Protein 2KIC (pdb70)

Radius of gyration: 14.39 Å; Cα contacts (8 Å, |Δi|>4): 89; chains: 1; bounding box: 48×38×23 Å

Structure (mmCIF, N/CA/C/O backbone):
data_2KIC
#
_entry.id   2KIC
#
loop_
_atom_site.group_PDB
_atom_site.id
_atom_site.type_symbol
_atom_site.label_atom_id
_atom_site.label_alt_id
_atom_site.label_comp_id
_atom_site.label_asym_id
_atom_site.label_entity_id
_atom_site.label_seq_id
_atom_site.pdbx_PDB_ins_code
_atom_site.Cartn_x
_atom_site.Cartn_y
_atom_site.Cartn_z
_atom_site.occupancy
_atom_site.B_iso_or_equiv
_atom_site.auth_seq_id
_atom_site.auth_comp_id
_atom_site.auth_asym_id
_atom_site.auth_atom_id
_atom_site.pdbx_PDB_model_num
ATOM 1 N N . MET A 1 3 ? -24.886 -5.836 -5.334 1.00 0.00 1 MET A N 1
ATOM 2 C CA . MET A 1 3 ? -23.619 -5.168 -5.744 1.00 0.00 1 MET A CA 1
ATOM 3 C C . MET A 1 3 ? -22.615 -5.244 -4.600 1.00 0.00 1 MET A C 1
ATOM 4 O O . MET A 1 3 ? -22.924 -5.748 -3.520 1.00 0.00 1 MET A O 1
ATOM 18 N N . VAL A 1 4 ? -21.411 -4.739 -4.845 1.00 0.00 2 VAL A N 1
ATOM 19 C CA . VAL A 1 4 ? -20.365 -4.753 -3.828 1.00 0.00 2 VAL A CA 1
ATOM 20 C C . VAL A 1 4 ? -19.213 -3.839 -4.238 1.00 0.00 2 VAL A C 1
ATOM 21 O O . VAL A 1 4 ? -18.305 -3.577 -3.448 1.00 0.00 2 VAL A O 1
ATOM 34 N N . THR A 1 5 ? -19.257 -3.358 -5.476 1.00 0.00 3 THR A N 1
ATOM 35 C CA . THR A 1 5 ? -18.211 -2.474 -5.979 1.00 0.00 3 THR A CA 1
ATOM 36 C C . THR A 1 5 ? -16.853 -3.170 -5.920 1.00 0.00 3 THR A C 1
ATOM 37 O O . THR A 1 5 ? -16.032 -2.869 -5.055 1.00 0.00 3 THR A O 1
ATOM 48 N N . PRO A 1 6 ? -16.606 -4.096 -6.812 1.00 0.00 4 PRO A N 1
ATOM 49 C CA . PRO A 1 6 ? -15.322 -4.849 -6.846 1.00 0.00 4 PRO A CA 1
ATOM 50 C C . PRO A 1 6 ? -14.203 -4.042 -7.505 1.00 0.00 4 PRO A C 1
ATOM 51 O O . PRO A 1 6 ? -14.319 -3.628 -8.659 1.00 0.00 4 PRO A O 1
ATOM 62 N N . VAL A 1 7 ? -13.124 -3.825 -6.760 1.00 0.00 5 VAL A N 1
ATOM 63 C CA . VAL A 1 7 ? -11.987 -3.066 -7.272 1.00 0.00 5 VAL A CA 1
ATOM 64 C C . VAL A 1 7 ? -11.083 -3.959 -8.117 1.00 0.00 5 VAL A C 1
ATOM 65 O O . VAL A 1 7 ? -10.500 -3.510 -9.103 1.00 0.00 5 VAL A O 1
ATOM 78 N N . ASN A 1 8 ? -10.971 -5.226 -7.722 1.00 0.00 6 ASN A N 1
ATOM 79 C CA . ASN A 1 8 ? -10.134 -6.182 -8.448 1.00 0.00 6 ASN A CA 1
ATOM 80 C C . ASN A 1 8 ? -10.741 -7.579 -8.375 1.00 0.00 6 ASN A C 1
ATOM 81 O O . ASN A 1 8 ? -11.625 -7.839 -7.560 1.00 0.00 6 ASN A O 1
ATOM 92 N N . MET A 1 9 ? -10.265 -8.473 -9.237 1.00 0.00 7 MET A N 1
ATOM 93 C CA . MET A 1 9 ? -10.776 -9.838 -9.262 1.00 0.00 7 MET A CA 1
ATOM 94 C C . MET A 1 9 ? -10.229 -10.643 -8.085 1.00 0.00 7 MET A C 1
ATOM 95 O O . MET A 1 9 ? -10.934 -11.472 -7.509 1.00 0.00 7 MET A O 1
ATOM 109 N N . SER A 1 10 ? -8.968 -10.394 -7.732 1.00 0.00 8 SER A N 1
ATOM 110 C CA . SER A 1 10 ? -8.323 -11.096 -6.617 1.00 0.00 8 SER A CA 1
ATOM 111 C C . SER A 1 10 ? -7.887 -10.102 -5.546 1.00 0.00 8 SER A C 1
ATOM 112 O O . SER A 1 10 ? -7.384 -9.023 -5.859 1.00 0.00 8 SER A O 1
ATOM 120 N N . ARG A 1 11 ? -8.076 -10.470 -4.283 1.00 0.00 9 ARG A N 1
ATOM 121 C CA . ARG A 1 11 ? -7.692 -9.602 -3.188 1.00 0.00 9 ARG A CA 1
ATOM 122 C C . ARG A 1 11 ? -6.173 -9.534 -3.089 1.00 0.00 9 ARG A C 1
ATOM 123 O O . ARG A 1 11 ? -5.611 -8.503 -2.749 1.00 0.00 9 ARG A O 1
ATOM 144 N N . GLU A 1 12 ? -5.512 -10.639 -3.401 1.00 0.00 10 GLU A N 1
ATOM 145 C CA . GLU A 1 12 ? -4.056 -10.678 -3.348 1.00 0.00 10 GLU A CA 1
ATOM 146 C C . GLU A 1 12 ? -3.462 -9.465 -4.070 1.00 0.00 10 GLU A C 1
ATOM 147 O O . GLU A 1 12 ? -2.408 -8.963 -3.685 1.00 0.00 10 GLU A O 1
ATOM 159 N N . THR A 1 13 ? -4.157 -8.986 -5.101 1.00 0.00 11 THR A N 1
ATOM 160 C CA . THR A 1 13 ? -3.691 -7.814 -5.843 1.00 0.00 11 THR A CA 1
ATOM 161 C C . THR A 1 13 ? -3.863 -6.589 -4.961 1.00 0.00 11 THR A C 1
ATOM 162 O O . THR A 1 13 ? -3.172 -5.583 -5.100 1.00 0.00 11 THR A O 1
ATOM 173 N N . ALA A 1 14 ? -4.797 -6.728 -4.040 1.00 0.00 12 ALA A N 1
ATOM 174 C CA . ALA A 1 14 ? -5.113 -5.689 -3.075 1.00 0.00 12 ALA A CA 1
ATOM 175 C C . ALA A 1 14 ? -4.133 -5.752 -1.903 1.00 0.00 12 ALA A C 1
ATOM 176 O O . ALA A 1 14 ? -3.282 -4.878 -1.734 1.00 0.00 12 ALA A O 1
ATOM 183 N N . LEU A 1 15 ? -4.272 -6.800 -1.106 1.00 0.00 13 LEU A N 1
ATOM 184 C CA . LEU A 1 15 ? -3.421 -7.020 0.062 1.00 0.00 13 LEU A CA 1
ATOM 185 C C . LEU A 1 15 ? -1.973 -6.589 -0.199 1.00 0.00 13 LEU A C 1
ATOM 186 O O . LEU A 1 15 ? -1.266 -6.191 0.724 1.00 0.00 13 LEU A O 1
ATOM 202 N N . ARG A 1 16 ? -1.523 -6.715 -1.444 1.00 0.00 14 ARG A N 1
ATOM 203 C CA . ARG A 1 16 ? -0.139 -6.381 -1.787 1.00 0.00 14 ARG A CA 1
ATOM 204 C C . ARG A 1 16 ? 0.084 -4.879 -1.980 1.00 0.00 14 ARG A C 1
ATOM 205 O O . ARG A 1 16 ? 1.123 -4.353 -1.581 1.00 0.00 14 ARG A O 1
ATOM 226 N N . ILE A 1 17 ? -0.866 -4.191 -2.602 1.00 0.00 15 ILE A N 1
ATOM 227 C CA . ILE A 1 17 ? -0.707 -2.763 -2.841 1.00 0.00 15 ILE A CA 1
ATOM 228 C C . ILE A 1 17 ? -0.614 -1.986 -1.533 1.00 0.00 15 ILE A C 1
ATOM 229 O O . ILE A 1 17 ? -0.223 -0.819 -1.528 1.00 0.00 15 ILE A O 1
ATOM 245 N N . ALA A 1 18 ? -0.984 -2.627 -0.425 1.00 0.00 16 ALA A N 1
ATOM 246 C CA . ALA A 1 18 ? -0.945 -1.969 0.878 1.00 0.00 16 ALA A CA 1
ATOM 247 C C . ALA A 1 18 ? 0.291 -2.367 1.672 1.00 0.00 16 ALA A C 1
ATOM 248 O O . ALA A 1 18 ? 0.657 -1.695 2.634 1.00 0.00 16 ALA A O 1
ATOM 255 N N . LEU A 1 19 ? 0.950 -3.436 1.258 1.00 0.00 17 LEU A N 1
ATOM 256 C CA . LEU A 1 19 ? 2.164 -3.859 1.944 1.00 0.00 17 LEU A CA 1
ATOM 257 C C . LEU A 1 19 ? 3.273 -2.871 1.592 1.00 0.00 17 LEU A C 1
ATOM 258 O O . LEU A 1 19 ? 4.161 -2.596 2.399 1.00 0.00 17 LEU A O 1
ATOM 274 N N . ALA A 1 20 ? 3.193 -2.334 0.380 1.00 0.00 18 ALA A N 1
ATOM 275 C CA . ALA A 1 20 ? 4.171 -1.365 -0.090 1.00 0.00 18 ALA A CA 1
ATOM 276 C C . ALA A 1 20 ? 4.255 -0.190 0.877 1.00 0.00 18 ALA A C 1
ATOM 277 O O . ALA A 1 20 ? 5.342 0.282 1.195 1.00 0.00 18 ALA A O 1
ATOM 284 N N . ALA A 1 21 ? 3.098 0.279 1.342 1.00 0.00 19 ALA A N 1
ATOM 285 C CA . ALA A 1 21 ? 3.067 1.404 2.283 1.00 0.00 19 ALA A CA 1
ATOM 286 C C . ALA A 1 21 ? 4.205 1.265 3.300 1.00 0.00 19 ALA A C 1
ATOM 287 O O . ALA A 1 21 ? 4.791 2.256 3.733 1.00 0.00 19 ALA A O 1
ATOM 294 N N . ARG A 1 22 ? 4.517 0.019 3.657 1.00 0.00 20 ARG A N 1
ATOM 295 C CA . ARG A 1 22 ? 5.593 -0.250 4.605 1.00 0.00 20 ARG A CA 1
ATOM 296 C C . ARG A 1 22 ? 6.942 0.127 3.994 1.00 0.00 20 ARG A C 1
ATOM 297 O O . ARG A 1 22 ? 7.795 0.709 4.663 1.00 0.00 20 ARG A O 1
ATOM 318 N N . ALA A 1 23 ? 7.127 -0.205 2.717 1.00 0.00 21 ALA A N 1
ATOM 319 C CA . ALA A 1 23 ? 8.374 0.108 2.022 1.00 0.00 21 ALA A CA 1
ATOM 320 C C . ALA A 1 23 ? 8.672 1.589 2.111 1.00 0.00 21 ALA A C 1
ATOM 321 O O . ALA A 1 23 ? 9.730 2.047 1.676 1.00 0.00 21 ALA A O 1
ATOM 328 N N . LEU A 1 24 ? 7.725 2.338 2.653 1.00 0.00 22 LEU A N 1
ATOM 329 C CA . LEU A 1 24 ? 7.861 3.779 2.779 1.00 0.00 22 LEU A CA 1
ATOM 330 C C . LEU A 1 24 ? 7.878 4.158 4.266 1.00 0.00 22 LEU A C 1
ATOM 331 O O . LEU A 1 24 ? 7.254 3.479 5.081 1.00 0.00 22 LEU A O 1
ATOM 347 N N . PRO A 1 25 ? 8.562 5.211 4.644 1.00 0.00 23 PRO A N 1
ATOM 348 C CA . PRO A 1 25 ? 8.623 5.641 6.074 1.00 0.00 23 PRO A CA 1
ATOM 349 C C . PRO A 1 25 ? 7.234 5.907 6.668 1.00 0.00 23 PRO A C 1
ATOM 350 O O . PRO A 1 25 ? 6.690 5.068 7.386 1.00 0.00 23 PRO A O 1
ATOM 361 N N . GLY A 1 26 ? 6.676 7.089 6.384 1.00 0.00 24 GLY A N 1
ATOM 362 C CA . GLY A 1 26 ? 5.360 7.464 6.920 1.00 0.00 24 GLY A CA 1
ATOM 363 C C . GLY A 1 26 ? 4.315 7.654 5.822 1.00 0.00 24 GLY A C 1
ATOM 364 O O . GLY A 1 26 ? 3.202 8.103 6.096 1.00 0.00 24 GLY A O 1
ATOM 368 N N . THR A 1 27 ? 4.658 7.311 4.584 1.00 0.00 25 THR A N 1
ATOM 369 C CA . THR A 1 27 ? 3.705 7.461 3.488 1.00 0.00 25 THR A CA 1
ATOM 370 C C . THR A 1 27 ? 2.634 6.381 3.573 1.00 0.00 25 THR A C 1
ATOM 371 O O . THR A 1 27 ? 2.940 5.192 3.659 1.00 0.00 25 THR A O 1
ATOM 382 N N . THR A 1 28 ? 1.374 6.806 3.563 1.00 0.00 26 THR A N 1
ATOM 383 C CA . THR A 1 28 ? 0.259 5.884 3.657 1.00 0.00 26 THR A CA 1
ATOM 384 C C . THR A 1 28 ? 0.000 5.198 2.313 1.00 0.00 26 THR A C 1
ATOM 385 O O . THR A 1 28 ? 0.548 5.590 1.284 1.00 0.00 26 THR A O 1
ATOM 396 N N . VAL A 1 29 ? -0.830 4.165 2.351 1.00 0.00 27 VAL A N 1
ATOM 397 C CA . VAL A 1 29 ? -1.160 3.404 1.152 1.00 0.00 27 VAL A CA 1
ATOM 398 C C . VAL A 1 29 ? -1.847 4.281 0.114 1.00 0.00 27 VAL A C 1
ATOM 399 O O . VAL A 1 29 ? -1.355 4.445 -1.004 1.00 0.00 27 VAL A O 1
ATOM 412 N N . GLY A 1 30 ? -2.999 4.822 0.486 1.00 0.00 28 GLY A N 1
ATOM 413 C CA . GLY A 1 30 ? -3.769 5.659 -0.422 1.00 0.00 28 GLY A CA 1
ATOM 414 C C . GLY A 1 30 ? -3.114 7.017 -0.644 1.00 0.00 28 GLY A C 1
ATOM 415 O O . GLY A 1 30 ? -3.728 7.912 -1.225 1.00 0.00 28 GLY A O 1
ATOM 419 N N . GLN A 1 31 ? -1.870 7.182 -0.188 1.00 0.00 29 GLN A N 1
ATOM 420 C CA . GLN A 1 31 ? -1.174 8.458 -0.364 1.00 0.00 29 GLN A CA 1
ATOM 421 C C . GLN A 1 31 ? -0.237 8.391 -1.566 1.00 0.00 29 GLN A C 1
ATOM 422 O O . GLN A 1 31 ? 0.086 9.416 -2.165 1.00 0.00 29 GLN A O 1
ATOM 436 N N . LEU A 1 32 ? 0.204 7.182 -1.911 1.00 0.00 30 LEU A N 1
ATOM 437 C CA . LEU A 1 32 ? 1.119 7.001 -3.039 1.00 0.00 30 LEU A CA 1
ATOM 438 C C . LEU A 1 32 ? 0.368 6.643 -4.320 1.00 0.00 30 LEU A C 1
ATOM 439 O O . LEU A 1 32 ? 0.918 6.760 -5.415 1.00 0.00 30 LEU A O 1
ATOM 455 N N . LEU A 1 33 ? -0.879 6.194 -4.190 1.00 0.00 31 LEU A N 1
ATOM 456 C CA . LEU A 1 33 ? -1.676 5.811 -5.359 1.00 0.00 31 LEU A CA 1
ATOM 457 C C . LEU A 1 33 ? -2.456 7.013 -5.903 1.00 0.00 31 LEU A C 1
ATOM 458 O O . LEU A 1 33 ? -2.462 7.272 -7.106 1.00 0.00 31 LEU A O 1
ATOM 474 N N . GLU A 1 34 ? -3.112 7.740 -5.005 1.00 0.00 32 GLU A N 1
ATOM 475 C CA . GLU A 1 34 ? -3.899 8.909 -5.396 1.00 0.00 32 GLU A CA 1
ATOM 476 C C . GLU A 1 34 ? -3.148 9.773 -6.411 1.00 0.00 32 GLU A C 1
ATOM 477 O O . GLU A 1 34 ? -3.763 10.514 -7.176 1.00 0.00 32 GLU A O 1
ATOM 489 N N . ILE A 1 35 ? -1.823 9.683 -6.405 1.00 0.00 33 ILE A N 1
ATOM 490 C CA . ILE A 1 35 ? -1.008 10.476 -7.322 1.00 0.00 33 ILE A CA 1
ATOM 491 C C . ILE A 1 35 ? -1.514 10.363 -8.760 1.00 0.00 33 ILE A C 1
ATOM 492 O O . ILE A 1 35 ? -1.423 11.317 -9.532 1.00 0.00 33 ILE A O 1
ATOM 508 N N . LEU A 1 36 ? -2.048 9.200 -9.119 1.00 0.00 34 LEU A N 1
ATOM 509 C CA . LEU A 1 36 ? -2.559 9.001 -10.471 1.00 0.00 34 LEU A CA 1
ATOM 510 C C . LEU A 1 36 ? -3.607 10.064 -10.796 1.00 0.00 34 LEU A C 1
ATOM 511 O O . LEU A 1 36 ? -3.968 10.264 -11.955 1.00 0.00 34 LEU A O 1
ATOM 527 N N . HIS A 1 37 ? -4.089 10.743 -9.760 1.00 0.00 35 HIS A N 1
ATOM 528 C CA . HIS A 1 37 ? -5.095 11.783 -9.940 1.00 0.00 35 HIS A CA 1
ATOM 529 C C . HIS A 1 37 ? -6.381 11.188 -10.509 1.00 0.00 35 HIS A C 1
ATOM 530 O O . HIS A 1 37 ? -6.917 10.221 -9.968 1.00 0.00 35 HIS A O 1
ATOM 545 N N . GLN A 1 38 ? -6.873 11.770 -11.600 1.00 0.00 36 GLN A N 1
ATOM 546 C CA . GLN A 1 38 ? -8.099 11.286 -12.224 1.00 0.00 36 GLN A CA 1
ATOM 547 C C . GLN A 1 38 ? -9.224 11.207 -11.197 1.00 0.00 36 GLN A C 1
ATOM 548 O O . GLN A 1 38 ? -9.248 10.311 -10.354 1.00 0.00 36 GLN A O 1
ATOM 562 N N . ARG A 1 39 ? -10.151 12.153 -11.273 1.00 0.00 37 ARG A N 1
ATOM 563 C CA . ARG A 1 39 ? -11.275 12.187 -10.345 1.00 0.00 37 ARG A CA 1
ATOM 564 C C . ARG A 1 39 ? -11.944 10.819 -10.250 1.00 0.00 37 ARG A C 1
ATOM 565 O O . ARG A 1 39 ? -11.952 10.195 -9.189 1.00 0.00 37 ARG A O 1
ATOM 586 N N . ILE A 1 40 ? -12.509 10.361 -11.364 1.00 0.00 38 ILE A N 1
ATOM 587 C CA . ILE A 1 40 ? -13.185 9.065 -11.391 1.00 0.00 38 ILE A CA 1
ATOM 588 C C . ILE A 1 40 ? -12.334 7.996 -10.715 1.00 0.00 38 ILE A C 1
ATOM 589 O O . ILE A 1 40 ? -11.107 8.014 -10.807 1.00 0.00 38 ILE A O 1
ATOM 605 N N . GLU A 1 41 ? -12.997 7.073 -10.026 1.00 0.00 39 GLU A N 1
ATOM 606 C CA . GLU A 1 41 ? -12.297 6.002 -9.325 1.00 0.00 39 GLU A CA 1
ATOM 607 C C . GLU A 1 41 ? -11.889 4.891 -10.290 1.00 0.00 39 GLU A C 1
ATOM 608 O O . GLU A 1 41 ? -10.721 4.773 -10.658 1.00 0.00 39 GLU A O 1
ATOM 620 N N . GLY A 1 42 ? -12.858 4.071 -10.688 1.00 0.00 40 GLY A N 1
ATOM 621 C CA . GLY A 1 42 ? -12.584 2.967 -11.600 1.00 0.00 40 GLY A CA 1
ATOM 622 C C . GLY A 1 42 ? -11.749 1.892 -10.906 1.00 0.00 40 GLY A C 1
ATOM 623 O O . GLY A 1 42 ? -11.117 2.154 -9.884 1.00 0.00 40 GLY A O 1
ATOM 627 N N . PRO A 1 43 ? -11.731 0.696 -11.438 1.00 0.00 41 PRO A N 1
ATOM 628 C CA . PRO A 1 43 ? -10.951 -0.436 -10.851 1.00 0.00 41 PRO A CA 1
ATOM 629 C C . PRO A 1 43 ? -9.452 -0.301 -11.124 1.00 0.00 41 PRO A C 1
ATOM 630 O O . PRO A 1 43 ? -9.037 -0.119 -12.268 1.00 0.00 41 PRO A O 1
ATOM 641 N N . LEU A 1 44 ? -8.647 -0.401 -10.067 1.00 0.00 42 LEU A N 1
ATOM 642 C CA . LEU A 1 44 ? -7.195 -0.297 -10.208 1.00 0.00 42 LEU A CA 1
ATOM 643 C C . LEU A 1 44 ? -6.603 -1.666 -10.533 1.00 0.00 42 LEU A C 1
ATOM 644 O O . LEU A 1 44 ? -6.325 -2.462 -9.637 1.00 0.00 42 LEU A O 1
ATOM 660 N N . THR A 1 45 ? -6.419 -1.934 -11.823 1.00 0.00 43 THR A N 1
ATOM 661 C CA . THR A 1 45 ? -5.867 -3.215 -12.260 1.00 0.00 43 THR A CA 1
ATOM 662 C C . THR A 1 45 ? -4.346 -3.219 -12.156 1.00 0.00 43 THR A C 1
ATOM 663 O O . THR A 1 45 ? -3.739 -2.259 -11.682 1.00 0.00 43 THR A O 1
ATOM 674 N N . GLU A 1 46 ? -3.742 -4.313 -12.608 1.00 0.00 44 GLU A N 1
ATOM 675 C CA . GLU A 1 46 ? -2.290 -4.451 -12.573 1.00 0.00 44 GLU A CA 1
ATOM 676 C C . GLU A 1 46 ? -1.649 -3.610 -13.672 1.00 0.00 44 GLU A C 1
ATOM 677 O O . GLU A 1 46 ? -0.496 -3.195 -13.556 1.00 0.00 44 GLU A O 1
ATOM 689 N N . GLU A 1 47 ? -2.405 -3.365 -14.739 1.00 0.00 45 GLU A N 1
ATOM 690 C CA . GLU A 1 47 ? -1.903 -2.575 -15.858 1.00 0.00 45 GLU A CA 1
ATOM 691 C C . GLU A 1 47 ? -2.035 -1.085 -15.561 1.00 0.00 45 GLU A C 1
ATOM 692 O O . GLU A 1 47 ? -1.202 -0.281 -15.979 1.00 0.00 45 GLU A O 1
ATOM 704 N N . SER A 1 48 ? -3.089 -0.726 -14.837 1.00 0.00 46 SER A N 1
ATOM 705 C CA . SER A 1 48 ? -3.327 0.669 -14.486 1.00 0.00 46 SER A CA 1
ATOM 706 C C . SER A 1 48 ? -2.116 1.254 -13.765 1.00 0.00 46 SER A C 1
ATOM 707 O O . SER A 1 48 ? -1.665 2.354 -14.082 1.00 0.00 46 SER A O 1
ATOM 715 N N . LEU A 1 49 ? -1.600 0.513 -12.793 1.00 0.00 47 LEU A N 1
ATOM 716 C CA . LEU A 1 49 ? -0.444 0.967 -12.028 1.00 0.00 47 LEU A CA 1
ATOM 717 C C . LEU A 1 49 ? 0.764 1.166 -12.942 1.00 0.00 47 LEU A C 1
ATOM 718 O O . LEU A 1 49 ? 1.559 2.083 -12.742 1.00 0.00 47 LEU A O 1
ATOM 734 N N . GLN A 1 50 ? 0.895 0.302 -13.945 1.00 0.00 48 GLN A N 1
ATOM 735 C CA . GLN A 1 50 ? 2.012 0.399 -14.881 1.00 0.00 48 GLN A CA 1
ATOM 736 C C . GLN A 1 50 ? 1.736 1.468 -15.930 1.00 0.00 48 GLN A C 1
ATOM 737 O O . GLN A 1 50 ? 1.487 1.159 -17.094 1.00 0.00 48 GLN A O 1
ATOM 751 N N . GLY A 1 51 ? 1.786 2.727 -15.509 1.00 0.00 49 GLY A N 1
ATOM 752 C CA . GLY A 1 51 ? 1.541 3.842 -16.420 1.00 0.00 49 GLY A CA 1
ATOM 753 C C . GLY A 1 51 ? 2.257 5.096 -15.941 1.00 0.00 49 GLY A C 1
ATOM 754 O O . GLY A 1 51 ? 2.184 6.147 -16.577 1.00 0.00 49 GLY A O 1
ATOM 758 N N . VAL A 1 52 ? 2.957 4.977 -14.811 1.00 0.00 50 VAL A N 1
ATOM 759 C CA . VAL A 1 52 ? 3.699 6.105 -14.236 1.00 0.00 50 VAL A CA 1
ATOM 760 C C . VAL A 1 52 ? 5.173 5.721 -14.073 1.00 0.00 50 VAL A C 1
ATOM 761 O O . VAL A 1 52 ? 5.553 4.581 -14.335 1.00 0.00 50 VAL A O 1
ATOM 774 N N . SER A 1 53 ? 6.000 6.672 -13.637 1.00 0.00 51 SER A N 1
ATOM 775 C CA . SER A 1 53 ? 7.429 6.417 -13.433 1.00 0.00 51 SER A CA 1
ATOM 776 C C . SER A 1 53 ? 7.750 6.601 -11.959 1.00 0.00 51 SER A C 1
ATOM 777 O O . SER A 1 53 ? 6.965 7.208 -11.243 1.00 0.00 51 SER A O 1
ATOM 785 N N . VAL A 1 54 ? 8.894 6.087 -11.510 1.00 0.00 52 VAL A N 1
ATOM 786 C CA . VAL A 1 54 ? 9.274 6.217 -10.103 1.00 0.00 52 VAL A CA 1
ATOM 787 C C . VAL A 1 54 ? 9.294 7.691 -9.675 1.00 0.00 52 VAL A C 1
ATOM 788 O O . VAL A 1 54 ? 8.832 8.036 -8.587 1.00 0.00 52 VAL A O 1
ATOM 801 N N . THR A 1 55 ? 9.856 8.545 -10.519 1.00 0.00 53 THR A N 1
ATOM 802 C CA . THR A 1 55 ? 9.959 9.967 -10.203 1.00 0.00 53 THR A CA 1
ATOM 803 C C . THR A 1 55 ? 8.590 10.585 -9.902 1.00 0.00 53 THR A C 1
ATOM 804 O O . THR A 1 55 ? 8.507 11.590 -9.213 1.00 0.00 53 THR A O 1
ATOM 815 N N . ASP A 1 56 ? 7.531 10.004 -10.426 1.00 0.00 54 ASP A N 1
ATOM 816 C CA . ASP A 1 56 ? 6.197 10.548 -10.199 1.00 0.00 54 ASP A CA 1
ATOM 817 C C . ASP A 1 56 ? 5.720 10.258 -8.777 1.00 0.00 54 ASP A C 1
ATOM 818 O O . ASP A 1 56 ? 4.942 11.019 -8.203 1.00 0.00 54 ASP A O 1
ATOM 827 N N . LEU A 1 57 ? 6.157 9.129 -8.238 1.00 0.00 55 LEU A N 1
ATOM 828 C CA . LEU A 1 57 ? 5.740 8.705 -6.900 1.00 0.00 55 LEU A CA 1
ATOM 829 C C . LEU A 1 57 ? 6.231 9.657 -5.808 1.00 0.00 55 LEU A C 1
ATOM 830 O O . LEU A 1 57 ? 5.426 10.286 -5.128 1.00 0.00 55 LEU A O 1
ATOM 846 N N . LYS A 1 58 ? 7.550 9.735 -5.622 1.00 0.00 56 LYS A N 1
ATOM 847 C CA . LYS A 1 58 ? 8.119 10.588 -4.571 1.00 0.00 56 LYS A CA 1
ATOM 848 C C . LYS A 1 58 ? 7.628 12.034 -4.655 1.00 0.00 56 LYS A C 1
ATOM 849 O O . LYS A 1 58 ? 7.413 12.681 -3.630 1.00 0.00 56 LYS A O 1
ATOM 868 N N . ILE A 1 59 ? 7.463 12.541 -5.865 1.00 0.00 57 ILE A N 1
ATOM 869 C CA . ILE A 1 59 ? 7.011 13.918 -6.044 1.00 0.00 57 ILE A CA 1
ATOM 870 C C . ILE A 1 59 ? 5.508 14.007 -5.813 1.00 0.00 57 ILE A C 1
ATOM 871 O O . ILE A 1 59 ? 4.962 15.086 -5.591 1.00 0.00 57 ILE A O 1
ATOM 887 N N . GLY A 1 60 ? 4.845 12.857 -5.878 1.00 0.00 58 GLY A N 1
ATOM 888 C CA . GLY A 1 60 ? 3.403 12.801 -5.683 1.00 0.00 58 GLY A CA 1
ATOM 889 C C . GLY A 1 60 ? 3.021 13.160 -4.248 1.00 0.00 58 GLY A C 1
ATOM 890 O O . GLY A 1 60 ? 2.015 13.831 -4.017 1.00 0.00 58 GLY A O 1
ATOM 894 N N . LEU A 1 61 ? 3.824 12.708 -3.288 1.00 0.00 59 LEU A N 1
ATOM 895 C CA . LEU A 1 61 ? 3.545 12.992 -1.884 1.00 0.00 59 LEU A CA 1
ATOM 896 C C . LEU A 1 61 ? 3.862 14.446 -1.568 1.00 0.00 59 LEU A C 1
ATOM 897 O O . LEU A 1 61 ? 2.993 15.189 -1.112 1.00 0.00 59 LEU A O 1
ATOM 913 N N . ALA A 1 62 ? 5.100 14.858 -1.821 1.00 0.00 60 ALA A N 1
ATOM 914 C CA . ALA A 1 62 ? 5.489 16.237 -1.563 1.00 0.00 60 ALA A CA 1
ATOM 915 C C . ALA A 1 62 ? 4.810 17.154 -2.573 1.00 0.00 60 ALA A C 1
ATOM 916 O O . ALA A 1 62 ? 4.413 18.272 -2.244 1.00 0.00 60 ALA A O 1
ATOM 923 N N . GLY A 1 63 ? 4.665 16.661 -3.805 1.00 0.00 61 GLY A N 1
ATOM 924 C CA . GLY A 1 63 ? 4.012 17.432 -4.866 1.00 0.00 61 GLY A CA 1
ATOM 925 C C . GLY A 1 63 ? 5.024 18.008 -5.853 1.00 0.00 61 GLY A C 1
ATOM 926 O O . GLY A 1 63 ? 4.734 18.128 -7.044 1.00 0.00 61 GLY A O 1
ATOM 930 N N . SER A 1 64 ? 6.209 18.374 -5.360 1.00 0.00 62 SER A N 1
ATOM 931 C CA . SER A 1 64 ? 7.245 18.946 -6.227 1.00 0.00 62 SER A CA 1
ATOM 932 C C . SER A 1 64 ? 8.609 18.350 -5.920 1.00 0.00 62 SER A C 1
ATOM 933 O O . SER A 1 64 ? 9.058 18.351 -4.776 1.00 0.00 62 SER A O 1
ATOM 941 N N . GLU A 1 65 ? 9.268 17.858 -6.964 1.00 0.00 63 GLU A N 1
ATOM 942 C CA . GLU A 1 65 ? 10.589 17.267 -6.815 1.00 0.00 63 GLU A CA 1
ATOM 943 C C . GLU A 1 65 ? 11.562 18.280 -6.224 1.00 0.00 63 GLU A C 1
ATOM 944 O O . GLU A 1 65 ? 12.732 17.975 -5.997 1.00 0.00 63 GLU A O 1
ATOM 956 N N . GLU A 1 66 ? 11.072 19.485 -5.971 1.00 0.00 64 GLU A N 1
ATOM 957 C CA . GLU A 1 66 ? 11.910 20.527 -5.403 1.00 0.00 64 GLU A CA 1
ATOM 958 C C . GLU A 1 66 ? 12.069 20.336 -3.898 1.00 0.00 64 GLU A C 1
ATOM 959 O O . GLU A 1 66 ? 13.171 20.471 -3.365 1.00 0.00 64 GLU A O 1
ATOM 971 N N . ASP A 1 67 ? 10.963 20.054 -3.202 1.00 0.00 65 ASP A N 1
ATOM 972 C CA . ASP A 1 67 ? 10.999 19.888 -1.745 1.00 0.00 65 ASP A CA 1
ATOM 973 C C . ASP A 1 67 ? 11.041 18.422 -1.308 1.00 0.00 65 ASP A C 1
ATOM 974 O O . ASP A 1 67 ? 11.208 18.143 -0.124 1.00 0.00 65 ASP A O 1
ATOM 983 N N . VAL A 1 68 ? 10.881 17.483 -2.237 1.00 0.00 66 VAL A N 1
ATOM 984 C CA . VAL A 1 68 ? 10.902 16.073 -1.848 1.00 0.00 66 VAL A CA 1
ATOM 985 C C . VAL A 1 68 ? 12.116 15.775 -0.973 1.00 0.00 66 VAL A C 1
ATOM 986 O O . VAL A 1 68 ? 12.094 14.852 -0.158 1.00 0.00 66 VAL A O 1
ATOM 999 N N . ASP A 1 69 ? 13.176 16.553 -1.152 1.00 0.00 67 ASP A N 1
ATOM 1000 C CA . ASP A 1 69 ? 14.398 16.356 -0.380 1.00 0.00 67 ASP A CA 1
ATOM 1001 C C . ASP A 1 69 ? 14.098 16.304 1.116 1.00 0.00 67 ASP A C 1
ATOM 1002 O O . ASP A 1 69 ? 14.743 15.566 1.860 1.00 0.00 67 ASP A O 1
ATOM 1011 N N . MET A 1 70 ? 13.121 17.094 1.554 1.00 0.00 68 MET A N 1
ATOM 1012 C CA . MET A 1 70 ? 12.756 17.124 2.969 1.00 0.00 68 MET A CA 1
ATOM 1013 C C . MET A 1 70 ? 11.840 15.951 3.313 1.00 0.00 68 MET A C 1
ATOM 1014 O O . MET A 1 70 ? 11.696 15.583 4.479 1.00 0.00 68 MET A O 1
ATOM 1028 N N . LEU A 1 71 ? 11.223 15.373 2.288 1.00 0.00 69 LEU A N 1
ATOM 1029 C CA . LEU A 1 71 ? 10.320 14.248 2.486 1.00 0.00 69 LEU A CA 1
ATOM 1030 C C . LEU A 1 71 ? 11.082 13.039 3.023 1.00 0.00 69 LEU A C 1
ATOM 1031 O O . LEU A 1 71 ? 12.075 12.609 2.438 1.00 0.00 69 LEU A O 1
ATOM 1047 N N . ASP A 1 72 ? 10.611 12.500 4.144 1.00 0.00 70 ASP A N 1
ATOM 1048 C CA . ASP A 1 72 ? 11.256 11.345 4.760 1.00 0.00 70 ASP A CA 1
ATOM 1049 C C . ASP A 1 72 ? 11.453 10.223 3.747 1.00 0.00 70 ASP A C 1
ATOM 1050 O O . ASP A 1 72 ? 12.314 9.361 3.922 1.00 0.00 70 ASP A O 1
ATOM 1059 N N . THR A 1 73 ? 10.650 10.237 2.689 1.00 0.00 71 THR A N 1
ATOM 1060 C CA . THR A 1 73 ? 10.748 9.211 1.658 1.00 0.00 71 THR A CA 1
ATOM 1061 C C . THR A 1 73 ? 12.108 9.297 0.951 1.00 0.00 71 THR A C 1
ATOM 1062 O O . THR A 1 73 ? 12.392 10.302 0.298 1.00 0.00 71 THR A O 1
ATOM 1073 N N . PRO A 1 74 ? 12.959 8.293 1.046 1.00 0.00 72 PRO A N 1
ATOM 1074 C CA . PRO A 1 74 ? 14.288 8.336 0.373 1.00 0.00 72 PRO A CA 1
ATOM 1075 C C . PRO A 1 74 ? 14.147 8.146 -1.139 1.00 0.00 72 PRO A C 1
ATOM 1076 O O . PRO A 1 74 ? 13.101 8.450 -1.709 1.00 0.00 72 PRO A O 1
ATOM 1087 N N . MET A 1 75 ? 15.200 7.648 -1.782 1.00 0.00 73 MET A N 1
ATOM 1088 C CA . MET A 1 75 ? 15.189 7.423 -3.229 1.00 0.00 73 MET A CA 1
ATOM 1089 C C . MET A 1 75 ? 15.242 5.930 -3.523 1.00 0.00 73 MET A C 1
ATOM 1090 O O . MET A 1 75 ? 15.282 5.518 -4.680 1.00 0.00 73 MET A O 1
ATOM 1104 N N . SER A 1 76 ? 15.249 5.125 -2.460 1.00 0.00 74 SER A N 1
ATOM 1105 C CA . SER A 1 76 ? 15.303 3.668 -2.594 1.00 0.00 74 SER A CA 1
ATOM 1106 C C . SER A 1 76 ? 13.969 3.044 -2.193 1.00 0.00 74 SER A C 1
ATOM 1107 O O . SER A 1 76 ? 13.679 1.901 -2.547 1.00 0.00 74 SER A O 1
ATOM 1115 N N . ALA A 1 77 ? 13.157 3.800 -1.458 1.00 0.00 75 ALA A N 1
ATOM 1116 C CA . ALA A 1 77 ? 11.859 3.306 -1.024 1.00 0.00 75 ALA A CA 1
ATOM 1117 C C . ALA A 1 77 ? 10.910 3.200 -2.209 1.00 0.00 75 ALA A C 1
ATOM 1118 O O . ALA A 1 77 ? 10.064 2.309 -2.261 1.00 0.00 75 ALA A O 1
ATOM 1125 N N . LEU A 1 78 ? 11.056 4.108 -3.167 1.00 0.00 76 LEU A N 1
ATOM 1126 C CA . LEU A 1 78 ? 10.200 4.075 -4.339 1.00 0.00 76 LEU A CA 1
ATOM 1127 C C . LEU A 1 78 ? 10.490 2.810 -5.133 1.00 0.00 76 LEU A C 1
ATOM 1128 O O . LEU A 1 78 ? 9.575 2.088 -5.529 1.00 0.00 76 LEU A O 1
ATOM 1144 N N . LYS A 1 79 ? 11.776 2.539 -5.348 1.00 0.00 77 LYS A N 1
ATOM 1145 C CA . LYS A 1 79 ? 12.171 1.345 -6.080 1.00 0.00 77 LYS A CA 1
ATOM 1146 C C . LYS A 1 79 ? 11.574 0.122 -5.399 1.00 0.00 77 LYS A C 1
ATOM 1147 O O . LYS A 1 79 ? 11.178 -0.842 -6.056 1.00 0.00 77 LYS A O 1
ATOM 1166 N N . ASP A 1 80 ? 11.509 0.179 -4.071 1.00 0.00 78 ASP A N 1
ATOM 1167 C CA . ASP A 1 80 ? 10.957 -0.913 -3.292 1.00 0.00 78 ASP A CA 1
ATOM 1168 C C . ASP A 1 80 ? 9.450 -1.005 -3.523 1.00 0.00 78 ASP A C 1
ATOM 1169 O O . ASP A 1 80 ? 8.944 -2.037 -3.962 1.00 0.00 78 ASP A O 1
ATOM 1178 N N . ALA A 1 81 ? 8.741 0.077 -3.217 1.00 0.00 79 ALA A N 1
ATOM 1179 C CA . ALA A 1 81 ? 7.292 0.107 -3.386 1.00 0.00 79 ALA A CA 1
ATOM 1180 C C . ALA A 1 81 ? 6.891 -0.052 -4.853 1.00 0.00 79 ALA A C 1
ATOM 1181 O O . ALA A 1 81 ? 6.203 -1.010 -5.207 1.00 0.00 79 ALA A O 1
ATOM 1188 N N . VAL A 1 82 ? 7.298 0.905 -5.697 1.00 0.00 80 VAL A N 1
ATOM 1189 C CA . VAL A 1 82 ? 6.954 0.876 -7.126 1.00 0.00 80 VAL A CA 1
ATOM 1190 C C . VAL A 1 82 ? 6.922 -0.555 -7.664 1.00 0.00 80 VAL A C 1
ATOM 1191 O O . VAL A 1 82 ? 6.219 -0.852 -8.628 1.00 0.00 80 VAL A O 1
ATOM 1204 N N . ARG A 1 83 ? 7.696 -1.429 -7.027 1.00 0.00 81 ARG A N 1
ATOM 1205 C CA . ARG A 1 83 ? 7.762 -2.825 -7.441 1.00 0.00 81 ARG A CA 1
ATOM 1206 C C . ARG A 1 83 ? 6.515 -3.577 -6.992 1.00 0.00 81 ARG A C 1
ATOM 1207 O O . ARG A 1 83 ? 5.805 -4.175 -7.799 1.00 0.00 81 ARG A O 1
ATOM 1228 N N . ILE A 1 84 ? 6.284 -3.565 -5.687 1.00 0.00 82 ILE A N 1
ATOM 1229 C CA . ILE A 1 84 ? 5.153 -4.270 -5.101 1.00 0.00 82 ILE A CA 1
ATOM 1230 C C . ILE A 1 84 ? 3.835 -3.999 -5.848 1.00 0.00 82 ILE A C 1
ATOM 1231 O O . ILE A 1 84 ? 3.055 -4.928 -6.055 1.00 0.00 82 ILE A O 1
ATOM 1247 N N . LEU A 1 85 ? 3.570 -2.753 -6.264 1.00 0.00 83 LEU A N 1
ATOM 1248 C CA . LEU A 1 85 ? 2.314 -2.487 -6.988 1.00 0.00 83 LEU A CA 1
ATOM 1249 C C . LEU A 1 85 ? 2.466 -2.907 -8.448 1.00 0.00 83 LEU A C 1
ATOM 1250 O O . LEU A 1 85 ? 1.501 -3.337 -9.080 1.00 0.00 83 LEU A O 1
ATOM 1266 N N . TRP A 1 86 ? 3.678 -2.783 -8.978 1.00 0.00 84 TRP A N 1
ATOM 1267 C CA . TRP A 1 86 ? 3.920 -3.164 -10.371 1.00 0.00 84 TRP A CA 1
ATOM 1268 C C . TRP A 1 86 ? 3.345 -4.556 -10.639 1.00 0.00 84 TRP A C 1
ATOM 1269 O O . TRP A 1 86 ? 2.982 -4.882 -11.769 1.00 0.00 84 TRP A O 1
ATOM 1290 N N . GLY A 1 87 ? 3.284 -5.374 -9.592 1.00 0.00 85 GLY A N 1
ATOM 1291 C CA . GLY A 1 87 ? 2.774 -6.737 -9.715 1.00 0.00 85 GLY A CA 1
ATOM 1292 C C . GLY A 1 87 ? 3.929 -7.715 -9.895 1.00 0.00 85 GLY A C 1
ATOM 1293 O O . GLY A 1 87 ? 3.728 -8.876 -10.250 1.00 0.00 85 GLY A O 1
ATOM 1297 N N . GLU A 1 88 ? 5.145 -7.228 -9.640 1.00 0.00 86 GLU A N 1
ATOM 1298 C CA . GLU A 1 88 ? 6.353 -8.046 -9.763 1.00 0.00 86 GLU A CA 1
ATOM 1299 C C . GLU A 1 88 ? 6.987 -8.245 -8.392 1.00 0.00 86 GLU A C 1
ATOM 1300 O O . GLU A 1 88 ? 8.100 -8.758 -8.282 1.00 0.00 86 GLU A O 1
ATOM 1312 N N . ALA A 1 89 ? 6.261 -7.819 -7.355 1.00 0.00 87 ALA A N 1
ATOM 1313 C CA . ALA A 1 89 ? 6.723 -7.927 -5.970 1.00 0.00 87 ALA A CA 1
ATOM 1314 C C . ALA A 1 89 ? 7.682 -9.105 -5.770 1.00 0.00 87 ALA A C 1
ATOM 1315 O O . ALA A 1 89 ? 8.645 -9.006 -5.011 1.00 0.00 87 ALA A O 1
ATOM 1322 N N . GLU A 1 90 ? 7.412 -10.214 -6.453 1.00 0.00 88 GLU A N 1
ATOM 1323 C CA . GLU A 1 90 ? 8.265 -11.393 -6.334 1.00 0.00 88 GLU A CA 1
ATOM 1324 C C . GLU A 1 90 ? 9.648 -11.111 -6.912 1.00 0.00 88 GLU A C 1
ATOM 1325 O O . GLU A 1 90 ? 9.781 -10.418 -7.921 1.00 0.00 88 GLU A O 1
ATOM 1337 N N . VAL A 1 91 ? 10.674 -11.651 -6.263 1.00 0.00 89 VAL A N 1
ATOM 1338 C CA . VAL A 1 91 ? 12.047 -11.449 -6.717 1.00 0.00 89 VAL A CA 1
ATOM 1339 C C . VAL A 1 91 ? 12.292 -12.165 -8.042 1.00 0.00 89 VAL A C 1
ATOM 1340 O O . VAL A 1 91 ? 11.637 -13.160 -8.353 1.00 0.00 89 VAL A O 1
ATOM 1353 N N . ASP A 1 92 ? 13.240 -11.648 -8.821 1.00 0.00 90 ASP A N 1
ATOM 1354 C CA . ASP A 1 92 ? 13.569 -12.240 -10.115 1.00 0.00 90 ASP A CA 1
ATOM 1355 C C . ASP A 1 92 ? 14.565 -13.385 -9.946 1.00 0.00 90 ASP A C 1
ATOM 1356 O O . ASP A 1 92 ? 14.493 -14.144 -8.980 1.00 0.00 90 ASP A O 1
ATOM 1365 N N . SER A 1 93 ? 15.492 -13.505 -10.893 1.00 0.00 91 SER A N 1
ATOM 1366 C CA . SER A 1 93 ? 16.494 -14.564 -10.841 1.00 0.00 91 SER A CA 1
ATOM 1367 C C . SER A 1 93 ? 17.413 -14.381 -9.637 1.00 0.00 91 SER A C 1
ATOM 1368 O O . SER A 1 93 ? 17.177 -13.522 -8.787 1.00 0.00 91 SER A O 1
ATOM 1376 N N . LEU A 1 94 ? 18.461 -15.199 -9.569 1.00 0.00 92 LEU A N 1
ATOM 1377 C CA . LEU A 1 94 ? 19.410 -15.129 -8.463 1.00 0.00 92 LEU A CA 1
ATOM 1378 C C . LEU A 1 94 ? 20.423 -14.001 -8.705 1.00 0.00 92 LEU A C 1
ATOM 1379 O O . LEU A 1 94 ? 20.733 -13.686 -9.854 1.00 0.00 92 LEU A O 1
ATOM 1395 N N . PRO A 1 95 ? 20.950 -13.393 -7.662 1.00 0.00 93 PRO A N 1
ATOM 1396 C CA . PRO A 1 95 ? 21.945 -12.293 -7.801 1.00 0.00 93 PRO A CA 1
ATOM 1397 C C . PRO A 1 95 ? 22.919 -12.526 -8.957 1.00 0.00 93 PRO A C 1
ATOM 1398 O O . PRO A 1 95 ? 22.888 -11.812 -9.960 1.00 0.00 93 PRO A O 1
ATOM 1409 N N . GLN A 1 96 ? 23.787 -13.521 -8.806 1.00 0.00 94 GLN A N 1
ATOM 1410 C CA . GLN A 1 96 ? 24.770 -13.831 -9.839 1.00 0.00 94 GLN A CA 1
ATOM 1411 C C . GLN A 1 96 ? 24.073 -14.202 -11.153 1.00 0.00 94 GLN A C 1
ATOM 1412 O O . GLN A 1 96 ? 22.961 -14.729 -11.136 1.00 0.00 94 GLN A O 1
ATOM 1426 N N . PRO A 1 97 ? 24.695 -13.949 -12.285 1.00 0.00 95 PRO A N 1
ATOM 1427 C CA . PRO A 1 97 ? 24.099 -14.281 -13.616 1.00 0.00 95 PRO A CA 1
ATOM 1428 C C . PRO A 1 97 ? 24.139 -15.783 -13.898 1.00 0.00 95 PRO A C 1
ATOM 1429 O O . PRO A 1 97 ? 25.211 -16.367 -14.053 1.00 0.00 95 PRO A O 1
ATOM 1440 N N . VAL A 1 98 ? 22.965 -16.400 -13.963 1.00 0.00 96 VAL A N 1
ATOM 1441 C CA . VAL A 1 98 ? 22.880 -17.832 -14.228 1.00 0.00 96 VAL A CA 1
ATOM 1442 C C . VAL A 1 98 ? 23.073 -18.113 -15.715 1.00 0.00 96 VAL A C 1
ATOM 1443 O O . VAL A 1 98 ? 23.456 -19.224 -16.042 1.00 0.00 96 VAL A O 1
ATOM 1457 N N . MET A 1 3 ? -21.487 -14.640 -18.931 1.00 0.00 1 MET A N 2
ATOM 1458 C CA . MET A 1 3 ? -20.441 -15.698 -19.005 1.00 0.00 1 MET A CA 2
ATOM 1459 C C . MET A 1 3 ? -19.690 -15.576 -20.328 1.00 0.00 1 MET A C 2
ATOM 1460 O O . MET A 1 3 ? -19.869 -16.391 -21.233 1.00 0.00 1 MET A O 2
ATOM 1474 N N . VAL A 1 4 ? -18.851 -14.551 -20.432 1.00 0.00 2 VAL A N 2
ATOM 1475 C CA . VAL A 1 4 ? -18.074 -14.326 -21.646 1.00 0.00 2 VAL A CA 2
ATOM 1476 C C . VAL A 1 4 ? -16.922 -13.367 -21.364 1.00 0.00 2 VAL A C 2
ATOM 1477 O O . VAL A 1 4 ? -15.994 -13.240 -22.162 1.00 0.00 2 VAL A O 2
ATOM 1490 N N . THR A 1 5 ? -16.995 -12.695 -20.219 1.00 0.00 3 THR A N 2
ATOM 1491 C CA . THR A 1 5 ? -15.960 -11.743 -19.826 1.00 0.00 3 THR A CA 2
ATOM 1492 C C . THR A 1 5 ? -15.943 -11.575 -18.308 1.00 0.00 3 THR A C 2
ATOM 1493 O O . THR A 1 5 ? -16.141 -10.474 -17.795 1.00 0.00 3 THR A O 2
ATOM 1504 N N . PRO A 1 6 ? -15.717 -12.641 -17.589 1.00 0.00 4 PRO A N 2
ATOM 1505 C CA . PRO A 1 6 ? -15.682 -12.614 -16.096 1.00 0.00 4 PRO A CA 2
ATOM 1506 C C . PRO A 1 6 ? -14.414 -11.939 -15.568 1.00 0.00 4 PRO A C 2
ATOM 1507 O O . PRO A 1 6 ? -13.354 -12.558 -15.486 1.00 0.00 4 PRO A O 2
ATOM 1518 N N . VAL A 1 7 ? -14.537 -10.660 -15.215 1.00 0.00 5 VAL A N 2
ATOM 1519 C CA . VAL A 1 7 ? -13.402 -9.897 -14.700 1.00 0.00 5 VAL A CA 2
ATOM 1520 C C . VAL A 1 7 ? -13.199 -10.165 -13.211 1.00 0.00 5 VAL A C 2
ATOM 1521 O O . VAL A 1 7 ? -12.768 -9.286 -12.463 1.00 0.00 5 VAL A O 2
ATOM 1534 N N . ASN A 1 8 ? -13.508 -11.386 -12.788 1.00 0.00 6 ASN A N 2
ATOM 1535 C CA . ASN A 1 8 ? -13.357 -11.768 -11.385 1.00 0.00 6 ASN A CA 2
ATOM 1536 C C . ASN A 1 8 ? -12.055 -11.216 -10.805 1.00 0.00 6 ASN A C 2
ATOM 1537 O O . ASN A 1 8 ? -10.987 -11.804 -10.978 1.00 0.00 6 ASN A O 2
ATOM 1548 N N . MET A 1 9 ? -12.154 -10.085 -10.112 1.00 0.00 7 MET A N 2
ATOM 1549 C CA . MET A 1 9 ? -10.981 -9.465 -9.504 1.00 0.00 7 MET A CA 2
ATOM 1550 C C . MET A 1 9 ? -10.400 -10.370 -8.423 1.00 0.00 7 MET A C 2
ATOM 1551 O O . MET A 1 9 ? -11.140 -11.039 -7.700 1.00 0.00 7 MET A O 2
ATOM 1565 N N . SER A 1 10 ? -9.073 -10.383 -8.312 1.00 0.00 8 SER A N 2
ATOM 1566 C CA . SER A 1 10 ? -8.406 -11.208 -7.306 1.00 0.00 8 SER A CA 2
ATOM 1567 C C . SER A 1 10 ? -8.288 -10.438 -5.997 1.00 0.00 8 SER A C 2
ATOM 1568 O O . SER A 1 10 ? -9.119 -9.582 -5.692 1.00 0.00 8 SER A O 2
ATOM 1576 N N . ARG A 1 11 ? -7.240 -10.733 -5.233 1.00 0.00 9 ARG A N 2
ATOM 1577 C CA . ARG A 1 11 ? -7.002 -10.052 -3.966 1.00 0.00 9 ARG A CA 2
ATOM 1578 C C . ARG A 1 11 ? -5.506 -9.852 -3.772 1.00 0.00 9 ARG A C 2
ATOM 1579 O O . ARG A 1 11 ? -5.041 -8.729 -3.586 1.00 0.00 9 ARG A O 2
ATOM 1600 N N . GLU A 1 12 ? -4.742 -10.938 -3.850 1.00 0.00 10 GLU A N 2
ATOM 1601 C CA . GLU A 1 12 ? -3.294 -10.850 -3.705 1.00 0.00 10 GLU A CA 2
ATOM 1602 C C . GLU A 1 12 ? -2.767 -9.651 -4.488 1.00 0.00 10 GLU A C 2
ATOM 1603 O O . GLU A 1 12 ? -1.716 -9.098 -4.169 1.00 0.00 10 GLU A O 2
ATOM 1615 N N . THR A 1 13 ? -3.530 -9.235 -5.496 1.00 0.00 11 THR A N 2
ATOM 1616 C CA . THR A 1 13 ? -3.154 -8.080 -6.292 1.00 0.00 11 THR A CA 2
ATOM 1617 C C . THR A 1 13 ? -3.417 -6.840 -5.458 1.00 0.00 11 THR A C 2
ATOM 1618 O O . THR A 1 13 ? -2.547 -5.991 -5.277 1.00 0.00 11 THR A O 2
ATOM 1629 N N . ALA A 1 14 ? -4.629 -6.784 -4.932 1.00 0.00 12 ALA A N 2
ATOM 1630 C CA . ALA A 1 14 ? -5.050 -5.687 -4.077 1.00 0.00 12 ALA A CA 2
ATOM 1631 C C . ALA A 1 14 ? -4.146 -5.606 -2.854 1.00 0.00 12 ALA A C 2
ATOM 1632 O O . ALA A 1 14 ? -3.330 -4.697 -2.727 1.00 0.00 12 ALA A O 2
ATOM 1639 N N . LEU A 1 15 ? -4.316 -6.571 -1.960 1.00 0.00 13 LEU A N 2
ATOM 1640 C CA . LEU A 1 15 ? -3.538 -6.657 -0.724 1.00 0.00 13 LEU A CA 2
ATOM 1641 C C . LEU A 1 15 ? -2.128 -6.071 -0.888 1.00 0.00 13 LEU A C 2
ATOM 1642 O O . LEU A 1 15 ? -1.686 -5.251 -0.083 1.00 0.00 13 LEU A O 2
ATOM 1658 N N . ARG A 1 16 ? -1.423 -6.531 -1.917 1.00 0.00 14 ARG A N 2
ATOM 1659 C CA . ARG A 1 16 ? -0.050 -6.093 -2.172 1.00 0.00 14 ARG A CA 2
ATOM 1660 C C . ARG A 1 16 ? 0.076 -4.572 -2.309 1.00 0.00 14 ARG A C 2
ATOM 1661 O O . ARG A 1 16 ? 1.121 -4.007 -1.985 1.00 0.00 14 ARG A O 2
ATOM 1682 N N . ILE A 1 17 ? -0.966 -3.909 -2.796 1.00 0.00 15 ILE A N 2
ATOM 1683 C CA . ILE A 1 17 ? -0.910 -2.456 -2.970 1.00 0.00 15 ILE A CA 2
ATOM 1684 C C . ILE A 1 17 ? -0.786 -1.739 -1.627 1.00 0.00 15 ILE A C 2
ATOM 1685 O O . ILE A 1 17 ? -0.410 -0.568 -1.581 1.00 0.00 15 ILE A O 2
ATOM 1701 N N . ALA A 1 18 ? -1.117 -2.431 -0.536 1.00 0.00 16 ALA A N 2
ATOM 1702 C CA . ALA A 1 18 ? -1.053 -1.826 0.797 1.00 0.00 16 ALA A CA 2
ATOM 1703 C C . ALA A 1 18 ? 0.201 -2.239 1.548 1.00 0.00 16 ALA A C 2
ATOM 1704 O O . ALA A 1 18 ? 0.603 -1.576 2.504 1.00 0.00 16 ALA A O 2
ATOM 1711 N N . LEU A 1 19 ? 0.834 -3.312 1.109 1.00 0.00 17 LEU A N 2
ATOM 1712 C CA . LEU A 1 19 ? 2.061 -3.754 1.757 1.00 0.00 17 LEU A CA 2
ATOM 1713 C C . LEU A 1 19 ? 3.165 -2.754 1.438 1.00 0.00 17 LEU A C 2
ATOM 1714 O O . LEU A 1 19 ? 4.095 -2.561 2.220 1.00 0.00 17 LEU A O 2
ATOM 1730 N N . ALA A 1 20 ? 3.037 -2.113 0.284 1.00 0.00 18 ALA A N 2
ATOM 1731 C CA . ALA A 1 20 ? 4.009 -1.121 -0.146 1.00 0.00 18 ALA A CA 2
ATOM 1732 C C . ALA A 1 20 ? 4.124 -0.009 0.885 1.00 0.00 18 ALA A C 2
ATOM 1733 O O . ALA A 1 20 ? 5.223 0.434 1.207 1.00 0.00 18 ALA A O 2
ATOM 1740 N N . ALA A 1 21 ? 2.986 0.438 1.408 1.00 0.00 19 ALA A N 2
ATOM 1741 C CA . ALA A 1 21 ? 2.992 1.500 2.414 1.00 0.00 19 ALA A CA 2
ATOM 1742 C C . ALA A 1 21 ? 4.147 1.281 3.397 1.00 0.00 19 ALA A C 2
ATOM 1743 O O . ALA A 1 21 ? 4.747 2.236 3.888 1.00 0.00 19 ALA A O 2
ATOM 1750 N N . ARG A 1 22 ? 4.463 0.010 3.659 1.00 0.00 20 ARG A N 2
ATOM 1751 C CA . ARG A 1 22 ? 5.562 -0.320 4.561 1.00 0.00 20 ARG A CA 2
ATOM 1752 C C . ARG A 1 22 ? 6.899 0.055 3.924 1.00 0.00 20 ARG A C 2
ATOM 1753 O O . ARG A 1 22 ? 7.776 0.610 4.586 1.00 0.00 20 ARG A O 2
ATOM 1774 N N . ALA A 1 23 ? 7.046 -0.244 2.633 1.00 0.00 21 ALA A N 2
ATOM 1775 C CA . ALA A 1 23 ? 8.279 0.077 1.914 1.00 0.00 21 ALA A CA 2
ATOM 1776 C C . ALA A 1 23 ? 8.575 1.557 2.025 1.00 0.00 21 ALA A C 2
ATOM 1777 O O . ALA A 1 23 ? 9.617 2.036 1.574 1.00 0.00 21 ALA A O 2
ATOM 1784 N N . LEU A 1 24 ? 7.639 2.283 2.614 1.00 0.00 22 LEU A N 2
ATOM 1785 C CA . LEU A 1 24 ? 7.763 3.718 2.780 1.00 0.00 22 LEU A CA 2
ATOM 1786 C C . LEU A 1 24 ? 7.797 4.051 4.277 1.00 0.00 22 LEU A C 2
ATOM 1787 O O . LEU A 1 24 ? 7.196 3.335 5.078 1.00 0.00 22 LEU A O 2
ATOM 1803 N N . PRO A 1 25 ? 8.472 5.099 4.678 1.00 0.00 23 PRO A N 2
ATOM 1804 C CA . PRO A 1 25 ? 8.555 5.485 6.121 1.00 0.00 23 PRO A CA 2
ATOM 1805 C C . PRO A 1 25 ? 7.180 5.787 6.727 1.00 0.00 23 PRO A C 2
ATOM 1806 O O . PRO A 1 25 ? 6.536 4.904 7.293 1.00 0.00 23 PRO A O 2
ATOM 1817 N N . GLY A 1 26 ? 6.745 7.044 6.624 1.00 0.00 24 GLY A N 2
ATOM 1818 C CA . GLY A 1 26 ? 5.457 7.457 7.189 1.00 0.00 24 GLY A CA 2
ATOM 1819 C C . GLY A 1 26 ? 4.358 7.536 6.130 1.00 0.00 24 GLY A C 2
ATOM 1820 O O . GLY A 1 26 ? 3.186 7.710 6.463 1.00 0.00 24 GLY A O 2
ATOM 1824 N N . THR A 1 27 ? 4.730 7.412 4.860 1.00 0.00 25 THR A N 2
ATOM 1825 C CA . THR A 1 27 ? 3.739 7.480 3.788 1.00 0.00 25 THR A CA 2
ATOM 1826 C C . THR A 1 27 ? 2.692 6.384 3.959 1.00 0.00 25 THR A C 2
ATOM 1827 O O . THR A 1 27 ? 3.024 5.221 4.186 1.00 0.00 25 THR A O 2
ATOM 1838 N N . THR A 1 28 ? 1.424 6.769 3.851 1.00 0.00 26 THR A N 2
ATOM 1839 C CA . THR A 1 28 ? 0.320 5.826 3.996 1.00 0.00 26 THR A CA 2
ATOM 1840 C C . THR A 1 28 ? -0.052 5.234 2.634 1.00 0.00 26 THR A C 2
ATOM 1841 O O . THR A 1 28 ? 0.361 5.735 1.589 1.00 0.00 26 THR A O 2
ATOM 1852 N N . VAL A 1 29 ? -0.825 4.159 2.667 1.00 0.00 27 VAL A N 2
ATOM 1853 C CA . VAL A 1 29 ? -1.245 3.487 1.443 1.00 0.00 27 VAL A CA 2
ATOM 1854 C C . VAL A 1 29 ? -1.986 4.442 0.519 1.00 0.00 27 VAL A C 2
ATOM 1855 O O . VAL A 1 29 ? -1.631 4.598 -0.649 1.00 0.00 27 VAL A O 2
ATOM 1868 N N . GLY A 1 30 ? -3.041 5.049 1.045 1.00 0.00 28 GLY A N 2
ATOM 1869 C CA . GLY A 1 30 ? -3.860 5.957 0.258 1.00 0.00 28 GLY A CA 2
ATOM 1870 C C . GLY A 1 30 ? -3.174 7.291 -0.008 1.00 0.00 28 GLY A C 2
ATOM 1871 O O . GLY A 1 30 ? -3.806 8.212 -0.525 1.00 0.00 28 GLY A O 2
ATOM 1875 N N . GLN A 1 31 ? -1.889 7.416 0.338 1.00 0.00 29 GLN A N 2
ATOM 1876 C CA . GLN A 1 31 ? -1.185 8.682 0.105 1.00 0.00 29 GLN A CA 2
ATOM 1877 C C . GLN A 1 31 ? -0.395 8.629 -1.198 1.00 0.00 29 GLN A C 2
ATOM 1878 O O . GLN A 1 31 ? -0.020 9.667 -1.741 1.00 0.00 29 GLN A O 2
ATOM 1892 N N . LEU A 1 32 ? -0.134 7.423 -1.695 1.00 0.00 30 LEU A N 2
ATOM 1893 C CA . LEU A 1 32 ? 0.632 7.273 -2.933 1.00 0.00 30 LEU A CA 2
ATOM 1894 C C . LEU A 1 32 ? -0.268 7.376 -4.166 1.00 0.00 30 LEU A C 2
ATOM 1895 O O . LEU A 1 32 ? 0.134 7.943 -5.182 1.00 0.00 30 LEU A O 2
ATOM 1911 N N . LEU A 1 33 ? -1.479 6.826 -4.088 1.00 0.00 31 LEU A N 2
ATOM 1912 C CA . LEU A 1 33 ? -2.394 6.877 -5.229 1.00 0.00 31 LEU A CA 2
ATOM 1913 C C . LEU A 1 33 ? -3.054 8.247 -5.339 1.00 0.00 31 LEU A C 2
ATOM 1914 O O . LEU A 1 33 ? -3.360 8.709 -6.437 1.00 0.00 31 LEU A O 2
ATOM 1930 N N . GLU A 1 34 ? -3.286 8.884 -4.192 1.00 0.00 32 GLU A N 2
ATOM 1931 C CA . GLU A 1 34 ? -3.925 10.200 -4.154 1.00 0.00 32 GLU A CA 2
ATOM 1932 C C . GLU A 1 34 ? -3.513 11.066 -5.348 1.00 0.00 32 GLU A C 2
ATOM 1933 O O . GLU A 1 34 ? -4.266 11.940 -5.778 1.00 0.00 32 GLU A O 2
ATOM 1945 N N . ILE A 1 35 ? -2.319 10.819 -5.877 1.00 0.00 33 ILE A N 2
ATOM 1946 C CA . ILE A 1 35 ? -1.828 11.589 -7.017 1.00 0.00 33 ILE A CA 2
ATOM 1947 C C . ILE A 1 35 ? -2.810 11.517 -8.185 1.00 0.00 33 ILE A C 2
ATOM 1948 O O . ILE A 1 35 ? -3.056 12.514 -8.863 1.00 0.00 33 ILE A O 2
ATOM 1964 N N . LEU A 1 36 ? -3.362 10.330 -8.419 1.00 0.00 34 LEU A N 2
ATOM 1965 C CA . LEU A 1 36 ? -4.310 10.138 -9.514 1.00 0.00 34 LEU A CA 2
ATOM 1966 C C . LEU A 1 36 ? -5.700 10.629 -9.111 1.00 0.00 34 LEU A C 2
ATOM 1967 O O . LEU A 1 36 ? -6.118 11.719 -9.502 1.00 0.00 34 LEU A O 2
ATOM 1983 N N . HIS A 1 37 ? -6.408 9.820 -8.326 1.00 0.00 35 HIS A N 2
ATOM 1984 C CA . HIS A 1 37 ? -7.748 10.187 -7.876 1.00 0.00 35 HIS A CA 2
ATOM 1985 C C . HIS A 1 37 ? -8.678 10.392 -9.071 1.00 0.00 35 HIS A C 2
ATOM 1986 O O . HIS A 1 37 ? -8.713 9.574 -9.990 1.00 0.00 35 HIS A O 2
ATOM 2001 N N . GLN A 1 38 ? -9.426 11.491 -9.053 1.00 0.00 36 GLN A N 2
ATOM 2002 C CA . GLN A 1 38 ? -10.347 11.799 -10.139 1.00 0.00 36 GLN A CA 2
ATOM 2003 C C . GLN A 1 38 ? -11.271 10.619 -10.422 1.00 0.00 36 GLN A C 2
ATOM 2004 O O . GLN A 1 38 ? -11.179 9.574 -9.778 1.00 0.00 36 GLN A O 2
ATOM 2018 N N . ARG A 1 39 ? -12.167 10.798 -11.389 1.00 0.00 37 ARG A N 2
ATOM 2019 C CA . ARG A 1 39 ? -13.109 9.747 -11.751 1.00 0.00 37 ARG A CA 2
ATOM 2020 C C . ARG A 1 39 ? -12.391 8.619 -12.487 1.00 0.00 37 ARG A C 2
ATOM 2021 O O . ARG A 1 39 ? -11.541 8.866 -13.343 1.00 0.00 37 ARG A O 2
ATOM 2042 N N . ILE A 1 40 ? -12.740 7.383 -12.150 1.00 0.00 38 ILE A N 2
ATOM 2043 C CA . ILE A 1 40 ? -12.124 6.223 -12.787 1.00 0.00 38 ILE A CA 2
ATOM 2044 C C . ILE A 1 40 ? -12.315 6.280 -14.302 1.00 0.00 38 ILE A C 2
ATOM 2045 O O . ILE A 1 40 ? -13.432 6.432 -14.792 1.00 0.00 38 ILE A O 2
ATOM 2061 N N . GLU A 1 41 ? -11.212 6.155 -15.037 1.00 0.00 39 GLU A N 2
ATOM 2062 C CA . GLU A 1 41 ? -11.265 6.192 -16.495 1.00 0.00 39 GLU A CA 2
ATOM 2063 C C . GLU A 1 41 ? -11.891 4.909 -17.035 1.00 0.00 39 GLU A C 2
ATOM 2064 O O . GLU A 1 41 ? -12.706 4.945 -17.957 1.00 0.00 39 GLU A O 2
ATOM 2076 N N . GLY A 1 42 ? -11.510 3.779 -16.452 1.00 0.00 40 GLY A N 2
ATOM 2077 C CA . GLY A 1 42 ? -12.046 2.491 -16.879 1.00 0.00 40 GLY A CA 2
ATOM 2078 C C . GLY A 1 42 ? -11.346 1.342 -16.154 1.00 0.00 40 GLY A C 2
ATOM 2079 O O . GLY A 1 42 ? -11.839 0.854 -15.136 1.00 0.00 40 GLY A O 2
ATOM 2083 N N . PRO A 1 43 ? -10.215 0.905 -16.646 1.00 0.00 41 PRO A N 2
ATOM 2084 C CA . PRO A 1 43 ? -9.443 -0.207 -16.015 1.00 0.00 41 PRO A CA 2
ATOM 2085 C C . PRO A 1 43 ? -8.867 0.205 -14.659 1.00 0.00 41 PRO A C 2
ATOM 2086 O O . PRO A 1 43 ? -8.421 1.340 -14.483 1.00 0.00 41 PRO A O 2
ATOM 2097 N N . LEU A 1 44 ? -8.885 -0.723 -13.701 1.00 0.00 42 LEU A N 2
ATOM 2098 C CA . LEU A 1 44 ? -8.368 -0.446 -12.358 1.00 0.00 42 LEU A CA 2
ATOM 2099 C C . LEU A 1 44 ? -7.587 -1.647 -11.826 1.00 0.00 42 LEU A C 2
ATOM 2100 O O . LEU A 1 44 ? -7.586 -1.922 -10.626 1.00 0.00 42 LEU A O 2
ATOM 2116 N N . THR A 1 45 ? -6.910 -2.353 -12.732 1.00 0.00 43 THR A N 2
ATOM 2117 C CA . THR A 1 45 ? -6.109 -3.523 -12.354 1.00 0.00 43 THR A CA 2
ATOM 2118 C C . THR A 1 45 ? -4.641 -3.128 -12.223 1.00 0.00 43 THR A C 2
ATOM 2119 O O . THR A 1 45 ? -4.272 -1.982 -12.483 1.00 0.00 43 THR A O 2
ATOM 2130 N N . GLU A 1 46 ? -3.805 -4.083 -11.826 1.00 0.00 44 GLU A N 2
ATOM 2131 C CA . GLU A 1 46 ? -2.380 -3.815 -11.672 1.00 0.00 44 GLU A CA 2
ATOM 2132 C C . GLU A 1 46 ? -1.802 -3.254 -12.966 1.00 0.00 44 GLU A C 2
ATOM 2133 O O . GLU A 1 46 ? -0.893 -2.425 -12.942 1.00 0.00 44 GLU A O 2
ATOM 2145 N N . GLU A 1 47 ? -2.337 -3.711 -14.094 1.00 0.00 45 GLU A N 2
ATOM 2146 C CA . GLU A 1 47 ? -1.867 -3.249 -15.395 1.00 0.00 45 GLU A CA 2
ATOM 2147 C C . GLU A 1 47 ? -2.041 -1.741 -15.524 1.00 0.00 45 GLU A C 2
ATOM 2148 O O . GLU A 1 47 ? -1.205 -1.056 -16.113 1.00 0.00 45 GLU A O 2
ATOM 2160 N N . SER A 1 48 ? -3.138 -1.231 -14.976 1.00 0.00 46 SER A N 2
ATOM 2161 C CA . SER A 1 48 ? -3.419 0.199 -15.042 1.00 0.00 46 SER A CA 2
ATOM 2162 C C . SER A 1 48 ? -2.369 0.999 -14.276 1.00 0.00 46 SER A C 2
ATOM 2163 O O . SER A 1 48 ? -2.032 2.120 -14.658 1.00 0.00 46 SER A O 2
ATOM 2171 N N . LEU A 1 49 ? -1.856 0.423 -13.193 1.00 0.00 47 LEU A N 2
ATOM 2172 C CA . LEU A 1 49 ? -0.849 1.105 -12.386 1.00 0.00 47 LEU A CA 2
ATOM 2173 C C . LEU A 1 49 ? 0.480 1.172 -13.134 1.00 0.00 47 LEU A C 2
ATOM 2174 O O . LEU A 1 49 ? 1.235 2.134 -12.992 1.00 0.00 47 LEU A O 2
ATOM 2190 N N . GLN A 1 50 ? 0.761 0.147 -13.931 1.00 0.00 48 GLN A N 2
ATOM 2191 C CA . GLN A 1 50 ? 2.003 0.106 -14.694 1.00 0.00 48 GLN A CA 2
ATOM 2192 C C . GLN A 1 50 ? 1.951 1.099 -15.851 1.00 0.00 48 GLN A C 2
ATOM 2193 O O . GLN A 1 50 ? 1.930 0.708 -17.017 1.00 0.00 48 GLN A O 2
ATOM 2207 N N . GLY A 1 51 ? 1.929 2.387 -15.516 1.00 0.00 49 GLY A N 2
ATOM 2208 C CA . GLY A 1 51 ? 1.879 3.436 -16.531 1.00 0.00 49 GLY A CA 2
ATOM 2209 C C . GLY A 1 51 ? 2.539 4.713 -16.020 1.00 0.00 49 GLY A C 2
ATOM 2210 O O . GLY A 1 51 ? 2.369 5.786 -16.600 1.00 0.00 49 GLY A O 2
ATOM 2214 N N . VAL A 1 52 ? 3.297 4.586 -14.931 1.00 0.00 50 VAL A N 2
ATOM 2215 C CA . VAL A 1 52 ? 3.993 5.730 -14.333 1.00 0.00 50 VAL A CA 2
ATOM 2216 C C . VAL A 1 52 ? 5.478 5.391 -14.159 1.00 0.00 50 VAL A C 2
ATOM 2217 O O . VAL A 1 52 ? 5.900 4.274 -14.455 1.00 0.00 50 VAL A O 2
ATOM 2230 N N . SER A 1 53 ? 6.263 6.351 -13.675 1.00 0.00 51 SER A N 2
ATOM 2231 C CA . SER A 1 53 ? 7.697 6.141 -13.451 1.00 0.00 51 SER A CA 2
ATOM 2232 C C . SER A 1 53 ? 7.989 6.339 -11.974 1.00 0.00 51 SER A C 2
ATOM 2233 O O . SER A 1 53 ? 7.166 6.906 -11.268 1.00 0.00 51 SER A O 2
ATOM 2241 N N . VAL A 1 54 ? 9.151 5.882 -11.508 1.00 0.00 52 VAL A N 2
ATOM 2242 C CA . VAL A 1 54 ? 9.503 6.030 -10.094 1.00 0.00 52 VAL A CA 2
ATOM 2243 C C . VAL A 1 54 ? 9.471 7.508 -9.677 1.00 0.00 52 VAL A C 2
ATOM 2244 O O . VAL A 1 54 ? 8.944 7.851 -8.618 1.00 0.00 52 VAL A O 2
ATOM 2257 N N . THR A 1 55 ? 10.055 8.370 -10.502 1.00 0.00 53 THR A N 2
ATOM 2258 C CA . THR A 1 55 ? 10.107 9.801 -10.196 1.00 0.00 53 THR A CA 2
ATOM 2259 C C . THR A 1 55 ? 8.715 10.370 -9.919 1.00 0.00 53 THR A C 2
ATOM 2260 O O . THR A 1 55 ? 8.584 11.379 -9.244 1.00 0.00 53 THR A O 2
ATOM 2271 N N . ASP A 1 56 ? 7.690 9.743 -10.456 1.00 0.00 54 ASP A N 2
ATOM 2272 C CA . ASP A 1 56 ? 6.331 10.231 -10.263 1.00 0.00 54 ASP A CA 2
ATOM 2273 C C . ASP A 1 56 ? 5.827 9.926 -8.854 1.00 0.00 54 ASP A C 2
ATOM 2274 O O . ASP A 1 56 ? 4.999 10.653 -8.308 1.00 0.00 54 ASP A O 2
ATOM 2283 N N . LEU A 1 57 ? 6.302 8.826 -8.291 1.00 0.00 55 LEU A N 2
ATOM 2284 C CA . LEU A 1 57 ? 5.868 8.399 -6.958 1.00 0.00 55 LEU A CA 2
ATOM 2285 C C . LEU A 1 57 ? 6.306 9.375 -5.862 1.00 0.00 55 LEU A C 2
ATOM 2286 O O . LEU A 1 57 ? 5.467 9.956 -5.181 1.00 0.00 55 LEU A O 2
ATOM 2302 N N . LYS A 1 58 ? 7.618 9.529 -5.671 1.00 0.00 56 LYS A N 2
ATOM 2303 C CA . LYS A 1 58 ? 8.133 10.411 -4.616 1.00 0.00 56 LYS A CA 2
ATOM 2304 C C . LYS A 1 58 ? 7.582 11.831 -4.707 1.00 0.00 56 LYS A C 2
ATOM 2305 O O . LYS A 1 58 ? 7.339 12.472 -3.685 1.00 0.00 56 LYS A O 2
ATOM 2324 N N . ILE A 1 59 ? 7.393 12.322 -5.919 1.00 0.00 57 ILE A N 2
ATOM 2325 C CA . ILE A 1 59 ? 6.876 13.674 -6.104 1.00 0.00 57 ILE A CA 2
ATOM 2326 C C . ILE A 1 59 ? 5.376 13.696 -5.859 1.00 0.00 57 ILE A C 2
ATOM 2327 O O . ILE A 1 59 ? 4.795 14.746 -5.608 1.00 0.00 57 ILE A O 2
ATOM 2343 N N . GLY A 1 60 ? 4.756 12.522 -5.927 1.00 0.00 58 GLY A N 2
ATOM 2344 C CA . GLY A 1 60 ? 3.319 12.413 -5.705 1.00 0.00 58 GLY A CA 2
ATOM 2345 C C . GLY A 1 60 ? 2.953 12.743 -4.260 1.00 0.00 58 GLY A C 2
ATOM 2346 O O . GLY A 1 60 ? 1.894 13.314 -3.997 1.00 0.00 58 GLY A O 2
ATOM 2350 N N . LEU A 1 61 ? 3.828 12.379 -3.323 1.00 0.00 59 LEU A N 2
ATOM 2351 C CA . LEU A 1 61 ? 3.563 12.646 -1.911 1.00 0.00 59 LEU A CA 2
ATOM 2352 C C . LEU A 1 61 ? 3.808 14.111 -1.587 1.00 0.00 59 LEU A C 2
ATOM 2353 O O . LEU A 1 61 ? 2.909 14.800 -1.102 1.00 0.00 59 LEU A O 2
ATOM 2369 N N . ALA A 1 62 ? 5.016 14.595 -1.854 1.00 0.00 60 ALA A N 2
ATOM 2370 C CA . ALA A 1 62 ? 5.330 15.989 -1.579 1.00 0.00 60 ALA A CA 2
ATOM 2371 C C . ALA A 1 62 ? 4.616 16.888 -2.576 1.00 0.00 60 ALA A C 2
ATOM 2372 O O . ALA A 1 62 ? 4.217 18.004 -2.242 1.00 0.00 60 ALA A O 2
ATOM 2379 N N . GLY A 1 63 ? 4.449 16.395 -3.803 1.00 0.00 61 GLY A N 2
ATOM 2380 C CA . GLY A 1 63 ? 3.768 17.175 -4.834 1.00 0.00 61 GLY A CA 2
ATOM 2381 C C . GLY A 1 63 ? 4.737 18.114 -5.545 1.00 0.00 61 GLY A C 2
ATOM 2382 O O . GLY A 1 63 ? 4.380 18.735 -6.546 1.00 0.00 61 GLY A O 2
ATOM 2386 N N . SER A 1 64 ? 5.961 18.229 -5.023 1.00 0.00 62 SER A N 2
ATOM 2387 C CA . SER A 1 64 ? 6.959 19.119 -5.628 1.00 0.00 62 SER A CA 2
ATOM 2388 C C . SER A 1 64 ? 8.342 18.484 -5.679 1.00 0.00 62 SER A C 2
ATOM 2389 O O . SER A 1 64 ? 9.022 18.359 -4.661 1.00 0.00 62 SER A O 2
ATOM 2397 N N . GLU A 1 65 ? 8.756 18.109 -6.885 1.00 0.00 63 GLU A N 2
ATOM 2398 C CA . GLU A 1 65 ? 10.066 17.514 -7.089 1.00 0.00 63 GLU A CA 2
ATOM 2399 C C . GLU A 1 65 ? 11.150 18.447 -6.564 1.00 0.00 63 GLU A C 2
ATOM 2400 O O . GLU A 1 65 ? 12.330 18.100 -6.541 1.00 0.00 63 GLU A O 2
ATOM 2412 N N . GLU A 1 66 ? 10.735 19.628 -6.123 1.00 0.00 64 GLU A N 2
ATOM 2413 C CA . GLU A 1 66 ? 11.669 20.604 -5.582 1.00 0.00 64 GLU A CA 2
ATOM 2414 C C . GLU A 1 66 ? 11.905 20.360 -4.094 1.00 0.00 64 GLU A C 2
ATOM 2415 O O . GLU A 1 66 ? 13.037 20.450 -3.619 1.00 0.00 64 GLU A O 2
ATOM 2427 N N . ASP A 1 67 ? 10.829 20.089 -3.348 1.00 0.00 65 ASP A N 2
ATOM 2428 C CA . ASP A 1 67 ? 10.937 19.879 -1.902 1.00 0.00 65 ASP A CA 2
ATOM 2429 C C . ASP A 1 67 ? 11.119 18.409 -1.520 1.00 0.00 65 ASP A C 2
ATOM 2430 O O . ASP A 1 67 ? 11.436 18.111 -0.370 1.00 0.00 65 ASP A O 2
ATOM 2439 N N . VAL A 1 68 ? 10.920 17.489 -2.457 1.00 0.00 66 VAL A N 2
ATOM 2440 C CA . VAL A 1 68 ? 11.077 16.074 -2.127 1.00 0.00 66 VAL A CA 2
ATOM 2441 C C . VAL A 1 68 ? 12.418 15.837 -1.439 1.00 0.00 66 VAL A C 2
ATOM 2442 O O . VAL A 1 68 ? 12.569 14.898 -0.658 1.00 0.00 66 VAL A O 2
ATOM 2455 N N . ASP A 1 69 ? 13.384 16.699 -1.730 1.00 0.00 67 ASP A N 2
ATOM 2456 C CA . ASP A 1 69 ? 14.706 16.578 -1.128 1.00 0.00 67 ASP A CA 2
ATOM 2457 C C . ASP A 1 69 ? 14.600 16.585 0.393 1.00 0.00 67 ASP A C 2
ATOM 2458 O O . ASP A 1 69 ? 15.533 16.192 1.093 1.00 0.00 67 ASP A O 2
ATOM 2467 N N . MET A 1 70 ? 13.454 17.041 0.900 1.00 0.00 68 MET A N 2
ATOM 2468 C CA . MET A 1 70 ? 13.222 17.106 2.344 1.00 0.00 68 MET A CA 2
ATOM 2469 C C . MET A 1 70 ? 12.341 15.946 2.797 1.00 0.00 68 MET A C 2
ATOM 2470 O O . MET A 1 70 ? 12.481 15.448 3.914 1.00 0.00 68 MET A O 2
ATOM 2484 N N . LEU A 1 71 ? 11.432 15.521 1.925 1.00 0.00 69 LEU A N 2
ATOM 2485 C CA . LEU A 1 71 ? 10.536 14.419 2.252 1.00 0.00 69 LEU A CA 2
ATOM 2486 C C . LEU A 1 71 ? 11.332 13.236 2.799 1.00 0.00 69 LEU A C 2
ATOM 2487 O O . LEU A 1 71 ? 12.347 12.842 2.228 1.00 0.00 69 LEU A O 2
ATOM 2503 N N . ASP A 1 72 ? 10.869 12.687 3.917 1.00 0.00 70 ASP A N 2
ATOM 2504 C CA . ASP A 1 72 ? 11.548 11.558 4.549 1.00 0.00 70 ASP A CA 2
ATOM 2505 C C . ASP A 1 72 ? 11.683 10.381 3.588 1.00 0.00 70 ASP A C 2
ATOM 2506 O O . ASP A 1 72 ? 12.660 9.639 3.646 1.00 0.00 70 ASP A O 2
ATOM 2515 N N . THR A 1 73 ? 10.705 10.226 2.699 1.00 0.00 71 THR A N 2
ATOM 2516 C CA . THR A 1 73 ? 10.728 9.137 1.722 1.00 0.00 71 THR A CA 2
ATOM 2517 C C . THR A 1 73 ? 12.108 9.034 1.066 1.00 0.00 71 THR A C 2
ATOM 2518 O O . THR A 1 73 ? 12.443 9.864 0.221 1.00 0.00 71 THR A O 2
ATOM 2529 N N . PRO A 1 74 ? 12.923 8.053 1.407 1.00 0.00 72 PRO A N 2
ATOM 2530 C CA . PRO A 1 74 ? 14.273 7.918 0.784 1.00 0.00 72 PRO A CA 2
ATOM 2531 C C . PRO A 1 74 ? 14.176 7.865 -0.740 1.00 0.00 72 PRO A C 2
ATOM 2532 O O . PRO A 1 74 ? 13.142 8.201 -1.317 1.00 0.00 72 PRO A O 2
ATOM 2543 N N . MET A 1 75 ? 15.251 7.416 -1.380 1.00 0.00 73 MET A N 2
ATOM 2544 C CA . MET A 1 75 ? 15.283 7.286 -2.837 1.00 0.00 73 MET A CA 2
ATOM 2545 C C . MET A 1 75 ? 15.234 5.812 -3.199 1.00 0.00 73 MET A C 2
ATOM 2546 O O . MET A 1 75 ? 15.162 5.448 -4.369 1.00 0.00 73 MET A O 2
ATOM 2560 N N . SER A 1 76 ? 15.279 4.967 -2.168 1.00 0.00 74 SER A N 2
ATOM 2561 C CA . SER A 1 76 ? 15.244 3.518 -2.350 1.00 0.00 74 SER A CA 2
ATOM 2562 C C . SER A 1 76 ? 13.854 2.974 -2.029 1.00 0.00 74 SER A C 2
ATOM 2563 O O . SER A 1 76 ? 13.453 1.935 -2.554 1.00 0.00 74 SER A O 2
ATOM 2571 N N . ALA A 1 77 ? 13.123 3.679 -1.167 1.00 0.00 75 ALA A N 2
ATOM 2572 C CA . ALA A 1 77 ? 11.784 3.249 -0.793 1.00 0.00 75 ALA A CA 2
ATOM 2573 C C . ALA A 1 77 ? 10.898 3.155 -2.029 1.00 0.00 75 ALA A C 2
ATOM 2574 O O . ALA A 1 77 ? 10.016 2.302 -2.110 1.00 0.00 75 ALA A O 2
ATOM 2581 N N . LEU A 1 78 ? 11.139 4.033 -2.994 1.00 0.00 76 LEU A N 2
ATOM 2582 C CA . LEU A 1 78 ? 10.353 4.013 -4.216 1.00 0.00 76 LEU A CA 2
ATOM 2583 C C . LEU A 1 78 ? 10.637 2.728 -4.980 1.00 0.00 76 LEU A C 2
ATOM 2584 O O . LEU A 1 78 ? 9.722 1.982 -5.327 1.00 0.00 76 LEU A O 2
ATOM 2600 N N . LYS A 1 79 ? 11.918 2.472 -5.229 1.00 0.00 77 LYS A N 2
ATOM 2601 C CA . LYS A 1 79 ? 12.314 1.266 -5.943 1.00 0.00 77 LYS A CA 2
ATOM 2602 C C . LYS A 1 79 ? 11.682 0.058 -5.266 1.00 0.00 77 LYS A C 2
ATOM 2603 O O . LYS A 1 79 ? 11.297 -0.911 -5.921 1.00 0.00 77 LYS A O 2
ATOM 2622 N N . ASP A 1 80 ? 11.581 0.133 -3.943 1.00 0.00 78 ASP A N 2
ATOM 2623 C CA . ASP A 1 80 ? 10.999 -0.944 -3.164 1.00 0.00 78 ASP A CA 2
ATOM 2624 C C . ASP A 1 80 ? 9.501 -1.046 -3.452 1.00 0.00 78 ASP A C 2
ATOM 2625 O O . ASP A 1 80 ? 9.014 -2.093 -3.879 1.00 0.00 78 ASP A O 2
ATOM 2634 N N . ALA A 1 81 ? 8.777 0.041 -3.204 1.00 0.00 79 ALA A N 2
ATOM 2635 C CA . ALA A 1 81 ? 7.335 0.057 -3.429 1.00 0.00 79 ALA A CA 2
ATOM 2636 C C . ALA A 1 81 ? 6.987 -0.130 -4.910 1.00 0.00 79 ALA A C 2
ATOM 2637 O O . ALA A 1 81 ? 6.284 -1.075 -5.262 1.00 0.00 79 ALA A O 2
ATOM 2644 N N . VAL A 1 82 ? 7.456 0.791 -5.764 1.00 0.00 80 VAL A N 2
ATOM 2645 C CA . VAL A 1 82 ? 7.168 0.735 -7.205 1.00 0.00 80 VAL A CA 2
ATOM 2646 C C . VAL A 1 82 ? 7.111 -0.705 -7.714 1.00 0.00 80 VAL A C 2
ATOM 2647 O O . VAL A 1 82 ? 6.462 -0.999 -8.715 1.00 0.00 80 VAL A O 2
ATOM 2660 N N . ARG A 1 83 ? 7.796 -1.591 -7.012 1.00 0.00 81 ARG A N 2
ATOM 2661 C CA . ARG A 1 83 ? 7.821 -2.997 -7.391 1.00 0.00 81 ARG A CA 2
ATOM 2662 C C . ARG A 1 83 ? 6.539 -3.673 -6.937 1.00 0.00 81 ARG A C 2
ATOM 2663 O O . ARG A 1 83 ? 5.818 -4.284 -7.727 1.00 0.00 81 ARG A O 2
ATOM 2684 N N . ILE A 1 84 ? 6.285 -3.572 -5.645 1.00 0.00 82 ILE A N 2
ATOM 2685 C CA . ILE A 1 84 ? 5.114 -4.184 -5.049 1.00 0.00 82 ILE A CA 2
ATOM 2686 C C . ILE A 1 84 ? 3.837 -3.877 -5.848 1.00 0.00 82 ILE A C 2
ATOM 2687 O O . ILE A 1 84 ? 3.026 -4.777 -6.067 1.00 0.00 82 ILE A O 2
ATOM 2703 N N . LEU A 1 85 ? 3.641 -2.628 -6.284 1.00 0.00 83 LEU A N 2
ATOM 2704 C CA . LEU A 1 85 ? 2.426 -2.318 -7.045 1.00 0.00 83 LEU A CA 2
ATOM 2705 C C . LEU A 1 85 ? 2.544 -2.887 -8.451 1.00 0.00 83 LEU A C 2
ATOM 2706 O O . LEU A 1 85 ? 1.565 -3.379 -9.013 1.00 0.00 83 LEU A O 2
ATOM 2722 N N . TRP A 1 86 ? 3.744 -2.824 -9.021 1.00 0.00 84 TRP A N 2
ATOM 2723 C CA . TRP A 1 86 ? 3.949 -3.350 -10.372 1.00 0.00 84 TRP A CA 2
ATOM 2724 C C . TRP A 1 86 ? 3.299 -4.732 -10.499 1.00 0.00 84 TRP A C 2
ATOM 2725 O O . TRP A 1 86 ? 3.047 -5.211 -11.604 1.00 0.00 84 TRP A O 2
ATOM 2746 N N . GLY A 1 87 ? 3.042 -5.364 -9.358 1.00 0.00 85 GLY A N 2
ATOM 2747 C CA . GLY A 1 87 ? 2.437 -6.690 -9.350 1.00 0.00 85 GLY A CA 2
ATOM 2748 C C . GLY A 1 87 ? 3.504 -7.762 -9.538 1.00 0.00 85 GLY A C 2
ATOM 2749 O O . GLY A 1 87 ? 3.196 -8.924 -9.801 1.00 0.00 85 GLY A O 2
ATOM 2753 N N . GLU A 1 88 ? 4.767 -7.355 -9.397 1.00 0.00 86 GLU A N 2
ATOM 2754 C CA . GLU A 1 88 ? 5.896 -8.276 -9.546 1.00 0.00 86 GLU A CA 2
ATOM 2755 C C . GLU A 1 88 ? 6.451 -8.647 -8.176 1.00 0.00 86 GLU A C 2
ATOM 2756 O O . GLU A 1 88 ? 7.371 -9.457 -8.070 1.00 0.00 86 GLU A O 2
ATOM 2768 N N . ALA A 1 89 ? 5.878 -8.039 -7.135 1.00 0.00 87 ALA A N 2
ATOM 2769 C CA . ALA A 1 89 ? 6.297 -8.290 -5.754 1.00 0.00 87 ALA A CA 2
ATOM 2770 C C . ALA A 1 89 ? 6.788 -9.731 -5.568 1.00 0.00 87 ALA A C 2
ATOM 2771 O O . ALA A 1 89 ? 7.674 -9.998 -4.755 1.00 0.00 87 ALA A O 2
ATOM 2778 N N . GLU A 1 90 ? 6.193 -10.649 -6.321 1.00 0.00 88 GLU A N 2
ATOM 2779 C CA . GLU A 1 90 ? 6.556 -12.061 -6.236 1.00 0.00 88 GLU A CA 2
ATOM 2780 C C . GLU A 1 90 ? 8.070 -12.241 -6.143 1.00 0.00 88 GLU A C 2
ATOM 2781 O O . GLU A 1 90 ? 8.564 -12.935 -5.255 1.00 0.00 88 GLU A O 2
ATOM 2793 N N . VAL A 1 91 ? 8.801 -11.623 -7.064 1.00 0.00 89 VAL A N 2
ATOM 2794 C CA . VAL A 1 91 ? 10.255 -11.739 -7.067 1.00 0.00 89 VAL A CA 2
ATOM 2795 C C . VAL A 1 91 ? 10.829 -11.339 -5.711 1.00 0.00 89 VAL A C 2
ATOM 2796 O O . VAL A 1 91 ? 10.490 -10.287 -5.168 1.00 0.00 89 VAL A O 2
ATOM 2809 N N . ASP A 1 92 ? 11.698 -12.186 -5.169 1.00 0.00 90 ASP A N 2
ATOM 2810 C CA . ASP A 1 92 ? 12.312 -11.915 -3.874 1.00 0.00 90 ASP A CA 2
ATOM 2811 C C . ASP A 1 92 ? 13.498 -10.966 -4.032 1.00 0.00 90 ASP A C 2
ATOM 2812 O O . ASP A 1 92 ? 13.322 -9.779 -4.306 1.00 0.00 90 ASP A O 2
ATOM 2821 N N . SER A 1 93 ? 14.706 -11.497 -3.859 1.00 0.00 91 SER A N 2
ATOM 2822 C CA . SER A 1 93 ? 15.912 -10.686 -3.985 1.00 0.00 91 SER A CA 2
ATOM 2823 C C . SER A 1 93 ? 16.226 -10.423 -5.453 1.00 0.00 91 SER A C 2
ATOM 2824 O O . SER A 1 93 ? 15.590 -10.982 -6.346 1.00 0.00 91 SER A O 2
ATOM 2832 N N . LEU A 1 94 ? 17.213 -9.566 -5.695 1.00 0.00 92 LEU A N 2
ATOM 2833 C CA . LEU A 1 94 ? 17.604 -9.233 -7.060 1.00 0.00 92 LEU A CA 2
ATOM 2834 C C . LEU A 1 94 ? 18.448 -10.368 -7.653 1.00 0.00 92 LEU A C 2
ATOM 2835 O O . LEU A 1 94 ? 19.146 -11.067 -6.919 1.00 0.00 92 LEU A O 2
ATOM 2851 N N . PRO A 1 95 ? 18.407 -10.569 -8.954 1.00 0.00 93 PRO A N 2
ATOM 2852 C CA . PRO A 1 95 ? 19.197 -11.645 -9.617 1.00 0.00 93 PRO A CA 2
ATOM 2853 C C . PRO A 1 95 ? 20.571 -11.831 -8.975 1.00 0.00 93 PRO A C 2
ATOM 2854 O O . PRO A 1 95 ? 20.849 -12.864 -8.367 1.00 0.00 93 PRO A O 2
ATOM 2865 N N . GLN A 1 96 ? 21.424 -10.821 -9.113 1.00 0.00 94 GLN A N 2
ATOM 2866 C CA . GLN A 1 96 ? 22.764 -10.882 -8.542 1.00 0.00 94 GLN A CA 2
ATOM 2867 C C . GLN A 1 96 ? 22.680 -11.030 -7.018 1.00 0.00 94 GLN A C 2
ATOM 2868 O O . GLN A 1 96 ? 21.709 -10.587 -6.407 1.00 0.00 94 GLN A O 2
ATOM 2882 N N . PRO A 1 97 ? 23.666 -11.636 -6.391 1.00 0.00 95 PRO A N 2
ATOM 2883 C CA . PRO A 1 97 ? 23.674 -11.824 -4.913 1.00 0.00 95 PRO A CA 2
ATOM 2884 C C . PRO A 1 97 ? 23.083 -10.624 -4.170 1.00 0.00 95 PRO A C 2
ATOM 2885 O O . PRO A 1 97 ? 22.986 -9.527 -4.720 1.00 0.00 95 PRO A O 2
ATOM 2896 N N . VAL A 1 98 ? 22.689 -10.845 -2.920 1.00 0.00 96 VAL A N 2
ATOM 2897 C CA . VAL A 1 98 ? 22.109 -9.777 -2.113 1.00 0.00 96 VAL A CA 2
ATOM 2898 C C . VAL A 1 98 ? 23.168 -8.738 -1.755 1.00 0.00 96 VAL A C 2
ATOM 2899 O O . VAL A 1 98 ? 24.017 -9.045 -0.934 1.00 0.00 96 VAL A O 2
ATOM 2913 N N . MET A 1 3 ? -9.563 -11.702 -24.400 1.00 0.00 1 MET A N 3
ATOM 2914 C CA . MET A 1 3 ? -9.604 -12.821 -23.416 1.00 0.00 1 MET A CA 3
ATOM 2915 C C . MET A 1 3 ? -10.583 -12.477 -22.301 1.00 0.00 1 MET A C 3
ATOM 2916 O O . MET A 1 3 ? -11.334 -11.506 -22.398 1.00 0.00 1 MET A O 3
ATOM 2930 N N . VAL A 1 4 ? -10.572 -13.278 -21.241 1.00 0.00 2 VAL A N 3
ATOM 2931 C CA . VAL A 1 4 ? -11.464 -13.049 -20.111 1.00 0.00 2 VAL A CA 3
ATOM 2932 C C . VAL A 1 4 ? -10.994 -13.835 -18.892 1.00 0.00 2 VAL A C 3
ATOM 2933 O O . VAL A 1 4 ? -11.193 -13.412 -17.753 1.00 0.00 2 VAL A O 3
ATOM 2946 N N . THR A 1 5 ? -10.369 -14.983 -19.141 1.00 0.00 3 THR A N 3
ATOM 2947 C CA . THR A 1 5 ? -9.870 -15.828 -18.061 1.00 0.00 3 THR A CA 3
ATOM 2948 C C . THR A 1 5 ? -11.019 -16.246 -17.136 1.00 0.00 3 THR A C 3
ATOM 2949 O O . THR A 1 5 ? -11.974 -15.490 -16.954 1.00 0.00 3 THR A O 3
ATOM 2960 N N . PRO A 1 6 ? -10.957 -17.421 -16.544 1.00 0.00 4 PRO A N 3
ATOM 2961 C CA . PRO A 1 6 ? -12.032 -17.902 -15.624 1.00 0.00 4 PRO A CA 3
ATOM 2962 C C . PRO A 1 6 ? -12.001 -17.172 -14.281 1.00 0.00 4 PRO A C 3
ATOM 2963 O O . PRO A 1 6 ? -12.938 -17.271 -13.489 1.00 0.00 4 PRO A O 3
ATOM 2974 N N . VAL A 1 7 ? -10.918 -16.444 -14.034 1.00 0.00 5 VAL A N 3
ATOM 2975 C CA . VAL A 1 7 ? -10.773 -15.703 -12.786 1.00 0.00 5 VAL A CA 3
ATOM 2976 C C . VAL A 1 7 ? -9.659 -14.668 -12.903 1.00 0.00 5 VAL A C 3
ATOM 2977 O O . VAL A 1 7 ? -8.603 -14.941 -13.474 1.00 0.00 5 VAL A O 3
ATOM 2990 N N . ASN A 1 8 ? -9.902 -13.479 -12.362 1.00 0.00 6 ASN A N 3
ATOM 2991 C CA . ASN A 1 8 ? -8.911 -12.410 -12.415 1.00 0.00 6 ASN A CA 3
ATOM 2992 C C . ASN A 1 8 ? -9.262 -11.302 -11.424 1.00 0.00 6 ASN A C 3
ATOM 2993 O O . ASN A 1 8 ? -10.371 -11.263 -10.891 1.00 0.00 6 ASN A O 3
ATOM 3004 N N . MET A 1 9 ? -8.309 -10.408 -11.181 1.00 0.00 7 MET A N 3
ATOM 3005 C CA . MET A 1 9 ? -8.528 -9.304 -10.251 1.00 0.00 7 MET A CA 3
ATOM 3006 C C . MET A 1 9 ? -8.857 -9.833 -8.857 1.00 0.00 7 MET A C 3
ATOM 3007 O O . MET A 1 9 ? -9.909 -9.524 -8.298 1.00 0.00 7 MET A O 3
ATOM 3021 N N . SER A 1 10 ? -7.947 -10.629 -8.301 1.00 0.00 8 SER A N 3
ATOM 302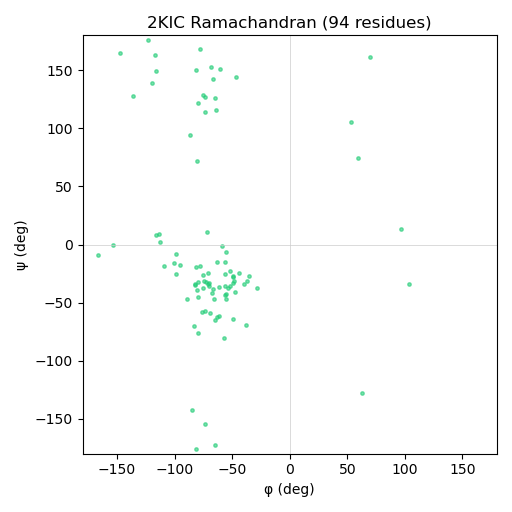2 C CA . SER A 1 10 ? -8.146 -11.194 -6.968 1.00 0.00 8 SER A CA 3
ATOM 3023 C C . SER A 1 10 ? -7.737 -10.185 -5.899 1.00 0.00 8 SER A C 3
ATOM 3024 O O . SER A 1 10 ? -7.285 -9.085 -6.214 1.00 0.00 8 SER A O 3
ATOM 3032 N N . ARG A 1 11 ? -7.900 -10.563 -4.634 1.00 0.00 9 ARG A N 3
ATOM 3033 C CA . ARG A 1 11 ? -7.549 -9.686 -3.533 1.00 0.00 9 ARG A CA 3
ATOM 3034 C C . ARG A 1 11 ? -6.046 -9.716 -3.287 1.00 0.00 9 ARG A C 3
ATOM 3035 O O . ARG A 1 11 ? -5.428 -8.682 -3.041 1.00 0.00 9 ARG A O 3
ATOM 3056 N N . GLU A 1 12 ? -5.449 -10.902 -3.386 1.00 0.00 10 GLU A N 3
ATOM 3057 C CA . GLU A 1 12 ? -4.011 -11.036 -3.183 1.00 0.00 10 GLU A CA 3
ATOM 3058 C C . GLU A 1 12 ? -3.265 -9.909 -3.880 1.00 0.00 10 GLU A C 3
ATOM 3059 O O . GLU A 1 12 ? -2.195 -9.492 -3.439 1.00 0.00 10 GLU A O 3
ATOM 3071 N N . THR A 1 13 ? -3.859 -9.397 -4.948 1.00 0.00 11 THR A N 3
ATOM 3072 C CA . THR A 1 13 ? -3.262 -8.290 -5.678 1.00 0.00 11 THR A CA 3
ATOM 3073 C C . THR A 1 13 ? -3.506 -7.022 -4.884 1.00 0.00 11 THR A C 3
ATOM 3074 O O . THR A 1 13 ? -2.585 -6.260 -4.599 1.00 0.00 11 THR A O 3
ATOM 3085 N N . ALA A 1 14 ? -4.760 -6.835 -4.505 1.00 0.00 12 ALA A N 3
ATOM 3086 C CA . ALA A 1 14 ? -5.152 -5.687 -3.709 1.00 0.00 12 ALA A CA 3
ATOM 3087 C C . ALA A 1 14 ? -4.247 -5.586 -2.489 1.00 0.00 12 ALA A C 3
ATOM 3088 O O . ALA A 1 14 ? -3.416 -4.684 -2.383 1.00 0.00 12 ALA A O 3
ATOM 3095 N N . LEU A 1 15 ? -4.423 -6.533 -1.578 1.00 0.00 13 LEU A N 3
ATOM 3096 C CA . LEU A 1 15 ? -3.639 -6.599 -0.349 1.00 0.00 13 LEU A CA 3
ATOM 3097 C C . LEU A 1 15 ? -2.199 -6.113 -0.571 1.00 0.00 13 LEU A C 3
ATOM 3098 O O . LEU A 1 15 ? -1.693 -5.285 0.187 1.00 0.00 13 LEU A O 3
ATOM 3114 N N . ARG A 1 16 ? -1.542 -6.644 -1.600 1.00 0.00 14 ARG A N 3
ATOM 3115 C CA . ARG A 1 16 ? -0.156 -6.273 -1.896 1.00 0.00 14 ARG A CA 3
ATOM 3116 C C . ARG A 1 16 ? 0.009 -4.759 -2.069 1.00 0.00 14 ARG A C 3
ATOM 3117 O O . ARG A 1 16 ? 1.059 -4.208 -1.740 1.00 0.00 14 ARG A O 3
ATOM 3138 N N . ILE A 1 17 ? -1.012 -4.093 -2.595 1.00 0.00 15 ILE A N 3
ATOM 3139 C CA . ILE A 1 17 ? -0.930 -2.648 -2.813 1.00 0.00 15 ILE A CA 3
ATOM 3140 C C . ILE A 1 17 ? -0.772 -1.895 -1.496 1.00 0.00 15 ILE A C 3
ATOM 3141 O O . ILE A 1 17 ? -0.402 -0.721 -1.491 1.00 0.00 15 ILE A O 3
ATOM 3157 N N . ALA A 1 18 ? -1.067 -2.557 -0.378 1.00 0.00 16 ALA A N 3
ATOM 3158 C CA . ALA A 1 18 ? -0.965 -1.916 0.930 1.00 0.00 16 ALA A CA 3
ATOM 3159 C C . ALA A 1 18 ? 0.321 -2.304 1.644 1.00 0.00 16 ALA A C 3
ATOM 3160 O O . ALA A 1 18 ? 0.737 -1.636 2.587 1.00 0.00 16 ALA A O 3
ATOM 3167 N N . LEU A 1 19 ? 0.966 -3.362 1.181 1.00 0.00 17 LEU A N 3
ATOM 3168 C CA . LEU A 1 19 ? 2.224 -3.771 1.790 1.00 0.00 17 LEU A CA 3
ATOM 3169 C C . LEU A 1 19 ? 3.280 -2.731 1.437 1.00 0.00 17 LEU A C 3
ATOM 3170 O O . LEU A 1 19 ? 4.209 -2.477 2.204 1.00 0.00 17 LEU A O 3
ATOM 3186 N N . ALA A 1 20 ? 3.110 -2.126 0.269 1.00 0.00 18 ALA A N 3
ATOM 3187 C CA . ALA A 1 20 ? 4.026 -1.101 -0.198 1.00 0.00 18 ALA A CA 3
ATOM 3188 C C . ALA A 1 20 ? 4.115 0.030 0.820 1.00 0.00 18 ALA A C 3
ATOM 3189 O O . ALA A 1 20 ? 5.204 0.501 1.136 1.00 0.00 18 ALA A O 3
ATOM 3196 N N . ALA A 1 21 ? 2.964 0.459 1.335 1.00 0.00 19 ALA A N 3
ATOM 3197 C CA . ALA A 1 21 ? 2.945 1.535 2.328 1.00 0.00 19 ALA A CA 3
ATOM 3198 C C . ALA A 1 21 ? 4.076 1.330 3.333 1.00 0.00 19 ALA A C 3
ATOM 3199 O O . ALA A 1 21 ? 4.705 2.288 3.785 1.00 0.00 19 ALA A O 3
ATOM 3206 N N . ARG A 1 22 ? 4.336 0.067 3.663 1.00 0.00 20 ARG A N 3
ATOM 3207 C CA . ARG A 1 22 ? 5.403 -0.263 4.596 1.00 0.00 20 ARG A CA 3
ATOM 3208 C C . ARG A 1 22 ? 6.755 0.118 3.997 1.00 0.00 20 ARG A C 3
ATOM 3209 O O . ARG A 1 22 ? 7.625 0.647 4.690 1.00 0.00 20 ARG A O 3
ATOM 3230 N N . ALA A 1 23 ? 6.918 -0.147 2.702 1.00 0.00 21 ALA A N 3
ATOM 3231 C CA . ALA A 1 23 ? 8.163 0.177 2.008 1.00 0.00 21 ALA A CA 3
ATOM 3232 C C . ALA A 1 23 ? 8.462 1.659 2.112 1.00 0.00 21 ALA A C 3
ATOM 3233 O O . ALA A 1 23 ? 9.500 2.124 1.642 1.00 0.00 21 ALA A O 3
ATOM 3240 N N . LEU A 1 24 ? 7.534 2.402 2.700 1.00 0.00 22 LEU A N 3
ATOM 3241 C CA . LEU A 1 24 ? 7.680 3.848 2.836 1.00 0.00 22 LEU A CA 3
ATOM 3242 C C . LEU A 1 24 ? 7.711 4.240 4.324 1.00 0.00 22 LEU A C 3
ATOM 3243 O O . LEU A 1 24 ? 6.959 3.681 5.120 1.00 0.00 22 LEU A O 3
ATOM 3259 N N . PRO A 1 25 ? 8.553 5.175 4.722 1.00 0.00 23 PRO A N 3
ATOM 3260 C CA . PRO A 1 25 ? 8.642 5.601 6.149 1.00 0.00 23 PRO A CA 3
ATOM 3261 C C . PRO A 1 25 ? 7.275 5.686 6.830 1.00 0.00 23 PRO A C 3
ATOM 3262 O O . PRO A 1 25 ? 6.954 4.874 7.698 1.00 0.00 23 PRO A O 3
ATOM 3273 N N . GLY A 1 26 ? 6.484 6.687 6.445 1.00 0.00 24 GLY A N 3
ATOM 3274 C CA . GLY A 1 26 ? 5.163 6.890 7.038 1.00 0.00 24 GLY A CA 3
ATOM 3275 C C . GLY A 1 26 ? 4.108 7.161 5.973 1.00 0.00 24 GLY A C 3
ATOM 3276 O O . GLY A 1 26 ? 2.935 7.348 6.290 1.00 0.00 24 GLY A O 3
ATOM 3280 N N . THR A 1 27 ? 4.520 7.174 4.709 1.00 0.00 25 THR A N 3
ATOM 3281 C CA . THR A 1 27 ? 3.569 7.420 3.629 1.00 0.00 25 THR A CA 3
ATOM 3282 C C . THR A 1 27 ? 2.451 6.385 3.686 1.00 0.00 25 THR A C 3
ATOM 3283 O O . THR A 1 27 ? 2.702 5.187 3.813 1.00 0.00 25 THR A O 3
ATOM 3294 N N . THR A 1 28 ? 1.217 6.862 3.619 1.00 0.00 26 THR A N 3
ATOM 3295 C CA . THR A 1 28 ? 0.057 5.998 3.693 1.00 0.00 26 THR A CA 3
ATOM 3296 C C . THR A 1 28 ? -0.212 5.293 2.363 1.00 0.00 26 THR A C 3
ATOM 3297 O O . THR A 1 28 ? 0.260 5.715 1.308 1.00 0.00 26 THR A O 3
ATOM 3308 N N . VAL A 1 29 ? -0.981 4.214 2.438 1.00 0.00 27 VAL A N 3
ATOM 3309 C CA . VAL A 1 29 ? -1.329 3.441 1.252 1.00 0.00 27 VAL A CA 3
ATOM 3310 C C . VAL A 1 29 ? -2.037 4.328 0.239 1.00 0.00 27 VAL A C 3
ATOM 3311 O O . VAL A 1 29 ? -1.624 4.426 -0.915 1.00 0.00 27 VAL A O 3
ATOM 3324 N N . GLY A 1 30 ? -3.120 4.956 0.678 1.00 0.00 28 GLY A N 3
ATOM 3325 C CA . GLY A 1 30 ? -3.901 5.817 -0.197 1.00 0.00 28 GLY A CA 3
ATOM 3326 C C . GLY A 1 30 ? -3.195 7.136 -0.494 1.00 0.00 28 GLY A C 3
ATOM 3327 O O . GLY A 1 30 ? -3.789 8.028 -1.092 1.00 0.00 28 GLY A O 3
ATOM 3331 N N . GLN A 1 31 ? -1.929 7.273 -0.086 1.00 0.00 29 GLN A N 3
ATOM 3332 C CA . GLN A 1 31 ? -1.193 8.514 -0.347 1.00 0.00 29 GLN A CA 3
ATOM 3333 C C . GLN A 1 31 ? -0.274 8.330 -1.548 1.00 0.00 29 GLN A C 3
ATOM 3334 O O . GLN A 1 31 ? 0.151 9.303 -2.168 1.00 0.00 29 GLN A O 3
ATOM 3348 N N . LEU A 1 32 ? 0.032 7.075 -1.870 1.00 0.00 30 LEU A N 3
ATOM 3349 C CA . LEU A 1 32 ? 0.912 6.769 -2.999 1.00 0.00 30 LEU A CA 3
ATOM 3350 C C . LEU A 1 32 ? 0.100 6.391 -4.240 1.00 0.00 30 LEU A C 3
ATOM 3351 O O . LEU A 1 32 ? 0.587 6.519 -5.363 1.00 0.00 30 LEU A O 3
ATOM 3367 N N . LEU A 1 33 ? -1.135 5.920 -4.047 1.00 0.00 31 LEU A N 3
ATOM 3368 C CA . LEU A 1 33 ? -1.983 5.527 -5.178 1.00 0.00 31 LEU A CA 3
ATOM 3369 C C . LEU A 1 33 ? -2.859 6.697 -5.634 1.00 0.00 31 LEU A C 3
ATOM 3370 O O . LEU A 1 33 ? -2.968 6.973 -6.829 1.00 0.00 31 LEU A O 3
ATOM 3386 N N . GLU A 1 34 ? -3.491 7.370 -4.676 1.00 0.00 32 GLU A N 3
ATOM 3387 C CA . GLU A 1 34 ? -4.369 8.500 -4.985 1.00 0.00 32 GLU A CA 3
ATOM 3388 C C . GLU A 1 34 ? -3.796 9.360 -6.112 1.00 0.00 32 GLU A C 3
ATOM 3389 O O . GLU A 1 34 ? -4.537 10.048 -6.813 1.00 0.00 32 GLU A O 3
ATOM 3401 N N . ILE A 1 35 ? -2.478 9.326 -6.278 1.00 0.00 33 ILE A N 3
ATOM 3402 C CA . ILE A 1 35 ? -1.836 10.121 -7.321 1.00 0.00 33 ILE A CA 3
ATOM 3403 C C . ILE A 1 35 ? -2.560 9.957 -8.655 1.00 0.00 33 ILE A C 3
ATOM 3404 O O . ILE A 1 35 ? -2.331 10.724 -9.591 1.00 0.00 33 ILE A O 3
ATOM 3420 N N . LEU A 1 36 ? -3.434 8.957 -8.741 1.00 0.00 34 LEU A N 3
ATOM 3421 C CA . LEU A 1 36 ? -4.178 8.720 -9.973 1.00 0.00 34 LEU A CA 3
ATOM 3422 C C . LEU A 1 36 ? -5.232 9.805 -10.167 1.00 0.00 34 LEU A C 3
ATOM 3423 O O . LEU A 1 36 ? -5.318 10.412 -11.233 1.00 0.00 34 LEU A O 3
ATOM 3439 N N . HIS A 1 37 ? -6.026 10.045 -9.128 1.00 0.00 35 HIS A N 3
ATOM 3440 C CA . HIS A 1 37 ? -7.070 11.063 -9.191 1.00 0.00 35 HIS A CA 3
ATOM 3441 C C . HIS A 1 37 ? -8.113 10.711 -10.250 1.00 0.00 35 HIS A C 3
ATOM 3442 O O . HIS A 1 37 ? -7.877 10.876 -11.447 1.00 0.00 35 HIS A O 3
ATOM 3457 N N . GLN A 1 38 ? -9.272 10.228 -9.799 1.00 0.00 36 GLN A N 3
ATOM 3458 C CA . GLN A 1 38 ? -10.354 9.859 -10.715 1.00 0.00 36 GLN A CA 3
ATOM 3459 C C . GLN A 1 38 ? -11.707 10.004 -10.024 1.00 0.00 36 GLN A C 3
ATOM 3460 O O . GLN A 1 38 ? -11.776 10.235 -8.818 1.00 0.00 36 GLN A O 3
ATOM 3474 N N . ARG A 1 39 ? -12.784 9.870 -10.797 1.00 0.00 37 ARG A N 3
ATOM 3475 C CA . ARG A 1 39 ? -14.130 9.995 -10.243 1.00 0.00 37 ARG A CA 3
ATOM 3476 C C . ARG A 1 39 ? -15.155 9.298 -11.136 1.00 0.00 37 ARG A C 3
ATOM 3477 O O . ARG A 1 39 ? -15.894 8.426 -10.681 1.00 0.00 37 ARG A O 3
ATOM 3498 N N . ILE A 1 40 ? -15.201 9.692 -12.405 1.00 0.00 38 ILE A N 3
ATOM 3499 C CA . ILE A 1 40 ? -16.147 9.093 -13.343 1.00 0.00 38 ILE A CA 3
ATOM 3500 C C . ILE A 1 40 ? -16.119 7.572 -13.232 1.00 0.00 38 ILE A C 3
ATOM 3501 O O . ILE A 1 40 ? -17.100 6.953 -12.817 1.00 0.00 38 ILE A O 3
ATOM 3517 N N . GLU A 1 41 ? -14.989 6.976 -13.605 1.00 0.00 39 GLU A N 3
ATOM 3518 C CA . GLU A 1 41 ? -14.835 5.522 -13.543 1.00 0.00 39 GLU A CA 3
ATOM 3519 C C . GLU A 1 41 ? -14.332 5.102 -12.165 1.00 0.00 39 GLU A C 3
ATOM 3520 O O . GLU A 1 41 ? -14.498 5.831 -11.186 1.00 0.00 39 GLU A O 3
ATOM 3532 N N . GLY A 1 42 ? -13.715 3.926 -12.090 1.00 0.00 40 GLY A N 3
ATOM 3533 C CA . GLY A 1 42 ? -13.194 3.432 -10.820 1.00 0.00 40 GLY A CA 3
ATOM 3534 C C . GLY A 1 42 ? -12.460 2.107 -10.999 1.00 0.00 40 GLY A C 3
ATOM 3535 O O . GLY A 1 42 ? -12.894 1.071 -10.491 1.00 0.00 40 GLY A O 3
ATOM 3539 N N . PRO A 1 43 ? -11.360 2.121 -11.705 1.00 0.00 41 PRO A N 3
ATOM 3540 C CA . PRO A 1 43 ? -10.543 0.900 -11.956 1.00 0.00 41 PRO A CA 3
ATOM 3541 C C . PRO A 1 43 ? -9.578 0.616 -10.803 1.00 0.00 41 PRO A C 3
ATOM 3542 O O . PRO A 1 43 ? -9.380 1.456 -9.928 1.00 0.00 41 PRO A O 3
ATOM 3553 N N . LEU A 1 44 ? -8.979 -0.572 -10.815 1.00 0.00 42 LEU A N 3
ATOM 3554 C CA . LEU A 1 44 ? -8.036 -0.949 -9.768 1.00 0.00 42 LEU A CA 3
ATOM 3555 C C . LEU A 1 44 ? -7.308 -2.240 -10.149 1.00 0.00 42 LEU A C 3
ATOM 3556 O O . LEU A 1 44 ? -7.625 -3.319 -9.648 1.00 0.00 42 LEU A O 3
ATOM 3572 N N . THR A 1 45 ? -6.329 -2.118 -11.046 1.00 0.00 43 THR A N 3
ATOM 3573 C CA . THR A 1 45 ? -5.549 -3.273 -11.503 1.00 0.00 43 THR A CA 3
ATOM 3574 C C . THR A 1 45 ? -4.057 -3.006 -11.344 1.00 0.00 43 THR A C 3
ATOM 3575 O O . THR A 1 45 ? -3.629 -1.857 -11.244 1.00 0.00 43 THR A O 3
ATOM 3586 N N . GLU A 1 46 ? -3.270 -4.075 -11.331 1.00 0.00 44 GLU A N 3
ATOM 3587 C CA . GLU A 1 46 ? -1.825 -3.944 -11.194 1.00 0.00 44 GLU A CA 3
ATOM 3588 C C . GLU A 1 46 ? -1.205 -3.532 -12.525 1.00 0.00 44 GLU A C 3
ATOM 3589 O O . GLU A 1 46 ? -0.096 -2.999 -12.567 1.00 0.00 44 GLU A O 3
ATOM 3601 N N . GLU A 1 47 ? -1.926 -3.792 -13.613 1.00 0.00 45 GLU A N 3
ATOM 3602 C CA . GLU A 1 47 ? -1.437 -3.453 -14.947 1.00 0.00 45 GLU A CA 3
ATOM 3603 C C . GLU A 1 47 ? -1.666 -1.974 -15.257 1.00 0.00 45 GLU A C 3
ATOM 3604 O O . GLU A 1 47 ? -0.787 -1.303 -15.800 1.00 0.00 45 GLU A O 3
ATOM 3616 N N . SER A 1 48 ? -2.852 -1.474 -14.922 1.00 0.00 46 SER A N 3
ATOM 3617 C CA . SER A 1 48 ? -3.181 -0.075 -15.184 1.00 0.00 46 SER A CA 3
ATOM 3618 C C . SER A 1 48 ? -2.171 0.864 -14.529 1.00 0.00 46 SER A C 3
ATOM 3619 O O . SER A 1 48 ? -1.854 1.922 -15.073 1.00 0.00 46 SER A O 3
ATOM 3627 N N . LEU A 1 49 ? -1.668 0.477 -13.362 1.00 0.00 47 LEU A N 3
ATOM 3628 C CA . LEU A 1 49 ? -0.696 1.304 -12.653 1.00 0.00 47 LEU A CA 3
ATOM 3629 C C . LEU A 1 49 ? 0.555 1.498 -13.510 1.00 0.00 47 LEU A C 3
ATOM 3630 O O . LEU A 1 49 ? 1.145 2.576 -13.532 1.00 0.00 47 LEU A O 3
ATOM 3646 N N . GLN A 1 50 ? 0.948 0.442 -14.211 1.00 0.00 48 GLN A N 3
ATOM 3647 C CA . GLN A 1 50 ? 2.127 0.494 -15.069 1.00 0.00 48 GLN A CA 3
ATOM 3648 C C . GLN A 1 50 ? 1.948 1.541 -16.164 1.00 0.00 48 GLN A C 3
ATOM 3649 O O . GLN A 1 50 ? 1.778 1.208 -17.337 1.00 0.00 48 GLN A O 3
ATOM 3663 N N . GLY A 1 51 ? 1.989 2.810 -15.768 1.00 0.00 49 GLY A N 3
ATOM 3664 C CA . GLY A 1 51 ? 1.832 3.913 -16.713 1.00 0.00 49 GLY A CA 3
ATOM 3665 C C . GLY A 1 51 ? 2.501 5.176 -16.182 1.00 0.00 49 GLY A C 3
ATOM 3666 O O . GLY A 1 51 ? 2.413 6.242 -16.793 1.00 0.00 49 GLY A O 3
ATOM 3670 N N . VAL A 1 52 ? 3.181 5.043 -15.043 1.00 0.00 50 VAL A N 3
ATOM 3671 C CA . VAL A 1 52 ? 3.886 6.169 -14.422 1.00 0.00 50 VAL A CA 3
ATOM 3672 C C . VAL A 1 52 ? 5.360 5.801 -14.237 1.00 0.00 50 VAL A C 3
ATOM 3673 O O . VAL A 1 52 ? 5.764 4.679 -14.542 1.00 0.00 50 VAL A O 3
ATOM 3686 N N . SER A 1 53 ? 6.161 6.740 -13.740 1.00 0.00 51 SER A N 3
ATOM 3687 C CA . SER A 1 53 ? 7.589 6.497 -13.513 1.00 0.00 51 SER A CA 3
ATOM 3688 C C . SER A 1 53 ? 7.880 6.668 -12.032 1.00 0.00 51 SER A C 3
ATOM 3689 O O . SER A 1 53 ? 7.090 7.285 -11.329 1.00 0.00 51 SER A O 3
ATOM 3697 N N . VAL A 1 54 ? 9.009 6.139 -11.563 1.00 0.00 52 VAL A N 3
ATOM 3698 C CA . VAL A 1 54 ? 9.366 6.260 -10.149 1.00 0.00 52 VAL A CA 3
ATOM 3699 C C . VAL A 1 54 ? 9.379 7.735 -9.717 1.00 0.00 52 VAL A C 3
ATOM 3700 O O . VAL A 1 54 ? 8.907 8.077 -8.632 1.00 0.00 52 VAL A O 3
ATOM 3713 N N . THR A 1 55 ? 9.944 8.591 -10.559 1.00 0.00 53 THR A N 3
ATOM 3714 C CA . THR A 1 55 ? 10.046 10.018 -10.249 1.00 0.00 53 THR A CA 3
ATOM 3715 C C . THR A 1 55 ? 8.677 10.637 -9.955 1.00 0.00 53 THR A C 3
ATOM 3716 O O . THR A 1 55 ? 8.588 11.636 -9.259 1.00 0.00 53 THR A O 3
ATOM 3727 N N . ASP A 1 56 ? 7.624 10.061 -10.494 1.00 0.00 54 ASP A N 3
ATOM 3728 C CA . ASP A 1 56 ? 6.287 10.599 -10.278 1.00 0.00 54 ASP A CA 3
ATOM 3729 C C . ASP A 1 56 ? 5.803 10.300 -8.861 1.00 0.00 54 ASP A C 3
ATOM 3730 O O . ASP A 1 56 ? 5.017 11.054 -8.286 1.00 0.00 54 ASP A O 3
ATOM 3739 N N . LEU A 1 57 ? 6.246 9.177 -8.323 1.00 0.00 55 LEU A N 3
ATOM 3740 C CA . LEU A 1 57 ? 5.828 8.751 -6.988 1.00 0.00 55 LEU A CA 3
ATOM 3741 C C . LEU A 1 57 ? 6.312 9.699 -5.890 1.00 0.00 55 LEU A C 3
ATOM 3742 O O . LEU A 1 57 ? 5.501 10.319 -5.207 1.00 0.00 55 LEU A O 3
ATOM 3758 N N . LYS A 1 58 ? 7.629 9.787 -5.701 1.00 0.00 56 LYS A N 3
ATOM 3759 C CA . LYS A 1 58 ? 8.188 10.640 -4.644 1.00 0.00 56 LYS A CA 3
ATOM 3760 C C . LYS A 1 58 ? 7.685 12.079 -4.711 1.00 0.00 56 LYS A C 3
ATOM 3761 O O . LYS A 1 58 ? 7.469 12.714 -3.678 1.00 0.00 56 LYS A O 3
ATOM 3780 N N . ILE A 1 59 ? 7.502 12.592 -5.917 1.00 0.00 57 ILE A N 3
ATOM 3781 C CA . ILE A 1 59 ? 7.028 13.960 -6.082 1.00 0.00 57 ILE A CA 3
ATOM 3782 C C . ILE A 1 59 ? 5.527 14.015 -5.840 1.00 0.00 57 ILE A C 3
ATOM 3783 O O . ILE A 1 59 ? 4.968 15.078 -5.577 1.00 0.00 57 ILE A O 3
ATOM 3799 N N . GLY A 1 60 ? 4.883 12.853 -5.925 1.00 0.00 58 GLY A N 3
ATOM 3800 C CA . GLY A 1 60 ? 3.446 12.769 -5.709 1.00 0.00 58 GLY A CA 3
ATOM 3801 C C . GLY A 1 60 ? 3.087 13.064 -4.253 1.00 0.00 58 GLY A C 3
ATOM 3802 O O . GLY A 1 60 ? 2.076 13.710 -3.975 1.00 0.00 58 GLY A O 3
ATOM 3806 N N . LEU A 1 61 ? 3.918 12.594 -3.322 1.00 0.00 59 LEU A N 3
ATOM 3807 C CA . LEU A 1 61 ? 3.656 12.829 -1.904 1.00 0.00 59 LEU A CA 3
ATOM 3808 C C . LEU A 1 61 ? 3.986 14.270 -1.545 1.00 0.00 59 LEU A C 3
ATOM 3809 O O . LEU A 1 61 ? 3.126 15.003 -1.055 1.00 0.00 59 LEU A O 3
ATOM 3825 N N . ALA A 1 62 ? 5.220 14.689 -1.801 1.00 0.00 60 ALA A N 3
ATOM 3826 C CA . ALA A 1 62 ? 5.607 16.058 -1.503 1.00 0.00 60 ALA A CA 3
ATOM 3827 C C . ALA A 1 62 ? 4.868 17.007 -2.432 1.00 0.00 60 ALA A C 3
ATOM 3828 O O . ALA A 1 62 ? 4.487 18.110 -2.036 1.00 0.00 60 ALA A O 3
ATOM 3835 N N . GLY A 1 63 ? 4.655 16.567 -3.673 1.00 0.00 61 GLY A N 3
ATOM 3836 C CA . GLY A 1 63 ? 3.942 17.388 -4.652 1.00 0.00 61 GLY A CA 3
ATOM 3837 C C . GLY A 1 63 ? 4.905 18.215 -5.495 1.00 0.00 61 GLY A C 3
ATOM 3838 O O . GLY A 1 63 ? 4.549 18.674 -6.580 1.00 0.00 61 GLY A O 3
ATOM 3842 N N . SER A 1 64 ? 6.125 18.418 -4.994 1.00 0.00 62 SER A N 3
ATOM 3843 C CA . SER A 1 64 ? 7.119 19.210 -5.725 1.00 0.00 62 SER A CA 3
ATOM 3844 C C . SER A 1 64 ? 8.501 18.583 -5.660 1.00 0.00 62 SER A C 3
ATOM 3845 O O . SER A 1 64 ? 9.093 18.463 -4.589 1.00 0.00 62 SER A O 3
ATOM 3853 N N . GLU A 1 65 ? 9.012 18.203 -6.826 1.00 0.00 63 GLU A N 3
ATOM 3854 C CA . GLU A 1 65 ? 10.331 17.603 -6.918 1.00 0.00 63 GLU A CA 3
ATOM 3855 C C . GLU A 1 65 ? 11.395 18.554 -6.376 1.00 0.00 63 GLU A C 3
ATOM 3856 O O . GLU A 1 65 ? 12.587 18.252 -6.415 1.00 0.00 63 GLU A O 3
ATOM 3868 N N . GLU A 1 66 ? 10.959 19.694 -5.849 1.00 0.00 64 GLU A N 3
ATOM 3869 C CA . GLU A 1 66 ? 11.882 20.667 -5.280 1.00 0.00 64 GLU A CA 3
ATOM 3870 C C . GLU A 1 66 ? 12.084 20.394 -3.791 1.00 0.00 64 GLU A C 3
ATOM 3871 O O . GLU A 1 66 ? 13.211 20.423 -3.295 1.00 0.00 64 GLU A O 3
ATOM 3883 N N . ASP A 1 67 ? 10.983 20.154 -3.071 1.00 0.00 65 ASP A N 3
ATOM 3884 C CA . ASP A 1 67 ? 11.048 19.908 -1.628 1.00 0.00 65 ASP A CA 3
ATOM 3885 C C . ASP A 1 67 ? 11.226 18.425 -1.292 1.00 0.00 65 ASP A C 3
ATOM 3886 O O . ASP A 1 67 ? 11.503 18.087 -0.141 1.00 0.00 65 ASP A O 3
ATOM 3895 N N . VAL A 1 68 ? 11.068 17.539 -2.271 1.00 0.00 66 VAL A N 3
ATOM 3896 C CA . VAL A 1 68 ? 11.226 16.114 -1.990 1.00 0.00 66 VAL A CA 3
ATOM 3897 C C . VAL A 1 68 ? 12.568 15.861 -1.311 1.00 0.00 66 VAL A C 3
ATOM 3898 O O . VAL A 1 68 ? 12.721 14.907 -0.550 1.00 0.00 66 VAL A O 3
ATOM 3911 N N . ASP A 1 69 ? 13.535 16.729 -1.588 1.00 0.00 67 ASP A N 3
ATOM 3912 C CA . ASP A 1 69 ? 14.860 16.595 -0.994 1.00 0.00 67 ASP A CA 3
ATOM 3913 C C . ASP A 1 69 ? 14.757 16.569 0.528 1.00 0.00 67 ASP A C 3
ATOM 3914 O O . ASP A 1 69 ? 15.718 16.237 1.220 1.00 0.00 67 ASP A O 3
ATOM 3923 N N . MET A 1 70 ? 13.578 16.927 1.043 1.00 0.00 68 MET A N 3
ATOM 3924 C CA . MET A 1 70 ? 13.341 16.949 2.490 1.00 0.00 68 MET A CA 3
ATOM 3925 C C . MET A 1 70 ? 12.465 15.774 2.915 1.00 0.00 68 MET A C 3
ATOM 3926 O O . MET A 1 70 ? 12.604 15.254 4.024 1.00 0.00 68 MET A O 3
ATOM 3940 N N . LEU A 1 71 ? 11.557 15.365 2.034 1.00 0.00 69 LEU A N 3
ATOM 3941 C CA . LEU A 1 71 ? 10.657 14.255 2.338 1.00 0.00 69 LEU A CA 3
ATOM 3942 C C . LEU A 1 71 ? 11.442 13.069 2.890 1.00 0.00 69 LEU A C 3
ATOM 3943 O O . LEU A 1 71 ? 12.376 12.579 2.256 1.00 0.00 69 LEU A O 3
ATOM 3959 N N . ASP A 1 72 ? 11.061 12.621 4.083 1.00 0.00 70 ASP A N 3
ATOM 3960 C CA . ASP A 1 72 ? 11.742 11.501 4.719 1.00 0.00 70 ASP A CA 3
ATOM 3961 C C . ASP A 1 72 ? 11.903 10.336 3.747 1.00 0.00 70 ASP A C 3
ATOM 3962 O O . ASP A 1 72 ? 12.809 9.519 3.894 1.00 0.00 70 ASP A O 3
ATOM 3971 N N . THR A 1 73 ? 11.020 10.272 2.753 1.00 0.00 71 THR A N 3
ATOM 3972 C CA . THR A 1 73 ? 11.069 9.207 1.754 1.00 0.00 71 THR A CA 3
ATOM 3973 C C . THR A 1 73 ? 12.448 9.157 1.089 1.00 0.00 71 THR A C 3
ATOM 3974 O O . THR A 1 73 ? 12.783 10.063 0.327 1.00 0.00 71 THR A O 3
ATOM 3985 N N . PRO A 1 74 ? 13.258 8.141 1.331 1.00 0.00 72 PRO A N 3
ATOM 3986 C CA . PRO A 1 74 ? 14.599 8.052 0.681 1.00 0.00 72 PRO A CA 3
ATOM 3987 C C . PRO A 1 74 ? 14.471 8.083 -0.845 1.00 0.00 72 PRO A C 3
ATOM 3988 O O . PRO A 1 74 ? 13.563 8.706 -1.393 1.00 0.00 72 PRO A O 3
ATOM 3999 N N . MET A 1 75 ? 15.369 7.373 -1.517 1.00 0.00 73 MET A N 3
ATOM 4000 C CA . MET A 1 75 ? 15.348 7.281 -2.976 1.00 0.00 73 MET A CA 3
ATOM 4001 C C . MET A 1 75 ? 15.283 5.815 -3.370 1.00 0.00 73 MET A C 3
ATOM 4002 O O . MET A 1 75 ? 15.255 5.474 -4.550 1.00 0.00 73 MET A O 3
ATOM 4016 N N . SER A 1 76 ? 15.267 4.955 -2.350 1.00 0.00 74 SER A N 3
ATOM 4017 C CA . SER A 1 76 ? 15.208 3.508 -2.548 1.00 0.00 74 SER A CA 3
ATOM 4018 C C . SER A 1 76 ? 13.818 2.983 -2.202 1.00 0.00 74 SER A C 3
ATOM 4019 O O . SER A 1 76 ? 13.380 1.967 -2.744 1.00 0.00 74 SER A O 3
ATOM 4027 N N . ALA A 1 77 ? 13.121 3.680 -1.305 1.00 0.00 75 ALA A N 3
ATOM 4028 C CA . ALA A 1 77 ? 11.785 3.267 -0.913 1.00 0.00 75 ALA A CA 3
ATOM 4029 C C . ALA A 1 77 ? 10.871 3.264 -2.130 1.00 0.00 75 ALA A C 3
ATOM 4030 O O . ALA A 1 77 ? 9.963 2.441 -2.237 1.00 0.00 75 ALA A O 3
ATOM 4037 N N . LEU A 1 78 ? 11.124 4.183 -3.056 1.00 0.00 76 LEU A N 3
ATOM 4038 C CA . LEU A 1 78 ? 10.320 4.250 -4.265 1.00 0.00 76 LEU A CA 3
ATOM 4039 C C . LEU A 1 78 ? 10.532 2.979 -5.071 1.00 0.00 76 LEU A C 3
ATOM 4040 O O . LEU A 1 78 ? 9.579 2.321 -5.488 1.00 0.00 76 LEU A O 3
ATOM 4056 N N . LYS A 1 79 ? 11.801 2.640 -5.279 1.00 0.00 77 LYS A N 3
ATOM 4057 C CA . LYS A 1 79 ? 12.146 1.442 -6.028 1.00 0.00 77 LYS A CA 3
ATOM 4058 C C . LYS A 1 79 ? 11.496 0.230 -5.373 1.00 0.00 77 LYS A C 3
ATOM 4059 O O . LYS A 1 79 ? 11.106 -0.724 -6.047 1.00 0.00 77 LYS A O 3
ATOM 4078 N N . ASP A 1 80 ? 11.389 0.278 -4.047 1.00 0.00 78 ASP A N 3
ATOM 4079 C CA . ASP A 1 80 ? 10.793 -0.811 -3.294 1.00 0.00 78 ASP A CA 3
ATOM 4080 C C . ASP A 1 80 ? 9.292 -0.875 -3.550 1.00 0.00 78 ASP A C 3
ATOM 4081 O O . ASP A 1 80 ? 8.772 -1.895 -4.006 1.00 0.00 78 ASP A O 3
ATOM 4090 N N . ALA A 1 81 ? 8.597 0.217 -3.249 1.00 0.00 79 ALA A N 3
ATOM 4091 C CA . ALA A 1 81 ? 7.153 0.272 -3.441 1.00 0.00 79 ALA A CA 3
ATOM 4092 C C . ALA A 1 81 ? 6.777 0.082 -4.913 1.00 0.00 79 ALA A C 3
ATOM 4093 O O . ALA A 1 81 ? 6.095 -0.883 -5.256 1.00 0.00 79 ALA A O 3
ATOM 4100 N N . VAL A 1 82 ? 7.204 1.017 -5.769 1.00 0.00 80 VAL A N 3
ATOM 4101 C CA . VAL A 1 82 ? 6.895 0.968 -7.205 1.00 0.00 80 VAL A CA 3
ATOM 4102 C C . VAL A 1 82 ? 6.852 -0.468 -7.731 1.00 0.00 80 VAL A C 3
ATOM 4103 O O . VAL A 1 82 ? 6.192 -0.756 -8.728 1.00 0.00 80 VAL A O 3
ATOM 4116 N N . ARG A 1 83 ? 7.557 -1.360 -7.052 1.00 0.00 81 ARG A N 3
ATOM 4117 C CA . ARG A 1 83 ? 7.593 -2.760 -7.456 1.00 0.00 81 ARG A CA 3
ATOM 4118 C C . ARG A 1 83 ? 6.308 -3.455 -7.035 1.00 0.00 81 ARG A C 3
ATOM 4119 O O . ARG A 1 83 ? 5.566 -3.991 -7.858 1.00 0.00 81 ARG A O 3
ATOM 4140 N N . ILE A 1 84 ? 6.075 -3.459 -5.734 1.00 0.00 82 ILE A N 3
ATOM 4141 C CA . ILE A 1 84 ? 4.906 -4.104 -5.168 1.00 0.00 82 ILE A CA 3
ATOM 4142 C C . ILE A 1 84 ? 3.624 -3.769 -5.946 1.00 0.00 82 ILE A C 3
ATOM 4143 O O . ILE A 1 84 ? 2.801 -4.656 -6.173 1.00 0.00 82 ILE A O 3
ATOM 4159 N N . LEU A 1 85 ? 3.438 -2.511 -6.365 1.00 0.00 83 LEU A N 3
ATOM 4160 C CA . LEU A 1 85 ? 2.220 -2.176 -7.112 1.00 0.00 83 LEU A CA 3
ATOM 4161 C C . LEU A 1 85 ? 2.349 -2.669 -8.545 1.00 0.00 83 LEU A C 3
ATOM 4162 O O . LEU A 1 85 ? 1.371 -3.107 -9.151 1.00 0.00 83 LEU A O 3
ATOM 4178 N N . TRP A 1 86 ? 3.560 -2.599 -9.085 1.00 0.00 84 TRP A N 3
ATOM 4179 C CA . TRP A 1 86 ? 3.788 -3.052 -10.456 1.00 0.00 84 TRP A CA 3
ATOM 4180 C C . TRP A 1 86 ? 3.174 -4.442 -10.652 1.00 0.00 84 TRP A C 3
ATOM 4181 O O . TRP A 1 86 ? 2.924 -4.869 -11.780 1.00 0.00 84 TRP A O 3
ATOM 4202 N N . GLY A 1 87 ? 2.945 -5.142 -9.543 1.00 0.00 85 GLY A N 3
ATOM 4203 C CA . GLY A 1 87 ? 2.375 -6.486 -9.597 1.00 0.00 85 GLY A CA 3
ATOM 4204 C C . GLY A 1 87 ? 3.476 -7.525 -9.778 1.00 0.00 85 GLY A C 3
ATOM 4205 O O . GLY A 1 87 ? 3.216 -8.658 -10.182 1.00 0.00 85 GLY A O 3
ATOM 4209 N N . GLU A 1 88 ? 4.713 -7.123 -9.475 1.00 0.00 86 GLU A N 3
ATOM 4210 C CA . GLU A 1 88 ? 5.870 -8.013 -9.606 1.00 0.00 86 GLU A CA 3
ATOM 4211 C C . GLU A 1 88 ? 6.439 -8.351 -8.228 1.00 0.00 86 GLU A C 3
ATOM 4212 O O . GLU A 1 88 ? 7.440 -9.059 -8.118 1.00 0.00 86 GLU A O 3
ATOM 4224 N N . ALA A 1 89 ? 5.792 -7.827 -7.185 1.00 0.00 87 ALA A N 3
ATOM 4225 C CA . ALA A 1 89 ? 6.220 -8.056 -5.800 1.00 0.00 87 ALA A CA 3
ATOM 4226 C C . ALA A 1 89 ? 6.909 -9.417 -5.629 1.00 0.00 87 ALA A C 3
ATOM 4227 O O . ALA A 1 89 ? 7.890 -9.537 -4.896 1.00 0.00 87 ALA A O 3
ATOM 4234 N N . GLU A 1 90 ? 6.385 -10.434 -6.306 1.00 0.00 88 GLU A N 3
ATOM 4235 C CA . GLU A 1 90 ? 6.957 -11.774 -6.214 1.00 0.00 88 GLU A CA 3
ATOM 4236 C C . GLU A 1 90 ? 8.244 -11.875 -7.028 1.00 0.00 88 GLU A C 3
ATOM 4237 O O . GLU A 1 90 ? 8.345 -12.687 -7.947 1.00 0.00 88 GLU A O 3
ATOM 4249 N N . VAL A 1 91 ? 9.229 -11.051 -6.679 1.00 0.00 89 VAL A N 3
ATOM 4250 C CA . VAL A 1 91 ? 10.511 -11.063 -7.382 1.00 0.00 89 VAL A CA 3
ATOM 4251 C C . VAL A 1 91 ? 11.431 -12.124 -6.788 1.00 0.00 89 VAL A C 3
ATOM 4252 O O . VAL A 1 91 ? 11.430 -12.353 -5.579 1.00 0.00 89 VAL A O 3
ATOM 4265 N N . ASP A 1 92 ? 12.214 -12.772 -7.645 1.00 0.00 90 ASP A N 3
ATOM 4266 C CA . ASP A 1 92 ? 13.134 -13.808 -7.188 1.00 0.00 90 ASP A CA 3
ATOM 4267 C C . ASP A 1 92 ? 14.090 -13.251 -6.137 1.00 0.00 90 ASP A C 3
ATOM 4268 O O . ASP A 1 92 ? 14.791 -12.269 -6.381 1.00 0.00 90 ASP A O 3
ATOM 4277 N N . SER A 1 93 ? 14.113 -13.883 -4.966 1.00 0.00 91 SER A N 3
ATOM 4278 C CA . SER A 1 93 ? 14.989 -13.439 -3.887 1.00 0.00 91 SER A CA 3
ATOM 4279 C C . SER A 1 93 ? 16.452 -13.548 -4.304 1.00 0.00 91 SER A C 3
ATOM 4280 O O . SER A 1 93 ? 16.777 -14.195 -5.300 1.00 0.00 91 SER A O 3
ATOM 4288 N N . LEU A 1 94 ? 17.333 -12.907 -3.538 1.00 0.00 92 LEU A N 3
ATOM 4289 C CA . LEU A 1 94 ? 18.762 -12.936 -3.838 1.00 0.00 92 LEU A CA 3
ATOM 4290 C C . LEU A 1 94 ? 19.393 -14.210 -3.266 1.00 0.00 92 LEU A C 3
ATOM 4291 O O . LEU A 1 94 ? 18.929 -14.727 -2.250 1.00 0.00 92 LEU A O 3
ATOM 4307 N N . PRO A 1 95 ? 20.436 -14.726 -3.880 1.00 0.00 93 PRO A N 3
ATOM 4308 C CA . PRO A 1 95 ? 21.118 -15.962 -3.388 1.00 0.00 93 PRO A CA 3
ATOM 4309 C C . PRO A 1 95 ? 21.936 -15.697 -2.124 1.00 0.00 93 PRO A C 3
ATOM 4310 O O . PRO A 1 95 ? 22.923 -16.380 -1.857 1.00 0.00 93 PRO A O 3
ATOM 4321 N N . GLN A 1 96 ? 21.517 -14.698 -1.353 1.00 0.00 94 GLN A N 3
ATOM 4322 C CA . GLN A 1 96 ? 22.216 -14.350 -0.121 1.00 0.00 94 GLN A CA 3
ATOM 4323 C C . GLN A 1 96 ? 22.327 -15.576 0.791 1.00 0.00 94 GLN A C 3
ATOM 4324 O O . GLN A 1 96 ? 21.476 -16.465 0.737 1.00 0.00 94 GLN A O 3
ATOM 4338 N N . PRO A 1 97 ? 23.341 -15.646 1.626 1.00 0.00 95 PRO A N 3
ATOM 4339 C CA . PRO A 1 97 ? 23.532 -16.793 2.557 1.00 0.00 95 PRO A CA 3
ATOM 4340 C C . PRO A 1 97 ? 22.207 -17.334 3.095 1.00 0.00 95 PRO A C 3
ATOM 4341 O O . PRO A 1 97 ? 21.221 -16.602 3.194 1.00 0.00 95 PRO A O 3
ATOM 4352 N N . VAL A 1 98 ? 22.193 -18.617 3.440 1.00 0.00 96 VAL A N 3
ATOM 4353 C CA . VAL A 1 98 ? 20.986 -19.244 3.966 1.00 0.00 96 VAL A CA 3
ATOM 4354 C C . VAL A 1 98 ? 20.713 -18.769 5.390 1.00 0.00 96 VAL A C 3
ATOM 4355 O O . VAL A 1 98 ? 19.671 -19.118 5.920 1.00 0.00 96 VAL A O 3
ATOM 4369 N N . MET A 1 3 ? -21.326 -11.618 -4.397 1.00 0.00 1 MET A N 4
ATOM 4370 C CA . MET A 1 3 ? -20.522 -11.810 -5.637 1.00 0.00 1 MET A CA 4
ATOM 4371 C C . MET A 1 3 ? -20.999 -10.828 -6.701 1.00 0.00 1 MET A C 4
ATOM 4372 O O . MET A 1 3 ? -20.230 -9.994 -7.179 1.00 0.00 1 MET A O 4
ATOM 4386 N N . VAL A 1 4 ? -22.273 -10.933 -7.068 1.00 0.00 2 VAL A N 4
ATOM 4387 C CA . VAL A 1 4 ? -22.847 -10.050 -8.080 1.00 0.00 2 VAL A CA 4
ATOM 4388 C C . VAL A 1 4 ? -21.871 -9.845 -9.236 1.00 0.00 2 VAL A C 4
ATOM 4389 O O . VAL A 1 4 ? -21.056 -8.924 -9.213 1.00 0.00 2 VAL A O 4
ATOM 4402 N N . THR A 1 5 ? -21.962 -10.711 -10.242 1.00 0.00 3 THR A N 4
ATOM 4403 C CA . THR A 1 5 ? -21.086 -10.622 -11.406 1.00 0.00 3 THR A CA 4
ATOM 4404 C C . THR A 1 5 ? -19.623 -10.846 -10.989 1.00 0.00 3 THR A C 4
ATOM 4405 O O . THR A 1 5 ? -19.260 -10.617 -9.836 1.00 0.00 3 THR A O 4
ATOM 4416 N N . PRO A 1 6 ? -18.786 -11.280 -11.901 1.00 0.00 4 PRO A N 4
ATOM 4417 C CA . PRO A 1 6 ? -17.340 -11.526 -11.610 1.00 0.00 4 PRO A CA 4
ATOM 4418 C C . PRO A 1 6 ? -16.602 -10.226 -11.286 1.00 0.00 4 PRO A C 4
ATOM 4419 O O . PRO A 1 6 ? -17.212 -9.160 -11.209 1.00 0.00 4 PRO A O 4
ATOM 4430 N N . VAL A 1 7 ? -15.287 -10.322 -11.100 1.00 0.00 5 VAL A N 4
ATOM 4431 C CA . VAL A 1 7 ? -14.474 -9.146 -10.785 1.00 0.00 5 VAL A CA 4
ATOM 4432 C C . VAL A 1 7 ? -13.094 -9.265 -11.425 1.00 0.00 5 VAL A C 4
ATOM 4433 O O . VAL A 1 7 ? -12.563 -10.365 -11.579 1.00 0.00 5 VAL A O 4
ATOM 4446 N N . ASN A 1 8 ? -12.521 -8.126 -11.798 1.00 0.00 6 ASN A N 4
ATOM 4447 C CA . ASN A 1 8 ? -11.203 -8.111 -12.424 1.00 0.00 6 ASN A CA 4
ATOM 4448 C C . ASN A 1 8 ? -10.105 -8.290 -11.380 1.00 0.00 6 ASN A C 4
ATOM 4449 O O . ASN A 1 8 ? -10.035 -7.544 -10.404 1.00 0.00 6 ASN A O 4
ATOM 4460 N N . MET A 1 9 ? -9.247 -9.283 -11.597 1.00 0.00 7 MET A N 4
ATOM 4461 C CA . MET A 1 9 ? -8.155 -9.547 -10.669 1.00 0.00 7 MET A CA 4
ATOM 4462 C C . MET A 1 9 ? -8.709 -9.944 -9.302 1.00 0.00 7 MET A C 4
ATOM 4463 O O . MET A 1 9 ? -9.862 -9.654 -8.983 1.00 0.00 7 MET A O 4
ATOM 4477 N N . SER A 1 10 ? -7.882 -10.607 -8.500 1.00 0.00 8 SER A N 4
ATOM 4478 C CA . SER A 1 10 ? -8.299 -11.038 -7.168 1.00 0.00 8 SER A CA 4
ATOM 4479 C C . SER A 1 10 ? -8.008 -9.947 -6.146 1.00 0.00 8 SER A C 4
ATOM 4480 O O . SER A 1 10 ? -7.574 -8.851 -6.502 1.00 0.00 8 SER A O 4
ATOM 4488 N N . ARG A 1 11 ? -8.228 -10.257 -4.873 1.00 0.00 9 ARG A N 4
ATOM 4489 C CA . ARG A 1 11 ? -7.968 -9.312 -3.810 1.00 0.00 9 ARG A CA 4
ATOM 4490 C C . ARG A 1 11 ? -6.493 -9.392 -3.453 1.00 0.00 9 ARG A C 4
ATOM 4491 O O . ARG A 1 11 ? -5.888 -8.412 -3.023 1.00 0.00 9 ARG A O 4
ATOM 4512 N N . GLU A 1 12 ? -5.924 -10.578 -3.670 1.00 0.00 10 GLU A N 4
ATOM 4513 C CA . GLU A 1 12 ? -4.512 -10.817 -3.403 1.00 0.00 10 GLU A CA 4
ATOM 4514 C C . GLU A 1 12 ? -3.673 -9.676 -3.957 1.00 0.00 10 GLU A C 4
ATOM 4515 O O . GLU A 1 12 ? -2.584 -9.392 -3.464 1.00 0.00 10 GLU A O 4
ATOM 4527 N N . THR A 1 13 ? -4.203 -9.011 -4.974 1.00 0.00 11 THR A N 4
ATOM 4528 C CA . THR A 1 13 ? -3.515 -7.880 -5.576 1.00 0.00 11 THR A CA 4
ATOM 4529 C C . THR A 1 13 ? -3.717 -6.670 -4.680 1.00 0.00 11 THR A C 4
ATOM 4530 O O . THR A 1 13 ? -2.794 -5.899 -4.414 1.00 0.00 11 THR A O 4
ATOM 4541 N N . ALA A 1 14 ? -4.947 -6.542 -4.207 1.00 0.00 12 ALA A N 4
ATOM 4542 C CA . ALA A 1 14 ? -5.322 -5.459 -3.316 1.00 0.00 12 ALA A CA 4
ATOM 4543 C C . ALA A 1 14 ? -4.377 -5.409 -2.116 1.00 0.00 12 ALA A C 4
ATOM 4544 O O . ALA A 1 14 ? -3.557 -4.498 -1.992 1.00 0.00 12 ALA A O 4
ATOM 4551 N N . LEU A 1 15 ? -4.509 -6.393 -1.235 1.00 0.00 13 LEU A N 4
ATOM 4552 C CA . LEU A 1 15 ? -3.681 -6.474 -0.031 1.00 0.00 13 LEU A CA 4
ATOM 4553 C C . LEU A 1 15 ? -2.213 -6.162 -0.347 1.00 0.00 13 LEU A C 4
ATOM 4554 O O . LEU A 1 15 ? -1.539 -5.474 0.417 1.00 0.00 13 LEU A O 4
ATOM 4570 N N . ARG A 1 16 ? -1.721 -6.694 -1.462 1.00 0.00 14 ARG A N 4
ATOM 4571 C CA . ARG A 1 16 ? -0.328 -6.485 -1.844 1.00 0.00 14 ARG A CA 4
ATOM 4572 C C . ARG A 1 16 ? -0.047 -5.013 -2.119 1.00 0.00 14 ARG A C 4
ATOM 4573 O O . ARG A 1 16 ? 1.002 -4.494 -1.739 1.00 0.00 14 ARG A O 4
ATOM 4594 N N . ILE A 1 17 ? -0.979 -4.344 -2.780 1.00 0.00 15 ILE A N 4
ATOM 4595 C CA . ILE A 1 17 ? -0.800 -2.936 -3.091 1.00 0.00 15 ILE A CA 4
ATOM 4596 C C . ILE A 1 17 ? -0.718 -2.113 -1.809 1.00 0.00 15 ILE A C 4
ATOM 4597 O O . ILE A 1 17 ? -0.368 -0.933 -1.839 1.00 0.00 15 ILE A O 4
ATOM 4613 N N . ALA A 1 18 ? -1.050 -2.743 -0.678 1.00 0.00 16 ALA A N 4
ATOM 4614 C CA . ALA A 1 18 ? -1.018 -2.068 0.618 1.00 0.00 16 ALA A CA 4
ATOM 4615 C C . ALA A 1 18 ? 0.201 -2.475 1.430 1.00 0.00 16 ALA A C 4
ATOM 4616 O O . ALA A 1 18 ? 0.564 -1.800 2.390 1.00 0.00 16 ALA A O 4
ATOM 4623 N N . LEU A 1 19 ? 0.846 -3.561 1.039 1.00 0.00 17 LEU A N 4
ATOM 4624 C CA . LEU A 1 19 ? 2.041 -4.000 1.749 1.00 0.00 17 LEU A CA 4
ATOM 4625 C C . LEU A 1 19 ? 3.179 -3.049 1.407 1.00 0.00 17 LEU A C 4
ATOM 4626 O O . LEU A 1 19 ? 4.092 -2.834 2.205 1.00 0.00 17 LEU A O 4
ATOM 4642 N N . ALA A 1 20 ? 3.105 -2.478 0.213 1.00 0.00 18 ALA A N 4
ATOM 4643 C CA . ALA A 1 20 ? 4.117 -1.540 -0.242 1.00 0.00 18 ALA A CA 4
ATOM 4644 C C . ALA A 1 20 ? 4.219 -0.364 0.722 1.00 0.00 18 ALA A C 4
ATOM 4645 O O . ALA A 1 20 ? 5.310 0.107 1.017 1.00 0.00 18 ALA A O 4
ATOM 4652 N N . ALA A 1 21 ? 3.072 0.109 1.202 1.00 0.00 19 ALA A N 4
ATOM 4653 C CA . ALA A 1 21 ? 3.055 1.240 2.136 1.00 0.00 19 ALA A CA 4
ATOM 4654 C C . ALA A 1 21 ? 4.222 1.136 3.127 1.00 0.00 19 ALA A C 4
ATOM 4655 O O . ALA A 1 21 ? 4.806 2.148 3.518 1.00 0.00 19 ALA A O 4
ATOM 4662 N N . ARG A 1 22 ? 4.563 -0.092 3.520 1.00 0.00 20 ARG A N 4
ATOM 4663 C CA . ARG A 1 22 ? 5.667 -0.301 4.453 1.00 0.00 20 ARG A CA 4
ATOM 4664 C C . ARG A 1 22 ? 6.990 0.128 3.818 1.00 0.00 20 ARG A C 4
ATOM 4665 O O . ARG A 1 22 ? 7.851 0.703 4.483 1.00 0.00 20 ARG A O 4
ATOM 4686 N N . ALA A 1 23 ? 7.138 -0.153 2.526 1.00 0.00 21 ALA A N 4
ATOM 4687 C CA . ALA A 1 23 ? 8.352 0.208 1.797 1.00 0.00 21 ALA A CA 4
ATOM 4688 C C . ALA A 1 23 ? 8.616 1.696 1.899 1.00 0.00 21 ALA A C 4
ATOM 4689 O O . ALA A 1 23 ? 9.636 2.189 1.420 1.00 0.00 21 ALA A O 4
ATOM 4696 N N . LEU A 1 24 ? 7.678 2.412 2.503 1.00 0.00 22 LEU A N 4
ATOM 4697 C CA . LEU A 1 24 ? 7.786 3.856 2.645 1.00 0.00 22 LEU A CA 4
ATOM 4698 C C . LEU A 1 24 ? 7.842 4.232 4.130 1.00 0.00 22 LEU A C 4
ATOM 4699 O O . LEU A 1 24 ? 7.266 3.534 4.964 1.00 0.00 22 LEU A O 4
ATOM 4715 N N . PRO A 1 25 ? 8.507 5.307 4.485 1.00 0.00 23 PRO A N 4
ATOM 4716 C CA . PRO A 1 25 ? 8.607 5.742 5.912 1.00 0.00 23 PRO A CA 4
ATOM 4717 C C . PRO A 1 25 ? 7.232 5.985 6.549 1.00 0.00 23 PRO A C 4
ATOM 4718 O O . PRO A 1 25 ? 6.659 5.083 7.161 1.00 0.00 23 PRO A O 4
ATOM 4729 N N . GLY A 1 26 ? 6.717 7.211 6.424 1.00 0.00 24 GLY A N 4
ATOM 4730 C CA . GLY A 1 26 ? 5.420 7.563 7.015 1.00 0.00 24 GLY A CA 4
ATOM 4731 C C . GLY A 1 26 ? 4.312 7.654 5.966 1.00 0.00 24 GLY A C 4
ATOM 4732 O O . GLY A 1 26 ? 3.175 7.997 6.291 1.00 0.00 24 GLY A O 4
ATOM 4736 N N . THR A 1 27 ? 4.636 7.348 4.715 1.00 0.00 25 THR A N 4
ATOM 4737 C CA . THR A 1 27 ? 3.635 7.409 3.651 1.00 0.00 25 THR A CA 4
ATOM 4738 C C . THR A 1 27 ? 2.642 6.256 3.779 1.00 0.00 25 THR A C 4
ATOM 4739 O O . THR A 1 27 ? 3.034 5.095 3.899 1.00 0.00 25 THR A O 4
ATOM 4750 N N . THR A 1 28 ? 1.354 6.586 3.752 1.00 0.00 26 THR A N 4
ATOM 4751 C CA . THR A 1 28 ? 0.305 5.580 3.865 1.00 0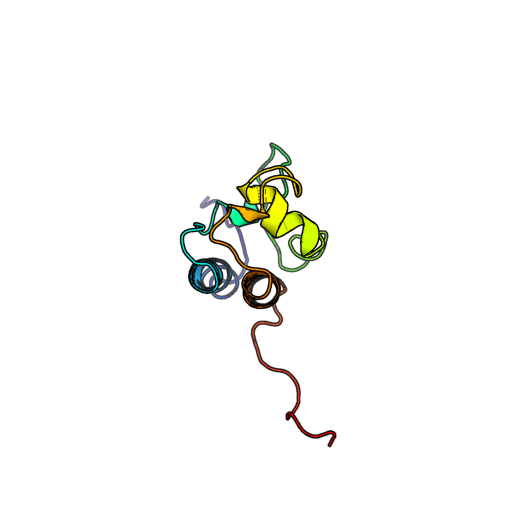.00 26 THR A CA 4
ATOM 4752 C C . THR A 1 28 ? -0.020 4.995 2.487 1.00 0.00 26 THR A C 4
ATOM 4753 O O . THR A 1 28 ? 0.452 5.488 1.463 1.00 0.00 26 THR A O 4
ATOM 4764 N N . VAL A 1 29 ? -0.818 3.937 2.482 1.00 0.00 27 VAL A N 4
ATOM 4765 C CA . VAL A 1 29 ? -1.196 3.277 1.236 1.00 0.00 27 VAL A CA 4
ATOM 4766 C C . VAL A 1 29 ? -1.932 4.240 0.314 1.00 0.00 27 VAL A C 4
ATOM 4767 O O . VAL A 1 29 ? -1.534 4.449 -0.833 1.00 0.00 27 VAL A O 4
ATOM 4780 N N . GLY A 1 30 ? -3.027 4.797 0.815 1.00 0.00 28 GLY A N 4
ATOM 4781 C CA . GLY A 1 30 ? -3.842 5.711 0.026 1.00 0.00 28 GLY A CA 4
ATOM 4782 C C . GLY A 1 30 ? -3.159 7.057 -0.191 1.00 0.00 28 GLY A C 4
ATOM 4783 O O . GLY A 1 30 ? -3.764 7.970 -0.755 1.00 0.00 28 GLY A O 4
ATOM 4787 N N . GLN A 1 31 ? -1.906 7.196 0.248 1.00 0.00 29 GLN A N 4
ATOM 4788 C CA . GLN A 1 31 ? -1.194 8.464 0.070 1.00 0.00 29 GLN A CA 4
ATOM 4789 C C . GLN A 1 31 ? -0.362 8.428 -1.207 1.00 0.00 29 GLN A C 4
ATOM 4790 O O . GLN A 1 31 ? -0.112 9.465 -1.820 1.00 0.00 29 GLN A O 4
ATOM 4804 N N . LEU A 1 32 ? 0.065 7.234 -1.606 1.00 0.00 30 LEU A N 4
ATOM 4805 C CA . LEU A 1 32 ? 0.871 7.093 -2.814 1.00 0.00 30 LEU A CA 4
ATOM 4806 C C . LEU A 1 32 ? -0.011 7.110 -4.059 1.00 0.00 30 LEU A C 4
ATOM 4807 O O . LEU A 1 32 ? 0.475 7.332 -5.168 1.00 0.00 30 LEU A O 4
ATOM 4823 N N . LEU A 1 33 ? -1.308 6.875 -3.873 1.00 0.00 31 LEU A N 4
ATOM 4824 C CA . LEU A 1 33 ? -2.251 6.865 -4.993 1.00 0.00 31 LEU A CA 4
ATOM 4825 C C . LEU A 1 33 ? -2.821 8.265 -5.226 1.00 0.00 31 LEU A C 4
ATOM 4826 O O . LEU A 1 33 ? -3.065 8.662 -6.364 1.00 0.00 31 LEU A O 4
ATOM 4842 N N . GLU A 1 34 ? -3.060 8.993 -4.140 1.00 0.00 32 GLU A N 4
ATOM 4843 C CA . GLU A 1 34 ? -3.625 10.338 -4.229 1.00 0.00 32 GLU A CA 4
ATOM 4844 C C . GLU A 1 34 ? -3.050 11.116 -5.417 1.00 0.00 32 GLU A C 4
ATOM 4845 O O . GLU A 1 34 ? -3.657 12.079 -5.885 1.00 0.00 32 GLU A O 4
ATOM 4857 N N . ILE A 1 35 ? -1.881 10.699 -5.896 1.00 0.00 33 ILE A N 4
ATOM 4858 C CA . ILE A 1 35 ? -1.250 11.380 -7.024 1.00 0.00 33 ILE A CA 4
ATOM 4859 C C . ILE A 1 35 ? -2.234 11.529 -8.184 1.00 0.00 33 ILE A C 4
ATOM 4860 O O . ILE A 1 35 ? -2.100 12.432 -9.010 1.00 0.00 33 ILE A O 4
ATOM 4876 N N . LEU A 1 36 ? -3.223 10.641 -8.239 1.00 0.00 34 LEU A N 4
ATOM 4877 C CA . LEU A 1 36 ? -4.223 10.690 -9.304 1.00 0.00 34 LEU A CA 4
ATOM 4878 C C . LEU A 1 36 ? -5.309 11.712 -8.977 1.00 0.00 34 LEU A C 4
ATOM 4879 O O . LEU A 1 36 ? -5.284 12.839 -9.472 1.00 0.00 34 LEU A O 4
ATOM 4895 N N . HIS A 1 37 ? -6.263 11.307 -8.144 1.00 0.00 35 HIS A N 4
ATOM 4896 C CA . HIS A 1 37 ? -7.357 12.192 -7.762 1.00 0.00 35 HIS A CA 4
ATOM 4897 C C . HIS A 1 37 ? -8.095 12.690 -9.000 1.00 0.00 35 HIS A C 4
ATOM 4898 O O . HIS A 1 37 ? -7.887 13.818 -9.446 1.00 0.00 35 HIS A O 4
ATOM 4913 N N . GLN A 1 38 ? -8.958 11.841 -9.552 1.00 0.00 36 GLN A N 4
ATOM 4914 C CA . GLN A 1 38 ? -9.719 12.207 -10.741 1.00 0.00 36 GLN A CA 4
ATOM 4915 C C . GLN A 1 38 ? -10.954 11.325 -10.890 1.00 0.00 36 GLN A C 4
ATOM 4916 O O . GLN A 1 38 ? -11.363 10.642 -9.951 1.00 0.00 36 GLN A O 4
ATOM 4930 N N . ARG A 1 39 ? -11.548 11.353 -12.080 1.00 0.00 37 ARG A N 4
ATOM 4931 C CA . ARG A 1 39 ? -12.744 10.562 -12.353 1.00 0.00 37 ARG A CA 4
ATOM 4932 C C . ARG A 1 39 ? -12.419 9.074 -12.410 1.00 0.00 37 ARG A C 4
ATOM 4933 O O . ARG A 1 39 ? -12.305 8.496 -13.490 1.00 0.00 37 ARG A O 4
ATOM 4954 N N . ILE A 1 40 ? -12.278 8.454 -11.243 1.00 0.00 38 ILE A N 4
ATOM 4955 C CA . ILE A 1 40 ? -11.975 7.028 -11.184 1.00 0.00 38 ILE A CA 4
ATOM 4956 C C . ILE A 1 40 ? -13.040 6.226 -11.931 1.00 0.00 38 ILE A C 4
ATOM 4957 O O . ILE A 1 40 ? -13.965 6.797 -12.510 1.00 0.00 38 ILE A O 4
ATOM 4973 N N . GLU A 1 41 ? -12.905 4.905 -11.915 1.00 0.00 39 GLU A N 4
ATOM 4974 C CA . GLU A 1 41 ? -13.867 4.046 -12.596 1.00 0.00 39 GLU A CA 4
ATOM 4975 C C . GLU A 1 41 ? -13.698 2.595 -12.160 1.00 0.00 39 GLU A C 4
ATOM 4976 O O . GLU A 1 41 ? -14.595 1.773 -12.346 1.00 0.00 39 GLU A O 4
ATOM 4988 N N . GLY A 1 42 ? -12.542 2.283 -11.579 1.00 0.00 40 GLY A N 4
ATOM 4989 C CA . GLY A 1 42 ? -12.273 0.923 -11.123 1.00 0.00 40 GLY A CA 4
ATOM 4990 C C . GLY A 1 42 ? -11.191 0.909 -10.046 1.00 0.00 40 GLY A C 4
ATOM 4991 O O . GLY A 1 42 ? -10.596 1.940 -9.734 1.00 0.00 40 GLY A O 4
ATOM 4995 N N . PRO A 1 43 ? -10.933 -0.238 -9.477 1.00 0.00 41 PRO A N 4
ATOM 4996 C CA . PRO A 1 43 ? -9.903 -0.398 -8.408 1.00 0.00 41 PRO A CA 4
ATOM 4997 C C . PRO A 1 43 ? -8.483 -0.319 -8.968 1.00 0.00 41 PRO A C 4
ATOM 4998 O O . PRO A 1 43 ? -7.511 -0.316 -8.214 1.00 0.00 41 PRO A O 4
ATOM 5009 N N . LEU A 1 44 ? -8.374 -0.257 -10.293 1.00 0.00 42 LEU A N 4
ATOM 5010 C CA . LEU A 1 44 ? -7.071 -0.178 -10.942 1.00 0.00 42 LEU A CA 4
ATOM 5011 C C . LEU A 1 44 ? -6.232 -1.412 -10.616 1.00 0.00 42 LEU A C 4
ATOM 5012 O O . LEU A 1 44 ? -5.875 -1.644 -9.461 1.00 0.00 42 LEU A O 4
ATOM 5028 N N . THR A 1 45 ? -5.927 -2.203 -11.643 1.00 0.00 43 THR A N 4
ATOM 5029 C CA . THR A 1 45 ? -5.135 -3.418 -11.460 1.00 0.00 43 THR A CA 4
ATOM 5030 C C . THR A 1 45 ? -3.644 -3.102 -11.454 1.00 0.00 43 THR A C 4
ATOM 5031 O O . THR A 1 45 ? -3.216 -2.057 -11.942 1.00 0.00 43 THR A O 4
ATOM 5042 N N . GLU A 1 46 ? -2.861 -4.022 -10.904 1.00 0.00 44 GLU A N 4
ATOM 5043 C CA . GLU A 1 46 ? -1.415 -3.847 -10.842 1.00 0.00 44 GLU A CA 4
ATOM 5044 C C . GLU A 1 46 ? -0.859 -3.476 -12.211 1.00 0.00 44 GLU A C 4
ATOM 5045 O O . GLU A 1 46 ? 0.203 -2.863 -12.316 1.00 0.00 44 GLU A O 4
ATOM 5057 N N . GLU A 1 47 ? -1.583 -3.855 -13.262 1.00 0.00 45 GLU A N 4
ATOM 5058 C CA . GLU A 1 47 ? -1.148 -3.559 -14.624 1.00 0.00 45 GLU A CA 4
ATOM 5059 C C . GLU A 1 47 ? -1.533 -2.135 -15.010 1.00 0.00 45 GLU A C 4
ATOM 5060 O O . GLU A 1 47 ? -0.769 -1.432 -15.666 1.00 0.00 45 GLU A O 4
ATOM 5072 N N . SER A 1 48 ? -2.724 -1.717 -14.600 1.00 0.00 46 SER A N 4
ATOM 5073 C CA . SER A 1 48 ? -3.196 -0.372 -14.913 1.00 0.00 46 SER A CA 4
ATOM 5074 C C . SER A 1 48 ? -2.227 0.681 -14.377 1.00 0.00 46 SER A C 4
ATOM 5075 O O . SER A 1 48 ? -2.040 1.731 -14.989 1.00 0.00 46 SER A O 4
ATOM 5083 N N . LEU A 1 49 ? -1.617 0.396 -13.229 1.00 0.00 47 LEU A N 4
ATOM 5084 C CA . LEU A 1 49 ? -0.673 1.332 -12.624 1.00 0.00 47 LEU A CA 4
ATOM 5085 C C . LEU A 1 49 ? 0.578 1.472 -13.497 1.00 0.00 47 LEU A C 4
ATOM 5086 O O . LEU A 1 49 ? 1.225 2.518 -13.499 1.00 0.00 47 LEU A O 4
ATOM 5102 N N . GLN A 1 50 ? 0.916 0.414 -14.228 1.00 0.00 48 GLN A N 4
ATOM 5103 C CA . GLN A 1 50 ? 2.095 0.446 -15.088 1.00 0.00 48 GLN A CA 4
ATOM 5104 C C . GLN A 1 50 ? 1.921 1.482 -16.191 1.00 0.00 48 GLN A C 4
ATOM 5105 O O . GLN A 1 50 ? 1.752 1.140 -17.362 1.00 0.00 48 GLN A O 4
ATOM 5119 N N . GLY A 1 51 ? 1.968 2.752 -15.806 1.00 0.00 49 GLY A N 4
ATOM 5120 C CA . GLY A 1 51 ? 1.819 3.847 -16.760 1.00 0.00 49 GLY A CA 4
ATOM 5121 C C . GLY A 1 51 ? 2.538 5.095 -16.263 1.00 0.00 49 GLY A C 4
ATOM 5122 O O . GLY A 1 51 ? 2.412 6.172 -16.847 1.00 0.00 49 GLY A O 4
ATOM 5126 N N . VAL A 1 52 ? 3.292 4.941 -15.174 1.00 0.00 50 VAL A N 4
ATOM 5127 C CA . VAL A 1 52 ? 4.038 6.057 -14.582 1.00 0.00 50 VAL A CA 4
ATOM 5128 C C . VAL A 1 52 ? 5.491 5.634 -14.334 1.00 0.00 50 VAL A C 4
ATOM 5129 O O . VAL A 1 52 ? 5.856 4.484 -14.573 1.00 0.00 50 VAL A O 4
ATOM 5142 N N . SER A 1 53 ? 6.311 6.564 -13.845 1.00 0.00 51 SER A N 4
ATOM 5143 C CA . SER A 1 53 ? 7.718 6.276 -13.551 1.00 0.00 51 SER A CA 4
ATOM 5144 C C . SER A 1 53 ? 7.960 6.499 -12.068 1.00 0.00 51 SER A C 4
ATOM 5145 O O . SER A 1 53 ? 7.134 7.113 -11.406 1.00 0.00 51 SER A O 4
ATOM 5153 N N . VAL A 1 54 ? 9.088 6.013 -11.554 1.00 0.00 52 VAL A N 4
ATOM 5154 C CA . VAL A 1 54 ? 9.407 6.176 -10.135 1.00 0.00 52 VAL A CA 4
ATOM 5155 C C . VAL A 1 54 ? 9.391 7.659 -9.727 1.00 0.00 52 VAL A C 4
ATOM 5156 O O . VAL A 1 54 ? 8.846 8.019 -8.683 1.00 0.00 52 VAL A O 4
ATOM 5169 N N . THR A 1 55 ? 10.015 8.505 -10.537 1.00 0.00 53 THR A N 4
ATOM 5170 C CA . THR A 1 55 ? 10.092 9.936 -10.235 1.00 0.00 53 THR A CA 4
ATOM 5171 C C . THR A 1 55 ? 8.710 10.543 -9.972 1.00 0.00 53 THR A C 4
ATOM 5172 O O . THR A 1 55 ? 8.601 11.552 -9.293 1.00 0.00 53 THR A O 4
ATOM 5183 N N . ASP A 1 56 ? 7.669 9.955 -10.524 1.00 0.00 54 ASP A N 4
ATOM 5184 C CA . ASP A 1 56 ? 6.326 10.496 -10.341 1.00 0.00 54 ASP A CA 4
ATOM 5185 C C . ASP A 1 56 ? 5.784 10.183 -8.947 1.00 0.00 54 ASP A C 4
ATOM 5186 O O . ASP A 1 56 ? 4.974 10.932 -8.400 1.00 0.00 54 ASP A O 4
ATOM 5195 N N . LEU A 1 57 ? 6.198 9.051 -8.400 1.00 0.00 55 LEU A N 4
ATOM 5196 C CA . LEU A 1 57 ? 5.718 8.615 -7.087 1.00 0.00 55 LEU A CA 4
ATOM 5197 C C . LEU A 1 57 ? 6.173 9.549 -5.960 1.00 0.00 55 LEU A C 4
ATOM 5198 O O . LEU A 1 57 ? 5.344 10.152 -5.283 1.00 0.00 55 LEU A O 4
ATOM 5214 N N . LYS A 1 58 ? 7.486 9.639 -5.745 1.00 0.00 56 LYS A N 4
ATOM 5215 C CA . LYS A 1 58 ? 8.032 10.475 -4.666 1.00 0.00 56 LYS A CA 4
ATOM 5216 C C . LYS A 1 58 ? 7.552 11.923 -4.731 1.00 0.00 56 LYS A C 4
ATOM 5217 O O . LYS A 1 58 ? 7.327 12.554 -3.697 1.00 0.00 56 LYS A O 4
ATOM 5236 N N . ILE A 1 59 ? 7.403 12.450 -5.934 1.00 0.00 57 ILE A N 4
ATOM 5237 C CA . ILE A 1 59 ? 6.955 13.829 -6.097 1.00 0.00 57 ILE A CA 4
ATOM 5238 C C . ILE A 1 59 ? 5.449 13.909 -5.874 1.00 0.00 57 ILE A C 4
ATOM 5239 O O . ILE A 1 59 ? 4.902 14.981 -5.627 1.00 0.00 57 ILE A O 4
ATOM 5255 N N . GLY A 1 60 ? 4.788 12.758 -5.963 1.00 0.00 58 GLY A N 4
ATOM 5256 C CA . GLY A 1 60 ? 3.345 12.696 -5.767 1.00 0.00 58 GLY A CA 4
ATOM 5257 C C . GLY A 1 60 ? 2.973 12.980 -4.312 1.00 0.00 58 GLY A C 4
ATOM 5258 O O . GLY A 1 60 ? 1.953 13.613 -4.040 1.00 0.00 58 GLY A O 4
ATOM 5262 N N . LEU A 1 61 ? 3.799 12.510 -3.379 1.00 0.00 59 LEU A N 4
ATOM 5263 C CA . LEU A 1 61 ? 3.527 12.732 -1.961 1.00 0.00 59 LEU A CA 4
ATOM 5264 C C . LEU A 1 61 ? 3.819 14.178 -1.594 1.00 0.00 59 LEU A C 4
ATOM 5265 O O . LEU A 1 61 ? 2.938 14.889 -1.109 1.00 0.00 59 LEU A O 4
ATOM 5281 N N . ALA A 1 62 ? 5.046 14.623 -1.838 1.00 0.00 60 ALA A N 4
ATOM 5282 C CA . ALA A 1 62 ? 5.406 15.998 -1.535 1.00 0.00 60 ALA A CA 4
ATOM 5283 C C . ALA A 1 62 ? 4.706 16.925 -2.516 1.00 0.00 60 ALA A C 4
ATOM 5284 O O . ALA A 1 62 ? 4.303 18.034 -2.163 1.00 0.00 60 ALA A O 4
ATOM 5291 N N . GLY A 1 63 ? 4.550 16.452 -3.755 1.00 0.00 61 GLY A N 4
ATOM 5292 C CA . GLY A 1 63 ? 3.877 17.236 -4.794 1.00 0.00 61 GLY A CA 4
ATOM 5293 C C . GLY A 1 63 ? 4.837 17.621 -5.915 1.00 0.00 61 GLY A C 4
ATOM 5294 O O . GLY A 1 63 ? 4.519 17.457 -7.093 1.00 0.00 61 GLY A O 4
ATOM 5298 N N . SER A 1 64 ? 6.008 18.145 -5.549 1.00 0.00 62 SER A N 4
ATOM 5299 C CA . SER A 1 64 ? 6.996 18.561 -6.548 1.00 0.00 62 SER A CA 4
ATOM 5300 C C . SER A 1 64 ? 8.399 18.108 -6.163 1.00 0.00 62 SER A C 4
ATOM 5301 O O . SER A 1 64 ? 8.761 18.087 -4.986 1.00 0.00 62 SER A O 4
ATOM 5309 N N . GLU A 1 65 ? 9.178 17.743 -7.175 1.00 0.00 63 GLU A N 4
ATOM 5310 C CA . GLU A 1 65 ? 10.543 17.281 -6.969 1.00 0.00 63 GLU A CA 4
ATOM 5311 C C . GLU A 1 65 ? 11.405 18.342 -6.294 1.00 0.00 63 GLU A C 4
ATOM 5312 O O . GLU A 1 65 ? 12.622 18.185 -6.194 1.00 0.00 63 GLU A O 4
ATOM 5324 N N . GLU A 1 66 ? 10.781 19.417 -5.827 1.00 0.00 64 GLU A N 4
ATOM 5325 C CA . GLU A 1 66 ? 11.518 20.483 -5.162 1.00 0.00 64 GLU A CA 4
ATOM 5326 C C . GLU A 1 66 ? 11.676 20.181 -3.673 1.00 0.00 64 GLU A C 4
ATOM 5327 O O . GLU A 1 66 ? 12.790 20.188 -3.149 1.00 0.00 64 GLU A O 4
ATOM 5339 N N . ASP A 1 67 ? 10.556 19.952 -2.983 1.00 0.00 65 ASP A N 4
ATOM 5340 C CA . ASP A 1 67 ? 10.589 19.695 -1.543 1.00 0.00 65 ASP A CA 4
ATOM 5341 C C . ASP A 1 67 ? 10.814 18.223 -1.198 1.00 0.00 65 ASP A C 4
ATOM 5342 O O . ASP A 1 67 ? 11.099 17.903 -0.046 1.00 0.00 65 ASP A O 4
ATOM 5351 N N . VAL A 1 68 ? 10.689 17.323 -2.167 1.00 0.00 66 VAL A N 4
ATOM 5352 C CA . VAL A 1 68 ? 10.891 15.906 -1.867 1.00 0.00 66 VAL A CA 4
ATOM 5353 C C . VAL A 1 68 ? 12.189 15.710 -1.092 1.00 0.00 66 VAL A C 4
ATOM 5354 O O . VAL A 1 68 ? 12.384 14.695 -0.425 1.00 0.00 66 VAL A O 4
ATOM 5367 N N . ASP A 1 69 ? 13.073 16.695 -1.192 1.00 0.00 67 ASP A N 4
ATOM 5368 C CA . ASP A 1 69 ? 14.359 16.637 -0.504 1.00 0.00 67 ASP A CA 4
ATOM 5369 C C . ASP A 1 69 ? 14.171 16.448 0.999 1.00 0.00 67 ASP A C 4
ATOM 5370 O O . ASP A 1 69 ? 14.986 15.802 1.657 1.00 0.00 67 ASP A O 4
ATOM 5379 N N . MET A 1 70 ? 13.095 17.020 1.540 1.00 0.00 68 MET A N 4
ATOM 5380 C CA . MET A 1 70 ? 12.817 16.911 2.976 1.00 0.00 68 MET A CA 4
ATOM 5381 C C . MET A 1 70 ? 11.917 15.708 3.265 1.00 0.00 68 MET A C 4
ATOM 5382 O O . MET A 1 70 ? 11.964 15.134 4.352 1.00 0.00 68 MET A O 4
ATOM 5396 N N . LEU A 1 71 ? 11.100 15.339 2.283 1.00 0.00 69 LEU A N 4
ATOM 5397 C CA . LEU A 1 71 ? 10.193 14.207 2.442 1.00 0.00 69 LEU A CA 4
ATOM 5398 C C . LEU A 1 71 ? 10.954 12.982 2.941 1.00 0.00 69 LEU A C 4
ATOM 5399 O O . LEU A 1 71 ? 11.859 12.484 2.271 1.00 0.00 69 LEU A O 4
ATOM 5415 N N . ASP A 1 72 ? 10.586 12.507 4.129 1.00 0.00 70 ASP A N 4
ATOM 5416 C CA . ASP A 1 72 ? 11.241 11.344 4.727 1.00 0.00 70 ASP A CA 4
ATOM 5417 C C . ASP A 1 72 ? 11.556 10.282 3.676 1.00 0.00 70 ASP A C 4
ATOM 5418 O O . ASP A 1 72 ? 12.466 9.472 3.854 1.00 0.00 70 ASP A O 4
ATOM 5427 N N . THR A 1 73 ? 10.804 10.293 2.583 1.00 0.00 71 THR A N 4
ATOM 5428 C CA . THR A 1 73 ? 11.024 9.326 1.515 1.00 0.00 71 THR A CA 4
ATOM 5429 C C . THR A 1 73 ? 12.370 9.610 0.828 1.00 0.00 71 THR A C 4
ATOM 5430 O O . THR A 1 73 ? 12.537 10.675 0.235 1.00 0.00 71 THR A O 4
ATOM 5441 N N . PRO A 1 74 ? 13.333 8.713 0.890 1.00 0.00 72 PRO A N 4
ATOM 5442 C CA . PRO A 1 74 ? 14.661 8.946 0.249 1.00 0.00 72 PRO A CA 4
ATOM 5443 C C . PRO A 1 74 ? 14.603 8.728 -1.267 1.00 0.00 72 PRO A C 4
ATOM 5444 O O . PRO A 1 74 ? 14.023 9.538 -1.989 1.00 0.00 72 PRO A O 4
ATOM 5455 N N . MET A 1 75 ? 15.197 7.638 -1.749 1.00 0.00 73 MET A N 4
ATOM 5456 C CA . MET A 1 75 ? 15.189 7.344 -3.184 1.00 0.00 73 MET A CA 4
ATOM 5457 C C . MET A 1 75 ? 15.249 5.838 -3.430 1.00 0.00 73 MET A C 4
ATOM 5458 O O . MET A 1 75 ? 15.314 5.396 -4.574 1.00 0.00 73 MET A O 4
ATOM 5472 N N . SER A 1 76 ? 15.235 5.057 -2.350 1.00 0.00 74 SER A N 4
ATOM 5473 C CA . SER A 1 76 ? 15.288 3.599 -2.449 1.00 0.00 74 SER A CA 4
ATOM 5474 C C . SER A 1 76 ? 13.929 3.002 -2.108 1.00 0.00 74 SER A C 4
ATOM 5475 O O . SER A 1 76 ? 13.607 1.887 -2.518 1.00 0.00 74 SER A O 4
ATOM 5483 N N . ALA A 1 77 ? 13.133 3.755 -1.355 1.00 0.00 75 ALA A N 4
ATOM 5484 C CA . ALA A 1 77 ? 11.810 3.295 -0.962 1.00 0.00 75 ALA A CA 4
ATOM 5485 C C . ALA A 1 77 ? 10.900 3.185 -2.180 1.00 0.00 75 ALA A C 4
ATOM 5486 O O . ALA A 1 77 ? 10.030 2.318 -2.239 1.00 0.00 75 ALA A O 4
ATOM 5493 N N . LEU A 1 78 ? 11.101 4.066 -3.154 1.00 0.00 76 LEU A N 4
ATOM 5494 C CA . LEU A 1 78 ? 10.283 4.029 -4.358 1.00 0.00 76 LEU A CA 4
ATOM 5495 C C . LEU A 1 78 ? 10.571 2.749 -5.128 1.00 0.00 76 LEU A C 4
ATOM 5496 O O . LEU A 1 78 ? 9.661 1.993 -5.465 1.00 0.00 76 LEU A O 4
ATOM 5512 N N . LYS A 1 79 ? 11.853 2.510 -5.396 1.00 0.00 77 LYS A N 4
ATOM 5513 C CA . LYS A 1 79 ? 12.251 1.312 -6.120 1.00 0.00 77 LYS A CA 4
ATOM 5514 C C . LYS A 1 79 ? 11.636 0.099 -5.441 1.00 0.00 77 LYS A C 4
ATOM 5515 O O . LYS A 1 79 ? 11.224 -0.860 -6.094 1.00 0.00 77 LYS A O 4
ATOM 5534 N N . ASP A 1 80 ? 11.577 0.162 -4.114 1.00 0.00 78 ASP A N 4
ATOM 5535 C CA . ASP A 1 80 ? 11.012 -0.918 -3.323 1.00 0.00 78 ASP A CA 4
ATOM 5536 C C . ASP A 1 80 ? 9.509 -1.027 -3.577 1.00 0.00 78 ASP A C 4
ATOM 5537 O O . ASP A 1 80 ? 9.016 -2.072 -4.000 1.00 0.00 78 ASP A O 4
ATOM 5546 N N . ALA A 1 81 ? 8.785 0.055 -3.308 1.00 0.00 79 ALA A N 4
ATOM 5547 C CA . ALA A 1 81 ? 7.337 0.067 -3.501 1.00 0.00 79 ALA A CA 4
ATOM 5548 C C . ALA A 1 81 ? 6.962 -0.136 -4.971 1.00 0.00 79 ALA A C 4
ATOM 5549 O O . ALA A 1 81 ? 6.316 -1.124 -5.316 1.00 0.00 79 ALA A O 4
ATOM 5556 N N . VAL A 1 82 ? 7.345 0.824 -5.821 1.00 0.00 80 VAL A N 4
ATOM 5557 C CA . VAL A 1 82 ? 7.029 0.773 -7.256 1.00 0.00 80 VAL A CA 4
ATOM 5558 C C . VAL A 1 82 ? 7.027 -0.658 -7.794 1.00 0.00 80 VAL A C 4
ATOM 5559 O O . VAL A 1 82 ? 6.372 -0.954 -8.792 1.00 0.00 80 VAL A O 4
ATOM 5572 N N . ARG A 1 83 ? 7.762 -1.536 -7.129 1.00 0.00 81 ARG A N 4
ATOM 5573 C CA . ARG A 1 83 ? 7.835 -2.929 -7.552 1.00 0.00 81 ARG A CA 4
ATOM 5574 C C . ARG A 1 83 ? 6.567 -3.668 -7.149 1.00 0.00 81 ARG A C 4
ATOM 5575 O O . ARG A 1 83 ? 5.842 -4.201 -7.988 1.00 0.00 81 ARG A O 4
ATOM 5596 N N . ILE A 1 84 ? 6.334 -3.712 -5.847 1.00 0.00 82 ILE A N 4
ATOM 5597 C CA . ILE A 1 84 ? 5.182 -4.407 -5.299 1.00 0.00 82 ILE A CA 4
ATOM 5598 C C . ILE A 1 84 ? 3.893 -4.093 -6.074 1.00 0.00 82 ILE A C 4
ATOM 5599 O O . ILE A 1 84 ? 3.085 -4.993 -6.299 1.00 0.00 82 ILE A O 4
ATOM 5615 N N . LEU A 1 85 ? 3.685 -2.839 -6.484 1.00 0.00 83 LEU A N 4
ATOM 5616 C CA . LEU A 1 85 ? 2.461 -2.518 -7.226 1.00 0.00 83 LEU A CA 4
ATOM 5617 C C . LEU A 1 85 ? 2.605 -2.978 -8.667 1.00 0.00 83 LEU A C 4
ATOM 5618 O O . LEU A 1 85 ? 1.638 -3.426 -9.285 1.00 0.00 83 LEU A O 4
ATOM 5634 N N . TRP A 1 86 ? 3.815 -2.871 -9.199 1.00 0.00 84 TRP A N 4
ATOM 5635 C CA . TRP A 1 86 ? 4.057 -3.291 -10.579 1.00 0.00 84 TRP A CA 4
ATOM 5636 C C . TRP A 1 86 ? 3.507 -4.702 -10.802 1.00 0.00 84 TRP A C 4
ATOM 5637 O O . TRP A 1 86 ? 3.281 -5.119 -11.938 1.00 0.00 84 TRP A O 4
ATOM 5658 N N . GLY A 1 87 ? 3.313 -5.435 -9.709 1.00 0.00 85 GLY A N 4
ATOM 5659 C CA . GLY A 1 87 ? 2.812 -6.803 -9.793 1.00 0.00 85 GLY A CA 4
ATOM 5660 C C . GLY A 1 87 ? 3.974 -7.772 -9.976 1.00 0.00 85 GLY A C 4
ATOM 5661 O O . GLY A 1 87 ? 3.779 -8.952 -10.269 1.00 0.00 85 GLY A O 4
ATOM 5665 N N . GLU A 1 88 ? 5.190 -7.256 -9.794 1.00 0.00 86 GLU A N 4
ATOM 5666 C CA . GLU A 1 88 ? 6.405 -8.059 -9.930 1.00 0.00 86 GLU A CA 4
ATOM 5667 C C . GLU A 1 88 ? 6.934 -8.419 -8.546 1.00 0.00 86 GLU A C 4
ATOM 5668 O O . GLU A 1 88 ? 7.968 -9.074 -8.411 1.00 0.00 86 GLU A O 4
ATOM 5680 N N . ALA A 1 89 ? 6.204 -7.973 -7.524 1.00 0.00 87 ALA A N 4
ATOM 5681 C CA . ALA A 1 89 ? 6.567 -8.226 -6.129 1.00 0.00 87 ALA A CA 4
ATOM 5682 C C . ALA A 1 89 ? 7.296 -9.565 -5.968 1.00 0.00 87 ALA A C 4
ATOM 5683 O O . ALA A 1 89 ? 8.246 -9.675 -5.193 1.00 0.00 87 ALA A O 4
ATOM 5690 N N . GLU A 1 90 ? 6.842 -10.573 -6.704 1.00 0.00 88 GLU A N 4
ATOM 5691 C CA . GLU A 1 90 ? 7.455 -11.894 -6.636 1.00 0.00 88 GLU A CA 4
ATOM 5692 C C . GLU A 1 90 ? 8.969 -11.794 -6.792 1.00 0.00 88 GLU A C 4
ATOM 5693 O O . GLU A 1 90 ? 9.487 -10.793 -7.285 1.00 0.00 88 GLU A O 4
ATOM 5705 N N . VAL A 1 91 ? 9.671 -12.842 -6.373 1.00 0.00 89 VAL A N 4
ATOM 5706 C CA . VAL A 1 91 ? 11.127 -12.864 -6.476 1.00 0.00 89 VAL A CA 4
ATOM 5707 C C . VAL A 1 91 ? 11.556 -13.032 -7.931 1.00 0.00 89 VAL A C 4
ATOM 5708 O O . VAL A 1 91 ? 10.917 -13.755 -8.695 1.00 0.00 89 VAL A O 4
ATOM 5721 N N . ASP A 1 92 ? 12.637 -12.355 -8.308 1.00 0.00 90 ASP A N 4
ATOM 5722 C CA . ASP A 1 92 ? 13.137 -12.431 -9.678 1.00 0.00 90 ASP A CA 4
ATOM 5723 C C . ASP A 1 92 ? 13.932 -13.715 -9.901 1.00 0.00 90 ASP A C 4
ATOM 5724 O O . ASP A 1 92 ? 13.956 -14.600 -9.047 1.00 0.00 90 ASP A O 4
ATOM 5733 N N . SER A 1 93 ? 14.581 -13.806 -11.060 1.00 0.00 91 SER A N 4
ATOM 5734 C CA . SER A 1 93 ? 15.373 -14.985 -11.398 1.00 0.00 91 SER A CA 4
ATOM 5735 C C . SER A 1 93 ? 16.526 -15.162 -10.413 1.00 0.00 91 SER A C 4
ATOM 5736 O O . SER A 1 93 ? 16.651 -14.411 -9.447 1.00 0.00 91 SER A O 4
ATOM 5744 N N . LEU A 1 94 ? 17.365 -16.165 -10.667 1.00 0.00 92 LEU A N 4
ATOM 5745 C CA . LEU A 1 94 ? 18.505 -16.439 -9.796 1.00 0.00 92 LEU A CA 4
ATOM 5746 C C . LEU A 1 94 ? 19.681 -15.526 -10.167 1.00 0.00 92 LEU A C 4
ATOM 5747 O O . LEU A 1 94 ? 19.838 -15.165 -11.333 1.00 0.00 92 LEU A O 4
ATOM 5763 N N . PRO A 1 95 ? 20.513 -15.150 -9.218 1.00 0.00 93 PRO A N 4
ATOM 5764 C CA . PRO A 1 95 ? 21.687 -14.273 -9.494 1.00 0.00 93 PRO A CA 4
ATOM 5765 C C . PRO A 1 95 ? 22.366 -14.614 -10.819 1.00 0.00 93 PRO A C 4
ATOM 5766 O O . PRO A 1 95 ? 22.857 -15.727 -11.007 1.00 0.00 93 PRO A O 4
ATOM 5777 N N . GLN A 1 96 ? 22.398 -13.648 -11.731 1.00 0.00 94 GLN A N 4
ATOM 5778 C CA . GLN A 1 96 ? 23.025 -13.860 -13.030 1.00 0.00 94 GLN A CA 4
ATOM 5779 C C . GLN A 1 96 ? 24.547 -13.944 -12.868 1.00 0.00 94 GLN A C 4
ATOM 5780 O O . GLN A 1 96 ? 25.103 -13.342 -11.949 1.00 0.00 94 GLN A O 4
ATOM 5794 N N . PRO A 1 97 ? 25.232 -14.666 -13.728 1.00 0.00 95 PRO A N 4
ATOM 5795 C CA . PRO A 1 97 ? 26.713 -14.802 -13.651 1.00 0.00 95 PRO A CA 4
ATOM 5796 C C . PRO A 1 97 ? 27.393 -13.507 -13.208 1.00 0.00 95 PRO A C 4
ATOM 5797 O O . PRO A 1 97 ? 26.976 -12.415 -13.592 1.00 0.00 95 PRO A O 4
ATOM 5808 N N . VAL A 1 98 ? 28.438 -13.640 -12.399 1.00 0.00 96 VAL A N 4
ATOM 5809 C CA . VAL A 1 98 ? 29.166 -12.476 -11.910 1.00 0.00 96 VAL A CA 4
ATOM 5810 C C . VAL A 1 98 ? 29.972 -11.836 -13.036 1.00 0.00 96 VAL A C 4
ATOM 5811 O O . VAL A 1 98 ? 29.716 -12.166 -14.182 1.00 0.00 96 VAL A O 4
ATOM 5825 N N . MET A 1 3 ? -25.093 2.453 -10.834 1.00 0.00 1 MET A N 5
ATOM 5826 C CA . MET A 1 3 ? -24.580 2.390 -9.437 1.00 0.00 1 MET A CA 5
ATOM 5827 C C . MET A 1 3 ? -23.441 1.377 -9.360 1.00 0.00 1 MET A C 5
ATOM 5828 O O . MET A 1 3 ? -23.076 0.920 -8.277 1.00 0.00 1 MET A O 5
ATOM 5842 N N . VAL A 1 4 ? -22.884 1.028 -10.521 1.00 0.00 2 VAL A N 5
ATOM 5843 C CA . VAL A 1 4 ? -21.785 0.064 -10.583 1.00 0.00 2 VAL A CA 5
ATOM 5844 C C . VAL A 1 4 ? -20.436 0.772 -10.494 1.00 0.00 2 VAL A C 5
ATOM 5845 O O . VAL A 1 4 ? -19.421 0.249 -10.955 1.00 0.00 2 VAL A O 5
ATOM 5858 N N . THR A 1 5 ? -20.429 1.957 -9.895 1.00 0.00 3 THR A N 5
ATOM 5859 C CA . THR A 1 5 ? -19.191 2.717 -9.750 1.00 0.00 3 THR A CA 5
ATOM 5860 C C . THR A 1 5 ? -18.127 1.868 -9.037 1.00 0.00 3 THR A C 5
ATOM 5861 O O . THR A 1 5 ? -17.081 1.575 -9.617 1.00 0.00 3 THR A O 5
ATOM 5872 N N . PRO A 1 6 ? -18.365 1.461 -7.809 1.00 0.00 4 PRO A N 5
ATOM 5873 C CA . PRO A 1 6 ? -17.389 0.625 -7.045 1.00 0.00 4 PRO A CA 5
ATOM 5874 C C . PRO A 1 6 ? -17.236 -0.767 -7.660 1.00 0.00 4 PRO A C 5
ATOM 5875 O O . PRO A 1 6 ? -18.220 -1.473 -7.877 1.00 0.00 4 PRO A O 5
ATOM 5886 N N . VAL A 1 7 ? -15.996 -1.151 -7.941 1.00 0.00 5 VAL A N 5
ATOM 5887 C CA . VAL A 1 7 ? -15.729 -2.454 -8.534 1.00 0.00 5 VAL A CA 5
ATOM 5888 C C . VAL A 1 7 ? -14.255 -2.823 -8.377 1.00 0.00 5 VAL A C 5
ATOM 5889 O O . VAL A 1 7 ? -13.398 -1.950 -8.229 1.00 0.00 5 VAL A O 5
ATOM 5902 N N . ASN A 1 8 ? -13.969 -4.122 -8.413 1.00 0.00 6 ASN A N 5
ATOM 5903 C CA . ASN A 1 8 ? -12.596 -4.605 -8.278 1.00 0.00 6 ASN A CA 5
ATOM 5904 C C . ASN A 1 8 ? -12.412 -5.899 -9.065 1.00 0.00 6 ASN A C 5
ATOM 5905 O O . ASN A 1 8 ? -13.298 -6.754 -9.090 1.00 0.00 6 ASN A O 5
ATOM 5916 N N . MET A 1 9 ? -11.259 -6.034 -9.710 1.00 0.00 7 MET A N 5
ATOM 5917 C CA . MET A 1 9 ? -10.970 -7.225 -10.501 1.00 0.00 7 MET A CA 5
ATOM 5918 C C . MET A 1 9 ? -10.758 -8.433 -9.590 1.00 0.00 7 MET A C 5
ATOM 5919 O O . MET A 1 9 ? -11.605 -9.325 -9.523 1.00 0.00 7 MET A O 5
ATOM 5933 N N . SER A 1 10 ? -9.621 -8.457 -8.893 1.00 0.00 8 SER A N 5
ATOM 5934 C CA . SER A 1 10 ? -9.293 -9.560 -7.983 1.00 0.00 8 SER A CA 5
ATOM 5935 C C . SER A 1 10 ? -9.157 -9.045 -6.552 1.00 0.00 8 SER A C 5
ATOM 5936 O O . SER A 1 10 ? -9.864 -8.123 -6.146 1.00 0.00 8 SER A O 5
ATOM 5944 N N . ARG A 1 11 ? -8.229 -9.635 -5.798 1.00 0.00 9 ARG A N 5
ATOM 5945 C CA . ARG A 1 11 ? -7.980 -9.225 -4.421 1.00 0.00 9 ARG A CA 5
ATOM 5946 C C . ARG A 1 11 ? -6.485 -9.299 -4.137 1.00 0.00 9 ARG A C 5
ATOM 5947 O O . ARG A 1 11 ? -5.883 -8.333 -3.693 1.00 0.00 9 ARG A O 5
ATOM 5968 N N . GLU A 1 12 ? -5.886 -10.451 -4.418 1.00 0.00 10 GLU A N 5
ATOM 5969 C CA . GLU A 1 12 ? -4.451 -10.634 -4.201 1.00 0.00 10 GLU A CA 5
ATOM 5970 C C . GLU A 1 12 ? -3.679 -9.379 -4.605 1.00 0.00 10 GLU A C 5
ATOM 5971 O O . GLU A 1 12 ? -2.580 -9.120 -4.112 1.00 0.00 10 GLU A O 5
ATOM 5983 N N . THR A 1 13 ? -4.272 -8.609 -5.509 1.00 0.00 11 THR A N 5
ATOM 5984 C CA . THR A 1 13 ? -3.658 -7.378 -5.993 1.00 0.00 11 THR A CA 5
ATOM 5985 C C . THR A 1 13 ? -3.942 -6.237 -5.019 1.00 0.00 11 THR A C 5
ATOM 5986 O O . THR A 1 13 ? -3.083 -5.400 -4.751 1.00 0.00 11 THR A O 5
ATOM 5997 N N . ALA A 1 14 ? -5.160 -6.226 -4.498 1.00 0.00 12 ALA A N 5
ATOM 5998 C CA . ALA A 1 14 ? -5.593 -5.206 -3.552 1.00 0.00 12 ALA A CA 5
ATOM 5999 C C . ALA A 1 14 ? -5.135 -5.542 -2.138 1.00 0.00 12 ALA A C 5
ATOM 6000 O O . ALA A 1 14 ? -5.529 -4.892 -1.169 1.00 0.00 12 ALA A O 5
ATOM 6007 N N . LEU A 1 15 ? -4.309 -6.570 -2.036 1.00 0.00 13 LEU A N 5
ATOM 6008 C CA . LEU A 1 15 ? -3.785 -7.027 -0.747 1.00 0.00 13 LEU A CA 5
ATOM 6009 C C . LEU A 1 15 ? -2.293 -6.691 -0.632 1.00 0.00 13 LEU A C 5
ATOM 6010 O O . LEU A 1 15 ? -1.801 -6.387 0.456 1.00 0.00 13 LEU A O 5
ATOM 6026 N N . ARG A 1 16 ? -1.576 -6.775 -1.752 1.00 0.00 14 ARG A N 5
ATOM 6027 C CA . ARG A 1 16 ? -0.133 -6.507 -1.754 1.00 0.00 14 ARG A CA 5
ATOM 6028 C C . ARG A 1 16 ? 0.192 -5.020 -1.900 1.00 0.00 14 ARG A C 5
ATOM 6029 O O . ARG A 1 16 ? 1.246 -4.571 -1.450 1.00 0.00 14 ARG A O 5
ATOM 6050 N N . ILE A 1 17 ? -0.693 -4.260 -2.536 1.00 0.00 15 ILE A N 5
ATOM 6051 C CA . ILE A 1 17 ? -0.443 -2.838 -2.727 1.00 0.00 15 ILE A CA 5
ATOM 6052 C C . ILE A 1 17 ? -0.367 -2.102 -1.393 1.00 0.00 15 ILE A C 5
ATOM 6053 O O . ILE A 1 17 ? 0.093 -0.960 -1.335 1.00 0.00 15 ILE A O 5
ATOM 6069 N N . ALA A 1 18 ? -0.828 -2.746 -0.322 1.00 0.00 16 ALA A N 5
ATOM 6070 C CA . ALA A 1 18 ? -0.815 -2.126 1.001 1.00 0.00 16 ALA A CA 5
ATOM 6071 C C . ALA A 1 18 ? 0.463 -2.446 1.758 1.00 0.00 16 ALA A C 5
ATOM 6072 O O . ALA A 1 18 ? 0.802 -1.766 2.723 1.00 0.00 16 ALA A O 5
ATOM 6079 N N . LEU A 1 19 ? 1.190 -3.454 1.309 1.00 0.00 17 LEU A N 5
ATOM 6080 C CA . LEU A 1 19 ? 2.448 -3.791 1.960 1.00 0.00 17 LEU A CA 5
ATOM 6081 C C . LEU A 1 19 ? 3.466 -2.721 1.605 1.00 0.00 17 LEU A C 5
ATOM 6082 O O . LEU A 1 19 ? 4.361 -2.403 2.388 1.00 0.00 17 LEU A O 5
ATOM 6098 N N . ALA A 1 20 ? 3.300 -2.157 0.414 1.00 0.00 18 ALA A N 5
ATOM 6099 C CA . ALA A 1 20 ? 4.181 -1.105 -0.058 1.00 0.00 18 ALA A CA 5
ATOM 6100 C C . ALA A 1 20 ? 4.220 0.032 0.954 1.00 0.00 18 ALA A C 5
ATOM 6101 O O . ALA A 1 20 ? 5.280 0.584 1.242 1.00 0.00 18 ALA A O 5
ATOM 6108 N N . ALA A 1 21 ? 3.061 0.371 1.508 1.00 0.00 19 ALA A N 5
ATOM 6109 C CA . ALA A 1 21 ? 3.003 1.439 2.503 1.00 0.00 19 ALA A CA 5
ATOM 6110 C C . ALA A 1 21 ? 4.159 1.271 3.494 1.00 0.00 19 ALA A C 5
ATOM 6111 O O . ALA A 1 21 ? 4.746 2.252 3.950 1.00 0.00 19 ALA A O 5
ATOM 6118 N N . ARG A 1 22 ? 4.485 0.016 3.808 1.00 0.00 20 ARG A N 5
ATOM 6119 C CA . ARG A 1 22 ? 5.582 -0.268 4.727 1.00 0.00 20 ARG A CA 5
ATOM 6120 C C . ARG A 1 22 ? 6.919 0.142 4.107 1.00 0.00 20 ARG A C 5
ATOM 6121 O O . ARG A 1 22 ? 7.773 0.717 4.782 1.00 0.00 20 ARG A O 5
ATOM 6142 N N . ALA A 1 23 ? 7.097 -0.161 2.821 1.00 0.00 21 ALA A N 5
ATOM 6143 C CA . ALA A 1 23 ? 8.338 0.175 2.121 1.00 0.00 21 ALA A CA 5
ATOM 6144 C C . ALA A 1 23 ? 8.617 1.663 2.181 1.00 0.00 21 ALA A C 5
ATOM 6145 O O . ALA A 1 23 ? 9.677 2.115 1.753 1.00 0.00 21 ALA A O 5
ATOM 6152 N N . LEU A 1 24 ? 7.657 2.428 2.684 1.00 0.00 22 LEU A N 5
ATOM 6153 C CA . LEU A 1 24 ? 7.795 3.876 2.760 1.00 0.00 22 LEU A CA 5
ATOM 6154 C C . LEU A 1 24 ? 7.873 4.327 4.224 1.00 0.00 22 LEU A C 5
ATOM 6155 O O . LEU A 1 24 ? 7.261 3.708 5.094 1.00 0.00 22 LEU A O 5
ATOM 6171 N N . PRO A 1 25 ? 8.607 5.376 4.517 1.00 0.00 23 PRO A N 5
ATOM 6172 C CA . PRO A 1 25 ? 8.746 5.885 5.917 1.00 0.00 23 PRO A CA 5
ATOM 6173 C C . PRO A 1 25 ? 7.425 6.407 6.494 1.00 0.00 23 PRO A C 5
ATOM 6174 O O . PRO A 1 25 ? 6.825 5.767 7.358 1.00 0.00 23 PRO A O 5
ATOM 6185 N N . GLY A 1 26 ? 6.989 7.584 6.032 1.00 0.00 24 GLY A N 5
ATOM 6186 C CA . GLY A 1 26 ? 5.749 8.195 6.534 1.00 0.00 24 GLY A CA 5
ATOM 6187 C C . GLY A 1 26 ? 4.713 8.389 5.430 1.00 0.00 24 GLY A C 5
ATOM 6188 O O . GLY A 1 26 ? 4.061 9.432 5.363 1.00 0.00 24 GLY A O 5
ATOM 6192 N N . THR A 1 27 ? 4.547 7.380 4.576 1.00 0.00 25 THR A N 5
ATOM 6193 C CA . THR A 1 27 ? 3.565 7.447 3.486 1.00 0.00 25 THR A CA 5
ATOM 6194 C C . THR A 1 27 ? 2.512 6.358 3.657 1.00 0.00 25 THR A C 5
ATOM 6195 O O . THR A 1 27 ? 2.840 5.199 3.913 1.00 0.00 25 THR A O 5
ATOM 6206 N N . THR A 1 28 ? 1.245 6.737 3.522 1.00 0.00 26 THR A N 5
ATOM 6207 C CA . THR A 1 28 ? 0.146 5.791 3.669 1.00 0.00 26 THR A CA 5
ATOM 6208 C C . THR A 1 28 ? -0.090 5.034 2.361 1.00 0.00 26 THR A C 5
ATOM 6209 O O . THR A 1 28 ? 0.461 5.380 1.316 1.00 0.00 26 THR A O 5
ATOM 6220 N N . VAL A 1 29 ? -0.912 3.995 2.444 1.00 0.00 27 VAL A N 5
ATOM 6221 C CA . VAL A 1 29 ? -1.227 3.174 1.283 1.00 0.00 27 VAL A CA 5
ATOM 6222 C C . VAL A 1 29 ? -1.896 3.999 0.191 1.00 0.00 27 VAL A C 5
ATOM 6223 O O . VAL A 1 29 ? -1.406 4.072 -0.936 1.00 0.00 27 VAL A O 5
ATOM 6236 N N . GLY A 1 30 ? -3.034 4.590 0.524 1.00 0.00 28 GLY A N 5
ATOM 6237 C CA . GLY A 1 30 ? -3.786 5.378 -0.443 1.00 0.00 28 GLY A CA 5
ATOM 6238 C C . GLY A 1 30 ? -3.117 6.713 -0.756 1.00 0.00 28 GLY A C 5
ATOM 6239 O O . GLY A 1 30 ? -3.716 7.560 -1.419 1.00 0.00 28 GLY A O 5
ATOM 6243 N N . GLN A 1 31 ? -1.880 6.913 -0.292 1.00 0.00 29 GLN A N 5
ATOM 6244 C CA . GLN A 1 31 ? -1.177 8.172 -0.559 1.00 0.00 29 GLN A CA 5
ATOM 6245 C C . GLN A 1 31 ? -0.199 8.010 -1.719 1.00 0.00 29 GLN A C 5
ATOM 6246 O O . GLN A 1 31 ? 0.319 8.998 -2.235 1.00 0.00 29 GLN A O 5
ATOM 6260 N N . LEU A 1 32 ? 0.057 6.767 -2.127 1.00 0.00 30 LEU A N 5
ATOM 6261 C CA . LEU A 1 32 ? 0.989 6.511 -3.230 1.00 0.00 30 LEU A CA 5
ATOM 6262 C C . LEU A 1 32 ? 0.246 6.298 -4.548 1.00 0.00 30 LEU A C 5
ATOM 6263 O O . LEU A 1 32 ? 0.851 6.357 -5.620 1.00 0.00 30 LEU A O 5
ATOM 6279 N N . LEU A 1 33 ? -1.062 6.041 -4.474 1.00 0.00 31 LEU A N 5
ATOM 6280 C CA . LEU A 1 33 ? -1.871 5.810 -5.678 1.00 0.00 31 LEU A CA 5
ATOM 6281 C C . LEU A 1 33 ? -2.837 6.975 -5.915 1.00 0.00 31 LEU A C 5
ATOM 6282 O O . LEU A 1 33 ? -2.813 7.610 -6.969 1.00 0.00 31 LEU A O 5
ATOM 6298 N N . GLU A 1 34 ? -3.692 7.238 -4.928 1.00 0.00 32 GLU A N 5
ATOM 6299 C CA . GLU A 1 34 ? -4.681 8.315 -5.031 1.00 0.00 32 GLU A CA 5
ATOM 6300 C C . GLU A 1 34 ? -4.121 9.530 -5.770 1.00 0.00 32 GLU A C 5
ATOM 6301 O O . GLU A 1 34 ? -4.872 10.300 -6.366 1.00 0.00 32 GLU A O 5
ATOM 6313 N N . ILE A 1 35 ? -2.805 9.696 -5.728 1.00 0.00 33 ILE A N 5
ATOM 6314 C CA . ILE A 1 35 ? -2.169 10.824 -6.400 1.00 0.00 33 ILE A CA 5
ATOM 6315 C C . ILE A 1 35 ? -2.319 10.684 -7.917 1.00 0.00 33 ILE A C 5
ATOM 6316 O O . ILE A 1 35 ? -2.701 11.632 -8.603 1.00 0.00 33 ILE A O 5
ATOM 6332 N N . LEU A 1 36 ? -2.016 9.497 -8.431 1.00 0.00 34 LEU A N 5
ATOM 6333 C CA . LEU A 1 36 ? -2.122 9.244 -9.864 1.00 0.00 34 LEU A CA 5
ATOM 6334 C C . LEU A 1 36 ? -3.582 9.276 -10.311 1.00 0.00 34 LEU A C 5
ATOM 6335 O O . LEU A 1 36 ? -3.956 10.048 -11.194 1.00 0.00 34 LEU A O 5
ATOM 6351 N N . HIS A 1 37 ? -4.399 8.425 -9.698 1.00 0.00 35 HIS A N 5
ATOM 6352 C CA . HIS A 1 37 ? -5.816 8.353 -10.037 1.00 0.00 35 HIS A CA 5
ATOM 6353 C C . HIS A 1 37 ? -6.012 8.320 -11.553 1.00 0.00 35 HIS A C 5
ATOM 6354 O O . HIS A 1 37 ? -5.519 7.416 -12.227 1.00 0.00 35 HIS A O 5
ATOM 6369 N N . GLN A 1 38 ? -6.739 9.302 -12.084 1.00 0.00 36 GLN A N 5
ATOM 6370 C CA . GLN A 1 38 ? -6.997 9.359 -13.519 1.00 0.00 36 GLN A CA 5
ATOM 6371 C C . GLN A 1 38 ? -7.699 8.086 -13.978 1.00 0.00 36 GLN A C 5
ATOM 6372 O O . GLN A 1 38 ? -8.917 8.068 -14.152 1.00 0.00 36 GLN A O 5
ATOM 6386 N N . ARG A 1 39 ? -6.929 7.017 -14.160 1.00 0.00 37 ARG A N 5
ATOM 6387 C CA . ARG A 1 39 ? -7.503 5.747 -14.586 1.00 0.00 37 ARG A CA 5
ATOM 6388 C C . ARG A 1 39 ? -8.572 5.307 -13.592 1.00 0.00 37 ARG A C 5
ATOM 6389 O O . ARG A 1 39 ? -8.397 5.448 -12.381 1.00 0.00 37 ARG A O 5
ATOM 6410 N N . ILE A 1 40 ? -9.681 4.784 -14.102 1.00 0.00 38 ILE A N 5
ATOM 6411 C CA . ILE A 1 40 ? -10.768 4.343 -13.234 1.00 0.00 38 ILE A CA 5
ATOM 6412 C C . ILE A 1 40 ? -11.681 3.358 -13.964 1.00 0.00 38 ILE A C 5
ATOM 6413 O O . ILE A 1 40 ? -12.486 2.665 -13.341 1.00 0.00 38 ILE A O 5
ATOM 6429 N N . GLU A 1 41 ? -11.550 3.302 -15.285 1.00 0.00 39 GLU A N 5
ATOM 6430 C CA . GLU A 1 41 ? -12.370 2.401 -16.088 1.00 0.00 39 GLU A CA 5
ATOM 6431 C C . GLU A 1 41 ? -12.428 1.013 -15.454 1.00 0.00 39 GLU A C 5
ATOM 6432 O O . GLU A 1 41 ? -11.587 0.157 -15.732 1.00 0.00 39 GLU A O 5
ATOM 6444 N N . GLY A 1 42 ? -13.426 0.800 -14.602 1.00 0.00 40 GLY A N 5
ATOM 6445 C CA . GLY A 1 42 ? -13.590 -0.486 -13.934 1.00 0.00 40 GLY A CA 5
ATOM 6446 C C . GLY A 1 42 ? -12.583 -0.646 -12.798 1.00 0.00 40 GLY A C 5
ATOM 6447 O O . GLY A 1 42 ? -11.803 0.264 -12.517 1.00 0.00 40 GLY A O 5
ATOM 6451 N N . PRO A 1 43 ? -12.589 -1.780 -12.146 1.00 0.00 41 PRO A N 5
ATOM 6452 C CA . PRO A 1 43 ? -11.657 -2.062 -11.013 1.00 0.00 41 PRO A CA 5
ATOM 6453 C C . PRO A 1 43 ? -10.205 -1.748 -11.373 1.00 0.00 41 PRO A C 5
ATOM 6454 O O . PRO A 1 43 ? -9.673 -2.274 -12.350 1.00 0.00 41 PRO A O 5
ATOM 6465 N N . LEU A 1 44 ? -9.567 -0.895 -10.576 1.00 0.00 42 LEU A N 5
ATOM 6466 C CA . LEU A 1 44 ? -8.176 -0.535 -10.826 1.00 0.00 42 LEU A CA 5
ATOM 6467 C C . LEU A 1 44 ? -7.311 -1.792 -10.823 1.00 0.00 42 LEU A C 5
ATOM 6468 O O . LEU A 1 44 ? -6.946 -2.304 -9.764 1.00 0.00 42 LEU A O 5
ATOM 6484 N N . THR A 1 45 ? -6.998 -2.294 -12.014 1.00 0.00 43 THR A N 5
ATOM 6485 C CA . THR A 1 45 ? -6.189 -3.503 -12.138 1.00 0.00 43 THR A CA 5
ATOM 6486 C C . THR A 1 45 ? -4.707 -3.195 -11.959 1.00 0.00 43 THR A C 5
ATOM 6487 O O . THR A 1 45 ? -4.316 -2.044 -11.777 1.00 0.00 43 THR A O 5
ATOM 6498 N N . GLU A 1 46 ? -3.893 -4.243 -12.014 1.00 0.00 44 GLU A N 5
ATOM 6499 C CA . GLU A 1 46 ? -2.452 -4.094 -11.860 1.00 0.00 44 GLU A CA 5
ATOM 6500 C C . GLU A 1 46 ? -1.861 -3.367 -13.063 1.00 0.00 44 GLU A C 5
ATOM 6501 O O . GLU A 1 46 ? -0.792 -2.765 -12.972 1.00 0.00 44 GLU A O 5
ATOM 6513 N N . GLU A 1 47 ? -2.567 -3.425 -14.188 1.00 0.00 45 GLU A N 5
ATOM 6514 C CA . GLU A 1 47 ? -2.103 -2.763 -15.401 1.00 0.00 45 GLU A CA 5
ATOM 6515 C C . GLU A 1 47 ? -2.243 -1.251 -15.266 1.00 0.00 45 GLU A C 5
ATOM 6516 O O . GLU A 1 47 ? -1.368 -0.497 -15.688 1.00 0.00 45 GLU A O 5
ATOM 6528 N N . SER A 1 48 ? -3.347 -0.819 -14.669 1.00 0.00 46 SER A N 5
ATOM 6529 C CA . SER A 1 48 ? -3.589 0.606 -14.477 1.00 0.00 46 SER A CA 5
ATOM 6530 C C . SER A 1 48 ? -2.413 1.251 -13.749 1.00 0.00 46 SER A C 5
ATOM 6531 O O . SER A 1 48 ? -2.018 2.374 -14.061 1.00 0.00 46 SER A O 5
ATOM 6539 N N . LEU A 1 49 ? -1.858 0.532 -12.777 1.00 0.00 47 LEU A N 5
ATOM 6540 C CA . LEU A 1 49 ? -0.726 1.047 -12.011 1.00 0.00 47 LEU A CA 5
ATOM 6541 C C . LEU A 1 49 ? 0.509 1.192 -12.901 1.00 0.00 47 LEU A C 5
ATOM 6542 O O . LEU A 1 49 ? 1.181 2.223 -12.882 1.00 0.00 47 LEU A O 5
ATOM 6558 N N . GLN A 1 50 ? 0.799 0.152 -13.677 1.00 0.00 48 GLN A N 5
ATOM 6559 C CA . GLN A 1 50 ? 1.955 0.174 -14.569 1.00 0.00 48 GLN A CA 5
ATOM 6560 C C . GLN A 1 50 ? 1.755 1.206 -15.675 1.00 0.00 48 GLN A C 5
ATOM 6561 O O . GLN A 1 50 ? 1.568 0.853 -16.839 1.00 0.00 48 GLN A O 5
ATOM 6575 N N . GLY A 1 51 ? 1.794 2.483 -15.301 1.00 0.00 49 GLY A N 5
ATOM 6576 C CA . GLY A 1 51 ? 1.615 3.563 -16.267 1.00 0.00 49 GLY A CA 5
ATOM 6577 C C . GLY A 1 51 ? 2.346 4.824 -15.817 1.00 0.00 49 GLY A C 5
ATOM 6578 O O . GLY A 1 51 ? 2.266 5.863 -16.474 1.00 0.00 49 GLY A O 5
ATOM 6582 N N . VAL A 1 52 ? 3.060 4.727 -14.693 1.00 0.00 50 VAL A N 5
ATOM 6583 C CA . VAL A 1 52 ? 3.809 5.870 -14.153 1.00 0.00 50 VAL A CA 5
ATOM 6584 C C . VAL A 1 52 ? 5.284 5.492 -13.979 1.00 0.00 50 VAL A C 5
ATOM 6585 O O . VAL A 1 52 ? 5.661 4.337 -14.171 1.00 0.00 50 VAL A O 5
ATOM 6598 N N . SER A 1 53 ? 6.116 6.467 -13.607 1.00 0.00 51 SER A N 5
ATOM 6599 C CA . SER A 1 53 ? 7.545 6.226 -13.397 1.00 0.00 51 SER A CA 5
ATOM 6600 C C . SER A 1 53 ? 7.867 6.453 -11.929 1.00 0.00 51 SER A C 5
ATOM 6601 O O . SER A 1 53 ? 7.075 7.061 -11.223 1.00 0.00 51 SER A O 5
ATOM 6609 N N . VAL A 1 54 ? 9.021 5.965 -11.479 1.00 0.00 52 VAL A N 5
ATOM 6610 C CA . VAL A 1 54 ? 9.416 6.123 -10.077 1.00 0.00 52 VAL A CA 5
ATOM 6611 C C . VAL A 1 54 ? 9.435 7.603 -9.663 1.00 0.00 52 VAL A C 5
ATOM 6612 O O . VAL A 1 54 ? 9.015 7.953 -8.560 1.00 0.00 52 VAL A O 5
ATOM 6625 N N . THR A 1 55 ? 9.955 8.455 -10.536 1.00 0.00 53 THR A N 5
ATOM 6626 C CA . THR A 1 55 ? 10.058 9.884 -10.239 1.00 0.00 53 THR A CA 5
ATOM 6627 C C . THR A 1 55 ? 8.698 10.506 -9.910 1.00 0.00 53 THR A C 5
ATOM 6628 O O . THR A 1 55 ? 8.632 11.518 -9.230 1.00 0.00 53 THR A O 5
ATOM 6639 N N . ASP A 1 56 ? 7.626 9.921 -10.403 1.00 0.00 54 ASP A N 5
ATOM 6640 C CA . ASP A 1 56 ? 6.298 10.466 -10.150 1.00 0.00 54 ASP A CA 5
ATOM 6641 C C . ASP A 1 56 ? 5.855 10.182 -8.716 1.00 0.00 54 ASP A C 5
ATOM 6642 O O . ASP A 1 56 ? 5.094 10.946 -8.123 1.00 0.00 54 ASP A O 5
ATOM 6651 N N . LEU A 1 57 ? 6.300 9.052 -8.188 1.00 0.00 55 LEU A N 5
ATOM 6652 C CA . LEU A 1 57 ? 5.918 8.632 -6.840 1.00 0.00 55 LEU A CA 5
ATOM 6653 C C . LEU A 1 57 ? 6.429 9.590 -5.761 1.00 0.00 55 LEU A C 5
ATOM 6654 O O . LEU A 1 57 ? 5.634 10.219 -5.065 1.00 0.00 55 LEU A O 5
ATOM 6670 N N . LYS A 1 58 ? 7.752 9.676 -5.598 1.00 0.00 56 LYS A N 5
ATOM 6671 C CA . LYS A 1 58 ? 8.330 10.539 -4.559 1.00 0.00 56 LYS A CA 5
ATOM 6672 C C . LYS A 1 58 ? 7.810 11.973 -4.630 1.00 0.00 56 LYS A C 5
ATOM 6673 O O . LYS A 1 58 ? 7.600 12.613 -3.600 1.00 0.00 56 LYS A O 5
ATOM 6692 N N . ILE A 1 59 ? 7.611 12.478 -5.836 1.00 0.00 57 ILE A N 5
ATOM 6693 C CA . ILE A 1 59 ? 7.123 13.842 -6.005 1.00 0.00 57 ILE A CA 5
ATOM 6694 C C . ILE A 1 59 ? 5.615 13.877 -5.779 1.00 0.00 57 ILE A C 5
ATOM 6695 O O . ILE A 1 59 ? 5.031 14.935 -5.552 1.00 0.00 57 ILE A O 5
ATOM 6711 N N . GLY A 1 60 ? 4.993 12.704 -5.856 1.00 0.00 58 GLY A N 5
ATOM 6712 C CA . GLY A 1 60 ? 3.553 12.590 -5.669 1.00 0.00 58 GLY A CA 5
ATOM 6713 C C . GLY A 1 60 ? 3.146 12.950 -4.242 1.00 0.00 58 GLY A C 5
ATOM 6714 O O . GLY A 1 60 ? 2.143 13.633 -4.032 1.00 0.00 58 GLY A O 5
ATOM 6718 N N . LEU A 1 61 ? 3.923 12.491 -3.263 1.00 0.00 59 LEU A N 5
ATOM 6719 C CA . LEU A 1 61 ? 3.613 12.782 -1.867 1.00 0.00 59 LEU A CA 5
ATOM 6720 C C . LEU A 1 61 ? 3.938 14.234 -1.553 1.00 0.00 59 LEU A C 5
ATOM 6721 O O . LEU A 1 61 ? 3.063 14.991 -1.131 1.00 0.00 59 LEU A O 5
ATOM 6737 N N . ALA A 1 62 ? 5.185 14.637 -1.774 1.00 0.00 60 ALA A N 5
ATOM 6738 C CA . ALA A 1 62 ? 5.566 16.017 -1.519 1.00 0.00 60 ALA A CA 5
ATOM 6739 C C . ALA A 1 62 ? 4.824 16.925 -2.485 1.00 0.00 60 ALA A C 5
ATOM 6740 O O . ALA A 1 62 ? 4.387 18.017 -2.123 1.00 0.00 60 ALA A O 5
ATOM 6747 N N . GLY A 1 63 ? 4.673 16.452 -3.723 1.00 0.00 61 GLY A N 5
ATOM 6748 C CA . GLY A 1 63 ? 3.967 17.214 -4.754 1.00 0.00 61 GLY A CA 5
ATOM 6749 C C . GLY A 1 63 ? 4.935 17.827 -5.757 1.00 0.00 61 GLY A C 5
ATOM 6750 O O . GLY A 1 63 ? 4.617 17.944 -6.941 1.00 0.00 61 GLY A O 5
ATOM 6754 N N . SER A 1 64 ? 6.117 18.230 -5.286 1.00 0.00 62 SER A N 5
ATOM 6755 C CA . SER A 1 64 ? 7.116 18.841 -6.168 1.00 0.00 62 SER A CA 5
ATOM 6756 C C . SER A 1 64 ? 8.511 18.309 -5.879 1.00 0.00 62 SER A C 5
ATOM 6757 O O . SER A 1 64 ? 8.962 18.297 -4.735 1.00 0.00 62 SER A O 5
ATOM 6765 N N . GLU A 1 65 ? 9.186 17.881 -6.939 1.00 0.00 63 GLU A N 5
ATOM 6766 C CA . GLU A 1 65 ? 10.533 17.352 -6.826 1.00 0.00 63 GLU A CA 5
ATOM 6767 C C . GLU A 1 65 ? 11.477 18.390 -6.226 1.00 0.00 63 GLU A C 5
ATOM 6768 O O . GLU A 1 65 ? 12.672 18.139 -6.070 1.00 0.00 63 GLU A O 5
ATOM 6780 N N . GLU A 1 66 ? 10.938 19.552 -5.879 1.00 0.00 64 GLU A N 5
ATOM 6781 C CA . GLU A 1 66 ? 11.747 20.608 -5.289 1.00 0.00 64 GLU A CA 5
ATOM 6782 C C . GLU A 1 66 ? 11.915 20.387 -3.788 1.00 0.00 64 GLU A C 5
ATOM 6783 O O . GLU A 1 66 ? 13.021 20.496 -3.259 1.00 0.00 64 GLU A O 5
ATOM 6795 N N . ASP A 1 67 ? 10.807 20.108 -3.098 1.00 0.00 65 ASP A N 5
ATOM 6796 C CA . ASP A 1 67 ? 10.840 19.911 -1.648 1.00 0.00 65 ASP A CA 5
ATOM 6797 C C . ASP A 1 67 ? 11.013 18.442 -1.249 1.00 0.00 65 ASP A C 5
ATOM 6798 O O . ASP A 1 67 ? 11.196 18.148 -0.069 1.00 0.00 65 ASP A O 5
ATOM 6807 N N . VAL A 1 68 ? 10.961 17.516 -2.204 1.00 0.00 66 VAL A N 5
ATOM 6808 C CA . VAL A 1 68 ? 11.125 16.107 -1.846 1.00 0.00 66 VAL A CA 5
ATOM 6809 C C . VAL A 1 68 ? 12.438 15.912 -1.102 1.00 0.00 66 VAL A C 5
ATOM 6810 O O . VAL A 1 68 ? 12.647 14.899 -0.434 1.00 0.00 66 VAL A O 5
ATOM 6823 N N . ASP A 1 69 ? 13.322 16.892 -1.233 1.00 0.00 67 ASP A N 5
ATOM 6824 C CA . ASP A 1 69 ? 14.626 16.837 -0.582 1.00 0.00 67 ASP A CA 5
ATOM 6825 C C . ASP A 1 69 ? 14.487 16.573 0.918 1.00 0.00 67 ASP A C 5
ATOM 6826 O O . ASP A 1 69 ? 15.359 15.951 1.526 1.00 0.00 67 ASP A O 5
ATOM 6835 N N . MET A 1 70 ? 13.399 17.061 1.519 1.00 0.00 68 MET A N 5
ATOM 6836 C CA . MET A 1 70 ? 13.176 16.879 2.960 1.00 0.00 68 MET A CA 5
ATOM 6837 C C . MET A 1 70 ? 12.193 15.739 3.239 1.00 0.00 68 MET A C 5
ATOM 6838 O O . MET A 1 70 ? 12.174 15.192 4.342 1.00 0.00 68 MET A O 5
ATOM 6852 N N . LEU A 1 71 ? 11.379 15.382 2.249 1.00 0.00 69 LEU A N 5
ATOM 6853 C CA . LEU A 1 71 ? 10.410 14.302 2.437 1.00 0.00 69 LEU A CA 5
ATOM 6854 C C . LEU A 1 71 ? 11.108 13.052 2.971 1.00 0.00 69 LEU A C 5
ATOM 6855 O O . LEU A 1 71 ? 12.058 12.554 2.368 1.00 0.00 69 LEU A O 5
ATOM 6871 N N . ASP A 1 72 ? 10.629 12.554 4.108 1.00 0.00 70 ASP A N 5
ATOM 6872 C CA . ASP A 1 72 ? 11.211 11.363 4.727 1.00 0.00 70 ASP A CA 5
ATOM 6873 C C . ASP A 1 72 ? 11.554 10.309 3.675 1.00 0.00 70 ASP A C 5
ATOM 6874 O O . ASP A 1 72 ? 12.406 9.449 3.898 1.00 0.00 70 ASP A O 5
ATOM 6883 N N . THR A 1 73 ? 10.885 10.385 2.531 1.00 0.00 71 THR A N 5
ATOM 6884 C CA . THR A 1 73 ? 11.121 9.439 1.449 1.00 0.00 71 THR A CA 5
ATOM 6885 C C . THR A 1 73 ? 12.455 9.762 0.750 1.00 0.00 71 THR A C 5
ATOM 6886 O O . THR A 1 73 ? 12.603 10.849 0.192 1.00 0.00 71 THR A O 5
ATOM 6897 N N . PRO A 1 74 ? 13.425 8.869 0.764 1.00 0.00 72 PRO A N 5
ATOM 6898 C CA . PRO A 1 74 ? 14.742 9.125 0.110 1.00 0.00 72 PRO A CA 5
ATOM 6899 C C . PRO A 1 74 ? 14.675 8.913 -1.404 1.00 0.00 72 PRO A C 5
ATOM 6900 O O . PRO A 1 74 ? 14.133 9.747 -2.128 1.00 0.00 72 PRO A O 5
ATOM 6911 N N . MET A 1 75 ? 15.222 7.795 -1.877 1.00 0.00 73 MET A N 5
ATOM 6912 C CA . MET A 1 75 ? 15.212 7.490 -3.307 1.00 0.00 73 MET A CA 5
ATOM 6913 C C . MET A 1 75 ? 15.282 5.981 -3.546 1.00 0.00 73 MET A C 5
ATOM 6914 O O . MET A 1 75 ? 15.320 5.532 -4.689 1.00 0.00 73 MET A O 5
ATOM 6928 N N . SER A 1 76 ? 15.302 5.203 -2.463 1.00 0.00 74 SER A N 5
ATOM 6929 C CA . SER A 1 76 ? 15.368 3.744 -2.561 1.00 0.00 74 SER A CA 5
ATOM 6930 C C . SER A 1 76 ? 14.030 3.129 -2.167 1.00 0.00 74 SER A C 5
ATOM 6931 O O . SER A 1 76 ? 13.745 1.977 -2.495 1.00 0.00 74 SER A O 5
ATOM 6939 N N . ALA A 1 77 ? 13.211 3.906 -1.461 1.00 0.00 75 ALA A N 5
ATOM 6940 C CA . ALA A 1 77 ? 11.905 3.430 -1.026 1.00 0.00 75 ALA A CA 5
ATOM 6941 C C . ALA A 1 77 ? 10.955 3.314 -2.210 1.00 0.00 75 ALA A C 5
ATOM 6942 O O . ALA A 1 77 ? 10.115 2.417 -2.252 1.00 0.00 75 ALA A O 5
ATOM 6949 N N . LEU A 1 78 ? 11.093 4.209 -3.183 1.00 0.00 76 LEU A N 5
ATOM 6950 C CA . LEU A 1 78 ? 10.231 4.141 -4.352 1.00 0.00 76 LEU A CA 5
ATOM 6951 C C . LEU A 1 78 ? 10.512 2.840 -5.088 1.00 0.00 76 LEU A C 5
ATOM 6952 O O . LEU A 1 78 ? 9.593 2.118 -5.474 1.00 0.00 76 LEU A O 5
ATOM 6968 N N . LYS A 1 79 ? 11.797 2.542 -5.265 1.00 0.00 77 LYS A N 5
ATOM 6969 C CA . LYS A 1 79 ? 12.195 1.319 -5.943 1.00 0.00 77 LYS A CA 5
ATOM 6970 C C . LYS A 1 79 ? 11.576 0.124 -5.233 1.00 0.00 77 LYS A C 5
ATOM 6971 O O . LYS A 1 79 ? 11.149 -0.841 -5.866 1.00 0.00 77 LYS A O 5
ATOM 6990 N N . ASP A 1 80 ? 11.523 0.207 -3.904 1.00 0.00 78 ASP A N 5
ATOM 6991 C CA . ASP A 1 80 ? 10.947 -0.859 -3.106 1.00 0.00 78 ASP A CA 5
ATOM 6992 C C . ASP A 1 80 ? 9.450 -0.948 -3.383 1.00 0.00 78 ASP A C 5
ATOM 6993 O O . ASP A 1 80 ? 8.942 -1.998 -3.773 1.00 0.00 78 ASP A O 5
ATOM 7002 N N . ALA A 1 81 ? 8.748 0.160 -3.171 1.00 0.00 79 ALA A N 5
ATOM 7003 C CA . ALA A 1 81 ? 7.309 0.204 -3.391 1.00 0.00 79 ALA A CA 5
ATOM 7004 C C . ALA A 1 81 ? 6.955 -0.023 -4.862 1.00 0.00 79 ALA A C 5
ATOM 7005 O O . ALA A 1 81 ? 6.288 -1.003 -5.196 1.00 0.00 79 ALA A O 5
ATOM 7012 N N . VAL A 1 82 ? 7.380 0.901 -5.731 1.00 0.00 80 VAL A N 5
ATOM 7013 C CA . VAL A 1 82 ? 7.082 0.810 -7.167 1.00 0.00 80 VAL A CA 5
ATOM 7014 C C . VAL A 1 82 ? 7.076 -0.642 -7.645 1.00 0.00 80 VAL A C 5
ATOM 7015 O O . VAL A 1 82 ? 6.389 -0.993 -8.604 1.00 0.00 80 VAL A O 5
ATOM 7028 N N . ARG A 1 83 ? 7.848 -1.475 -6.962 1.00 0.00 81 ARG A N 5
ATOM 7029 C CA . ARG A 1 83 ? 7.932 -2.888 -7.308 1.00 0.00 81 ARG A CA 5
ATOM 7030 C C . ARG A 1 83 ? 6.680 -3.616 -6.842 1.00 0.00 81 ARG A C 5
ATOM 7031 O O . ARG A 1 83 ? 5.972 -4.244 -7.628 1.00 0.00 81 ARG A O 5
ATOM 7052 N N . ILE A 1 84 ? 6.448 -3.545 -5.542 1.00 0.00 82 ILE A N 5
ATOM 7053 C CA . ILE A 1 84 ? 5.317 -4.215 -4.923 1.00 0.00 82 ILE A CA 5
ATOM 7054 C C . ILE A 1 84 ? 4.007 -4.007 -5.701 1.00 0.00 82 ILE A C 5
ATOM 7055 O O . ILE A 1 84 ? 3.240 -4.956 -5.859 1.00 0.00 82 ILE A O 5
ATOM 7071 N N . LEU A 1 85 ? 3.736 -2.794 -6.195 1.00 0.00 83 LEU A N 5
ATOM 7072 C CA . LEU A 1 85 ? 2.488 -2.589 -6.949 1.00 0.00 83 LEU A CA 5
ATOM 7073 C C . LEU A 1 85 ? 2.661 -3.102 -8.376 1.00 0.00 83 LEU A C 5
ATOM 7074 O O . LEU A 1 85 ? 1.711 -3.595 -8.983 1.00 0.00 83 LEU A O 5
ATOM 7090 N N . TRP A 1 86 ? 3.874 -2.985 -8.910 1.00 0.00 84 TRP A N 5
ATOM 7091 C CA . TRP A 1 86 ? 4.129 -3.449 -10.273 1.00 0.00 84 TRP A CA 5
ATOM 7092 C C . TRP A 1 86 ? 3.608 -4.880 -10.442 1.00 0.00 84 TRP A C 5
ATOM 7093 O O . TRP A 1 86 ? 3.353 -5.329 -11.560 1.00 0.00 84 TRP A O 5
ATOM 7114 N N . GLY A 1 87 ? 3.455 -5.587 -9.324 1.00 0.00 85 GLY A N 5
ATOM 7115 C CA . GLY A 1 87 ? 2.970 -6.965 -9.355 1.00 0.00 85 GLY A CA 5
ATOM 7116 C C . GLY A 1 87 ? 4.128 -7.947 -9.492 1.00 0.00 85 GLY A C 5
ATOM 7117 O O . GLY A 1 87 ? 3.930 -9.109 -9.849 1.00 0.00 85 GLY A O 5
ATOM 7121 N N . GLU A 1 88 ? 5.341 -7.473 -9.202 1.00 0.00 86 GLU A N 5
ATOM 7122 C CA . GLU A 1 88 ? 6.540 -8.313 -9.290 1.00 0.00 86 GLU A CA 5
ATOM 7123 C C . GLU A 1 88 ? 7.127 -8.549 -7.901 1.00 0.00 86 GLU A C 5
ATOM 7124 O O . GLU A 1 88 ? 8.170 -9.189 -7.764 1.00 0.00 86 GLU A O 5
ATOM 7136 N N . ALA A 1 89 ? 6.448 -8.020 -6.880 1.00 0.00 87 ALA A N 5
ATOM 7137 C CA . ALA A 1 89 ? 6.892 -8.161 -5.489 1.00 0.00 87 ALA A CA 5
ATOM 7138 C C . ALA A 1 89 ? 7.627 -9.487 -5.256 1.00 0.00 87 ALA A C 5
ATOM 7139 O O . ALA A 1 89 ? 8.568 -9.553 -4.464 1.00 0.00 87 ALA A O 5
ATOM 7146 N N . GLU A 1 90 ? 7.189 -10.537 -5.944 1.00 0.00 88 GLU A N 5
ATOM 7147 C CA . GLU A 1 90 ? 7.812 -11.848 -5.794 1.00 0.00 88 GLU A CA 5
ATOM 7148 C C . GLU A 1 90 ? 9.299 -11.783 -6.146 1.00 0.00 88 GLU A C 5
ATOM 7149 O O . GLU A 1 90 ? 10.104 -11.262 -5.376 1.00 0.00 88 GLU A O 5
ATOM 7161 N N . VAL A 1 91 ? 9.655 -12.320 -7.310 1.00 0.00 89 VAL A N 5
ATOM 7162 C CA . VAL A 1 91 ? 11.049 -12.319 -7.745 1.00 0.00 89 VAL A CA 5
ATOM 7163 C C . VAL A 1 91 ? 11.602 -10.899 -7.770 1.00 0.00 89 VAL A C 5
ATOM 7164 O O . VAL A 1 91 ? 10.908 -9.958 -8.155 1.00 0.00 89 VAL A O 5
ATOM 7177 N N . ASP A 1 92 ? 12.857 -10.752 -7.355 1.00 0.00 90 ASP A N 5
ATOM 7178 C CA . ASP A 1 92 ? 13.500 -9.442 -7.331 1.00 0.00 90 ASP A CA 5
ATOM 7179 C C . ASP A 1 92 ? 14.107 -9.114 -8.692 1.00 0.00 90 ASP A C 5
ATOM 7180 O O . ASP A 1 92 ? 13.541 -9.451 -9.732 1.00 0.00 90 ASP A O 5
ATOM 7189 N N . SER A 1 93 ? 15.259 -8.452 -8.677 1.00 0.00 91 SER A N 5
ATOM 7190 C CA . SER A 1 93 ? 15.935 -8.080 -9.916 1.00 0.00 91 SER A CA 5
ATOM 7191 C C . SER A 1 93 ? 16.352 -9.322 -10.700 1.00 0.00 91 SER A C 5
ATOM 7192 O O . SER A 1 93 ? 15.608 -10.299 -10.777 1.00 0.00 91 SER A O 5
ATOM 7200 N N . LEU A 1 94 ? 17.545 -9.270 -11.285 1.00 0.00 92 LEU A N 5
ATOM 7201 C CA . LEU A 1 94 ? 18.056 -10.389 -12.070 1.00 0.00 92 LEU A CA 5
ATOM 7202 C C . LEU A 1 94 ? 18.682 -11.441 -11.146 1.00 0.00 92 LEU A C 5
ATOM 7203 O O . LEU A 1 94 ? 19.193 -11.102 -10.079 1.00 0.00 92 LEU A O 5
ATOM 7219 N N . PRO A 1 95 ? 18.657 -12.702 -11.522 1.00 0.00 93 PRO A N 5
ATOM 7220 C CA . PRO A 1 95 ? 19.241 -13.796 -10.686 1.00 0.00 93 PRO A CA 5
ATOM 7221 C C . PRO A 1 95 ? 20.770 -13.766 -10.688 1.00 0.00 93 PRO A C 5
ATOM 7222 O O . PRO A 1 95 ? 21.382 -12.779 -11.095 1.00 0.00 93 PRO A O 5
ATOM 7233 N N . GLN A 1 96 ? 21.377 -14.857 -10.229 1.00 0.00 94 GLN A N 5
ATOM 7234 C CA . GLN A 1 96 ? 22.831 -14.947 -10.180 1.00 0.00 94 GLN A CA 5
ATOM 7235 C C . GLN A 1 96 ? 23.419 -14.810 -11.593 1.00 0.00 94 GLN A C 5
ATOM 7236 O O . GLN A 1 96 ? 22.939 -15.459 -12.522 1.00 0.00 94 GLN A O 5
ATOM 7250 N N . PRO A 1 97 ? 24.436 -13.994 -11.791 1.00 0.00 95 PRO A N 5
ATOM 7251 C CA . PRO A 1 97 ? 25.055 -13.816 -13.139 1.00 0.00 95 PRO A CA 5
ATOM 7252 C C . PRO A 1 97 ? 25.923 -15.012 -13.529 1.00 0.00 95 PRO A C 5
ATOM 7253 O O . PRO A 1 97 ? 27.090 -15.094 -13.145 1.00 0.00 95 PRO A O 5
ATOM 7264 N N . VAL A 1 98 ? 25.347 -15.934 -14.293 1.00 0.00 96 VAL A N 5
ATOM 7265 C CA . VAL A 1 98 ? 26.080 -17.118 -14.725 1.00 0.00 96 VAL A CA 5
ATOM 7266 C C . VAL A 1 98 ? 27.051 -16.766 -15.848 1.00 0.00 96 VAL A C 5
ATOM 7267 O O . VAL A 1 98 ? 27.870 -17.605 -16.182 1.00 0.00 96 VAL A O 5
ATOM 7281 N N . MET A 1 3 ? -27.544 -4.648 -4.198 1.00 0.00 1 MET A N 6
ATOM 7282 C CA . MET A 1 3 ? -26.360 -5.109 -4.976 1.00 0.00 1 MET A CA 6
ATOM 7283 C C . MET A 1 3 ? -25.774 -3.934 -5.755 1.00 0.00 1 MET A C 6
ATOM 7284 O O . MET A 1 3 ? -25.705 -3.965 -6.984 1.00 0.00 1 MET A O 6
ATOM 7298 N N . VAL A 1 4 ? -25.351 -2.899 -5.033 1.00 0.00 2 VAL A N 6
ATOM 7299 C CA . VAL A 1 4 ? -24.773 -1.722 -5.673 1.00 0.00 2 VAL A CA 6
ATOM 7300 C C . VAL A 1 4 ? -23.345 -2.005 -6.130 1.00 0.00 2 VAL A C 6
ATOM 7301 O O . VAL A 1 4 ? -22.915 -1.531 -7.180 1.00 0.00 2 VAL A O 6
ATOM 7314 N N . THR A 1 5 ? -22.617 -2.778 -5.331 1.00 0.00 3 THR A N 6
ATOM 7315 C CA . THR A 1 5 ? -21.236 -3.119 -5.660 1.00 0.00 3 THR A CA 6
ATOM 7316 C C . THR A 1 5 ? -20.829 -4.419 -4.977 1.00 0.00 3 THR A C 6
ATOM 7317 O O . THR A 1 5 ? -20.072 -4.412 -4.006 1.00 0.00 3 THR A O 6
ATOM 7328 N N . PRO A 1 6 ? -21.313 -5.528 -5.469 1.00 0.00 4 PRO A N 6
ATOM 7329 C CA . PRO A 1 6 ? -20.988 -6.867 -4.898 1.00 0.00 4 PRO A CA 6
ATOM 7330 C C . PRO A 1 6 ? -19.482 -7.059 -4.739 1.00 0.00 4 PRO A C 6
ATOM 7331 O O . PRO A 1 6 ? -18.972 -7.191 -3.625 1.00 0.00 4 PRO A O 6
ATOM 7342 N N . VAL A 1 7 ? -18.778 -7.066 -5.866 1.00 0.00 5 VAL A N 6
ATOM 7343 C CA . VAL A 1 7 ? -17.331 -7.236 -5.859 1.00 0.00 5 VAL A CA 6
ATOM 7344 C C . VAL A 1 7 ? -16.777 -7.048 -7.267 1.00 0.00 5 VAL A C 6
ATOM 7345 O O . VAL A 1 7 ? -17.431 -7.396 -8.250 1.00 0.00 5 VAL A O 6
ATOM 7358 N N . ASN A 1 8 ? -15.570 -6.490 -7.365 1.00 0.00 6 ASN A N 6
ATOM 7359 C CA . ASN A 1 8 ? -14.941 -6.256 -8.666 1.00 0.00 6 ASN A CA 6
ATOM 7360 C C . ASN A 1 8 ? -13.448 -6.566 -8.605 1.00 0.00 6 ASN A C 6
ATOM 7361 O O . ASN A 1 8 ? -13.024 -7.676 -8.925 1.00 0.00 6 ASN A O 6
ATOM 7372 N N . MET A 1 9 ? -12.654 -5.582 -8.191 1.00 0.00 7 MET A N 6
ATOM 7373 C CA . MET A 1 9 ? -11.212 -5.773 -8.094 1.00 0.00 7 MET A CA 6
ATOM 7374 C C . MET A 1 9 ? -10.894 -7.083 -7.387 1.00 0.00 7 MET A C 6
ATOM 7375 O O . MET A 1 9 ? -11.660 -7.547 -6.542 1.00 0.00 7 MET A O 6
ATOM 7389 N N . SER A 1 10 ? -9.752 -7.665 -7.727 1.00 0.00 8 SER A N 6
ATOM 7390 C CA . SER A 1 10 ? -9.333 -8.911 -7.104 1.00 0.00 8 SER A CA 6
ATOM 7391 C C . SER A 1 10 ? -9.115 -8.690 -5.614 1.00 0.00 8 SER A C 6
ATOM 7392 O O . SER A 1 10 ? -9.760 -7.836 -5.006 1.00 0.00 8 SER A O 6
ATOM 7400 N N . ARG A 1 11 ? -8.190 -9.445 -5.031 1.00 0.00 9 ARG A N 6
ATOM 7401 C CA . ARG A 1 11 ? -7.875 -9.309 -3.614 1.00 0.00 9 ARG A CA 6
ATOM 7402 C C . ARG A 1 11 ? -6.363 -9.349 -3.430 1.00 0.00 9 ARG A C 6
ATOM 7403 O O . ARG A 1 11 ? -5.769 -8.391 -2.944 1.00 0.00 9 ARG A O 6
ATOM 7424 N N . GLU A 1 12 ? -5.740 -10.446 -3.847 1.00 0.00 10 GLU A N 6
ATOM 7425 C CA . GLU A 1 12 ? -4.288 -10.578 -3.736 1.00 0.00 10 GLU A CA 6
ATOM 7426 C C . GLU A 1 12 ? -3.603 -9.254 -4.074 1.00 0.00 10 GLU A C 6
ATOM 7427 O O . GLU A 1 12 ? -2.488 -8.982 -3.629 1.00 0.00 10 GLU A O 6
ATOM 7439 N N . THR A 1 13 ? -4.294 -8.438 -4.864 1.00 0.00 11 THR A N 6
ATOM 7440 C CA . THR A 1 13 ? -3.776 -7.137 -5.272 1.00 0.00 11 THR A CA 6
ATOM 7441 C C . THR A 1 13 ? -4.019 -6.124 -4.162 1.00 0.00 11 THR A C 6
ATOM 7442 O O . THR A 1 13 ? -3.104 -5.446 -3.703 1.00 0.00 11 THR A O 6
ATOM 7453 N N . ALA A 1 14 ? -5.265 -6.049 -3.728 1.00 0.00 12 ALA A N 6
ATOM 7454 C CA . ALA A 1 14 ? -5.654 -5.142 -2.663 1.00 0.00 12 ALA A CA 6
ATOM 7455 C C . ALA A 1 14 ? -5.048 -5.584 -1.338 1.00 0.00 12 ALA A C 6
ATOM 7456 O O . ALA A 1 14 ? -5.327 -5.015 -0.284 1.00 0.00 12 ALA A O 6
ATOM 7463 N N . LEU A 1 15 ? -4.225 -6.618 -1.416 1.00 0.00 13 LEU A N 6
ATOM 7464 C CA . LEU A 1 15 ? -3.563 -7.186 -0.243 1.00 0.00 13 LEU A CA 6
ATOM 7465 C C . LEU A 1 15 ? -2.066 -6.865 -0.272 1.00 0.00 13 LEU A C 6
ATOM 7466 O O . LEU A 1 15 ? -1.471 -6.555 0.758 1.00 0.00 13 LEU A O 6
ATOM 7482 N N . ARG A 1 16 ? -1.466 -6.976 -1.456 1.00 0.00 14 ARG A N 6
ATOM 7483 C CA . ARG A 1 16 ? -0.026 -6.732 -1.618 1.00 0.00 14 ARG A CA 6
ATOM 7484 C C . ARG A 1 16 ? 0.296 -5.261 -1.901 1.00 0.00 14 ARG A C 6
ATOM 7485 O O . ARG A 1 16 ? 1.341 -4.761 -1.481 1.00 0.00 14 ARG A O 6
ATOM 7506 N N . ILE A 1 17 ? -0.584 -4.576 -2.621 1.00 0.00 15 ILE A N 6
ATOM 7507 C CA . ILE A 1 17 ? -0.357 -3.174 -2.958 1.00 0.00 15 ILE A CA 6
ATOM 7508 C C . ILE A 1 17 ? -0.297 -2.322 -1.685 1.00 0.00 15 ILE A C 6
ATOM 7509 O O . ILE A 1 17 ? 0.088 -1.153 -1.732 1.00 0.00 15 ILE A O 6
ATOM 7525 N N . ALA A 1 18 ? -0.681 -2.905 -0.549 1.00 0.00 16 ALA A N 6
ATOM 7526 C CA . ALA A 1 18 ? -0.667 -2.176 0.720 1.00 0.00 16 ALA A CA 6
ATOM 7527 C C . ALA A 1 18 ? 0.616 -2.429 1.498 1.00 0.00 16 ALA A C 6
ATOM 7528 O O . ALA A 1 18 ? 0.957 -1.671 2.403 1.00 0.00 16 ALA A O 6
ATOM 7535 N N . LEU A 1 19 ? 1.342 -3.470 1.127 1.00 0.00 17 LEU A N 6
ATOM 7536 C CA . LEU A 1 19 ? 2.605 -3.760 1.795 1.00 0.00 17 LEU A CA 6
ATOM 7537 C C . LEU A 1 19 ? 3.603 -2.678 1.409 1.00 0.00 17 LEU A C 6
ATOM 7538 O O . LEU A 1 19 ? 4.507 -2.340 2.173 1.00 0.00 17 LEU A O 6
ATOM 7554 N N . ALA A 1 20 ? 3.410 -2.132 0.216 1.00 0.00 18 ALA A N 6
ATOM 7555 C CA . ALA A 1 20 ? 4.271 -1.077 -0.284 1.00 0.00 18 ALA A CA 6
ATOM 7556 C C . ALA A 1 20 ? 4.320 0.069 0.717 1.00 0.00 18 ALA A C 6
ATOM 7557 O O . ALA A 1 20 ? 5.392 0.571 1.042 1.00 0.00 18 ALA A O 6
ATOM 7564 N N . ALA A 1 21 ? 3.151 0.468 1.216 1.00 0.00 19 ALA A N 6
ATOM 7565 C CA . ALA A 1 21 ? 3.084 1.549 2.200 1.00 0.00 19 ALA A CA 6
ATOM 7566 C C . ALA A 1 21 ? 4.211 1.385 3.217 1.00 0.00 19 ALA A C 6
ATOM 7567 O O . ALA A 1 21 ? 4.800 2.363 3.678 1.00 0.00 19 ALA A O 6
ATOM 7574 N N . ARG A 1 22 ? 4.512 0.130 3.541 1.00 0.00 20 ARG A N 6
ATOM 7575 C CA . ARG A 1 22 ? 5.579 -0.175 4.482 1.00 0.00 20 ARG A CA 6
ATOM 7576 C C . ARG A 1 22 ? 6.922 0.247 3.893 1.00 0.00 20 ARG A C 6
ATOM 7577 O O . ARG A 1 22 ? 7.761 0.831 4.578 1.00 0.00 20 ARG A O 6
ATOM 7598 N N . ALA A 1 23 ? 7.110 -0.054 2.611 1.00 0.00 21 ALA A N 6
ATOM 7599 C CA . ALA A 1 23 ? 8.344 0.293 1.915 1.00 0.00 21 ALA A CA 6
ATOM 7600 C C . ALA A 1 23 ? 8.585 1.788 1.963 1.00 0.00 21 ALA A C 6
ATOM 7601 O O . ALA A 1 23 ? 9.630 2.268 1.529 1.00 0.00 21 ALA A O 6
ATOM 7608 N N . LEU A 1 24 ? 7.607 2.523 2.477 1.00 0.00 22 LEU A N 6
ATOM 7609 C CA . LEU A 1 24 ? 7.700 3.976 2.562 1.00 0.00 22 LEU A CA 6
ATOM 7610 C C . LEU A 1 24 ? 7.650 4.413 4.036 1.00 0.00 22 LEU A C 6
ATOM 7611 O O . LEU A 1 24 ? 6.680 4.103 4.728 1.00 0.00 22 LEU A O 6
ATOM 7627 N N . PRO A 1 25 ? 8.649 5.107 4.543 1.00 0.00 23 PRO A N 6
ATOM 7628 C CA . PRO A 1 25 ? 8.655 5.550 5.969 1.00 0.00 23 PRO A CA 6
ATOM 7629 C C . PRO A 1 25 ? 7.795 6.793 6.202 1.00 0.00 23 PRO A C 6
ATOM 7630 O O . PRO A 1 25 ? 8.319 7.884 6.428 1.00 0.00 23 PRO A O 6
ATOM 7641 N N . GLY A 1 26 ? 6.472 6.622 6.160 1.00 0.00 24 GLY A N 6
ATOM 7642 C CA . GLY A 1 26 ? 5.552 7.740 6.383 1.00 0.00 24 GLY A CA 6
ATOM 7643 C C . GLY A 1 26 ? 4.360 7.684 5.430 1.00 0.00 24 GLY A C 6
ATOM 7644 O O . GLY A 1 26 ? 3.208 7.736 5.861 1.00 0.00 24 GLY A O 6
ATOM 7648 N N . THR A 1 27 ? 4.644 7.593 4.136 1.00 0.00 25 THR A N 6
ATOM 7649 C CA . THR A 1 27 ? 3.587 7.550 3.129 1.00 0.00 25 THR A CA 6
ATOM 7650 C C . THR A 1 27 ? 2.656 6.363 3.347 1.00 0.00 25 THR A C 6
ATOM 7651 O O . THR A 1 27 ? 3.104 5.233 3.541 1.00 0.00 25 THR A O 6
ATOM 7662 N N . THR A 1 28 ? 1.353 6.633 3.304 1.00 0.00 26 THR A N 6
ATOM 7663 C CA . THR A 1 28 ? 0.345 5.598 3.487 1.00 0.00 26 THR A CA 6
ATOM 7664 C C . THR A 1 28 ? 0.029 4.920 2.151 1.00 0.00 26 THR A C 6
ATOM 7665 O O . THR A 1 28 ? 0.512 5.336 1.098 1.00 0.00 26 THR A O 6
ATOM 7676 N N . VAL A 1 29 ? -0.784 3.872 2.213 1.00 0.00 27 VAL A N 6
ATOM 7677 C CA . VAL A 1 29 ? -1.165 3.131 1.015 1.00 0.00 27 VAL A CA 6
ATOM 7678 C C . VAL A 1 29 ? -1.914 4.030 0.042 1.00 0.00 27 VAL A C 6
ATOM 7679 O O . VAL A 1 29 ? -1.500 4.204 -1.106 1.00 0.00 27 VAL A O 6
ATOM 7692 N N . GLY A 1 30 ? -3.032 4.572 0.500 1.00 0.00 28 GLY A N 6
ATOM 7693 C CA . GLY A 1 30 ? -3.858 5.426 -0.341 1.00 0.00 28 GLY A CA 6
ATOM 7694 C C . GLY A 1 30 ? -3.217 6.785 -0.602 1.00 0.00 28 GLY A C 6
ATOM 7695 O O . GLY A 1 30 ? -3.849 7.658 -1.193 1.00 0.00 28 GLY A O 6
ATOM 7699 N N . GLN A 1 31 ? -1.968 6.979 -0.171 1.00 0.00 29 GLN A N 6
ATOM 7700 C CA . GLN A 1 31 ? -1.298 8.263 -0.393 1.00 0.00 29 GLN A CA 6
ATOM 7701 C C . GLN A 1 31 ? -0.412 8.184 -1.631 1.00 0.00 29 GLN A C 6
ATOM 7702 O O . GLN A 1 31 ? -0.094 9.204 -2.243 1.00 0.00 29 GLN A O 6
ATOM 7716 N N . LEU A 1 32 ? -0.017 6.967 -1.996 1.00 0.00 30 LEU A N 6
ATOM 7717 C CA . LEU A 1 32 ? 0.838 6.764 -3.164 1.00 0.00 30 LEU A CA 6
ATOM 7718 C C . LEU A 1 32 ? -0.003 6.555 -4.424 1.00 0.00 30 LEU A C 6
ATOM 7719 O O . LEU A 1 32 ? 0.488 6.726 -5.539 1.00 0.00 30 LEU A O 6
ATOM 7735 N N . LEU A 1 33 ? -1.274 6.184 -4.252 1.00 0.00 31 LEU A N 6
ATOM 7736 C CA . LEU A 1 33 ? -2.165 5.957 -5.394 1.00 0.00 31 LEU A CA 6
ATOM 7737 C C . LEU A 1 33 ? -3.070 7.174 -5.616 1.00 0.00 31 LEU A C 6
ATOM 7738 O O . LEU A 1 33 ? -3.189 7.678 -6.733 1.00 0.00 31 LEU A O 6
ATOM 7754 N N . GLU A 1 34 ? -3.717 7.625 -4.546 1.00 0.00 32 GLU A N 6
ATOM 7755 C CA . GLU A 1 34 ? -4.629 8.765 -4.624 1.00 0.00 32 GLU A CA 6
ATOM 7756 C C . GLU A 1 34 ? -4.042 9.915 -5.444 1.00 0.00 32 GLU A C 6
ATOM 7757 O O . GLU A 1 34 ? -4.769 10.823 -5.848 1.00 0.00 32 GLU A O 6
ATOM 7769 N N . ILE A 1 35 ? -2.737 9.887 -5.684 1.00 0.00 33 ILE A N 6
ATOM 7770 C CA . ILE A 1 35 ? -2.103 10.955 -6.453 1.00 0.00 33 ILE A CA 6
ATOM 7771 C C . ILE A 1 35 ? -2.490 10.862 -7.931 1.00 0.00 33 ILE A C 6
ATOM 7772 O O . ILE A 1 35 ? -2.730 11.879 -8.580 1.00 0.00 33 ILE A O 6
ATOM 7788 N N . LEU A 1 36 ? -2.550 9.640 -8.455 1.00 0.00 34 LEU A N 6
ATOM 7789 C CA . LEU A 1 36 ? -2.909 9.426 -9.859 1.00 0.00 34 LEU A CA 6
ATOM 7790 C C . LEU A 1 36 ? -4.413 9.210 -9.998 1.00 0.00 34 LEU A C 6
ATOM 7791 O O . LEU A 1 36 ? -4.901 8.843 -11.068 1.00 0.00 34 LEU A O 6
ATOM 7807 N N . HIS A 1 37 ? -5.139 9.437 -8.911 1.00 0.00 35 HIS A N 6
ATOM 7808 C CA . HIS A 1 37 ? -6.587 9.262 -8.916 1.00 0.00 35 HIS A CA 6
ATOM 7809 C C . HIS A 1 37 ? -7.205 9.873 -10.172 1.00 0.00 35 HIS A C 6
ATOM 7810 O O . HIS A 1 37 ? -7.578 11.046 -10.184 1.00 0.00 35 HIS A O 6
ATOM 7825 N N . GLN A 1 38 ? -7.312 9.068 -11.227 1.00 0.00 36 GLN A N 6
ATOM 7826 C CA . GLN A 1 38 ? -7.890 9.539 -12.482 1.00 0.00 36 GLN A CA 6
ATOM 7827 C C . GLN A 1 38 ? -8.098 8.375 -13.447 1.00 0.00 36 GLN A C 6
ATOM 7828 O O . GLN A 1 38 ? -7.240 7.501 -13.578 1.00 0.00 36 GLN A O 6
ATOM 7842 N N . ARG A 1 39 ? -9.244 8.372 -14.120 1.00 0.00 37 ARG A N 6
ATOM 7843 C CA . ARG A 1 39 ? -9.563 7.314 -15.075 1.00 0.00 37 ARG A CA 6
ATOM 7844 C C . ARG A 1 39 ? -9.507 5.943 -14.403 1.00 0.00 37 ARG A C 6
ATOM 7845 O O . ARG A 1 39 ? -9.075 4.965 -15.012 1.00 0.00 37 ARG A O 6
ATOM 7866 N N . ILE A 1 40 ? -9.937 5.878 -13.147 1.00 0.00 38 ILE A N 6
ATOM 7867 C CA . ILE A 1 40 ? -9.922 4.618 -12.406 1.00 0.00 38 ILE A CA 6
ATOM 7868 C C . ILE A 1 40 ? -11.216 3.840 -12.637 1.00 0.00 38 ILE A C 6
ATOM 7869 O O . ILE A 1 40 ? -11.200 2.614 -12.750 1.00 0.00 38 ILE A O 6
ATOM 7885 N N . GLU A 1 41 ? -12.334 4.556 -12.712 1.00 0.00 39 GLU A N 6
ATOM 7886 C CA . GLU A 1 41 ? -13.625 3.914 -12.937 1.00 0.00 39 GLU A CA 6
ATOM 7887 C C . GLU A 1 41 ? -13.529 2.903 -14.077 1.00 0.00 39 GLU A C 6
ATOM 7888 O O . GLU A 1 41 ? -13.568 3.270 -15.251 1.00 0.00 39 GLU A O 6
ATOM 7900 N N . GLY A 1 42 ? -13.400 1.627 -13.721 1.00 0.00 40 GLY A N 6
ATOM 7901 C CA . GLY A 1 42 ? -13.295 0.565 -14.722 1.00 0.00 40 GLY A CA 6
ATOM 7902 C C . GLY A 1 42 ? -12.520 -0.632 -14.171 1.00 0.00 40 GLY A C 6
ATOM 7903 O O . GLY A 1 42 ? -12.072 -0.617 -13.023 1.00 0.00 40 GLY A O 6
ATOM 7907 N N . PRO A 1 43 ? -12.354 -1.657 -14.966 1.00 0.00 41 PRO A N 6
ATOM 7908 C CA . PRO A 1 43 ? -11.614 -2.887 -14.553 1.00 0.00 41 PRO A CA 6
ATOM 7909 C C . PRO A 1 43 ? -10.104 -2.645 -14.495 1.00 0.00 41 PRO A C 6
ATOM 7910 O O . PRO A 1 43 ? -9.314 -3.442 -15.001 1.00 0.00 41 PRO A O 6
ATOM 7921 N N . LEU A 1 44 ? -9.715 -1.532 -13.874 1.00 0.00 42 LEU A N 6
ATOM 7922 C CA . LEU A 1 44 ? -8.300 -1.183 -13.753 1.00 0.00 42 LEU A CA 6
ATOM 7923 C C . LEU A 1 44 ? -7.653 -1.953 -12.603 1.00 0.00 42 LEU A C 6
ATOM 7924 O O . LEU A 1 44 ? -8.078 -1.848 -11.452 1.00 0.00 42 LEU A O 6
ATOM 7940 N N . THR A 1 45 ? -6.616 -2.722 -12.927 1.00 0.00 43 THR A N 6
ATOM 7941 C CA . THR A 1 45 ? -5.889 -3.516 -11.931 1.00 0.00 43 THR A CA 6
ATOM 7942 C C . THR A 1 45 ? -4.484 -2.958 -11.765 1.00 0.00 43 THR A C 6
ATOM 7943 O O . THR A 1 45 ? -4.136 -1.946 -12.371 1.00 0.00 43 THR A O 6
ATOM 7954 N N . GLU A 1 46 ? -3.672 -3.626 -10.955 1.00 0.00 44 GLU A N 6
ATOM 7955 C CA . GLU A 1 46 ? -2.303 -3.176 -10.748 1.00 0.00 44 GLU A CA 6
ATOM 7956 C C . GLU A 1 46 ? -1.641 -2.920 -12.098 1.00 0.00 44 GLU A C 6
ATOM 7957 O O . GLU A 1 46 ? -0.863 -1.980 -12.254 1.00 0.00 44 GLU A O 6
ATOM 7969 N N . GLU A 1 47 ? -1.976 -3.760 -13.072 1.00 0.00 45 GLU A N 6
ATOM 7970 C CA . GLU A 1 47 ? -1.429 -3.623 -14.416 1.00 0.00 45 GLU A CA 6
ATOM 7971 C C . GLU A 1 47 ? -1.736 -2.238 -14.975 1.00 0.00 45 GLU A C 6
ATOM 7972 O O . GLU A 1 47 ? -0.926 -1.652 -15.692 1.00 0.00 45 GLU A O 6
ATOM 7984 N N . SER A 1 48 ? -2.918 -1.729 -14.646 1.00 0.00 46 SER A N 6
ATOM 7985 C CA . SER A 1 48 ? -3.341 -0.415 -15.124 1.00 0.00 46 SER A CA 6
ATOM 7986 C C . SER A 1 48 ? -2.462 0.704 -14.561 1.00 0.00 46 SER A C 6
ATOM 7987 O O . SER A 1 48 ? -2.294 1.745 -15.197 1.00 0.00 46 SER A O 6
ATOM 7995 N N . LEU A 1 49 ? -1.916 0.493 -13.367 1.00 0.00 47 LEU A N 6
ATOM 7996 C CA . LEU A 1 49 ? -1.072 1.509 -12.734 1.00 0.00 47 LEU A CA 6
ATOM 7997 C C . LEU A 1 49 ? 0.271 1.615 -13.453 1.00 0.00 47 LEU A C 6
ATOM 7998 O O . LEU A 1 49 ? 0.876 2.686 -13.504 1.00 0.00 47 LEU A O 6
ATOM 8014 N N . GLN A 1 50 ? 0.731 0.496 -13.995 1.00 0.00 48 GLN A N 6
ATOM 8015 C CA . GLN A 1 50 ? 2.003 0.462 -14.699 1.00 0.00 48 GLN A CA 6
ATOM 8016 C C . GLN A 1 50 ? 1.962 1.382 -15.912 1.00 0.00 48 GLN A C 6
ATOM 8017 O O . GLN A 1 50 ? 1.904 0.926 -17.055 1.00 0.00 48 GLN A O 6
ATOM 8031 N N . GLY A 1 51 ? 1.991 2.681 -15.644 1.00 0.00 49 GLY A N 6
ATOM 8032 C CA . GLY A 1 51 ? 1.958 3.685 -16.703 1.00 0.00 49 GLY A CA 6
ATOM 8033 C C . GLY A 1 51 ? 2.648 4.966 -16.251 1.00 0.00 49 GLY A C 6
ATOM 8034 O O . GLY A 1 51 ? 2.546 6.003 -16.906 1.00 0.00 49 GLY A O 6
ATOM 8038 N N . VAL A 1 52 ? 3.352 4.885 -15.121 1.00 0.00 50 VAL A N 6
ATOM 8039 C CA . VAL A 1 52 ? 4.069 6.043 -14.571 1.00 0.00 50 VAL A CA 6
ATOM 8040 C C . VAL A 1 52 ? 5.537 5.673 -14.319 1.00 0.00 50 VAL A C 6
ATOM 8041 O O . VAL A 1 52 ? 5.927 4.518 -14.490 1.00 0.00 50 VAL A O 6
ATOM 8054 N N . SER A 1 53 ? 6.346 6.653 -13.913 1.00 0.00 51 SER A N 6
ATOM 8055 C CA . SER A 1 53 ? 7.767 6.419 -13.637 1.00 0.00 51 SER A CA 6
ATOM 8056 C C . SER A 1 53 ? 8.026 6.618 -12.153 1.00 0.00 51 SER A C 6
ATOM 8057 O O . SER A 1 53 ? 7.220 7.241 -11.475 1.00 0.00 51 SER A O 6
ATOM 8065 N N . VAL A 1 54 ? 9.150 6.100 -11.658 1.00 0.00 52 VAL A N 6
ATOM 8066 C CA . VAL A 1 54 ? 9.485 6.239 -10.240 1.00 0.00 52 VAL A CA 6
ATOM 8067 C C . VAL A 1 54 ? 9.492 7.717 -9.818 1.00 0.00 52 VAL A C 6
ATOM 8068 O O . VAL A 1 54 ? 9.002 8.064 -8.744 1.00 0.00 52 VAL A O 6
ATOM 8081 N N . THR A 1 55 ? 10.076 8.572 -10.648 1.00 0.00 53 THR A N 6
ATOM 8082 C CA . THR A 1 55 ? 10.168 9.996 -10.328 1.00 0.00 53 THR A CA 6
ATOM 8083 C C . THR A 1 55 ? 8.792 10.618 -10.084 1.00 0.00 53 THR A C 6
ATOM 8084 O O . THR A 1 55 ? 8.688 11.637 -9.417 1.00 0.00 53 THR A O 6
ATOM 8095 N N . ASP A 1 56 ? 7.750 10.027 -10.630 1.00 0.00 54 ASP A N 6
ATOM 8096 C CA . ASP A 1 56 ? 6.410 10.577 -10.456 1.00 0.00 54 ASP A CA 6
ATOM 8097 C C . ASP A 1 56 ? 5.875 10.283 -9.057 1.00 0.00 54 ASP A C 6
ATOM 8098 O O . ASP A 1 56 ? 5.072 11.041 -8.513 1.00 0.00 54 ASP A O 6
ATOM 8107 N N . LEU A 1 57 ? 6.291 9.156 -8.503 1.00 0.00 55 LEU A N 6
ATOM 8108 C CA . LEU A 1 57 ? 5.822 8.731 -7.183 1.00 0.00 55 LEU A CA 6
ATOM 8109 C C . LEU A 1 57 ? 6.275 9.676 -6.069 1.00 0.00 55 LEU A C 6
ATOM 8110 O O . LEU A 1 57 ? 5.449 10.314 -5.421 1.00 0.00 55 LEU A O 6
ATOM 8126 N N . LYS A 1 58 ? 7.586 9.736 -5.827 1.00 0.00 56 LYS A N 6
ATOM 8127 C CA . LYS A 1 58 ? 8.125 10.576 -4.752 1.00 0.00 56 LYS A CA 6
ATOM 8128 C C . LYS A 1 58 ? 7.649 12.024 -4.833 1.00 0.00 56 LYS A C 6
ATOM 8129 O O . LYS A 1 58 ? 7.439 12.670 -3.806 1.00 0.00 56 LYS A O 6
ATOM 8148 N N . ILE A 1 59 ? 7.482 12.532 -6.042 1.00 0.00 57 ILE A N 6
ATOM 8149 C CA . ILE A 1 59 ? 7.032 13.908 -6.217 1.00 0.00 57 ILE A CA 6
ATOM 8150 C C . ILE A 1 59 ? 5.524 13.979 -6.035 1.00 0.00 57 ILE A C 6
ATOM 8151 O O . ILE A 1 59 ? 4.972 15.043 -5.782 1.00 0.00 57 ILE A O 6
ATOM 8167 N N . GLY A 1 60 ? 4.869 12.831 -6.170 1.00 0.00 58 GLY A N 6
ATOM 8168 C CA . GLY A 1 60 ? 3.420 12.760 -6.024 1.00 0.00 58 GLY A CA 6
ATOM 8169 C C . GLY A 1 60 ? 2.982 13.042 -4.587 1.00 0.00 58 GLY A C 6
ATOM 8170 O O . GLY A 1 60 ? 1.955 13.684 -4.365 1.00 0.00 58 GLY A O 6
ATOM 8174 N N . LEU A 1 61 ? 3.755 12.563 -3.614 1.00 0.00 59 LEU A N 6
ATOM 8175 C CA . LEU A 1 61 ? 3.408 12.784 -2.212 1.00 0.00 59 LEU A CA 6
ATOM 8176 C C . LEU A 1 61 ? 3.734 14.214 -1.807 1.00 0.00 59 LEU A C 6
ATOM 8177 O O . LEU A 1 61 ? 2.878 14.924 -1.281 1.00 0.00 59 LEU A O 6
ATOM 8193 N N . ALA A 1 62 ? 4.967 14.640 -2.057 1.00 0.00 60 ALA A N 6
ATOM 8194 C CA . ALA A 1 62 ? 5.363 15.996 -1.711 1.00 0.00 60 ALA A CA 6
ATOM 8195 C C . ALA A 1 62 ? 4.733 16.981 -2.684 1.00 0.00 60 ALA A C 6
ATOM 8196 O O . ALA A 1 62 ? 4.389 18.101 -2.309 1.00 0.00 60 ALA A O 6
ATOM 8203 N N . GLY A 1 63 ? 4.574 16.556 -3.939 1.00 0.00 61 GLY A N 6
ATOM 8204 C CA . GLY A 1 63 ? 3.969 17.428 -4.947 1.00 0.00 61 GLY A CA 6
ATOM 8205 C C . GLY A 1 63 ? 5.004 18.376 -5.546 1.00 0.00 61 GLY A C 6
ATOM 8206 O O . GLY A 1 63 ? 4.722 19.075 -6.520 1.00 0.00 61 GLY A O 6
ATOM 8210 N N . SER A 1 64 ? 6.200 18.407 -4.954 1.00 0.00 62 SER A N 6
ATOM 8211 C CA . SER A 1 64 ? 7.266 19.291 -5.438 1.00 0.00 62 SER A CA 6
ATOM 8212 C C . SER A 1 64 ? 8.618 18.591 -5.454 1.00 0.00 62 SER A C 6
ATOM 8213 O O . SER A 1 64 ? 9.250 18.412 -4.413 1.00 0.00 62 SER A O 6
ATOM 8221 N N . GLU A 1 65 ? 9.061 18.213 -6.651 1.00 0.00 63 GLU A N 6
ATOM 8222 C CA . GLU A 1 65 ? 10.346 17.548 -6.812 1.00 0.00 63 GLU A CA 6
ATOM 8223 C C . GLU A 1 65 ? 11.469 18.399 -6.233 1.00 0.00 63 GLU A C 6
ATOM 8224 O O . GLU A 1 65 ? 12.631 17.992 -6.234 1.00 0.00 63 GLU A O 6
ATOM 8236 N N . GLU A 1 66 ? 11.117 19.574 -5.719 1.00 0.00 64 GLU A N 6
ATOM 8237 C CA . GLU A 1 66 ? 12.102 20.462 -5.117 1.00 0.00 64 GLU A CA 6
ATOM 8238 C C . GLU A 1 66 ? 12.216 20.189 -3.620 1.00 0.00 64 GLU A C 6
ATOM 8239 O O . GLU A 1 66 ? 13.314 20.197 -3.064 1.00 0.00 64 GLU A O 6
ATOM 8251 N N . ASP A 1 67 ? 11.073 19.972 -2.961 1.00 0.00 65 ASP A N 6
ATOM 8252 C CA . ASP A 1 67 ? 11.057 19.729 -1.517 1.00 0.00 65 ASP A CA 6
ATOM 8253 C C . ASP A 1 67 ? 11.120 18.242 -1.173 1.00 0.00 65 ASP A C 6
ATOM 8254 O O . ASP A 1 67 ? 11.340 17.887 -0.016 1.00 0.00 65 ASP A O 6
ATOM 8263 N N . VAL A 1 68 ? 10.915 17.371 -2.152 1.00 0.00 66 VAL A N 6
ATOM 8264 C CA . VAL A 1 68 ? 10.950 15.937 -1.878 1.00 0.00 66 VAL A CA 6
ATOM 8265 C C . VAL A 1 68 ? 12.173 15.580 -1.037 1.00 0.00 66 VAL A C 6
ATOM 8266 O O . VAL A 1 68 ? 12.143 14.629 -0.257 1.00 0.00 66 VAL A O 6
ATOM 8279 N N . ASP A 1 69 ? 13.244 16.347 -1.198 1.00 0.00 67 ASP A N 6
ATOM 8280 C CA . ASP A 1 69 ? 14.462 16.094 -0.441 1.00 0.00 67 ASP A CA 6
ATOM 8281 C C . ASP A 1 69 ? 14.151 16.025 1.052 1.00 0.00 67 ASP A C 6
ATOM 8282 O O . ASP A 1 69 ? 14.815 15.312 1.804 1.00 0.00 67 ASP A O 6
ATOM 8291 N N . MET A 1 70 ? 13.132 16.774 1.472 1.00 0.00 68 MET A N 6
ATOM 8292 C CA . MET A 1 70 ? 12.730 16.796 2.876 1.00 0.00 68 MET A CA 6
ATOM 8293 C C . MET A 1 70 ? 11.798 15.628 3.195 1.00 0.00 68 MET A C 6
ATOM 8294 O O . MET A 1 70 ? 11.790 15.120 4.316 1.00 0.00 68 MET A O 6
ATOM 8308 N N . LEU A 1 71 ? 11.014 15.209 2.206 1.00 0.00 69 LEU A N 6
ATOM 8309 C CA . LEU A 1 71 ? 10.082 14.101 2.402 1.00 0.00 69 LEU A CA 6
ATOM 8310 C C . LEU A 1 71 ? 10.798 12.914 3.041 1.00 0.00 69 LEU A C 6
ATOM 8311 O O . LEU A 1 71 ? 11.785 12.410 2.505 1.00 0.00 69 LEU A O 6
ATOM 8327 N N . ASP A 1 72 ? 10.299 12.477 4.196 1.00 0.00 70 ASP A N 6
ATOM 8328 C CA . ASP A 1 72 ? 10.899 11.351 4.912 1.00 0.00 70 ASP A CA 6
ATOM 8329 C C . ASP A 1 72 ? 11.340 10.259 3.943 1.00 0.00 70 ASP A C 6
ATOM 8330 O O . ASP A 1 72 ? 12.237 9.471 4.244 1.00 0.00 70 ASP A O 6
ATOM 8339 N N . THR A 1 73 ? 10.702 10.219 2.779 1.00 0.00 71 THR A N 6
ATOM 8340 C CA . THR A 1 73 ? 11.033 9.221 1.770 1.00 0.00 71 THR A CA 6
ATOM 8341 C C . THR A 1 73 ? 12.469 9.444 1.259 1.00 0.00 71 THR A C 6
ATOM 8342 O O . THR A 1 73 ? 12.776 10.528 0.763 1.00 0.00 71 THR A O 6
ATOM 8353 N N . PRO A 1 74 ? 13.356 8.472 1.362 1.00 0.00 72 PRO A N 6
ATOM 8354 C CA . PRO A 1 74 ? 14.761 8.641 0.889 1.00 0.00 72 PRO A CA 6
ATOM 8355 C C . PRO A 1 74 ? 14.869 8.596 -0.638 1.00 0.00 72 PRO A C 6
ATOM 8356 O O . PRO A 1 74 ? 14.839 9.633 -1.300 1.00 0.00 72 PRO A O 6
ATOM 8367 N N . MET A 1 75 ? 15.001 7.392 -1.188 1.00 0.00 73 MET A N 6
ATOM 8368 C CA . MET A 1 75 ? 15.119 7.239 -2.638 1.00 0.00 73 MET A CA 6
ATOM 8369 C C . MET A 1 75 ? 15.066 5.773 -3.056 1.00 0.00 73 MET A C 6
ATOM 8370 O O . MET A 1 75 ? 14.731 5.461 -4.195 1.00 0.00 73 MET A O 6
ATOM 8384 N N . SER A 1 76 ? 15.406 4.881 -2.137 1.00 0.00 74 SER A N 6
ATOM 8385 C CA . SER A 1 76 ? 15.393 3.451 -2.424 1.00 0.00 74 SER A CA 6
ATOM 8386 C C . SER A 1 76 ? 14.020 2.873 -2.109 1.00 0.00 74 SER A C 6
ATOM 8387 O O . SER A 1 76 ? 13.693 1.758 -2.516 1.00 0.00 74 SER A O 6
ATOM 8395 N N . ALA A 1 77 ? 13.220 3.644 -1.378 1.00 0.00 75 ALA A N 6
ATOM 8396 C CA . ALA A 1 77 ? 11.885 3.211 -1.008 1.00 0.00 75 ALA A CA 6
ATOM 8397 C C . ALA A 1 77 ? 10.978 3.183 -2.231 1.00 0.00 75 ALA A C 6
ATOM 8398 O O . ALA A 1 77 ? 10.089 2.339 -2.338 1.00 0.00 75 ALA A O 6
ATOM 8405 N N . LEU A 1 78 ? 11.204 4.106 -3.158 1.00 0.00 76 LEU A N 6
ATOM 8406 C CA . LEU A 1 78 ? 10.388 4.140 -4.361 1.00 0.00 76 LEU A CA 6
ATOM 8407 C C . LEU A 1 78 ? 10.636 2.876 -5.170 1.00 0.00 76 LEU A C 6
ATOM 8408 O O . LEU A 1 78 ? 9.698 2.209 -5.606 1.00 0.00 76 LEU A O 6
ATOM 8424 N N . LYS A 1 79 ? 11.911 2.546 -5.356 1.00 0.00 77 LYS A N 6
ATOM 8425 C CA . LYS A 1 79 ? 12.271 1.350 -6.103 1.00 0.00 77 LYS A CA 6
ATOM 8426 C C . LYS A 1 79 ? 11.639 0.135 -5.440 1.00 0.00 77 LYS A C 6
ATOM 8427 O O . LYS A 1 79 ? 11.240 -0.819 -6.108 1.00 0.00 77 LYS A O 6
ATOM 8446 N N . ASP A 1 80 ? 11.548 0.185 -4.113 1.00 0.00 78 ASP A N 6
ATOM 8447 C CA . ASP A 1 80 ? 10.959 -0.905 -3.354 1.00 0.00 78 ASP A CA 6
ATOM 8448 C C . ASP A 1 80 ? 9.460 -0.977 -3.627 1.00 0.00 78 ASP A C 6
ATOM 8449 O O . ASP A 1 80 ? 8.953 -2.001 -4.084 1.00 0.00 78 ASP A O 6
ATOM 8458 N N . ALA A 1 81 ? 8.755 0.112 -3.340 1.00 0.00 79 ALA A N 6
ATOM 8459 C CA . ALA A 1 81 ? 7.315 0.159 -3.553 1.00 0.00 79 ALA A CA 6
ATOM 8460 C C . ALA A 1 81 ? 6.965 -0.040 -5.029 1.00 0.00 79 ALA A C 6
ATOM 8461 O O . ALA A 1 81 ? 6.309 -1.019 -5.379 1.00 0.00 79 ALA A O 6
ATOM 8468 N N . VAL A 1 82 ? 7.385 0.908 -5.879 1.00 0.00 80 VAL A N 6
ATOM 8469 C CA . VAL A 1 82 ? 7.099 0.852 -7.322 1.00 0.00 80 VAL A CA 6
ATOM 8470 C C . VAL A 1 82 ? 7.100 -0.586 -7.842 1.00 0.00 80 VAL A C 6
ATOM 8471 O O . VAL A 1 82 ? 6.476 -0.892 -8.853 1.00 0.00 80 VAL A O 6
ATOM 8484 N N . ARG A 1 83 ? 7.801 -1.455 -7.133 1.00 0.00 81 ARG A N 6
ATOM 8485 C CA . ARG A 1 83 ? 7.876 -2.859 -7.513 1.00 0.00 81 ARG A CA 6
ATOM 8486 C C . ARG A 1 83 ? 6.605 -3.573 -7.082 1.00 0.00 81 ARG A C 6
ATOM 8487 O O . ARG A 1 83 ? 5.899 -4.172 -7.892 1.00 0.00 81 ARG A O 6
ATOM 8508 N N . ILE A 1 84 ? 6.345 -3.514 -5.785 1.00 0.00 82 ILE A N 6
ATOM 8509 C CA . ILE A 1 84 ? 5.182 -4.162 -5.206 1.00 0.00 82 ILE A CA 6
ATOM 8510 C C . ILE A 1 84 ? 3.902 -3.859 -5.997 1.00 0.00 82 ILE A C 6
ATOM 8511 O O . ILE A 1 84 ? 3.094 -4.762 -6.215 1.00 0.00 82 ILE A O 6
ATOM 8527 N N . LEU A 1 85 ? 3.700 -2.611 -6.433 1.00 0.00 83 LEU A N 6
ATOM 8528 C CA . LEU A 1 85 ? 2.484 -2.305 -7.192 1.00 0.00 83 LEU A CA 6
ATOM 8529 C C . LEU A 1 85 ? 2.629 -2.820 -8.615 1.00 0.00 83 LEU A C 6
ATOM 8530 O O . LEU A 1 85 ? 1.666 -3.298 -9.211 1.00 0.00 83 LEU A O 6
ATOM 8546 N N . TRP A 1 86 ? 3.837 -2.724 -9.157 1.00 0.00 84 TRP A N 6
ATOM 8547 C CA . TRP A 1 86 ? 4.071 -3.198 -10.520 1.00 0.00 84 TRP A CA 6
ATOM 8548 C C . TRP A 1 86 ? 3.495 -4.609 -10.685 1.00 0.00 84 TRP A C 6
ATOM 8549 O O . TRP A 1 86 ? 3.281 -5.076 -11.804 1.00 0.00 84 TRP A O 6
ATOM 8570 N N . GLY A 1 87 ? 3.253 -5.276 -9.560 1.00 0.00 85 GLY A N 6
ATOM 8571 C CA . GLY A 1 87 ? 2.707 -6.630 -9.581 1.00 0.00 85 GLY A CA 6
ATOM 8572 C C . GLY A 1 87 ? 3.820 -7.659 -9.744 1.00 0.00 85 GLY A C 6
ATOM 8573 O O . GLY A 1 87 ? 3.570 -8.804 -10.122 1.00 0.00 85 GLY A O 6
ATOM 8577 N N . GLU A 1 88 ? 5.055 -7.243 -9.454 1.00 0.00 86 GLU A N 6
ATOM 8578 C CA . GLU A 1 88 ? 6.217 -8.131 -9.569 1.00 0.00 86 GLU A CA 6
ATOM 8579 C C . GLU A 1 88 ? 6.794 -8.425 -8.186 1.00 0.00 86 GLU A C 6
ATOM 8580 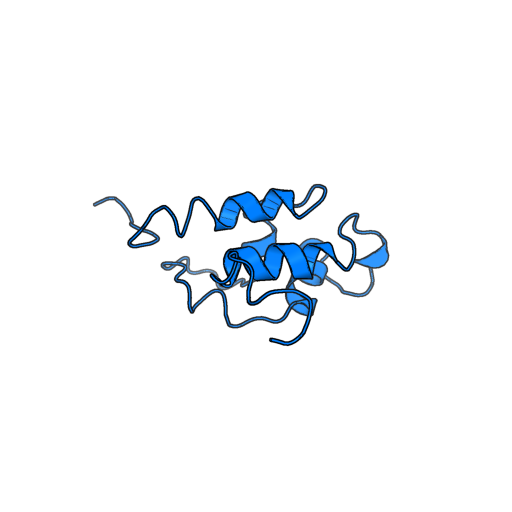O O . GLU A 1 88 ? 7.811 -9.107 -8.062 1.00 0.00 86 GLU A O 6
ATOM 8592 N N . ALA A 1 89 ? 6.131 -7.897 -7.154 1.00 0.00 87 ALA A N 6
ATOM 8593 C CA . ALA A 1 89 ? 6.561 -8.089 -5.765 1.00 0.00 87 ALA A CA 6
ATOM 8594 C C . ALA A 1 89 ? 7.274 -9.433 -5.568 1.00 0.00 87 ALA A C 6
ATOM 8595 O O . ALA A 1 89 ? 8.208 -9.541 -4.774 1.00 0.00 87 ALA A O 6
ATOM 8602 N N . GLU A 1 90 ? 6.821 -10.449 -6.296 1.00 0.00 88 GLU A N 6
ATOM 8603 C CA . GLU A 1 90 ? 7.420 -11.777 -6.192 1.00 0.00 88 GLU A CA 6
ATOM 8604 C C . GLU A 1 90 ? 8.942 -11.688 -6.255 1.00 0.00 88 GLU A C 6
ATOM 8605 O O . GLU A 1 90 ? 9.509 -11.310 -7.280 1.00 0.00 88 GLU A O 6
ATOM 8617 N N . VAL A 1 91 ? 9.598 -12.039 -5.153 1.00 0.00 89 VAL A N 6
ATOM 8618 C CA . VAL A 1 91 ? 11.055 -11.994 -5.094 1.00 0.00 89 VAL A CA 6
ATOM 8619 C C . VAL A 1 91 ? 11.665 -12.924 -6.140 1.00 0.00 89 VAL A C 6
ATOM 8620 O O . VAL A 1 91 ? 12.867 -12.881 -6.396 1.00 0.00 89 VAL A O 6
ATOM 8633 N N . ASP A 1 92 ? 10.826 -13.762 -6.743 1.00 0.00 90 ASP A N 6
ATOM 8634 C CA . ASP A 1 92 ? 11.297 -14.695 -7.761 1.00 0.00 90 ASP A CA 6
ATOM 8635 C C . ASP A 1 92 ? 11.884 -13.938 -8.947 1.00 0.00 90 ASP A C 6
ATOM 8636 O O . ASP A 1 92 ? 11.275 -13.866 -10.014 1.00 0.00 90 ASP A O 6
ATOM 8645 N N . SER A 1 93 ? 13.072 -13.373 -8.754 1.00 0.00 91 SER A N 6
ATOM 8646 C CA . SER A 1 93 ? 13.733 -12.621 -9.814 1.00 0.00 91 SER A CA 6
ATOM 8647 C C . SER A 1 93 ? 14.311 -13.566 -10.862 1.00 0.00 91 SER A C 6
ATOM 8648 O O . SER A 1 93 ? 14.041 -14.767 -10.846 1.00 0.00 91 SER A O 6
ATOM 8656 N N . LEU A 1 94 ? 15.110 -13.016 -11.771 1.00 0.00 92 LEU A N 6
ATOM 8657 C CA . LEU A 1 94 ? 15.724 -13.818 -12.824 1.00 0.00 92 LEU A CA 6
ATOM 8658 C C . LEU A 1 94 ? 16.947 -14.556 -12.268 1.00 0.00 92 LEU A C 6
ATOM 8659 O O . LEU A 1 94 ? 17.602 -14.063 -11.349 1.00 0.00 92 LEU A O 6
ATOM 8675 N N . PRO A 1 95 ? 17.276 -15.715 -12.794 1.00 0.00 93 PRO A N 6
ATOM 8676 C CA . PRO A 1 95 ? 18.452 -16.501 -12.315 1.00 0.00 93 PRO A CA 6
ATOM 8677 C C . PRO A 1 95 ? 19.776 -15.851 -12.721 1.00 0.00 93 PRO A C 6
ATOM 8678 O O . PRO A 1 95 ? 19.790 -14.810 -13.379 1.00 0.00 93 PRO A O 6
ATOM 8689 N N . GLN A 1 96 ? 20.881 -16.473 -12.324 1.00 0.00 94 GLN A N 6
ATOM 8690 C CA . GLN A 1 96 ? 22.201 -15.947 -12.651 1.00 0.00 94 GLN A CA 6
ATOM 8691 C C . GLN A 1 96 ? 22.519 -16.190 -14.130 1.00 0.00 94 GLN A C 6
ATOM 8692 O O . GLN A 1 96 ? 22.043 -17.164 -14.711 1.00 0.00 94 GLN A O 6
ATOM 8706 N N . PRO A 1 97 ? 23.312 -15.343 -14.753 1.00 0.00 95 PRO A N 6
ATOM 8707 C CA . PRO A 1 97 ? 23.679 -15.509 -16.187 1.00 0.00 95 PRO A CA 6
ATOM 8708 C C . PRO A 1 97 ? 23.889 -16.975 -16.562 1.00 0.00 95 PRO A C 6
ATOM 8709 O O . PRO A 1 97 ? 24.298 -17.786 -15.732 1.00 0.00 95 PRO A O 6
ATOM 8720 N N . VAL A 1 98 ? 23.609 -17.307 -17.819 1.00 0.00 96 VAL A N 6
ATOM 8721 C CA . VAL A 1 98 ? 23.775 -18.676 -18.289 1.00 0.00 96 VAL A CA 6
ATOM 8722 C C . VAL A 1 98 ? 25.250 -18.982 -18.536 1.00 0.00 96 VAL A C 6
ATOM 8723 O O . VAL A 1 98 ? 25.747 -19.924 -17.941 1.00 0.00 96 VAL A O 6
ATOM 8737 N N . MET A 1 3 ? -9.762 -17.574 -13.455 1.00 0.00 1 MET A N 7
ATOM 8738 C CA . MET A 1 3 ? -9.092 -16.746 -14.496 1.00 0.00 1 MET A CA 7
ATOM 8739 C C . MET A 1 3 ? -10.106 -16.371 -15.569 1.00 0.00 1 MET A C 7
ATOM 8740 O O . MET A 1 3 ? -10.153 -15.226 -16.018 1.00 0.00 1 MET A O 7
ATOM 8754 N N . VAL A 1 4 ? -10.922 -17.341 -15.969 1.00 0.00 2 VAL A N 7
ATOM 8755 C CA . VAL A 1 4 ? -11.939 -17.098 -16.985 1.00 0.00 2 VAL A CA 7
ATOM 8756 C C . VAL A 1 4 ? -13.161 -16.444 -16.351 1.00 0.00 2 VAL A C 7
ATOM 8757 O O . VAL A 1 4 ? -14.106 -17.128 -15.956 1.00 0.00 2 VAL A O 7
ATOM 8770 N N . THR A 1 5 ? -13.134 -15.118 -16.246 1.00 0.00 3 THR A N 7
ATOM 8771 C CA . THR A 1 5 ? -14.248 -14.389 -15.645 1.00 0.00 3 THR A CA 7
ATOM 8772 C C . THR A 1 5 ? -14.227 -12.915 -16.073 1.00 0.00 3 THR A C 7
ATOM 8773 O O . THR A 1 5 ? -13.160 -12.362 -16.338 1.00 0.00 3 THR A O 7
ATOM 8784 N N . PRO A 1 6 ? -15.371 -12.268 -16.134 1.00 0.00 4 PRO A N 7
ATOM 8785 C CA . PRO A 1 6 ? -15.456 -10.833 -16.524 1.00 0.00 4 PRO A CA 7
ATOM 8786 C C . PRO A 1 6 ? -14.298 -10.008 -15.964 1.00 0.00 4 PRO A C 7
ATOM 8787 O O . PRO A 1 6 ? -13.606 -10.436 -15.040 1.00 0.00 4 PRO A O 7
ATOM 8798 N N . VAL A 1 7 ? -14.100 -8.819 -16.527 1.00 0.00 5 VAL A N 7
ATOM 8799 C CA . VAL A 1 7 ? -13.029 -7.936 -16.073 1.00 0.00 5 VAL A CA 7
ATOM 8800 C C . VAL A 1 7 ? -13.471 -7.158 -14.837 1.00 0.00 5 VAL A C 7
ATOM 8801 O O . VAL A 1 7 ? -14.263 -6.221 -14.934 1.00 0.00 5 VAL A O 7
ATOM 8814 N N . ASN A 1 8 ? -12.954 -7.553 -13.674 1.00 0.00 6 ASN A N 7
ATOM 8815 C CA . ASN A 1 8 ? -13.301 -6.887 -12.413 1.00 0.00 6 ASN A CA 7
ATOM 8816 C C . ASN A 1 8 ? -12.050 -6.681 -11.558 1.00 0.00 6 ASN A C 7
ATOM 8817 O O . ASN A 1 8 ? -11.010 -7.291 -11.801 1.00 0.00 6 ASN A O 7
ATOM 8828 N N . MET A 1 9 ? -12.163 -5.815 -10.554 1.00 0.00 7 MET A N 7
ATOM 8829 C CA . MET A 1 9 ? -11.038 -5.534 -9.668 1.00 0.00 7 MET A CA 7
ATOM 8830 C C . MET A 1 9 ? -10.731 -6.742 -8.788 1.00 0.00 7 MET A C 7
ATOM 8831 O O . MET A 1 9 ? -11.635 -7.471 -8.376 1.00 0.00 7 MET A O 7
ATOM 8845 N N . SER A 1 10 ? -9.442 -6.943 -8.499 1.00 0.00 8 SER A N 7
ATOM 8846 C CA . SER A 1 10 ? -9.003 -8.060 -7.660 1.00 0.00 8 SER A CA 7
ATOM 8847 C C . SER A 1 10 ? -8.502 -7.527 -6.318 1.00 0.00 8 SER A C 7
ATOM 8848 O O . SER A 1 10 ? -7.738 -6.563 -6.270 1.00 0.00 8 SER A O 7
ATOM 8856 N N . ARG A 1 11 ? -8.935 -8.156 -5.232 1.00 0.00 9 ARG A N 7
ATOM 8857 C CA . ARG A 1 11 ? -8.521 -7.731 -3.909 1.00 0.00 9 ARG A CA 7
ATOM 8858 C C . ARG A 1 11 ? -7.048 -8.046 -3.698 1.00 0.00 9 ARG A C 7
ATOM 8859 O O . ARG A 1 11 ? -6.322 -7.253 -3.110 1.00 0.00 9 ARG A O 7
ATOM 8880 N N . GLU A 1 12 ? -6.591 -9.191 -4.206 1.00 0.00 10 GLU A N 7
ATOM 8881 C CA . GLU A 1 12 ? -5.183 -9.562 -4.070 1.00 0.00 10 GLU A CA 7
ATOM 8882 C C . GLU A 1 12 ? -4.292 -8.346 -4.310 1.00 0.00 10 GLU A C 7
ATOM 8883 O O . GLU A 1 12 ? -3.154 -8.285 -3.842 1.00 0.00 10 GLU A O 7
ATOM 8895 N N . THR A 1 13 ? -4.845 -7.369 -5.021 1.00 0.00 11 THR A N 7
ATOM 8896 C CA . THR A 1 13 ? -4.137 -6.132 -5.308 1.00 0.00 11 THR A CA 7
ATOM 8897 C C . THR A 1 13 ? -4.302 -5.192 -4.123 1.00 0.00 11 THR A C 7
ATOM 8898 O O . THR A 1 13 ? -3.337 -4.646 -3.594 1.00 0.00 11 THR A O 7
ATOM 8909 N N . ALA A 1 14 ? -5.546 -5.042 -3.697 1.00 0.00 12 ALA A N 7
ATOM 8910 C CA . ALA A 1 14 ? -5.877 -4.200 -2.558 1.00 0.00 12 ALA A CA 7
ATOM 8911 C C . ALA A 1 14 ? -5.290 -4.791 -1.280 1.00 0.00 12 ALA A C 7
ATOM 8912 O O . ALA A 1 14 ? -5.491 -4.274 -0.181 1.00 0.00 12 ALA A O 7
ATOM 8919 N N . LEU A 1 15 ? -4.573 -5.893 -1.451 1.00 0.00 13 LEU A N 7
ATOM 8920 C CA . LEU A 1 15 ? -3.945 -6.608 -0.342 1.00 0.00 13 LEU A CA 7
ATOM 8921 C C . LEU A 1 15 ? -2.420 -6.469 -0.424 1.00 0.00 13 LEU A C 7
ATOM 8922 O O . LEU A 1 15 ? -1.744 -6.301 0.590 1.00 0.00 13 LEU A O 7
ATOM 8938 N N . ARG A 1 16 ? -1.892 -6.574 -1.642 1.00 0.00 14 ARG A N 7
ATOM 8939 C CA . ARG A 1 16 ? -0.444 -6.496 -1.866 1.00 0.00 14 ARG A CA 7
ATOM 8940 C C . ARG A 1 16 ? 0.043 -5.056 -2.023 1.00 0.00 14 ARG A C 7
ATOM 8941 O O . ARG A 1 16 ? 1.122 -4.706 -1.545 1.00 0.00 14 ARG A O 7
ATOM 8962 N N . ILE A 1 17 ? -0.744 -4.227 -2.695 1.00 0.00 15 ILE A N 7
ATOM 8963 C CA . ILE A 1 17 ? -0.362 -2.835 -2.902 1.00 0.00 15 ILE A CA 7
ATOM 8964 C C . ILE A 1 17 ? -0.315 -2.096 -1.563 1.00 0.00 15 ILE A C 7
ATOM 8965 O O . ILE A 1 17 ? 0.124 -0.949 -1.493 1.00 0.00 15 ILE A O 7
ATOM 8981 N N . ALA A 1 18 ? -0.756 -2.763 -0.498 1.00 0.00 16 ALA A N 7
ATOM 8982 C CA . ALA A 1 18 ? -0.743 -2.156 0.829 1.00 0.00 16 ALA A CA 7
ATOM 8983 C C . ALA A 1 18 ? 0.533 -2.519 1.567 1.00 0.00 16 ALA A C 7
ATOM 8984 O O . ALA A 1 18 ? 0.923 -1.844 2.516 1.00 0.00 16 ALA A O 7
ATOM 8991 N N . LEU A 1 19 ? 1.196 -3.568 1.113 1.00 0.00 17 LEU A N 7
ATOM 8992 C CA . LEU A 1 19 ? 2.447 -3.978 1.731 1.00 0.00 17 LEU A CA 7
ATOM 8993 C C . LEU A 1 19 ? 3.512 -2.939 1.400 1.00 0.00 17 LEU A C 7
ATOM 8994 O O . LEU A 1 19 ? 4.439 -2.707 2.176 1.00 0.00 17 LEU A O 7
ATOM 9010 N N . ALA A 1 20 ? 3.359 -2.317 0.238 1.00 0.00 18 ALA A N 7
ATOM 9011 C CA . ALA A 1 20 ? 4.294 -1.296 -0.204 1.00 0.00 18 ALA A CA 7
ATOM 9012 C C . ALA A 1 20 ? 4.367 -0.169 0.812 1.00 0.00 18 ALA A C 7
ATOM 9013 O O . ALA A 1 20 ? 5.448 0.335 1.109 1.00 0.00 18 ALA A O 7
ATOM 9020 N N . ALA A 1 21 ? 3.214 0.224 1.349 1.00 0.00 19 ALA A N 7
ATOM 9021 C CA . ALA A 1 21 ? 3.184 1.298 2.343 1.00 0.00 19 ALA A CA 7
ATOM 9022 C C . ALA A 1 21 ? 4.355 1.135 3.316 1.00 0.00 19 ALA A C 7
ATOM 9023 O O . ALA A 1 21 ? 4.929 2.120 3.781 1.00 0.00 19 ALA A O 7
ATOM 9030 N N . ARG A 1 22 ? 4.716 -0.118 3.597 1.00 0.00 20 ARG A N 7
ATOM 9031 C CA . ARG A 1 22 ? 5.833 -0.392 4.493 1.00 0.00 20 ARG A CA 7
ATOM 9032 C C . ARG A 1 22 ? 7.149 0.046 3.847 1.00 0.00 20 ARG A C 7
ATOM 9033 O O . ARG A 1 22 ? 8.007 0.635 4.504 1.00 0.00 20 ARG A O 7
ATOM 9054 N N . ALA A 1 23 ? 7.297 -0.244 2.555 1.00 0.00 21 ALA A N 7
ATOM 9055 C CA . ALA A 1 23 ? 8.507 0.128 1.824 1.00 0.00 21 ALA A CA 7
ATOM 9056 C C . ALA A 1 23 ? 8.727 1.625 1.893 1.00 0.00 21 ALA A C 7
ATOM 9057 O O . ALA A 1 23 ? 9.730 2.137 1.398 1.00 0.00 21 ALA A O 7
ATOM 9064 N N . LEU A 1 24 ? 7.770 2.322 2.482 1.00 0.00 22 LEU A N 7
ATOM 9065 C CA . LEU A 1 24 ? 7.827 3.772 2.589 1.00 0.00 22 LEU A CA 7
ATOM 9066 C C . LEU A 1 24 ? 7.935 4.187 4.062 1.00 0.00 22 LEU A C 7
ATOM 9067 O O . LEU A 1 24 ? 7.409 3.500 4.938 1.00 0.00 22 LEU A O 7
ATOM 9083 N N . PRO A 1 25 ? 8.594 5.283 4.358 1.00 0.00 23 PRO A N 7
ATOM 9084 C CA . PRO A 1 25 ? 8.749 5.765 5.766 1.00 0.00 23 PRO A CA 7
ATOM 9085 C C . PRO A 1 25 ? 7.420 6.231 6.374 1.00 0.00 23 PRO A C 7
ATOM 9086 O O . PRO A 1 25 ? 6.687 5.435 6.961 1.00 0.00 23 PRO A O 7
ATOM 9097 N N . GLY A 1 26 ? 7.127 7.526 6.247 1.00 0.00 24 GLY A N 7
ATOM 9098 C CA . GLY A 1 26 ? 5.895 8.095 6.805 1.00 0.00 24 GLY A CA 7
ATOM 9099 C C . GLY A 1 26 ? 4.826 8.299 5.735 1.00 0.00 24 GLY A C 7
ATOM 9100 O O . GLY A 1 26 ? 4.195 9.354 5.673 1.00 0.00 24 GLY A O 7
ATOM 9104 N N . THR A 1 27 ? 4.618 7.283 4.897 1.00 0.00 25 THR A N 7
ATOM 9105 C CA . THR A 1 27 ? 3.610 7.355 3.830 1.00 0.00 25 THR A CA 7
ATOM 9106 C C . THR A 1 27 ? 2.542 6.283 4.034 1.00 0.00 25 THR A C 7
ATOM 9107 O O . THR A 1 27 ? 2.844 5.161 4.440 1.00 0.00 25 THR A O 7
ATOM 9118 N N . THR A 1 28 ? 1.290 6.636 3.747 1.00 0.00 26 THR A N 7
ATOM 9119 C CA . THR A 1 28 ? 0.173 5.701 3.897 1.00 0.00 26 THR A CA 7
ATOM 9120 C C . THR A 1 28 ? -0.138 5.024 2.562 1.00 0.00 26 THR A C 7
ATOM 9121 O O . THR A 1 28 ? 0.225 5.519 1.496 1.00 0.00 26 THR A O 7
ATOM 9132 N N . VAL A 1 29 ? -0.809 3.885 2.635 1.00 0.00 27 VAL A N 7
ATOM 9133 C CA . VAL A 1 29 ? -1.166 3.152 1.433 1.00 0.00 27 VAL A CA 7
ATOM 9134 C C . VAL A 1 29 ? -1.936 4.053 0.480 1.00 0.00 27 VAL A C 7
ATOM 9135 O O . VAL A 1 29 ? -1.608 4.158 -0.701 1.00 0.00 27 VAL A O 7
ATOM 9148 N N . GLY A 1 30 ? -2.979 4.684 1.005 1.00 0.00 28 GLY A N 7
ATOM 9149 C CA . GLY A 1 30 ? -3.816 5.557 0.198 1.00 0.00 28 GLY A CA 7
ATOM 9150 C C . GLY A 1 30 ? -3.159 6.908 -0.055 1.00 0.00 28 GLY A C 7
ATOM 9151 O O . GLY A 1 30 ? -3.767 7.785 -0.668 1.00 0.00 28 GLY A O 7
ATOM 9155 N N . GLN A 1 31 ? -1.920 7.090 0.409 1.00 0.00 29 GLN A N 7
ATOM 9156 C CA . GLN A 1 31 ? -1.233 8.366 0.199 1.00 0.00 29 GLN A CA 7
ATOM 9157 C C . GLN A 1 31 ? -0.469 8.332 -1.124 1.00 0.00 29 GLN A C 7
ATOM 9158 O O . GLN A 1 31 ? -0.141 9.379 -1.681 1.00 0.00 29 GLN A O 7
ATOM 9172 N N . LEU A 1 32 ? -0.192 7.128 -1.627 1.00 0.00 30 LEU A N 7
ATOM 9173 C CA . LEU A 1 32 ? 0.534 6.983 -2.890 1.00 0.00 30 LEU A CA 7
ATOM 9174 C C . LEU A 1 32 ? -0.445 6.806 -4.055 1.00 0.00 30 LEU A C 7
ATOM 9175 O O . LEU A 1 32 ? -0.135 7.157 -5.193 1.00 0.00 30 LEU A O 7
ATOM 9191 N N . LEU A 1 33 ? -1.630 6.263 -3.775 1.00 0.00 31 LEU A N 7
ATOM 9192 C CA . LEU A 1 33 ? -2.627 6.054 -4.822 1.00 0.00 31 LEU A CA 7
ATOM 9193 C C . LEU A 1 33 ? -3.421 7.332 -5.080 1.00 0.00 31 LEU A C 7
ATOM 9194 O O . LEU A 1 33 ? -3.717 7.666 -6.226 1.00 0.00 31 LEU A O 7
ATOM 9210 N N . GLU A 1 34 ? -3.777 8.036 -4.012 1.00 0.00 32 GLU A N 7
ATOM 9211 C CA . GLU A 1 34 ? -4.545 9.269 -4.152 1.00 0.00 32 GLU A CA 7
ATOM 9212 C C . GLU A 1 34 ? -3.924 10.178 -5.209 1.00 0.00 32 GLU A C 7
ATOM 9213 O O . GLU A 1 34 ? -4.545 11.144 -5.651 1.00 0.00 32 GLU A O 7
ATOM 9225 N N . ILE A 1 35 ? -2.695 9.863 -5.611 1.00 0.00 33 ILE A N 7
ATOM 9226 C CA . ILE A 1 35 ? -2.003 10.664 -6.616 1.00 0.00 33 ILE A CA 7
ATOM 9227 C C . ILE A 1 35 ? -2.903 10.901 -7.828 1.00 0.00 33 ILE A C 7
ATOM 9228 O O . ILE A 1 35 ? -2.648 11.792 -8.638 1.00 0.00 33 ILE A O 7
ATOM 9244 N N . LEU A 1 36 ? -3.959 10.101 -7.944 1.00 0.00 34 LEU A N 7
ATOM 9245 C CA . LEU A 1 36 ? -4.889 10.239 -9.061 1.00 0.00 34 LEU A CA 7
ATOM 9246 C C . LEU A 1 36 ? -5.552 11.612 -9.038 1.00 0.00 34 LEU A C 7
ATOM 9247 O O . LEU A 1 36 ? -5.010 12.583 -9.565 1.00 0.00 34 LEU A O 7
ATOM 9263 N N . HIS A 1 37 ? -6.728 11.684 -8.422 1.00 0.00 35 HIS A N 7
ATOM 9264 C CA . HIS A 1 37 ? -7.457 12.945 -8.337 1.00 0.00 35 HIS A CA 7
ATOM 9265 C C . HIS A 1 37 ? -7.511 13.624 -9.703 1.00 0.00 35 HIS A C 7
ATOM 9266 O O . HIS A 1 37 ? -6.562 14.295 -10.109 1.00 0.00 35 HIS A O 7
ATOM 9281 N N . GLN A 1 38 ? -8.627 13.445 -10.405 1.00 0.00 36 GLN A N 7
ATOM 9282 C CA . GLN A 1 38 ? -8.791 14.045 -11.725 1.00 0.00 36 GLN A CA 7
ATOM 9283 C C . GLN A 1 38 ? -10.180 13.751 -12.290 1.00 0.00 36 GLN A C 7
ATOM 9284 O O . GLN A 1 38 ? -10.346 13.598 -13.500 1.00 0.00 36 GLN A O 7
ATOM 9298 N N . ARG A 1 39 ? -11.175 13.675 -11.412 1.00 0.00 37 ARG A N 7
ATOM 9299 C CA . ARG A 1 39 ? -12.544 13.401 -11.842 1.00 0.00 37 ARG A CA 7
ATOM 9300 C C . ARG A 1 39 ? -12.600 12.116 -12.666 1.00 0.00 37 ARG A C 7
ATOM 9301 O O . ARG A 1 39 ? -11.571 11.606 -13.108 1.00 0.00 37 ARG A O 7
ATOM 9322 N N . ILE A 1 40 ? -13.810 11.597 -12.866 1.00 0.00 38 ILE A N 7
ATOM 9323 C CA . ILE A 1 40 ? -13.994 10.366 -13.638 1.00 0.00 38 ILE A CA 7
ATOM 9324 C C . ILE A 1 40 ? -12.898 9.351 -13.316 1.00 0.00 38 ILE A C 7
ATOM 9325 O O . ILE A 1 40 ? -12.017 9.098 -14.138 1.00 0.00 38 ILE A O 7
ATOM 9341 N N . GLU A 1 41 ? -12.958 8.766 -12.121 1.00 0.00 39 GLU A N 7
ATOM 9342 C CA . GLU A 1 41 ? -11.962 7.777 -11.720 1.00 0.00 39 GLU A CA 7
ATOM 9343 C C . GLU A 1 41 ? -12.299 6.416 -12.328 1.00 0.00 39 GLU A C 7
ATOM 9344 O O . GLU A 1 41 ? -13.304 5.798 -11.975 1.00 0.00 39 GLU A O 7
ATOM 9356 N N . GLY A 1 42 ? -11.455 5.961 -13.249 1.00 0.00 40 GLY A N 7
ATOM 9357 C CA . GLY A 1 42 ? -11.667 4.676 -13.911 1.00 0.00 40 GLY A CA 7
ATOM 9358 C C . GLY A 1 42 ? -11.005 3.541 -13.133 1.00 0.00 40 GLY A C 7
ATOM 9359 O O . GLY A 1 42 ? -10.420 3.762 -12.072 1.00 0.00 40 GLY A O 7
ATOM 9363 N N . PRO A 1 43 ? -11.088 2.337 -13.640 1.00 0.00 41 PRO A N 7
ATOM 9364 C CA . PRO A 1 43 ? -10.484 1.143 -12.980 1.00 0.00 41 PRO A CA 7
ATOM 9365 C C . PRO A 1 43 ? -8.962 1.116 -13.128 1.00 0.00 41 PRO A C 7
ATOM 9366 O O . PRO A 1 43 ? -8.380 1.953 -13.817 1.00 0.00 41 PRO A O 7
ATOM 9377 N N . LEU A 1 44 ? -8.328 0.148 -12.475 1.00 0.00 42 LEU A N 7
ATOM 9378 C CA . LEU A 1 44 ? -6.879 0.019 -12.538 1.00 0.00 42 LEU A CA 7
ATOM 9379 C C . LEU A 1 44 ? -6.436 -1.336 -11.991 1.00 0.00 42 LEU A C 7
ATOM 9380 O O . LEU A 1 44 ? -6.892 -1.769 -10.933 1.00 0.00 42 LEU A O 7
ATOM 9396 N N . THR A 1 45 ? -5.548 -2.009 -12.726 1.00 0.00 43 THR A N 7
ATOM 9397 C CA . THR A 1 45 ? -5.045 -3.324 -12.314 1.00 0.00 43 THR A CA 7
ATOM 9398 C C . THR A 1 45 ? -3.518 -3.349 -12.348 1.00 0.00 43 THR A C 7
ATOM 9399 O O . THR A 1 45 ? -2.877 -2.334 -12.618 1.00 0.00 43 THR A O 7
ATOM 9410 N N . GLU A 1 46 ? -2.946 -4.513 -12.063 1.00 0.00 44 GLU A N 7
ATOM 9411 C CA . GLU A 1 46 ? -1.494 -4.667 -12.051 1.00 0.00 44 GLU A CA 7
ATOM 9412 C C . GLU A 1 46 ? -0.859 -4.128 -13.333 1.00 0.00 44 GLU A C 7
ATOM 9413 O O . GLU A 1 46 ? 0.308 -3.735 -13.333 1.00 0.00 44 GLU A O 7
ATOM 9425 N N . GLU A 1 47 ? -1.620 -4.123 -14.428 1.00 0.00 45 GLU A N 7
ATOM 9426 C CA . GLU A 1 47 ? -1.096 -3.640 -15.706 1.00 0.00 45 GLU A CA 7
ATOM 9427 C C . GLU A 1 47 ? -1.261 -2.125 -15.835 1.00 0.00 45 GLU A C 7
ATOM 9428 O O . GLU A 1 47 ? -0.357 -1.427 -16.293 1.00 0.00 45 GLU A O 7
ATOM 9440 N N . SER A 1 48 ? -2.428 -1.628 -15.444 1.00 0.00 46 SER A N 7
ATOM 9441 C CA . SER A 1 48 ? -2.708 -0.199 -15.536 1.00 0.00 46 SER A CA 7
ATOM 9442 C C . SER A 1 48 ? -1.632 0.623 -14.829 1.00 0.00 46 SER A C 7
ATOM 9443 O O . SER A 1 48 ? -1.154 1.621 -15.366 1.00 0.00 46 SER A O 7
ATOM 9451 N N . LEU A 1 49 ? -1.258 0.205 -13.623 1.00 0.00 47 LEU A N 7
ATOM 9452 C CA . LEU A 1 49 ? -0.241 0.926 -12.864 1.00 0.00 47 LEU A CA 7
ATOM 9453 C C . LEU A 1 49 ? 1.055 1.026 -13.671 1.00 0.00 47 LEU A C 7
ATOM 9454 O O . LEU A 1 49 ? 1.784 2.012 -13.564 1.00 0.00 47 LEU A O 7
ATOM 9470 N N . GLN A 1 50 ? 1.338 0.004 -14.473 1.00 0.00 48 GLN A N 7
ATOM 9471 C CA . GLN A 1 50 ? 2.552 0.003 -15.282 1.00 0.00 48 GLN A CA 7
ATOM 9472 C C . GLN A 1 50 ? 2.455 1.046 -16.387 1.00 0.00 48 GLN A C 7
ATOM 9473 O O . GLN A 1 50 ? 2.388 0.709 -17.569 1.00 0.00 48 GLN A O 7
ATOM 9487 N N . GLY A 1 51 ? 2.444 2.315 -15.995 1.00 0.00 49 GLY A N 7
ATOM 9488 C CA . GLY A 1 51 ? 2.351 3.406 -16.960 1.00 0.00 49 GLY A CA 7
ATOM 9489 C C . GLY A 1 51 ? 2.939 4.686 -16.382 1.00 0.00 49 GLY A C 7
ATOM 9490 O O . GLY A 1 51 ? 2.778 5.766 -16.951 1.00 0.00 49 GLY A O 7
ATOM 9494 N N . VAL A 1 52 ? 3.624 4.555 -15.246 1.00 0.00 50 VAL A N 7
ATOM 9495 C CA . VAL A 1 52 ? 4.244 5.706 -14.583 1.00 0.00 50 VAL A CA 7
ATOM 9496 C C . VAL A 1 52 ? 5.721 5.409 -14.308 1.00 0.00 50 VAL A C 7
ATOM 9497 O O . VAL A 1 52 ? 6.179 4.282 -14.493 1.00 0.00 50 VAL A O 7
ATOM 9510 N N . SER A 1 53 ? 6.459 6.425 -13.862 1.00 0.00 51 SER A N 7
ATOM 9511 C CA . SER A 1 53 ? 7.884 6.266 -13.557 1.00 0.00 51 SER A CA 7
ATOM 9512 C C . SER A 1 53 ? 8.097 6.442 -12.063 1.00 0.00 51 SER A C 7
ATOM 9513 O O . SER A 1 53 ? 7.245 7.007 -11.387 1.00 0.00 51 SER A O 7
ATOM 9521 N N . VAL A 1 54 ? 9.235 5.972 -11.556 1.00 0.00 52 VAL A N 7
ATOM 9522 C CA . VAL A 1 54 ? 9.534 6.097 -10.131 1.00 0.00 52 VAL A CA 7
ATOM 9523 C C . VAL A 1 54 ? 9.442 7.566 -9.691 1.00 0.00 52 VAL A C 7
ATOM 9524 O O . VAL A 1 54 ? 8.993 7.867 -8.586 1.00 0.00 52 VAL A O 7
ATOM 9537 N N . THR A 1 55 ? 9.894 8.465 -10.557 1.00 0.00 53 THR A N 7
ATOM 9538 C CA . THR A 1 55 ? 9.890 9.895 -10.251 1.00 0.00 53 THR A CA 7
ATOM 9539 C C . THR A 1 55 ? 8.483 10.423 -9.958 1.00 0.00 53 THR A C 7
ATOM 9540 O O . THR A 1 55 ? 8.332 11.411 -9.255 1.00 0.00 53 THR A O 7
ATOM 9551 N N . ASP A 1 56 ? 7.468 9.790 -10.507 1.00 0.00 54 ASP A N 7
ATOM 9552 C CA . ASP A 1 56 ? 6.101 10.249 -10.295 1.00 0.00 54 ASP A CA 7
ATOM 9553 C C . ASP A 1 56 ? 5.613 9.889 -8.894 1.00 0.00 54 ASP A C 7
ATOM 9554 O O . ASP A 1 56 ? 4.771 10.580 -8.319 1.00 0.00 54 ASP A O 7
ATOM 9563 N N . LEU A 1 57 ? 6.120 8.786 -8.364 1.00 0.00 55 LEU A N 7
ATOM 9564 C CA . LEU A 1 57 ? 5.708 8.315 -7.040 1.00 0.00 55 LEU A CA 7
ATOM 9565 C C . LEU A 1 57 ? 6.158 9.263 -5.922 1.00 0.00 55 LEU A C 7
ATOM 9566 O O . LEU A 1 57 ? 5.324 9.812 -5.208 1.00 0.00 55 LEU A O 7
ATOM 9582 N N . LYS A 1 58 ? 7.474 9.431 -5.753 1.00 0.00 56 LYS A N 7
ATOM 9583 C CA . LYS A 1 58 ? 8.001 10.289 -4.681 1.00 0.00 56 LYS A CA 7
ATOM 9584 C C . LYS A 1 58 ? 7.418 11.702 -4.709 1.00 0.00 56 LYS A C 7
ATOM 9585 O O . LYS A 1 58 ? 7.211 12.312 -3.659 1.00 0.00 56 LYS A O 7
ATOM 9604 N N . ILE A 1 59 ? 7.160 12.222 -5.899 1.00 0.00 57 ILE A N 7
ATOM 9605 C CA . ILE A 1 59 ? 6.610 13.568 -6.026 1.00 0.00 57 ILE A CA 7
ATOM 9606 C C . ILE A 1 59 ? 5.114 13.555 -5.748 1.00 0.00 57 ILE A C 7
ATOM 9607 O O . ILE A 1 59 ? 4.526 14.586 -5.444 1.00 0.00 57 ILE A O 7
ATOM 9623 N N . GLY A 1 60 ? 4.507 12.378 -5.845 1.00 0.00 58 GLY A N 7
ATOM 9624 C CA . GLY A 1 60 ? 3.078 12.247 -5.592 1.00 0.00 58 GLY A CA 7
ATOM 9625 C C . GLY A 1 60 ? 2.745 12.517 -4.125 1.00 0.00 58 GLY A C 7
ATOM 9626 O O . GLY A 1 60 ? 1.675 13.042 -3.814 1.00 0.00 58 GLY A O 7
ATOM 9630 N N . LEU A 1 61 ? 3.656 12.151 -3.223 1.00 0.00 59 LEU A N 7
ATOM 9631 C CA . LEU A 1 61 ? 3.424 12.359 -1.795 1.00 0.00 59 LEU A CA 7
ATOM 9632 C C . LEU A 1 61 ? 3.654 13.813 -1.413 1.00 0.00 59 LEU A C 7
ATOM 9633 O O . LEU A 1 61 ? 2.772 14.454 -0.841 1.00 0.00 59 LEU A O 7
ATOM 9649 N N . ALA A 1 62 ? 4.830 14.344 -1.729 1.00 0.00 60 ALA A N 7
ATOM 9650 C CA . ALA A 1 62 ? 5.121 15.731 -1.403 1.00 0.00 60 ALA A CA 7
ATOM 9651 C C . ALA A 1 62 ? 4.371 16.655 -2.349 1.00 0.00 60 ALA A C 7
ATOM 9652 O O . ALA A 1 62 ? 3.973 17.757 -1.970 1.00 0.00 60 ALA A O 7
ATOM 9659 N N . GLY A 1 63 ? 4.181 16.204 -3.588 1.00 0.00 61 GLY A N 7
ATOM 9660 C CA . GLY A 1 63 ? 3.474 17.017 -4.571 1.00 0.00 61 GLY A CA 7
ATOM 9661 C C . GLY A 1 63 ? 4.398 18.073 -5.162 1.00 0.00 61 GLY A C 7
ATOM 9662 O O . GLY A 1 63 ? 4.010 18.813 -6.067 1.00 0.00 61 GLY A O 7
ATOM 9666 N N . SER A 1 64 ? 5.627 18.147 -4.644 1.00 0.00 62 SER A N 7
ATOM 9667 C CA . SER A 1 64 ? 6.598 19.129 -5.130 1.00 0.00 62 SER A CA 7
ATOM 9668 C C . SER A 1 64 ? 7.978 18.514 -5.289 1.00 0.00 62 SER A C 7
ATOM 9669 O O . SER A 1 64 ? 8.741 18.412 -4.329 1.00 0.00 62 SER A O 7
ATOM 9677 N N . GLU A 1 65 ? 8.300 18.121 -6.519 1.00 0.00 63 GLU A N 7
ATOM 9678 C CA . GLU A 1 65 ? 9.598 17.533 -6.810 1.00 0.00 63 GLU A CA 7
ATOM 9679 C C . GLU A 1 65 ? 10.713 18.448 -6.321 1.00 0.00 63 GLU A C 7
ATOM 9680 O O . GLU A 1 65 ? 11.888 18.085 -6.351 1.00 0.00 63 GLU A O 7
ATOM 9692 N N . GLU A 1 66 ? 10.334 19.631 -5.854 1.00 0.00 64 GLU A N 7
ATOM 9693 C CA . GLU A 1 66 ? 11.303 20.588 -5.341 1.00 0.00 64 GLU A CA 7
ATOM 9694 C C . GLU A 1 66 ? 11.587 20.319 -3.866 1.00 0.00 64 GLU A C 7
ATOM 9695 O O . GLU A 1 66 ? 12.732 20.415 -3.420 1.00 0.00 64 GLU A O 7
ATOM 9707 N N . ASP A 1 67 ? 10.538 20.007 -3.099 1.00 0.00 65 ASP A N 7
ATOM 9708 C CA . ASP A 1 67 ? 10.686 19.760 -1.662 1.00 0.00 65 ASP A CA 7
ATOM 9709 C C . ASP A 1 67 ? 10.898 18.280 -1.336 1.00 0.00 65 ASP A C 7
ATOM 9710 O O . ASP A 1 67 ? 11.297 17.948 -0.221 1.00 0.00 65 ASP A O 7
ATOM 9719 N N . VAL A 1 68 ? 10.632 17.386 -2.279 1.00 0.00 66 VAL A N 7
ATOM 9720 C CA . VAL A 1 68 ? 10.811 15.963 -2.002 1.00 0.00 66 VAL A CA 7
ATOM 9721 C C . VAL A 1 68 ? 12.178 15.708 -1.379 1.00 0.00 66 VAL A C 7
ATOM 9722 O O . VAL A 1 68 ? 12.396 14.686 -0.726 1.00 0.00 66 VAL A O 7
ATOM 9735 N N . ASP A 1 69 ? 13.094 16.640 -1.594 1.00 0.00 67 ASP A N 7
ATOM 9736 C CA . ASP A 1 69 ? 14.444 16.514 -1.059 1.00 0.00 67 ASP A CA 7
ATOM 9737 C C . ASP A 1 69 ? 14.421 16.276 0.450 1.00 0.00 67 ASP A C 7
ATOM 9738 O O . ASP A 1 69 ? 15.272 15.564 0.983 1.00 0.00 67 ASP A O 7
ATOM 9747 N N . MET A 1 70 ? 13.451 16.879 1.140 1.00 0.00 68 MET A N 7
ATOM 9748 C CA . MET A 1 70 ? 13.346 16.719 2.594 1.00 0.00 68 MET A CA 7
ATOM 9749 C C . MET A 1 70 ? 12.418 15.563 2.957 1.00 0.00 68 MET A C 7
ATOM 9750 O O . MET A 1 70 ? 12.533 14.984 4.036 1.00 0.00 68 MET A O 7
ATOM 9764 N N . LEU A 1 71 ? 11.501 15.224 2.055 1.00 0.00 69 LEU A N 7
ATOM 9765 C CA . LEU A 1 71 ? 10.573 14.127 2.312 1.00 0.00 69 LEU A CA 7
ATOM 9766 C C . LEU A 1 71 ? 11.345 12.897 2.785 1.00 0.00 69 LEU A C 7
ATOM 9767 O O . LEU A 1 71 ? 12.237 12.407 2.091 1.00 0.00 69 LEU A O 7
ATOM 9783 N N . ASP A 1 72 ? 11.003 12.418 3.979 1.00 0.00 70 ASP A N 7
ATOM 9784 C CA . ASP A 1 72 ? 11.668 11.253 4.566 1.00 0.00 70 ASP A CA 7
ATOM 9785 C C . ASP A 1 72 ? 12.038 10.219 3.500 1.00 0.00 70 ASP A C 7
ATOM 9786 O O . ASP A 1 72 ? 13.021 9.493 3.646 1.00 0.00 70 ASP A O 7
ATOM 9795 N N . THR A 1 73 ? 11.248 10.155 2.435 1.00 0.00 71 THR A N 7
ATOM 9796 C CA . THR A 1 73 ? 11.509 9.203 1.363 1.00 0.00 71 THR A CA 7
ATOM 9797 C C . THR A 1 73 ? 12.989 9.277 0.937 1.00 0.00 71 THR A C 7
ATOM 9798 O O . THR A 1 73 ? 13.426 10.307 0.424 1.00 0.00 71 THR A O 7
ATOM 9809 N N . PRO A 1 74 ? 13.774 8.234 1.143 1.00 0.00 72 PRO A N 7
ATOM 9810 C CA . PRO A 1 74 ? 15.223 8.243 0.774 1.00 0.00 72 PRO A CA 7
ATOM 9811 C C . PRO A 1 74 ? 15.467 7.977 -0.715 1.00 0.00 72 PRO A C 7
ATOM 9812 O O . PRO A 1 74 ? 16.568 7.593 -1.106 1.00 0.00 72 PRO A O 7
ATOM 9823 N N . MET A 1 75 ? 14.441 8.178 -1.537 1.00 0.00 73 MET A N 7
ATOM 9824 C CA . MET A 1 75 ? 14.571 7.949 -2.977 1.00 0.00 73 MET A CA 7
ATOM 9825 C C . MET A 1 75 ? 14.802 6.467 -3.273 1.00 0.00 73 MET A C 7
ATOM 9826 O O . MET A 1 75 ? 14.699 6.034 -4.419 1.00 0.00 73 MET A O 7
ATOM 9840 N N . SER A 1 76 ? 15.111 5.693 -2.233 1.00 0.00 74 SER A N 7
ATOM 9841 C CA . SER A 1 76 ? 15.352 4.259 -2.391 1.00 0.00 74 SER A CA 7
ATOM 9842 C C . SER A 1 76 ? 14.085 3.478 -2.069 1.00 0.00 74 SER A C 7
ATOM 9843 O O . SER A 1 76 ? 13.978 2.289 -2.371 1.00 0.00 74 SER A O 7
ATOM 9851 N N . ALA A 1 77 ? 13.131 4.158 -1.443 1.00 0.00 75 ALA A N 7
ATOM 9852 C CA . ALA A 1 77 ? 11.873 3.531 -1.068 1.00 0.00 75 ALA A CA 7
ATOM 9853 C C . ALA A 1 77 ? 10.966 3.334 -2.279 1.00 0.00 75 ALA A C 7
ATOM 9854 O O . ALA A 1 77 ? 10.186 2.385 -2.323 1.00 0.00 75 ALA A O 7
ATOM 9861 N N . LEU A 1 78 ? 11.075 4.211 -3.272 1.00 0.00 76 LEU A N 7
ATOM 9862 C CA . LEU A 1 78 ? 10.251 4.056 -4.463 1.00 0.00 76 LEU A CA 7
ATOM 9863 C C . LEU A 1 78 ? 10.665 2.777 -5.171 1.00 0.00 76 LEU A C 7
ATOM 9864 O O . LEU A 1 78 ? 9.837 1.911 -5.449 1.00 0.00 76 LEU A O 7
ATOM 9880 N N . LYS A 1 79 ? 11.963 2.658 -5.445 1.00 0.00 77 LYS A N 7
ATOM 9881 C CA . LYS A 1 79 ? 12.487 1.471 -6.105 1.00 0.00 77 LYS A CA 7
ATOM 9882 C C . LYS A 1 79 ? 11.914 0.226 -5.434 1.00 0.00 77 LYS A C 7
ATOM 9883 O O . LYS A 1 79 ? 11.597 -0.765 -6.093 1.00 0.00 77 LYS A O 7
ATOM 9902 N N . ASP A 1 80 ? 11.785 0.298 -4.112 1.00 0.00 78 ASP A N 7
ATOM 9903 C CA . ASP A 1 80 ? 11.251 -0.809 -3.338 1.00 0.00 78 ASP A CA 7
ATOM 9904 C C . ASP A 1 80 ? 9.757 -0.965 -3.609 1.00 0.00 78 ASP A C 7
ATOM 9905 O O . ASP A 1 80 ? 9.302 -2.025 -4.037 1.00 0.00 78 ASP A O 7
ATOM 9914 N N . ALA A 1 81 ? 8.997 0.093 -3.346 1.00 0.00 79 ALA A N 7
ATOM 9915 C CA . ALA A 1 81 ? 7.554 0.060 -3.554 1.00 0.00 79 ALA A CA 7
ATOM 9916 C C . ALA A 1 81 ? 7.202 -0.159 -5.028 1.00 0.00 79 ALA A C 7
ATOM 9917 O O . ALA A 1 81 ? 6.543 -1.143 -5.363 1.00 0.00 79 ALA A O 7
ATOM 9924 N N . VAL A 1 82 ? 7.620 0.774 -5.896 1.00 0.00 80 VAL A N 7
ATOM 9925 C CA . VAL A 1 82 ? 7.326 0.689 -7.336 1.00 0.00 80 VAL A CA 7
ATOM 9926 C C . VAL A 1 82 ? 7.326 -0.759 -7.830 1.00 0.00 80 VAL A C 7
ATOM 9927 O O . VAL A 1 82 ? 6.685 -1.088 -8.826 1.00 0.00 80 VAL A O 7
ATOM 9940 N N . ARG A 1 83 ? 8.046 -1.614 -7.119 1.00 0.00 81 ARG A N 7
ATOM 9941 C CA . ARG A 1 83 ? 8.120 -3.024 -7.486 1.00 0.00 81 ARG A CA 7
ATOM 9942 C C . ARG A 1 83 ? 6.865 -3.742 -7.014 1.00 0.00 81 ARG A C 7
ATOM 9943 O O . ARG A 1 83 ? 6.169 -4.398 -7.788 1.00 0.00 81 ARG A O 7
ATOM 9964 N N . ILE A 1 84 ? 6.609 -3.628 -5.722 1.00 0.00 82 ILE A N 7
ATOM 9965 C CA . ILE A 1 84 ? 5.463 -4.281 -5.117 1.00 0.00 82 ILE A CA 7
ATOM 9966 C C . ILE A 1 84 ? 4.169 -4.008 -5.896 1.00 0.00 82 ILE A C 7
ATOM 9967 O O . ILE A 1 84 ? 3.382 -4.930 -6.110 1.00 0.00 82 ILE A O 7
ATOM 9983 N N . LEU A 1 85 ? 3.931 -2.764 -6.325 1.00 0.00 83 LEU A N 7
ATOM 9984 C CA . LEU A 1 85 ? 2.698 -2.489 -7.070 1.00 0.00 83 LEU A CA 7
ATOM 9985 C C . LEU A 1 85 ? 2.820 -3.051 -8.478 1.00 0.00 83 LEU A C 7
ATOM 9986 O O . LEU A 1 85 ? 1.854 -3.577 -9.029 1.00 0.00 83 LEU A O 7
ATOM 10002 N N . TRP A 1 86 ? 4.012 -2.941 -9.059 1.00 0.00 84 TRP A N 7
ATOM 10003 C CA . TRP A 1 86 ? 4.230 -3.456 -10.412 1.00 0.00 84 TRP A CA 7
ATOM 10004 C C . TRP A 1 86 ? 3.619 -4.857 -10.541 1.00 0.00 84 TRP A C 7
ATOM 10005 O O . TRP A 1 86 ? 3.378 -5.343 -11.646 1.00 0.00 84 TRP A O 7
ATOM 10026 N N . GLY A 1 87 ? 3.391 -5.502 -9.400 1.00 0.00 85 GLY A N 7
ATOM 10027 C CA . GLY A 1 87 ? 2.831 -6.849 -9.391 1.00 0.00 85 GLY A CA 7
ATOM 10028 C C . GLY A 1 87 ? 3.938 -7.875 -9.597 1.00 0.00 85 GLY A C 7
ATOM 10029 O O . GLY A 1 87 ? 3.677 -9.042 -9.889 1.00 0.00 85 GLY A O 7
ATOM 10033 N N . GLU A 1 88 ? 5.182 -7.422 -9.435 1.00 0.00 86 GLU A N 7
ATOM 10034 C CA . GLU A 1 88 ? 6.351 -8.287 -9.597 1.00 0.00 86 GLU A CA 7
ATOM 10035 C C . GLU A 1 88 ? 7.014 -8.519 -8.245 1.00 0.00 86 GLU A C 7
ATOM 10036 O O . GLU A 1 88 ? 8.062 -9.159 -8.163 1.00 0.00 86 GLU A O 7
ATOM 10048 N N . ALA A 1 89 ? 6.387 -7.982 -7.194 1.00 0.00 87 ALA A N 7
ATOM 10049 C CA . ALA A 1 89 ? 6.893 -8.107 -5.824 1.00 0.00 87 ALA A CA 7
ATOM 10050 C C . ALA A 1 89 ? 7.709 -9.388 -5.633 1.00 0.00 87 ALA A C 7
ATOM 10051 O O . ALA A 1 89 ? 8.797 -9.363 -5.057 1.00 0.00 87 ALA A O 7
ATOM 10058 N N . GLU A 1 90 ? 7.176 -10.502 -6.124 1.00 0.00 88 GLU A N 7
ATOM 10059 C CA . GLU A 1 90 ? 7.865 -11.780 -6.005 1.00 0.00 88 GLU A CA 7
ATOM 10060 C C . GLU A 1 90 ? 9.314 -11.639 -6.458 1.00 0.00 88 GLU A C 7
ATOM 10061 O O . GLU A 1 90 ? 9.689 -10.632 -7.058 1.00 0.00 88 GLU A O 7
ATOM 10073 N N . VAL A 1 91 ? 10.125 -12.650 -6.168 1.00 0.00 89 VAL A N 7
ATOM 10074 C CA . VAL A 1 91 ? 11.531 -12.618 -6.553 1.00 0.00 89 VAL A CA 7
ATOM 10075 C C . VAL A 1 91 ? 11.689 -12.943 -8.035 1.00 0.00 89 VAL A C 7
ATOM 10076 O O . VAL A 1 91 ? 12.650 -13.599 -8.437 1.00 0.00 89 VAL A O 7
ATOM 10089 N N . ASP A 1 92 ? 10.742 -12.476 -8.842 1.00 0.00 90 ASP A N 7
ATOM 10090 C CA . ASP A 1 92 ? 10.788 -12.721 -10.279 1.00 0.00 90 ASP A CA 7
ATOM 10091 C C . ASP A 1 92 ? 11.856 -11.852 -10.934 1.00 0.00 90 ASP A C 7
ATOM 10092 O O . ASP A 1 92 ? 11.655 -11.324 -12.028 1.00 0.00 90 ASP A O 7
ATOM 10101 N N . SER A 1 93 ? 12.989 -11.706 -10.256 1.00 0.00 91 SER A N 7
ATOM 10102 C CA . SER A 1 93 ? 14.082 -10.896 -10.782 1.00 0.00 91 SER A CA 7
ATOM 10103 C C . SER A 1 93 ? 14.774 -11.614 -11.934 1.00 0.00 91 SER A C 7
ATOM 10104 O O . SER A 1 93 ? 14.150 -12.386 -12.663 1.00 0.00 91 SER A O 7
ATOM 10112 N N . LEU A 1 94 ? 16.066 -11.353 -12.093 1.00 0.00 92 LEU A N 7
ATOM 10113 C CA . LEU A 1 94 ? 16.834 -11.979 -13.161 1.00 0.00 92 LEU A CA 7
ATOM 10114 C C . LEU A 1 94 ? 17.168 -13.426 -12.784 1.00 0.00 92 LEU A C 7
ATOM 10115 O O . LEU A 1 94 ? 17.308 -13.738 -11.601 1.00 0.00 92 LEU A O 7
ATOM 10131 N N . PRO A 1 95 ? 17.303 -14.312 -13.746 1.00 0.00 93 PRO A N 7
ATOM 10132 C CA . PRO A 1 95 ? 17.631 -15.739 -13.473 1.00 0.00 93 PRO A CA 7
ATOM 10133 C C . PRO A 1 95 ? 18.608 -15.897 -12.308 1.00 0.00 93 PRO A C 7
ATOM 10134 O O . PRO A 1 95 ? 18.512 -16.844 -11.527 1.00 0.00 93 PRO A O 7
ATOM 10145 N N . GLN A 1 96 ? 19.545 -14.962 -12.200 1.00 0.00 94 GLN A N 7
ATOM 10146 C CA . GLN A 1 96 ? 20.534 -15.005 -11.129 1.00 0.00 94 GLN A CA 7
ATOM 10147 C C . GLN A 1 96 ? 19.869 -14.688 -9.786 1.00 0.00 94 GLN A C 7
ATOM 10148 O O . GLN A 1 96 ? 18.878 -13.957 -9.742 1.00 0.00 94 GLN A O 7
ATOM 10162 N N . PRO A 1 97 ? 20.381 -15.210 -8.695 1.00 0.00 95 PRO A N 7
ATOM 10163 C CA . PRO A 1 97 ? 19.801 -14.955 -7.341 1.00 0.00 95 PRO A CA 7
ATOM 10164 C C . PRO A 1 97 ? 20.078 -13.528 -6.864 1.00 0.00 95 PRO A C 7
ATOM 10165 O O . PRO A 1 97 ? 20.758 -12.757 -7.541 1.00 0.00 95 PRO A O 7
ATOM 10176 N N . VAL A 1 98 ? 19.545 -13.187 -5.694 1.00 0.00 96 VAL A N 7
ATOM 10177 C CA . VAL A 1 98 ? 19.741 -11.854 -5.136 1.00 0.00 96 VAL A CA 7
ATOM 10178 C C . VAL A 1 98 ? 21.186 -11.667 -4.685 1.00 0.00 96 VAL A C 7
ATOM 10179 O O . VAL A 1 98 ? 21.826 -10.753 -5.177 1.00 0.00 96 VAL A O 7
ATOM 10193 N N . MET A 1 3 ? -18.466 -0.966 5.160 1.00 0.00 1 MET A N 8
ATOM 10194 C CA . MET A 1 3 ? -18.122 -0.375 3.836 1.00 0.00 1 MET A CA 8
ATOM 10195 C C . MET A 1 3 ? -19.017 -0.983 2.760 1.00 0.00 1 MET A C 8
ATOM 10196 O O . MET A 1 3 ? -18.557 -1.758 1.923 1.00 0.00 1 MET A O 8
ATOM 10210 N N . VAL A 1 4 ? -20.297 -0.622 2.787 1.00 0.00 2 VAL A N 8
ATOM 10211 C CA . VAL A 1 4 ? -21.246 -1.138 1.806 1.00 0.00 2 VAL A CA 8
ATOM 10212 C C . VAL A 1 4 ? -20.774 -0.819 0.391 1.00 0.00 2 VAL A C 8
ATOM 10213 O O . VAL A 1 4 ? -21.256 -1.398 -0.582 1.00 0.00 2 VAL A O 8
ATOM 10226 N N . THR A 1 5 ? -19.825 0.108 0.287 1.00 0.00 3 THR A N 8
ATOM 10227 C CA . THR A 1 5 ? -19.283 0.507 -1.009 1.00 0.00 3 THR A CA 8
ATOM 10228 C C . THR A 1 5 ? -19.089 -0.714 -1.920 1.00 0.00 3 THR A C 8
ATOM 10229 O O . THR A 1 5 ? -18.144 -1.479 -1.727 1.00 0.00 3 THR A O 8
ATOM 10240 N N . PRO A 1 6 ? -19.942 -0.925 -2.902 1.00 0.00 4 PRO A N 8
ATOM 10241 C CA . PRO A 1 6 ? -19.810 -2.092 -3.825 1.00 0.00 4 PRO A CA 8
ATOM 10242 C C . PRO A 1 6 ? -18.369 -2.289 -4.295 1.00 0.00 4 PRO A C 8
ATOM 10243 O O . PRO A 1 6 ? -17.865 -1.528 -5.122 1.00 0.00 4 PRO A O 8
ATOM 10254 N N . VAL A 1 7 ? -17.714 -3.311 -3.758 1.00 0.00 5 VAL A N 8
ATOM 10255 C CA . VAL A 1 7 ? -16.332 -3.598 -4.124 1.00 0.00 5 VAL A CA 8
ATOM 10256 C C . VAL A 1 7 ? -16.175 -3.664 -5.639 1.00 0.00 5 VAL A C 8
ATOM 10257 O O . VAL A 1 7 ? -17.157 -3.615 -6.379 1.00 0.00 5 VAL A O 8
ATOM 10270 N N . ASN A 1 8 ? -14.930 -3.775 -6.090 1.00 0.00 6 ASN A N 8
ATOM 10271 C CA . ASN A 1 8 ? -14.641 -3.849 -7.519 1.00 0.00 6 ASN A CA 8
ATOM 10272 C C . ASN A 1 8 ? -13.305 -4.543 -7.749 1.00 0.00 6 ASN A C 8
ATOM 10273 O O . ASN A 1 8 ? -13.184 -5.413 -8.611 1.00 0.00 6 ASN A O 8
ATOM 10284 N N . MET A 1 9 ? -12.305 -4.154 -6.965 1.00 0.00 7 MET A N 8
ATOM 10285 C CA . MET A 1 9 ? -10.980 -4.748 -7.085 1.00 0.00 7 MET A CA 8
ATOM 10286 C C . MET A 1 9 ? -10.970 -6.148 -6.476 1.00 0.00 7 MET A C 8
ATOM 10287 O O . MET A 1 9 ? -11.996 -6.637 -6.003 1.00 0.00 7 MET A O 8
ATOM 10301 N N . SER A 1 10 ? -9.805 -6.783 -6.493 1.00 0.00 8 SER A N 8
ATOM 10302 C CA . SER A 1 10 ? -9.669 -8.127 -5.944 1.00 0.00 8 SER A CA 8
ATOM 10303 C C . SER A 1 10 ? -9.809 -8.105 -4.425 1.00 0.00 8 SER A C 8
ATOM 10304 O O . SER A 1 10 ? -10.525 -7.275 -3.867 1.00 0.00 8 SER A O 8
ATOM 10312 N N . ARG A 1 11 ? -9.114 -9.029 -3.767 1.00 0.00 9 ARG A N 8
ATOM 10313 C CA . ARG A 1 11 ? -9.150 -9.124 -2.310 1.00 0.00 9 ARG A CA 8
ATOM 10314 C C . ARG A 1 11 ? -7.813 -9.632 -1.779 1.00 0.00 9 ARG A C 8
ATOM 10315 O O . ARG A 1 11 ? -7.418 -9.297 -0.666 1.00 0.00 9 ARG A O 8
ATOM 10336 N N . GLU A 1 12 ? -7.122 -10.454 -2.571 1.00 0.00 10 GLU A N 8
ATOM 10337 C CA . GLU A 1 12 ? -5.823 -10.996 -2.165 1.00 0.00 10 GLU A CA 8
ATOM 10338 C C . GLU A 1 12 ? -4.694 -10.222 -2.850 1.00 0.00 10 GLU A C 8
ATOM 10339 O O . GLU A 1 12 ? -3.613 -10.053 -2.285 1.00 0.00 10 GLU A O 8
ATOM 10351 N N . THR A 1 13 ? -4.965 -9.733 -4.059 1.00 0.00 11 THR A N 8
ATOM 10352 C CA . THR A 1 13 ? -3.976 -8.951 -4.802 1.00 0.00 11 THR A CA 8
ATOM 10353 C C . THR A 1 13 ? -3.958 -7.541 -4.239 1.00 0.00 11 THR A C 8
ATOM 10354 O O . THR A 1 13 ? -2.951 -7.079 -3.712 1.00 0.00 11 THR A O 8
ATOM 10365 N N . ALA A 1 14 ? -5.103 -6.878 -4.370 1.00 0.00 12 ALA A N 8
ATOM 10366 C CA . ALA A 1 14 ? -5.289 -5.510 -3.883 1.00 0.00 12 ALA A CA 8
ATOM 10367 C C . ALA A 1 14 ? -4.392 -5.221 -2.674 1.00 0.00 12 ALA A C 8
ATOM 10368 O O . ALA A 1 14 ? -3.676 -4.220 -2.636 1.00 0.00 12 ALA A O 8
ATOM 10375 N N . LEU A 1 15 ? -4.455 -6.112 -1.695 1.00 0.00 13 LEU A N 8
ATOM 10376 C CA . LEU A 1 15 ? -3.672 -5.988 -0.468 1.00 0.00 13 LEU A CA 8
ATOM 10377 C C . LEU A 1 15 ? -2.187 -5.807 -0.781 1.00 0.00 13 LEU A C 8
ATOM 10378 O O . LEU A 1 15 ? -1.507 -4.991 -0.163 1.00 0.00 13 LEU A O 8
ATOM 10394 N N . ARG A 1 16 ? -1.696 -6.582 -1.738 1.00 0.00 14 ARG A N 8
ATOM 10395 C CA . ARG A 1 16 ? -0.293 -6.516 -2.135 1.00 0.00 14 ARG A CA 8
ATOM 10396 C C . ARG A 1 16 ? 0.153 -5.068 -2.332 1.00 0.00 14 ARG A C 8
ATOM 10397 O O . ARG A 1 16 ? 1.212 -4.663 -1.854 1.00 0.00 14 ARG A O 8
ATOM 10418 N N . ILE A 1 17 ? -0.664 -4.297 -3.042 1.00 0.00 15 ILE A N 8
ATOM 10419 C CA . ILE A 1 17 ? -0.350 -2.898 -3.304 1.00 0.00 15 ILE A CA 8
ATOM 10420 C C . ILE A 1 17 ? -0.314 -2.112 -1.996 1.00 0.00 15 ILE A C 8
ATOM 10421 O O . ILE A 1 17 ? 0.065 -0.941 -1.974 1.00 0.00 15 ILE A O 8
ATOM 10437 N N . ALA A 1 18 ? -0.716 -2.762 -0.907 1.00 0.00 16 ALA A N 8
ATOM 10438 C CA . ALA A 1 18 ? -0.736 -2.118 0.403 1.00 0.00 16 ALA A CA 8
ATOM 10439 C C . ALA A 1 18 ? 0.507 -2.463 1.206 1.00 0.00 16 ALA A C 8
ATOM 10440 O O . ALA A 1 18 ? 0.828 -1.788 2.183 1.00 0.00 16 ALA A O 8
ATOM 10447 N N . LEU A 1 19 ? 1.223 -3.490 0.782 1.00 0.00 17 LEU A N 8
ATOM 10448 C CA . LEU A 1 19 ? 2.449 -3.863 1.471 1.00 0.00 17 LEU A CA 8
ATOM 10449 C C . LEU A 1 19 ? 3.522 -2.839 1.125 1.00 0.00 17 LEU A C 8
ATOM 10450 O O . LEU A 1 19 ? 4.427 -2.573 1.916 1.00 0.00 17 LEU A O 8
ATOM 10466 N N . ALA A 1 20 ? 3.392 -2.258 -0.062 1.00 0.00 18 ALA A N 8
ATOM 10467 C CA . ALA A 1 20 ? 4.333 -1.247 -0.516 1.00 0.00 18 ALA A CA 8
ATOM 10468 C C . ALA A 1 20 ? 4.377 -0.094 0.478 1.00 0.00 18 ALA A C 8
ATOM 10469 O O . ALA A 1 20 ? 5.445 0.420 0.799 1.00 0.00 18 ALA A O 8
ATOM 10476 N N . ALA A 1 21 ? 3.205 0.303 0.966 1.00 0.00 19 ALA A N 8
ATOM 10477 C CA . ALA A 1 21 ? 3.130 1.394 1.937 1.00 0.00 19 ALA A CA 8
ATOM 10478 C C . ALA A 1 21 ? 4.240 1.243 2.977 1.00 0.00 19 ALA A C 8
ATOM 10479 O O . ALA A 1 21 ? 4.825 2.231 3.423 1.00 0.00 19 ALA A O 8
ATOM 10486 N N . ARG A 1 22 ? 4.534 -0.003 3.345 1.00 0.00 20 ARG A N 8
ATOM 10487 C CA . ARG A 1 22 ? 5.590 -0.267 4.315 1.00 0.00 20 ARG A CA 8
ATOM 10488 C C . ARG A 1 22 ? 6.934 0.169 3.742 1.00 0.00 20 ARG A C 8
ATOM 10489 O O . ARG A 1 22 ? 7.775 0.723 4.450 1.00 0.00 20 ARG A O 8
ATOM 10510 N N . ALA A 1 23 ? 7.121 -0.082 2.448 1.00 0.00 21 ALA A N 8
ATOM 10511 C CA . ALA A 1 23 ? 8.358 0.290 1.771 1.00 0.00 21 ALA A CA 8
ATOM 10512 C C . ALA A 1 23 ? 8.575 1.787 1.849 1.00 0.00 21 ALA A C 8
ATOM 10513 O O . ALA A 1 23 ? 9.608 2.298 1.422 1.00 0.00 21 ALA A O 8
ATOM 10520 N N . LEU A 1 24 ? 7.582 2.492 2.380 1.00 0.00 22 LEU A N 8
ATOM 10521 C CA . LEU A 1 24 ? 7.645 3.945 2.496 1.00 0.00 22 LEU A CA 8
ATOM 10522 C C . LEU A 1 24 ? 7.500 4.366 3.970 1.00 0.00 22 LEU A C 8
ATOM 10523 O O . LEU A 1 24 ? 6.411 4.248 4.532 1.00 0.00 22 LEU A O 8
ATOM 10539 N N . PRO A 1 25 ? 8.541 4.849 4.611 1.00 0.00 23 PRO A N 8
ATOM 10540 C CA . PRO A 1 25 ? 8.460 5.276 6.036 1.00 0.00 23 PRO A CA 8
ATOM 10541 C C . PRO A 1 25 ? 7.915 6.698 6.189 1.00 0.00 23 PRO A C 8
ATOM 10542 O O . PRO A 1 25 ? 8.633 7.601 6.616 1.00 0.00 23 PRO A O 8
ATOM 10553 N N . GLY A 1 26 ? 6.641 6.890 5.845 1.00 0.00 24 GLY A N 8
ATOM 10554 C CA . GLY A 1 26 ? 6.020 8.210 5.960 1.00 0.00 24 GLY A CA 8
ATOM 10555 C C . GLY A 1 26 ? 4.849 8.374 4.991 1.00 0.00 24 GLY A C 8
ATOM 10556 O O . GLY A 1 26 ? 4.084 9.334 5.096 1.00 0.00 24 GLY A O 8
ATOM 10560 N N . THR A 1 27 ? 4.711 7.442 4.045 1.00 0.00 25 THR A N 8
ATOM 10561 C CA . THR A 1 27 ? 3.625 7.504 3.055 1.00 0.00 25 THR A CA 8
ATOM 10562 C C . THR A 1 27 ? 2.648 6.349 3.240 1.00 0.00 25 THR A C 8
ATOM 10563 O O . THR A 1 27 ? 3.052 5.207 3.463 1.00 0.00 25 THR A O 8
ATOM 10574 N N . THR A 1 28 ? 1.356 6.658 3.145 1.00 0.00 26 THR A N 8
ATOM 10575 C CA . THR A 1 28 ? 0.313 5.655 3.299 1.00 0.00 26 THR A CA 8
ATOM 10576 C C . THR A 1 28 ? 0.009 4.993 1.952 1.00 0.00 26 THR A C 8
ATOM 10577 O O . THR A 1 28 ? 0.493 5.427 0.907 1.00 0.00 26 THR A O 8
ATOM 10588 N N . VAL A 1 29 ? -0.784 3.935 1.999 1.00 0.00 27 VAL A N 8
ATOM 10589 C CA . VAL A 1 29 ? -1.147 3.199 0.795 1.00 0.00 27 VAL A CA 8
ATOM 10590 C C . VAL A 1 29 ? -1.883 4.092 -0.195 1.00 0.00 27 VAL A C 8
ATOM 10591 O O . VAL A 1 29 ? -1.451 4.266 -1.335 1.00 0.00 27 VAL A O 8
ATOM 10604 N N . GLY A 1 30 ? -3.012 4.632 0.241 1.00 0.00 28 GLY A N 8
ATOM 10605 C CA . GLY A 1 30 ? -3.826 5.480 -0.618 1.00 0.00 28 GLY A CA 8
ATOM 10606 C C . GLY A 1 30 ? -3.188 6.843 -0.860 1.00 0.00 28 GLY A C 8
ATOM 10607 O O . GLY A 1 30 ? -3.840 7.743 -1.391 1.00 0.00 28 GLY A O 8
ATOM 10611 N N . GLN A 1 31 ? -1.918 7.012 -0.477 1.00 0.00 29 GLN A N 8
ATOM 10612 C CA . GLN A 1 31 ? -1.241 8.294 -0.681 1.00 0.00 29 GLN A CA 8
ATOM 10613 C C . GLN A 1 31 ? -0.372 8.245 -1.931 1.00 0.00 29 GLN A C 8
ATOM 10614 O O . GLN A 1 31 ? 0.138 9.273 -2.376 1.00 0.00 29 GLN A O 8
ATOM 10628 N N . LEU A 1 32 ? -0.197 7.048 -2.498 1.00 0.00 30 LEU A N 8
ATOM 10629 C CA . LEU A 1 32 ? 0.626 6.890 -3.700 1.00 0.00 30 LEU A CA 8
ATOM 10630 C C . LEU A 1 32 ? -0.231 6.615 -4.937 1.00 0.00 30 LEU A C 8
ATOM 10631 O O . LEU A 1 32 ? 0.236 6.786 -6.063 1.00 0.00 30 LEU A O 8
ATOM 10647 N N . LEU A 1 33 ? -1.475 6.172 -4.739 1.00 0.00 31 LEU A N 8
ATOM 10648 C CA . LEU A 1 33 ? -2.361 5.860 -5.864 1.00 0.00 31 LEU A CA 8
ATOM 10649 C C . LEU A 1 33 ? -3.209 7.071 -6.268 1.00 0.00 31 LEU A C 8
ATOM 10650 O O . LEU A 1 33 ? -3.316 7.399 -7.451 1.00 0.00 31 LEU A O 8
ATOM 10666 N N . GLU A 1 34 ? -3.819 7.723 -5.284 1.00 0.00 32 GLU A N 8
ATOM 10667 C CA . GLU A 1 34 ? -4.667 8.882 -5.557 1.00 0.00 32 GLU A CA 8
ATOM 10668 C C . GLU A 1 34 ? -3.985 9.862 -6.513 1.00 0.00 32 GLU A C 8
ATOM 10669 O O . GLU A 1 34 ? -4.619 10.792 -7.013 1.00 0.00 32 GLU A O 8
ATOM 10681 N N . ILE A 1 35 ? -2.700 9.644 -6.778 1.00 0.00 33 ILE A N 8
ATOM 10682 C CA . ILE A 1 35 ? -1.961 10.512 -7.690 1.00 0.00 33 ILE A CA 8
ATOM 10683 C C . ILE A 1 35 ? -2.302 10.173 -9.140 1.00 0.00 33 ILE A C 8
ATOM 10684 O O . ILE A 1 35 ? -2.800 11.017 -9.885 1.00 0.00 33 ILE A O 8
ATOM 10700 N N . LEU A 1 36 ? -2.024 8.935 -9.529 1.00 0.00 34 LEU A N 8
ATOM 10701 C CA . LEU A 1 36 ? -2.294 8.487 -10.892 1.00 0.00 34 LEU A CA 8
ATOM 10702 C C . LEU A 1 36 ? -3.714 8.857 -11.315 1.00 0.00 34 LEU A C 8
ATOM 10703 O O . LEU A 1 36 ? -3.913 9.494 -12.347 1.00 0.00 34 LEU A O 8
ATOM 10719 N N . HIS A 1 37 ? -4.693 8.444 -10.515 1.00 0.00 35 HIS A N 8
ATOM 10720 C CA . HIS A 1 37 ? -6.098 8.721 -10.810 1.00 0.00 35 HIS A CA 8
ATOM 10721 C C . HIS A 1 37 ? -6.479 8.150 -12.182 1.00 0.00 35 HIS A C 8
ATOM 10722 O O . HIS A 1 37 ? -5.686 8.181 -13.122 1.00 0.00 35 HIS A O 8
ATOM 10737 N N . GLN A 1 38 ? -7.693 7.617 -12.282 1.00 0.00 36 GLN A N 8
ATOM 10738 C CA . GLN A 1 38 ? -8.157 7.032 -13.538 1.00 0.00 36 GLN A CA 8
ATOM 10739 C C . GLN A 1 38 ? -9.658 6.767 -1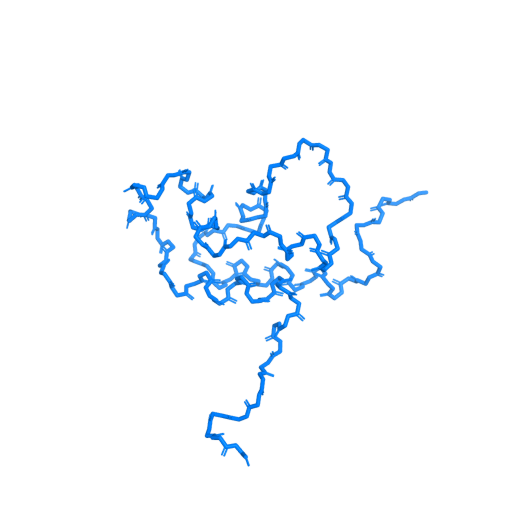3.485 1.00 0.00 36 GLN A C 8
ATOM 10740 O O . GLN A 1 38 ? -10.193 6.394 -12.442 1.00 0.00 36 GLN A O 8
ATOM 10754 N N . ARG A 1 39 ? -10.333 6.962 -14.616 1.00 0.00 37 ARG A N 8
ATOM 10755 C CA . ARG A 1 39 ? -11.776 6.741 -14.682 1.00 0.00 37 ARG A CA 8
ATOM 10756 C C . ARG A 1 39 ? -12.228 6.533 -16.127 1.00 0.00 37 ARG A C 8
ATOM 10757 O O . ARG A 1 39 ? -12.603 7.484 -16.813 1.00 0.00 37 ARG A O 8
ATOM 10778 N N . ILE A 1 40 ? -12.195 5.281 -16.577 1.00 0.00 38 ILE A N 8
ATOM 10779 C CA . ILE A 1 40 ? -12.608 4.955 -17.941 1.00 0.00 38 ILE A CA 8
ATOM 10780 C C . ILE A 1 40 ? -12.567 3.444 -18.163 1.00 0.00 38 ILE A C 8
ATOM 10781 O O . ILE A 1 40 ? -13.376 2.898 -18.910 1.00 0.00 38 ILE A O 8
ATOM 10797 N N . GLU A 1 41 ? -11.624 2.775 -17.508 1.00 0.00 39 GLU A N 8
ATOM 10798 C CA . GLU A 1 41 ? -11.494 1.327 -17.643 1.00 0.00 39 GLU A CA 8
ATOM 10799 C C . GLU A 1 41 ? -12.481 0.618 -16.717 1.00 0.00 39 GLU A C 8
ATOM 10800 O O . GLU A 1 41 ? -13.684 0.594 -16.979 1.00 0.00 39 GLU A O 8
ATOM 10812 N N . GLY A 1 42 ? -11.964 0.040 -15.638 1.00 0.00 40 GLY A N 8
ATOM 10813 C CA . GLY A 1 42 ? -12.801 -0.670 -14.680 1.00 0.00 40 GLY A CA 8
ATOM 10814 C C . GLY A 1 42 ? -11.939 -1.415 -13.667 1.00 0.00 40 GLY A C 8
ATOM 10815 O O . GLY A 1 42 ? -11.781 -0.970 -12.529 1.00 0.00 40 GLY A O 8
ATOM 10819 N N . PRO A 1 43 ? -11.375 -2.531 -14.055 1.00 0.00 41 PRO A N 8
ATOM 10820 C CA . PRO A 1 43 ? -10.500 -3.345 -13.160 1.00 0.00 41 PRO A CA 8
ATOM 10821 C C . PRO A 1 43 ? -9.106 -2.732 -13.008 1.00 0.00 41 PRO A C 8
ATOM 10822 O O . PRO A 1 43 ? -8.270 -2.841 -13.905 1.00 0.00 41 PRO A O 8
ATOM 10833 N N . LEU A 1 44 ? -8.863 -2.094 -11.866 1.00 0.00 42 LEU A N 8
ATOM 10834 C CA . LEU A 1 44 ? -7.564 -1.475 -11.606 1.00 0.00 42 LEU A CA 8
ATOM 10835 C C . LEU A 1 44 ? -6.596 -2.506 -11.034 1.00 0.00 42 LEU A C 8
ATOM 10836 O O . LEU A 1 44 ? -6.227 -2.448 -9.861 1.00 0.00 42 LEU A O 8
ATOM 10852 N N . THR A 1 45 ? -6.201 -3.457 -11.875 1.00 0.00 43 THR A N 8
ATOM 10853 C CA . THR A 1 45 ? -5.285 -4.513 -11.458 1.00 0.00 43 THR A CA 8
ATOM 10854 C C . THR A 1 45 ? -3.895 -3.966 -11.180 1.00 0.00 43 THR A C 8
ATOM 10855 O O . THR A 1 45 ? -3.605 -2.799 -11.449 1.00 0.00 43 THR A O 8
ATOM 10866 N N . GLU A 1 46 ? -3.035 -4.828 -10.650 1.00 0.00 44 GLU A N 8
ATOM 10867 C CA . GLU A 1 46 ? -1.668 -4.438 -10.347 1.00 0.00 44 GLU A CA 8
ATOM 10868 C C . GLU A 1 46 ? -1.007 -3.874 -11.597 1.00 0.00 44 GLU A C 8
ATOM 10869 O O . GLU A 1 46 ? -0.050 -3.103 -11.518 1.00 0.00 44 GLU A O 8
ATOM 10881 N N . GLU A 1 47 ? -1.530 -4.269 -12.755 1.00 0.00 45 GLU A N 8
ATOM 10882 C CA . GLU A 1 47 ? -0.994 -3.806 -14.028 1.00 0.00 45 GLU A CA 8
ATOM 10883 C C . GLU A 1 47 ? -1.424 -2.366 -14.297 1.00 0.00 45 GLU A C 8
ATOM 10884 O O . GLU A 1 47 ? -0.668 -1.580 -14.866 1.00 0.00 45 GLU A O 8
ATOM 10896 N N . SER A 1 48 ? -2.640 -2.026 -13.881 1.00 0.00 46 SER A N 8
ATOM 10897 C CA . SER A 1 48 ? -3.148 -0.675 -14.085 1.00 0.00 46 SER A CA 8
ATOM 10898 C C . SER A 1 48 ? -2.179 0.346 -13.494 1.00 0.00 46 SER A C 8
ATOM 10899 O O . SER A 1 48 ? -2.045 1.459 -14.004 1.00 0.00 46 SER A O 8
ATOM 10907 N N . LEU A 1 49 ? -1.505 -0.047 -12.418 1.00 0.00 47 LEU A N 8
ATOM 10908 C CA . LEU A 1 49 ? -0.543 0.836 -11.760 1.00 0.00 47 LEU A CA 8
ATOM 10909 C C . LEU A 1 49 ? 0.636 1.140 -12.686 1.00 0.00 47 LEU A C 8
ATOM 10910 O O . LEU A 1 49 ? 1.322 2.148 -12.520 1.00 0.00 47 LEU A O 8
ATOM 10926 N N . GLN A 1 50 ? 0.862 0.262 -13.655 1.00 0.00 48 GLN A N 8
ATOM 10927 C CA . GLN A 1 50 ? 1.960 0.444 -14.597 1.00 0.00 48 GLN A CA 8
ATOM 10928 C C . GLN A 1 50 ? 1.614 1.511 -15.627 1.00 0.00 48 GLN A C 8
ATOM 10929 O O . GLN A 1 50 ? 1.301 1.201 -16.777 1.00 0.00 48 GLN A O 8
ATOM 10943 N N . GLY A 1 51 ? 1.672 2.771 -15.208 1.00 0.00 49 GLY A N 8
ATOM 10944 C CA . GLY A 1 51 ? 1.359 3.883 -16.105 1.00 0.00 49 GLY A CA 8
ATOM 10945 C C . GLY A 1 51 ? 2.098 5.159 -15.702 1.00 0.00 49 GLY A C 8
ATOM 10946 O O . GLY A 1 51 ? 1.857 6.224 -16.270 1.00 0.00 49 GLY A O 8
ATOM 10950 N N . VAL A 1 52 ? 2.994 5.057 -14.717 1.00 0.00 50 VAL A N 8
ATOM 10951 C CA . VAL A 1 52 ? 3.753 6.226 -14.249 1.00 0.00 50 VAL A CA 8
ATOM 10952 C C . VAL A 1 52 ? 5.238 5.871 -14.087 1.00 0.00 50 VAL A C 8
ATOM 10953 O O . VAL A 1 52 ? 5.628 4.715 -14.255 1.00 0.00 50 VAL A O 8
ATOM 10966 N N . SER A 1 53 ? 6.057 6.870 -13.748 1.00 0.00 51 SER A N 8
ATOM 10967 C CA . SER A 1 53 ? 7.496 6.663 -13.549 1.00 0.00 51 SER A CA 8
ATOM 10968 C C . SER A 1 53 ? 7.817 6.847 -12.075 1.00 0.00 51 SER A C 8
ATOM 10969 O O . SER A 1 53 ? 7.003 7.392 -11.344 1.00 0.00 51 SER A O 8
ATOM 10977 N N . VAL A 1 54 ? 8.994 6.398 -11.642 1.00 0.00 52 VAL A N 8
ATOM 10978 C CA . VAL A 1 54 ? 9.378 6.524 -10.234 1.00 0.00 52 VAL A CA 8
ATOM 10979 C C . VAL A 1 54 ? 9.369 7.990 -9.773 1.00 0.00 52 VAL A C 8
ATOM 10980 O O . VAL A 1 54 ? 8.907 8.298 -8.674 1.00 0.00 52 VAL A O 8
ATOM 10993 N N . THR A 1 55 ? 9.910 8.878 -10.592 1.00 0.00 53 THR A N 8
ATOM 10994 C CA . THR A 1 55 ? 9.983 10.293 -10.229 1.00 0.00 53 THR A CA 8
ATOM 10995 C C . THR A 1 55 ? 8.606 10.872 -9.891 1.00 0.00 53 THR A C 8
ATOM 10996 O O . THR A 1 55 ? 8.512 11.852 -9.172 1.00 0.00 53 THR A O 8
ATOM 11007 N N . ASP A 1 56 ? 7.553 10.289 -10.424 1.00 0.00 54 ASP A N 8
ATOM 11008 C CA . ASP A 1 56 ? 6.209 10.800 -10.171 1.00 0.00 54 ASP A CA 8
ATOM 11009 C C . ASP A 1 56 ? 5.733 10.448 -8.763 1.00 0.00 54 ASP A C 8
ATOM 11010 O O . ASP A 1 56 ? 4.920 11.161 -8.172 1.00 0.00 54 ASP A O 8
ATOM 11019 N N . LEU A 1 57 ? 6.204 9.320 -8.256 1.00 0.00 55 LEU A N 8
ATOM 11020 C CA . LEU A 1 57 ? 5.788 8.844 -6.935 1.00 0.00 55 LEU A CA 8
ATOM 11021 C C . LEU A 1 57 ? 6.243 9.774 -5.809 1.00 0.00 55 LEU A C 8
ATOM 11022 O O . LEU A 1 57 ? 5.415 10.341 -5.102 1.00 0.00 55 LEU A O 8
ATOM 11038 N N . LYS A 1 58 ? 7.554 9.904 -5.626 1.00 0.00 56 LYS A N 8
ATOM 11039 C CA . LYS A 1 58 ? 8.094 10.740 -4.548 1.00 0.00 56 LYS A CA 8
ATOM 11040 C C . LYS A 1 58 ? 7.545 12.168 -4.571 1.00 0.00 56 LYS A C 8
ATOM 11041 O O . LYS A 1 58 ? 7.342 12.774 -3.520 1.00 0.00 56 LYS A O 8
ATOM 11060 N N . ILE A 1 59 ? 7.336 12.709 -5.758 1.00 0.00 57 ILE A N 8
ATOM 11061 C CA . ILE A 1 59 ? 6.844 14.077 -5.882 1.00 0.00 57 ILE A CA 8
ATOM 11062 C C . ILE A 1 59 ? 5.335 14.135 -5.674 1.00 0.00 57 ILE A C 8
ATOM 11063 O O . ILE A 1 59 ? 4.788 15.183 -5.353 1.00 0.00 57 ILE A O 8
ATOM 11079 N N . GLY A 1 60 ? 4.670 13.002 -5.852 1.00 0.00 58 GLY A N 8
ATOM 11080 C CA . GLY A 1 60 ? 3.224 12.943 -5.680 1.00 0.00 58 GLY A CA 8
ATOM 11081 C C . GLY A 1 60 ? 2.815 13.294 -4.250 1.00 0.00 58 GLY A C 8
ATOM 11082 O O . GLY A 1 60 ? 1.744 13.857 -4.026 1.00 0.00 58 GLY A O 8
ATOM 11086 N N . LEU A 1 61 ? 3.660 12.940 -3.281 1.00 0.00 59 LEU A N 8
ATOM 11087 C CA . LEU A 1 61 ? 3.351 13.209 -1.878 1.00 0.00 59 LEU A CA 8
ATOM 11088 C C . LEU A 1 61 ? 3.656 14.653 -1.498 1.00 0.00 59 LEU A C 8
ATOM 11089 O O . LEU A 1 61 ? 2.782 15.353 -0.986 1.00 0.00 59 LEU A O 8
ATOM 11105 N N . ALA A 1 62 ? 4.883 15.109 -1.733 1.00 0.00 60 ALA A N 8
ATOM 11106 C CA . ALA A 1 62 ? 5.242 16.481 -1.384 1.00 0.00 60 ALA A CA 8
ATOM 11107 C C . ALA A 1 62 ? 4.731 17.460 -2.434 1.00 0.00 60 ALA A C 8
ATOM 11108 O O . ALA A 1 62 ? 4.441 18.616 -2.124 1.00 0.00 60 ALA A O 8
ATOM 11115 N N . GLY A 1 63 ? 4.629 17.001 -3.678 1.00 0.00 61 GLY A N 8
ATOM 11116 C CA . GLY A 1 63 ? 4.156 17.871 -4.751 1.00 0.00 61 GLY A CA 8
ATOM 11117 C C . GLY A 1 63 ? 5.236 18.867 -5.163 1.00 0.00 61 GLY A C 8
ATOM 11118 O O . GLY A 1 63 ? 5.006 19.723 -6.018 1.00 0.00 61 GLY A O 8
ATOM 11122 N N . SER A 1 64 ? 6.418 18.757 -4.550 1.00 0.00 62 SER A N 8
ATOM 11123 C CA . SER A 1 64 ? 7.528 19.662 -4.862 1.00 0.00 62 SER A CA 8
ATOM 11124 C C . SER A 1 64 ? 8.841 18.901 -4.992 1.00 0.00 62 SER A C 8
ATOM 11125 O O . SER A 1 64 ? 9.599 18.780 -4.030 1.00 0.00 62 SER A O 8
ATOM 11133 N N . GLU A 1 65 ? 9.106 18.401 -6.195 1.00 0.00 63 GLU A N 8
ATOM 11134 C CA . GLU A 1 65 ? 10.334 17.660 -6.456 1.00 0.00 63 GLU A CA 8
ATOM 11135 C C . GLU A 1 65 ? 11.545 18.424 -5.937 1.00 0.00 63 GLU A C 8
ATOM 11136 O O . GLU A 1 65 ? 12.651 17.887 -5.874 1.00 0.00 63 GLU A O 8
ATOM 11148 N N . GLU A 1 66 ? 11.331 19.681 -5.568 1.00 0.00 64 GLU A N 8
ATOM 11149 C CA . GLU A 1 66 ? 12.411 20.512 -5.054 1.00 0.00 64 GLU A CA 8
ATOM 11150 C C . GLU A 1 66 ? 12.577 20.304 -3.553 1.00 0.00 64 GLU A C 8
ATOM 11151 O O . GLU A 1 66 ? 13.693 20.352 -3.034 1.00 0.00 64 GLU A O 8
ATOM 11163 N N . ASP A 1 67 ? 11.461 20.097 -2.850 1.00 0.00 65 ASP A N 8
ATOM 11164 C CA . ASP A 1 67 ? 11.492 19.910 -1.397 1.00 0.00 65 ASP A CA 8
ATOM 11165 C C . ASP A 1 67 ? 11.444 18.431 -1.003 1.00 0.00 65 ASP A C 8
ATOM 11166 O O . ASP A 1 67 ? 11.716 18.093 0.148 1.00 0.00 65 ASP A O 8
ATOM 11175 N N . VAL A 1 68 ? 11.091 17.551 -1.934 1.00 0.00 66 VAL A N 8
ATOM 11176 C CA . VAL A 1 68 ? 11.017 16.133 -1.594 1.00 0.00 66 VAL A CA 8
ATOM 11177 C C . VAL A 1 68 ? 12.295 15.685 -0.895 1.00 0.00 66 VAL A C 8
ATOM 11178 O O . VAL A 1 68 ? 12.289 14.721 -0.129 1.00 0.00 66 VAL A O 8
ATOM 11191 N N . ASP A 1 69 ? 13.390 16.384 -1.167 1.00 0.00 67 ASP A N 8
ATOM 11192 C CA . ASP A 1 69 ? 14.670 16.041 -0.560 1.00 0.00 67 ASP A CA 8
ATOM 11193 C C . ASP A 1 69 ? 14.536 15.945 0.956 1.00 0.00 67 ASP A C 8
ATOM 11194 O O . ASP A 1 69 ? 15.418 15.418 1.633 1.00 0.00 67 ASP A O 8
ATOM 11203 N N . MET A 1 70 ? 13.426 16.461 1.485 1.00 0.00 68 MET A N 8
ATOM 11204 C CA . MET A 1 70 ? 13.179 16.433 2.928 1.00 0.00 68 MET A CA 8
ATOM 11205 C C . MET A 1 70 ? 12.148 15.361 3.278 1.00 0.00 68 MET A C 8
ATOM 11206 O O . MET A 1 70 ? 12.092 14.890 4.414 1.00 0.00 68 MET A O 8
ATOM 11220 N N . LEU A 1 71 ? 11.336 14.978 2.296 1.00 0.00 69 LEU A N 8
ATOM 11221 C CA . LEU A 1 71 ? 10.313 13.959 2.513 1.00 0.00 69 LEU A CA 8
ATOM 11222 C C . LEU A 1 71 ? 10.936 12.710 3.138 1.00 0.00 69 LEU A C 8
ATOM 11223 O O . LEU A 1 71 ? 11.832 12.097 2.558 1.00 0.00 69 LEU A O 8
ATOM 11239 N N . ASP A 1 72 ? 10.457 12.342 4.326 1.00 0.00 70 ASP A N 8
ATOM 11240 C CA . ASP A 1 72 ? 10.978 11.168 5.029 1.00 0.00 70 ASP A CA 8
ATOM 11241 C C . ASP A 1 72 ? 11.248 10.019 4.060 1.00 0.00 70 ASP A C 8
ATOM 11242 O O . ASP A 1 72 ? 12.178 9.236 4.256 1.00 0.00 70 ASP A O 8
ATOM 11251 N N . THR A 1 73 ? 10.433 9.926 3.016 1.00 0.00 71 THR A N 8
ATOM 11252 C CA . THR A 1 73 ? 10.598 8.868 2.029 1.00 0.00 71 THR A CA 8
ATOM 11253 C C . THR A 1 73 ? 11.978 8.976 1.367 1.00 0.00 71 THR A C 8
ATOM 11254 O O . THR A 1 73 ? 12.274 9.998 0.746 1.00 0.00 71 THR A O 8
ATOM 11265 N N . PRO A 1 74 ? 12.836 7.977 1.463 1.00 0.00 72 PRO A N 8
ATOM 11266 C CA . PRO A 1 74 ? 14.182 8.053 0.827 1.00 0.00 72 PRO A CA 8
ATOM 11267 C C . PRO A 1 74 ? 14.081 7.998 -0.699 1.00 0.00 72 PRO A C 8
ATOM 11268 O O . PRO A 1 74 ? 13.047 8.343 -1.270 1.00 0.00 72 PRO A O 8
ATOM 11279 N N . MET A 1 75 ? 15.161 7.580 -1.353 1.00 0.00 73 MET A N 8
ATOM 11280 C CA . MET A 1 75 ? 15.196 7.499 -2.814 1.00 0.00 73 MET A CA 8
ATOM 11281 C C . MET A 1 75 ? 15.137 6.054 -3.285 1.00 0.00 73 MET A C 8
ATOM 11282 O O . MET A 1 75 ? 14.874 5.784 -4.454 1.00 0.00 73 MET A O 8
ATOM 11296 N N . SER A 1 76 ? 15.399 5.137 -2.369 1.00 0.00 74 SER A N 8
ATOM 11297 C CA . SER A 1 76 ? 15.387 3.710 -2.688 1.00 0.00 74 SER A CA 8
ATOM 11298 C C . SER A 1 76 ? 14.014 3.112 -2.406 1.00 0.00 74 SER A C 8
ATOM 11299 O O . SER A 1 76 ? 13.634 2.103 -2.999 1.00 0.00 74 SER A O 8
ATOM 11307 N N . ALA A 1 77 ? 13.276 3.740 -1.498 1.00 0.00 75 ALA A N 8
ATOM 11308 C CA . ALA A 1 77 ? 11.950 3.259 -1.147 1.00 0.00 75 ALA A CA 8
ATOM 11309 C C . ALA A 1 77 ? 11.039 3.283 -2.364 1.00 0.00 75 ALA A C 8
ATOM 11310 O O . ALA A 1 77 ? 10.157 2.437 -2.503 1.00 0.00 75 ALA A O 8
ATOM 11317 N N . LEU A 1 78 ? 11.244 4.251 -3.246 1.00 0.00 76 LEU A N 8
ATOM 11318 C CA . LEU A 1 78 ? 10.406 4.323 -4.430 1.00 0.00 76 LEU A CA 8
ATOM 11319 C C . LEU A 1 78 ? 10.656 3.092 -5.288 1.00 0.00 76 LEU A C 8
ATOM 11320 O O . LEU A 1 78 ? 9.719 2.447 -5.757 1.00 0.00 76 LEU A O 8
ATOM 11336 N N . LYS A 1 79 ? 11.930 2.760 -5.472 1.00 0.00 77 LYS A N 8
ATOM 11337 C CA . LYS A 1 79 ? 12.291 1.590 -6.260 1.00 0.00 77 LYS A CA 8
ATOM 11338 C C . LYS A 1 79 ? 11.686 0.341 -5.626 1.00 0.00 77 LYS A C 8
ATOM 11339 O O . LYS A 1 79 ? 11.281 -0.590 -6.324 1.00 0.00 77 LYS A O 8
ATOM 11358 N N . ASP A 1 80 ? 11.620 0.336 -4.296 1.00 0.00 78 ASP A N 8
ATOM 11359 C CA . ASP A 1 80 ? 11.058 -0.792 -3.572 1.00 0.00 78 ASP A CA 8
ATOM 11360 C C . ASP A 1 80 ? 9.569 -0.903 -3.870 1.00 0.00 78 ASP A C 8
ATOM 11361 O O . ASP A 1 80 ? 9.095 -1.927 -4.363 1.00 0.00 78 ASP A O 8
ATOM 11370 N N . ALA A 1 81 ? 8.835 0.160 -3.561 1.00 0.00 79 ALA A N 8
ATOM 11371 C CA . ALA A 1 81 ? 7.397 0.186 -3.788 1.00 0.00 79 ALA A CA 8
ATOM 11372 C C . ALA A 1 81 ? 7.062 0.029 -5.272 1.00 0.00 79 ALA A C 8
ATOM 11373 O O . ALA A 1 81 ? 6.433 -0.953 -5.664 1.00 0.00 79 ALA A O 8
ATOM 11380 N N . VAL A 1 82 ? 7.460 1.015 -6.085 1.00 0.00 80 VAL A N 8
ATOM 11381 C CA . VAL A 1 82 ? 7.176 0.994 -7.527 1.00 0.00 80 VAL A CA 8
ATOM 11382 C C . VAL A 1 82 ? 7.220 -0.429 -8.084 1.00 0.00 80 VAL A C 8
ATOM 11383 O O . VAL A 1 82 ? 6.551 -0.747 -9.068 1.00 0.00 80 VAL A O 8
ATOM 11396 N N . ARG A 1 83 ? 8.010 -1.272 -7.436 1.00 0.00 81 ARG A N 8
ATOM 11397 C CA . ARG A 1 83 ? 8.142 -2.662 -7.854 1.00 0.00 81 ARG A CA 8
ATOM 11398 C C . ARG A 1 83 ? 6.924 -3.455 -7.401 1.00 0.00 81 ARG A C 8
ATOM 11399 O O . ARG A 1 83 ? 6.222 -4.068 -8.203 1.00 0.00 81 ARG A O 8
ATOM 11420 N N . ILE A 1 84 ? 6.708 -3.453 -6.094 1.00 0.00 82 ILE A N 8
ATOM 11421 C CA . ILE A 1 84 ? 5.604 -4.185 -5.497 1.00 0.00 82 ILE A CA 8
ATOM 11422 C C . ILE A 1 84 ? 4.288 -3.987 -6.268 1.00 0.00 82 ILE A C 8
ATOM 11423 O O . ILE A 1 84 ? 3.545 -4.949 -6.456 1.00 0.00 82 ILE A O 8
ATOM 11439 N N . LEU A 1 85 ? 3.983 -2.762 -6.714 1.00 0.00 83 LEU A N 8
ATOM 11440 C CA . LEU A 1 85 ? 2.730 -2.559 -7.454 1.00 0.00 83 LEU A CA 8
ATOM 11441 C C . LEU A 1 85 ? 2.896 -3.049 -8.885 1.00 0.00 83 LEU A C 8
ATOM 11442 O O . LEU A 1 85 ? 1.959 -3.588 -9.475 1.00 0.00 83 LEU A O 8
ATOM 11458 N N . TRP A 1 86 ? 4.087 -2.865 -9.446 1.00 0.00 84 TRP A N 8
ATOM 11459 C CA . TRP A 1 86 ? 4.332 -3.308 -10.818 1.00 0.00 84 TRP A CA 8
ATOM 11460 C C . TRP A 1 86 ? 3.911 -4.769 -10.969 1.00 0.00 84 TRP A C 8
ATOM 11461 O O . TRP A 1 86 ? 3.778 -5.278 -12.083 1.00 0.00 84 TRP A O 8
ATOM 11482 N N . GLY A 1 87 ? 3.714 -5.440 -9.839 1.00 0.00 85 GLY A N 8
ATOM 11483 C CA . GLY A 1 87 ? 3.325 -6.844 -9.855 1.00 0.00 85 GLY A CA 8
ATOM 11484 C C . GLY A 1 87 ? 4.548 -7.725 -10.069 1.00 0.00 85 GLY A C 8
ATOM 11485 O O . GLY A 1 87 ? 4.432 -8.885 -10.463 1.00 0.00 85 GLY A O 8
ATOM 11489 N N . GLU A 1 88 ? 5.726 -7.159 -9.802 1.00 0.00 86 GLU A N 8
ATOM 11490 C CA . GLU A 1 88 ? 6.990 -7.883 -9.960 1.00 0.00 86 GLU A CA 8
ATOM 11491 C C . GLU A 1 88 ? 7.635 -8.102 -8.594 1.00 0.00 86 GLU A C 8
ATOM 11492 O O . GLU A 1 88 ? 8.773 -8.561 -8.500 1.00 0.00 86 GLU A O 8
ATOM 11504 N N . ALA A 1 89 ? 6.892 -7.760 -7.540 1.00 0.00 87 ALA A N 8
ATOM 11505 C CA . ALA A 1 89 ? 7.379 -7.909 -6.167 1.00 0.00 87 ALA A CA 8
ATOM 11506 C C . ALA A 1 89 ? 8.294 -9.131 -6.025 1.00 0.00 87 ALA A C 8
ATOM 11507 O O . ALA A 1 89 ? 9.445 -9.010 -5.607 1.00 0.00 87 ALA A O 8
ATOM 11514 N N . GLU A 1 90 ? 7.774 -10.303 -6.379 1.00 0.00 88 GLU A N 8
ATOM 11515 C CA . GLU A 1 90 ? 8.556 -11.532 -6.288 1.00 0.00 88 GLU A CA 8
ATOM 11516 C C . GLU A 1 90 ? 9.881 -11.379 -7.029 1.00 0.00 88 GLU A C 8
ATOM 11517 O O . GLU A 1 90 ? 9.937 -10.780 -8.103 1.00 0.00 88 GLU A O 8
ATOM 11529 N N . VAL A 1 91 ? 10.946 -11.924 -6.448 1.00 0.00 89 VAL A N 8
ATOM 11530 C CA . VAL A 1 91 ? 12.270 -11.843 -7.061 1.00 0.00 89 VAL A CA 8
ATOM 11531 C C . VAL A 1 91 ? 12.446 -12.940 -8.105 1.00 0.00 89 VAL A C 8
ATOM 11532 O O . VAL A 1 91 ? 11.982 -14.066 -7.922 1.00 0.00 89 VAL A O 8
ATOM 11545 N N . ASP A 1 92 ? 13.123 -12.604 -9.199 1.00 0.00 90 ASP A N 8
ATOM 11546 C CA . ASP A 1 92 ? 13.358 -13.569 -10.267 1.00 0.00 90 ASP A CA 8
ATOM 11547 C C . ASP A 1 92 ? 14.166 -14.755 -9.751 1.00 0.00 90 ASP A C 8
ATOM 11548 O O . ASP A 1 92 ? 13.618 -15.675 -9.145 1.00 0.00 90 ASP A O 8
ATOM 11557 N N . SER A 1 93 ? 15.472 -14.726 -9.996 1.00 0.00 91 SER A N 8
ATOM 11558 C CA . SER A 1 93 ? 16.347 -15.804 -9.551 1.00 0.00 91 SER A CA 8
ATOM 11559 C C . SER A 1 93 ? 16.355 -15.895 -8.028 1.00 0.00 91 SER A C 8
ATOM 11560 O O . SER A 1 93 ? 15.692 -15.113 -7.347 1.00 0.00 91 SER A O 8
ATOM 11568 N N . LEU A 1 94 ? 17.110 -16.854 -7.503 1.00 0.00 92 LEU A N 8
ATOM 11569 C CA . LEU A 1 94 ? 17.199 -17.040 -6.059 1.00 0.00 92 LEU A CA 8
ATOM 11570 C C . LEU A 1 94 ? 18.138 -15.988 -5.459 1.00 0.00 92 LEU A C 8
ATOM 11571 O O . LEU A 1 94 ? 19.070 -15.539 -6.126 1.00 0.00 92 LEU A O 8
ATOM 11587 N N . PRO A 1 95 ? 17.922 -15.583 -4.227 1.00 0.00 93 PRO A N 8
ATOM 11588 C CA . PRO A 1 95 ? 18.787 -14.559 -3.565 1.00 0.00 93 PRO A CA 8
ATOM 11589 C C . PRO A 1 95 ? 20.177 -15.110 -3.247 1.00 0.00 93 PRO A C 8
ATOM 11590 O O . PRO A 1 95 ? 20.314 -16.117 -2.553 1.00 0.00 93 PRO A O 8
ATOM 11601 N N . GLN A 1 96 ? 21.202 -14.439 -3.763 1.00 0.00 94 GLN A N 8
ATOM 11602 C CA . GLN A 1 96 ? 22.578 -14.867 -3.532 1.00 0.00 94 GLN A CA 8
ATOM 11603 C C . GLN A 1 96 ? 23.005 -14.530 -2.099 1.00 0.00 94 GLN A C 8
ATOM 11604 O O . GLN A 1 96 ? 22.501 -13.573 -1.510 1.00 0.00 94 GLN A O 8
ATOM 11618 N N . PRO A 1 97 ? 23.917 -15.283 -1.528 1.00 0.00 95 PRO A N 8
ATOM 11619 C CA . PRO A 1 97 ? 24.400 -15.032 -0.136 1.00 0.00 95 PRO A CA 8
ATOM 11620 C C . PRO A 1 97 ? 25.277 -13.782 -0.054 1.00 0.00 95 PRO A C 8
ATOM 11621 O O . PRO A 1 97 ? 25.742 -13.271 -1.074 1.00 0.00 95 PRO A O 8
ATOM 11632 N N . VAL A 1 98 ? 25.496 -13.297 1.163 1.00 0.00 96 VAL A N 8
ATOM 11633 C CA . VAL A 1 98 ? 26.317 -12.109 1.364 1.00 0.00 96 VAL A CA 8
ATOM 11634 C C . VAL A 1 98 ? 27.797 -12.450 1.223 1.00 0.00 96 VAL A C 8
ATOM 11635 O O . VAL A 1 98 ? 28.098 -13.427 0.559 1.00 0.00 96 VAL A O 8
ATOM 11649 N N . MET A 1 3 ? -20.327 -18.265 -10.692 1.00 0.00 1 MET A N 9
ATOM 11650 C CA . MET A 1 3 ? -19.656 -19.541 -10.312 1.00 0.00 1 MET A CA 9
ATOM 11651 C C . MET A 1 3 ? -18.144 -19.338 -10.308 1.00 0.00 1 MET A C 9
ATOM 11652 O O . MET A 1 3 ? -17.457 -19.747 -9.374 1.00 0.00 1 MET A O 9
ATOM 11666 N N . VAL A 1 4 ? -17.634 -18.703 -11.359 1.00 0.00 2 VAL A N 9
ATOM 11667 C CA . VAL A 1 4 ? -16.201 -18.451 -11.465 1.00 0.00 2 VAL A CA 9
ATOM 11668 C C . VAL A 1 4 ? -15.788 -17.307 -10.544 1.00 0.00 2 VAL A C 9
ATOM 11669 O O . VAL A 1 4 ? -16.585 -16.418 -10.246 1.00 0.00 2 VAL A O 9
ATOM 11682 N N . THR A 1 5 ? -14.536 -17.338 -10.095 1.00 0.00 3 THR A N 9
ATOM 11683 C CA . THR A 1 5 ? -14.026 -16.299 -9.205 1.00 0.00 3 THR A CA 9
ATOM 11684 C C . THR A 1 5 ? -14.038 -14.938 -9.909 1.00 0.00 3 THR A C 9
ATOM 11685 O O . THR A 1 5 ? -13.895 -14.873 -11.130 1.00 0.00 3 THR A O 9
ATOM 11696 N N . PRO A 1 6 ? -14.196 -13.855 -9.179 1.00 0.00 4 PRO A N 9
ATOM 11697 C CA . PRO A 1 6 ? -14.213 -12.486 -9.780 1.00 0.00 4 PRO A CA 9
ATOM 11698 C C . PRO A 1 6 ? -12.818 -12.042 -10.219 1.00 0.00 4 PRO A C 9
ATOM 11699 O O . PRO A 1 6 ? -12.197 -11.192 -9.582 1.00 0.00 4 PRO A O 9
ATOM 11710 N N . VAL A 1 7 ? -12.333 -12.625 -11.311 1.00 0.00 5 VAL A N 9
ATOM 11711 C CA . VAL A 1 7 ? -11.012 -12.283 -11.825 1.00 0.00 5 VAL A CA 9
ATOM 11712 C C . VAL A 1 7 ? -10.951 -10.808 -12.209 1.00 0.00 5 VAL A C 9
ATOM 11713 O O . VAL A 1 7 ? -11.856 -10.036 -11.893 1.00 0.00 5 VAL A O 9
ATOM 11726 N N . ASN A 1 8 ? -9.877 -10.423 -12.890 1.00 0.00 6 ASN A N 9
ATOM 11727 C CA . ASN A 1 8 ? -9.706 -9.036 -13.311 1.00 0.00 6 ASN A CA 9
ATOM 11728 C C . ASN A 1 8 ? -9.804 -8.098 -12.112 1.00 0.00 6 ASN A C 9
ATOM 11729 O O . ASN A 1 8 ? -9.817 -6.877 -12.266 1.00 0.00 6 ASN A O 9
ATOM 11740 N N . MET A 1 9 ? -9.870 -8.678 -10.919 1.00 0.00 7 MET A N 9
ATOM 11741 C CA . MET A 1 9 ? -9.965 -7.888 -9.697 1.00 0.00 7 MET A CA 9
ATOM 11742 C C . MET A 1 9 ? -9.842 -8.787 -8.472 1.00 0.00 7 MET A C 9
ATOM 11743 O O . MET A 1 9 ? -10.754 -8.860 -7.648 1.00 0.00 7 MET A O 9
ATOM 11757 N N . SER A 1 10 ? -8.707 -9.471 -8.359 1.00 0.00 8 SER A N 9
ATOM 11758 C CA . SER A 1 10 ? -8.470 -10.367 -7.232 1.00 0.00 8 SER A CA 9
ATOM 11759 C C . SER A 1 10 ? -7.980 -9.583 -6.019 1.00 0.00 8 SER A C 9
ATOM 11760 O O . SER A 1 10 ? -7.306 -8.562 -6.161 1.00 0.00 8 SER A O 9
ATOM 11768 N N . ARG A 1 11 ? -8.324 -10.062 -4.827 1.00 0.00 9 ARG A N 9
ATOM 11769 C CA . ARG A 1 11 ? -7.913 -9.393 -3.604 1.00 0.00 9 ARG A CA 9
ATOM 11770 C C . ARG A 1 11 ? -6.397 -9.452 -3.452 1.00 0.00 9 ARG A C 9
ATOM 11771 O O . ARG A 1 11 ? -5.768 -8.470 -3.076 1.00 0.00 9 ARG A O 9
ATOM 11792 N N . GLU A 1 12 ? -5.807 -10.602 -3.758 1.00 0.00 10 GLU A N 9
ATOM 11793 C CA . GLU A 1 12 ? -4.359 -10.758 -3.652 1.00 0.00 10 GLU A CA 9
ATOM 11794 C C . GLU A 1 12 ? -3.640 -9.517 -4.180 1.00 0.00 10 GLU A C 9
ATOM 11795 O O . GLU A 1 12 ? -2.532 -9.197 -3.750 1.00 0.00 10 GLU A O 9
ATOM 11807 N N . THR A 1 13 ? -4.288 -8.816 -5.107 1.00 0.00 11 THR A N 9
ATOM 11808 C CA . THR A 1 13 ? -3.717 -7.605 -5.684 1.00 0.00 11 THR A CA 9
ATOM 11809 C C . THR A 1 13 ? -4.007 -6.420 -4.771 1.00 0.00 11 THR A C 9
ATOM 11810 O O . THR A 1 13 ? -3.181 -5.523 -4.605 1.00 0.00 11 THR A O 9
ATOM 11821 N N . ALA A 1 14 ? -5.195 -6.439 -4.183 1.00 0.00 12 ALA A N 9
ATOM 11822 C CA . ALA A 1 14 ? -5.632 -5.389 -3.275 1.00 0.00 12 ALA A CA 9
ATOM 11823 C C . ALA A 1 14 ? -5.082 -5.638 -1.877 1.00 0.00 12 ALA A C 9
ATOM 11824 O O . ALA A 1 14 ? -5.447 -4.964 -0.915 1.00 0.00 12 ALA A O 9
ATOM 11831 N N . LEU A 1 15 ? -4.198 -6.621 -1.793 1.00 0.00 13 LEU A N 9
ATOM 11832 C CA . LEU A 1 15 ? -3.563 -7.008 -0.532 1.00 0.00 13 LEU A CA 9
ATOM 11833 C C . LEU A 1 15 ? -2.082 -6.611 -0.542 1.00 0.00 13 LEU A C 9
ATOM 11834 O O . LEU A 1 15 ? -1.523 -6.257 0.492 1.00 0.00 13 LEU A O 9
ATOM 11850 N N . ARG A 1 16 ? -1.450 -6.707 -1.711 1.00 0.00 14 ARG A N 9
ATOM 11851 C CA . ARG A 1 16 ? -0.025 -6.392 -1.833 1.00 0.00 14 ARG A CA 9
ATOM 11852 C C . ARG A 1 16 ? 0.231 -4.893 -1.973 1.00 0.00 14 ARG A C 9
ATOM 11853 O O . ARG A 1 16 ? 1.293 -4.407 -1.582 1.00 0.00 14 ARG A O 9
ATOM 11874 N N . ILE A 1 17 ? -0.721 -4.161 -2.540 1.00 0.00 15 ILE A N 9
ATOM 11875 C CA . ILE A 1 17 ? -0.544 -2.728 -2.722 1.00 0.00 15 ILE A CA 9
ATOM 11876 C C . ILE A 1 17 ? -0.442 -2.009 -1.381 1.00 0.00 15 ILE A C 9
ATOM 11877 O O . ILE A 1 17 ? 0.043 -0.878 -1.313 1.00 0.00 15 ILE A O 9
ATOM 11893 N N . ALA A 1 18 ? -0.908 -2.659 -0.313 1.00 0.00 16 ALA A N 9
ATOM 11894 C CA . ALA A 1 18 ? -0.865 -2.058 1.016 1.00 0.00 16 ALA A CA 9
ATOM 11895 C C . ALA A 1 18 ? 0.437 -2.385 1.729 1.00 0.00 16 ALA A C 9
ATOM 11896 O O . ALA A 1 18 ? 0.816 -1.701 2.676 1.00 0.00 16 ALA A O 9
ATOM 11903 N N . LEU A 1 19 ? 1.141 -3.403 1.261 1.00 0.00 17 LEU A N 9
ATOM 11904 C CA . LEU A 1 19 ? 2.419 -3.744 1.870 1.00 0.00 17 LEU A CA 9
ATOM 11905 C C . LEU A 1 19 ? 3.419 -2.660 1.495 1.00 0.00 17 LEU A C 9
ATOM 11906 O O . LEU A 1 19 ? 4.338 -2.348 2.252 1.00 0.00 17 LEU A O 9
ATOM 11922 N N . ALA A 1 20 ? 3.211 -2.086 0.317 1.00 0.00 18 ALA A N 9
ATOM 11923 C CA . ALA A 1 20 ? 4.072 -1.024 -0.174 1.00 0.00 18 ALA A CA 9
ATOM 11924 C C . ALA A 1 20 ? 4.131 0.112 0.837 1.00 0.00 18 ALA A C 9
ATOM 11925 O O . ALA A 1 20 ? 5.202 0.640 1.121 1.00 0.00 18 ALA A O 9
ATOM 11932 N N . ALA A 1 21 ? 2.974 0.478 1.388 1.00 0.00 19 ALA A N 9
ATOM 11933 C CA . ALA A 1 21 ? 2.929 1.551 2.382 1.00 0.00 19 ALA A CA 9
ATOM 11934 C C . ALA A 1 21 ? 4.117 1.420 3.337 1.00 0.00 19 ALA A C 9
ATOM 11935 O O . ALA A 1 21 ? 4.709 2.415 3.751 1.00 0.00 19 ALA A O 9
ATOM 11942 N N . ARG A 1 22 ? 4.463 0.176 3.661 1.00 0.00 20 ARG A N 9
ATOM 11943 C CA . ARG A 1 22 ? 5.589 -0.080 4.548 1.00 0.00 20 ARG A CA 9
ATOM 11944 C C . ARG A 1 22 ? 6.901 0.300 3.862 1.00 0.00 20 ARG A C 9
ATOM 11945 O O . ARG A 1 22 ? 7.777 0.906 4.477 1.00 0.00 20 ARG A O 9
ATOM 11966 N N . ALA A 1 23 ? 7.030 -0.053 2.581 1.00 0.00 21 ALA A N 9
ATOM 11967 C CA . ALA A 1 23 ? 8.239 0.267 1.827 1.00 0.00 21 ALA A CA 9
ATOM 11968 C C . ALA A 1 23 ? 8.496 1.759 1.856 1.00 0.00 21 ALA A C 9
ATOM 11969 O O . ALA A 1 23 ? 9.517 2.236 1.359 1.00 0.00 21 ALA A O 9
ATOM 11976 N N . LEU A 1 24 ? 7.554 2.494 2.430 1.00 0.00 22 LEU A N 9
ATOM 11977 C CA . LEU A 1 24 ? 7.652 3.943 2.520 1.00 0.00 22 LEU A CA 9
ATOM 11978 C C . LEU A 1 24 ? 7.656 4.364 4.000 1.00 0.00 22 LEU A C 9
ATOM 11979 O O . LEU A 1 24 ? 6.720 4.033 4.727 1.00 0.00 22 LEU A O 9
ATOM 11995 N N . PRO A 1 25 ? 8.665 5.065 4.475 1.00 0.00 23 PRO A N 9
ATOM 11996 C CA . PRO A 1 25 ? 8.721 5.490 5.905 1.00 0.00 23 PRO A CA 9
ATOM 11997 C C . PRO A 1 25 ? 7.846 6.713 6.194 1.00 0.00 23 PRO A C 9
ATOM 11998 O O . PRO A 1 25 ? 8.349 7.832 6.296 1.00 0.00 23 PRO A O 9
ATOM 12009 N N . GLY A 1 26 ? 6.536 6.492 6.342 1.00 0.00 24 GLY A N 9
ATOM 12010 C CA . GLY A 1 26 ? 5.603 7.586 6.642 1.00 0.00 24 GLY A CA 9
ATOM 12011 C C . GLY A 1 26 ? 4.397 7.583 5.703 1.00 0.00 24 GLY A C 9
ATOM 12012 O O . GLY A 1 26 ? 3.252 7.620 6.154 1.00 0.00 24 GLY A O 9
ATOM 12016 N N . THR A 1 27 ? 4.657 7.556 4.401 1.00 0.00 25 THR A N 9
ATOM 12017 C CA . THR A 1 27 ? 3.581 7.571 3.412 1.00 0.00 25 THR A CA 9
ATOM 12018 C C . THR A 1 27 ? 2.591 6.432 3.647 1.00 0.00 25 THR A C 9
ATOM 12019 O O . THR A 1 27 ? 2.982 5.304 3.941 1.00 0.00 25 THR A O 9
ATOM 12030 N N . THR A 1 28 ? 1.302 6.747 3.514 1.00 0.00 26 THR A N 9
ATOM 12031 C CA . THR A 1 28 ? 0.244 5.766 3.711 1.00 0.00 26 THR A CA 9
ATOM 12032 C C . THR A 1 28 ? -0.084 5.050 2.395 1.00 0.00 26 THR A C 9
ATOM 12033 O O . THR A 1 28 ? 0.409 5.419 1.329 1.00 0.00 26 THR A O 9
ATOM 12044 N N . VAL A 1 29 ? -0.913 4.017 2.498 1.00 0.00 27 VAL A N 9
ATOM 12045 C CA . VAL A 1 29 ? -1.309 3.227 1.334 1.00 0.00 27 VAL A CA 9
ATOM 12046 C C . VAL A 1 29 ? -2.021 4.086 0.293 1.00 0.00 27 VAL A C 9
ATOM 12047 O O . VAL A 1 29 ? -1.589 4.167 -0.855 1.00 0.00 27 VAL A O 9
ATOM 12060 N N . GLY A 1 30 ? -3.125 4.700 0.696 1.00 0.00 28 GLY A N 9
ATOM 12061 C CA . GLY A 1 30 ? -3.907 5.524 -0.218 1.00 0.00 28 GLY A CA 9
ATOM 12062 C C . GLY A 1 30 ? -3.212 6.841 -0.546 1.00 0.00 28 GLY A C 9
ATOM 12063 O O . GLY A 1 30 ? -3.797 7.703 -1.201 1.00 0.00 28 GLY A O 9
ATOM 12067 N N . GLN A 1 31 ? -1.968 7.004 -0.096 1.00 0.00 29 GLN A N 9
ATOM 12068 C CA . GLN A 1 31 ? -1.231 8.238 -0.368 1.00 0.00 29 GLN A CA 9
ATOM 12069 C C . GLN A 1 31 ? -0.322 8.052 -1.578 1.00 0.00 29 GLN A C 9
ATOM 12070 O O . GLN A 1 31 ? 0.090 9.025 -2.208 1.00 0.00 29 GLN A O 9
ATOM 12084 N N . LEU A 1 32 ? -0.009 6.799 -1.899 1.00 0.00 30 LEU A N 9
ATOM 12085 C CA . LEU A 1 32 ? 0.857 6.503 -3.038 1.00 0.00 30 LEU A CA 9
ATOM 12086 C C . LEU A 1 32 ? 0.028 6.308 -4.305 1.00 0.00 30 LEU A C 9
ATOM 12087 O O . LEU A 1 32 ? 0.545 6.424 -5.417 1.00 0.00 30 LEU A O 9
ATOM 12103 N N . LEU A 1 33 ? -1.259 6.004 -4.135 1.00 0.00 31 LEU A N 9
ATOM 12104 C CA . LEU A 1 33 ? -2.152 5.786 -5.274 1.00 0.00 31 LEU A CA 9
ATOM 12105 C C . LEU A 1 33 ? -2.845 7.094 -5.675 1.00 0.00 31 LEU A C 9
ATOM 12106 O O . LEU A 1 33 ? -3.040 7.362 -6.859 1.00 0.00 31 LEU A O 9
ATOM 12122 N N . GLU A 1 34 ? -3.232 7.889 -4.674 1.00 0.00 32 GLU A N 9
ATOM 12123 C CA . GLU A 1 34 ? -3.924 9.160 -4.916 1.00 0.00 32 GLU A CA 9
ATOM 12124 C C . GLU A 1 34 ? -3.419 9.855 -6.179 1.00 0.00 32 GLU A C 9
ATOM 12125 O O . GLU A 1 34 ? -4.139 10.644 -6.791 1.00 0.00 32 GLU A O 9
ATOM 12137 N N . ILE A 1 35 ? -2.181 9.569 -6.559 1.00 0.00 33 ILE A N 9
ATOM 12138 C CA . ILE A 1 35 ? -1.601 10.181 -7.748 1.00 0.00 33 ILE A CA 9
ATOM 12139 C C . ILE A 1 35 ? -2.549 10.052 -8.938 1.00 0.00 33 ILE A C 9
ATOM 12140 O O . ILE A 1 35 ? -2.642 10.956 -9.767 1.00 0.00 33 ILE A O 9
ATOM 12156 N N . LEU A 1 36 ? -3.253 8.925 -9.015 1.00 0.00 34 LEU A N 9
ATOM 12157 C CA . LEU A 1 36 ? -4.194 8.691 -10.111 1.00 0.00 34 LEU A CA 9
ATOM 12158 C C . LEU A 1 36 ? -5.537 9.351 -9.806 1.00 0.00 34 LEU A C 9
ATOM 12159 O O . LEU A 1 36 ? -6.430 9.389 -10.652 1.00 0.00 34 LEU A O 9
ATOM 12175 N N . HIS A 1 37 ? -5.666 9.866 -8.588 1.00 0.00 35 HIS A N 9
ATOM 12176 C CA . HIS A 1 37 ? -6.898 10.523 -8.164 1.00 0.00 35 HIS A CA 9
ATOM 12177 C C . HIS A 1 37 ? -8.088 9.576 -8.266 1.00 0.00 35 HIS A C 9
ATOM 12178 O O . HIS A 1 37 ? -8.619 9.345 -9.352 1.00 0.00 35 HIS A O 9
ATOM 12193 N N . GLN A 1 38 ? -8.507 9.039 -7.124 1.00 0.00 36 GLN A N 9
ATOM 12194 C CA . GLN A 1 38 ? -9.645 8.129 -7.086 1.00 0.00 36 GLN A CA 9
ATOM 12195 C C . GLN A 1 38 ? -10.945 8.927 -7.071 1.00 0.00 36 GLN A C 9
ATOM 12196 O O . GLN A 1 38 ? -12.000 8.416 -6.694 1.00 0.00 36 GLN A O 9
ATOM 12210 N N . ARG A 1 39 ? -10.852 10.187 -7.485 1.00 0.00 37 ARG A N 9
ATOM 12211 C CA . ARG A 1 39 ? -12.013 11.069 -7.522 1.00 0.00 37 ARG A CA 9
ATOM 12212 C C . ARG A 1 39 ? -13.185 10.392 -8.228 1.00 0.00 37 ARG A C 9
ATOM 12213 O O . ARG A 1 39 ? -14.136 9.947 -7.585 1.00 0.00 37 ARG A O 9
ATOM 12234 N N . ILE A 1 40 ? -13.109 10.321 -9.554 1.00 0.00 38 ILE A N 9
ATOM 12235 C CA . ILE A 1 40 ? -14.166 9.698 -10.350 1.00 0.00 38 ILE A CA 9
ATOM 12236 C C . ILE A 1 40 ? -13.884 8.210 -10.537 1.00 0.00 38 ILE A C 9
ATOM 12237 O O . ILE A 1 40 ? -12.752 7.815 -10.816 1.00 0.00 38 ILE A O 9
ATOM 12253 N N . GLU A 1 41 ? -14.920 7.388 -10.391 1.00 0.00 39 GLU A N 9
ATOM 12254 C CA . GLU A 1 41 ? -14.762 5.947 -10.558 1.00 0.00 39 GLU A CA 9
ATOM 12255 C C . GLU A 1 41 ? -14.001 5.651 -11.846 1.00 0.00 39 GLU A C 9
ATOM 12256 O O . GLU A 1 41 ? -14.337 6.174 -12.907 1.00 0.00 39 GLU A O 9
ATOM 12268 N N . GLY A 1 42 ? -12.972 4.815 -11.745 1.00 0.00 40 GLY A N 9
ATOM 12269 C CA . GLY A 1 42 ? -12.168 4.462 -12.912 1.00 0.00 40 GLY A CA 9
ATOM 12270 C C . GLY A 1 42 ? -11.524 3.091 -12.734 1.00 0.00 40 GLY A C 9
ATOM 12271 O O . GLY A 1 42 ? -11.890 2.335 -11.834 1.00 0.00 40 GLY A O 9
ATOM 12275 N N . PRO A 1 43 ? -10.579 2.760 -13.574 1.00 0.00 41 PRO A N 9
ATOM 12276 C CA . PRO A 1 43 ? -9.872 1.449 -13.514 1.00 0.00 41 PRO A CA 9
ATOM 12277 C C . PRO A 1 43 ? -9.445 1.089 -12.092 1.00 0.00 41 PRO A C 9
ATOM 12278 O O . PRO A 1 43 ? -9.599 1.885 -11.165 1.00 0.00 41 PRO A O 9
ATOM 12289 N N . LEU A 1 44 ? -8.916 -0.117 -11.932 1.00 0.00 42 LEU A N 9
ATOM 12290 C CA . LEU A 1 44 ? -8.474 -0.584 -10.624 1.00 0.00 42 LEU A CA 9
ATOM 12291 C C . LEU A 1 44 ? -7.738 -1.912 -10.771 1.00 0.00 42 LEU A C 9
ATOM 12292 O O . LEU A 1 44 ? -8.077 -2.898 -10.118 1.00 0.00 42 LEU A O 9
ATOM 12308 N N . THR A 1 45 ? -6.732 -1.928 -11.648 1.00 0.00 43 THR A N 9
ATOM 12309 C CA . THR A 1 45 ? -5.946 -3.140 -11.902 1.00 0.00 43 THR A CA 9
ATOM 12310 C C . THR A 1 45 ? -4.474 -2.916 -11.584 1.00 0.00 43 THR A C 9
ATOM 12311 O O . THR A 1 45 ? -4.047 -1.794 -11.308 1.00 0.00 43 THR A O 9
ATOM 12322 N N . GLU A 1 46 ? -3.701 -3.996 -11.641 1.00 0.00 44 GLU A N 9
ATOM 12323 C CA . GLU A 1 46 ? -2.271 -3.922 -11.376 1.00 0.00 44 GLU A CA 9
ATOM 12324 C C . GLU A 1 46 ? -1.538 -3.404 -12.607 1.00 0.00 44 GLU A C 9
ATOM 12325 O O . GLU A 1 46 ? -0.462 -2.818 -12.503 1.00 0.00 44 GLU A O 9
ATOM 12337 N N . GLU A 1 47 ? -2.136 -3.622 -13.776 1.00 0.00 45 GLU A N 9
ATOM 12338 C CA . GLU A 1 47 ? -1.535 -3.170 -15.025 1.00 0.00 45 GLU A CA 9
ATOM 12339 C C . GLU A 1 47 ? -1.771 -1.678 -15.206 1.00 0.00 45 GLU A C 9
ATOM 12340 O O . GLU A 1 47 ? -0.902 -0.953 -15.695 1.00 0.00 45 GLU A O 9
ATOM 12352 N N . SER A 1 48 ? -2.953 -1.226 -14.807 1.00 0.00 46 SER A N 9
ATOM 12353 C CA . SER A 1 48 ? -3.301 0.185 -14.926 1.00 0.00 46 SER A CA 9
ATOM 12354 C C . SER A 1 48 ? -2.245 1.058 -14.254 1.00 0.00 46 SER A C 9
ATOM 12355 O O . SER A 1 48 ? -1.890 2.121 -14.764 1.00 0.00 46 SER A O 9
ATOM 12363 N N . LEU A 1 49 ? -1.747 0.606 -13.107 1.00 0.00 47 LEU A N 9
ATOM 12364 C CA . LEU A 1 49 ? -0.732 1.362 -12.374 1.00 0.00 47 LEU A CA 9
ATOM 12365 C C . LEU A 1 49 ? 0.563 1.448 -13.190 1.00 0.00 47 LEU A C 9
ATOM 12366 O O . LEU A 1 49 ? 1.215 2.491 -13.227 1.00 0.00 47 LEU A O 9
ATOM 12382 N N . GLN A 1 50 ? 0.927 0.346 -13.840 1.00 0.00 48 GLN A N 9
ATOM 12383 C CA . GLN A 1 50 ? 2.143 0.311 -14.649 1.00 0.00 48 GLN A CA 9
ATOM 12384 C C . GLN A 1 50 ? 2.056 1.313 -15.795 1.00 0.00 48 GLN A C 9
ATOM 12385 O O . GLN A 1 50 ? 1.927 0.929 -16.958 1.00 0.00 48 GLN A O 9
ATOM 12399 N N . GLY A 1 51 ? 2.127 2.596 -15.459 1.00 0.00 49 GLY A N 9
ATOM 12400 C CA . GLY A 1 51 ? 2.055 3.649 -16.469 1.00 0.00 49 GLY A CA 9
ATOM 12401 C C . GLY A 1 51 ? 2.752 4.917 -15.990 1.00 0.00 49 GLY A C 9
ATOM 12402 O O . GLY A 1 51 ? 2.650 5.967 -16.624 1.00 0.00 49 GLY A O 9
ATOM 12406 N N . VAL A 1 52 ? 3.463 4.814 -14.865 1.00 0.00 50 VAL A N 9
ATOM 12407 C CA . VAL A 1 52 ? 4.183 5.962 -14.298 1.00 0.00 50 VAL A CA 9
ATOM 12408 C C . VAL A 1 52 ? 5.647 5.584 -14.041 1.00 0.00 50 VAL A C 9
ATOM 12409 O O . VAL A 1 52 ? 6.037 4.433 -14.229 1.00 0.00 50 VAL A O 9
ATOM 12422 N N . SER A 1 53 ? 6.450 6.556 -13.606 1.00 0.00 51 SER A N 9
ATOM 12423 C CA . SER A 1 53 ? 7.867 6.318 -13.317 1.00 0.00 51 SER A CA 9
ATOM 12424 C C . SER A 1 53 ? 8.118 6.556 -11.839 1.00 0.00 51 SER A C 9
ATOM 12425 O O . SER A 1 53 ? 7.306 7.192 -11.180 1.00 0.00 51 SER A O 9
ATOM 12433 N N . VAL A 1 54 ? 9.241 6.055 -11.328 1.00 0.00 52 VAL A N 9
ATOM 12434 C CA . VAL A 1 54 ? 9.575 6.229 -9.913 1.00 0.00 52 VAL A CA 9
ATOM 12435 C C . VAL A 1 54 ? 9.547 7.715 -9.523 1.00 0.00 52 VAL A C 9
ATOM 12436 O O . VAL A 1 54 ? 8.978 8.085 -8.497 1.00 0.00 52 VAL A O 9
ATOM 12449 N N . THR A 1 55 ? 10.189 8.549 -10.332 1.00 0.00 53 THR A N 9
ATOM 12450 C CA . THR A 1 55 ? 10.258 9.981 -10.048 1.00 0.00 53 THR A CA 9
ATOM 12451 C C . THR A 1 55 ? 8.873 10.586 -9.813 1.00 0.00 53 THR A C 9
ATOM 12452 O O . THR A 1 55 ? 8.753 11.608 -9.155 1.00 0.00 53 THR A O 9
ATOM 12463 N N . ASP A 1 56 ? 7.842 9.977 -10.363 1.00 0.00 54 ASP A N 9
ATOM 12464 C CA . ASP A 1 56 ? 6.494 10.508 -10.203 1.00 0.00 54 ASP A CA 9
ATOM 12465 C C . ASP A 1 56 ? 5.955 10.221 -8.804 1.00 0.00 54 ASP A C 9
ATOM 12466 O O . ASP A 1 56 ? 5.151 10.982 -8.268 1.00 0.00 54 ASP A O 9
ATOM 12475 N N . LEU A 1 57 ? 6.372 9.100 -8.236 1.00 0.00 55 LEU A N 9
ATOM 12476 C CA . LEU A 1 57 ? 5.898 8.698 -6.912 1.00 0.00 55 LEU A CA 9
ATOM 12477 C C . LEU A 1 57 ? 6.375 9.652 -5.811 1.00 0.00 55 LEU A C 9
ATOM 12478 O O . LEU A 1 57 ? 5.559 10.285 -5.145 1.00 0.00 55 LEU A O 9
ATOM 12494 N N . LYS A 1 58 ? 7.692 9.728 -5.600 1.00 0.00 56 LYS A N 9
ATOM 12495 C CA . LYS A 1 58 ? 8.248 10.583 -4.539 1.00 0.00 56 LYS A CA 9
ATOM 12496 C C . LYS A 1 58 ? 7.756 12.028 -4.616 1.00 0.00 56 LYS A C 9
ATOM 12497 O O . LYS A 1 58 ? 7.567 12.678 -3.588 1.00 0.00 56 LYS A O 9
ATOM 12516 N N . ILE A 1 59 ? 7.552 12.529 -5.825 1.00 0.00 57 ILE A N 9
ATOM 12517 C CA . ILE A 1 59 ? 7.086 13.904 -6.001 1.00 0.00 57 ILE A CA 9
ATOM 12518 C C . ILE A 1 59 ? 5.580 13.971 -5.784 1.00 0.00 57 ILE A C 9
ATOM 12519 O O . ILE A 1 59 ? 5.025 15.035 -5.519 1.00 0.00 57 ILE A O 9
ATOM 12535 N N . GLY A 1 60 ? 4.928 12.817 -5.897 1.00 0.00 58 GLY A N 9
ATOM 12536 C CA . GLY A 1 60 ? 3.484 12.741 -5.713 1.00 0.00 58 GLY A CA 9
ATOM 12537 C C . GLY A 1 60 ? 3.096 13.028 -4.266 1.00 0.00 58 GLY A C 9
ATOM 12538 O O . GLY A 1 60 ? 2.085 13.682 -4.007 1.00 0.00 58 GLY A O 9
ATOM 12542 N N . LEU A 1 61 ? 3.899 12.540 -3.320 1.00 0.00 59 LEU A N 9
ATOM 12543 C CA . LEU A 1 61 ? 3.608 12.766 -1.908 1.00 0.00 59 LEU A CA 9
ATOM 12544 C C . LEU A 1 61 ? 3.983 14.187 -1.521 1.00 0.00 59 LEU A C 9
ATOM 12545 O O . LEU A 1 61 ? 3.145 14.934 -1.015 1.00 0.00 59 LEU A O 9
ATOM 12561 N N . ALA A 1 62 ? 5.227 14.579 -1.778 1.00 0.00 60 ALA A N 9
ATOM 12562 C CA . ALA A 1 62 ? 5.643 15.936 -1.461 1.00 0.00 60 ALA A CA 9
ATOM 12563 C C . ALA A 1 62 ? 4.892 16.906 -2.357 1.00 0.00 60 ALA A C 9
ATOM 12564 O O . ALA A 1 62 ? 4.536 18.009 -1.940 1.00 0.00 60 ALA A O 9
ATOM 12571 N N . GLY A 1 63 ? 4.643 16.477 -3.598 1.00 0.00 61 GLY A N 9
ATOM 12572 C CA . GLY A 1 63 ? 3.915 17.305 -4.562 1.00 0.00 61 GLY A CA 9
ATOM 12573 C C . GLY A 1 63 ? 4.779 17.619 -5.773 1.00 0.00 61 GLY A C 9
ATOM 12574 O O . GLY A 1 63 ? 4.378 17.376 -6.912 1.00 0.00 61 GLY A O 9
ATOM 12578 N N . SER A 1 64 ? 5.968 18.164 -5.527 1.00 0.00 62 SER A N 9
ATOM 12579 C CA . SER A 1 64 ? 6.884 18.509 -6.613 1.00 0.00 62 SER A CA 9
ATOM 12580 C C . SER A 1 64 ? 8.321 18.170 -6.239 1.00 0.00 62 SER A C 9
ATOM 12581 O O . SER A 1 64 ? 8.682 18.150 -5.062 1.00 0.00 62 SER A O 9
ATOM 12589 N N . GLU A 1 65 ? 9.134 17.898 -7.252 1.00 0.00 63 GLU A N 9
ATOM 12590 C CA . GLU A 1 65 ? 10.533 17.553 -7.048 1.00 0.00 63 GLU A CA 9
ATOM 12591 C C . GLU A 1 65 ? 11.297 18.668 -6.326 1.00 0.00 63 GLU A C 9
ATOM 12592 O O . GLU A 1 65 ? 12.524 18.732 -6.403 1.00 0.00 63 GLU A O 9
ATOM 12604 N N . GLU A 1 66 ? 10.574 19.543 -5.624 1.00 0.00 64 GLU A N 9
ATOM 12605 C CA . GLU A 1 66 ? 11.201 20.643 -4.895 1.00 0.00 64 GLU A CA 9
ATOM 12606 C C . GLU A 1 66 ? 11.385 20.285 -3.422 1.00 0.00 64 GLU A C 9
ATOM 12607 O O . GLU A 1 66 ? 12.502 20.306 -2.905 1.00 0.00 64 GLU A O 9
ATOM 12619 N N . ASP A 1 67 ? 10.277 19.999 -2.738 1.00 0.00 65 ASP A N 9
ATOM 12620 C CA . ASP A 1 67 ? 10.319 19.683 -1.310 1.00 0.00 65 ASP A CA 9
ATOM 12621 C C . ASP A 1 67 ? 10.682 18.221 -1.038 1.00 0.00 65 ASP A C 9
ATOM 12622 O O . ASP A 1 67 ? 10.966 17.857 0.102 1.00 0.00 65 ASP A O 9
ATOM 12631 N N . VAL A 1 68 ? 10.671 17.383 -2.068 1.00 0.00 66 VAL A N 9
ATOM 12632 C CA . VAL A 1 68 ? 11.004 15.975 -1.867 1.00 0.00 66 VAL A CA 9
ATOM 12633 C C . VAL A 1 68 ? 12.335 15.850 -1.131 1.00 0.00 66 VAL A C 9
ATOM 12634 O O . VAL A 1 68 ? 12.573 14.877 -0.415 1.00 0.00 66 VAL A O 9
ATOM 12647 N N . ASP A 1 69 ? 13.198 16.844 -1.315 1.00 0.00 67 ASP A N 9
ATOM 12648 C CA . ASP A 1 69 ? 14.504 16.842 -0.668 1.00 0.00 67 ASP A CA 9
ATOM 12649 C C . ASP A 1 69 ? 14.352 16.711 0.844 1.00 0.00 67 ASP A C 9
ATOM 12650 O O . ASP A 1 69 ? 15.265 16.256 1.533 1.00 0.00 67 ASP A O 9
ATOM 12659 N N . MET A 1 70 ? 13.190 17.114 1.355 1.00 0.00 68 MET A N 9
ATOM 12660 C CA . MET A 1 70 ? 12.918 17.039 2.790 1.00 0.00 68 MET A CA 9
ATOM 12661 C C . MET A 1 70 ? 12.203 15.733 3.132 1.00 0.00 68 MET A C 9
ATOM 12662 O O . MET A 1 70 ? 12.442 15.138 4.183 1.00 0.00 68 MET A O 9
ATOM 12676 N N . LEU A 1 71 ? 11.323 15.297 2.237 1.00 0.00 69 LEU A N 9
ATOM 12677 C CA . LEU A 1 71 ? 10.571 14.065 2.450 1.00 0.00 69 LEU A CA 9
ATOM 12678 C C . LEU A 1 71 ? 11.512 12.930 2.863 1.00 0.00 69 LEU A C 9
ATOM 12679 O O . LEU A 1 71 ? 12.389 12.524 2.101 1.00 0.00 69 LEU A O 9
ATOM 12695 N N . ASP A 1 72 ? 11.320 12.437 4.084 1.00 0.00 70 ASP A N 9
ATOM 12696 C CA . ASP A 1 72 ? 12.152 11.361 4.624 1.00 0.00 70 ASP A CA 9
ATOM 12697 C C . ASP A 1 72 ? 12.390 10.257 3.594 1.00 0.00 70 ASP A C 9
ATOM 12698 O O . ASP A 1 72 ? 13.293 9.436 3.758 1.00 0.00 70 ASP A O 9
ATOM 12707 N N . THR A 1 73 ? 11.583 10.235 2.542 1.00 0.00 71 THR A N 9
ATOM 12708 C CA . THR A 1 73 ? 11.729 9.216 1.506 1.00 0.00 71 THR A CA 9
ATOM 12709 C C . THR A 1 73 ? 13.193 9.164 1.016 1.00 0.00 71 THR A C 9
ATOM 12710 O O . THR A 1 73 ? 13.688 10.152 0.472 1.00 0.00 71 THR A O 9
ATOM 12721 N N . PRO A 1 74 ? 13.906 8.065 1.209 1.00 0.00 72 PRO A N 9
ATOM 12722 C CA . PRO A 1 74 ? 15.340 7.955 0.785 1.00 0.00 72 PRO A CA 9
ATOM 12723 C C . PRO A 1 74 ? 15.519 7.671 -0.710 1.00 0.00 72 PRO A C 9
ATOM 12724 O O . PRO A 1 74 ? 16.575 7.198 -1.128 1.00 0.00 72 PRO A O 9
ATOM 12735 N N . MET A 1 75 ? 14.496 7.961 -1.508 1.00 0.00 73 MET A N 9
ATOM 12736 C CA . MET A 1 75 ? 14.575 7.731 -2.953 1.00 0.00 73 MET A CA 9
ATOM 12737 C C . MET A 1 75 ? 14.671 6.238 -3.271 1.00 0.00 73 MET A C 9
ATOM 12738 O O . MET A 1 75 ? 14.491 5.828 -4.418 1.00 0.00 73 MET A O 9
ATOM 12752 N N . SER A 1 76 ? 14.945 5.423 -2.255 1.00 0.00 74 SER A N 9
ATOM 12753 C CA . SER A 1 76 ? 15.051 3.976 -2.447 1.00 0.00 74 SER A CA 9
ATOM 12754 C C . SER A 1 76 ? 13.735 3.307 -2.083 1.00 0.00 74 SER A C 9
ATOM 12755 O O . SER A 1 76 ? 13.511 2.136 -2.391 1.00 0.00 74 SER A O 9
ATOM 12763 N N . ALA A 1 77 ? 12.873 4.064 -1.417 1.00 0.00 75 ALA A N 9
ATOM 12764 C CA . ALA A 1 77 ? 11.577 3.554 -0.999 1.00 0.00 75 ALA A CA 9
ATOM 12765 C C . ALA A 1 77 ? 10.633 3.418 -2.194 1.00 0.00 75 ALA A C 9
ATOM 12766 O O . ALA A 1 77 ? 9.783 2.529 -2.223 1.00 0.00 75 ALA A O 9
ATOM 12773 N N . LEU A 1 78 ? 10.789 4.289 -3.184 1.00 0.00 76 LEU A N 9
ATOM 12774 C CA . LEU A 1 78 ? 9.943 4.209 -4.369 1.00 0.00 76 LEU A CA 9
ATOM 12775 C C . LEU A 1 78 ? 10.286 2.940 -5.125 1.00 0.00 76 LEU A C 9
ATOM 12776 O O . LEU A 1 78 ? 9.438 2.075 -5.347 1.00 0.00 76 LEU A O 9
ATOM 12792 N N . LYS A 1 79 ? 11.549 2.848 -5.522 1.00 0.00 77 LYS A N 9
ATOM 12793 C CA . LYS A 1 79 ? 12.038 1.698 -6.263 1.00 0.00 77 LYS A CA 9
ATOM 12794 C C . LYS A 1 79 ? 11.698 0.409 -5.522 1.00 0.00 77 LYS A C 9
ATOM 12795 O O . LYS A 1 79 ? 11.720 -0.677 -6.102 1.00 0.00 77 LYS A O 9
ATOM 12814 N N . ASP A 1 80 ? 11.345 0.539 -4.245 1.00 0.00 78 ASP A N 9
ATOM 12815 C CA . ASP A 1 80 ? 10.958 -0.614 -3.444 1.00 0.00 78 ASP A CA 9
ATOM 12816 C C . ASP A 1 80 ? 9.468 -0.870 -3.648 1.00 0.00 78 ASP A C 9
ATOM 12817 O O . ASP A 1 80 ? 9.050 -1.984 -3.965 1.00 0.00 78 ASP A O 9
ATOM 12826 N N . ALA A 1 81 ? 8.677 0.182 -3.460 1.00 0.00 79 ALA A N 9
ATOM 12827 C CA . ALA A 1 81 ? 7.231 0.098 -3.617 1.00 0.00 79 ALA A CA 9
ATOM 12828 C C . ALA A 1 81 ? 6.838 -0.100 -5.083 1.00 0.00 79 ALA A C 9
ATOM 12829 O O . ALA A 1 81 ? 6.130 -1.051 -5.414 1.00 0.00 79 ALA A O 9
ATOM 12836 N N . VAL A 1 82 ? 7.281 0.819 -5.951 1.00 0.00 80 VAL A N 9
ATOM 12837 C CA . VAL A 1 82 ? 6.957 0.756 -7.383 1.00 0.00 80 VAL A CA 9
ATOM 12838 C C . VAL A 1 82 ? 6.909 -0.692 -7.872 1.00 0.00 80 VAL A C 9
ATOM 12839 O O . VAL A 1 82 ? 6.207 -1.021 -8.827 1.00 0.00 80 VAL A O 9
ATOM 12852 N N . ARG A 1 83 ? 7.660 -1.542 -7.189 1.00 0.00 81 ARG A N 9
ATOM 12853 C CA . ARG A 1 83 ? 7.711 -2.958 -7.529 1.00 0.00 81 ARG A CA 9
ATOM 12854 C C . ARG A 1 83 ? 6.450 -3.656 -7.036 1.00 0.00 81 ARG A C 9
ATOM 12855 O O . ARG A 1 83 ? 5.751 -4.330 -7.792 1.00 0.00 81 ARG A O 9
ATOM 12876 N N . ILE A 1 84 ? 6.202 -3.510 -5.746 1.00 0.00 82 ILE A N 9
ATOM 12877 C CA . ILE A 1 84 ? 5.058 -4.141 -5.111 1.00 0.00 82 ILE A CA 9
ATOM 12878 C C . ILE A 1 84 ? 3.745 -3.882 -5.873 1.00 0.00 82 ILE A C 9
ATOM 12879 O O . ILE A 1 84 ? 2.950 -4.807 -6.039 1.00 0.00 82 ILE A O 9
ATOM 12895 N N . LEU A 1 85 ? 3.501 -2.649 -6.344 1.00 0.00 83 LEU A N 9
ATOM 12896 C CA . LEU A 1 85 ? 2.250 -2.393 -7.078 1.00 0.00 83 LEU A CA 9
ATOM 12897 C C . LEU A 1 85 ? 2.381 -2.898 -8.513 1.00 0.00 83 LEU A C 9
ATOM 12898 O O . LEU A 1 85 ? 1.406 -3.351 -9.109 1.00 0.00 83 LEU A O 9
ATOM 12914 N N . TRP A 1 86 ? 3.590 -2.820 -9.062 1.00 0.00 84 TRP A N 9
ATOM 12915 C CA . TRP A 1 86 ? 3.818 -3.280 -10.434 1.00 0.00 84 TRP A CA 9
ATOM 12916 C C . TRP A 1 86 ? 3.174 -4.655 -10.634 1.00 0.00 84 TRP A C 9
ATOM 12917 O O . TRP A 1 86 ? 2.763 -5.006 -11.740 1.00 0.00 84 TRP A O 9
ATOM 12938 N N . GLY A 1 87 ? 3.103 -5.427 -9.552 1.00 0.00 85 GLY A N 9
ATOM 12939 C CA . GLY A 1 87 ? 2.525 -6.769 -9.603 1.00 0.00 85 GLY A CA 9
ATOM 12940 C C . GLY A 1 87 ? 3.623 -7.816 -9.741 1.00 0.00 85 GLY A C 9
ATOM 12941 O O . GLY A 1 87 ? 3.358 -8.972 -10.071 1.00 0.00 85 GLY A O 9
ATOM 12945 N N . GLU A 1 88 ? 4.864 -7.400 -9.483 1.00 0.00 86 GLU A N 9
ATOM 12946 C CA . GLU A 1 88 ? 6.018 -8.299 -9.574 1.00 0.00 86 GLU A CA 9
ATOM 12947 C C . GLU A 1 88 ? 6.584 -8.574 -8.184 1.00 0.00 86 GLU A C 9
ATOM 12948 O O . GLU A 1 88 ? 7.571 -9.298 -8.043 1.00 0.00 86 GLU A O 9
ATOM 12960 N N . ALA A 1 89 ? 5.954 -7.988 -7.162 1.00 0.00 87 ALA A N 9
ATOM 12961 C CA . ALA A 1 89 ? 6.391 -8.164 -5.775 1.00 0.00 87 ALA A CA 9
ATOM 12962 C C . ALA A 1 89 ? 6.982 -9.562 -5.545 1.00 0.00 87 ALA A C 9
ATOM 12963 O O . ALA A 1 89 ? 7.904 -9.732 -4.747 1.00 0.00 87 ALA A O 9
ATOM 12970 N N . GLU A 1 90 ? 6.444 -10.551 -6.252 1.00 0.00 88 GLU A N 9
ATOM 12971 C CA . GLU A 1 90 ? 6.924 -11.922 -6.118 1.00 0.00 88 GLU A CA 9
ATOM 12972 C C . GLU A 1 90 ? 8.447 -11.971 -6.183 1.00 0.00 88 GLU A C 9
ATOM 12973 O O . GLU A 1 90 ? 9.090 -12.647 -5.381 1.00 0.00 88 GLU A O 9
ATOM 12985 N N . VAL A 1 91 ? 9.021 -11.253 -7.144 1.00 0.00 89 VAL A N 9
ATOM 12986 C CA . VAL A 1 91 ? 10.471 -11.229 -7.298 1.00 0.00 89 VAL A CA 9
ATOM 12987 C C . VAL A 1 91 ? 11.132 -10.699 -6.033 1.00 0.00 89 VAL A C 9
ATOM 12988 O O . VAL A 1 91 ? 11.029 -9.514 -5.716 1.00 0.00 89 VAL A O 9
ATOM 13001 N N . ASP A 1 92 ? 11.811 -11.585 -5.311 1.00 0.00 90 ASP A N 9
ATOM 13002 C CA . ASP A 1 92 ? 12.485 -11.193 -4.080 1.00 0.00 90 ASP A CA 9
ATOM 13003 C C . ASP A 1 92 ? 13.813 -10.511 -4.388 1.00 0.00 90 ASP A C 9
ATOM 13004 O O . ASP A 1 92 ? 14.468 -10.825 -5.381 1.00 0.00 90 ASP A O 9
ATOM 13013 N N . SER A 1 93 ? 14.202 -9.578 -3.527 1.00 0.00 91 SER A N 9
ATOM 13014 C CA . SER A 1 93 ? 15.454 -8.857 -3.712 1.00 0.00 91 SER A CA 9
ATOM 13015 C C . SER A 1 93 ? 16.642 -9.768 -3.420 1.00 0.00 91 SER A C 9
ATOM 13016 O O . SER A 1 93 ? 16.611 -10.960 -3.727 1.00 0.00 91 SER A O 9
ATOM 13024 N N . LEU A 1 94 ? 17.688 -9.201 -2.825 1.00 0.00 92 LEU A N 9
ATOM 13025 C CA . LEU A 1 94 ? 18.883 -9.973 -2.494 1.00 0.00 92 LEU A CA 9
ATOM 13026 C C . LEU A 1 94 ? 18.713 -10.638 -1.123 1.00 0.00 92 LEU A C 9
ATOM 13027 O O . LEU A 1 94 ? 18.019 -10.101 -0.260 1.00 0.00 92 LEU A O 9
ATOM 13043 N N . PRO A 1 95 ? 19.322 -11.781 -0.896 1.00 0.00 93 PRO A N 9
ATOM 13044 C CA . PRO A 1 95 ? 19.211 -12.495 0.411 1.00 0.00 93 PRO A CA 9
ATOM 13045 C C . PRO A 1 95 ? 20.011 -11.795 1.512 1.00 0.00 93 PRO A C 9
ATOM 13046 O O . PRO A 1 95 ? 20.590 -12.445 2.382 1.00 0.00 93 PRO A O 9
ATOM 13057 N N . GLN A 1 96 ? 20.036 -10.466 1.466 1.00 0.00 94 GLN A N 9
ATOM 13058 C CA . GLN A 1 96 ? 20.765 -9.690 2.461 1.00 0.00 94 GLN A CA 9
ATOM 13059 C C . GLN A 1 96 ? 20.113 -9.847 3.839 1.00 0.00 94 GLN A C 9
ATOM 13060 O O . GLN A 1 96 ? 18.906 -10.068 3.931 1.00 0.00 94 GLN A O 9
ATOM 13074 N N . PRO A 1 97 ? 20.873 -9.735 4.905 1.00 0.00 95 PRO A N 9
ATOM 13075 C CA . PRO A 1 97 ? 20.327 -9.869 6.290 1.00 0.00 95 PRO A CA 9
ATOM 13076 C C . PRO A 1 97 ? 19.462 -8.669 6.680 1.00 0.00 95 PRO A C 9
ATOM 13077 O O . PRO A 1 97 ? 19.883 -7.520 6.548 1.00 0.00 95 PRO A O 9
ATOM 13088 N N . VAL A 1 98 ? 18.255 -8.948 7.161 1.00 0.00 96 VAL A N 9
ATOM 13089 C CA . VAL A 1 98 ? 17.341 -7.885 7.566 1.00 0.00 96 VAL A CA 9
ATOM 13090 C C . VAL A 1 98 ? 17.755 -7.310 8.917 1.00 0.00 96 VAL A C 9
ATOM 13091 O O . VAL A 1 98 ? 18.713 -7.810 9.482 1.00 0.00 96 VAL A O 9
ATOM 13105 N N . MET A 1 3 ? -21.517 -10.892 -15.730 1.00 0.00 1 MET A N 10
ATOM 13106 C CA . MET A 1 3 ? -20.275 -10.758 -14.918 1.00 0.00 1 MET A CA 10
ATOM 13107 C C . MET A 1 3 ? -19.957 -9.280 -14.721 1.00 0.00 1 MET A C 10
ATOM 13108 O O . MET A 1 3 ? -18.804 -8.906 -14.503 1.00 0.00 1 MET A O 10
ATOM 13122 N N . VAL A 1 4 ? -20.987 -8.443 -14.799 1.00 0.00 2 VAL A N 10
ATOM 13123 C CA . VAL A 1 4 ? -20.808 -7.005 -14.626 1.00 0.00 2 VAL A CA 10
ATOM 13124 C C . VAL A 1 4 ? -20.735 -6.649 -13.147 1.00 0.00 2 VAL A C 10
ATOM 13125 O O . VAL A 1 4 ? -21.757 -6.574 -12.466 1.00 0.00 2 VAL A O 10
ATOM 13138 N N . THR A 1 5 ? -19.520 -6.428 -12.654 1.00 0.00 3 THR A N 10
ATOM 13139 C CA . THR A 1 5 ? -19.329 -6.080 -11.251 1.00 0.00 3 THR A CA 10
ATOM 13140 C C . THR A 1 5 ? -17.967 -5.425 -11.038 1.00 0.00 3 THR A C 10
ATOM 13141 O O . THR A 1 5 ? -17.135 -5.931 -10.285 1.00 0.00 3 THR A O 10
ATOM 13152 N N . PRO A 1 6 ? -17.727 -4.313 -11.685 1.00 0.00 4 PRO A N 10
ATOM 13153 C CA . PRO A 1 6 ? -16.439 -3.571 -11.565 1.00 0.00 4 PRO A CA 10
ATOM 13154 C C . PRO A 1 6 ? -16.354 -2.788 -10.255 1.00 0.00 4 PRO A C 10
ATOM 13155 O O . PRO A 1 6 ? -16.805 -1.645 -10.175 1.00 0.00 4 PRO A O 10
ATOM 13166 N N . VAL A 1 7 ? -15.778 -3.411 -9.232 1.00 0.00 5 VAL A N 10
ATOM 13167 C CA . VAL A 1 7 ? -15.646 -2.760 -7.933 1.00 0.00 5 VAL A CA 10
ATOM 13168 C C . VAL A 1 7 ? -14.578 -3.452 -7.092 1.00 0.00 5 VAL A C 10
ATOM 13169 O O . VAL A 1 7 ? -14.068 -2.880 -6.128 1.00 0.00 5 VAL A O 10
ATOM 13182 N N . ASN A 1 8 ? -14.244 -4.688 -7.458 1.00 0.00 6 ASN A N 10
ATOM 13183 C CA . ASN A 1 8 ? -13.235 -5.448 -6.723 1.00 0.00 6 ASN A CA 10
ATOM 13184 C C . ASN A 1 8 ? -12.629 -6.536 -7.606 1.00 0.00 6 ASN A C 10
ATOM 13185 O O . ASN A 1 8 ? -12.956 -6.645 -8.788 1.00 0.00 6 ASN A O 10
ATOM 13196 N N . MET A 1 9 ? -11.743 -7.337 -7.023 1.00 0.00 7 MET A N 10
ATOM 13197 C CA . MET A 1 9 ? -11.093 -8.414 -7.763 1.00 0.00 7 MET A CA 10
ATOM 13198 C C . MET A 1 9 ? -10.488 -9.436 -6.799 1.00 0.00 7 MET A C 10
ATOM 13199 O O . MET A 1 9 ? -11.124 -9.833 -5.823 1.00 0.00 7 MET A O 10
ATOM 13213 N N . SER A 1 10 ? -9.254 -9.853 -7.079 1.00 0.00 8 SER A N 10
ATOM 13214 C CA . SER A 1 10 ? -8.567 -10.824 -6.230 1.00 0.00 8 SER A CA 10
ATOM 13215 C C . SER A 1 10 ? -7.845 -10.113 -5.088 1.00 0.00 8 SER A C 10
ATOM 13216 O O . SER A 1 10 ? -7.239 -9.060 -5.284 1.00 0.00 8 SER A O 10
ATOM 13224 N N . ARG A 1 11 ? -7.927 -10.685 -3.890 1.00 0.00 9 ARG A N 10
ATOM 13225 C CA . ARG A 1 11 ? -7.294 -10.094 -2.725 1.00 0.00 9 ARG A CA 10
ATOM 13226 C C . ARG A 1 11 ? -5.820 -9.790 -2.995 1.00 0.00 9 ARG A C 10
ATOM 13227 O O . ARG A 1 11 ? -5.386 -8.656 -2.837 1.00 0.00 9 ARG A O 10
ATOM 13248 N N . GLU A 1 12 ? -5.060 -10.806 -3.392 1.00 0.00 10 GLU A N 10
ATOM 13249 C CA . GLU A 1 12 ? -3.631 -10.632 -3.659 1.00 0.00 10 GLU A CA 10
ATOM 13250 C C . GLU A 1 12 ? -3.344 -9.366 -4.467 1.00 0.00 10 GLU A C 10
ATOM 13251 O O . GLU A 1 12 ? -2.314 -8.721 -4.271 1.00 0.00 10 GLU A O 10
ATOM 13263 N N . THR A 1 13 ? -4.247 -9.015 -5.373 1.00 0.00 11 THR A N 10
ATOM 13264 C CA . THR A 1 13 ? -4.058 -7.826 -6.201 1.00 0.00 11 THR A CA 10
ATOM 13265 C C . THR A 1 13 ? -4.249 -6.578 -5.362 1.00 0.00 11 THR A C 10
ATOM 13266 O O . THR A 1 13 ? -3.827 -5.487 -5.735 1.00 0.00 11 THR A O 10
ATOM 13277 N N . ALA A 1 14 ? -4.920 -6.766 -4.240 1.00 0.00 12 ALA A N 10
ATOM 13278 C CA . ALA A 1 14 ? -5.222 -5.685 -3.314 1.00 0.00 12 ALA A CA 10
ATOM 13279 C C . ALA A 1 14 ? -4.141 -5.524 -2.237 1.00 0.00 12 ALA A C 10
ATOM 13280 O O . ALA A 1 14 ? -3.387 -4.553 -2.237 1.00 0.00 12 ALA A O 10
ATOM 13287 N N . LEU A 1 15 ? -4.100 -6.472 -1.302 1.00 0.00 13 LEU A N 10
ATOM 13288 C CA . LEU A 1 15 ? -3.139 -6.428 -0.191 1.00 0.00 13 LEU A CA 10
ATOM 13289 C C . LEU A 1 15 ? -1.763 -5.941 -0.659 1.00 0.00 13 LEU A C 10
ATOM 13290 O O . LEU A 1 15 ? -1.215 -4.989 -0.106 1.00 0.00 13 LEU A O 10
ATOM 13306 N N . ARG A 1 16 ? -1.204 -6.614 -1.656 1.00 0.00 14 ARG A N 10
ATOM 13307 C CA . ARG A 1 16 ? 0.117 -6.257 -2.169 1.00 0.00 14 ARG A CA 10
ATOM 13308 C C . ARG A 1 16 ? 0.276 -4.744 -2.301 1.00 0.00 14 ARG A C 10
ATOM 13309 O O . ARG A 1 16 ? 1.332 -4.195 -1.991 1.00 0.00 14 ARG A O 10
ATOM 13330 N N . ILE A 1 17 ? -0.768 -4.079 -2.778 1.00 0.00 15 ILE A N 10
ATOM 13331 C CA . ILE A 1 17 ? -0.721 -2.632 -2.969 1.00 0.00 15 ILE A CA 10
ATOM 13332 C C . ILE A 1 17 ? -0.563 -1.897 -1.643 1.00 0.00 15 ILE A C 10
ATOM 13333 O O . ILE A 1 17 ? -0.093 -0.761 -1.610 1.00 0.00 15 ILE A O 10
ATOM 13349 N N . ALA A 1 18 ? -0.976 -2.539 -0.552 1.00 0.00 16 ALA A N 10
ATOM 13350 C CA . ALA A 1 18 ? -0.892 -1.922 0.768 1.00 0.00 16 ALA A CA 10
ATOM 13351 C C . ALA A 1 18 ? 0.367 -2.343 1.507 1.00 0.00 16 ALA A C 10
ATOM 13352 O O . ALA A 1 18 ? 0.792 -1.672 2.444 1.00 0.00 16 ALA A O 10
ATOM 13359 N N . LEU A 1 19 ? 0.978 -3.432 1.081 1.00 0.00 17 LEU A N 10
ATOM 13360 C CA . LEU A 1 19 ? 2.205 -3.875 1.726 1.00 0.00 17 LEU A CA 10
ATOM 13361 C C . LEU A 1 19 ? 3.298 -2.859 1.418 1.00 0.00 17 LEU A C 10
ATOM 13362 O O . LEU A 1 19 ? 4.206 -2.635 2.217 1.00 0.00 17 LEU A O 10
ATOM 13378 N N . ALA A 1 20 ? 3.184 -2.246 0.248 1.00 0.00 18 ALA A N 10
ATOM 13379 C CA . ALA A 1 20 ? 4.141 -1.242 -0.185 1.00 0.00 18 ALA A CA 10
ATOM 13380 C C . ALA A 1 20 ? 4.210 -0.094 0.815 1.00 0.00 18 ALA A C 10
ATOM 13381 O O . ALA A 1 20 ? 5.291 0.402 1.123 1.00 0.00 18 ALA A O 10
ATOM 13388 N N . ALA A 1 21 ? 3.054 0.329 1.321 1.00 0.00 19 ALA A N 10
ATOM 13389 C CA . ALA A 1 21 ? 3.024 1.427 2.289 1.00 0.00 19 ALA A CA 10
ATOM 13390 C C . ALA A 1 21 ? 4.156 1.260 3.306 1.00 0.00 19 ALA A C 10
ATOM 13391 O O . ALA A 1 21 ? 4.778 2.238 3.721 1.00 0.00 19 ALA A O 10
ATOM 13398 N N . ARG A 1 22 ? 4.427 0.012 3.687 1.00 0.00 20 ARG A N 10
ATOM 13399 C CA . ARG A 1 22 ? 5.499 -0.262 4.637 1.00 0.00 20 ARG A CA 10
ATOM 13400 C C . ARG A 1 22 ? 6.845 0.137 4.036 1.00 0.00 20 ARG A C 10
ATOM 13401 O O . ARG A 1 22 ? 7.717 0.663 4.730 1.00 0.00 20 ARG A O 10
ATOM 13422 N N . ALA A 1 23 ? 7.004 -0.122 2.740 1.00 0.00 21 ALA A N 10
ATOM 13423 C CA . ALA A 1 23 ? 8.243 0.203 2.036 1.00 0.00 21 ALA A CA 10
ATOM 13424 C C . ALA A 1 23 ? 8.549 1.686 2.114 1.00 0.00 21 ALA A C 10
ATOM 13425 O O . ALA A 1 23 ? 9.606 2.126 1.668 1.00 0.00 21 ALA A O 10
ATOM 13432 N N . LEU A 1 24 ? 7.614 2.462 2.652 1.00 0.00 22 LEU A N 10
ATOM 13433 C CA . LEU A 1 24 ? 7.782 3.910 2.749 1.00 0.00 22 LEU A CA 10
ATOM 13434 C C . LEU A 1 24 ? 7.904 4.337 4.217 1.00 0.00 22 LEU A C 10
ATOM 13435 O O . LEU A 1 24 ? 7.293 3.724 5.092 1.00 0.00 22 LEU A O 10
ATOM 13451 N N . PRO A 1 25 ? 8.671 5.364 4.510 1.00 0.00 23 PRO A N 10
ATOM 13452 C CA . PRO A 1 25 ? 8.849 5.848 5.906 1.00 0.00 23 PRO A CA 10
ATOM 13453 C C . PRO A 1 25 ? 7.544 5.798 6.707 1.00 0.00 23 PRO A C 10
ATOM 13454 O O . PRO A 1 25 ? 7.383 4.967 7.600 1.00 0.00 23 PRO A O 10
ATOM 13465 N N . GLY A 1 26 ? 6.621 6.702 6.381 1.00 0.00 24 GLY A N 10
ATOM 13466 C CA . GLY A 1 26 ? 5.332 6.770 7.069 1.00 0.00 24 GLY A CA 10
ATOM 13467 C C . GLY A 1 26 ? 4.208 7.064 6.083 1.00 0.00 24 GLY A C 10
ATOM 13468 O O . GLY A 1 26 ? 3.055 7.244 6.477 1.00 0.00 24 GLY A O 10
ATOM 13472 N N . THR A 1 27 ? 4.550 7.109 4.800 1.00 0.00 25 THR A N 10
ATOM 13473 C CA . THR A 1 27 ? 3.557 7.377 3.768 1.00 0.00 25 THR A CA 10
ATOM 13474 C C . THR A 1 27 ? 2.438 6.344 3.842 1.00 0.00 25 THR A C 10
ATOM 13475 O O . THR A 1 27 ? 2.693 5.155 4.034 1.00 0.00 25 THR A O 10
ATOM 13486 N N . THR A 1 28 ? 1.198 6.804 3.708 1.00 0.00 26 THR A N 10
ATOM 13487 C CA . THR A 1 28 ? 0.045 5.917 3.781 1.00 0.00 26 THR A CA 10
ATOM 13488 C C . THR A 1 28 ? -0.213 5.247 2.427 1.00 0.00 26 THR A C 10
ATOM 13489 O O . THR A 1 28 ? 0.300 5.679 1.397 1.00 0.00 26 THR A O 10
ATOM 13500 N N . VAL A 1 29 ? -0.993 4.176 2.455 1.00 0.00 27 VAL A N 10
ATOM 13501 C CA . VAL A 1 29 ? -1.305 3.420 1.246 1.00 0.00 27 VAL A CA 10
ATOM 13502 C C . VAL A 1 29 ? -2.033 4.274 0.216 1.00 0.00 27 VAL A C 10
ATOM 13503 O O . VAL A 1 29 ? -1.611 4.371 -0.934 1.00 0.00 27 VAL A O 10
ATOM 13516 N N . GLY A 1 30 ? -3.148 4.860 0.623 1.00 0.00 28 GLY A N 10
ATOM 13517 C CA . GLY A 1 30 ? -3.947 5.669 -0.286 1.00 0.00 28 GLY A CA 10
ATOM 13518 C C . GLY A 1 30 ? -3.288 7.004 -0.618 1.00 0.00 28 GLY A C 10
ATOM 13519 O O . GLY A 1 30 ? -3.945 7.894 -1.158 1.00 0.00 28 GLY A O 10
ATOM 13523 N N . GLN A 1 31 ? -1.999 7.167 -0.294 1.00 0.00 29 GLN A N 10
ATOM 13524 C CA . GLN A 1 31 ? -1.319 8.438 -0.581 1.00 0.00 29 GLN A CA 10
ATOM 13525 C C . GLN A 1 31 ? -0.517 8.376 -1.879 1.00 0.00 29 GLN A C 10
ATOM 13526 O O . GLN A 1 31 ? -0.169 9.416 -2.439 1.00 0.00 29 GLN A O 10
ATOM 13540 N N . LEU A 1 32 ? -0.198 7.170 -2.355 1.00 0.00 30 LEU A N 10
ATOM 13541 C CA . LEU A 1 32 ? 0.596 7.038 -3.588 1.00 0.00 30 LEU A CA 10
ATOM 13542 C C . LEU A 1 32 ? -0.290 6.803 -4.820 1.00 0.00 30 LEU A C 10
ATOM 13543 O O . LEU A 1 32 ? 0.166 6.997 -5.947 1.00 0.00 30 LEU A O 10
ATOM 13559 N N . LEU A 1 33 ? -1.548 6.395 -4.624 1.00 0.00 31 LEU A N 10
ATOM 13560 C CA . LEU A 1 33 ? -2.446 6.157 -5.765 1.00 0.00 31 LEU A CA 10
ATOM 13561 C C . LEU A 1 33 ? -3.319 7.382 -6.027 1.00 0.00 31 LEU A C 10
ATOM 13562 O O . LEU A 1 33 ? -3.445 7.838 -7.164 1.00 0.00 31 LEU A O 10
ATOM 13578 N N . GLU A 1 34 ? -3.936 7.891 -4.967 1.00 0.00 32 GLU A N 10
ATOM 13579 C CA . GLU A 1 34 ? -4.823 9.049 -5.069 1.00 0.00 32 GLU A CA 10
ATOM 13580 C C . GLU A 1 34 ? -4.342 10.059 -6.114 1.00 0.00 32 GLU A C 10
ATOM 13581 O O . GLU A 1 34 ? -5.150 10.780 -6.699 1.00 0.00 32 GLU A O 10
ATOM 13593 N N . ILE A 1 35 ? -3.032 10.123 -6.337 1.00 0.00 33 ILE A N 10
ATOM 13594 C CA . ILE A 1 35 ? -2.490 11.073 -7.308 1.00 0.00 33 ILE A CA 10
ATOM 13595 C C . ILE A 1 35 ? -2.720 10.600 -8.744 1.00 0.00 33 ILE A C 10
ATOM 13596 O O . ILE A 1 35 ? -3.232 11.353 -9.573 1.00 0.00 33 ILE A O 10
ATOM 13612 N N . LEU A 1 36 ? -2.333 9.361 -9.038 1.00 0.00 34 LEU A N 10
ATOM 13613 C CA . LEU A 1 36 ? -2.499 8.818 -10.387 1.00 0.00 34 LEU A CA 10
ATOM 13614 C C . LEU A 1 36 ? -3.875 8.182 -10.547 1.00 0.00 34 LEU A C 10
ATOM 13615 O O . LEU A 1 36 ? -4.245 7.748 -11.639 1.00 0.00 34 LEU A O 10
ATOM 13631 N N . HIS A 1 37 ? -4.634 8.129 -9.453 1.00 0.00 35 HIS A N 10
ATOM 13632 C CA . HIS A 1 37 ? -5.977 7.543 -9.476 1.00 0.00 35 HIS A CA 10
ATOM 13633 C C . HIS A 1 37 ? -6.973 8.459 -8.774 1.00 0.00 35 HIS A C 10
ATOM 13634 O O . HIS A 1 37 ? -6.987 8.552 -7.547 1.00 0.00 35 HIS A O 10
ATOM 13649 N N . GLN A 1 38 ? -7.807 9.137 -9.562 1.00 0.00 36 GLN A N 10
ATOM 13650 C CA . GLN A 1 38 ? -8.811 10.051 -9.011 1.00 0.00 36 GLN A CA 10
ATOM 13651 C C . GLN A 1 38 ? -10.121 9.926 -9.783 1.00 0.00 36 GLN A C 10
ATOM 13652 O O . GLN A 1 38 ? -10.124 9.844 -11.010 1.00 0.00 36 GLN A O 10
ATOM 13666 N N . ARG A 1 39 ? -11.234 9.916 -9.055 1.00 0.00 37 ARG A N 10
ATOM 13667 C CA . ARG A 1 39 ? -12.545 9.805 -9.684 1.00 0.00 37 ARG A CA 10
ATOM 13668 C C . ARG A 1 39 ? -12.584 8.597 -10.618 1.00 0.00 37 ARG A C 10
ATOM 13669 O O . ARG A 1 39 ? -11.776 7.677 -10.495 1.00 0.00 37 ARG A O 10
ATOM 13690 N N . ILE A 1 40 ? -13.527 8.613 -11.558 1.00 0.00 38 ILE A N 10
ATOM 13691 C CA . ILE A 1 40 ? -13.663 7.523 -12.520 1.00 0.00 38 ILE A CA 10
ATOM 13692 C C . ILE A 1 40 ? -13.872 6.185 -11.812 1.00 0.00 38 ILE A C 10
ATOM 13693 O O . ILE A 1 40 ? -15.004 5.728 -11.658 1.00 0.00 38 ILE A O 10
ATOM 13709 N N . GLU A 1 41 ? -12.775 5.555 -11.395 1.00 0.00 39 GLU A N 10
ATOM 13710 C CA . GLU A 1 41 ? -12.858 4.263 -10.715 1.00 0.00 39 GLU A CA 10
ATOM 13711 C C . GLU A 1 41 ? -13.516 3.229 -11.625 1.00 0.00 39 GLU A C 10
ATOM 13712 O O . GLU A 1 41 ? -14.630 3.433 -12.106 1.00 0.00 39 GLU A O 10
ATOM 13724 N N . GLY A 1 42 ? -12.820 2.122 -11.860 1.00 0.00 40 GLY A N 10
ATOM 13725 C CA . GLY A 1 42 ? -13.350 1.070 -12.719 1.00 0.00 40 GLY A CA 10
ATOM 13726 C C . GLY A 1 42 ? -12.302 -0.006 -12.992 1.00 0.00 40 GLY A C 10
ATOM 13727 O O . GLY A 1 42 ? -12.462 -1.155 -12.582 1.00 0.00 40 GLY A O 10
ATOM 13731 N N . PRO A 1 43 ? -11.245 0.342 -13.681 1.00 0.00 41 PRO A N 10
ATOM 13732 C CA . PRO A 1 43 ? -10.156 -0.622 -14.023 1.00 0.00 41 PRO A CA 10
ATOM 13733 C C . PRO A 1 43 ? -9.376 -1.071 -12.786 1.00 0.00 41 PRO A C 10
ATOM 13734 O O . PRO A 1 43 ? -9.503 -2.213 -12.344 1.00 0.00 41 PRO A O 10
ATOM 13745 N N . LEU A 1 44 ? -8.569 -0.171 -12.236 1.00 0.00 42 LEU A N 10
ATOM 13746 C CA . LEU A 1 44 ? -7.775 -0.497 -11.055 1.00 0.00 42 LEU A CA 10
ATOM 13747 C C . LEU A 1 44 ? -7.061 -1.833 -11.247 1.00 0.00 42 LEU A C 10
ATOM 13748 O O . LEU A 1 44 ? -6.805 -2.555 -10.283 1.00 0.00 42 LEU A O 10
ATOM 13764 N N . THR A 1 45 ? -6.749 -2.162 -12.497 1.00 0.00 43 THR A N 10
ATOM 13765 C CA . THR A 1 45 ? -6.073 -3.420 -12.801 1.00 0.00 43 THR A CA 10
ATOM 13766 C C . THR A 1 45 ? -4.595 -3.347 -12.440 1.00 0.00 43 THR A C 10
ATOM 13767 O O . THR A 1 45 ? -4.068 -2.276 -12.141 1.00 0.00 43 THR A O 10
ATOM 13778 N N . GLU A 1 46 ? -3.930 -4.496 -12.482 1.00 0.00 44 GLU A N 10
ATOM 13779 C CA . GLU A 1 46 ? -2.508 -4.555 -12.171 1.00 0.00 44 GLU A CA 10
ATOM 13780 C C . GLU A 1 46 ? -1.708 -3.839 -13.254 1.00 0.00 44 GLU A C 10
ATOM 13781 O O . GLU A 1 46 ? -0.576 -3.412 -13.027 1.00 0.00 44 GLU A O 10
ATOM 13793 N N . GLU A 1 47 ? -2.310 -3.715 -14.435 1.00 0.00 45 GLU A N 10
ATOM 13794 C CA . GLU A 1 47 ? -1.655 -3.053 -15.560 1.00 0.00 45 GLU A CA 10
ATOM 13795 C C . GLU A 1 47 ? -1.885 -1.545 -15.505 1.00 0.00 45 GLU A C 10
ATOM 13796 O O . GLU A 1 47 ? -1.046 -0.762 -15.949 1.00 0.00 45 GLU A O 10
ATOM 13808 N N . SER A 1 48 ? -3.029 -1.147 -14.965 1.00 0.00 46 SER A N 10
ATOM 13809 C CA . SER A 1 48 ? -3.365 0.268 -14.864 1.00 0.00 46 SER A CA 10
ATOM 13810 C C . SER A 1 48 ? -2.283 1.037 -14.104 1.00 0.00 46 SER A C 10
ATOM 13811 O O . SER A 1 48 ? -1.859 2.109 -14.533 1.00 0.00 46 SER A O 10
ATOM 13819 N N . LEU A 1 49 ? -1.840 0.487 -12.976 1.00 0.00 47 LEU A N 10
ATOM 13820 C CA . LEU A 1 49 ? -0.808 1.145 -12.175 1.00 0.00 47 LEU A CA 10
ATOM 13821 C C . LEU A 1 49 ? 0.503 1.230 -12.957 1.00 0.00 47 LEU A C 10
ATOM 13822 O O . LEU A 1 49 ? 1.350 2.078 -12.677 1.00 0.00 47 LEU A O 10
ATOM 13838 N N . GLN A 1 50 ? 0.656 0.355 -13.948 1.00 0.00 48 GLN A N 10
ATOM 13839 C CA . GLN A 1 50 ? 1.863 0.354 -14.771 1.00 0.00 48 GLN A CA 10
ATOM 13840 C C . GLN A 1 50 ? 1.753 1.420 -15.857 1.00 0.00 48 GLN A C 10
ATOM 13841 O O . GLN A 1 50 ? 1.702 1.105 -17.046 1.00 0.00 48 GLN A O 10
ATOM 13855 N N . GLY A 1 51 ? 1.708 2.686 -15.440 1.00 0.00 49 GLY A N 10
ATOM 13856 C CA . GLY A 1 51 ? 1.593 3.795 -16.388 1.00 0.00 49 GLY A CA 10
ATOM 13857 C C . GLY A 1 51 ? 2.307 5.039 -15.873 1.00 0.00 49 GLY A C 10
ATOM 13858 O O . GLY A 1 51 ? 2.275 6.090 -16.514 1.00 0.00 49 GLY A O 10
ATOM 13862 N N . VAL A 1 52 ? 2.961 4.917 -14.714 1.00 0.00 50 VAL A N 10
ATOM 13863 C CA . VAL A 1 52 ? 3.695 6.043 -14.121 1.00 0.00 50 VAL A CA 10
ATOM 13864 C C . VAL A 1 52 ? 5.170 5.668 -13.964 1.00 0.00 50 VAL A C 10
ATOM 13865 O O . VAL A 1 52 ? 5.551 4.519 -14.185 1.00 0.00 50 VAL A O 10
ATOM 13878 N N . SER A 1 53 ? 5.999 6.639 -13.577 1.00 0.00 51 SER A N 10
ATOM 13879 C CA . SER A 1 53 ? 7.432 6.401 -13.387 1.00 0.00 51 SER A CA 10
ATOM 13880 C C . SER A 1 53 ? 7.776 6.601 -11.922 1.00 0.00 51 SER A C 10
ATOM 13881 O O . SER A 1 53 ? 7.007 7.219 -11.194 1.00 0.00 51 SER A O 10
ATOM 13889 N N . VAL A 1 54 ? 8.926 6.087 -11.495 1.00 0.00 52 VAL A N 10
ATOM 13890 C CA . VAL A 1 54 ? 9.344 6.225 -10.100 1.00 0.00 52 VAL A CA 10
ATOM 13891 C C . VAL A 1 54 ? 9.370 7.701 -9.675 1.00 0.00 52 VAL A C 10
ATOM 13892 O O . VAL A 1 54 ? 8.962 8.042 -8.565 1.00 0.00 52 VAL A O 10
ATOM 13905 N N . THR A 1 55 ? 9.876 8.560 -10.547 1.00 0.00 53 THR A N 10
ATOM 13906 C CA . THR A 1 55 ? 9.979 9.985 -10.235 1.00 0.00 53 THR A CA 10
ATOM 13907 C C . THR A 1 55 ? 8.618 10.601 -9.898 1.00 0.00 53 THR A C 10
ATOM 13908 O O . THR A 1 55 ? 8.555 11.621 -9.228 1.00 0.00 53 THR A O 10
ATOM 13919 N N . ASP A 1 56 ? 7.542 10.005 -10.370 1.00 0.00 54 ASP A N 10
ATOM 13920 C CA . ASP A 1 56 ? 6.216 10.552 -10.102 1.00 0.00 54 ASP A CA 10
ATOM 13921 C C . ASP A 1 56 ? 5.787 10.267 -8.665 1.00 0.00 54 ASP A C 10
ATOM 13922 O O . ASP A 1 56 ? 5.030 11.029 -8.064 1.00 0.00 54 ASP A O 10
ATOM 13931 N N . LEU A 1 57 ? 6.239 9.137 -8.143 1.00 0.00 55 LEU A N 10
ATOM 13932 C CA . LEU A 1 57 ? 5.871 8.713 -6.790 1.00 0.00 55 LEU A CA 10
ATOM 13933 C C . LEU A 1 57 ? 6.400 9.665 -5.712 1.00 0.00 55 LEU A C 10
ATOM 13934 O O . LEU A 1 57 ? 5.617 10.299 -5.007 1.00 0.00 55 LEU A O 10
ATOM 13950 N N . LYS A 1 58 ? 7.724 9.739 -5.562 1.00 0.00 56 LYS A N 10
ATOM 13951 C CA . LYS A 1 58 ? 8.328 10.592 -4.526 1.00 0.00 56 LYS A CA 10
ATOM 13952 C C . LYS A 1 58 ? 7.837 12.038 -4.589 1.00 0.00 56 LYS A C 10
ATOM 13953 O O . LYS A 1 58 ? 7.674 12.686 -3.556 1.00 0.00 56 LYS A O 10
ATOM 13972 N N . ILE A 1 59 ? 7.612 12.543 -5.792 1.00 0.00 57 ILE A N 10
ATOM 13973 C CA . ILE A 1 59 ? 7.151 13.919 -5.951 1.00 0.00 57 ILE A CA 10
ATOM 13974 C C . ILE A 1 59 ? 5.652 13.995 -5.674 1.00 0.00 57 ILE A C 10
ATOM 13975 O O . ILE A 1 59 ? 5.105 15.066 -5.422 1.00 0.00 57 ILE A O 10
ATOM 13991 N N . GLY A 1 60 ? 4.996 12.839 -5.743 1.00 0.00 58 GLY A N 10
ATOM 13992 C CA . GLY A 1 60 ? 3.556 12.759 -5.517 1.00 0.00 58 GLY A CA 10
ATOM 13993 C C . GLY A 1 60 ? 3.183 13.103 -4.078 1.00 0.00 58 GLY A C 10
ATOM 13994 O O . GLY A 1 60 ? 2.180 13.774 -3.836 1.00 0.00 58 GLY A O 10
ATOM 13998 N N . LEU A 1 61 ? 3.984 12.641 -3.121 1.00 0.00 59 LEU A N 10
ATOM 13999 C CA . LEU A 1 61 ? 3.701 12.919 -1.718 1.00 0.00 59 LEU A CA 10
ATOM 14000 C C . LEU A 1 61 ? 4.071 14.355 -1.380 1.00 0.00 59 LEU A C 10
ATOM 14001 O O . LEU A 1 61 ? 3.245 15.106 -0.863 1.00 0.00 59 LEU A O 10
ATOM 14017 N N . ALA A 1 62 ? 5.304 14.747 -1.686 1.00 0.00 60 ALA A N 10
ATOM 14018 C CA . ALA A 1 62 ? 5.732 16.109 -1.412 1.00 0.00 60 ALA A CA 10
ATOM 14019 C C . ALA A 1 62 ? 5.018 17.061 -2.359 1.00 0.00 60 ALA A C 10
ATOM 14020 O O . ALA A 1 62 ? 4.643 18.169 -1.975 1.00 0.00 60 ALA A O 10
ATOM 14027 N N . GLY A 1 63 ? 4.825 16.612 -3.601 1.00 0.00 61 GLY A N 10
ATOM 14028 C CA . GLY A 1 63 ? 4.140 17.424 -4.610 1.00 0.00 61 GLY A CA 10
ATOM 14029 C C . GLY A 1 63 ? 5.043 17.694 -5.807 1.00 0.00 61 GLY A C 10
ATOM 14030 O O . GLY A 1 63 ? 4.663 17.436 -6.948 1.00 0.00 61 GLY A O 10
ATOM 14034 N N . SER A 1 64 ? 6.239 18.219 -5.544 1.00 0.00 62 SER A N 10
ATOM 14035 C CA . SER A 1 64 ? 7.186 18.523 -6.621 1.00 0.00 62 SER A CA 10
ATOM 14036 C C . SER A 1 64 ? 8.600 18.104 -6.235 1.00 0.00 62 SER A C 10
ATOM 14037 O O . SER A 1 64 ? 8.978 18.153 -5.065 1.00 0.00 62 SER A O 10
ATOM 14045 N N . GLU A 1 65 ? 9.374 17.691 -7.233 1.00 0.00 63 GLU A N 10
ATOM 14046 C CA . GLU A 1 65 ? 10.744 17.260 -7.004 1.00 0.00 63 GLU A CA 10
ATOM 14047 C C . GLU A 1 65 ? 11.587 18.377 -6.395 1.00 0.00 63 GLU A C 10
ATOM 14048 O O . GLU A 1 65 ? 12.803 18.244 -6.265 1.00 0.00 63 GLU A O 10
ATOM 14060 N N . GLU A 1 66 ? 10.942 19.479 -6.027 1.00 0.00 64 GLU A N 10
ATOM 14061 C CA . GLU A 1 66 ? 11.651 20.607 -5.440 1.00 0.00 64 GLU A CA 10
ATOM 14062 C C . GLU A 1 66 ? 11.907 20.391 -3.950 1.00 0.00 64 GLU A C 10
ATOM 14063 O O . GLU A 1 66 ? 13.034 20.547 -3.481 1.00 0.00 64 GLU A O 10
ATOM 14075 N N . ASP A 1 67 ? 10.849 20.076 -3.199 1.00 0.00 65 ASP A N 10
ATOM 14076 C CA . ASP A 1 67 ? 10.966 19.892 -1.748 1.00 0.00 65 ASP A CA 10
ATOM 14077 C C . ASP A 1 67 ? 11.118 18.427 -1.336 1.00 0.00 65 ASP A C 10
ATOM 14078 O O . ASP A 1 67 ? 11.348 18.142 -0.161 1.00 0.00 65 ASP A O 10
ATOM 14087 N N . VAL A 1 68 ? 10.982 17.494 -2.272 1.00 0.00 66 VAL A N 10
ATOM 14088 C CA . VAL A 1 68 ? 11.105 16.083 -1.910 1.00 0.00 66 VAL A CA 10
ATOM 14089 C C . VAL A 1 68 ? 12.343 15.851 -1.046 1.00 0.00 66 VAL A C 10
ATOM 14090 O O . VAL A 1 68 ? 12.354 14.964 -0.192 1.00 0.00 66 VAL A O 10
ATOM 14103 N N . ASP A 1 69 ? 13.382 16.648 -1.268 1.00 0.00 67 ASP A N 10
ATOM 14104 C CA . ASP A 1 69 ? 14.610 16.509 -0.495 1.00 0.00 67 ASP A CA 10
ATOM 14105 C C . ASP A 1 69 ? 14.299 16.532 0.998 1.00 0.00 67 ASP A C 10
ATOM 14106 O O . ASP A 1 69 ? 14.965 15.868 1.793 1.00 0.00 67 ASP A O 10
ATOM 14115 N N . MET A 1 70 ? 13.280 17.299 1.370 1.00 0.00 68 MET A N 10
ATOM 14116 C CA . MET A 1 70 ? 12.880 17.403 2.770 1.00 0.00 68 MET A CA 10
ATOM 14117 C C . MET A 1 70 ? 12.023 16.204 3.169 1.00 0.00 68 MET A C 10
ATOM 14118 O O . MET A 1 70 ? 11.902 15.880 4.351 1.00 0.00 68 MET A O 10
ATOM 14132 N N . LEU A 1 71 ? 11.431 15.548 2.174 1.00 0.00 69 LEU A N 10
ATOM 14133 C CA . LEU A 1 71 ? 10.587 14.386 2.432 1.00 0.00 69 LEU A CA 10
ATOM 14134 C C . LEU A 1 71 ? 11.416 13.240 3.005 1.00 0.00 69 LEU A C 10
ATOM 14135 O O . LEU A 1 71 ? 12.388 12.795 2.391 1.00 0.00 69 LEU A O 10
ATOM 14151 N N . ASP A 1 72 ? 11.031 12.773 4.188 1.00 0.00 70 ASP A N 10
ATOM 14152 C CA . ASP A 1 72 ? 11.748 11.686 4.849 1.00 0.00 70 ASP A CA 10
ATOM 14153 C C . ASP A 1 72 ? 12.026 10.535 3.883 1.00 0.00 70 ASP A C 10
ATOM 14154 O O . ASP A 1 72 ? 12.919 9.722 4.121 1.00 0.00 70 ASP A O 10
ATOM 14163 N N . THR A 1 73 ? 11.268 10.467 2.795 1.00 0.00 71 THR A N 10
ATOM 14164 C CA . THR A 1 73 ? 11.466 9.403 1.818 1.00 0.00 71 THR A CA 10
ATOM 14165 C C . THR A 1 73 ? 12.909 9.449 1.294 1.00 0.00 71 THR A C 10
ATOM 14166 O O . THR A 1 73 ? 13.347 10.491 0.808 1.00 0.00 71 THR A O 10
ATOM 14177 N N . PRO A 1 74 ? 13.666 8.373 1.382 1.00 0.00 72 PRO A N 10
ATOM 14178 C CA . PRO A 1 74 ? 15.077 8.371 0.901 1.00 0.00 72 PRO A CA 10
ATOM 14179 C C . PRO A 1 74 ? 15.161 8.357 -0.624 1.00 0.00 72 PRO A C 10
ATOM 14180 O O . PRO A 1 74 ? 15.256 9.408 -1.257 1.00 0.00 72 PRO A O 10
ATOM 14191 N N . MET A 1 75 ? 15.128 7.162 -1.201 1.00 0.00 73 MET A N 10
ATOM 14192 C CA . MET A 1 75 ? 15.207 7.023 -2.651 1.00 0.00 73 MET A CA 10
ATOM 14193 C C . MET A 1 75 ? 14.991 5.574 -3.075 1.00 0.00 73 MET A C 10
ATOM 14194 O O . MET A 1 75 ? 14.525 5.303 -4.181 1.00 0.00 73 MET A O 10
ATOM 14208 N N . SER A 1 76 ? 15.340 4.643 -2.194 1.00 0.00 74 SER A N 10
ATOM 14209 C CA . SER A 1 76 ? 15.184 3.225 -2.489 1.00 0.00 74 SER A CA 10
ATOM 14210 C C . SER A 1 76 ? 13.779 2.772 -2.131 1.00 0.00 74 SER A C 10
ATOM 14211 O O . SER A 1 76 ? 13.317 1.728 -2.591 1.00 0.00 74 SER A O 10
ATOM 14219 N N . ALA A 1 77 ? 13.099 3.567 -1.311 1.00 0.00 75 ALA A N 10
ATOM 14220 C CA . ALA A 1 77 ? 11.747 3.240 -0.906 1.00 0.00 75 ALA A CA 10
ATOM 14221 C C . ALA A 1 77 ? 10.834 3.206 -2.123 1.00 0.00 75 ALA A C 10
ATOM 14222 O O . ALA A 1 77 ? 9.918 2.389 -2.204 1.00 0.00 75 ALA A O 10
ATOM 14229 N N . LEU A 1 78 ? 11.091 4.094 -3.077 1.00 0.00 76 LEU A N 10
ATOM 14230 C CA . LEU A 1 78 ? 10.279 4.124 -4.284 1.00 0.00 76 LEU A CA 10
ATOM 14231 C C . LEU A 1 78 ? 10.515 2.848 -5.071 1.00 0.00 76 LEU A C 10
ATOM 14232 O O . LEU A 1 78 ? 9.575 2.145 -5.442 1.00 0.00 76 LEU A O 10
ATOM 14248 N N . LYS A 1 79 ? 11.787 2.554 -5.317 1.00 0.00 77 LYS A N 10
ATOM 14249 C CA . LYS A 1 79 ? 12.149 1.358 -6.055 1.00 0.00 77 LYS A CA 10
ATOM 14250 C C . LYS A 1 79 ? 11.552 0.141 -5.348 1.00 0.00 77 LYS A C 10
ATOM 14251 O O . LYS A 1 79 ? 11.184 -0.846 -5.987 1.00 0.00 77 LYS A O 10
ATOM 14270 N N . ASP A 1 80 ? 11.456 0.226 -4.022 1.00 0.00 78 ASP A N 10
ATOM 14271 C CA . ASP A 1 80 ? 10.901 -0.859 -3.233 1.00 0.00 78 ASP A CA 10
ATOM 14272 C C . ASP A 1 80 ? 9.402 -0.977 -3.492 1.00 0.00 78 ASP A C 10
ATOM 14273 O O . ASP A 1 80 ? 8.909 -2.040 -3.867 1.00 0.00 78 ASP A O 10
ATOM 14282 N N . ALA A 1 81 ? 8.682 0.123 -3.285 1.00 0.00 79 ALA A N 10
ATOM 14283 C CA . ALA A 1 81 ? 7.239 0.133 -3.494 1.00 0.00 79 ALA A CA 10
ATOM 14284 C C . ALA A 1 81 ? 6.887 -0.042 -4.972 1.00 0.00 79 ALA A C 10
ATOM 14285 O O . ALA A 1 81 ? 6.212 -1.005 -5.338 1.00 0.00 79 ALA A O 10
ATOM 14292 N N . VAL A 1 82 ? 7.322 0.907 -5.811 1.00 0.00 80 VAL A N 10
ATOM 14293 C CA . VAL A 1 82 ? 7.023 0.863 -7.250 1.00 0.00 80 VAL A CA 10
ATOM 14294 C C . VAL A 1 82 ? 7.006 -0.573 -7.771 1.00 0.00 80 VAL A C 10
ATOM 14295 O O . VAL A 1 82 ? 6.315 -0.888 -8.739 1.00 0.00 80 VAL A O 10
ATOM 14308 N N . ARG A 1 83 ? 7.771 -1.430 -7.110 1.00 0.00 81 ARG A N 10
ATOM 14309 C CA . ARG A 1 83 ? 7.844 -2.834 -7.494 1.00 0.00 81 ARG A CA 10
ATOM 14310 C C . ARG A 1 83 ? 6.588 -3.568 -7.041 1.00 0.00 81 ARG A C 10
ATOM 14311 O O . ARG A 1 83 ? 5.865 -4.156 -7.844 1.00 0.00 81 ARG A O 10
ATOM 14332 N N . ILE A 1 84 ? 6.364 -3.545 -5.734 1.00 0.00 82 ILE A N 10
ATOM 14333 C CA . ILE A 1 84 ? 5.226 -4.224 -5.136 1.00 0.00 82 ILE A CA 10
ATOM 14334 C C . ILE A 1 84 ? 3.913 -3.963 -5.895 1.00 0.00 82 ILE A C 10
ATOM 14335 O O . ILE A 1 84 ? 3.120 -4.889 -6.069 1.00 0.00 82 ILE A O 10
ATOM 14351 N N . LEU A 1 85 ? 3.667 -2.731 -6.356 1.00 0.00 83 LEU A N 10
ATOM 14352 C CA . LEU A 1 85 ? 2.419 -2.472 -7.090 1.00 0.00 83 LEU A CA 10
ATOM 14353 C C . LEU A 1 85 ? 2.566 -2.950 -8.529 1.00 0.00 83 LEU A C 10
ATOM 14354 O O . LEU A 1 85 ? 1.599 -3.407 -9.141 1.00 0.00 83 LEU A O 10
ATOM 14370 N N . TRP A 1 86 ? 3.777 -2.848 -9.068 1.00 0.00 84 TRP A N 10
ATOM 14371 C CA . TRP A 1 86 ? 4.017 -3.284 -10.444 1.00 0.00 84 TRP A CA 10
ATOM 14372 C C . TRP A 1 86 ? 3.504 -4.715 -10.631 1.00 0.00 84 TRP A C 10
ATOM 14373 O O . TRP A 1 86 ? 3.243 -5.151 -11.753 1.00 0.00 84 TRP A O 10
ATOM 14394 N N . GLY A 1 87 ? 3.373 -5.439 -9.521 1.00 0.00 85 GLY A N 10
ATOM 14395 C CA . GLY A 1 87 ? 2.905 -6.822 -9.565 1.00 0.00 85 GLY A CA 10
ATOM 14396 C C . GLY A 1 87 ? 4.085 -7.778 -9.700 1.00 0.00 85 GLY A C 10
ATOM 14397 O O . GLY A 1 87 ? 3.915 -8.948 -10.044 1.00 0.00 85 GLY A O 10
ATOM 14401 N N . GLU A 1 88 ? 5.284 -7.267 -9.422 1.00 0.00 86 GLU A N 10
ATOM 14402 C CA . GLU A 1 88 ? 6.506 -8.070 -9.507 1.00 0.00 86 GLU A CA 10
ATOM 14403 C C . GLU A 1 88 ? 6.981 -8.444 -8.108 1.00 0.00 86 GLU A C 10
ATOM 14404 O O . GLU A 1 88 ? 7.987 -9.135 -7.948 1.00 0.00 86 GLU A O 10
ATOM 14416 N N . ALA A 1 89 ? 6.249 -7.971 -7.099 1.00 0.00 87 ALA A N 10
ATOM 14417 C CA . ALA A 1 89 ? 6.588 -8.245 -5.703 1.00 0.00 87 ALA A CA 10
ATOM 14418 C C . ALA A 1 89 ? 7.156 -9.658 -5.533 1.00 0.00 87 ALA A C 10
ATOM 14419 O O . ALA A 1 89 ? 8.041 -9.886 -4.709 1.00 0.00 87 ALA A O 10
ATOM 14426 N N . GLU A 1 90 ? 6.637 -10.598 -6.316 1.00 0.00 88 GLU A N 10
ATOM 14427 C CA . GLU A 1 90 ? 7.098 -11.979 -6.241 1.00 0.00 88 GLU A CA 10
ATOM 14428 C C . GLU A 1 90 ? 8.624 -12.039 -6.252 1.00 0.00 88 GLU A C 10
ATOM 14429 O O . GLU A 1 90 ? 9.250 -12.314 -5.228 1.00 0.00 88 GLU A O 10
ATOM 14441 N N . VAL A 1 91 ? 9.213 -11.783 -7.417 1.00 0.00 89 VAL A N 10
ATOM 14442 C CA . VAL A 1 91 ? 10.668 -11.814 -7.553 1.00 0.00 89 VAL A CA 10
ATOM 14443 C C . VAL A 1 91 ? 11.286 -10.506 -7.066 1.00 0.00 89 VAL A C 10
ATOM 14444 O O . VAL A 1 91 ? 10.885 -9.422 -7.489 1.00 0.00 89 VAL A O 10
ATOM 14457 N N . ASP A 1 92 ? 12.270 -10.619 -6.175 1.00 0.00 90 ASP A N 10
ATOM 14458 C CA . ASP A 1 92 ? 12.948 -9.443 -5.635 1.00 0.00 90 ASP A CA 10
ATOM 14459 C C . ASP A 1 92 ? 14.107 -9.032 -6.541 1.00 0.00 90 ASP A C 10
ATOM 14460 O O . ASP A 1 92 ? 14.308 -9.615 -7.606 1.00 0.00 90 ASP A O 10
ATOM 14469 N N . SER A 1 93 ? 14.864 -8.026 -6.113 1.00 0.00 91 SER A N 10
ATOM 14470 C CA . SER A 1 93 ? 15.997 -7.550 -6.898 1.00 0.00 91 SER A CA 10
ATOM 14471 C C . SER A 1 93 ? 17.034 -8.655 -7.063 1.00 0.00 91 SER A C 10
ATOM 14472 O O . SER A 1 93 ? 16.805 -9.799 -6.674 1.00 0.00 91 SER A O 10
ATOM 14480 N N . LEU A 1 94 ? 18.177 -8.304 -7.648 1.00 0.00 92 LEU A N 10
ATOM 14481 C CA . LEU A 1 94 ? 19.244 -9.275 -7.865 1.00 0.00 92 LEU A CA 10
ATOM 14482 C C . LEU A 1 94 ? 20.062 -9.455 -6.581 1.00 0.00 92 LEU A C 10
ATOM 14483 O O . LEU A 1 94 ? 20.183 -8.520 -5.790 1.00 0.00 92 LEU A O 10
ATOM 14499 N N . PRO A 1 95 ? 20.635 -10.617 -6.359 1.00 0.00 93 PRO A N 10
ATOM 14500 C CA . PRO A 1 95 ? 21.462 -10.874 -5.142 1.00 0.00 93 PRO A CA 10
ATOM 14501 C C . PRO A 1 95 ? 22.833 -10.208 -5.249 1.00 0.00 93 PRO A C 10
ATOM 14502 O O . PRO A 1 95 ? 23.692 -10.655 -6.009 1.00 0.00 93 PRO A O 10
ATOM 14513 N N . GLN A 1 96 ? 23.029 -9.136 -4.489 1.00 0.00 94 GLN A N 10
ATOM 14514 C CA . GLN A 1 96 ? 24.298 -8.417 -4.519 1.00 0.00 94 GLN A CA 10
ATOM 14515 C C . GLN A 1 96 ? 25.461 -9.374 -4.229 1.00 0.00 94 GLN A C 10
ATOM 14516 O O . GLN A 1 96 ? 25.283 -10.369 -3.525 1.00 0.00 94 GLN A O 10
ATOM 14530 N N . PRO A 1 97 ? 26.638 -9.103 -4.749 1.00 0.00 95 PRO A N 10
ATOM 14531 C CA . PRO A 1 97 ? 27.830 -9.967 -4.528 1.00 0.00 95 PRO A CA 10
ATOM 14532 C C . PRO A 1 97 ? 27.865 -10.565 -3.122 1.00 0.00 95 PRO A C 10
ATOM 14533 O O . PRO A 1 97 ? 27.924 -11.783 -2.956 1.00 0.00 95 PRO A O 10
ATOM 14544 N N . VAL A 1 98 ? 27.832 -9.698 -2.116 1.00 0.00 96 VAL A N 10
ATOM 14545 C CA . VAL A 1 98 ? 27.862 -10.150 -0.730 1.00 0.00 96 VAL A CA 10
ATOM 14546 C C . VAL A 1 98 ? 26.524 -10.766 -0.337 1.00 0.00 96 VAL A C 10
ATOM 14547 O O . VAL A 1 98 ? 25.518 -10.352 -0.889 1.00 0.00 96 VAL A O 10
ATOM 14561 N N . MET A 1 3 ? -22.826 -2.156 3.552 1.00 0.00 1 MET A N 11
ATOM 14562 C CA . MET A 1 3 ? -23.481 -3.374 2.997 1.00 0.00 1 MET A CA 11
ATOM 14563 C C . MET A 1 3 ? -22.596 -3.978 1.912 1.00 0.00 1 MET A C 11
ATOM 14564 O O . MET A 1 3 ? -22.661 -5.177 1.642 1.00 0.00 1 MET A O 11
ATOM 14578 N N . VAL A 1 4 ? -21.772 -3.140 1.295 1.00 0.00 2 VAL A N 11
ATOM 14579 C CA . VAL A 1 4 ? -20.877 -3.602 0.238 1.00 0.00 2 VAL A CA 11
ATOM 14580 C C . VAL A 1 4 ? -19.701 -4.371 0.831 1.00 0.00 2 VAL A C 11
ATOM 14581 O O . VAL A 1 4 ? -19.413 -4.261 2.022 1.00 0.00 2 VAL A O 11
ATOM 14594 N N . THR A 1 5 ? -19.020 -5.144 -0.011 1.00 0.00 3 THR A N 11
ATOM 14595 C CA . THR A 1 5 ? -17.869 -5.925 0.435 1.00 0.00 3 THR A CA 11
ATOM 14596 C C . THR A 1 5 ? -17.258 -6.695 -0.745 1.00 0.00 3 THR A C 11
ATOM 14597 O O . THR A 1 5 ? -16.050 -6.630 -0.971 1.00 0.00 3 THR A O 11
ATOM 14608 N N . PRO A 1 6 ? -18.057 -7.422 -1.492 1.00 0.00 4 PRO A N 11
ATOM 14609 C CA . PRO A 1 6 ? -17.567 -8.212 -2.655 1.00 0.00 4 PRO A CA 11
ATOM 14610 C C . PRO A 1 6 ? -17.537 -7.390 -3.947 1.00 0.00 4 PRO A C 11
ATOM 14611 O O . PRO A 1 6 ? -18.239 -7.705 -4.907 1.00 0.00 4 PRO A O 11
ATOM 14622 N N . VAL A 1 7 ? -16.723 -6.337 -3.961 1.00 0.00 5 VAL A N 11
ATOM 14623 C CA . VAL A 1 7 ? -16.615 -5.483 -5.140 1.00 0.00 5 VAL A CA 11
ATOM 14624 C C . VAL A 1 7 ? -15.445 -4.516 -5.005 1.00 0.00 5 VAL A C 11
ATOM 14625 O O . VAL A 1 7 ? -14.751 -4.223 -5.979 1.00 0.00 5 VAL A O 11
ATOM 14638 N N . ASN A 1 8 ? -15.234 -4.017 -3.791 1.00 0.00 6 ASN A N 11
ATOM 14639 C CA . ASN A 1 8 ? -14.147 -3.078 -3.542 1.00 0.00 6 ASN A CA 11
ATOM 14640 C C . ASN A 1 8 ? -12.815 -3.660 -4.004 1.00 0.00 6 ASN A C 11
ATOM 14641 O O . ASN A 1 8 ? -12.074 -4.242 -3.212 1.00 0.00 6 ASN A O 11
ATOM 14652 N N . MET A 1 9 ? -12.515 -3.497 -5.289 1.00 0.00 7 MET A N 11
ATOM 14653 C CA . MET A 1 9 ? -11.265 -4.007 -5.841 1.00 0.00 7 MET A CA 11
ATOM 14654 C C . MET A 1 9 ? -11.095 -5.482 -5.489 1.00 0.00 7 MET A C 11
ATOM 14655 O O . MET A 1 9 ? -11.978 -6.090 -4.885 1.00 0.00 7 MET A O 11
ATOM 14669 N N . SER A 1 10 ? -9.955 -6.053 -5.866 1.00 0.00 8 SER A N 11
ATOM 14670 C CA . SER A 1 10 ? -9.688 -7.457 -5.577 1.00 0.00 8 SER A CA 11
ATOM 14671 C C . SER A 1 10 ? -9.752 -7.710 -4.074 1.00 0.00 8 SER A C 11
ATOM 14672 O O . SER A 1 10 ? -10.409 -6.970 -3.339 1.00 0.00 8 SER A O 11
ATOM 14680 N N . ARG A 1 11 ? -9.065 -8.760 -3.619 1.00 0.00 9 ARG A N 11
ATOM 14681 C CA . ARG A 1 11 ? -9.045 -9.105 -2.198 1.00 0.00 9 ARG A CA 11
ATOM 14682 C C . ARG A 1 11 ? -7.661 -9.600 -1.794 1.00 0.00 9 ARG A C 11
ATOM 14683 O O . ARG A 1 11 ? -7.213 -9.358 -0.677 1.00 0.00 9 ARG A O 11
ATOM 14704 N N . GLU A 1 12 ? -6.986 -10.306 -2.703 1.00 0.00 10 GLU A N 11
ATOM 14705 C CA . GLU A 1 12 ? -5.643 -10.822 -2.424 1.00 0.00 10 GLU A CA 11
ATOM 14706 C C . GLU A 1 12 ? -4.594 -9.944 -3.100 1.00 0.00 10 GLU A C 11
ATOM 14707 O O . GLU A 1 12 ? -3.504 -9.740 -2.568 1.00 0.00 10 GLU A O 11
ATOM 14719 N N . THR A 1 13 ? -4.947 -9.404 -4.263 1.00 0.00 11 THR A N 11
ATOM 14720 C CA . THR A 1 13 ? -4.045 -8.519 -4.991 1.00 0.00 11 THR A CA 11
ATOM 14721 C C . THR A 1 13 ? -4.046 -7.170 -4.293 1.00 0.00 11 THR A C 11
ATOM 14722 O O . THR A 1 13 ? -3.023 -6.713 -3.788 1.00 0.00 11 THR A O 11
ATOM 14733 N N . ALA A 1 14 ? -5.228 -6.560 -4.279 1.00 0.00 12 ALA A N 11
ATOM 14734 C CA . ALA A 1 14 ? -5.447 -5.261 -3.643 1.00 0.00 12 ALA A CA 11
ATOM 14735 C C . ALA A 1 14 ? -4.471 -5.047 -2.479 1.00 0.00 12 ALA A C 11
ATOM 14736 O O . ALA A 1 14 ? -3.798 -4.021 -2.388 1.00 0.00 12 ALA A O 11
ATOM 14743 N N . LEU A 1 15 ? -4.427 -6.034 -1.595 1.00 0.00 13 LEU A N 11
ATOM 14744 C CA . LEU A 1 15 ? -3.566 -5.995 -0.415 1.00 0.00 13 LEU A CA 11
ATOM 14745 C C . LEU A 1 15 ? -2.097 -5.793 -0.795 1.00 0.00 13 LEU A C 11
ATOM 14746 O O . LEU A 1 15 ? -1.383 -5.032 -0.144 1.00 0.00 13 LEU A O 11
ATOM 14762 N N . ARG A 1 16 ? -1.647 -6.485 -1.837 1.00 0.00 14 ARG A N 11
ATOM 14763 C CA . ARG A 1 16 ? -0.258 -6.375 -2.271 1.00 0.00 14 ARG A CA 11
ATOM 14764 C C . ARG A 1 16 ? 0.145 -4.915 -2.415 1.00 0.00 14 ARG A C 11
ATOM 14765 O O . ARG A 1 16 ? 1.208 -4.499 -1.953 1.00 0.00 14 ARG A O 11
ATOM 14786 N N . ILE A 1 17 ? -0.716 -4.148 -3.064 1.00 0.00 15 ILE A N 11
ATOM 14787 C CA . ILE A 1 17 ? -0.466 -2.734 -3.282 1.00 0.00 15 ILE A CA 11
ATOM 14788 C C . ILE A 1 17 ? -0.446 -1.982 -1.955 1.00 0.00 15 ILE A C 11
ATOM 14789 O O . ILE A 1 17 ? -0.100 -0.802 -1.901 1.00 0.00 15 ILE A O 11
ATOM 14805 N N . ALA A 1 18 ? -0.815 -2.682 -0.881 1.00 0.00 16 ALA A N 11
ATOM 14806 C CA . ALA A 1 18 ? -0.836 -2.090 0.454 1.00 0.00 16 ALA A CA 11
ATOM 14807 C C . ALA A 1 18 ? 0.417 -2.468 1.228 1.00 0.00 16 ALA A C 11
ATOM 14808 O O . ALA A 1 18 ? 0.746 -1.842 2.235 1.00 0.00 16 ALA A O 11
ATOM 14815 N N . LEU A 1 19 ? 1.132 -3.468 0.735 1.00 0.00 17 LEU A N 11
ATOM 14816 C CA . LEU A 1 19 ? 2.371 -3.877 1.380 1.00 0.00 17 LEU A CA 11
ATOM 14817 C C . LEU A 1 19 ? 3.428 -2.819 1.085 1.00 0.00 17 LEU A C 11
ATOM 14818 O O . LEU A 1 19 ? 4.350 -2.603 1.870 1.00 0.00 17 LEU A O 11
ATOM 14834 N N . ALA A 1 20 ? 3.266 -2.156 -0.055 1.00 0.00 18 ALA A N 11
ATOM 14835 C CA . ALA A 1 20 ? 4.189 -1.108 -0.458 1.00 0.00 18 ALA A CA 11
ATOM 14836 C C . ALA A 1 20 ? 4.243 -0.022 0.604 1.00 0.00 18 ALA A C 11
ATOM 14837 O O . ALA A 1 20 ? 5.316 0.461 0.951 1.00 0.00 18 ALA A O 11
ATOM 14844 N N . ALA A 1 21 ? 3.078 0.351 1.131 1.00 0.00 19 ALA A N 11
ATOM 14845 C CA . ALA A 1 21 ? 3.028 1.375 2.174 1.00 0.00 19 ALA A CA 11
ATOM 14846 C C . ALA A 1 21 ? 4.169 1.143 3.167 1.00 0.00 19 ALA A C 11
ATOM 14847 O O . ALA A 1 21 ? 4.742 2.088 3.710 1.00 0.00 19 ALA A O 11
ATOM 14854 N N . ARG A 1 22 ? 4.499 -0.132 3.374 1.00 0.00 20 ARG A N 11
ATOM 14855 C CA . ARG A 1 22 ? 5.582 -0.501 4.274 1.00 0.00 20 ARG A CA 11
ATOM 14856 C C . ARG A 1 22 ? 6.925 -0.093 3.671 1.00 0.00 20 ARG A C 11
ATOM 14857 O O . ARG A 1 22 ? 7.791 0.439 4.365 1.00 0.00 20 ARG A O 11
ATOM 14878 N N . ALA A 1 23 ? 7.088 -0.341 2.370 1.00 0.00 21 ALA A N 11
ATOM 14879 C CA . ALA A 1 23 ? 8.326 0.013 1.683 1.00 0.00 21 ALA A CA 11
ATOM 14880 C C . ALA A 1 23 ? 8.606 1.491 1.847 1.00 0.00 21 ALA A C 11
ATOM 14881 O O . ALA A 1 23 ? 9.662 1.985 1.452 1.00 0.00 21 ALA A O 11
ATOM 14888 N N . LEU A 1 24 ? 7.641 2.197 2.420 1.00 0.00 22 LEU A N 11
ATOM 14889 C CA . LEU A 1 24 ? 7.756 3.631 2.628 1.00 0.00 22 LEU A CA 11
ATOM 14890 C C . LEU A 1 24 ? 7.746 3.931 4.132 1.00 0.00 22 LEU A C 11
ATOM 14891 O O . LEU A 1 24 ? 7.099 3.219 4.898 1.00 0.00 22 LEU A O 11
ATOM 14907 N N . PRO A 1 25 ? 8.439 4.952 4.576 1.00 0.00 23 PRO A N 11
ATOM 14908 C CA . PRO A 1 25 ? 8.484 5.307 6.028 1.00 0.00 23 PRO A CA 11
ATOM 14909 C C . PRO A 1 25 ? 7.103 5.639 6.607 1.00 0.00 23 PRO A C 11
ATOM 14910 O O . PRO A 1 25 ? 6.503 4.820 7.304 1.00 0.00 23 PRO A O 11
ATOM 14921 N N . GLY A 1 26 ? 6.614 6.854 6.342 1.00 0.00 24 GLY A N 11
ATOM 14922 C CA . GLY A 1 26 ? 5.316 7.290 6.875 1.00 0.00 24 GLY A CA 11
ATOM 14923 C C . GLY A 1 26 ? 4.233 7.363 5.800 1.00 0.00 24 GLY A C 11
ATOM 14924 O O . GLY A 1 26 ? 3.055 7.528 6.116 1.00 0.00 24 GLY A O 11
ATOM 14928 N N . THR A 1 27 ? 4.621 7.247 4.535 1.00 0.00 25 THR A N 11
ATOM 14929 C CA . THR A 1 27 ? 3.643 7.315 3.453 1.00 0.00 25 THR A CA 11
ATOM 14930 C C . THR A 1 27 ? 2.611 6.200 3.590 1.00 0.00 25 THR A C 11
ATOM 14931 O O . THR A 1 27 ? 2.960 5.035 3.774 1.00 0.00 25 THR A O 11
ATOM 14942 N N . THR A 1 28 ? 1.336 6.571 3.506 1.00 0.00 26 THR A N 11
ATOM 14943 C CA . THR A 1 28 ? 0.247 5.608 3.629 1.00 0.00 26 THR A CA 11
ATOM 14944 C C . THR A 1 28 ? -0.060 4.968 2.273 1.00 0.00 26 THR A C 11
ATOM 14945 O O . THR A 1 28 ? 0.396 5.439 1.231 1.00 0.00 26 THR A O 11
ATOM 14956 N N . VAL A 1 29 ? -0.837 3.892 2.307 1.00 0.00 27 VAL A N 11
ATOM 14957 C CA . VAL A 1 29 ? -1.205 3.184 1.086 1.00 0.00 27 VAL A CA 11
ATOM 14958 C C . VAL A 1 29 ? -1.925 4.113 0.121 1.00 0.00 27 VAL A C 11
ATOM 14959 O O . VAL A 1 29 ? -1.491 4.307 -1.015 1.00 0.00 27 VAL A O 11
ATOM 14972 N N . GLY A 1 30 ? -3.044 4.657 0.575 1.00 0.00 28 GLY A N 11
ATOM 14973 C CA . GLY A 1 30 ? -3.851 5.536 -0.256 1.00 0.00 28 GLY A CA 11
ATOM 14974 C C . GLY A 1 30 ? -3.181 6.882 -0.513 1.00 0.00 28 GLY A C 11
ATOM 14975 O O . GLY A 1 30 ? -3.821 7.792 -1.038 1.00 0.00 28 GLY A O 11
ATOM 14979 N N . GLN A 1 31 ? -1.898 7.023 -0.158 1.00 0.00 29 GLN A N 11
ATOM 14980 C CA . GLN A 1 31 ? -1.195 8.292 -0.388 1.00 0.00 29 GLN A CA 11
ATOM 14981 C C . GLN A 1 31 ? -0.302 8.194 -1.619 1.00 0.00 29 GLN A C 11
ATOM 14982 O O . GLN A 1 31 ? 0.001 9.200 -2.259 1.00 0.00 29 GLN A O 11
ATOM 14996 N N . LEU A 1 32 ? 0.122 6.978 -1.943 1.00 0.00 30 LEU A N 11
ATOM 14997 C CA . LEU A 1 32 ? 0.991 6.755 -3.096 1.00 0.00 30 LEU A CA 11
ATOM 14998 C C . LEU A 1 32 ? 0.167 6.572 -4.374 1.00 0.00 30 LEU A C 11
ATOM 14999 O O . LEU A 1 32 ? 0.644 6.863 -5.471 1.00 0.00 30 LEU A O 11
ATOM 15015 N N . LEU A 1 33 ? -1.069 6.090 -4.239 1.00 0.00 31 LEU A N 11
ATOM 15016 C CA . LEU A 1 33 ? -1.929 5.877 -5.405 1.00 0.00 31 LEU A CA 11
ATOM 15017 C C . LEU A 1 33 ? -2.696 7.154 -5.755 1.00 0.00 31 LEU A C 11
ATOM 15018 O O . LEU A 1 33 ? -2.858 7.488 -6.930 1.00 0.00 31 LEU A O 11
ATOM 15034 N N . GLU A 1 34 ? -3.183 7.843 -4.725 1.00 0.00 32 GLU A N 11
ATOM 15035 C CA . GLU A 1 34 ? -3.957 9.074 -4.905 1.00 0.00 32 GLU A CA 11
ATOM 15036 C C . GLU A 1 34 ? -3.468 9.888 -6.101 1.00 0.00 32 GLU A C 11
ATOM 15037 O O . GLU A 1 34 ? -4.237 10.637 -6.705 1.00 0.00 32 GLU A O 11
ATOM 15049 N N . ILE A 1 35 ? -2.194 9.745 -6.438 1.00 0.00 33 ILE A N 11
ATOM 15050 C CA . ILE A 1 35 ? -1.629 10.480 -7.564 1.00 0.00 33 ILE A CA 11
ATOM 15051 C C . ILE A 1 35 ? -2.548 10.388 -8.780 1.00 0.00 33 ILE A C 11
ATOM 15052 O O . ILE A 1 35 ? -2.800 11.388 -9.452 1.00 0.00 33 ILE A O 11
ATOM 15068 N N . LEU A 1 36 ? -3.049 9.187 -9.056 1.00 0.00 34 LEU A N 11
ATOM 15069 C CA . LEU A 1 36 ? -3.943 8.988 -10.193 1.00 0.00 34 LEU A CA 11
ATOM 15070 C C . LEU A 1 36 ? -5.229 9.790 -10.001 1.00 0.00 34 LEU A C 11
ATOM 15071 O O . LEU A 1 36 ? -5.412 10.843 -10.613 1.00 0.00 34 LEU A O 11
ATOM 15087 N N . HIS A 1 37 ? -6.113 9.287 -9.146 1.00 0.00 35 HIS A N 11
ATOM 15088 C CA . HIS A 1 37 ? -7.377 9.965 -8.881 1.00 0.00 35 HIS A CA 11
ATOM 15089 C C . HIS A 1 37 ? -8.132 10.226 -10.183 1.00 0.00 35 HIS A C 11
ATOM 15090 O O . HIS A 1 37 ? -7.568 10.119 -11.272 1.00 0.00 35 HIS A O 11
ATOM 15105 N N . GLN A 1 38 ? -9.411 10.569 -10.059 1.00 0.00 36 GLN A N 11
ATOM 15106 C CA . GLN A 1 38 ? -10.239 10.846 -11.229 1.00 0.00 36 GLN A CA 11
ATOM 15107 C C . GLN A 1 38 ? -10.075 9.745 -12.280 1.00 0.00 36 GLN A C 11
ATOM 15108 O O . GLN A 1 38 ? -10.301 8.570 -11.994 1.00 0.00 36 GLN A O 11
ATOM 15122 N N . ARG A 1 39 ? -9.685 10.140 -13.492 1.00 0.00 37 ARG A N 11
ATOM 15123 C CA . ARG A 1 39 ? -9.493 9.191 -14.588 1.00 0.00 37 ARG A CA 11
ATOM 15124 C C . ARG A 1 39 ? -10.778 8.424 -14.874 1.00 0.00 37 ARG A C 11
ATOM 15125 O O . ARG A 1 39 ? -11.457 7.959 -13.960 1.00 0.00 37 ARG A O 11
ATOM 15146 N N . ILE A 1 40 ? -11.105 8.298 -16.159 1.00 0.00 38 ILE A N 11
ATOM 15147 C CA . ILE A 1 40 ? -12.313 7.587 -16.564 1.00 0.00 38 ILE A CA 11
ATOM 15148 C C . ILE A 1 40 ? -12.171 6.097 -16.253 1.00 0.00 38 ILE A C 11
ATOM 15149 O O . ILE A 1 40 ? -13.161 5.369 -16.177 1.00 0.00 38 ILE A O 11
ATOM 15165 N N . GLU A 1 41 ? -10.929 5.656 -16.080 1.00 0.00 39 GLU A N 11
ATOM 15166 C CA . GLU A 1 41 ? -10.651 4.252 -15.786 1.00 0.00 39 GLU A CA 11
ATOM 15167 C C . GLU A 1 41 ? -11.584 3.724 -14.699 1.00 0.00 39 GLU A C 11
ATOM 15168 O O . GLU A 1 41 ? -12.387 4.469 -14.136 1.00 0.00 39 GLU A O 11
ATOM 15180 N N . GLY A 1 42 ? -11.472 2.425 -14.418 1.00 0.00 40 GLY A N 11
ATOM 15181 C CA . GLY A 1 42 ? -12.309 1.779 -13.402 1.00 0.00 40 GLY A CA 11
ATOM 15182 C C . GLY A 1 42 ? -11.513 0.755 -12.594 1.00 0.00 40 GLY A C 11
ATOM 15183 O O . GLY A 1 42 ? -11.308 0.931 -11.395 1.00 0.00 40 GLY A O 11
ATOM 15187 N N . PRO A 1 43 ? -11.077 -0.307 -13.222 1.00 0.00 41 PRO A N 11
ATOM 15188 C CA . PRO A 1 43 ? -10.294 -1.386 -12.544 1.00 0.00 41 PRO A CA 11
ATOM 15189 C C . PRO A 1 43 ? -8.827 -1.004 -12.337 1.00 0.00 41 PRO A C 11
ATOM 15190 O O . PRO A 1 43 ? -8.018 -1.102 -13.259 1.00 0.00 41 PRO A O 11
ATOM 15201 N N . LEU A 1 44 ? -8.490 -0.579 -11.120 1.00 0.00 42 LEU A N 11
ATOM 15202 C CA . LEU A 1 44 ? -7.112 -0.200 -10.811 1.00 0.00 42 LEU A CA 11
ATOM 15203 C C . LEU A 1 44 ? -6.281 -1.443 -10.514 1.00 0.00 42 LEU A C 11
ATOM 15204 O O . LEU A 1 44 ? -5.805 -1.627 -9.394 1.00 0.00 42 LEU A O 11
ATOM 15220 N N . THR A 1 45 ? -6.111 -2.291 -11.521 1.00 0.00 43 THR A N 11
ATOM 15221 C CA . THR A 1 45 ? -5.335 -3.513 -11.348 1.00 0.00 43 THR A CA 11
ATOM 15222 C C . THR A 1 45 ? -3.898 -3.177 -10.971 1.00 0.00 43 THR A C 11
ATOM 15223 O O . THR A 1 45 ? -3.507 -2.011 -10.952 1.00 0.00 43 THR A O 11
ATOM 15234 N N . GLU A 1 46 ? -3.116 -4.209 -10.677 1.00 0.00 44 GLU A N 11
ATOM 15235 C CA . GLU A 1 46 ? -1.723 -4.011 -10.308 1.00 0.00 44 GLU A CA 11
ATOM 15236 C C . GLU A 1 46 ? -0.888 -3.701 -11.548 1.00 0.00 44 GLU A C 11
ATOM 15237 O O . GLU A 1 46 ? 0.196 -3.125 -11.451 1.00 0.00 44 GLU A O 11
ATOM 15249 N N . GLU A 1 47 ? -1.401 -4.092 -12.715 1.00 0.00 45 GLU A N 11
ATOM 15250 C CA . GLU A 1 47 ? -0.701 -3.856 -13.978 1.00 0.00 45 GLU A CA 11
ATOM 15251 C C . GLU A 1 47 ? -1.064 -2.489 -14.548 1.00 0.00 45 GLU A C 11
ATOM 15252 O O . GLU A 1 47 ? -0.207 -1.770 -15.060 1.00 0.00 45 GLU A O 11
ATOM 15264 N N . SER A 1 48 ? -2.342 -2.142 -14.460 1.00 0.00 46 SER A N 11
ATOM 15265 C CA . SER A 1 48 ? -2.815 -0.862 -14.976 1.00 0.00 46 SER A CA 11
ATOM 15266 C C . SER A 1 48 ? -1.995 0.290 -14.405 1.00 0.00 46 SER A C 11
ATOM 15267 O O . SER A 1 48 ? -1.782 1.302 -15.073 1.00 0.00 46 SER A O 11
ATOM 15275 N N . LEU A 1 49 ? -1.539 0.133 -13.169 1.00 0.00 47 LEU A N 11
ATOM 15276 C CA . LEU A 1 49 ? -0.743 1.172 -12.524 1.00 0.00 47 LEU A CA 11
ATOM 15277 C C . LEU A 1 49 ? 0.540 1.431 -13.308 1.00 0.00 47 LEU A C 11
ATOM 15278 O O . LEU A 1 49 ? 1.081 2.536 -13.285 1.00 0.00 47 LEU A O 11
ATOM 15294 N N . GLN A 1 50 ? 1.022 0.405 -13.997 1.00 0.00 48 GLN A N 11
ATOM 15295 C CA . GLN A 1 50 ? 2.245 0.525 -14.784 1.00 0.00 48 GLN A CA 11
ATOM 15296 C C . GLN A 1 50 ? 2.069 1.541 -15.906 1.00 0.00 48 GLN A C 11
ATOM 15297 O O . GLN A 1 50 ? 2.001 1.180 -17.080 1.00 0.00 48 GLN A O 11
ATOM 15311 N N . GLY A 1 51 ? 2.001 2.815 -15.534 1.00 0.00 49 GLY A N 11
ATOM 15312 C CA . GLY A 1 51 ? 1.837 3.888 -16.513 1.00 0.00 49 GLY A CA 11
ATOM 15313 C C . GLY A 1 51 ? 2.501 5.172 -16.028 1.00 0.00 49 GLY A C 11
ATOM 15314 O O . GLY A 1 51 ? 2.234 6.255 -16.549 1.00 0.00 49 GLY A O 11
ATOM 15318 N N . VAL A 1 52 ? 3.369 5.043 -15.023 1.00 0.00 50 VAL A N 11
ATOM 15319 C CA . VAL A 1 52 ? 4.075 6.196 -14.459 1.00 0.00 50 VAL A CA 11
ATOM 15320 C C . VAL A 1 52 ? 5.559 5.856 -14.273 1.00 0.00 50 VAL A C 11
ATOM 15321 O O . VAL A 1 52 ? 5.983 4.734 -14.548 1.00 0.00 50 VAL A O 11
ATOM 15334 N N . SER A 1 53 ? 6.343 6.824 -13.796 1.00 0.00 51 SER A N 11
ATOM 15335 C CA . SER A 1 53 ? 7.776 6.615 -13.560 1.00 0.00 51 SER A CA 11
ATOM 15336 C C . SER A 1 53 ? 8.046 6.753 -12.071 1.00 0.00 51 SER A C 11
ATOM 15337 O O . SER A 1 53 ? 7.207 7.281 -11.357 1.00 0.00 51 SER A O 11
ATOM 15345 N N . VAL A 1 54 ? 9.208 6.289 -11.606 1.00 0.00 52 VAL A N 11
ATOM 15346 C CA . VAL A 1 54 ? 9.539 6.383 -10.180 1.00 0.00 52 VAL A CA 11
ATOM 15347 C C . VAL A 1 54 ? 9.492 7.842 -9.694 1.00 0.00 52 VAL A C 11
ATOM 15348 O O . VAL A 1 54 ? 8.926 8.134 -8.640 1.00 0.00 52 VAL A O 11
ATOM 15361 N N . THR A 1 55 ? 10.112 8.745 -10.445 1.00 0.00 53 THR A N 11
ATOM 15362 C CA . THR A 1 55 ? 10.148 10.156 -10.056 1.00 0.00 53 THR A CA 11
ATOM 15363 C C . THR A 1 55 ? 8.743 10.707 -9.822 1.00 0.00 53 THR A C 11
ATOM 15364 O O . THR A 1 55 ? 8.572 11.680 -9.099 1.00 0.00 53 THR A O 11
ATOM 15375 N N . ASP A 1 56 ? 7.748 10.104 -10.440 1.00 0.00 54 ASP A N 11
ATOM 15376 C CA . ASP A 1 56 ? 6.382 10.578 -10.282 1.00 0.00 54 ASP A CA 11
ATOM 15377 C C . ASP A 1 56 ? 5.846 10.229 -8.897 1.00 0.00 54 ASP A C 11
ATOM 15378 O O . ASP A 1 56 ? 4.996 10.932 -8.349 1.00 0.00 54 ASP A O 11
ATOM 15387 N N . LEU A 1 57 ? 6.323 9.118 -8.355 1.00 0.00 55 LEU A N 11
ATOM 15388 C CA . LEU A 1 57 ? 5.866 8.648 -7.048 1.00 0.00 55 LEU A CA 11
ATOM 15389 C C . LEU A 1 57 ? 6.273 9.588 -5.912 1.00 0.00 55 LEU A C 11
ATOM 15390 O O . LEU A 1 57 ? 5.411 10.137 -5.232 1.00 0.00 55 LEU A O 11
ATOM 15406 N N . LYS A 1 58 ? 7.579 9.749 -5.682 1.00 0.00 56 LYS A N 11
ATOM 15407 C CA . LYS A 1 58 ? 8.044 10.601 -4.581 1.00 0.00 56 LYS A CA 11
ATOM 15408 C C . LYS A 1 58 ? 7.497 12.021 -4.664 1.00 0.00 56 LYS A C 11
ATOM 15409 O O . LYS A 1 58 ? 7.173 12.625 -3.642 1.00 0.00 56 LYS A O 11
ATOM 15428 N N . ILE A 1 59 ? 7.396 12.557 -5.871 1.00 0.00 57 ILE A N 11
ATOM 15429 C CA . ILE A 1 59 ? 6.884 13.911 -6.034 1.00 0.00 57 ILE A CA 11
ATOM 15430 C C . ILE A 1 59 ? 5.380 13.919 -5.807 1.00 0.00 57 ILE A C 11
ATOM 15431 O O . ILE A 1 59 ? 4.795 14.952 -5.507 1.00 0.00 57 ILE A O 11
ATOM 15447 N N . GLY A 1 60 ? 4.763 12.752 -5.953 1.00 0.00 58 GLY A N 11
ATOM 15448 C CA . GLY A 1 60 ? 3.323 12.627 -5.765 1.00 0.00 58 GLY A CA 11
ATOM 15449 C C . GLY A 1 60 ? 2.910 12.917 -4.323 1.00 0.00 58 GLY A C 11
ATOM 15450 O O . GLY A 1 60 ? 1.841 13.476 -4.080 1.00 0.00 58 GLY A O 11
ATOM 15454 N N . LEU A 1 61 ? 3.752 12.527 -3.367 1.00 0.00 59 LEU A N 11
ATOM 15455 C CA . LEU A 1 61 ? 3.435 12.754 -1.958 1.00 0.00 59 LEU A CA 11
ATOM 15456 C C . LEU A 1 61 ? 3.647 14.214 -1.582 1.00 0.00 59 LEU A C 11
ATOM 15457 O O . LEU A 1 61 ? 2.733 14.867 -1.079 1.00 0.00 59 LEU A O 11
ATOM 15473 N N . ALA A 1 62 ? 4.847 14.731 -1.822 1.00 0.00 60 ALA A N 11
ATOM 15474 C CA . ALA A 1 62 ? 5.137 16.120 -1.492 1.00 0.00 60 ALA A CA 11
ATOM 15475 C C . ALA A 1 62 ? 4.507 17.056 -2.520 1.00 0.00 60 ALA A C 11
ATOM 15476 O O . ALA A 1 62 ? 4.116 18.176 -2.189 1.00 0.00 60 ALA A O 11
ATOM 15483 N N . GLY A 1 63 ? 4.404 16.599 -3.767 1.00 0.00 61 GLY A N 11
ATOM 15484 C CA . GLY A 1 63 ? 3.809 17.437 -4.809 1.00 0.00 61 GLY A CA 11
ATOM 15485 C C . GLY A 1 63 ? 4.789 18.506 -5.286 1.00 0.00 61 GLY A C 11
ATOM 15486 O O . GLY A 1 63 ? 4.474 19.283 -6.186 1.00 0.00 61 GLY A O 11
ATOM 15490 N N . SER A 1 64 ? 5.977 18.551 -4.674 1.00 0.00 62 SER A N 11
ATOM 15491 C CA . SER A 1 64 ? 6.991 19.545 -5.046 1.00 0.00 62 SER A CA 11
ATOM 15492 C C . SER A 1 64 ? 8.352 18.895 -5.269 1.00 0.00 62 SER A C 11
ATOM 15493 O O . SER A 1 64 ? 9.086 18.622 -4.319 1.00 0.00 62 SER A O 11
ATOM 15501 N N . GLU A 1 65 ? 8.686 18.662 -6.536 1.00 0.00 63 GLU A N 11
ATOM 15502 C CA . GLU A 1 65 ? 9.963 18.057 -6.892 1.00 0.00 63 GLU A CA 11
ATOM 15503 C C . GLU A 1 65 ? 11.127 18.836 -6.284 1.00 0.00 63 GLU A C 11
ATOM 15504 O O . GLU A 1 65 ? 12.285 18.448 -6.432 1.00 0.00 63 GLU A O 11
ATOM 15516 N N . GLU A 1 66 ? 10.816 19.936 -5.599 1.00 0.00 64 GLU A N 11
ATOM 15517 C CA . GLU A 1 66 ? 11.851 20.762 -4.975 1.00 0.00 64 GLU A CA 11
ATOM 15518 C C . GLU A 1 66 ? 12.045 20.392 -3.504 1.00 0.00 64 GLU A C 11
ATOM 15519 O O . GLU A 1 66 ? 13.176 20.301 -3.028 1.00 0.00 64 GLU A O 11
ATOM 15531 N N . ASP A 1 67 ? 10.941 20.208 -2.778 1.00 0.00 65 ASP A N 11
ATOM 15532 C CA . ASP A 1 67 ? 11.013 19.881 -1.351 1.00 0.00 65 ASP A CA 11
ATOM 15533 C C . ASP A 1 67 ? 11.142 18.374 -1.110 1.00 0.00 65 ASP A C 11
ATOM 15534 O O . ASP A 1 67 ? 11.435 17.947 0.006 1.00 0.00 65 ASP A O 11
ATOM 15543 N N . VAL A 1 68 ? 10.920 17.573 -2.144 1.00 0.00 66 VAL A N 11
ATOM 15544 C CA . VAL A 1 68 ? 11.015 16.126 -1.998 1.00 0.00 66 VAL A CA 11
ATOM 15545 C C . VAL A 1 68 ? 12.365 15.727 -1.413 1.00 0.00 66 VAL A C 11
ATOM 15546 O O . VAL A 1 68 ? 12.509 14.649 -0.835 1.00 0.00 66 VAL A O 11
ATOM 15559 N N . ASP A 1 69 ? 13.351 16.599 -1.562 1.00 0.00 67 ASP A N 11
ATOM 15560 C CA . ASP A 1 69 ? 14.680 16.319 -1.034 1.00 0.00 67 ASP A CA 11
ATOM 15561 C C . ASP A 1 69 ? 14.638 16.252 0.489 1.00 0.00 67 ASP A C 11
ATOM 15562 O O . ASP A 1 69 ? 15.579 15.779 1.127 1.00 0.00 67 ASP A O 11
ATOM 15571 N N . MET A 1 70 ? 13.536 16.734 1.064 1.00 0.00 68 MET A N 11
ATOM 15572 C CA . MET A 1 70 ? 13.360 16.740 2.519 1.00 0.00 68 MET A CA 11
ATOM 15573 C C . MET A 1 70 ? 12.369 15.661 2.951 1.00 0.00 68 MET A C 11
ATOM 15574 O O . MET A 1 70 ? 12.332 15.274 4.120 1.00 0.00 68 MET A O 11
ATOM 15588 N N . LEU A 1 71 ? 11.566 15.182 2.007 1.00 0.00 69 LEU A N 11
ATOM 15589 C CA . LEU A 1 71 ? 10.577 14.152 2.312 1.00 0.00 69 LEU A CA 11
ATOM 15590 C C . LEU A 1 71 ? 11.230 13.010 3.089 1.00 0.00 69 LEU A C 11
ATOM 15591 O O . LEU A 1 71 ? 12.344 12.592 2.772 1.00 0.00 69 LEU A O 11
ATOM 15607 N N . ASP A 1 72 ? 10.519 12.486 4.081 1.00 0.00 70 ASP A N 11
ATOM 15608 C CA . ASP A 1 72 ? 11.044 11.371 4.850 1.00 0.00 70 ASP A CA 11
ATOM 15609 C C . ASP A 1 72 ? 11.332 10.218 3.897 1.00 0.00 70 ASP A C 11
ATOM 15610 O O . ASP A 1 72 ? 12.241 9.419 4.118 1.00 0.00 70 ASP A O 11
ATOM 15619 N N . THR A 1 73 ? 10.543 10.155 2.825 1.00 0.00 71 THR A N 11
ATOM 15620 C CA . THR A 1 73 ? 10.702 9.115 1.817 1.00 0.00 71 THR A CA 11
ATOM 15621 C C . THR A 1 73 ? 12.096 9.202 1.180 1.00 0.00 71 THR A C 11
ATOM 15622 O O . THR A 1 73 ? 12.428 10.227 0.584 1.00 0.00 71 THR A O 11
ATOM 15633 N N . PRO A 1 74 ? 12.923 8.180 1.273 1.00 0.00 72 PRO A N 11
ATOM 15634 C CA . PRO A 1 74 ? 14.282 8.225 0.662 1.00 0.00 72 PRO A CA 11
ATOM 15635 C C . PRO A 1 74 ? 14.208 8.116 -0.864 1.00 0.00 72 PRO A C 11
ATOM 15636 O O . PRO A 1 74 ? 13.197 8.477 -1.467 1.00 0.00 72 PRO A O 11
ATOM 15647 N N . MET A 1 75 ? 15.277 7.620 -1.486 1.00 0.00 73 MET A N 11
ATOM 15648 C CA . MET A 1 75 ? 15.324 7.468 -2.943 1.00 0.00 73 MET A CA 11
ATOM 15649 C C . MET A 1 75 ? 15.352 5.993 -3.313 1.00 0.00 73 MET A C 11
ATOM 15650 O O . MET A 1 75 ? 15.418 5.639 -4.487 1.00 0.00 73 MET A O 11
ATOM 15664 N N . SER A 1 76 ? 15.303 5.135 -2.296 1.00 0.00 74 SER A N 11
ATOM 15665 C CA . SER A 1 76 ? 15.320 3.688 -2.506 1.00 0.00 74 SER A CA 11
ATOM 15666 C C . SER A 1 76 ? 13.938 3.103 -2.236 1.00 0.00 74 SER A C 11
ATOM 15667 O O . SER A 1 76 ? 13.567 2.076 -2.805 1.00 0.00 74 SER A O 11
ATOM 15675 N N . ALA A 1 77 ? 13.178 3.763 -1.367 1.00 0.00 75 ALA A N 11
ATOM 15676 C CA . ALA A 1 77 ? 11.839 3.298 -1.031 1.00 0.00 75 ALA A CA 11
ATOM 15677 C C . ALA A 1 77 ? 10.958 3.261 -2.274 1.00 0.00 75 ALA A C 11
ATOM 15678 O O . ALA A 1 77 ? 10.114 2.377 -2.420 1.00 0.00 75 ALA A O 11
ATOM 15685 N N . LEU A 1 78 ? 11.157 4.215 -3.175 1.00 0.00 76 LEU A N 11
ATOM 15686 C CA . LEU A 1 78 ? 10.363 4.238 -4.392 1.00 0.00 76 LEU A CA 11
ATOM 15687 C C . LEU A 1 78 ? 10.663 2.984 -5.203 1.00 0.00 76 LEU A C 11
ATOM 15688 O O . LEU A 1 78 ? 9.756 2.272 -5.628 1.00 0.00 76 LEU A O 11
ATOM 15704 N N . LYS A 1 79 ? 11.954 2.718 -5.398 1.00 0.00 77 LYS A N 11
ATOM 15705 C CA . LYS A 1 79 ? 12.373 1.541 -6.144 1.00 0.00 77 LYS A CA 11
ATOM 15706 C C . LYS A 1 79 ? 11.745 0.299 -5.526 1.00 0.00 77 LYS A C 11
ATOM 15707 O O . LYS A 1 79 ? 11.379 -0.645 -6.226 1.00 0.00 77 LYS A O 11
ATOM 15726 N N . ASP A 1 80 ? 11.626 0.314 -4.202 1.00 0.00 78 ASP A N 11
ATOM 15727 C CA . ASP A 1 80 ? 11.040 -0.805 -3.483 1.00 0.00 78 ASP A CA 11
ATOM 15728 C C . ASP A 1 80 ? 9.548 -0.897 -3.791 1.00 0.00 78 ASP A C 11
ATOM 15729 O O . ASP A 1 80 ? 9.070 -1.914 -4.292 1.00 0.00 78 ASP A O 11
ATOM 15738 N N . ALA A 1 81 ? 8.815 0.167 -3.479 1.00 0.00 79 ALA A N 11
ATOM 15739 C CA . ALA A 1 81 ? 7.375 0.194 -3.714 1.00 0.00 79 ALA A CA 11
ATOM 15740 C C . ALA A 1 81 ? 7.036 0.044 -5.199 1.00 0.00 79 ALA A C 11
ATOM 15741 O O . ALA A 1 81 ? 6.354 -0.904 -5.584 1.00 0.00 79 ALA A O 11
ATOM 15748 N N . VAL A 1 82 ? 7.493 0.999 -6.019 1.00 0.00 80 VAL A N 11
ATOM 15749 C CA . VAL A 1 82 ? 7.211 0.980 -7.462 1.00 0.00 80 VAL A CA 11
ATOM 15750 C C . VAL A 1 82 ? 7.181 -0.446 -8.009 1.00 0.00 80 VAL A C 11
ATOM 15751 O O . VAL A 1 82 ? 6.512 -0.731 -9.001 1.00 0.00 80 VAL A O 11
ATOM 15764 N N . ARG A 1 83 ? 7.913 -1.332 -7.350 1.00 0.00 81 ARG A N 11
ATOM 15765 C CA . ARG A 1 83 ? 7.970 -2.725 -7.769 1.00 0.00 81 ARG A CA 11
ATOM 15766 C C . ARG A 1 83 ? 6.712 -3.450 -7.320 1.00 0.00 81 ARG A C 11
ATOM 15767 O O . ARG A 1 83 ? 5.997 -4.054 -8.117 1.00 0.00 81 ARG A O 11
ATOM 15788 N N . ILE A 1 84 ? 6.476 -3.399 -6.022 1.00 0.00 82 ILE A N 11
ATOM 15789 C CA . ILE A 1 84 ? 5.329 -4.060 -5.429 1.00 0.00 82 ILE A CA 11
ATOM 15790 C C . ILE A 1 84 ? 4.039 -3.786 -6.217 1.00 0.00 82 ILE A C 11
ATOM 15791 O O . ILE A 1 84 ? 3.271 -4.716 -6.469 1.00 0.00 82 ILE A O 11
ATOM 15807 N N . LEU A 1 85 ? 3.781 -2.533 -6.614 1.00 0.00 83 LEU A N 11
ATOM 15808 C CA . LEU A 1 85 ? 2.550 -2.261 -7.368 1.00 0.00 83 LEU A CA 11
ATOM 15809 C C . LEU A 1 85 ? 2.698 -2.774 -8.796 1.00 0.00 83 LEU A C 11
ATOM 15810 O O . LEU A 1 85 ? 1.738 -3.274 -9.382 1.00 0.00 83 LEU A O 11
ATOM 15826 N N . TRP A 1 86 ? 3.899 -2.651 -9.357 1.00 0.00 84 TRP A N 11
ATOM 15827 C CA . TRP A 1 86 ? 4.128 -3.115 -10.727 1.00 0.00 84 TRP A CA 11
ATOM 15828 C C . TRP A 1 86 ? 3.550 -4.521 -10.910 1.00 0.00 84 TRP A C 11
ATOM 15829 O O . TRP A 1 86 ? 3.319 -4.965 -12.035 1.00 0.00 84 TRP A O 11
ATOM 15850 N N . GLY A 1 87 ? 3.335 -5.218 -9.799 1.00 0.00 85 GLY A N 11
ATOM 15851 C CA . GLY A 1 87 ? 2.802 -6.575 -9.849 1.00 0.00 85 GLY A CA 11
ATOM 15852 C C . GLY A 1 87 ? 3.931 -7.578 -10.056 1.00 0.00 85 GLY A C 11
ATOM 15853 O O . GLY A 1 87 ? 3.696 -8.733 -10.409 1.00 0.00 85 GLY A O 11
ATOM 15857 N N . GLU A 1 88 ? 5.164 -7.118 -9.833 1.00 0.00 86 GLU A N 11
ATOM 15858 C CA . GLU A 1 88 ? 6.349 -7.964 -9.988 1.00 0.00 86 GLU A CA 11
ATOM 15859 C C . GLU A 1 88 ? 6.936 -8.293 -8.619 1.00 0.00 86 GLU A C 11
ATOM 15860 O O . GLU A 1 88 ? 7.946 -8.990 -8.516 1.00 0.00 86 GLU A O 11
ATOM 15872 N N . ALA A 1 89 ? 6.288 -7.780 -7.572 1.00 0.00 87 ALA A N 11
ATOM 15873 C CA . ALA A 1 89 ? 6.732 -8.005 -6.194 1.00 0.00 87 ALA A CA 11
ATOM 15874 C C . ALA A 1 89 ? 7.375 -9.386 -6.026 1.00 0.00 87 ALA A C 11
ATOM 15875 O O . ALA A 1 89 ? 8.280 -9.564 -5.211 1.00 0.00 87 ALA A O 11
ATOM 15882 N N . GLU A 1 90 ? 6.897 -10.356 -6.799 1.00 0.00 88 GLU A N 11
ATOM 15883 C CA . GLU A 1 90 ? 7.429 -11.712 -6.722 1.00 0.00 88 GLU A CA 11
ATOM 15884 C C . GLU A 1 90 ? 8.946 -11.707 -6.891 1.00 0.00 88 GLU A C 11
ATOM 15885 O O . GLU A 1 90 ? 9.469 -11.186 -7.877 1.00 0.00 88 GLU A O 11
ATOM 15897 N N . VAL A 1 91 ? 9.645 -12.293 -5.923 1.00 0.00 89 VAL A N 11
ATOM 15898 C CA . VAL A 1 91 ? 11.103 -12.356 -5.971 1.00 0.00 89 VAL A CA 11
ATOM 15899 C C . VAL A 1 91 ? 11.559 -13.548 -6.807 1.00 0.00 89 VAL A C 11
ATOM 15900 O O . VAL A 1 91 ? 11.259 -14.696 -6.481 1.00 0.00 89 VAL A O 11
ATOM 15913 N N . ASP A 1 92 ? 12.283 -13.267 -7.886 1.00 0.00 90 ASP A N 11
ATOM 15914 C CA . ASP A 1 92 ? 12.773 -14.326 -8.763 1.00 0.00 90 ASP A CA 11
ATOM 15915 C C . ASP A 1 92 ? 14.050 -14.943 -8.200 1.00 0.00 90 ASP A C 11
ATOM 15916 O O . ASP A 1 92 ? 14.013 -16.001 -7.570 1.00 0.00 90 ASP A O 11
ATOM 15925 N N . SER A 1 93 ? 15.177 -14.280 -8.433 1.00 0.00 91 SER A N 11
ATOM 15926 C CA . SER A 1 93 ? 16.458 -14.776 -7.945 1.00 0.00 91 SER A CA 11
ATOM 15927 C C . SER A 1 93 ? 16.603 -14.516 -6.450 1.00 0.00 91 SER A C 11
ATOM 15928 O O . SER A 1 93 ? 15.700 -13.972 -5.813 1.00 0.00 91 SER A O 11
ATOM 15936 N N . LEU A 1 94 ? 17.746 -14.907 -5.895 1.00 0.00 92 LEU A N 11
ATOM 15937 C CA . LEU A 1 94 ? 18.000 -14.712 -4.472 1.00 0.00 92 LEU A CA 11
ATOM 15938 C C . LEU A 1 94 ? 18.357 -13.245 -4.203 1.00 0.00 92 LEU A C 11
ATOM 15939 O O . LEU A 1 94 ? 18.911 -12.576 -5.076 1.00 0.00 92 LEU A O 11
ATOM 15955 N N . PRO A 1 95 ? 18.061 -12.730 -3.030 1.00 0.00 93 PRO A N 11
ATOM 15956 C CA . PRO A 1 95 ? 18.372 -11.314 -2.680 1.00 0.00 93 PRO A CA 11
ATOM 15957 C C . PRO A 1 95 ? 19.698 -10.845 -3.278 1.00 0.00 93 PRO A C 11
ATOM 15958 O O . PRO A 1 95 ? 19.803 -9.724 -3.776 1.00 0.00 93 PRO A O 11
ATOM 15969 N N . GLN A 1 96 ? 20.707 -11.709 -3.223 1.00 0.00 94 GLN A N 11
ATOM 15970 C CA . GLN A 1 96 ? 22.019 -11.369 -3.762 1.00 0.00 94 GLN A CA 11
ATOM 15971 C C . GLN A 1 96 ? 21.932 -11.175 -5.280 1.00 0.00 94 GLN A C 11
ATOM 15972 O O . GLN A 1 96 ? 21.090 -11.788 -5.936 1.00 0.00 94 GLN A O 11
ATOM 15986 N N . PRO A 1 97 ? 22.778 -10.347 -5.853 1.00 0.00 95 PRO A N 11
ATOM 15987 C CA . PRO A 1 97 ? 22.772 -10.096 -7.326 1.00 0.00 95 PRO A CA 11
ATOM 15988 C C . PRO A 1 97 ? 23.317 -11.290 -8.109 1.00 0.00 95 PRO A C 11
ATOM 15989 O O . PRO A 1 97 ? 22.673 -11.786 -9.033 1.00 0.00 95 PRO A O 11
ATOM 16000 N N . VAL A 1 98 ? 24.506 -11.746 -7.731 1.00 0.00 96 VAL A N 11
ATOM 16001 C CA . VAL A 1 98 ? 25.129 -12.880 -8.403 1.00 0.00 96 VAL A CA 11
ATOM 16002 C C . VAL A 1 98 ? 24.435 -14.181 -8.012 1.00 0.00 96 VAL A C 11
ATOM 16003 O O . VAL A 1 98 ? 24.283 -14.416 -6.825 1.00 0.00 96 VAL A O 11
ATOM 16017 N N . MET A 1 3 ? -25.700 -0.883 -3.839 1.00 0.00 1 MET A N 12
ATOM 16018 C CA . MET A 1 3 ? -26.635 -2.040 -3.933 1.00 0.00 1 MET A CA 12
ATOM 16019 C C . MET A 1 3 ? -26.178 -2.971 -5.051 1.00 0.00 1 MET A C 12
ATOM 16020 O O . MET A 1 3 ? -26.076 -4.183 -4.858 1.00 0.00 1 MET A O 12
ATOM 16034 N N . VAL A 1 4 ? -25.903 -2.398 -6.218 1.00 0.00 2 VAL A N 12
ATOM 16035 C CA . VAL A 1 4 ? -25.454 -3.189 -7.359 1.00 0.00 2 VAL A CA 12
ATOM 16036 C C . VAL A 1 4 ? -24.196 -3.976 -6.993 1.00 0.00 2 VAL A C 12
ATOM 16037 O O . VAL A 1 4 ? -24.267 -4.981 -6.287 1.00 0.00 2 VAL A O 12
ATOM 16050 N N . THR A 1 5 ? -23.046 -3.511 -7.479 1.00 0.00 3 THR A N 12
ATOM 16051 C CA . THR A 1 5 ? -21.772 -4.178 -7.200 1.00 0.00 3 THR A CA 12
ATOM 16052 C C . THR A 1 5 ? -20.686 -3.153 -6.887 1.00 0.00 3 THR A C 12
ATOM 16053 O O . THR A 1 5 ? -19.701 -3.037 -7.617 1.00 0.00 3 THR A O 12
ATOM 16064 N N . PRO A 1 6 ? -20.846 -2.415 -5.819 1.00 0.00 4 PRO A N 12
ATOM 16065 C CA . PRO A 1 6 ? -19.855 -1.385 -5.398 1.00 0.00 4 PRO A CA 12
ATOM 16066 C C . PRO A 1 6 ? -18.641 -2.016 -4.716 1.00 0.00 4 PRO A C 12
ATOM 16067 O O . PRO A 1 6 ? -17.789 -1.316 -4.170 1.00 0.00 4 PRO A O 12
ATOM 16078 N N . VAL A 1 7 ? -18.574 -3.344 -4.756 1.00 0.00 5 VAL A N 12
ATOM 16079 C CA . VAL A 1 7 ? -17.464 -4.063 -4.142 1.00 0.00 5 VAL A CA 12
ATOM 16080 C C . VAL A 1 7 ? -16.167 -3.787 -4.897 1.00 0.00 5 VAL A C 12
ATOM 16081 O O . VAL A 1 7 ? -15.290 -3.078 -4.405 1.00 0.00 5 VAL A O 12
ATOM 16094 N N . ASN A 1 8 ? -16.056 -4.348 -6.097 1.00 0.00 6 ASN A N 12
ATOM 16095 C CA . ASN A 1 8 ? -14.865 -4.150 -6.916 1.00 0.00 6 ASN A CA 12
ATOM 16096 C C . ASN A 1 8 ? -13.603 -4.479 -6.125 1.00 0.00 6 ASN A C 12
ATOM 16097 O O . ASN A 1 8 ? -13.678 -4.964 -4.997 1.00 0.00 6 ASN A O 12
ATOM 16108 N N . MET A 1 9 ? -12.448 -4.208 -6.734 1.00 0.00 7 MET A N 12
ATOM 16109 C CA . MET A 1 9 ? -11.161 -4.472 -6.093 1.00 0.00 7 MET A CA 12
ATOM 16110 C C . MET A 1 9 ? -11.034 -5.945 -5.709 1.00 0.00 7 MET A C 12
ATOM 16111 O O . MET A 1 9 ? -11.997 -6.569 -5.267 1.00 0.00 7 MET A O 12
ATOM 16125 N N . SER A 1 10 ? -9.835 -6.493 -5.876 1.00 0.00 8 SER A N 12
ATOM 16126 C CA . SER A 1 10 ? -9.598 -7.889 -5.538 1.00 0.00 8 SER A CA 12
ATOM 16127 C C . SER A 1 10 ? -9.606 -8.071 -4.024 1.00 0.00 8 SER A C 12
ATOM 16128 O O . SER A 1 10 ? -10.255 -7.315 -3.303 1.00 0.00 8 SER A O 12
ATOM 16136 N N . ARG A 1 11 ? -8.877 -9.078 -3.548 1.00 0.00 9 ARG A N 12
ATOM 16137 C CA . ARG A 1 11 ? -8.801 -9.348 -2.111 1.00 0.00 9 ARG A CA 12
ATOM 16138 C C . ARG A 1 11 ? -7.408 -9.837 -1.736 1.00 0.00 9 ARG A C 12
ATOM 16139 O O . ARG A 1 11 ? -6.940 -9.600 -0.625 1.00 0.00 9 ARG A O 12
ATOM 16160 N N . GLU A 1 12 ? -6.752 -10.537 -2.661 1.00 0.00 10 GLU A N 12
ATOM 16161 C CA . GLU A 1 12 ? -5.405 -11.056 -2.421 1.00 0.00 10 GLU A CA 12
ATOM 16162 C C . GLU A 1 12 ? -4.376 -10.183 -3.137 1.00 0.00 10 GLU A C 12
ATOM 16163 O O . GLU A 1 12 ? -3.268 -9.975 -2.641 1.00 0.00 10 GLU A O 12
ATOM 16175 N N . THR A 1 13 ? -4.761 -9.658 -4.299 1.00 0.00 11 THR A N 12
ATOM 16176 C CA . THR A 1 13 ? -3.881 -8.785 -5.071 1.00 0.00 11 THR A CA 12
ATOM 16177 C C . THR A 1 13 ? -3.900 -7.405 -4.437 1.00 0.00 11 THR A C 12
ATOM 16178 O O . THR A 1 13 ? -2.878 -6.907 -3.967 1.00 0.00 11 THR A O 12
ATOM 16189 N N . ALA A 1 14 ? -5.090 -6.813 -4.436 1.00 0.00 12 ALA A N 12
ATOM 16190 C CA . ALA A 1 14 ? -5.319 -5.487 -3.861 1.00 0.00 12 ALA A CA 12
ATOM 16191 C C . ALA A 1 14 ? -4.337 -5.202 -2.723 1.00 0.00 12 ALA A C 12
ATOM 16192 O O . ALA A 1 14 ? -3.674 -4.165 -2.695 1.00 0.00 12 ALA A O 12
ATOM 16199 N N . LEU A 1 15 ? -4.266 -6.139 -1.791 1.00 0.00 13 LEU A N 12
ATOM 16200 C CA . LEU A 1 15 ? -3.385 -6.023 -0.633 1.00 0.00 13 LEU A CA 12
ATOM 16201 C C . LEU A 1 15 ? -1.969 -5.646 -1.062 1.00 0.00 13 LEU A C 12
ATOM 16202 O O . LEU A 1 15 ? -1.338 -4.782 -0.457 1.00 0.00 13 LEU A O 12
ATOM 16218 N N . ARG A 1 16 ? -1.473 -6.307 -2.104 1.00 0.00 14 ARG A N 12
ATOM 16219 C CA . ARG A 1 16 ? -0.127 -6.041 -2.603 1.00 0.00 14 ARG A CA 12
ATOM 16220 C C . ARG A 1 16 ? 0.128 -4.540 -2.713 1.00 0.00 14 ARG A C 12
ATOM 16221 O O . ARG A 1 16 ? 1.187 -4.049 -2.318 1.00 0.00 14 ARG A O 12
ATOM 16242 N N . ILE A 1 17 ? -0.845 -3.816 -3.256 1.00 0.00 15 ILE A N 12
ATOM 16243 C CA . ILE A 1 17 ? -0.715 -2.372 -3.418 1.00 0.00 15 ILE A CA 12
ATOM 16244 C C . ILE A 1 17 ? -0.623 -1.690 -2.052 1.00 0.00 15 ILE A C 12
ATOM 16245 O O . ILE A 1 17 ? -0.233 -0.526 -1.956 1.00 0.00 15 ILE A O 12
ATOM 16261 N N . ALA A 1 18 ? -0.993 -2.419 -0.998 1.00 0.00 16 ALA A N 12
ATOM 16262 C CA . ALA A 1 18 ? -0.957 -1.879 0.359 1.00 0.00 16 ALA A CA 12
ATOM 16263 C C . ALA A 1 18 ? 0.287 -2.334 1.103 1.00 0.00 16 ALA A C 12
ATOM 16264 O O . ALA A 1 18 ? 0.672 -1.735 2.105 1.00 0.00 16 ALA A O 12
ATOM 16271 N N . LEU A 1 19 ? 0.931 -3.374 0.601 1.00 0.00 17 LEU A N 12
ATOM 16272 C CA . LEU A 1 19 ? 2.153 -3.857 1.230 1.00 0.00 17 LEU A CA 12
ATOM 16273 C C . LEU A 1 19 ? 3.262 -2.848 0.957 1.00 0.00 17 LEU A C 12
ATOM 16274 O O . LEU A 1 19 ? 4.199 -2.704 1.740 1.00 0.00 17 LEU A O 12
ATOM 16290 N N . ALA A 1 20 ? 3.130 -2.148 -0.163 1.00 0.00 18 ALA A N 12
ATOM 16291 C CA . ALA A 1 20 ? 4.104 -1.140 -0.548 1.00 0.00 18 ALA A CA 12
ATOM 16292 C C . ALA A 1 20 ? 4.181 -0.047 0.504 1.00 0.00 18 ALA A C 12
ATOM 16293 O O . ALA A 1 20 ? 5.265 0.437 0.825 1.00 0.00 18 ALA A O 12
ATOM 16300 N N . ALA A 1 21 ? 3.028 0.340 1.044 1.00 0.00 19 ALA A N 12
ATOM 16301 C CA . ALA A 1 21 ? 3.005 1.378 2.072 1.00 0.00 19 ALA A CA 12
ATOM 16302 C C . ALA A 1 21 ? 4.143 1.141 3.069 1.00 0.00 19 ALA A C 12
ATOM 16303 O O . ALA A 1 21 ? 4.746 2.087 3.575 1.00 0.00 19 ALA A O 12
ATOM 16310 N N . ARG A 1 22 ? 4.442 -0.133 3.326 1.00 0.00 20 ARG A N 12
ATOM 16311 C CA . ARG A 1 22 ? 5.523 -0.480 4.240 1.00 0.00 20 ARG A CA 12
ATOM 16312 C C . ARG A 1 22 ? 6.861 -0.043 3.651 1.00 0.00 20 ARG A C 12
ATOM 16313 O O . ARG A 1 22 ? 7.736 0.446 4.365 1.00 0.00 20 ARG A O 12
ATOM 16334 N N . ALA A 1 23 ? 7.007 -0.214 2.338 1.00 0.00 21 ALA A N 12
ATOM 16335 C CA . ALA A 1 23 ? 8.235 0.177 1.652 1.00 0.00 21 ALA A CA 12
ATOM 16336 C C . ALA A 1 23 ? 8.487 1.660 1.838 1.00 0.00 21 ALA A C 12
ATOM 16337 O O . ALA A 1 23 ? 9.529 2.178 1.439 1.00 0.00 21 ALA A O 12
ATOM 16344 N N . LEU A 1 24 ? 7.518 2.343 2.438 1.00 0.00 22 LEU A N 12
ATOM 16345 C CA . LEU A 1 24 ? 7.616 3.780 2.669 1.00 0.00 22 LEU A CA 12
ATOM 16346 C C . LEU A 1 24 ? 7.540 4.067 4.179 1.00 0.00 22 LEU A C 12
ATOM 16347 O O . LEU A 1 24 ? 6.523 3.768 4.804 1.00 0.00 22 LEU A O 12
ATOM 16363 N N . PRO A 1 25 ? 8.569 4.625 4.790 1.00 0.00 23 PRO A N 12
ATOM 16364 C CA . PRO A 1 25 ? 8.553 4.918 6.254 1.00 0.00 23 PRO A CA 12
ATOM 16365 C C . PRO A 1 25 ? 7.800 6.207 6.584 1.00 0.00 23 PRO A C 12
ATOM 16366 O O . PRO A 1 25 ? 8.406 7.203 6.978 1.00 0.00 23 PRO A O 12
ATOM 16377 N N . GLY A 1 26 ? 6.476 6.180 6.428 1.00 0.00 24 GLY A N 12
ATOM 16378 C CA . GLY A 1 26 ? 5.653 7.354 6.721 1.00 0.00 24 GLY A CA 12
ATOM 16379 C C . GLY A 1 26 ? 4.457 7.440 5.778 1.00 0.00 24 GLY A C 12
ATOM 16380 O O . GLY A 1 26 ? 3.316 7.580 6.217 1.00 0.00 24 GLY A O 12
ATOM 16384 N N . THR A 1 27 ? 4.728 7.369 4.480 1.00 0.00 25 THR A N 12
ATOM 16385 C CA . THR A 1 27 ? 3.670 7.452 3.480 1.00 0.00 25 THR A CA 12
ATOM 16386 C C . THR A 1 27 ? 2.660 6.321 3.652 1.00 0.00 25 THR A C 12
ATOM 16387 O O . THR A 1 27 ? 3.032 5.156 3.802 1.00 0.00 25 THR A O 12
ATOM 16398 N N . THR A 1 28 ? 1.378 6.675 3.622 1.00 0.00 26 THR A N 12
ATOM 16399 C CA . THR A 1 28 ? 0.307 5.698 3.768 1.00 0.00 26 THR A CA 12
ATOM 16400 C C . THR A 1 28 ? -0.065 5.117 2.400 1.00 0.00 26 THR A C 12
ATOM 16401 O O . THR A 1 28 ? 0.363 5.619 1.362 1.00 0.00 26 THR A O 12
ATOM 16412 N N . VAL A 1 29 ? -0.851 4.049 2.417 1.00 0.00 27 VAL A N 12
ATOM 16413 C CA . VAL A 1 29 ? -1.266 3.397 1.179 1.00 0.00 27 VAL A CA 12
ATOM 16414 C C . VAL A 1 29 ? -2.016 4.364 0.274 1.00 0.00 27 VAL A C 12
ATOM 16415 O O . VAL A 1 29 ? -1.633 4.586 -0.875 1.00 0.00 27 VAL A O 12
ATOM 16428 N N . GLY A 1 30 ? -3.108 4.909 0.794 1.00 0.00 28 GLY A N 12
ATOM 16429 C CA . GLY A 1 30 ? -3.938 5.822 0.021 1.00 0.00 28 GLY A CA 12
ATOM 16430 C C . GLY A 1 30 ? -3.275 7.178 -0.195 1.00 0.00 28 GLY A C 12
ATOM 16431 O O . GLY A 1 30 ? -3.932 8.115 -0.648 1.00 0.00 28 GLY A O 12
ATOM 16435 N N . GLN A 1 31 ? -1.981 7.301 0.122 1.00 0.00 29 GLN A N 12
ATOM 16436 C CA . GLN A 1 31 ? -1.291 8.582 -0.066 1.00 0.00 29 GLN A CA 12
ATOM 16437 C C . GLN A 1 31 ? -0.484 8.571 -1.357 1.00 0.00 29 GLN A C 12
ATOM 16438 O O . GLN A 1 31 ? -0.052 9.620 -1.830 1.00 0.00 29 GLN A O 12
ATOM 16452 N N . LEU A 1 32 ? -0.265 7.383 -1.920 1.00 0.00 30 LEU A N 12
ATOM 16453 C CA . LEU A 1 32 ? 0.518 7.262 -3.153 1.00 0.00 30 LEU A CA 12
ATOM 16454 C C . LEU A 1 32 ? -0.376 7.095 -4.381 1.00 0.00 30 LEU A C 12
ATOM 16455 O O . LEU A 1 32 ? 0.017 7.469 -5.486 1.00 0.00 30 LEU A O 12
ATOM 16471 N N . LEU A 1 33 ? -1.569 6.529 -4.204 1.00 0.00 31 LEU A N 12
ATOM 16472 C CA . LEU A 1 33 ? -2.479 6.323 -5.333 1.00 0.00 31 LEU A CA 12
ATOM 16473 C C . LEU A 1 33 ? -3.397 7.529 -5.518 1.00 0.00 31 LEU A C 12
ATOM 16474 O O . LEU A 1 33 ? -3.593 8.009 -6.635 1.00 0.00 31 LEU A O 12
ATOM 16490 N N . GLU A 1 34 ? -3.969 8.002 -4.413 1.00 0.00 32 GLU A N 12
ATOM 16491 C CA . GLU A 1 34 ? -4.886 9.142 -4.445 1.00 0.00 32 GLU A CA 12
ATOM 16492 C C . GLU A 1 34 ? -4.451 10.191 -5.472 1.00 0.00 32 GLU A C 12
ATOM 16493 O O . GLU A 1 34 ? -5.279 10.948 -5.979 1.00 0.00 32 GLU A O 12
ATOM 16505 N N . ILE A 1 35 ? -3.156 10.235 -5.774 1.00 0.00 33 ILE A N 12
ATOM 16506 C CA . ILE A 1 35 ? -2.637 11.201 -6.745 1.00 0.00 33 ILE A CA 12
ATOM 16507 C C . ILE A 1 35 ? -2.751 10.646 -8.166 1.00 0.00 33 ILE A C 12
ATOM 16508 O O . ILE A 1 35 ? -3.119 11.366 -9.092 1.00 0.00 33 ILE A O 12
ATOM 16524 N N . LEU A 1 36 ? -2.424 9.368 -8.331 1.00 0.00 34 LEU A N 12
ATOM 16525 C CA . LEU A 1 36 ? -2.487 8.743 -9.648 1.00 0.00 34 LEU A CA 12
ATOM 16526 C C . LEU A 1 36 ? -3.863 8.955 -10.279 1.00 0.00 34 LEU A C 12
ATOM 16527 O O . LEU A 1 36 ? -4.043 9.853 -11.102 1.00 0.00 34 LEU A O 12
ATOM 16543 N N . HIS A 1 37 ? -4.828 8.127 -9.892 1.00 0.00 35 HIS A N 12
ATOM 16544 C CA . HIS A 1 37 ? -6.177 8.243 -10.436 1.00 0.00 35 HIS A CA 12
ATOM 16545 C C . HIS A 1 37 ? -6.856 9.505 -9.917 1.00 0.00 35 HIS A C 12
ATOM 16546 O O . HIS A 1 37 ? -6.472 10.048 -8.881 1.00 0.00 35 HIS A O 12
ATOM 16561 N N . GLN A 1 38 ? -7.869 9.969 -10.649 1.00 0.00 36 GLN A N 12
ATOM 16562 C CA . GLN A 1 38 ? -8.607 11.177 -10.266 1.00 0.00 36 GLN A CA 12
ATOM 16563 C C . GLN A 1 38 ? -10.112 10.909 -10.260 1.00 0.00 36 GLN A C 12
ATOM 16564 O O . GLN A 1 38 ? -10.610 10.141 -9.437 1.00 0.00 36 GLN A O 12
ATOM 16578 N N . ARG A 1 39 ? -10.834 11.550 -11.178 1.00 0.00 37 ARG A N 12
ATOM 16579 C CA . ARG A 1 39 ? -12.280 11.374 -11.262 1.00 0.00 37 ARG A CA 12
ATOM 16580 C C . ARG A 1 39 ? -12.628 9.968 -11.746 1.00 0.00 37 ARG A C 12
ATOM 16581 O O . ARG A 1 39 ? -12.022 8.985 -11.319 1.00 0.00 37 ARG A O 12
ATOM 16602 N N . ILE A 1 40 ? -13.611 9.882 -12.640 1.00 0.00 38 ILE A N 12
ATOM 16603 C CA . ILE A 1 40 ? -14.044 8.596 -13.181 1.00 0.00 38 ILE A CA 12
ATOM 16604 C C . ILE A 1 40 ? -12.844 7.701 -13.489 1.00 0.00 38 ILE A C 12
ATOM 16605 O O . ILE A 1 40 ? -11.802 8.176 -13.939 1.00 0.00 38 ILE A O 12
ATOM 16621 N N . GLU A 1 41 ? -13.007 6.403 -13.250 1.00 0.00 39 GLU A N 12
ATOM 16622 C CA . GLU A 1 41 ? -11.940 5.442 -13.510 1.00 0.00 39 GLU A CA 12
ATOM 16623 C C . GLU A 1 41 ? -12.508 4.027 -13.578 1.00 0.00 39 GLU A C 12
ATOM 16624 O O . GLU A 1 41 ? -13.717 3.830 -13.458 1.00 0.00 39 GLU A O 12
ATOM 16636 N N . GLY A 1 42 ? -11.632 3.047 -13.771 1.00 0.00 40 GLY A N 12
ATOM 16637 C CA . GLY A 1 42 ? -12.069 1.657 -13.853 1.00 0.00 40 GLY A CA 12
ATOM 16638 C C . GLY A 1 42 ? -10.902 0.698 -13.622 1.00 0.00 40 GLY A C 12
ATOM 16639 O O . GLY A 1 42 ? -10.847 0.015 -12.599 1.00 0.00 40 GLY A O 12
ATOM 16643 N N . PRO A 1 43 ? -9.976 0.634 -14.546 1.00 0.00 41 PRO A N 12
ATOM 16644 C CA . PRO A 1 43 ? -8.791 -0.263 -14.432 1.00 0.00 41 PRO A CA 12
ATOM 16645 C C . PRO A 1 43 ? -8.213 -0.267 -13.016 1.00 0.00 41 PRO A C 12
ATOM 16646 O O . PRO A 1 43 ? -8.196 0.763 -12.344 1.00 0.00 41 PRO A O 12
ATOM 16657 N N . LEU A 1 44 ? -7.748 -1.430 -12.567 1.00 0.00 42 LEU A N 12
ATOM 16658 C CA . LEU A 1 44 ? -7.180 -1.540 -11.227 1.00 0.00 42 LEU A CA 12
ATOM 16659 C C . LEU A 1 44 ? -6.311 -2.790 -11.095 1.00 0.00 42 LEU A C 12
ATOM 16660 O O . LEU A 1 44 ? -5.963 -3.198 -9.987 1.00 0.00 42 LEU A O 12
ATOM 16676 N N . THR A 1 45 ? -5.958 -3.390 -12.229 1.00 0.00 43 THR A N 12
ATOM 16677 C CA . THR A 1 45 ? -5.123 -4.588 -12.219 1.00 0.00 43 THR A CA 12
ATOM 16678 C C . THR A 1 45 ? -3.654 -4.206 -12.058 1.00 0.00 43 THR A C 12
ATOM 16679 O O . THR A 1 45 ? -3.271 -3.063 -12.306 1.00 0.00 43 THR A O 12
ATOM 16690 N N . GLU A 1 46 ? -2.841 -5.168 -11.639 1.00 0.00 44 GLU A N 12
ATOM 16691 C CA . GLU A 1 46 ? -1.417 -4.919 -11.446 1.00 0.00 44 GLU A CA 12
ATOM 16692 C C . GLU A 1 46 ? -0.825 -4.204 -12.659 1.00 0.00 44 GLU A C 12
ATOM 16693 O O . GLU A 1 46 ? 0.207 -3.540 -12.559 1.00 0.00 44 GLU A O 12
ATOM 16705 N N . GLU A 1 47 ? -1.482 -4.354 -13.808 1.00 0.00 45 GLU A N 12
ATOM 16706 C CA . GLU A 1 47 ? -1.010 -3.729 -15.040 1.00 0.00 45 GLU A CA 12
ATOM 16707 C C . GLU A 1 47 ? -1.319 -2.233 -15.051 1.00 0.00 45 GLU A C 12
ATOM 16708 O O . GLU A 1 47 ? -0.501 -1.429 -15.499 1.00 0.00 45 GLU A O 12
ATOM 16720 N N . SER A 1 48 ? -2.499 -1.864 -14.563 1.00 0.00 46 SER A N 12
ATOM 16721 C CA . SER A 1 48 ? -2.891 -0.459 -14.534 1.00 0.00 46 SER A CA 12
ATOM 16722 C C . SER A 1 48 ? -1.830 0.375 -13.825 1.00 0.00 46 SER A C 12
ATOM 16723 O O . SER A 1 48 ? -1.582 1.524 -14.189 1.00 0.00 46 SER A O 12
ATOM 16731 N N . LEU A 1 49 ? -1.201 -0.216 -12.815 1.00 0.00 47 LEU A N 12
ATOM 16732 C CA . LEU A 1 49 ? -0.161 0.481 -12.063 1.00 0.00 47 LEU A CA 12
ATOM 16733 C C . LEU A 1 49 ? 0.997 0.846 -12.990 1.00 0.00 47 LEU A C 12
ATOM 16734 O O . LEU A 1 49 ? 1.623 1.896 -12.841 1.00 0.00 47 LEU A O 12
ATOM 16750 N N . GLN A 1 50 ? 1.269 -0.034 -13.942 1.00 0.00 48 GLN A N 12
ATOM 16751 C CA . GLN A 1 50 ? 2.347 0.188 -14.897 1.00 0.00 48 GLN A CA 12
ATOM 16752 C C . GLN A 1 50 ? 1.979 1.305 -15.864 1.00 0.00 48 GLN A C 12
ATOM 16753 O O . GLN A 1 50 ? 1.684 1.055 -17.033 1.00 0.00 48 GLN A O 12
ATOM 16767 N N . GLY A 1 51 ? 1.994 2.539 -15.370 1.00 0.00 49 GLY A N 12
ATOM 16768 C CA . GLY A 1 51 ? 1.654 3.692 -16.202 1.00 0.00 49 GLY A CA 12
ATOM 16769 C C . GLY A 1 51 ? 2.347 4.962 -15.716 1.00 0.00 49 GLY A C 12
ATOM 16770 O O . GLY A 1 51 ? 2.096 6.048 -16.239 1.00 0.00 49 GLY A O 12
ATOM 16774 N N . VAL A 1 52 ? 3.223 4.829 -14.719 1.00 0.00 50 VAL A N 12
ATOM 16775 C CA . VAL A 1 52 ? 3.948 5.986 -14.179 1.00 0.00 50 VAL A CA 12
ATOM 16776 C C . VAL A 1 52 ? 5.437 5.652 -14.025 1.00 0.00 50 VAL A C 12
ATOM 16777 O O . VAL A 1 52 ? 5.851 4.517 -14.264 1.00 0.00 50 VAL A O 12
ATOM 16790 N N . SER A 1 53 ? 6.234 6.640 -13.618 1.00 0.00 51 SER A N 12
ATOM 16791 C CA . SER A 1 53 ? 7.675 6.445 -13.421 1.00 0.00 51 SER A CA 12
ATOM 16792 C C . SER A 1 53 ? 7.995 6.634 -11.948 1.00 0.00 51 SER A C 12
ATOM 16793 O O . SER A 1 53 ? 7.170 7.163 -11.218 1.00 0.00 51 SER A O 12
ATOM 16801 N N . VAL A 1 54 ? 9.186 6.215 -11.515 1.00 0.00 52 VAL A N 12
ATOM 16802 C CA . VAL A 1 54 ? 9.564 6.359 -10.104 1.00 0.00 52 VAL A CA 12
ATOM 16803 C C . VAL A 1 54 ? 9.499 7.829 -9.655 1.00 0.00 52 VAL A C 12
ATOM 16804 O O . VAL A 1 54 ? 8.938 8.140 -8.605 1.00 0.00 52 VAL A O 12
ATOM 16817 N N . THR A 1 55 ? 10.101 8.720 -10.431 1.00 0.00 53 THR A N 12
ATOM 16818 C CA . THR A 1 55 ? 10.124 10.137 -10.074 1.00 0.00 53 THR A CA 12
ATOM 16819 C C . THR A 1 55 ? 8.718 10.671 -9.800 1.00 0.00 53 THR A C 12
ATOM 16820 O O . THR A 1 55 ? 8.558 11.661 -9.099 1.00 0.00 53 THR A O 12
ATOM 16831 N N . ASP A 1 56 ? 7.711 10.038 -10.367 1.00 0.00 54 ASP A N 12
ATOM 16832 C CA . ASP A 1 56 ? 6.343 10.495 -10.176 1.00 0.00 54 ASP A CA 12
ATOM 16833 C C . ASP A 1 56 ? 5.834 10.155 -8.777 1.00 0.00 54 ASP A C 12
ATOM 16834 O O . ASP A 1 56 ? 4.991 10.862 -8.225 1.00 0.00 54 ASP A O 12
ATOM 16843 N N . LEU A 1 57 ? 6.320 9.050 -8.228 1.00 0.00 55 LEU A N 12
ATOM 16844 C CA . LEU A 1 57 ? 5.878 8.596 -6.907 1.00 0.00 55 LEU A CA 12
ATOM 16845 C C . LEU A 1 57 ? 6.296 9.558 -5.794 1.00 0.00 55 LEU A C 12
ATOM 16846 O O . LEU A 1 57 ? 5.446 10.103 -5.096 1.00 0.00 55 LEU A O 12
ATOM 16862 N N . LYS A 1 58 ? 7.604 9.736 -5.609 1.00 0.00 56 LYS A N 12
ATOM 16863 C CA . LYS A 1 58 ? 8.105 10.606 -4.539 1.00 0.00 56 LYS A CA 12
ATOM 16864 C C . LYS A 1 58 ? 7.543 12.023 -4.607 1.00 0.00 56 LYS A C 12
ATOM 16865 O O . LYS A 1 58 ? 7.258 12.631 -3.576 1.00 0.00 56 LYS A O 12
ATOM 16884 N N . ILE A 1 59 ? 7.406 12.555 -5.811 1.00 0.00 57 ILE A N 12
ATOM 16885 C CA . ILE A 1 59 ? 6.899 13.911 -5.971 1.00 0.00 57 ILE A CA 12
ATOM 16886 C C . ILE A 1 59 ? 5.401 13.953 -5.703 1.00 0.00 57 ILE A C 12
ATOM 16887 O O . ILE A 1 59 ? 4.856 14.989 -5.339 1.00 0.00 57 ILE A O 12
ATOM 16903 N N . GLY A 1 60 ? 4.743 12.817 -5.889 1.00 0.00 58 GLY A N 12
ATOM 16904 C CA . GLY A 1 60 ? 3.305 12.732 -5.672 1.00 0.00 58 GLY A CA 12
ATOM 16905 C C . GLY A 1 60 ? 2.925 13.060 -4.229 1.00 0.00 58 GLY A C 12
ATOM 16906 O O . GLY A 1 60 ? 1.851 13.607 -3.978 1.00 0.00 58 GLY A O 12
ATOM 16910 N N . LEU A 1 61 ? 3.794 12.714 -3.278 1.00 0.00 59 LEU A N 12
ATOM 16911 C CA . LEU A 1 61 ? 3.502 12.973 -1.868 1.00 0.00 59 LEU A CA 12
ATOM 16912 C C . LEU A 1 61 ? 3.792 14.424 -1.500 1.00 0.00 59 LEU A C 12
ATOM 16913 O O . LEU A 1 61 ? 2.902 15.124 -1.016 1.00 0.00 59 LEU A O 12
ATOM 16929 N N . ALA A 1 62 ? 5.018 14.894 -1.726 1.00 0.00 60 ALA A N 12
ATOM 16930 C CA . ALA A 1 62 ? 5.343 16.279 -1.398 1.00 0.00 60 ALA A CA 12
ATOM 16931 C C . ALA A 1 62 ? 4.717 17.214 -2.431 1.00 0.00 60 ALA A C 12
ATOM 16932 O O . ALA A 1 62 ? 4.356 18.347 -2.113 1.00 0.00 60 ALA A O 12
ATOM 16939 N N . GLY A 1 63 ? 4.578 16.732 -3.666 1.00 0.00 61 GLY A N 12
ATOM 16940 C CA . GLY A 1 63 ? 3.976 17.549 -4.719 1.00 0.00 61 GLY A CA 12
ATOM 16941 C C . GLY A 1 63 ? 4.983 18.520 -5.326 1.00 0.00 61 GLY A C 12
ATOM 16942 O O . GLY A 1 63 ? 4.725 19.108 -6.376 1.00 0.00 61 GLY A O 12
ATOM 16946 N N . SER A 1 64 ? 6.127 18.698 -4.659 1.00 0.00 62 SER A N 12
ATOM 16947 C CA . SER A 1 64 ? 7.161 19.621 -5.143 1.00 0.00 62 SER A CA 12
ATOM 16948 C C . SER A 1 64 ? 8.488 18.899 -5.369 1.00 0.00 62 SER A C 12
ATOM 16949 O O . SER A 1 64 ? 9.214 18.598 -4.421 1.00 0.00 62 SER A O 12
ATOM 16957 N N . GLU A 1 65 ? 8.802 18.641 -6.636 1.00 0.00 63 GLU A N 12
ATOM 16958 C CA . GLU A 1 65 ? 10.048 17.977 -6.994 1.00 0.00 63 GLU A CA 12
ATOM 16959 C C . GLU A 1 65 ? 11.246 18.768 -6.476 1.00 0.00 63 GLU A C 12
ATOM 16960 O O . GLU A 1 65 ? 12.395 18.373 -6.673 1.00 0.00 63 GLU A O 12
ATOM 16972 N N . GLU A 1 66 ? 10.970 19.890 -5.810 1.00 0.00 64 GLU A N 12
ATOM 16973 C CA . GLU A 1 66 ? 12.031 20.737 -5.263 1.00 0.00 64 GLU A CA 12
ATOM 16974 C C . GLU A 1 66 ? 12.282 20.424 -3.787 1.00 0.00 64 GLU A C 12
ATOM 16975 O O . GLU A 1 66 ? 13.428 20.397 -3.341 1.00 0.00 64 GLU A O 12
ATOM 16987 N N . ASP A 1 67 ? 11.206 20.218 -3.025 1.00 0.00 65 ASP A N 12
ATOM 16988 C CA . ASP A 1 67 ? 11.325 19.945 -1.589 1.00 0.00 65 ASP A CA 12
ATOM 16989 C C . ASP A 1 67 ? 11.425 18.449 -1.288 1.00 0.00 65 ASP A C 12
ATOM 16990 O O . ASP A 1 67 ? 11.737 18.061 -0.162 1.00 0.00 65 ASP A O 12
ATOM 16999 N N . VAL A 1 68 ? 11.148 17.615 -2.278 1.00 0.00 66 VAL A N 12
ATOM 17000 C CA . VAL A 1 68 ? 11.203 16.173 -2.077 1.00 0.00 66 VAL A CA 12
ATOM 17001 C C . VAL A 1 68 ? 12.563 15.742 -1.534 1.00 0.00 66 VAL A C 12
ATOM 17002 O O . VAL A 1 68 ? 12.695 14.681 -0.929 1.00 0.00 66 VAL A O 12
ATOM 17015 N N . ASP A 1 69 ? 13.576 16.563 -1.747 1.00 0.00 67 ASP A N 12
ATOM 17016 C CA . ASP A 1 69 ? 14.905 16.227 -1.257 1.00 0.00 67 ASP A CA 12
ATOM 17017 C C . ASP A 1 69 ? 14.871 16.021 0.256 1.00 0.00 67 ASP A C 12
ATOM 17018 O O . ASP A 1 69 ? 15.763 15.397 0.828 1.00 0.00 67 ASP A O 12
ATOM 17027 N N . MET A 1 70 ? 13.832 16.559 0.901 1.00 0.00 68 MET A N 12
ATOM 17028 C CA . MET A 1 70 ? 13.681 16.442 2.355 1.00 0.00 68 MET A CA 12
ATOM 17029 C C . MET A 1 70 ? 12.549 15.483 2.727 1.00 0.00 68 MET A C 12
ATOM 17030 O O . MET A 1 70 ? 12.336 15.198 3.906 1.00 0.00 68 MET A O 12
ATOM 17044 N N . LEU A 1 71 ? 11.817 14.993 1.729 1.00 0.00 69 LEU A N 12
ATOM 17045 C CA . LEU A 1 71 ? 10.706 14.077 1.997 1.00 0.00 69 LEU A CA 12
ATOM 17046 C C . LEU A 1 71 ? 11.156 12.959 2.938 1.00 0.00 69 LEU A C 12
ATOM 17047 O O . LEU A 1 71 ? 12.323 12.568 2.937 1.00 0.00 69 LEU A O 12
ATOM 17063 N N . ASP A 1 72 ? 10.219 12.434 3.720 1.00 0.00 70 ASP A N 12
ATOM 17064 C CA . ASP A 1 72 ? 10.534 11.347 4.634 1.00 0.00 70 ASP A CA 12
ATOM 17065 C C . ASP A 1 72 ? 10.866 10.097 3.826 1.00 0.00 70 ASP A C 12
ATOM 17066 O O . ASP A 1 72 ? 11.778 9.344 4.163 1.00 0.00 70 ASP A O 12
ATOM 17075 N N . THR A 1 73 ? 10.111 9.899 2.747 1.00 0.00 71 THR A N 12
ATOM 17076 C CA . THR A 1 73 ? 10.310 8.754 1.867 1.00 0.00 71 THR A CA 12
ATOM 17077 C C . THR A 1 73 ? 11.718 8.781 1.251 1.00 0.00 71 THR A C 12
ATOM 17078 O O . THR A 1 73 ? 12.010 9.665 0.447 1.00 0.00 71 THR A O 12
ATOM 17089 N N . PRO A 1 74 ? 12.595 7.850 1.583 1.00 0.00 72 PRO A N 12
ATOM 17090 C CA . PRO A 1 74 ? 13.970 7.826 0.999 1.00 0.00 72 PRO A CA 12
ATOM 17091 C C . PRO A 1 74 ? 13.947 7.891 -0.530 1.00 0.00 72 PRO A C 12
ATOM 17092 O O . PRO A 1 74 ? 12.927 8.210 -1.138 1.00 0.00 72 PRO A O 12
ATOM 17103 N N . MET A 1 75 ? 15.084 7.565 -1.139 1.00 0.00 73 MET A N 12
ATOM 17104 C CA . MET A 1 75 ? 15.213 7.563 -2.596 1.00 0.00 73 MET A CA 12
ATOM 17105 C C . MET A 1 75 ? 15.222 6.133 -3.106 1.00 0.00 73 MET A C 12
ATOM 17106 O O . MET A 1 75 ? 15.035 5.875 -4.295 1.00 0.00 73 MET A O 12
ATOM 17120 N N . SER A 1 76 ? 15.447 5.211 -2.183 1.00 0.00 74 SER A N 12
ATOM 17121 C CA . SER A 1 76 ? 15.489 3.788 -2.504 1.00 0.00 74 SER A CA 12
ATOM 17122 C C . SER A 1 76 ? 14.137 3.142 -2.217 1.00 0.00 74 SER A C 12
ATOM 17123 O O . SER A 1 76 ? 13.833 2.064 -2.728 1.00 0.00 74 SER A O 12
ATOM 17131 N N . ALA A 1 77 ? 13.326 3.807 -1.396 1.00 0.00 75 ALA A N 12
ATOM 17132 C CA . ALA A 1 77 ? 12.015 3.286 -1.056 1.00 0.00 75 ALA A CA 12
ATOM 17133 C C . ALA A 1 77 ? 11.114 3.298 -2.280 1.00 0.00 75 ALA A C 12
ATOM 17134 O O . ALA A 1 77 ? 10.240 2.447 -2.426 1.00 0.00 75 ALA A O 12
ATOM 17141 N N . LEU A 1 78 ? 11.333 4.258 -3.172 1.00 0.00 76 LEU A N 12
ATOM 17142 C CA . LEU A 1 78 ? 10.520 4.318 -4.375 1.00 0.00 76 LEU A CA 12
ATOM 17143 C C . LEU A 1 78 ? 10.788 3.071 -5.203 1.00 0.00 76 LEU A C 12
ATOM 17144 O O . LEU A 1 78 ? 9.864 2.379 -5.632 1.00 0.00 76 LEU A O 12
ATOM 17160 N N . LYS A 1 79 ? 12.071 2.791 -5.411 1.00 0.00 77 LYS A N 12
ATOM 17161 C CA . LYS A 1 79 ? 12.476 1.623 -6.175 1.00 0.00 77 LYS A CA 12
ATOM 17162 C C . LYS A 1 79 ? 11.836 0.374 -5.576 1.00 0.00 77 LYS A C 12
ATOM 17163 O O . LYS A 1 79 ? 11.501 -0.571 -6.289 1.00 0.00 77 LYS A O 12
ATOM 17182 N N . ASP A 1 80 ? 11.673 0.382 -4.254 1.00 0.00 78 ASP A N 12
ATOM 17183 C CA . ASP A 1 80 ? 11.074 -0.746 -3.559 1.00 0.00 78 ASP A CA 12
ATOM 17184 C C . ASP A 1 80 ? 9.580 -0.798 -3.852 1.00 0.00 78 ASP A C 12
ATOM 17185 O O . ASP A 1 80 ? 9.075 -1.785 -4.385 1.00 0.00 78 ASP A O 12
ATOM 17194 N N . ALA A 1 81 ? 8.878 0.267 -3.494 1.00 0.00 79 ALA A N 12
ATOM 17195 C CA . ALA A 1 81 ? 7.440 0.336 -3.716 1.00 0.00 79 ALA A CA 12
ATOM 17196 C C . ALA A 1 81 ? 7.095 0.142 -5.193 1.00 0.00 79 ALA A C 12
ATOM 17197 O O . ALA A 1 81 ? 6.406 -0.813 -5.553 1.00 0.00 79 ALA A O 12
ATOM 17204 N N . VAL A 1 82 ? 7.555 1.069 -6.039 1.00 0.00 80 VAL A N 12
ATOM 17205 C CA . VAL A 1 82 ? 7.272 1.013 -7.480 1.00 0.00 80 VAL A CA 12
ATOM 17206 C C . VAL A 1 82 ? 7.230 -0.428 -7.994 1.00 0.00 80 VAL A C 12
ATOM 17207 O O . VAL A 1 82 ? 6.547 -0.731 -8.972 1.00 0.00 80 VAL A O 12
ATOM 17220 N N . ARG A 1 83 ? 7.970 -1.304 -7.326 1.00 0.00 81 ARG A N 12
ATOM 17221 C CA . ARG A 1 83 ? 8.022 -2.709 -7.720 1.00 0.00 81 ARG A CA 12
ATOM 17222 C C . ARG A 1 83 ? 6.756 -3.430 -7.283 1.00 0.00 81 ARG A C 12
ATOM 17223 O O . ARG A 1 83 ? 6.027 -4.001 -8.095 1.00 0.00 81 ARG A O 12
ATOM 17244 N N . ILE A 1 84 ? 6.528 -3.426 -5.982 1.00 0.00 82 ILE A N 12
ATOM 17245 C CA . ILE A 1 84 ? 5.381 -4.105 -5.408 1.00 0.00 82 ILE A CA 12
ATOM 17246 C C . ILE A 1 84 ? 4.097 -3.858 -6.216 1.00 0.00 82 ILE A C 12
ATOM 17247 O O . ILE A 1 84 ? 3.335 -4.797 -6.444 1.00 0.00 82 ILE A O 12
ATOM 17263 N N . LEU A 1 85 ? 3.841 -2.621 -6.655 1.00 0.00 83 LEU A N 12
ATOM 17264 C CA . LEU A 1 85 ? 2.617 -2.376 -7.431 1.00 0.00 83 LEU A CA 12
ATOM 17265 C C . LEU A 1 85 ? 2.797 -2.885 -8.858 1.00 0.00 83 LEU A C 12
ATOM 17266 O O . LEU A 1 85 ? 1.846 -3.375 -9.467 1.00 0.00 83 LEU A O 12
ATOM 17282 N N . TRP A 1 86 ? 4.012 -2.781 -9.393 1.00 0.00 84 TRP A N 12
ATOM 17283 C CA . TRP A 1 86 ? 4.261 -3.256 -10.755 1.00 0.00 84 TRP A CA 12
ATOM 17284 C C . TRP A 1 86 ? 3.781 -4.703 -10.892 1.00 0.00 84 TRP A C 12
ATOM 17285 O O . TRP A 1 86 ? 3.593 -5.204 -12.000 1.00 0.00 84 TRP A O 12
ATOM 17306 N N . GLY A 1 87 ? 3.599 -5.369 -9.755 1.00 0.00 85 GLY A N 12
ATOM 17307 C CA . GLY A 1 87 ? 3.157 -6.760 -9.756 1.00 0.00 85 GLY A CA 12
ATOM 17308 C C . GLY A 1 87 ? 4.349 -7.696 -9.902 1.00 0.00 85 GLY A C 12
ATOM 17309 O O . GLY A 1 87 ? 4.191 -8.882 -10.187 1.00 0.00 85 GLY A O 12
ATOM 17313 N N . GLU A 1 88 ? 5.546 -7.148 -9.696 1.00 0.00 86 GLU A N 12
ATOM 17314 C CA . GLU A 1 88 ? 6.779 -7.930 -9.795 1.00 0.00 86 GLU A CA 12
ATOM 17315 C C . GLU A 1 88 ? 7.281 -8.268 -8.401 1.00 0.00 86 GLU A C 12
ATOM 17316 O O . GLU A 1 88 ? 8.326 -8.898 -8.239 1.00 0.00 86 GLU A O 12
ATOM 17328 N N . ALA A 1 89 ? 6.519 -7.838 -7.395 1.00 0.00 87 ALA A N 12
ATOM 17329 C CA . ALA A 1 89 ? 6.874 -8.085 -6.000 1.00 0.00 87 ALA A CA 12
ATOM 17330 C C . ALA A 1 89 ? 7.512 -9.468 -5.830 1.00 0.00 87 ALA A C 12
ATOM 17331 O O . ALA A 1 89 ? 8.437 -9.644 -5.038 1.00 0.00 87 ALA A O 12
ATOM 17338 N N . GLU A 1 90 ? 7.006 -10.440 -6.583 1.00 0.00 88 GLU A N 12
ATOM 17339 C CA . GLU A 1 90 ? 7.526 -11.801 -6.512 1.00 0.00 88 GLU A CA 12
ATOM 17340 C C . GLU A 1 90 ? 8.947 -11.863 -7.057 1.00 0.00 88 GLU A C 12
ATOM 17341 O O . GLU A 1 90 ? 9.188 -12.412 -8.131 1.00 0.00 88 GLU A O 12
ATOM 17353 N N . VAL A 1 91 ? 9.882 -11.295 -6.307 1.00 0.00 89 VAL A N 12
ATOM 17354 C CA . VAL A 1 91 ? 11.280 -11.287 -6.720 1.00 0.00 89 VAL A CA 12
ATOM 17355 C C . VAL A 1 91 ? 11.938 -12.629 -6.416 1.00 0.00 89 VAL A C 12
ATOM 17356 O O . VAL A 1 91 ? 11.753 -13.193 -5.337 1.00 0.00 89 VAL A O 12
ATOM 17369 N N . ASP A 1 92 ? 12.704 -13.138 -7.375 1.00 0.00 90 ASP A N 12
ATOM 17370 C CA . ASP A 1 92 ? 13.384 -14.414 -7.200 1.00 0.00 90 ASP A CA 12
ATOM 17371 C C . ASP A 1 92 ? 14.598 -14.253 -6.291 1.00 0.00 90 ASP A C 12
ATOM 17372 O O . ASP A 1 92 ? 14.788 -13.204 -5.675 1.00 0.00 90 ASP A O 12
ATOM 17381 N N . SER A 1 93 ? 15.415 -15.296 -6.212 1.00 0.00 91 SER A N 12
ATOM 17382 C CA . SER A 1 93 ? 16.608 -15.257 -5.375 1.00 0.00 91 SER A CA 12
ATOM 17383 C C . SER A 1 93 ? 17.684 -14.391 -6.020 1.00 0.00 91 SER A C 12
ATOM 17384 O O . SER A 1 93 ? 17.675 -14.170 -7.231 1.00 0.00 91 SER A O 12
ATOM 17392 N N . LEU A 1 94 ? 18.612 -13.903 -5.203 1.00 0.00 92 LEU A N 12
ATOM 17393 C CA . LEU A 1 94 ? 19.689 -13.063 -5.709 1.00 0.00 92 LEU A CA 12
ATOM 17394 C C . LEU A 1 94 ? 20.723 -13.926 -6.439 1.00 0.00 92 LEU A C 12
ATOM 17395 O O . LEU A 1 94 ? 20.904 -15.094 -6.093 1.00 0.00 92 LEU A O 12
ATOM 17411 N N . PRO A 1 95 ? 21.406 -13.394 -7.428 1.00 0.00 93 PRO A N 12
ATOM 17412 C CA . PRO A 1 95 ? 22.433 -14.161 -8.185 1.00 0.00 93 PRO A CA 12
ATOM 17413 C C . PRO A 1 95 ? 23.236 -15.096 -7.284 1.00 0.00 93 PRO A C 12
ATOM 17414 O O . PRO A 1 95 ? 23.384 -16.283 -7.576 1.00 0.00 93 PRO A O 12
ATOM 17425 N N . GLN A 1 96 ? 23.755 -14.551 -6.187 1.00 0.00 94 GLN A N 12
ATOM 17426 C CA . GLN A 1 96 ? 24.545 -15.340 -5.248 1.00 0.00 94 GLN A CA 12
ATOM 17427 C C . GLN A 1 96 ? 23.626 -16.133 -4.312 1.00 0.00 94 GLN A C 12
ATOM 17428 O O . GLN A 1 96 ? 22.511 -15.697 -4.024 1.00 0.00 94 GLN A O 12
ATOM 17442 N N . PRO A 1 97 ? 24.062 -17.275 -3.827 1.00 0.00 95 PRO A N 12
ATOM 17443 C CA . PRO A 1 97 ? 23.239 -18.111 -2.903 1.00 0.00 95 PRO A CA 12
ATOM 17444 C C . PRO A 1 97 ? 23.132 -17.480 -1.513 1.00 0.00 95 PRO A C 12
ATOM 17445 O O . PRO A 1 97 ? 23.706 -16.422 -1.257 1.00 0.00 95 PRO A O 12
ATOM 17456 N N . VAL A 1 98 ? 22.393 -18.137 -0.625 1.00 0.00 96 VAL A N 12
ATOM 17457 C CA . VAL A 1 98 ? 22.220 -17.629 0.731 1.00 0.00 96 VAL A CA 12
ATOM 17458 C C . VAL A 1 98 ? 23.507 -17.790 1.533 1.00 0.00 96 VAL A C 12
ATOM 17459 O O . VAL A 1 98 ? 24.419 -18.425 1.031 1.00 0.00 96 VAL A O 12
ATOM 17473 N N . MET A 1 3 ? -15.410 -14.486 -18.221 1.00 0.00 1 MET A N 13
ATOM 17474 C CA . MET A 1 3 ? -14.769 -14.356 -16.882 1.00 0.00 1 MET A CA 13
ATOM 17475 C C . MET A 1 3 ? -14.885 -15.682 -16.135 1.00 0.00 1 MET A C 13
ATOM 17476 O O . MET A 1 3 ? -14.416 -15.810 -15.004 1.00 0.00 1 MET A O 13
ATOM 17490 N N . VAL A 1 4 ? -15.511 -16.664 -16.775 1.00 0.00 2 VAL A N 13
ATOM 17491 C CA . VAL A 1 4 ? -15.682 -17.976 -16.161 1.00 0.00 2 VAL A CA 13
ATOM 17492 C C . VAL A 1 4 ? -14.336 -18.674 -15.994 1.00 0.00 2 VAL A C 13
ATOM 17493 O O . VAL A 1 4 ? -13.839 -18.821 -14.877 1.00 0.00 2 VAL A O 13
ATOM 17506 N N . THR A 1 5 ? -13.746 -19.110 -17.107 1.00 0.00 3 THR A N 13
ATOM 17507 C CA . THR A 1 5 ? -12.456 -19.794 -17.053 1.00 0.00 3 THR A CA 13
ATOM 17508 C C . THR A 1 5 ? -11.300 -18.796 -16.934 1.00 0.00 3 THR A C 13
ATOM 17509 O O . THR A 1 5 ? -10.319 -19.071 -16.243 1.00 0.00 3 THR A O 13
ATOM 17520 N N . PRO A 1 6 ? -11.381 -17.652 -17.578 1.00 0.00 4 PRO A N 13
ATOM 17521 C CA . PRO A 1 6 ? -10.307 -16.630 -17.518 1.00 0.00 4 PRO A CA 13
ATOM 17522 C C . PRO A 1 6 ? -10.534 -15.633 -16.384 1.00 0.00 4 PRO A C 13
ATOM 17523 O O . PRO A 1 6 ? -11.252 -14.647 -16.547 1.00 0.00 4 PRO A O 13
ATOM 17534 N N . VAL A 1 7 ? -9.917 -15.898 -15.237 1.00 0.00 5 VAL A N 13
ATOM 17535 C CA . VAL A 1 7 ? -10.059 -15.018 -14.082 1.00 0.00 5 VAL A CA 13
ATOM 17536 C C . VAL A 1 7 ? -9.100 -13.837 -14.190 1.00 0.00 5 VAL A C 13
ATOM 17537 O O . VAL A 1 7 ? -7.985 -13.973 -14.694 1.00 0.00 5 VAL A O 13
ATOM 17550 N N . ASN A 1 8 ? -9.545 -12.675 -13.713 1.00 0.00 6 ASN A N 13
ATOM 17551 C CA . ASN A 1 8 ? -8.723 -11.467 -13.758 1.00 0.00 6 ASN A CA 13
ATOM 17552 C C . ASN A 1 8 ? -9.030 -10.571 -12.562 1.00 0.00 6 ASN A C 13
ATOM 17553 O O . ASN A 1 8 ? -9.970 -10.827 -11.810 1.00 0.00 6 ASN A O 13
ATOM 17564 N N . MET A 1 9 ? -8.222 -9.520 -12.401 1.00 0.00 7 MET A N 13
ATOM 17565 C CA . MET A 1 9 ? -8.386 -8.566 -11.301 1.00 0.00 7 MET A CA 13
ATOM 17566 C C . MET A 1 9 ? -8.938 -9.242 -10.046 1.00 0.00 7 MET A C 13
ATOM 17567 O O . MET A 1 9 ? -10.151 -9.342 -9.863 1.00 0.00 7 MET A O 13
ATOM 17581 N N . SER A 1 10 ? -8.033 -9.703 -9.180 1.00 0.00 8 SER A N 13
ATOM 17582 C CA . SER A 1 10 ? -8.421 -10.369 -7.933 1.00 0.00 8 SER A CA 13
ATOM 17583 C C . SER A 1 10 ? -7.931 -9.566 -6.732 1.00 0.00 8 SER A C 13
ATOM 17584 O O . SER A 1 10 ? -7.292 -8.526 -6.892 1.00 0.00 8 SER A O 13
ATOM 17592 N N . ARG A 1 11 ? -8.229 -10.052 -5.531 1.00 0.00 9 ARG A N 13
ATOM 17593 C CA . ARG A 1 11 ? -7.814 -9.374 -4.325 1.00 0.00 9 ARG A CA 13
ATOM 17594 C C . ARG A 1 11 ? -6.309 -9.501 -4.157 1.00 0.00 9 ARG A C 13
ATOM 17595 O O . ARG A 1 11 ? -5.658 -8.585 -3.686 1.00 0.00 9 ARG A O 13
ATOM 17616 N N . GLU A 1 12 ? -5.771 -10.651 -4.559 1.00 0.00 10 GLU A N 13
ATOM 17617 C CA . GLU A 1 12 ? -4.339 -10.910 -4.457 1.00 0.00 10 GLU A CA 13
ATOM 17618 C C . GLU A 1 12 ? -3.517 -9.682 -4.834 1.00 0.00 10 GLU A C 13
ATOM 17619 O O . GLU A 1 12 ? -2.406 -9.490 -4.338 1.00 0.00 10 GLU A O 13
ATOM 17631 N N . THR A 1 13 ? -4.070 -8.853 -5.706 1.00 0.00 11 THR A N 13
ATOM 17632 C CA . THR A 1 13 ? -3.385 -7.639 -6.146 1.00 0.00 11 THR A CA 13
ATOM 17633 C C . THR A 1 13 ? -3.658 -6.488 -5.184 1.00 0.00 11 THR A C 13
ATOM 17634 O O . THR A 1 13 ? -2.855 -5.565 -5.055 1.00 0.00 11 THR A O 13
ATOM 17645 N N . ALA A 1 14 ? -4.815 -6.547 -4.537 1.00 0.00 12 ALA A N 13
ATOM 17646 C CA . ALA A 1 14 ? -5.246 -5.512 -3.604 1.00 0.00 12 ALA A CA 13
ATOM 17647 C C . ALA A 1 14 ? -4.686 -5.705 -2.196 1.00 0.00 12 ALA A C 13
ATOM 17648 O O . ALA A 1 14 ? -5.086 -5.003 -1.269 1.00 0.00 12 ALA A O 13
ATOM 17655 N N . LEU A 1 15 ? -3.760 -6.645 -2.035 1.00 0.00 13 LEU A N 13
ATOM 17656 C CA . LEU A 1 15 ? -3.152 -6.901 -0.713 1.00 0.00 13 LEU A CA 13
ATOM 17657 C C . LEU A 1 15 ? -1.708 -6.393 -0.686 1.00 0.00 13 LEU A C 13
ATOM 17658 O O . LEU A 1 15 ? -1.183 -6.050 0.372 1.00 0.00 13 LEU A O 13
ATOM 17674 N N . ARG A 1 16 ? -1.071 -6.360 -1.853 1.00 0.00 14 ARG A N 13
ATOM 17675 C CA . ARG A 1 16 ? 0.314 -5.906 -1.950 1.00 0.00 14 ARG A CA 13
ATOM 17676 C C . ARG A 1 16 ? 0.393 -4.381 -1.986 1.00 0.00 14 ARG A C 13
ATOM 17677 O O . ARG A 1 16 ? 1.442 -3.802 -1.708 1.00 0.00 14 ARG A O 13
ATOM 17698 N N . ILE A 1 17 ? -0.707 -3.732 -2.347 1.00 0.00 15 ILE A N 13
ATOM 17699 C CA . ILE A 1 17 ? -0.719 -2.274 -2.433 1.00 0.00 15 ILE A CA 13
ATOM 17700 C C . ILE A 1 17 ? -0.458 -1.638 -1.070 1.00 0.00 15 ILE A C 13
ATOM 17701 O O . ILE A 1 17 ? 0.013 -0.504 -0.986 1.00 0.00 15 ILE A O 13
ATOM 17717 N N . ALA A 1 18 ? -0.789 -2.361 -0.001 1.00 0.00 16 ALA A N 13
ATOM 17718 C CA . ALA A 1 18 ? -0.611 -1.846 1.352 1.00 0.00 16 ALA A CA 13
ATOM 17719 C C . ALA A 1 18 ? 0.741 -2.229 1.937 1.00 0.00 16 ALA A C 13
ATOM 17720 O O . ALA A 1 18 ? 1.251 -1.546 2.821 1.00 0.00 16 ALA A O 13
ATOM 17727 N N . LEU A 1 19 ? 1.336 -3.297 1.440 1.00 0.00 17 LEU A N 13
ATOM 17728 C CA . LEU A 1 19 ? 2.644 -3.697 1.941 1.00 0.00 17 LEU A CA 13
ATOM 17729 C C . LEU A 1 19 ? 3.647 -2.605 1.587 1.00 0.00 17 LEU A C 13
ATOM 17730 O O . LEU A 1 19 ? 4.589 -2.337 2.332 1.00 0.00 17 LEU A O 13
ATOM 17746 N N . ALA A 1 20 ? 3.419 -1.979 0.441 1.00 0.00 18 ALA A N 13
ATOM 17747 C CA . ALA A 1 20 ? 4.281 -0.907 -0.027 1.00 0.00 18 ALA A CA 13
ATOM 17748 C C . ALA A 1 20 ? 4.391 0.188 1.029 1.00 0.00 18 ALA A C 13
ATOM 17749 O O . ALA A 1 20 ? 5.486 0.663 1.321 1.00 0.00 18 ALA A O 13
ATOM 17756 N N . ALA A 1 21 ? 3.254 0.579 1.606 1.00 0.00 19 ALA A N 13
ATOM 17757 C CA . ALA A 1 21 ? 3.265 1.616 2.642 1.00 0.00 19 ALA A CA 13
ATOM 17758 C C . ALA A 1 21 ? 4.421 1.357 3.606 1.00 0.00 19 ALA A C 13
ATOM 17759 O O . ALA A 1 21 ? 5.070 2.287 4.084 1.00 0.00 19 ALA A O 13
ATOM 17766 N N . ARG A 1 22 ? 4.683 0.077 3.860 1.00 0.00 20 ARG A N 13
ATOM 17767 C CA . ARG A 1 22 ? 5.776 -0.310 4.739 1.00 0.00 20 ARG A CA 13
ATOM 17768 C C . ARG A 1 22 ? 7.098 0.141 4.124 1.00 0.00 20 ARG A C 13
ATOM 17769 O O . ARG A 1 22 ? 7.979 0.652 4.816 1.00 0.00 20 ARG A O 13
ATOM 17790 N N . ALA A 1 23 ? 7.217 -0.048 2.812 1.00 0.00 21 ALA A N 13
ATOM 17791 C CA . ALA A 1 23 ? 8.418 0.340 2.082 1.00 0.00 21 ALA A CA 13
ATOM 17792 C C . ALA A 1 23 ? 8.631 1.841 2.142 1.00 0.00 21 ALA A C 13
ATOM 17793 O O . ALA A 1 23 ? 9.658 2.346 1.689 1.00 0.00 21 ALA A O 13
ATOM 17800 N N . LEU A 1 24 ? 7.655 2.554 2.691 1.00 0.00 22 LEU A N 13
ATOM 17801 C CA . LEU A 1 24 ? 7.731 4.008 2.795 1.00 0.00 22 LEU A CA 13
ATOM 17802 C C . LEU A 1 24 ? 7.659 4.426 4.273 1.00 0.00 22 LEU A C 13
ATOM 17803 O O . LEU A 1 24 ? 6.606 4.285 4.894 1.00 0.00 22 LEU A O 13
ATOM 17819 N N . PRO A 1 25 ? 8.728 4.922 4.859 1.00 0.00 23 PRO A N 13
ATOM 17820 C CA . PRO A 1 25 ? 8.717 5.334 6.291 1.00 0.00 23 PRO A CA 13
ATOM 17821 C C . PRO A 1 25 ? 8.126 6.730 6.491 1.00 0.00 23 PRO A C 13
ATOM 17822 O O . PRO A 1 25 ? 8.822 7.653 6.915 1.00 0.00 23 PRO A O 13
ATOM 17833 N N . GLY A 1 26 ? 6.836 6.877 6.190 1.00 0.00 24 GLY A N 13
ATOM 17834 C CA . GLY A 1 26 ? 6.168 8.165 6.352 1.00 0.00 24 GLY A CA 13
ATOM 17835 C C . GLY A 1 26 ? 4.912 8.261 5.487 1.00 0.00 24 GLY A C 13
ATOM 17836 O O . GLY A 1 26 ? 3.911 8.847 5.898 1.00 0.00 24 GLY A O 13
ATOM 17840 N N . THR A 1 27 ? 4.975 7.696 4.285 1.00 0.00 25 THR A N 13
ATOM 17841 C CA . THR A 1 27 ? 3.838 7.739 3.367 1.00 0.00 25 THR A CA 13
ATOM 17842 C C . THR A 1 27 ? 2.802 6.675 3.713 1.00 0.00 25 THR A C 13
ATOM 17843 O O . THR A 1 27 ? 3.145 5.541 4.047 1.00 0.00 25 THR A O 13
ATOM 17854 N N . THR A 1 28 ? 1.530 7.053 3.618 1.00 0.00 26 THR A N 13
ATOM 17855 C CA . THR A 1 28 ? 0.434 6.148 3.904 1.00 0.00 26 THR A CA 13
ATOM 17856 C C . THR A 1 28 ? 0.079 5.346 2.649 1.00 0.00 26 THR A C 13
ATOM 17857 O O . THR A 1 28 ? 0.522 5.673 1.548 1.00 0.00 26 THR A O 13
ATOM 17868 N N . VAL A 1 29 ? -0.713 4.297 2.826 1.00 0.00 27 VAL A N 13
ATOM 17869 C CA . VAL A 1 29 ? -1.110 3.453 1.705 1.00 0.00 27 VAL A CA 13
ATOM 17870 C C . VAL A 1 29 ? -1.877 4.254 0.661 1.00 0.00 27 VAL A C 13
ATOM 17871 O O . VAL A 1 29 ? -1.470 4.334 -0.498 1.00 0.00 27 VAL A O 13
ATOM 17884 N N . GLY A 1 30 ? -2.999 4.823 1.075 1.00 0.00 28 GLY A N 13
ATOM 17885 C CA . GLY A 1 30 ? -3.834 5.592 0.164 1.00 0.00 28 GLY A CA 13
ATOM 17886 C C . GLY A 1 30 ? -3.222 6.947 -0.178 1.00 0.00 28 GLY A C 13
ATOM 17887 O O . GLY A 1 30 ? -3.894 7.797 -0.762 1.00 0.00 28 GLY A O 13
ATOM 17891 N N . GLN A 1 31 ? -1.950 7.161 0.174 1.00 0.00 29 GLN A N 13
ATOM 17892 C CA . GLN A 1 31 ? -1.297 8.440 -0.129 1.00 0.00 29 GLN A CA 13
ATOM 17893 C C . GLN A 1 31 ? -0.444 8.313 -1.384 1.00 0.00 29 GLN A C 13
ATOM 17894 O O . GLN A 1 31 ? -0.069 9.315 -1.991 1.00 0.00 29 GLN A O 13
ATOM 17908 N N . LEU A 1 32 ? -0.135 7.078 -1.768 1.00 0.00 30 LEU A N 13
ATOM 17909 C CA . LEU A 1 32 ? 0.687 6.836 -2.955 1.00 0.00 30 LEU A CA 13
ATOM 17910 C C . LEU A 1 32 ? -0.191 6.619 -4.190 1.00 0.00 30 LEU A C 13
ATOM 17911 O O . LEU A 1 32 ? 0.283 6.730 -5.319 1.00 0.00 30 LEU A O 13
ATOM 17927 N N . LEU A 1 33 ? -1.469 6.306 -3.980 1.00 0.00 31 LEU A N 13
ATOM 17928 C CA . LEU A 1 33 ? -2.382 6.076 -5.100 1.00 0.00 31 LEU A CA 13
ATOM 17929 C C . LEU A 1 33 ? -2.951 7.394 -5.628 1.00 0.00 31 LEU A C 13
ATOM 17930 O O . LEU A 1 33 ? -3.102 7.575 -6.836 1.00 0.00 31 LEU A O 13
ATOM 17946 N N . GLU A 1 34 ? -3.272 8.305 -4.715 1.00 0.00 32 GLU A N 13
ATOM 17947 C CA . GLU A 1 34 ? -3.836 9.601 -5.094 1.00 0.00 32 GLU A CA 13
ATOM 17948 C C . GLU A 1 34 ? -3.131 10.174 -6.325 1.00 0.00 32 GLU A C 13
ATOM 17949 O O . GLU A 1 34 ? -3.683 11.016 -7.031 1.00 0.00 32 GLU A O 13
ATOM 17961 N N . ILE A 1 35 ? -1.907 9.720 -6.569 1.00 0.00 33 ILE A N 13
ATOM 17962 C CA . ILE A 1 35 ? -1.135 10.208 -7.708 1.00 0.00 33 ILE A CA 13
ATOM 17963 C C . ILE A 1 35 ? -1.928 10.105 -9.009 1.00 0.00 33 ILE A C 13
ATOM 17964 O O . ILE A 1 35 ? -1.764 10.926 -9.910 1.00 0.00 33 ILE A O 13
ATOM 17980 N N . LEU A 1 36 ? -2.774 9.086 -9.107 1.00 0.00 34 LEU A N 13
ATOM 17981 C CA . LEU A 1 36 ? -3.567 8.883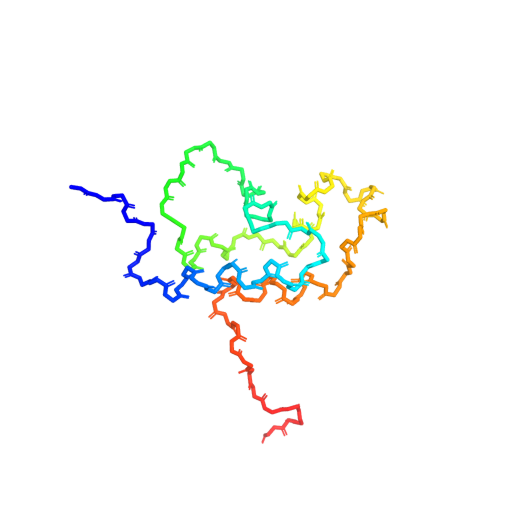 -10.314 1.00 0.00 34 LEU A CA 13
ATOM 17982 C C . LEU A 1 36 ? -4.709 9.899 -10.390 1.00 0.00 34 LEU A C 13
ATOM 17983 O O . LEU A 1 36 ? -4.994 10.445 -11.455 1.00 0.00 34 LEU A O 13
ATOM 17999 N N . HIS A 1 37 ? -5.359 10.145 -9.258 1.00 0.00 35 HIS A N 13
ATOM 18000 C CA . HIS A 1 37 ? -6.467 11.093 -9.218 1.00 0.00 35 HIS A CA 13
ATOM 18001 C C . HIS A 1 37 ? -7.567 10.671 -10.188 1.00 0.00 35 HIS A C 13
ATOM 18002 O O . HIS A 1 37 ? -7.746 11.282 -11.243 1.00 0.00 35 HIS A O 13
ATOM 18017 N N . GLN A 1 38 ? -8.298 9.623 -9.823 1.00 0.00 36 GLN A N 13
ATOM 18018 C CA . GLN A 1 38 ? -9.380 9.122 -10.665 1.00 0.00 36 GLN A CA 13
ATOM 18019 C C . GLN A 1 38 ? -10.406 10.218 -10.936 1.00 0.00 36 GLN A C 13
ATOM 18020 O O . GLN A 1 38 ? -10.096 11.406 -10.850 1.00 0.00 36 GLN A O 13
ATOM 18034 N N . ARG A 1 39 ? -11.629 9.811 -11.264 1.00 0.00 37 ARG A N 13
ATOM 18035 C CA . ARG A 1 39 ? -12.691 10.770 -11.546 1.00 0.00 37 ARG A CA 13
ATOM 18036 C C . ARG A 1 39 ? -14.044 10.068 -11.637 1.00 0.00 37 ARG A C 13
ATOM 18037 O O . ARG A 1 39 ? -15.091 10.716 -11.610 1.00 0.00 37 ARG A O 13
ATOM 18058 N N . ILE A 1 40 ? -14.017 8.743 -11.742 1.00 0.00 38 ILE A N 13
ATOM 18059 C CA . ILE A 1 40 ? -15.251 7.967 -11.833 1.00 0.00 38 ILE A CA 13
ATOM 18060 C C . ILE A 1 40 ? -15.010 6.527 -11.388 1.00 0.00 38 ILE A C 13
ATOM 18061 O O . ILE A 1 40 ? -13.871 6.063 -11.343 1.00 0.00 38 ILE A O 13
ATOM 18077 N N . GLU A 1 41 ? -16.092 5.826 -11.063 1.00 0.00 39 GLU A N 13
ATOM 18078 C CA . GLU A 1 41 ? -15.990 4.439 -10.626 1.00 0.00 39 GLU A CA 13
ATOM 18079 C C . GLU A 1 41 ? -15.379 3.578 -11.727 1.00 0.00 39 GLU A C 13
ATOM 18080 O O . GLU A 1 41 ? -15.708 3.731 -12.903 1.00 0.00 39 GLU A O 13
ATOM 18092 N N . GLY A 1 42 ? -14.487 2.674 -11.337 1.00 0.00 40 GLY A N 13
ATOM 18093 C CA . GLY A 1 42 ? -13.834 1.793 -12.298 1.00 0.00 40 GLY A CA 13
ATOM 18094 C C . GLY A 1 42 ? -12.787 0.922 -11.611 1.00 0.00 40 GLY A C 13
ATOM 18095 O O . GLY A 1 42 ? -12.491 1.107 -10.431 1.00 0.00 40 GLY A O 13
ATOM 18099 N N . PRO A 1 43 ? -12.227 -0.017 -12.326 1.00 0.00 41 PRO A N 13
ATOM 18100 C CA . PRO A 1 43 ? -11.190 -0.938 -11.777 1.00 0.00 41 PRO A CA 13
ATOM 18101 C C . PRO A 1 43 ? -9.849 -0.231 -11.577 1.00 0.00 41 PRO A C 13
ATOM 18102 O O . PRO A 1 43 ? -9.671 0.912 -11.999 1.00 0.00 41 PRO A O 13
ATOM 18113 N N . LEU A 1 44 ? -8.916 -0.919 -10.931 1.00 0.00 42 LEU A N 13
ATOM 18114 C CA . LEU A 1 44 ? -7.597 -0.351 -10.676 1.00 0.00 42 LEU A CA 13
ATOM 18115 C C . LEU A 1 44 ? -6.591 -1.464 -10.399 1.00 0.00 42 LEU A C 13
ATOM 18116 O O . LEU A 1 44 ? -5.979 -1.511 -9.331 1.00 0.00 42 LEU A O 13
ATOM 18132 N N . THR A 1 45 ? -6.433 -2.360 -11.367 1.00 0.00 43 THR A N 13
ATOM 18133 C CA . THR A 1 45 ? -5.505 -3.474 -11.221 1.00 0.00 43 THR A CA 13
ATOM 18134 C C . THR A 1 45 ? -4.064 -2.980 -11.226 1.00 0.00 43 THR A C 13
ATOM 18135 O O . THR A 1 45 ? -3.807 -1.779 -11.300 1.00 0.00 43 THR A O 13
ATOM 18146 N N . GLU A 1 46 ? -3.129 -3.919 -11.152 1.00 0.00 44 GLU A N 13
ATOM 18147 C CA . GLU A 1 46 ? -1.712 -3.578 -11.156 1.00 0.00 44 GLU A CA 13
ATOM 18148 C C . GLU A 1 46 ? -1.258 -3.220 -12.566 1.00 0.00 44 GLU A C 13
ATOM 18149 O O . GLU A 1 46 ? -0.296 -2.475 -12.747 1.00 0.00 44 GLU A O 13
ATOM 18161 N N . GLU A 1 47 ? -1.957 -3.759 -13.559 1.00 0.00 45 GLU A N 13
ATOM 18162 C CA . GLU A 1 47 ? -1.614 -3.497 -14.953 1.00 0.00 45 GLU A CA 13
ATOM 18163 C C . GLU A 1 47 ? -1.992 -2.070 -15.346 1.00 0.00 45 GLU A C 13
ATOM 18164 O O . GLU A 1 47 ? -1.313 -1.440 -16.158 1.00 0.00 45 GLU A O 13
ATOM 18176 N N . SER A 1 48 ? -3.079 -1.569 -14.768 1.00 0.00 46 SER A N 13
ATOM 18177 C CA . SER A 1 48 ? -3.538 -0.216 -15.067 1.00 0.00 46 SER A CA 13
ATOM 18178 C C . SER A 1 48 ? -2.575 0.819 -14.486 1.00 0.00 46 SER A C 13
ATOM 18179 O O . SER A 1 48 ? -2.392 1.897 -15.053 1.00 0.00 46 SER A O 13
ATOM 18187 N N . LEU A 1 49 ? -1.968 0.489 -13.351 1.00 0.00 47 LEU A N 13
ATOM 18188 C CA . LEU A 1 49 ? -1.033 1.403 -12.706 1.00 0.00 47 LEU A CA 13
ATOM 18189 C C . LEU A 1 49 ? 0.262 1.506 -13.509 1.00 0.00 47 LEU A C 13
ATOM 18190 O O . LEU A 1 49 ? 0.936 2.535 -13.483 1.00 0.00 47 LEU A O 13
ATOM 18206 N N . GLN A 1 50 ? 0.601 0.436 -14.222 1.00 0.00 48 GLN A N 13
ATOM 18207 C CA . GLN A 1 50 ? 1.818 0.423 -15.030 1.00 0.00 48 GLN A CA 13
ATOM 18208 C C . GLN A 1 50 ? 1.722 1.461 -16.141 1.00 0.00 48 GLN A C 13
ATOM 18209 O O . GLN A 1 50 ? 1.605 1.118 -17.318 1.00 0.00 48 GLN A O 13
ATOM 18223 N N . GLY A 1 51 ? 1.774 2.732 -15.758 1.00 0.00 49 GLY A N 13
ATOM 18224 C CA . GLY A 1 51 ? 1.695 3.822 -16.724 1.00 0.00 49 GLY A CA 13
ATOM 18225 C C . GLY A 1 51 ? 2.409 5.059 -16.193 1.00 0.00 49 GLY A C 13
ATOM 18226 O O . GLY A 1 51 ? 2.337 6.134 -16.790 1.00 0.00 49 GLY A O 13
ATOM 18230 N N . VAL A 1 52 ? 3.097 4.898 -15.061 1.00 0.00 50 VAL A N 13
ATOM 18231 C CA . VAL A 1 52 ? 3.832 6.005 -14.435 1.00 0.00 50 VAL A CA 13
ATOM 18232 C C . VAL A 1 52 ? 5.302 5.614 -14.248 1.00 0.00 50 VAL A C 13
ATOM 18233 O O . VAL A 1 52 ? 5.687 4.479 -14.524 1.00 0.00 50 VAL A O 13
ATOM 18246 N N . SER A 1 53 ? 6.116 6.555 -13.769 1.00 0.00 51 SER A N 13
ATOM 18247 C CA . SER A 1 53 ? 7.541 6.302 -13.531 1.00 0.00 51 SER A CA 13
ATOM 18248 C C . SER A 1 53 ? 7.834 6.517 -12.054 1.00 0.00 51 SER A C 13
ATOM 18249 O O . SER A 1 53 ? 7.024 7.116 -11.357 1.00 0.00 51 SER A O 13
ATOM 18257 N N . VAL A 1 54 ? 8.978 6.029 -11.581 1.00 0.00 52 VAL A N 13
ATOM 18258 C CA . VAL A 1 54 ? 9.336 6.175 -10.168 1.00 0.00 52 VAL A CA 13
ATOM 18259 C C . VAL A 1 54 ? 9.337 7.652 -9.741 1.00 0.00 52 VAL A C 13
ATOM 18260 O O . VAL A 1 54 ? 8.853 7.992 -8.662 1.00 0.00 52 VAL A O 13
ATOM 18273 N N . THR A 1 55 ? 9.908 8.512 -10.573 1.00 0.00 53 THR A N 13
ATOM 18274 C CA . THR A 1 55 ? 9.994 9.938 -10.250 1.00 0.00 53 THR A CA 13
ATOM 18275 C C . THR A 1 55 ? 8.618 10.549 -9.980 1.00 0.00 53 THR A C 13
ATOM 18276 O O . THR A 1 55 ? 8.522 11.571 -9.318 1.00 0.00 53 THR A O 13
ATOM 18287 N N . ASP A 1 56 ? 7.569 9.948 -10.500 1.00 0.00 54 ASP A N 13
ATOM 18288 C CA . ASP A 1 56 ? 6.231 10.486 -10.298 1.00 0.00 54 ASP A CA 13
ATOM 18289 C C . ASP A 1 56 ? 5.740 10.201 -8.884 1.00 0.00 54 ASP A C 13
ATOM 18290 O O . ASP A 1 56 ? 4.961 10.964 -8.313 1.00 0.00 54 ASP A O 13
ATOM 18299 N N . LEU A 1 57 ? 6.169 9.070 -8.348 1.00 0.00 55 LEU A N 13
ATOM 18300 C CA . LEU A 1 57 ? 5.746 8.643 -7.015 1.00 0.00 55 LEU A CA 13
ATOM 18301 C C . LEU A 1 57 ? 6.212 9.598 -5.916 1.00 0.00 55 LEU A C 13
ATOM 18302 O O . LEU A 1 57 ? 5.391 10.229 -5.258 1.00 0.00 55 LEU A O 13
ATOM 18318 N N . LYS A 1 58 ? 7.523 9.673 -5.698 1.00 0.00 56 LYS A N 13
ATOM 18319 C CA . LYS A 1 58 ? 8.071 10.523 -4.632 1.00 0.00 56 LYS A CA 13
ATOM 18320 C C . LYS A 1 58 ? 7.609 11.976 -4.721 1.00 0.00 56 LYS A C 13
ATOM 18321 O O . LYS A 1 58 ? 7.414 12.629 -3.697 1.00 0.00 56 LYS A O 13
ATOM 18340 N N . ILE A 1 59 ? 7.438 12.482 -5.931 1.00 0.00 57 ILE A N 13
ATOM 18341 C CA . ILE A 1 59 ? 7.001 13.865 -6.104 1.00 0.00 57 ILE A CA 13
ATOM 18342 C C . ILE A 1 59 ? 5.499 13.957 -5.869 1.00 0.00 57 ILE A C 13
ATOM 18343 O O . ILE A 1 59 ? 4.963 15.028 -5.594 1.00 0.00 57 ILE A O 13
ATOM 18359 N N . GLY A 1 60 ? 4.829 12.815 -5.986 1.00 0.00 58 GLY A N 13
ATOM 18360 C CA . GLY A 1 60 ? 3.387 12.756 -5.796 1.00 0.00 58 GLY A CA 13
ATOM 18361 C C . GLY A 1 60 ? 2.993 13.024 -4.344 1.00 0.00 58 GLY A C 13
ATOM 18362 O O . GLY A 1 60 ? 1.974 13.664 -4.084 1.00 0.00 58 GLY A O 13
ATOM 18366 N N . LEU A 1 61 ? 3.798 12.539 -3.398 1.00 0.00 59 LEU A N 13
ATOM 18367 C CA . LEU A 1 61 ? 3.495 12.750 -1.984 1.00 0.00 59 LEU A CA 13
ATOM 18368 C C . LEU A 1 61 ? 3.845 14.174 -1.587 1.00 0.00 59 LEU A C 13
ATOM 18369 O O . LEU A 1 61 ? 3.001 14.901 -1.061 1.00 0.00 59 LEU A O 13
ATOM 18385 N N . ALA A 1 62 ? 5.079 14.588 -1.855 1.00 0.00 60 ALA A N 13
ATOM 18386 C CA . ALA A 1 62 ? 5.485 15.944 -1.530 1.00 0.00 60 ALA A CA 13
ATOM 18387 C C . ALA A 1 62 ? 4.764 16.912 -2.452 1.00 0.00 60 ALA A C 13
ATOM 18388 O O . ALA A 1 62 ? 4.371 18.003 -2.040 1.00 0.00 60 ALA A O 13
ATOM 18395 N N . GLY A 1 63 ? 4.584 16.494 -3.709 1.00 0.00 61 GLY A N 13
ATOM 18396 C CA . GLY A 1 63 ? 3.892 17.326 -4.698 1.00 0.00 61 GLY A CA 13
ATOM 18397 C C . GLY A 1 63 ? 4.788 17.614 -5.894 1.00 0.00 61 GLY A C 13
ATOM 18398 O O . GLY A 1 63 ? 4.402 17.377 -7.039 1.00 0.00 61 GLY A O 13
ATOM 18402 N N . SER A 1 64 ? 5.988 18.131 -5.629 1.00 0.00 62 SER A N 13
ATOM 18403 C CA . SER A 1 64 ? 6.930 18.451 -6.701 1.00 0.00 62 SER A CA 13
ATOM 18404 C C . SER A 1 64 ? 8.348 18.059 -6.313 1.00 0.00 62 SER A C 13
ATOM 18405 O O . SER A 1 64 ? 8.702 18.049 -5.133 1.00 0.00 62 SER A O 13
ATOM 18413 N N . GLU A 1 65 ? 9.154 17.729 -7.316 1.00 0.00 63 GLU A N 13
ATOM 18414 C CA . GLU A 1 65 ? 10.537 17.331 -7.094 1.00 0.00 63 GLU A CA 13
ATOM 18415 C C . GLU A 1 65 ? 11.340 18.439 -6.413 1.00 0.00 63 GLU A C 13
ATOM 18416 O O . GLU A 1 65 ? 12.567 18.468 -6.502 1.00 0.00 63 GLU A O 13
ATOM 18428 N N . GLU A 1 66 ? 10.647 19.350 -5.729 1.00 0.00 64 GLU A N 13
ATOM 18429 C CA . GLU A 1 66 ? 11.302 20.451 -5.035 1.00 0.00 64 GLU A CA 13
ATOM 18430 C C . GLU A 1 66 ? 11.501 20.114 -3.559 1.00 0.00 64 GLU A C 13
ATOM 18431 O O . GLU A 1 66 ? 12.628 20.107 -3.062 1.00 0.00 64 GLU A O 13
ATOM 18443 N N . ASP A 1 67 ? 10.396 19.869 -2.850 1.00 0.00 65 ASP A N 13
ATOM 18444 C CA . ASP A 1 67 ? 10.457 19.573 -1.418 1.00 0.00 65 ASP A CA 13
ATOM 18445 C C . ASP A 1 67 ? 10.762 18.100 -1.135 1.00 0.00 65 ASP A C 13
ATOM 18446 O O . ASP A 1 67 ? 11.075 17.742 0.001 1.00 0.00 65 ASP A O 13
ATOM 18455 N N . VAL A 1 68 ? 10.668 17.243 -2.146 1.00 0.00 66 VAL A N 13
ATOM 18456 C CA . VAL A 1 68 ? 10.939 15.824 -1.930 1.00 0.00 66 VAL A CA 13
ATOM 18457 C C . VAL A 1 68 ? 12.237 15.644 -1.149 1.00 0.00 66 VAL A C 13
ATOM 18458 O O . VAL A 1 68 ? 12.437 14.629 -0.481 1.00 0.00 66 VAL A O 13
ATOM 18471 N N . ASP A 1 69 ? 13.112 16.640 -1.234 1.00 0.00 67 ASP A N 13
ATOM 18472 C CA . ASP A 1 69 ? 14.384 16.586 -0.526 1.00 0.00 67 ASP A CA 13
ATOM 18473 C C . ASP A 1 69 ? 14.150 16.442 0.975 1.00 0.00 67 ASP A C 13
ATOM 18474 O O . ASP A 1 69 ? 14.915 15.776 1.673 1.00 0.00 67 ASP A O 13
ATOM 18483 N N . MET A 1 70 ? 13.086 17.074 1.463 1.00 0.00 68 MET A N 13
ATOM 18484 C CA . MET A 1 70 ? 12.753 17.015 2.885 1.00 0.00 68 MET A CA 13
ATOM 18485 C C . MET A 1 70 ? 11.936 15.764 3.195 1.00 0.00 68 MET A C 13
ATOM 18486 O O . MET A 1 70 ? 12.058 15.187 4.275 1.00 0.00 68 MET A O 13
ATOM 18500 N N . LEU A 1 71 ? 11.104 15.348 2.244 1.00 0.00 69 LEU A N 13
ATOM 18501 C CA . LEU A 1 71 ? 10.277 14.163 2.439 1.00 0.00 69 LEU A CA 13
ATOM 18502 C C . LEU A 1 71 ? 11.134 12.998 2.930 1.00 0.00 69 LEU A C 13
ATOM 18503 O O . LEU A 1 71 ? 12.104 12.610 2.278 1.00 0.00 69 LEU A O 13
ATOM 18519 N N . ASP A 1 72 ? 10.778 12.459 4.091 1.00 0.00 70 ASP A N 13
ATOM 18520 C CA . ASP A 1 72 ? 11.527 11.351 4.679 1.00 0.00 70 ASP A CA 13
ATOM 18521 C C . ASP A 1 72 ? 11.628 10.167 3.720 1.00 0.00 70 ASP A C 13
ATOM 18522 O O . ASP A 1 72 ? 12.562 9.374 3.812 1.00 0.00 70 ASP A O 13
ATOM 18531 N N . THR A 1 73 ? 10.674 10.054 2.800 1.00 0.00 71 THR A N 13
ATOM 18532 C CA . THR A 1 73 ? 10.689 8.955 1.836 1.00 0.00 71 THR A CA 13
ATOM 18533 C C . THR A 1 73 ? 12.069 8.851 1.171 1.00 0.00 71 THR A C 13
ATOM 18534 O O . THR A 1 73 ? 12.418 9.714 0.365 1.00 0.00 71 THR A O 13
ATOM 18545 N N . PRO A 1 74 ? 12.868 7.841 1.469 1.00 0.00 72 PRO A N 13
ATOM 18546 C CA . PRO A 1 74 ? 14.217 7.703 0.838 1.00 0.00 72 PRO A CA 13
ATOM 18547 C C . PRO A 1 74 ? 14.144 7.713 -0.691 1.00 0.00 72 PRO A C 13
ATOM 18548 O O . PRO A 1 74 ? 13.211 8.255 -1.281 1.00 0.00 72 PRO A O 13
ATOM 18559 N N . MET A 1 75 ? 15.138 7.092 -1.319 1.00 0.00 73 MET A N 13
ATOM 18560 C CA . MET A 1 75 ? 15.204 7.003 -2.778 1.00 0.00 73 MET A CA 13
ATOM 18561 C C . MET A 1 75 ? 15.093 5.551 -3.204 1.00 0.00 73 MET A C 13
ATOM 18562 O O . MET A 1 75 ? 14.736 5.243 -4.341 1.00 0.00 73 MET A O 13
ATOM 18576 N N . SER A 1 76 ? 15.394 4.664 -2.268 1.00 0.00 74 SER A N 13
ATOM 18577 C CA . SER A 1 76 ? 15.322 3.232 -2.518 1.00 0.00 74 SER A CA 13
ATOM 18578 C C . SER A 1 76 ? 13.931 2.723 -2.166 1.00 0.00 74 SER A C 13
ATOM 18579 O O . SER A 1 76 ? 13.513 1.658 -2.621 1.00 0.00 74 SER A O 13
ATOM 18587 N N . ALA A 1 77 ? 13.214 3.497 -1.352 1.00 0.00 75 ALA A N 13
ATOM 18588 C CA . ALA A 1 77 ? 11.871 3.123 -0.945 1.00 0.00 75 ALA A CA 13
ATOM 18589 C C . ALA A 1 77 ? 10.942 3.105 -2.151 1.00 0.00 75 ALA A C 13
ATOM 18590 O O . ALA A 1 77 ? 10.032 2.283 -2.235 1.00 0.00 75 ALA A O 13
ATOM 18597 N N . LEU A 1 78 ? 11.173 4.017 -3.090 1.00 0.00 76 LEU A N 13
ATOM 18598 C CA . LEU A 1 78 ? 10.338 4.064 -4.280 1.00 0.00 76 LEU A CA 13
ATOM 18599 C C . LEU A 1 78 ? 10.567 2.804 -5.097 1.00 0.00 76 LEU A C 13
ATOM 18600 O O . LEU A 1 78 ? 9.622 2.111 -5.476 1.00 0.00 76 LEU A O 13
ATOM 18616 N N . LYS A 1 79 ? 11.836 2.511 -5.355 1.00 0.00 77 LYS A N 13
ATOM 18617 C CA . LYS A 1 79 ? 12.190 1.326 -6.117 1.00 0.00 77 LYS A CA 13
ATOM 18618 C C . LYS A 1 79 ? 11.594 0.099 -5.429 1.00 0.00 77 LYS A C 13
ATOM 18619 O O . LYS A 1 79 ? 11.227 -0.877 -6.084 1.00 0.00 77 LYS A O 13
ATOM 18638 N N . ASP A 1 80 ? 11.495 0.164 -4.104 1.00 0.00 78 ASP A N 13
ATOM 18639 C CA . ASP A 1 80 ? 10.934 -0.935 -3.336 1.00 0.00 78 ASP A CA 13
ATOM 18640 C C . ASP A 1 80 ? 9.431 -1.020 -3.579 1.00 0.00 78 ASP A C 13
ATOM 18641 O O . ASP A 1 80 ? 8.919 -2.057 -3.998 1.00 0.00 78 ASP A O 13
ATOM 18650 N N . ALA A 1 81 ? 8.728 0.076 -3.309 1.00 0.00 79 ALA A N 13
ATOM 18651 C CA . ALA A 1 81 ? 7.283 0.115 -3.494 1.00 0.00 79 ALA A CA 13
ATOM 18652 C C . ALA A 1 81 ? 6.903 -0.043 -4.970 1.00 0.00 79 ALA A C 13
ATOM 18653 O O . ALA A 1 81 ? 6.195 -0.985 -5.325 1.00 0.00 79 ALA A O 13
ATOM 18660 N N . VAL A 1 82 ? 7.352 0.894 -5.818 1.00 0.00 80 VAL A N 13
ATOM 18661 C CA . VAL A 1 82 ? 7.030 0.855 -7.253 1.00 0.00 80 VAL A CA 13
ATOM 18662 C C . VAL A 1 82 ? 6.984 -0.581 -7.770 1.00 0.00 80 VAL A C 13
ATOM 18663 O O . VAL A 1 82 ? 6.294 -0.887 -8.739 1.00 0.00 80 VAL A O 13
ATOM 18676 N N . ARG A 1 83 ? 7.721 -1.451 -7.099 1.00 0.00 81 ARG A N 13
ATOM 18677 C CA . ARG A 1 83 ? 7.762 -2.856 -7.476 1.00 0.00 81 ARG A CA 13
ATOM 18678 C C . ARG A 1 83 ? 6.512 -3.547 -6.957 1.00 0.00 81 ARG A C 13
ATOM 18679 O O . ARG A 1 83 ? 5.790 -4.216 -7.696 1.00 0.00 81 ARG A O 13
ATOM 18700 N N . ILE A 1 84 ? 6.294 -3.387 -5.663 1.00 0.00 82 ILE A N 13
ATOM 18701 C CA . ILE A 1 84 ? 5.164 -3.999 -4.992 1.00 0.00 82 ILE A CA 13
ATOM 18702 C C . ILE A 1 84 ? 3.837 -3.726 -5.724 1.00 0.00 82 ILE A C 13
ATOM 18703 O O . ILE A 1 84 ? 3.036 -4.646 -5.890 1.00 0.00 82 ILE A O 13
ATOM 18719 N N . LEU A 1 85 ? 3.586 -2.487 -6.168 1.00 0.00 83 LEU A N 13
ATOM 18720 C CA . LEU A 1 85 ? 2.325 -2.215 -6.872 1.00 0.00 83 LEU A CA 13
ATOM 18721 C C . LEU A 1 85 ? 2.406 -2.756 -8.297 1.00 0.00 83 LEU A C 13
ATOM 18722 O O . LEU A 1 85 ? 1.413 -3.239 -8.841 1.00 0.00 83 LEU A O 13
ATOM 18738 N N . TRP A 1 86 ? 3.591 -2.671 -8.897 1.00 0.00 84 TRP A N 13
ATOM 18739 C CA . TRP A 1 86 ? 3.770 -3.161 -10.267 1.00 0.00 84 TRP A CA 13
ATOM 18740 C C . TRP A 1 86 ? 3.118 -4.539 -10.427 1.00 0.00 84 TRP A C 13
ATOM 18741 O O . TRP A 1 86 ? 2.706 -4.917 -11.523 1.00 0.00 84 TRP A O 13
ATOM 18762 N N . GLY A 1 87 ? 3.047 -5.286 -9.327 1.00 0.00 85 GLY A N 13
ATOM 18763 C CA . GLY A 1 87 ? 2.464 -6.627 -9.349 1.00 0.00 85 GLY A CA 13
ATOM 18764 C C . GLY A 1 87 ? 3.561 -7.673 -9.499 1.00 0.00 85 GLY A C 13
ATOM 18765 O O . GLY A 1 87 ? 3.291 -8.839 -9.786 1.00 0.00 85 GLY A O 13
ATOM 18769 N N . GLU A 1 88 ? 4.805 -7.238 -9.297 1.00 0.00 86 GLU A N 13
ATOM 18770 C CA . GLU A 1 88 ? 5.965 -8.126 -9.404 1.00 0.00 86 GLU A CA 13
ATOM 18771 C C . GLU A 1 88 ? 6.507 -8.448 -8.014 1.00 0.00 86 GLU A C 13
ATOM 18772 O O . GLU A 1 88 ? 7.453 -9.223 -7.870 1.00 0.00 86 GLU A O 13
ATOM 18784 N N . ALA A 1 89 ? 5.895 -7.841 -6.997 1.00 0.00 87 ALA A N 13
ATOM 18785 C CA . ALA A 1 89 ? 6.302 -8.049 -5.605 1.00 0.00 87 ALA A CA 13
ATOM 18786 C C . ALA A 1 89 ? 6.808 -9.478 -5.378 1.00 0.00 87 ALA A C 13
ATOM 18787 O O . ALA A 1 89 ? 7.720 -9.705 -4.584 1.00 0.00 87 ALA A O 13
ATOM 18794 N N . GLU A 1 90 ? 6.209 -10.431 -6.084 1.00 0.00 88 GLU A N 13
ATOM 18795 C CA . GLU A 1 90 ? 6.604 -11.829 -5.953 1.00 0.00 88 GLU A CA 13
ATOM 18796 C C . GLU A 1 90 ? 8.125 -11.960 -5.973 1.00 0.00 88 GLU A C 13
ATOM 18797 O O . GLU A 1 90 ? 8.712 -12.634 -5.128 1.00 0.00 88 GLU A O 13
ATOM 18809 N N . VAL A 1 91 ? 8.755 -11.306 -6.944 1.00 0.00 89 VAL A N 13
ATOM 18810 C CA . VAL A 1 91 ? 10.208 -11.353 -7.066 1.00 0.00 89 VAL A CA 13
ATOM 18811 C C . VAL A 1 91 ? 10.872 -10.770 -5.823 1.00 0.00 89 VAL A C 13
ATOM 18812 O O . VAL A 1 91 ? 11.086 -9.560 -5.733 1.00 0.00 89 VAL A O 13
ATOM 18825 N N . ASP A 1 92 ? 11.204 -11.635 -4.869 1.00 0.00 90 ASP A N 13
ATOM 18826 C CA . ASP A 1 92 ? 11.852 -11.190 -3.638 1.00 0.00 90 ASP A CA 13
ATOM 18827 C C . ASP A 1 92 ? 13.354 -11.038 -3.852 1.00 0.00 90 ASP A C 13
ATOM 18828 O O . ASP A 1 92 ? 14.003 -11.920 -4.414 1.00 0.00 90 ASP A O 13
ATOM 18837 N N . SER A 1 93 ? 13.898 -9.911 -3.403 1.00 0.00 91 SER A N 13
ATOM 18838 C CA . SER A 1 93 ? 15.326 -9.649 -3.553 1.00 0.00 91 SER A CA 13
ATOM 18839 C C . SER A 1 93 ? 16.152 -10.683 -2.796 1.00 0.00 91 SER A C 13
ATOM 18840 O O . SER A 1 93 ? 15.611 -11.506 -2.058 1.00 0.00 91 SER A O 13
ATOM 18848 N N . LEU A 1 94 ? 17.466 -10.632 -2.988 1.00 0.00 92 LEU A N 13
ATOM 18849 C CA . LEU A 1 94 ? 18.369 -11.567 -2.324 1.00 0.00 92 LEU A CA 13
ATOM 18850 C C . LEU A 1 94 ? 18.670 -11.080 -0.901 1.00 0.00 92 LEU A C 13
ATOM 18851 O O . LEU A 1 94 ? 18.658 -9.876 -0.645 1.00 0.00 92 LEU A O 13
ATOM 18867 N N . PRO A 1 95 ? 18.937 -11.974 0.026 1.00 0.00 93 PRO A N 13
ATOM 18868 C CA . PRO A 1 95 ? 19.243 -11.592 1.439 1.00 0.00 93 PRO A CA 13
ATOM 18869 C C . PRO A 1 95 ? 20.617 -10.933 1.563 1.00 0.00 93 PRO A C 13
ATOM 18870 O O . PRO A 1 95 ? 21.639 -11.543 1.245 1.00 0.00 93 PRO A O 13
ATOM 18881 N N . GLN A 1 96 ? 20.633 -9.687 2.025 1.00 0.00 94 GLN A N 13
ATOM 18882 C CA . GLN A 1 96 ? 21.888 -8.959 2.182 1.00 0.00 94 GLN A CA 13
ATOM 18883 C C . GLN A 1 96 ? 22.766 -9.638 3.239 1.00 0.00 94 GLN A C 13
ATOM 18884 O O . GLN A 1 96 ? 22.247 -10.217 4.193 1.00 0.00 94 GLN A O 13
ATOM 18898 N N . PRO A 1 97 ? 24.072 -9.585 3.099 1.00 0.00 95 PRO A N 13
ATOM 18899 C CA . PRO A 1 97 ? 25.002 -10.221 4.081 1.00 0.00 95 PRO A CA 13
ATOM 18900 C C . PRO A 1 97 ? 24.970 -9.512 5.436 1.00 0.00 95 PRO A C 13
ATOM 18901 O O . PRO A 1 97 ? 25.374 -8.356 5.555 1.00 0.00 95 PRO A O 13
ATOM 18912 N N . VAL A 1 98 ? 24.484 -10.219 6.454 1.00 0.00 96 VAL A N 13
ATOM 18913 C CA . VAL A 1 98 ? 24.400 -9.655 7.797 1.00 0.00 96 VAL A CA 13
ATOM 18914 C C . VAL A 1 98 ? 25.746 -9.765 8.508 1.00 0.00 96 VAL A C 13
ATOM 18915 O O . VAL A 1 98 ? 26.506 -10.654 8.162 1.00 0.00 96 VAL A O 13
ATOM 18929 N N . MET A 1 3 ? -20.675 -12.699 -7.885 1.00 0.00 1 MET A N 14
ATOM 18930 C CA . MET A 1 3 ? -21.366 -11.514 -8.467 1.00 0.00 1 MET A CA 14
ATOM 18931 C C . MET A 1 3 ? -21.725 -11.804 -9.920 1.00 0.00 1 MET A C 14
ATOM 18932 O O . MET A 1 3 ? -22.273 -10.949 -10.615 1.00 0.00 1 MET A O 14
ATOM 18946 N N . VAL A 1 4 ? -21.408 -13.015 -10.369 1.00 0.00 2 VAL A N 14
ATOM 18947 C CA . VAL A 1 4 ? -21.700 -13.418 -11.742 1.00 0.00 2 VAL A CA 14
ATOM 18948 C C . VAL A 1 4 ? -20.942 -12.537 -12.731 1.00 0.00 2 VAL A C 14
ATOM 18949 O O . VAL A 1 4 ? -21.025 -12.732 -13.943 1.00 0.00 2 VAL A O 14
ATOM 18962 N N . THR A 1 5 ? -20.201 -11.564 -12.208 1.00 0.00 3 THR A N 14
ATOM 18963 C CA . THR A 1 5 ? -19.438 -10.663 -13.061 1.00 0.00 3 THR A CA 14
ATOM 18964 C C . THR A 1 5 ? -18.598 -9.700 -12.226 1.00 0.00 3 THR A C 14
ATOM 18965 O O . THR A 1 5 ? -18.807 -8.487 -12.267 1.00 0.00 3 THR A O 14
ATOM 18976 N N . PRO A 1 6 ? -17.658 -10.211 -11.477 1.00 0.00 4 PRO A N 14
ATOM 18977 C CA . PRO A 1 6 ? -16.768 -9.372 -10.624 1.00 0.00 4 PRO A CA 14
ATOM 18978 C C . PRO A 1 6 ? -15.711 -8.645 -11.455 1.00 0.00 4 PRO A C 14
ATOM 18979 O O . PRO A 1 6 ? -15.454 -7.458 -11.256 1.00 0.00 4 PRO A O 14
ATOM 18990 N N . VAL A 1 7 ? -15.106 -9.370 -12.391 1.00 0.00 5 VAL A N 14
ATOM 18991 C CA . VAL A 1 7 ? -14.083 -8.794 -13.254 1.00 0.00 5 VAL A CA 14
ATOM 18992 C C . VAL A 1 7 ? -12.925 -8.243 -12.428 1.00 0.00 5 VAL A C 14
ATOM 18993 O O . VAL A 1 7 ? -13.090 -7.291 -11.664 1.00 0.00 5 VAL A O 14
ATOM 19006 N N . ASN A 1 8 ? -11.751 -8.847 -12.591 1.00 0.00 6 ASN A N 14
ATOM 19007 C CA . ASN A 1 8 ? -10.561 -8.416 -11.862 1.00 0.00 6 ASN A CA 14
ATOM 19008 C C . ASN A 1 8 ? -10.895 -8.074 -10.412 1.00 0.00 6 ASN A C 14
ATOM 19009 O O . ASN A 1 8 ? -11.876 -8.569 -9.857 1.00 0.00 6 ASN A O 14
ATOM 19020 N N . MET A 1 9 ? -10.069 -7.220 -9.814 1.00 0.00 7 MET A N 14
ATOM 19021 C CA . MET A 1 9 ? -10.268 -6.801 -8.430 1.00 0.00 7 MET A CA 14
ATOM 19022 C C . MET A 1 9 ? -9.908 -7.931 -7.466 1.00 0.00 7 MET A C 14
ATOM 19023 O O . MET A 1 9 ? -10.476 -8.037 -6.380 1.00 0.00 7 MET A O 14
ATOM 19037 N N . SER A 1 10 ? -8.956 -8.769 -7.870 1.00 0.00 8 SER A N 14
ATOM 19038 C CA . SER A 1 10 ? -8.527 -9.882 -7.031 1.00 0.00 8 SER A CA 14
ATOM 19039 C C . SER A 1 10 ? -7.951 -9.364 -5.716 1.00 0.00 8 SER A C 14
ATOM 19040 O O . SER A 1 10 ? -7.141 -8.436 -5.707 1.00 0.00 8 SER A O 14
ATOM 19048 N N . ARG A 1 11 ? -8.372 -9.963 -4.607 1.00 0.00 9 ARG A N 14
ATOM 19049 C CA . ARG A 1 11 ? -7.890 -9.549 -3.301 1.00 0.00 9 ARG A CA 14
ATOM 19050 C C . ARG A 1 11 ? -6.368 -9.453 -3.309 1.00 0.00 9 ARG A C 14
ATOM 19051 O O . ARG A 1 11 ? -5.807 -8.410 -2.997 1.00 0.00 9 ARG A O 14
ATOM 19072 N N . GLU A 1 12 ? -5.711 -10.548 -3.662 1.00 0.00 10 GLU A N 14
ATOM 19073 C CA . GLU A 1 12 ? -4.254 -10.586 -3.694 1.00 0.00 10 GLU A CA 14
ATOM 19074 C C . GLU A 1 12 ? -3.658 -9.333 -4.336 1.00 0.00 10 GLU A C 14
ATOM 19075 O O . GLU A 1 12 ? -2.564 -8.905 -3.977 1.00 0.00 10 GLU A O 14
ATOM 19087 N N . THR A 1 13 ? -4.373 -8.751 -5.287 1.00 0.00 11 THR A N 14
ATOM 19088 C CA . THR A 1 13 ? -3.882 -7.552 -5.962 1.00 0.00 11 THR A CA 14
ATOM 19089 C C . THR A 1 13 ? -4.055 -6.346 -5.057 1.00 0.00 11 THR A C 14
ATOM 19090 O O . THR A 1 13 ? -3.373 -5.334 -5.199 1.00 0.00 11 THR A O 14
ATOM 19101 N N . ALA A 1 14 ? -4.992 -6.475 -4.136 1.00 0.00 12 ALA A N 14
ATOM 19102 C CA . ALA A 1 14 ? -5.306 -5.416 -3.189 1.00 0.00 12 ALA A CA 14
ATOM 19103 C C . ALA A 1 14 ? -4.398 -5.464 -1.954 1.00 0.00 12 ALA A C 14
ATOM 19104 O O . ALA A 1 14 ? -3.506 -4.632 -1.795 1.00 0.00 12 ALA A O 14
ATOM 19111 N N . LEU A 1 15 ? -4.656 -6.429 -1.077 1.00 0.00 13 LEU A N 14
ATOM 19112 C CA . LEU A 1 15 ? -3.888 -6.578 0.165 1.00 0.00 13 LEU A CA 14
ATOM 19113 C C . LEU A 1 15 ? -2.384 -6.383 -0.072 1.00 0.00 13 LEU A C 14
ATOM 19114 O O . LEU A 1 15 ? -1.657 -5.989 0.838 1.00 0.00 13 LEU A O 14
ATOM 19130 N N . ARG A 1 16 ? -1.919 -6.682 -1.281 1.00 0.00 14 ARG A N 14
ATOM 19131 C CA . ARG A 1 16 ? -0.495 -6.555 -1.591 1.00 0.00 14 ARG A CA 14
ATOM 19132 C C . ARG A 1 16 ? -0.077 -5.092 -1.770 1.00 0.00 14 ARG A C 14
ATOM 19133 O O . ARG A 1 16 ? 1.006 -4.698 -1.339 1.00 0.00 14 ARG A O 14
ATOM 19154 N N . ILE A 1 17 ? -0.921 -4.294 -2.419 1.00 0.00 15 ILE A N 14
ATOM 19155 C CA . ILE A 1 17 ? -0.591 -2.892 -2.650 1.00 0.00 15 ILE A CA 14
ATOM 19156 C C . ILE A 1 17 ? -0.468 -2.125 -1.339 1.00 0.00 15 ILE A C 14
ATOM 19157 O O . ILE A 1 17 ? 0.036 -1.002 -1.315 1.00 0.00 15 ILE A O 14
ATOM 19173 N N . ALA A 1 18 ? -0.926 -2.732 -0.248 1.00 0.00 16 ALA A N 14
ATOM 19174 C CA . ALA A 1 18 ? -0.857 -2.090 1.059 1.00 0.00 16 ALA A CA 14
ATOM 19175 C C . ALA A 1 18 ? 0.416 -2.483 1.785 1.00 0.00 16 ALA A C 14
ATOM 19176 O O . ALA A 1 18 ? 0.842 -1.807 2.720 1.00 0.00 16 ALA A O 14
ATOM 19183 N N . LEU A 1 19 ? 1.045 -3.557 1.335 1.00 0.00 17 LEU A N 14
ATOM 19184 C CA . LEU A 1 19 ? 2.295 -3.988 1.940 1.00 0.00 17 LEU A CA 14
ATOM 19185 C C . LEU A 1 19 ? 3.377 -2.983 1.557 1.00 0.00 17 LEU A C 14
ATOM 19186 O O . LEU A 1 19 ? 4.304 -2.719 2.322 1.00 0.00 17 LEU A O 14
ATOM 19202 N N . ALA A 1 20 ? 3.233 -2.421 0.361 1.00 0.00 18 ALA A N 14
ATOM 19203 C CA . ALA A 1 20 ? 4.181 -1.436 -0.136 1.00 0.00 18 ALA A CA 14
ATOM 19204 C C . ALA A 1 20 ? 4.316 -0.285 0.855 1.00 0.00 18 ALA A C 14
ATOM 19205 O O . ALA A 1 20 ? 5.421 0.169 1.143 1.00 0.00 18 ALA A O 14
ATOM 19212 N N . ALA A 1 21 ? 3.182 0.183 1.372 1.00 0.00 19 ALA A N 14
ATOM 19213 C CA . ALA A 1 21 ? 3.195 1.284 2.338 1.00 0.00 19 ALA A CA 14
ATOM 19214 C C . ALA A 1 21 ? 4.338 1.091 3.334 1.00 0.00 19 ALA A C 14
ATOM 19215 O O . ALA A 1 21 ? 4.990 2.050 3.744 1.00 0.00 19 ALA A O 14
ATOM 19222 N N . ARG A 1 22 ? 4.581 -0.164 3.698 1.00 0.00 20 ARG A N 14
ATOM 19223 C CA . ARG A 1 22 ? 5.657 -0.485 4.625 1.00 0.00 20 ARG A CA 14
ATOM 19224 C C . ARG A 1 22 ? 6.995 -0.106 4.003 1.00 0.00 20 ARG A C 14
ATOM 19225 O O . ARG A 1 22 ? 7.871 0.446 4.668 1.00 0.00 20 ARG A O 14
ATOM 19246 N N . ALA A 1 23 ? 7.136 -0.403 2.715 1.00 0.00 21 ALA A N 14
ATOM 19247 C CA . ALA A 1 23 ? 8.357 -0.090 1.983 1.00 0.00 21 ALA A CA 14
ATOM 19248 C C . ALA A 1 23 ? 8.636 1.398 2.026 1.00 0.00 21 ALA A C 14
ATOM 19249 O O . ALA A 1 23 ? 9.681 1.854 1.568 1.00 0.00 21 ALA A O 14
ATOM 19256 N N . LEU A 1 24 ? 7.689 2.157 2.566 1.00 0.00 22 LEU A N 14
ATOM 19257 C CA . LEU A 1 24 ? 7.820 3.607 2.650 1.00 0.00 22 LEU A CA 14
ATOM 19258 C C . LEU A 1 24 ? 7.792 4.046 4.122 1.00 0.00 22 LEU A C 14
ATOM 19259 O O . LEU A 1 24 ? 6.765 3.889 4.783 1.00 0.00 22 LEU A O 14
ATOM 19275 N N . PRO A 1 25 ? 8.865 4.580 4.664 1.00 0.00 23 PRO A N 14
ATOM 19276 C CA . PRO A 1 25 ? 8.887 5.016 6.088 1.00 0.00 23 PRO A CA 14
ATOM 19277 C C . PRO A 1 25 ? 8.210 6.373 6.290 1.00 0.00 23 PRO A C 14
ATOM 19278 O O . PRO A 1 25 ? 8.871 7.364 6.602 1.00 0.00 23 PRO A O 14
ATOM 19289 N N . GLY A 1 26 ? 6.886 6.409 6.120 1.00 0.00 24 GLY A N 14
ATOM 19290 C CA . GLY A 1 26 ? 6.131 7.650 6.299 1.00 0.00 24 GLY A CA 14
ATOM 19291 C C . GLY A 1 26 ? 4.893 7.695 5.405 1.00 0.00 24 GLY A C 14
ATOM 19292 O O . GLY A 1 26 ? 3.794 8.000 5.869 1.00 0.00 24 GLY A O 14
ATOM 19296 N N . THR A 1 27 ? 5.079 7.409 4.122 1.00 0.00 25 THR A N 14
ATOM 19297 C CA . THR A 1 27 ? 3.968 7.441 3.173 1.00 0.00 25 THR A CA 14
ATOM 19298 C C . THR A 1 27 ? 2.949 6.345 3.465 1.00 0.00 25 THR A C 14
ATOM 19299 O O . THR A 1 27 ? 3.308 5.187 3.680 1.00 0.00 25 THR A O 14
ATOM 19310 N N . THR A 1 28 ? 1.672 6.721 3.457 1.00 0.00 26 THR A N 14
ATOM 19311 C CA . THR A 1 28 ? 0.596 5.784 3.706 1.00 0.00 26 THR A CA 14
ATOM 19312 C C . THR A 1 28 ? 0.229 5.051 2.413 1.00 0.00 26 THR A C 14
ATOM 19313 O O . THR A 1 28 ? 0.738 5.374 1.339 1.00 0.00 26 THR A O 14
ATOM 19324 N N . VAL A 1 29 ? -0.646 4.060 2.529 1.00 0.00 27 VAL A N 14
ATOM 19325 C CA . VAL A 1 29 ? -1.066 3.281 1.368 1.00 0.00 27 VAL A CA 14
ATOM 19326 C C . VAL A 1 29 ? -1.800 4.153 0.360 1.00 0.00 27 VAL A C 14
ATOM 19327 O O . VAL A 1 29 ? -1.356 4.325 -0.776 1.00 0.00 27 VAL A O 14
ATOM 19340 N N . GLY A 1 30 ? -2.940 4.684 0.779 1.00 0.00 28 GLY A N 14
ATOM 19341 C CA . GLY A 1 30 ? -3.751 5.517 -0.093 1.00 0.00 28 GLY A CA 14
ATOM 19342 C C . GLY A 1 30 ? -3.110 6.878 -0.343 1.00 0.00 28 GLY A C 14
ATOM 19343 O O . GLY A 1 30 ? -3.762 7.778 -0.872 1.00 0.00 28 GLY A O 14
ATOM 19347 N N . GLN A 1 31 ? -1.839 7.040 0.034 1.00 0.00 29 GLN A N 14
ATOM 19348 C CA . GLN A 1 31 ? -1.156 8.320 -0.173 1.00 0.00 29 GLN A CA 14
ATOM 19349 C C . GLN A 1 31 ? -0.277 8.264 -1.417 1.00 0.00 29 GLN A C 14
ATOM 19350 O O . GLN A 1 31 ? 0.015 9.295 -2.024 1.00 0.00 29 GLN A O 14
ATOM 19364 N N . LEU A 1 32 ? 0.150 7.061 -1.794 1.00 0.00 30 LEU A N 14
ATOM 19365 C CA . LEU A 1 32 ? 1.007 6.903 -2.968 1.00 0.00 30 LEU A CA 14
ATOM 19366 C C . LEU A 1 32 ? 0.173 6.808 -4.243 1.00 0.00 30 LEU A C 14
ATOM 19367 O O . LEU A 1 32 ? 0.680 7.037 -5.341 1.00 0.00 30 LEU A O 14
ATOM 19383 N N . LEU A 1 33 ? -1.109 6.473 -4.100 1.00 0.00 31 LEU A N 14
ATOM 19384 C CA . LEU A 1 33 ? -2.000 6.356 -5.257 1.00 0.00 31 LEU A CA 14
ATOM 19385 C C . LEU A 1 33 ? -2.741 7.676 -5.482 1.00 0.00 31 LEU A C 14
ATOM 19386 O O . LEU A 1 33 ? -2.853 8.156 -6.610 1.00 0.00 31 LEU A O 14
ATOM 19402 N N . GLU A 1 34 ? -3.247 8.254 -4.396 1.00 0.00 32 GLU A N 14
ATOM 19403 C CA . GLU A 1 34 ? -3.979 9.514 -4.478 1.00 0.00 32 GLU A CA 14
ATOM 19404 C C . GLU A 1 34 ? -3.128 10.598 -5.135 1.00 0.00 32 GLU A C 14
ATOM 19405 O O . GLU A 1 34 ? -3.603 11.708 -5.369 1.00 0.00 32 GLU A O 14
ATOM 19417 N N . ILE A 1 35 ? -1.874 10.278 -5.425 1.00 0.00 33 ILE A N 14
ATOM 19418 C CA . ILE A 1 35 ? -0.982 11.246 -6.052 1.00 0.00 33 ILE A CA 14
ATOM 19419 C C . ILE A 1 35 ? -1.628 11.837 -7.303 1.00 0.00 33 ILE A C 14
ATOM 19420 O O . ILE A 1 35 ? -1.144 12.822 -7.860 1.00 0.00 33 ILE A O 14
ATOM 19436 N N . LEU A 1 36 ? -2.723 11.222 -7.743 1.00 0.00 34 LEU A N 14
ATOM 19437 C CA . LEU A 1 36 ? -3.430 11.686 -8.933 1.00 0.00 34 LEU A CA 14
ATOM 19438 C C . LEU A 1 36 ? -4.377 12.833 -8.589 1.00 0.00 34 LEU A C 14
ATOM 19439 O O . LEU A 1 36 ? -4.756 13.619 -9.456 1.00 0.00 34 LEU A O 14
ATOM 19455 N N . HIS A 1 37 ? -4.758 12.918 -7.319 1.00 0.00 35 HIS A N 14
ATOM 19456 C CA . HIS A 1 37 ? -5.667 13.968 -6.873 1.00 0.00 35 HIS A CA 14
ATOM 19457 C C . HIS A 1 37 ? -6.975 13.897 -7.650 1.00 0.00 35 HIS A C 14
ATOM 19458 O O . HIS A 1 37 ? -7.110 13.110 -8.586 1.00 0.00 35 HIS A O 14
ATOM 19473 N N . GLN A 1 38 ? -7.934 14.728 -7.260 1.00 0.00 36 GLN A N 14
ATOM 19474 C CA . GLN A 1 38 ? -9.226 14.750 -7.933 1.00 0.00 36 GLN A CA 14
ATOM 19475 C C . GLN A 1 38 ? -9.903 13.387 -7.823 1.00 0.00 36 GLN A C 14
ATOM 19476 O O . GLN A 1 38 ? -9.471 12.418 -8.445 1.00 0.00 36 GLN A O 14
ATOM 19490 N N . ARG A 1 39 ? -10.965 13.318 -7.028 1.00 0.00 37 ARG A N 14
ATOM 19491 C CA . ARG A 1 39 ? -11.688 12.064 -6.849 1.00 0.00 37 ARG A CA 14
ATOM 19492 C C . ARG A 1 39 ? -12.040 11.453 -8.202 1.00 0.00 37 ARG A C 14
ATOM 19493 O O . ARG A 1 39 ? -12.294 12.169 -9.170 1.00 0.00 37 ARG A O 14
ATOM 19514 N N . ILE A 1 40 ? -12.048 10.123 -8.263 1.00 0.00 38 ILE A N 14
ATOM 19515 C CA . ILE A 1 40 ? -12.365 9.428 -9.506 1.00 0.00 38 ILE A CA 14
ATOM 19516 C C . ILE A 1 40 ? -12.466 7.923 -9.273 1.00 0.00 38 ILE A C 14
ATOM 19517 O O . ILE A 1 40 ? -13.107 7.208 -10.044 1.00 0.00 38 ILE A O 14
ATOM 19533 N N . GLU A 1 41 ? -11.823 7.446 -8.213 1.00 0.00 39 GLU A N 14
ATOM 19534 C CA . GLU A 1 41 ? -11.839 6.022 -7.898 1.00 0.00 39 GLU A CA 14
ATOM 19535 C C . GLU A 1 41 ? -11.407 5.209 -9.115 1.00 0.00 39 GLU A C 14
ATOM 19536 O O . GLU A 1 41 ? -10.222 5.139 -9.436 1.00 0.00 39 GLU A O 14
ATOM 19548 N N . GLY A 1 42 ? -12.376 4.595 -9.787 1.00 0.00 40 GLY A N 14
ATOM 19549 C CA . GLY A 1 42 ? -12.082 3.789 -10.968 1.00 0.00 40 GLY A CA 14
ATOM 19550 C C . GLY A 1 42 ? -11.492 2.438 -10.573 1.00 0.00 40 GLY A C 14
ATOM 19551 O O . GLY A 1 42 ? -11.181 2.205 -9.403 1.00 0.00 40 GLY A O 14
ATOM 19555 N N . PRO A 1 43 ? -11.334 1.553 -11.521 1.00 0.00 41 PRO A N 14
ATOM 19556 C CA . PRO A 1 43 ? -10.767 0.192 -11.271 1.00 0.00 41 PRO A CA 14
ATOM 19557 C C . PRO A 1 43 ? -9.269 0.250 -10.967 1.00 0.00 41 PRO A C 14
ATOM 19558 O O . PRO A 1 43 ? -8.693 1.331 -10.842 1.00 0.00 41 PRO A O 14
ATOM 19569 N N . LEU A 1 44 ? -8.645 -0.919 -10.850 1.00 0.00 42 LEU A N 14
ATOM 19570 C CA . LEU A 1 44 ? -7.216 -0.989 -10.561 1.00 0.00 42 LEU A CA 14
ATOM 19571 C C . LEU A 1 44 ? -6.653 -2.335 -11.019 1.00 0.00 42 LEU A C 14
ATOM 19572 O O . LEU A 1 44 ? -6.792 -3.345 -10.328 1.00 0.00 42 LEU A O 14
ATOM 19588 N N . THR A 1 45 ? -6.025 -2.339 -12.194 1.00 0.00 43 THR A N 14
ATOM 19589 C CA . THR A 1 45 ? -5.446 -3.562 -12.753 1.00 0.00 43 THR A CA 14
ATOM 19590 C C . THR A 1 45 ? -3.937 -3.592 -12.547 1.00 0.00 43 THR A C 14
ATOM 19591 O O . THR A 1 45 ? -3.356 -2.664 -11.987 1.00 0.00 43 THR A O 14
ATOM 19602 N N . GLU A 1 46 ? -3.312 -4.665 -13.016 1.00 0.00 44 GLU A N 14
ATOM 19603 C CA . GLU A 1 46 ? -1.868 -4.814 -12.894 1.00 0.00 44 GLU A CA 14
ATOM 19604 C C . GLU A 1 46 ? -1.164 -3.918 -13.907 1.00 0.00 44 GLU A C 14
ATOM 19605 O O . GLU A 1 46 ? -0.004 -3.548 -13.727 1.00 0.00 44 GLU A O 14
ATOM 19617 N N . GLU A 1 47 ? -1.881 -3.573 -14.972 1.00 0.00 45 GLU A N 14
ATOM 19618 C CA . GLU A 1 47 ? -1.332 -2.718 -16.018 1.00 0.00 45 GLU A CA 14
ATOM 19619 C C . GLU A 1 47 ? -1.483 -1.251 -15.639 1.00 0.00 45 GLU A C 14
ATOM 19620 O O . GLU A 1 47 ? -0.661 -0.413 -16.010 1.00 0.00 45 GLU A O 14
ATOM 19632 N N . SER A 1 48 ? -2.543 -0.950 -14.903 1.00 0.00 46 SER A N 14
ATOM 19633 C CA . SER A 1 48 ? -2.807 0.419 -14.478 1.00 0.00 46 SER A CA 14
ATOM 19634 C C . SER A 1 48 ? -1.587 1.012 -13.776 1.00 0.00 46 SER A C 14
ATOM 19635 O O . SER A 1 48 ? -1.098 2.074 -14.159 1.00 0.00 46 SER A O 14
ATOM 19643 N N . LEU A 1 49 ? -1.101 0.322 -12.751 1.00 0.00 47 LEU A N 14
ATOM 19644 C CA . LEU A 1 49 ? 0.065 0.800 -12.012 1.00 0.00 47 LEU A CA 14
ATOM 19645 C C . LEU A 1 49 ? 1.251 0.992 -12.957 1.00 0.00 47 LEU A C 14
ATOM 19646 O O . LEU A 1 49 ? 2.101 1.853 -12.733 1.00 0.00 47 LEU A O 14
ATOM 19662 N N . GLN A 1 50 ? 1.300 0.186 -14.013 1.00 0.00 48 GLN A N 14
ATOM 19663 C CA . GLN A 1 50 ? 2.388 0.280 -14.985 1.00 0.00 48 GLN A CA 14
ATOM 19664 C C . GLN A 1 50 ? 2.092 1.364 -16.016 1.00 0.00 48 GLN A C 14
ATOM 19665 O O . GLN A 1 50 ? 1.838 1.073 -17.186 1.00 0.00 48 GLN A O 14
ATOM 19679 N N . GLY A 1 51 ? 2.131 2.618 -15.576 1.00 0.00 49 GLY A N 14
ATOM 19680 C CA . GLY A 1 51 ? 1.869 3.745 -16.467 1.00 0.00 49 GLY A CA 14
ATOM 19681 C C . GLY A 1 51 ? 2.565 5.001 -15.961 1.00 0.00 49 GLY A C 14
ATOM 19682 O O . GLY A 1 51 ? 2.517 6.051 -16.604 1.00 0.00 49 GLY A O 14
ATOM 19686 N N . VAL A 1 52 ? 3.219 4.883 -14.806 1.00 0.00 50 VAL A N 14
ATOM 19687 C CA . VAL A 1 52 ? 3.941 6.012 -14.206 1.00 0.00 50 VAL A CA 14
ATOM 19688 C C . VAL A 1 52 ? 5.406 5.622 -13.990 1.00 0.00 50 VAL A C 14
ATOM 19689 O O . VAL A 1 52 ? 5.779 4.466 -14.185 1.00 0.00 50 VAL A O 14
ATOM 19702 N N . SER A 1 53 ? 6.234 6.587 -13.588 1.00 0.00 51 SER A N 14
ATOM 19703 C CA . SER A 1 53 ? 7.659 6.332 -13.345 1.00 0.00 51 SER A CA 14
ATOM 19704 C C . SER A 1 53 ? 7.961 6.560 -11.873 1.00 0.00 51 SER A C 14
ATOM 19705 O O . SER A 1 53 ? 7.188 7.220 -11.192 1.00 0.00 51 SER A O 14
ATOM 19713 N N . VAL A 1 54 ? 9.086 6.028 -11.393 1.00 0.00 52 VAL A N 14
ATOM 19714 C CA . VAL A 1 54 ? 9.464 6.196 -9.987 1.00 0.00 52 VAL A CA 14
ATOM 19715 C C . VAL A 1 54 ? 9.466 7.682 -9.591 1.00 0.00 52 VAL A C 14
ATOM 19716 O O . VAL A 1 54 ? 8.989 8.043 -8.516 1.00 0.00 52 VAL A O 14
ATOM 19729 N N . THR A 1 55 ? 10.028 8.526 -10.447 1.00 0.00 53 THR A N 14
ATOM 19730 C CA . THR A 1 55 ? 10.109 9.958 -10.154 1.00 0.00 53 THR A CA 14
ATOM 19731 C C . THR A 1 55 ? 8.732 10.574 -9.918 1.00 0.00 53 THR A C 14
ATOM 19732 O O . THR A 1 55 ? 8.627 11.614 -9.285 1.00 0.00 53 THR A O 14
ATOM 19743 N N . ASP A 1 56 ? 7.686 9.958 -10.430 1.00 0.00 54 ASP A N 14
ATOM 19744 C CA . ASP A 1 56 ? 6.350 10.509 -10.249 1.00 0.00 54 ASP A CA 14
ATOM 19745 C C . ASP A 1 56 ? 5.858 10.257 -8.829 1.00 0.00 54 ASP A C 14
ATOM 19746 O O . ASP A 1 56 ? 5.070 11.028 -8.281 1.00 0.00 54 ASP A O 14
ATOM 19755 N N . LEU A 1 57 ? 6.290 9.142 -8.259 1.00 0.00 55 LEU A N 14
ATOM 19756 C CA . LEU A 1 57 ? 5.862 8.750 -6.919 1.00 0.00 55 LEU A CA 14
ATOM 19757 C C . LEU A 1 57 ? 6.333 9.733 -5.845 1.00 0.00 55 LEU A C 14
ATOM 19758 O O . LEU A 1 57 ? 5.515 10.402 -5.216 1.00 0.00 55 LEU A O 14
ATOM 19774 N N . LYS A 1 58 ? 7.646 9.795 -5.612 1.00 0.00 56 LYS A N 14
ATOM 19775 C CA . LYS A 1 58 ? 8.188 10.678 -4.568 1.00 0.00 56 LYS A CA 14
ATOM 19776 C C . LYS A 1 58 ? 7.703 12.119 -4.693 1.00 0.00 56 LYS A C 14
ATOM 19777 O O . LYS A 1 58 ? 7.504 12.799 -3.686 1.00 0.00 56 LYS A O 14
ATOM 19796 N N . ILE A 1 59 ? 7.517 12.590 -5.918 1.00 0.00 57 ILE A N 14
ATOM 19797 C CA . ILE A 1 59 ? 7.057 13.960 -6.131 1.00 0.00 57 ILE A CA 14
ATOM 19798 C C . ILE A 1 59 ? 5.550 14.026 -5.918 1.00 0.00 57 ILE A C 14
ATOM 19799 O O . ILE A 1 59 ? 4.985 15.096 -5.702 1.00 0.00 57 ILE A O 14
ATOM 19815 N N . GLY A 1 60 ? 4.906 12.865 -5.988 1.00 0.00 58 GLY A N 14
ATOM 19816 C CA . GLY A 1 60 ? 3.463 12.782 -5.808 1.00 0.00 58 GLY A CA 14
ATOM 19817 C C . GLY A 1 60 ? 3.065 13.087 -4.367 1.00 0.00 58 GLY A C 14
ATOM 19818 O O . GLY A 1 60 ? 2.077 13.780 -4.124 1.00 0.00 58 GLY A O 14
ATOM 19822 N N . LEU A 1 61 ? 3.836 12.574 -3.413 1.00 0.00 59 LEU A N 14
ATOM 19823 C CA . LEU A 1 61 ? 3.536 12.815 -2.008 1.00 0.00 59 LEU A CA 14
ATOM 19824 C C . LEU A 1 61 ? 3.888 14.248 -1.644 1.00 0.00 59 LEU A C 14
ATOM 19825 O O . LEU A 1 61 ? 3.045 14.992 -1.143 1.00 0.00 59 LEU A O 14
ATOM 19841 N N . ALA A 1 62 ? 5.126 14.646 -1.911 1.00 0.00 60 ALA A N 14
ATOM 19842 C CA . ALA A 1 62 ? 5.538 16.008 -1.613 1.00 0.00 60 ALA A CA 14
ATOM 19843 C C . ALA A 1 62 ? 4.816 16.965 -2.550 1.00 0.00 60 ALA A C 14
ATOM 19844 O O . ALA A 1 62 ? 4.421 18.062 -2.152 1.00 0.00 60 ALA A O 14
ATOM 19851 N N . GLY A 1 63 ? 4.633 16.533 -3.802 1.00 0.00 61 GLY A N 14
ATOM 19852 C CA . GLY A 1 63 ? 3.938 17.353 -4.802 1.00 0.00 61 GLY A CA 14
ATOM 19853 C C . GLY A 1 63 ? 4.844 17.683 -5.982 1.00 0.00 61 GLY A C 14
ATOM 19854 O O . GLY A 1 63 ? 4.474 17.469 -7.136 1.00 0.00 61 GLY A O 14
ATOM 19858 N N . SER A 1 64 ? 6.031 18.212 -5.691 1.00 0.00 62 SER A N 14
ATOM 19859 C CA . SER A 1 64 ? 6.982 18.574 -6.744 1.00 0.00 62 SER A CA 14
ATOM 19860 C C . SER A 1 64 ? 8.400 18.176 -6.354 1.00 0.00 62 SER A C 14
ATOM 19861 O O . SER A 1 64 ? 8.768 18.229 -5.182 1.00 0.00 62 SER A O 14
ATOM 19869 N N . GLU A 1 65 ? 9.191 17.785 -7.349 1.00 0.00 63 GLU A N 14
ATOM 19870 C CA . GLU A 1 65 ? 10.572 17.381 -7.112 1.00 0.00 63 GLU A CA 14
ATOM 19871 C C . GLU A 1 65 ? 11.379 18.515 -6.490 1.00 0.00 63 GLU A C 14
ATOM 19872 O O . GLU A 1 65 ? 12.596 18.408 -6.337 1.00 0.00 63 GLU A O 14
ATOM 19884 N N . GLU A 1 66 ? 10.701 19.600 -6.137 1.00 0.00 64 GLU A N 14
ATOM 19885 C CA . GLU A 1 66 ? 11.370 20.744 -5.539 1.00 0.00 64 GLU A CA 14
ATOM 19886 C C . GLU A 1 66 ? 11.583 20.541 -4.039 1.00 0.00 64 GLU A C 14
ATOM 19887 O O . GLU A 1 66 ? 12.701 20.682 -3.545 1.00 0.00 64 GLU A O 14
ATOM 19899 N N . ASP A 1 67 ? 10.501 20.255 -3.306 1.00 0.00 65 ASP A N 14
ATOM 19900 C CA . ASP A 1 67 ? 10.590 20.088 -1.849 1.00 0.00 65 ASP A CA 14
ATOM 19901 C C . ASP A 1 67 ? 10.709 18.625 -1.412 1.00 0.00 65 ASP A C 14
ATOM 19902 O O . ASP A 1 67 ? 10.882 18.359 -0.224 1.00 0.00 65 ASP A O 14
ATOM 19911 N N . VAL A 1 68 ? 10.613 17.677 -2.338 1.00 0.00 66 VAL A N 14
ATOM 19912 C CA . VAL A 1 68 ? 10.715 16.266 -1.953 1.00 0.00 66 VAL A CA 14
ATOM 19913 C C . VAL A 1 68 ? 11.876 16.056 -0.981 1.00 0.00 66 VAL A C 14
ATOM 19914 O O . VAL A 1 68 ? 11.868 15.123 -0.180 1.00 0.00 66 VAL A O 14
ATOM 19927 N N . ASP A 1 69 ? 12.869 16.931 -1.062 1.00 0.00 67 ASP A N 14
ATOM 19928 C CA . ASP A 1 69 ? 14.035 16.834 -0.190 1.00 0.00 67 ASP A CA 14
ATOM 19929 C C . ASP A 1 69 ? 13.623 16.862 1.281 1.00 0.00 67 ASP A C 14
ATOM 19930 O O . ASP A 1 69 ? 14.274 16.249 2.128 1.00 0.00 67 ASP A O 14
ATOM 19939 N N . MET A 1 70 ? 12.545 17.585 1.582 1.00 0.00 68 MET A N 14
ATOM 19940 C CA . MET A 1 70 ? 12.061 17.700 2.960 1.00 0.00 68 MET A CA 14
ATOM 19941 C C . MET A 1 70 ? 11.017 16.628 3.275 1.00 0.00 68 MET A C 14
ATOM 19942 O O . MET A 1 70 ? 10.598 16.482 4.424 1.00 0.00 68 MET A O 14
ATOM 19956 N N . LEU A 1 71 ? 10.596 15.883 2.258 1.00 0.00 69 LEU A N 14
ATOM 19957 C CA . LEU A 1 71 ? 9.600 14.838 2.460 1.00 0.00 69 LEU A CA 14
ATOM 19958 C C . LEU A 1 71 ? 9.999 13.949 3.636 1.00 0.00 69 LEU A C 14
ATOM 19959 O O . LEU A 1 71 ? 9.549 14.161 4.759 1.00 0.00 69 LEU A O 14
ATOM 19975 N N . ASP A 1 72 ? 10.852 12.963 3.353 1.00 0.00 70 ASP A N 14
ATOM 19976 C CA . ASP A 1 72 ? 11.343 12.017 4.362 1.00 0.00 70 ASP A CA 14
ATOM 19977 C C . ASP A 1 72 ? 11.732 10.719 3.662 1.00 0.00 70 ASP A C 14
ATOM 19978 O O . ASP A 1 72 ? 12.587 9.969 4.134 1.00 0.00 70 ASP A O 14
ATOM 19987 N N . THR A 1 73 ? 11.087 10.473 2.529 1.00 0.00 71 THR A N 14
ATOM 19988 C CA . THR A 1 73 ? 11.344 9.277 1.742 1.00 0.00 71 THR A CA 14
ATOM 19989 C C . THR A 1 73 ? 12.801 9.272 1.253 1.00 0.00 71 THR A C 14
ATOM 19990 O O . THR A 1 73 ? 13.294 10.301 0.787 1.00 0.00 71 THR A O 14
ATOM 20001 N N . PRO A 1 74 ? 13.510 8.164 1.345 1.00 0.00 72 PRO A N 14
ATOM 20002 C CA . PRO A 1 74 ? 14.933 8.100 0.893 1.00 0.00 72 PRO A CA 14
ATOM 20003 C C . PRO A 1 74 ? 15.060 8.143 -0.631 1.00 0.00 72 PRO A C 14
ATOM 20004 O O . PRO A 1 74 ? 15.132 9.219 -1.225 1.00 0.00 72 PRO A O 14
ATOM 20015 N N . MET A 1 75 ? 15.092 6.969 -1.250 1.00 0.00 73 MET A N 14
ATOM 20016 C CA . MET A 1 75 ? 15.217 6.884 -2.704 1.00 0.00 73 MET A CA 14
ATOM 20017 C C . MET A 1 75 ? 15.048 5.446 -3.188 1.00 0.00 73 MET A C 14
ATOM 20018 O O . MET A 1 75 ? 14.641 5.204 -4.325 1.00 0.00 73 MET A O 14
ATOM 20032 N N . SER A 1 76 ? 15.360 4.492 -2.320 1.00 0.00 74 SER A N 14
ATOM 20033 C CA . SER A 1 76 ? 15.229 3.081 -2.661 1.00 0.00 74 SER A CA 14
ATOM 20034 C C . SER A 1 76 ? 13.824 2.606 -2.322 1.00 0.00 74 SER A C 14
ATOM 20035 O O . SER A 1 76 ? 13.365 1.580 -2.822 1.00 0.00 74 SER A O 14
ATOM 20043 N N . ALA A 1 77 ? 13.145 3.366 -1.466 1.00 0.00 75 ALA A N 14
ATOM 20044 C CA . ALA A 1 77 ? 11.793 3.024 -1.058 1.00 0.00 75 ALA A CA 14
ATOM 20045 C C . ALA A 1 77 ? 10.834 3.118 -2.238 1.00 0.00 75 ALA A C 14
ATOM 20046 O O . ALA A 1 77 ? 9.903 2.324 -2.357 1.00 0.00 75 ALA A O 14
ATOM 20053 N N . LEU A 1 78 ? 11.065 4.087 -3.118 1.00 0.00 76 LEU A N 14
ATOM 20054 C CA . LEU A 1 78 ? 10.202 4.235 -4.281 1.00 0.00 76 LEU A CA 14
ATOM 20055 C C . LEU A 1 78 ? 10.347 3.004 -5.157 1.00 0.00 76 LEU A C 14
ATOM 20056 O O . LEU A 1 78 ? 9.365 2.397 -5.581 1.00 0.00 76 LEU A O 14
ATOM 20072 N N . LYS A 1 79 ? 11.597 2.664 -5.430 1.00 0.00 77 LYS A N 14
ATOM 20073 C CA . LYS A 1 79 ? 11.914 1.524 -6.273 1.00 0.00 77 LYS A CA 14
ATOM 20074 C C . LYS A 1 79 ? 11.581 0.213 -5.566 1.00 0.00 77 LYS A C 14
ATOM 20075 O O . LYS A 1 79 ? 11.582 -0.851 -6.184 1.00 0.00 77 LYS A O 14
ATOM 20094 N N . ASP A 1 80 ? 11.254 0.298 -4.277 1.00 0.00 78 ASP A N 14
ATOM 20095 C CA . ASP A 1 80 ? 10.874 -0.885 -3.516 1.00 0.00 78 ASP A CA 14
ATOM 20096 C C . ASP A 1 80 ? 9.385 -1.127 -3.706 1.00 0.00 78 ASP A C 14
ATOM 20097 O O . ASP A 1 80 ? 8.951 -2.233 -4.032 1.00 0.00 78 ASP A O 14
ATOM 20106 N N . ALA A 1 81 ? 8.612 -0.068 -3.494 1.00 0.00 79 ALA A N 14
ATOM 20107 C CA . ALA A 1 81 ? 7.165 -0.132 -3.635 1.00 0.00 79 ALA A CA 14
ATOM 20108 C C . ALA A 1 81 ? 6.756 -0.283 -5.100 1.00 0.00 79 ALA A C 14
ATOM 20109 O O . ALA A 1 81 ? 6.059 -1.235 -5.452 1.00 0.00 79 ALA A O 14
ATOM 20116 N N . VAL A 1 82 ? 7.174 0.674 -5.946 1.00 0.00 80 VAL A N 14
ATOM 20117 C CA . VAL A 1 82 ? 6.832 0.656 -7.378 1.00 0.00 80 VAL A CA 14
ATOM 20118 C C . VAL A 1 82 ? 6.786 -0.775 -7.917 1.00 0.00 80 VAL A C 14
ATOM 20119 O O . VAL A 1 82 ? 6.087 -1.067 -8.887 1.00 0.00 80 VAL A O 14
ATOM 20132 N N . ARG A 1 83 ? 7.529 -1.656 -7.263 1.00 0.00 81 ARG A N 14
ATOM 20133 C CA . ARG A 1 83 ? 7.569 -3.060 -7.655 1.00 0.00 81 ARG A CA 14
ATOM 20134 C C . ARG A 1 83 ? 6.321 -3.774 -7.148 1.00 0.00 81 ARG A C 14
ATOM 20135 O O . ARG A 1 83 ? 5.593 -4.413 -7.906 1.00 0.00 81 ARG A O 14
ATOM 20156 N N . ILE A 1 84 ? 6.108 -3.682 -5.844 1.00 0.00 82 ILE A N 14
ATOM 20157 C CA . ILE A 1 84 ? 4.975 -4.336 -5.212 1.00 0.00 82 ILE A CA 14
ATOM 20158 C C . ILE A 1 84 ? 3.648 -4.019 -5.922 1.00 0.00 82 ILE A C 14
ATOM 20159 O O . ILE A 1 84 ? 2.823 -4.915 -6.092 1.00 0.00 82 ILE A O 14
ATOM 20175 N N . LEU A 1 85 ? 3.422 -2.766 -6.338 1.00 0.00 83 LEU A N 14
ATOM 20176 C CA . LEU A 1 85 ? 2.158 -2.452 -7.018 1.00 0.00 83 LEU A CA 14
ATOM 20177 C C . LEU A 1 85 ? 2.225 -2.944 -8.458 1.00 0.00 83 LEU A C 14
ATOM 20178 O O . LEU A 1 85 ? 1.230 -3.413 -9.010 1.00 0.00 83 LEU A O 14
ATOM 20194 N N . TRP A 1 86 ? 3.408 -2.845 -9.057 1.00 0.00 84 TRP A N 14
ATOM 20195 C CA . TRP A 1 86 ? 3.589 -3.300 -10.439 1.00 0.00 84 TRP A CA 14
ATOM 20196 C C . TRP A 1 86 ? 2.938 -4.676 -10.614 1.00 0.00 84 TRP A C 14
ATOM 20197 O O . TRP A 1 86 ? 2.615 -5.087 -11.728 1.00 0.00 84 TRP A O 14
ATOM 20218 N N . GLY A 1 87 ? 2.768 -5.382 -9.499 1.00 0.00 85 GLY A N 14
ATOM 20219 C CA . GLY A 1 87 ? 2.175 -6.714 -9.524 1.00 0.00 85 GLY A CA 14
ATOM 20220 C C . GLY A 1 87 ? 3.249 -7.765 -9.784 1.00 0.00 85 GLY A C 14
ATOM 20221 O O . GLY A 1 87 ? 2.948 -8.894 -10.173 1.00 0.00 85 GLY A O 14
ATOM 20225 N N . GLU A 1 88 ? 4.508 -7.380 -9.566 1.00 0.00 86 GLU A N 14
ATOM 20226 C CA . GLU A 1 88 ? 5.644 -8.284 -9.779 1.00 0.00 86 GLU A CA 14
ATOM 20227 C C . GLU A 1 88 ? 6.292 -8.651 -8.448 1.00 0.00 86 GLU A C 14
ATOM 20228 O O . GLU A 1 88 ? 7.266 -9.404 -8.414 1.00 0.00 86 GLU A O 14
ATOM 20240 N N . ALA A 1 89 ? 5.744 -8.108 -7.360 1.00 0.00 87 ALA A N 14
ATOM 20241 C CA . ALA A 1 89 ? 6.262 -8.366 -6.012 1.00 0.00 87 ALA A CA 14
ATOM 20242 C C . ALA A 1 89 ? 6.859 -9.774 -5.894 1.00 0.00 87 ALA A C 14
ATOM 20243 O O . ALA A 1 89 ? 8.033 -9.935 -5.557 1.00 0.00 87 ALA A O 14
ATOM 20250 N N . GLU A 1 90 ? 6.040 -10.784 -6.169 1.00 0.00 88 GLU A N 14
ATOM 20251 C CA . GLU A 1 90 ? 6.494 -12.169 -6.086 1.00 0.00 88 GLU A CA 14
ATOM 20252 C C . GLU A 1 90 ? 7.832 -12.343 -6.799 1.00 0.00 88 GLU A C 14
ATOM 20253 O O . GLU A 1 90 ? 8.713 -13.052 -6.315 1.00 0.00 88 GLU A O 14
ATOM 20265 N N . VAL A 1 91 ? 7.979 -11.692 -7.948 1.00 0.00 89 VAL A N 14
ATOM 20266 C CA . VAL A 1 91 ? 9.220 -11.786 -8.711 1.00 0.00 89 VAL A CA 14
ATOM 20267 C C . VAL A 1 91 ? 10.330 -11.005 -8.016 1.00 0.00 89 VAL A C 14
ATOM 20268 O O . VAL A 1 91 ? 10.656 -9.886 -8.412 1.00 0.00 89 VAL A O 14
ATOM 20281 N N . ASP A 1 92 ? 10.905 -11.600 -6.975 1.00 0.00 90 ASP A N 14
ATOM 20282 C CA . ASP A 1 92 ? 11.977 -10.949 -6.225 1.00 0.00 90 ASP A CA 14
ATOM 20283 C C . ASP A 1 92 ? 13.339 -11.282 -6.827 1.00 0.00 90 ASP A C 14
ATOM 20284 O O . ASP A 1 92 ? 14.100 -10.388 -7.193 1.00 0.00 90 ASP A O 14
ATOM 20293 N N . SER A 1 93 ? 13.639 -12.572 -6.923 1.00 0.00 91 SER A N 14
ATOM 20294 C CA . SER A 1 93 ? 14.915 -13.010 -7.480 1.00 0.00 91 SER A CA 14
ATOM 20295 C C . SER A 1 93 ? 14.953 -12.776 -8.986 1.00 0.00 91 SER A C 14
ATOM 20296 O O . SE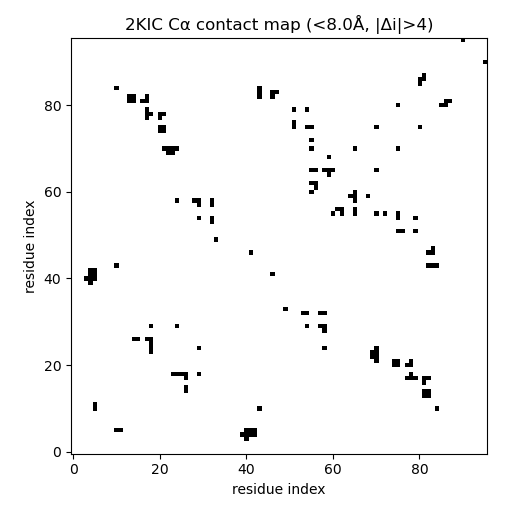R A 1 93 ? 13.926 -12.511 -9.610 1.00 0.00 91 SER A O 14
ATOM 20304 N N . LEU A 1 94 ? 16.144 -12.878 -9.566 1.00 0.00 92 LEU A N 14
ATOM 20305 C CA . LEU A 1 94 ? 16.305 -12.676 -11.001 1.00 0.00 92 LEU A CA 14
ATOM 20306 C C . LEU A 1 94 ? 15.676 -13.848 -11.764 1.00 0.00 92 LEU A C 14
ATOM 20307 O O . LEU A 1 94 ? 15.641 -14.967 -11.255 1.00 0.00 92 LEU A O 14
ATOM 20323 N N . PRO A 1 95 ? 15.181 -13.628 -12.963 1.00 0.00 93 PRO A N 14
ATOM 20324 C CA . PRO A 1 95 ? 14.552 -14.714 -13.775 1.00 0.00 93 PRO A CA 14
ATOM 20325 C C . PRO A 1 95 ? 15.596 -15.667 -14.357 1.00 0.00 93 PRO A C 14
ATOM 20326 O O . PRO A 1 95 ? 15.378 -16.877 -14.421 1.00 0.00 93 PRO A O 14
ATOM 20337 N N . GLN A 1 96 ? 16.728 -15.111 -14.777 1.00 0.00 94 GLN A N 14
ATOM 20338 C CA . GLN A 1 96 ? 17.798 -15.920 -15.349 1.00 0.00 94 GLN A CA 14
ATOM 20339 C C . GLN A 1 96 ? 18.370 -16.868 -14.289 1.00 0.00 94 GLN A C 14
ATOM 20340 O O . GLN A 1 96 ? 18.331 -16.561 -13.098 1.00 0.00 94 GLN A O 14
ATOM 20354 N N . PRO A 1 97 ? 18.898 -18.003 -14.689 1.00 0.00 95 PRO A N 14
ATOM 20355 C CA . PRO A 1 97 ? 19.484 -18.991 -13.732 1.00 0.00 95 PRO A CA 14
ATOM 20356 C C . PRO A 1 97 ? 20.806 -18.500 -13.142 1.00 0.00 95 PRO A C 14
ATOM 20357 O O . PRO A 1 97 ? 21.750 -18.197 -13.872 1.00 0.00 95 PRO A O 14
ATOM 20368 N N . VAL A 1 98 ? 20.864 -18.424 -11.815 1.00 0.00 96 VAL A N 14
ATOM 20369 C CA . VAL A 1 98 ? 22.073 -17.969 -11.134 1.00 0.00 96 VAL A CA 14
ATOM 20370 C C . VAL A 1 98 ? 23.093 -19.098 -11.041 1.00 0.00 96 VAL A C 14
ATOM 20371 O O . VAL A 1 98 ? 24.029 -19.090 -11.824 1.00 0.00 96 VAL A O 14
ATOM 20385 N N . MET A 1 3 ? -19.452 -9.730 -13.205 1.00 0.00 1 MET A N 15
ATOM 20386 C CA . MET A 1 3 ? -20.276 -10.872 -13.690 1.00 0.00 1 MET A CA 15
ATOM 20387 C C . MET A 1 3 ? -19.895 -12.134 -12.924 1.00 0.00 1 MET A C 15
ATOM 20388 O O . MET A 1 3 ? -20.715 -13.034 -12.742 1.00 0.00 1 MET A O 15
ATOM 20402 N N . VAL A 1 4 ? -18.641 -12.194 -12.474 1.00 0.00 2 VAL A N 15
ATOM 20403 C CA . VAL A 1 4 ? -18.149 -13.351 -11.723 1.00 0.00 2 VAL A CA 15
ATOM 20404 C C . VAL A 1 4 ? -18.182 -13.070 -10.224 1.00 0.00 2 VAL A C 15
ATOM 20405 O O . VAL A 1 4 ? -17.182 -12.659 -9.640 1.00 0.00 2 VAL A O 15
ATOM 20418 N N . THR A 1 5 ? -19.342 -13.301 -9.613 1.00 0.00 3 THR A N 15
ATOM 20419 C CA . THR A 1 5 ? -19.513 -13.079 -8.179 1.00 0.00 3 THR A CA 15
ATOM 20420 C C . THR A 1 5 ? -19.197 -11.621 -7.815 1.00 0.00 3 THR A C 15
ATOM 20421 O O . THR A 1 5 ? -18.352 -10.993 -8.453 1.00 0.00 3 THR A O 15
ATOM 20432 N N . PRO A 1 6 ? -19.846 -11.065 -6.811 1.00 0.00 4 PRO A N 15
ATOM 20433 C CA . PRO A 1 6 ? -19.602 -9.657 -6.385 1.00 0.00 4 PRO A CA 15
ATOM 20434 C C . PRO A 1 6 ? -18.130 -9.259 -6.487 1.00 0.00 4 PRO A C 15
ATOM 20435 O O . PRO A 1 6 ? -17.774 -8.352 -7.239 1.00 0.00 4 PRO A O 15
ATOM 20446 N N . VAL A 1 7 ? -17.283 -9.937 -5.720 1.00 0.00 5 VAL A N 15
ATOM 20447 C CA . VAL A 1 7 ? -15.854 -9.638 -5.728 1.00 0.00 5 VAL A CA 15
ATOM 20448 C C . VAL A 1 7 ? -15.254 -9.880 -7.109 1.00 0.00 5 VAL A C 15
ATOM 20449 O O . VAL A 1 7 ? -14.535 -10.857 -7.319 1.00 0.00 5 VAL A O 15
ATOM 20462 N N . ASN A 1 8 ? -15.544 -8.981 -8.046 1.00 0.00 6 ASN A N 15
ATOM 20463 C CA . ASN A 1 8 ? -15.018 -9.111 -9.401 1.00 0.00 6 ASN A CA 15
ATOM 20464 C C . ASN A 1 8 ? -13.582 -8.603 -9.461 1.00 0.00 6 ASN A C 15
ATOM 20465 O O . ASN A 1 8 ? -13.236 -7.785 -10.314 1.00 0.00 6 ASN A O 15
ATOM 20476 N N . MET A 1 9 ? -12.752 -9.093 -8.547 1.00 0.00 7 MET A N 15
ATOM 20477 C CA . MET A 1 9 ? -11.353 -8.684 -8.499 1.00 0.00 7 MET A CA 15
ATOM 20478 C C . MET A 1 9 ? -10.564 -9.605 -7.575 1.00 0.00 7 MET A C 15
ATOM 20479 O O . MET A 1 9 ? -11.134 -10.266 -6.707 1.00 0.00 7 MET A O 15
ATOM 20493 N N . SER A 1 10 ? -9.249 -9.655 -7.773 1.00 0.00 8 SER A N 15
ATOM 20494 C CA . SER A 1 10 ? -8.385 -10.510 -6.958 1.00 0.00 8 SER A CA 15
ATOM 20495 C C . SER A 1 10 ? -7.831 -9.748 -5.757 1.00 0.00 8 SER A C 15
ATOM 20496 O O . SER A 1 10 ? -7.185 -8.712 -5.908 1.00 0.00 8 SER A O 15
ATOM 20504 N N . ARG A 1 11 ? -8.089 -10.276 -4.564 1.00 0.00 9 ARG A N 15
ATOM 20505 C CA . ARG A 1 11 ? -7.619 -9.660 -3.338 1.00 0.00 9 ARG A CA 15
ATOM 20506 C C . ARG A 1 11 ? -6.107 -9.469 -3.389 1.00 0.00 9 ARG A C 15
ATOM 20507 O O . ARG A 1 11 ? -5.610 -8.380 -3.132 1.00 0.00 9 ARG A O 15
ATOM 20528 N N . GLU A 1 12 ? -5.388 -10.537 -3.719 1.00 0.00 10 GLU A N 15
ATOM 20529 C CA . GLU A 1 12 ? -3.929 -10.487 -3.788 1.00 0.00 10 GLU A CA 15
ATOM 20530 C C . GLU A 1 12 ? -3.429 -9.241 -4.524 1.00 0.00 10 GLU A C 15
ATOM 20531 O O . GLU A 1 12 ? -2.350 -8.733 -4.224 1.00 0.00 10 GLU A O 15
ATOM 20543 N N . THR A 1 13 ? -4.207 -8.747 -5.480 1.00 0.00 11 THR A N 15
ATOM 20544 C CA . THR A 1 13 ? -3.804 -7.557 -6.232 1.00 0.00 11 THR A CA 15
ATOM 20545 C C . THR A 1 13 ? -3.995 -6.321 -5.368 1.00 0.00 11 THR A C 15
ATOM 20546 O O . THR A 1 13 ? -3.398 -5.273 -5.604 1.00 0.00 11 THR A O 15
ATOM 20557 N N . ALA A 1 14 ? -4.851 -6.480 -4.376 1.00 0.00 12 ALA A N 15
ATOM 20558 C CA . ALA A 1 14 ? -5.181 -5.413 -3.441 1.00 0.00 12 ALA A CA 15
ATOM 20559 C C . ALA A 1 14 ? -4.191 -5.361 -2.269 1.00 0.00 12 ALA A C 15
ATOM 20560 O O . ALA A 1 14 ? -3.375 -4.447 -2.173 1.00 0.00 12 ALA A O 15
ATOM 20567 N N . LEU A 1 15 ? -4.294 -6.335 -1.369 1.00 0.00 13 LEU A N 15
ATOM 20568 C CA . LEU A 1 15 ? -3.429 -6.400 -0.182 1.00 0.00 13 LEU A CA 15
ATOM 20569 C C . LEU A 1 15 ? -2.010 -5.897 -0.487 1.00 0.00 13 LEU A C 15
ATOM 20570 O O . LEU A 1 15 ? -1.473 -5.057 0.236 1.00 0.00 13 LEU A O 15
ATOM 20586 N N . ARG A 1 16 ? -1.404 -6.431 -1.543 1.00 0.00 14 ARG A N 15
ATOM 20587 C CA . ARG A 1 16 ? -0.043 -6.044 -1.912 1.00 0.00 14 ARG A CA 15
ATOM 20588 C C . ARG A 1 16 ? 0.121 -4.524 -1.978 1.00 0.00 14 ARG A C 15
ATOM 20589 O O . ARG A 1 16 ? 1.187 -4.001 -1.655 1.00 0.00 14 ARG A O 15
ATOM 20610 N N . ILE A 1 17 ? -0.919 -3.817 -2.406 1.00 0.00 15 ILE A N 15
ATOM 20611 C CA . ILE A 1 17 ? -0.834 -2.362 -2.510 1.00 0.00 15 ILE A CA 15
ATOM 20612 C C . ILE A 1 17 ? -0.638 -1.729 -1.137 1.00 0.00 15 ILE A C 15
ATOM 20613 O O . ILE A 1 17 ? -0.123 -0.616 -1.027 1.00 0.00 15 ILE A O 15
ATOM 20629 N N . ALA A 1 18 ? -1.057 -2.437 -0.087 1.00 0.00 16 ALA A N 15
ATOM 20630 C CA . ALA A 1 18 ? -0.930 -1.923 1.274 1.00 0.00 16 ALA A CA 15
ATOM 20631 C C . ALA A 1 18 ? 0.376 -2.359 1.916 1.00 0.00 16 ALA A C 15
ATOM 20632 O O . ALA A 1 18 ? 0.838 -1.737 2.869 1.00 0.00 16 ALA A O 15
ATOM 20639 N N . LEU A 1 19 ? 0.991 -3.404 1.389 1.00 0.00 17 LEU A N 15
ATOM 20640 C CA . LEU A 1 19 ? 2.263 -3.849 1.937 1.00 0.00 17 LEU A CA 15
ATOM 20641 C C . LEU A 1 19 ? 3.321 -2.818 1.566 1.00 0.00 17 LEU A C 15
ATOM 20642 O O . LEU A 1 19 ? 4.267 -2.578 2.315 1.00 0.00 17 LEU A O 15
ATOM 20658 N N . ALA A 1 20 ? 3.136 -2.207 0.402 1.00 0.00 18 ALA A N 15
ATOM 20659 C CA . ALA A 1 20 ? 4.058 -1.190 -0.073 1.00 0.00 18 ALA A CA 15
ATOM 20660 C C . ALA A 1 20 ? 4.186 -0.072 0.952 1.00 0.00 18 ALA A C 15
ATOM 20661 O O . ALA A 1 20 ? 5.288 0.389 1.239 1.00 0.00 18 ALA A O 15
ATOM 20668 N N . ALA A 1 21 ? 3.054 0.360 1.508 1.00 0.00 19 ALA A N 15
ATOM 20669 C CA . ALA A 1 21 ? 3.072 1.427 2.513 1.00 0.00 19 ALA A CA 15
ATOM 20670 C C . ALA A 1 21 ? 4.257 1.231 3.461 1.00 0.00 19 ALA A C 15
ATOM 20671 O O . ALA A 1 21 ? 4.887 2.200 3.892 1.00 0.00 19 ALA A O 15
ATOM 20678 N N . ARG A 1 22 ? 4.567 -0.029 3.768 1.00 0.00 20 ARG A N 15
ATOM 20679 C CA . ARG A 1 22 ? 5.691 -0.329 4.647 1.00 0.00 20 ARG A CA 15
ATOM 20680 C C . ARG A 1 22 ? 7.001 0.080 3.976 1.00 0.00 20 ARG A C 15
ATOM 20681 O O . ARG A 1 22 ? 7.878 0.665 4.610 1.00 0.00 20 ARG A O 15
ATOM 20702 N N . ALA A 1 23 ? 7.117 -0.220 2.682 1.00 0.00 21 ALA A N 15
ATOM 20703 C CA . ALA A 1 23 ? 8.313 0.130 1.923 1.00 0.00 21 ALA A CA 15
ATOM 20704 C C . ALA A 1 23 ? 8.545 1.627 1.966 1.00 0.00 21 ALA A C 15
ATOM 20705 O O . ALA A 1 23 ? 9.556 2.124 1.471 1.00 0.00 21 ALA A O 15
ATOM 20712 N N . LEU A 1 24 ? 7.593 2.345 2.548 1.00 0.00 22 LEU A N 15
ATOM 20713 C CA . LEU A 1 24 ? 7.673 3.797 2.643 1.00 0.00 22 LEU A CA 15
ATOM 20714 C C . LEU A 1 24 ? 7.630 4.222 4.123 1.00 0.00 22 LEU A C 15
ATOM 20715 O O . LEU A 1 24 ? 6.601 4.048 4.776 1.00 0.00 22 LEU A O 15
ATOM 20731 N N . PRO A 1 25 ? 8.698 4.759 4.676 1.00 0.00 23 PRO A N 15
ATOM 20732 C CA . PRO A 1 25 ? 8.718 5.183 6.105 1.00 0.00 23 PRO A CA 15
ATOM 20733 C C . PRO A 1 25 ? 8.124 6.580 6.308 1.00 0.00 23 PRO A C 15
ATOM 20734 O O . PRO A 1 25 ? 8.829 7.510 6.700 1.00 0.00 23 PRO A O 15
ATOM 20745 N N . GLY A 1 26 ? 6.825 6.718 6.044 1.00 0.00 24 GLY A N 15
ATOM 20746 C CA . GLY A 1 26 ? 6.158 8.008 6.212 1.00 0.00 24 GLY A CA 15
ATOM 20747 C C . GLY A 1 26 ? 4.910 8.110 5.338 1.00 0.00 24 GLY A C 15
ATOM 20748 O O . GLY A 1 26 ? 3.914 8.717 5.734 1.00 0.00 24 GLY A O 15
ATOM 20752 N N . THR A 1 27 ? 4.973 7.526 4.144 1.00 0.00 25 THR A N 15
ATOM 20753 C CA . THR A 1 27 ? 3.842 7.571 3.219 1.00 0.00 25 THR A CA 15
ATOM 20754 C C . THR A 1 27 ? 2.806 6.504 3.557 1.00 0.00 25 THR A C 15
ATOM 20755 O O . THR A 1 27 ? 3.147 5.348 3.811 1.00 0.00 25 THR A O 15
ATOM 20766 N N . THR A 1 28 ? 1.538 6.904 3.548 1.00 0.00 26 THR A N 15
ATOM 20767 C CA . THR A 1 28 ? 0.447 5.995 3.841 1.00 0.00 26 THR A CA 15
ATOM 20768 C C . THR A 1 28 ? 0.060 5.218 2.581 1.00 0.00 26 THR A C 15
ATOM 20769 O O . THR A 1 28 ? 0.531 5.521 1.484 1.00 0.00 26 THR A O 15
ATOM 20780 N N . VAL A 1 29 ? -0.790 4.214 2.750 1.00 0.00 27 VAL A N 15
ATOM 20781 C CA . VAL A 1 29 ? -1.220 3.397 1.621 1.00 0.00 27 VAL A CA 15
ATOM 20782 C C . VAL A 1 29 ? -1.957 4.238 0.586 1.00 0.00 27 VAL A C 15
ATOM 20783 O O . VAL A 1 29 ? -1.536 4.334 -0.565 1.00 0.00 27 VAL A O 15
ATOM 20796 N N . GLY A 1 30 ? -3.071 4.827 1.001 1.00 0.00 28 GLY A N 15
ATOM 20797 C CA . GLY A 1 30 ? -3.880 5.637 0.100 1.00 0.00 28 GLY A CA 15
ATOM 20798 C C . GLY A 1 30 ? -3.210 6.966 -0.239 1.00 0.00 28 GLY A C 15
ATOM 20799 O O . GLY A 1 30 ? -3.839 7.843 -0.832 1.00 0.00 28 GLY A O 15
ATOM 20803 N N . GLN A 1 31 ? -1.936 7.125 0.131 1.00 0.00 29 GLN A N 15
ATOM 20804 C CA . GLN A 1 31 ? -1.222 8.372 -0.161 1.00 0.00 29 GLN A CA 15
ATOM 20805 C C . GLN A 1 31 ? -0.349 8.212 -1.402 1.00 0.00 29 GLN A C 15
ATOM 20806 O O . GLN A 1 31 ? -0.042 9.190 -2.083 1.00 0.00 29 GLN A O 15
ATOM 20820 N N . LEU A 1 32 ? 0.051 6.976 -1.691 1.00 0.00 30 LEU A N 15
ATOM 20821 C CA . LEU A 1 32 ? 0.895 6.712 -2.856 1.00 0.00 30 LEU A CA 15
ATOM 20822 C C . LEU A 1 32 ? 0.035 6.472 -4.094 1.00 0.00 30 LEU A C 15
ATOM 20823 O O . LEU A 1 32 ? 0.476 6.709 -5.218 1.00 0.00 30 LEU A O 15
ATOM 20839 N N . LEU A 1 33 ? -1.196 6.008 -3.895 1.00 0.00 31 LEU A N 15
ATOM 20840 C CA . LEU A 1 33 ? -2.091 5.755 -5.020 1.00 0.00 31 LEU A CA 15
ATOM 20841 C C . LEU A 1 33 ? -2.771 7.054 -5.450 1.00 0.00 31 LEU A C 15
ATOM 20842 O O . LEU A 1 33 ? -2.972 7.291 -6.640 1.00 0.00 31 LEU A O 15
ATOM 20858 N N . GLU A 1 34 ? -3.136 7.879 -4.465 1.00 0.00 32 GLU A N 15
ATOM 20859 C CA . GLU A 1 34 ? -3.812 9.154 -4.727 1.00 0.00 32 GLU A CA 15
ATOM 20860 C C . GLU A 1 34 ? -3.350 9.781 -6.043 1.00 0.00 32 GLU A C 15
ATOM 20861 O O . GLU A 1 34 ? -4.128 10.447 -6.726 1.00 0.00 32 GLU A O 15
ATOM 20873 N N . ILE A 1 35 ? -2.091 9.554 -6.401 1.00 0.00 33 ILE A N 15
ATOM 20874 C CA . ILE A 1 35 ? -1.560 10.096 -7.646 1.00 0.00 33 ILE A CA 15
ATOM 20875 C C . ILE A 1 35 ? -2.487 9.718 -8.802 1.00 0.00 33 ILE A C 15
ATOM 20876 O O . ILE A 1 35 ? -2.852 10.561 -9.621 1.00 0.00 33 ILE A O 15
ATOM 20892 N N . LEU A 1 36 ? -2.869 8.446 -8.851 1.00 0.00 34 LEU A N 15
ATOM 20893 C CA . LEU A 1 36 ? -3.761 7.964 -9.899 1.00 0.00 34 LEU A CA 15
ATOM 20894 C C . LEU A 1 36 ? -5.125 8.644 -9.775 1.00 0.00 34 LEU A C 15
ATOM 20895 O O . LEU A 1 36 ? -5.986 8.498 -10.643 1.00 0.00 34 LEU A O 15
ATOM 20911 N N . HIS A 1 37 ? -5.307 9.388 -8.686 1.00 0.00 35 HIS A N 15
ATOM 20912 C CA . HIS A 1 37 ? -6.562 10.093 -8.441 1.00 0.00 35 HIS A CA 15
ATOM 20913 C C . HIS A 1 37 ? -7.740 9.125 -8.430 1.00 0.00 35 HIS A C 15
ATOM 20914 O O . HIS A 1 37 ? -8.048 8.495 -9.442 1.00 0.00 35 HIS A O 15
ATOM 20929 N N . GLN A 1 38 ? -8.394 9.013 -7.276 1.00 0.00 36 GLN A N 15
ATOM 20930 C CA . GLN A 1 38 ? -9.539 8.118 -7.136 1.00 0.00 36 GLN A CA 15
ATOM 20931 C C . GLN A 1 38 ? -10.133 8.221 -5.731 1.00 0.00 36 GLN A C 15
ATOM 20932 O O . GLN A 1 38 ? -10.344 7.209 -5.063 1.00 0.00 36 GLN A O 15
ATOM 20946 N N . ARG A 1 39 ? -10.401 9.447 -5.289 1.00 0.00 37 ARG A N 15
ATOM 20947 C CA . ARG A 1 39 ? -10.969 9.663 -3.961 1.00 0.00 37 ARG A CA 15
ATOM 20948 C C . ARG A 1 39 ? -12.310 8.948 -3.826 1.00 0.00 37 ARG A C 15
ATOM 20949 O O . ARG A 1 39 ? -12.917 8.943 -2.756 1.00 0.00 37 ARG A O 15
ATOM 20970 N N . ILE A 1 40 ? -12.763 8.336 -4.918 1.00 0.00 38 ILE A N 15
ATOM 20971 C CA . ILE A 1 40 ? -14.031 7.607 -4.918 1.00 0.00 38 ILE A CA 15
ATOM 20972 C C . ILE A 1 40 ? -13.941 6.407 -5.855 1.00 0.00 38 ILE A C 15
ATOM 20973 O O . ILE A 1 40 ? -14.585 6.374 -6.903 1.00 0.00 38 ILE A O 15
ATOM 20989 N N . GLU A 1 41 ? -13.131 5.425 -5.471 1.00 0.00 39 GLU A N 15
ATOM 20990 C CA . GLU A 1 41 ? -12.957 4.228 -6.284 1.00 0.00 39 GLU A CA 15
ATOM 20991 C C . GLU A 1 41 ? -12.521 4.607 -7.698 1.00 0.00 39 GLU A C 15
ATOM 20992 O O . GLU A 1 41 ? -12.649 5.759 -8.111 1.00 0.00 39 GLU A O 15
ATOM 21004 N N . GLY A 1 42 ? -12.003 3.629 -8.433 1.00 0.00 40 GLY A N 15
ATOM 21005 C CA . GLY A 1 42 ? -11.549 3.869 -9.797 1.00 0.00 40 GLY A CA 15
ATOM 21006 C C . GLY A 1 42 ? -10.611 2.759 -10.261 1.00 0.00 40 GLY A C 15
ATOM 21007 O O . GLY A 1 42 ? -10.509 1.714 -9.621 1.00 0.00 40 GLY A O 15
ATOM 21011 N N . PRO A 1 43 ? -9.933 2.968 -11.359 1.00 0.00 41 PRO A N 15
ATOM 21012 C CA . PRO A 1 43 ? -8.982 1.965 -11.927 1.00 0.00 41 PRO A CA 15
ATOM 21013 C C . PRO A 1 43 ? -8.060 1.374 -10.861 1.00 0.00 41 PRO A C 15
ATOM 21014 O O . PRO A 1 43 ? -7.738 2.031 -9.871 1.00 0.00 41 PRO A O 15
ATOM 21025 N N . LEU A 1 44 ? -7.641 0.129 -11.072 1.00 0.00 42 LEU A N 15
ATOM 21026 C CA . LEU A 1 44 ? -6.758 -0.540 -10.122 1.00 0.00 42 LEU A CA 15
ATOM 21027 C C . LEU A 1 44 ? -6.275 -1.876 -10.685 1.00 0.00 42 LEU A C 15
ATOM 21028 O O . LEU A 1 44 ? -6.067 -2.834 -9.940 1.00 0.00 42 LEU A O 15
ATOM 21044 N N . THR A 1 45 ? -6.100 -1.931 -12.001 1.00 0.00 43 THR A N 15
ATOM 21045 C CA . THR A 1 45 ? -5.640 -3.155 -12.651 1.00 0.00 43 THR A CA 15
ATOM 21046 C C . THR A 1 45 ? -4.129 -3.300 -12.521 1.00 0.00 43 THR A C 15
ATOM 21047 O O . THR A 1 45 ? -3.443 -2.383 -12.070 1.00 0.00 43 THR A O 15
ATOM 21058 N N . GLU A 1 46 ? -3.621 -4.453 -12.938 1.00 0.00 44 GLU A N 15
ATOM 21059 C CA . GLU A 1 46 ? -2.189 -4.712 -12.884 1.00 0.00 44 GLU A CA 15
ATOM 21060 C C . GLU A 1 46 ? -1.462 -3.816 -13.880 1.00 0.00 44 GLU A C 15
ATOM 21061 O O . GLU A 1 46 ? -0.287 -3.493 -13.701 1.00 0.00 44 GLU A O 15
ATOM 21073 N N . GLU A 1 47 ? -2.174 -3.424 -14.932 1.00 0.00 45 GLU A N 15
ATOM 21074 C CA . GLU A 1 47 ? -1.603 -2.566 -15.966 1.00 0.00 45 GLU A CA 15
ATOM 21075 C C . GLU A 1 47 ? -1.734 -1.098 -15.574 1.00 0.00 45 GLU A C 15
ATOM 21076 O O . GLU A 1 47 ? -0.923 -0.264 -15.974 1.00 0.00 45 GLU A O 15
ATOM 21088 N N . SER A 1 48 ? -2.768 -0.790 -14.799 1.00 0.00 46 SER A N 15
ATOM 21089 C CA . SER A 1 48 ? -3.004 0.583 -14.367 1.00 0.00 46 SER A CA 15
ATOM 21090 C C . SER A 1 48 ? -1.765 1.169 -13.697 1.00 0.00 46 SER A C 15
ATOM 21091 O O . SER A 1 48 ? -1.356 2.289 -14.003 1.00 0.00 46 SER A O 15
ATOM 21099 N N . LEU A 1 49 ? -1.173 0.413 -12.779 1.00 0.00 47 LEU A N 15
ATOM 21100 C CA . LEU A 1 49 ? 0.015 0.880 -12.072 1.00 0.00 47 LEU A CA 15
ATOM 21101 C C . LEU A 1 49 ? 1.190 1.041 -13.038 1.00 0.00 47 LEU A C 15
ATOM 21102 O O . LEU A 1 49 ? 2.013 1.942 -12.877 1.00 0.00 47 LEU A O 15
ATOM 21118 N N . GLN A 1 50 ? 1.265 0.168 -14.038 1.00 0.00 48 GLN A N 15
ATOM 21119 C CA . GLN A 1 50 ? 2.348 0.236 -15.016 1.00 0.00 48 GLN A CA 15
ATOM 21120 C C . GLN A 1 50 ? 2.080 1.343 -16.029 1.00 0.00 48 GLN A C 15
ATOM 21121 O O . GLN A 1 50 ? 1.904 1.077 -17.218 1.00 0.00 48 GLN A O 15
ATOM 21135 N N . GLY A 1 51 ? 2.047 2.585 -15.552 1.00 0.00 49 GLY A N 15
ATOM 21136 C CA . GLY A 1 51 ? 1.795 3.729 -16.426 1.00 0.00 49 GLY A CA 15
ATOM 21137 C C . GLY A 1 51 ? 2.519 4.972 -15.925 1.00 0.00 49 GLY A C 15
ATOM 21138 O O . GLY A 1 51 ? 2.406 6.046 -16.517 1.00 0.00 49 GLY A O 15
ATOM 21142 N N . VAL A 1 52 ? 3.264 4.824 -14.827 1.00 0.00 50 VAL A N 15
ATOM 21143 C CA . VAL A 1 52 ? 4.010 5.948 -14.248 1.00 0.00 50 VAL A CA 15
ATOM 21144 C C . VAL A 1 52 ? 5.464 5.535 -13.995 1.00 0.00 50 VAL A C 15
ATOM 21145 O O . VAL A 1 52 ? 5.822 4.369 -14.159 1.00 0.00 50 VAL A O 15
ATOM 21158 N N . SER A 1 53 ? 6.295 6.497 -13.592 1.00 0.00 51 SER A N 15
ATOM 21159 C CA . SER A 1 53 ? 7.710 6.231 -13.312 1.00 0.00 51 SER A CA 15
ATOM 21160 C C . SER A 1 53 ? 7.982 6.484 -11.839 1.00 0.00 51 SER A C 15
ATOM 21161 O O . SER A 1 53 ? 7.170 7.112 -11.172 1.00 0.00 51 SER A O 15
ATOM 21169 N N . VAL A 1 54 ? 9.121 6.002 -11.341 1.00 0.00 52 VAL A N 15
ATOM 21170 C CA . VAL A 1 54 ? 9.473 6.188 -9.930 1.00 0.00 52 VAL A CA 15
ATOM 21171 C C . VAL A 1 54 ? 9.454 7.674 -9.541 1.00 0.00 52 VAL A C 15
ATOM 21172 O O . VAL A 1 54 ? 8.903 8.045 -8.505 1.00 0.00 52 VAL A O 15
ATOM 21185 N N . THR A 1 55 ? 10.083 8.511 -10.355 1.00 0.00 53 THR A N 15
ATOM 21186 C CA . THR A 1 55 ? 10.154 9.941 -10.061 1.00 0.00 53 THR A CA 15
ATOM 21187 C C . THR A 1 55 ? 8.767 10.547 -9.848 1.00 0.00 53 THR A C 15
ATOM 21188 O O . THR A 1 55 ? 8.639 11.574 -9.194 1.00 0.00 53 THR A O 15
ATOM 21199 N N . ASP A 1 56 ? 7.742 9.933 -10.405 1.00 0.00 54 ASP A N 15
ATOM 21200 C CA . ASP A 1 56 ? 6.394 10.464 -10.258 1.00 0.00 54 ASP A CA 15
ATOM 21201 C C . ASP A 1 56 ? 5.855 10.196 -8.857 1.00 0.00 54 ASP A C 15
ATOM 21202 O O . ASP A 1 56 ? 5.043 10.959 -8.334 1.00 0.00 54 ASP A O 15
ATOM 21211 N N . LEU A 1 57 ? 6.279 9.085 -8.273 1.00 0.00 55 LEU A N 15
ATOM 21212 C CA . LEU A 1 57 ? 5.803 8.697 -6.947 1.00 0.00 55 LEU A CA 15
ATOM 21213 C C . LEU A 1 57 ? 6.244 9.681 -5.863 1.00 0.00 55 LEU A C 15
ATOM 21214 O O . LEU A 1 57 ? 5.408 10.331 -5.243 1.00 0.00 55 LEU A O 15
ATOM 21230 N N . LYS A 1 58 ? 7.552 9.768 -5.616 1.00 0.00 56 LYS A N 15
ATOM 21231 C CA . LYS A 1 58 ? 8.061 10.655 -4.563 1.00 0.00 56 LYS A CA 15
ATOM 21232 C C . LYS A 1 58 ? 7.577 12.099 -4.704 1.00 0.00 56 LYS A C 15
ATOM 21233 O O . LYS A 1 58 ? 7.359 12.779 -3.700 1.00 0.00 56 LYS A O 15
ATOM 21252 N N . ILE A 1 59 ? 7.413 12.570 -5.931 1.00 0.00 57 ILE A N 15
ATOM 21253 C CA . ILE A 1 59 ? 6.955 13.941 -6.149 1.00 0.00 57 ILE A CA 15
ATOM 21254 C C . ILE A 1 59 ? 5.448 14.014 -5.941 1.00 0.00 57 ILE A C 15
ATOM 21255 O O . ILE A 1 59 ? 4.886 15.088 -5.732 1.00 0.00 57 ILE A O 15
ATOM 21271 N N . GLY A 1 60 ? 4.803 12.851 -5.999 1.00 0.00 58 GLY A N 15
ATOM 21272 C CA . GLY A 1 60 ? 3.360 12.771 -5.814 1.00 0.00 58 GLY A CA 15
ATOM 21273 C C . GLY A 1 60 ? 2.974 13.043 -4.362 1.00 0.00 58 GLY A C 15
ATOM 21274 O O . GLY A 1 60 ? 1.970 13.702 -4.096 1.00 0.00 58 GLY A O 15
ATOM 21278 N N . LEU A 1 61 ? 3.777 12.541 -3.422 1.00 0.00 59 LEU A N 15
ATOM 21279 C CA . LEU A 1 61 ? 3.489 12.760 -2.008 1.00 0.00 59 LEU A CA 15
ATOM 21280 C C . LEU A 1 61 ? 3.836 14.192 -1.634 1.00 0.00 59 LEU A C 15
ATOM 21281 O O . LEU A 1 61 ? 2.982 14.933 -1.147 1.00 0.00 59 LEU A O 15
ATOM 21297 N N . ALA A 1 62 ? 5.077 14.602 -1.888 1.00 0.00 60 ALA A N 15
ATOM 21298 C CA . ALA A 1 62 ? 5.469 15.971 -1.590 1.00 0.00 60 ALA A CA 15
ATOM 21299 C C . ALA A 1 62 ? 4.698 16.902 -2.509 1.00 0.00 60 ALA A C 15
ATOM 21300 O O . ALA A 1 62 ? 4.272 17.984 -2.105 1.00 0.00 60 ALA A O 15
ATOM 21307 N N . GLY A 1 63 ? 4.503 16.454 -3.752 1.00 0.00 61 GLY A N 15
ATOM 21308 C CA . GLY A 1 63 ? 3.756 17.240 -4.734 1.00 0.00 61 GLY A CA 15
ATOM 21309 C C . GLY A 1 63 ? 4.683 17.977 -5.692 1.00 0.00 61 GLY A C 15
ATOM 21310 O O . GLY A 1 63 ? 4.310 18.246 -6.834 1.00 0.00 61 GLY A O 15
ATOM 21314 N N . SER A 1 64 ? 5.887 18.322 -5.229 1.00 0.00 62 SER A N 15
ATOM 21315 C CA . SER A 1 64 ? 6.836 19.049 -6.077 1.00 0.00 62 SER A CA 15
ATOM 21316 C C . SER A 1 64 ? 8.257 18.523 -5.929 1.00 0.00 62 SER A C 15
ATOM 21317 O O . SER A 1 64 ? 8.760 18.337 -4.820 1.00 0.00 62 SER A O 15
ATOM 21325 N N . GLU A 1 65 ? 8.896 18.299 -7.072 1.00 0.00 63 GLU A N 15
ATOM 21326 C CA . GLU A 1 65 ? 10.265 17.808 -7.119 1.00 0.00 63 GLU A CA 15
ATOM 21327 C C . GLU A 1 65 ? 11.212 18.762 -6.386 1.00 0.00 63 GLU A C 15
ATOM 21328 O O . GLU A 1 65 ? 12.430 18.586 -6.422 1.00 0.00 63 GLU A O 15
ATOM 21340 N N . GLU A 1 66 ? 10.649 19.765 -5.716 1.00 0.00 64 GLU A N 15
ATOM 21341 C CA . GLU A 1 66 ? 11.450 20.729 -4.973 1.00 0.00 64 GLU A CA 15
ATOM 21342 C C . GLU A 1 66 ? 11.585 20.312 -3.508 1.00 0.00 64 GLU A C 15
ATOM 21343 O O . GLU A 1 66 ? 12.691 20.265 -2.972 1.00 0.00 64 GLU A O 15
ATOM 21355 N N . ASP A 1 67 ? 10.453 20.044 -2.849 1.00 0.00 65 ASP A N 15
ATOM 21356 C CA . ASP A 1 67 ? 10.466 19.674 -1.432 1.00 0.00 65 ASP A CA 15
ATOM 21357 C C . ASP A 1 67 ? 10.805 18.200 -1.204 1.00 0.00 65 ASP A C 15
ATOM 21358 O O . ASP A 1 67 ? 11.138 17.809 -0.086 1.00 0.00 65 ASP A O 15
ATOM 21367 N N . VAL A 1 68 ? 10.716 17.383 -2.242 1.00 0.00 66 VAL A N 15
ATOM 21368 C CA . VAL A 1 68 ? 11.017 15.965 -2.086 1.00 0.00 66 VAL A CA 15
ATOM 21369 C C . VAL A 1 68 ? 12.360 15.784 -1.387 1.00 0.00 66 VAL A C 15
ATOM 21370 O O . VAL A 1 68 ? 12.618 14.750 -0.770 1.00 0.00 66 VAL A O 15
ATOM 21383 N N . ASP A 1 69 ? 13.208 16.799 -1.485 1.00 0.00 67 ASP A N 15
ATOM 21384 C CA . ASP A 1 69 ? 14.522 16.746 -0.854 1.00 0.00 67 ASP A CA 15
ATOM 21385 C C . ASP A 1 69 ? 14.381 16.594 0.658 1.00 0.00 67 ASP A C 15
ATOM 21386 O O . ASP A 1 69 ? 15.239 16.002 1.314 1.00 0.00 67 ASP A O 15
ATOM 21395 N N . MET A 1 70 ? 13.296 17.138 1.208 1.00 0.00 68 MET A N 15
ATOM 21396 C CA . MET A 1 70 ? 13.051 17.065 2.649 1.00 0.00 68 MET A CA 15
ATOM 21397 C C . MET A 1 70 ? 12.216 15.836 3.000 1.00 0.00 68 MET A C 15
ATOM 21398 O O . MET A 1 70 ? 12.399 15.237 4.059 1.00 0.00 68 MET A O 15
ATOM 21412 N N . LEU A 1 71 ? 11.299 15.465 2.111 1.00 0.00 69 LEU A N 15
ATOM 21413 C CA . LEU A 1 71 ? 10.449 14.303 2.355 1.00 0.00 69 LEU A CA 15
ATOM 21414 C C . LEU A 1 71 ? 11.303 13.108 2.775 1.00 0.00 69 LEU A C 15
ATOM 21415 O O . LEU A 1 71 ? 12.038 12.540 1.967 1.00 0.00 69 LEU A O 15
ATOM 21431 N N . ASP A 1 72 ? 11.212 12.746 4.051 1.00 0.00 70 ASP A N 15
ATOM 21432 C CA . ASP A 1 72 ? 11.987 11.632 4.588 1.00 0.00 70 ASP A CA 15
ATOM 21433 C C . ASP A 1 72 ? 11.996 10.436 3.637 1.00 0.00 70 ASP A C 15
ATOM 21434 O O . ASP A 1 72 ? 12.914 9.620 3.675 1.00 0.00 70 ASP A O 15
ATOM 21443 N N . THR A 1 73 ? 10.981 10.341 2.782 1.00 0.00 71 THR A N 15
ATOM 21444 C CA . THR A 1 73 ? 10.900 9.235 1.829 1.00 0.00 71 THR A CA 15
ATOM 21445 C C . THR A 1 73 ? 12.256 9.007 1.149 1.00 0.00 71 THR A C 15
ATOM 21446 O O . THR A 1 73 ? 12.646 9.797 0.291 1.00 0.00 71 THR A O 15
ATOM 21457 N N . PRO A 1 74 ? 12.987 7.961 1.486 1.00 0.00 72 PRO A N 15
ATOM 21458 C CA . PRO A 1 74 ? 14.306 7.696 0.840 1.00 0.00 72 PRO A CA 15
ATOM 21459 C C . PRO A 1 74 ? 14.185 7.687 -0.685 1.00 0.00 72 PRO A C 15
ATOM 21460 O O . PRO A 1 74 ? 13.156 8.071 -1.238 1.00 0.00 72 PRO A O 15
ATOM 21471 N N . MET A 1 75 ? 15.236 7.224 -1.353 1.00 0.00 73 MET A N 15
ATOM 21472 C CA . MET A 1 75 ? 15.249 7.140 -2.814 1.00 0.00 73 MET A CA 15
ATOM 21473 C C . MET A 1 75 ? 15.103 5.686 -3.233 1.00 0.00 73 MET A C 15
ATOM 21474 O O . MET A 1 75 ? 14.945 5.376 -4.412 1.00 0.00 73 MET A O 15
ATOM 21488 N N . SER A 1 76 ? 15.154 4.797 -2.242 1.00 0.00 74 SER A N 15
ATOM 21489 C CA . SER A 1 76 ? 15.025 3.362 -2.479 1.00 0.00 74 SER A CA 15
ATOM 21490 C C . SER A 1 76 ? 13.608 2.900 -2.156 1.00 0.00 74 SER A C 15
ATOM 21491 O O . SER A 1 76 ? 13.131 1.907 -2.703 1.00 0.00 74 SER A O 15
ATOM 21499 N N . ALA A 1 77 ? 12.938 3.627 -1.263 1.00 0.00 75 ALA A N 15
ATOM 21500 C CA . ALA A 1 77 ? 11.577 3.281 -0.878 1.00 0.00 75 ALA A CA 15
ATOM 21501 C C . ALA A 1 77 ? 10.669 3.263 -2.103 1.00 0.00 75 ALA A C 15
ATOM 21502 O O . ALA A 1 77 ? 9.738 2.463 -2.191 1.00 0.00 75 ALA A O 15
ATOM 21509 N N . LEU A 1 78 ? 10.945 4.154 -3.045 1.00 0.00 76 LEU A N 15
ATOM 21510 C CA . LEU A 1 78 ? 10.146 4.223 -4.258 1.00 0.00 76 LEU A CA 15
ATOM 21511 C C . LEU A 1 78 ? 10.370 2.972 -5.087 1.00 0.00 76 LEU A C 15
ATOM 21512 O O . LEU A 1 78 ? 9.440 2.224 -5.389 1.00 0.00 76 LEU A O 15
ATOM 21528 N N . LYS A 1 79 ? 11.624 2.773 -5.461 1.00 0.00 77 LYS A N 15
ATOM 21529 C CA . LYS A 1 79 ? 12.010 1.633 -6.272 1.00 0.00 77 LYS A CA 15
ATOM 21530 C C . LYS A 1 79 ? 11.673 0.333 -5.548 1.00 0.00 77 LYS A C 15
ATOM 21531 O O . LYS A 1 79 ? 11.710 -0.746 -6.138 1.00 0.00 77 LYS A O 15
ATOM 21550 N N . ASP A 1 80 ? 11.305 0.453 -4.272 1.00 0.00 78 ASP A N 15
ATOM 21551 C CA . ASP A 1 80 ? 10.917 -0.707 -3.479 1.00 0.00 78 ASP A CA 15
ATOM 21552 C C . ASP A 1 80 ? 9.425 -0.961 -3.667 1.00 0.00 78 ASP A C 15
ATOM 21553 O O . ASP A 1 80 ? 9.005 -2.068 -4.004 1.00 0.00 78 ASP A O 15
ATOM 21562 N N . ALA A 1 81 ? 8.633 0.084 -3.442 1.00 0.00 79 ALA A N 15
ATOM 21563 C CA . ALA A 1 81 ? 7.185 -0.009 -3.580 1.00 0.00 79 ALA A CA 15
ATOM 21564 C C . ALA A 1 81 ? 6.780 -0.189 -5.043 1.00 0.00 79 ALA A C 15
ATOM 21565 O O . ALA A 1 81 ? 6.086 -1.148 -5.379 1.00 0.00 79 ALA A O 15
ATOM 21572 N N . VAL A 1 82 ? 7.201 0.751 -5.900 1.00 0.00 80 VAL A N 15
ATOM 21573 C CA . VAL A 1 82 ? 6.867 0.710 -7.331 1.00 0.00 80 VAL A CA 15
ATOM 21574 C C . VAL A 1 82 ? 6.819 -0.726 -7.849 1.00 0.00 80 VAL A C 15
ATOM 21575 O O . VAL A 1 82 ? 6.127 -1.031 -8.819 1.00 0.00 80 VAL A O 15
ATOM 21588 N N . ARG A 1 83 ? 7.555 -1.597 -7.179 1.00 0.00 81 ARG A N 15
ATOM 21589 C CA . ARG A 1 83 ? 7.594 -3.004 -7.553 1.00 0.00 81 ARG A CA 15
ATOM 21590 C C . ARG A 1 83 ? 6.347 -3.702 -7.038 1.00 0.00 81 ARG A C 15
ATOM 21591 O O . ARG A 1 83 ? 5.603 -4.331 -7.789 1.00 0.00 81 ARG A O 15
ATOM 21612 N N . ILE A 1 84 ? 6.152 -3.603 -5.736 1.00 0.00 82 ILE A N 15
ATOM 21613 C CA . ILE A 1 84 ? 5.022 -4.239 -5.088 1.00 0.00 82 ILE A CA 15
ATOM 21614 C C . ILE A 1 84 ? 3.706 -3.971 -5.837 1.00 0.00 82 ILE A C 15
ATOM 21615 O O . ILE A 1 84 ? 2.900 -4.888 -5.998 1.00 0.00 82 ILE A O 15
ATOM 21631 N N . LEU A 1 85 ? 3.472 -2.736 -6.299 1.00 0.00 83 LEU A N 15
ATOM 21632 C CA . LEU A 1 85 ? 2.221 -2.459 -7.018 1.00 0.00 83 LEU A CA 15
ATOM 21633 C C . LEU A 1 85 ? 2.312 -2.994 -8.442 1.00 0.00 83 LEU A C 15
ATOM 21634 O O . LEU A 1 85 ? 1.327 -3.486 -8.991 1.00 0.00 83 LEU A O 15
ATOM 21650 N N . TRP A 1 86 ? 3.497 -2.903 -9.041 1.00 0.00 84 TRP A N 15
ATOM 21651 C CA . TRP A 1 86 ? 3.680 -3.399 -10.410 1.00 0.00 84 TRP A CA 15
ATOM 21652 C C . TRP A 1 86 ? 3.055 -4.792 -10.538 1.00 0.00 84 TRP A C 15
ATOM 21653 O O . TRP A 1 86 ? 2.695 -5.228 -11.632 1.00 0.00 84 TRP A O 15
ATOM 21674 N N . GLY A 1 87 ? 2.946 -5.484 -9.407 1.00 0.00 85 GLY A N 15
ATOM 21675 C CA . GLY A 1 87 ? 2.380 -6.829 -9.385 1.00 0.00 85 GLY A CA 15
ATOM 21676 C C . GLY A 1 87 ? 3.476 -7.873 -9.573 1.00 0.00 85 GLY A C 15
ATOM 21677 O O . GLY A 1 87 ? 3.202 -9.019 -9.927 1.00 0.00 85 GLY A O 15
ATOM 21681 N N . GLU A 1 88 ? 4.724 -7.463 -9.330 1.00 0.00 86 GLU A N 15
ATOM 21682 C CA . GLU A 1 88 ? 5.872 -8.362 -9.472 1.00 0.00 86 GLU A CA 15
ATOM 21683 C C . GLU A 1 88 ? 6.461 -8.691 -8.104 1.00 0.00 86 GLU A C 15
ATOM 21684 O O . GLU A 1 88 ? 7.439 -9.432 -8.005 1.00 0.00 86 GLU A O 15
ATOM 21696 N N . ALA A 1 89 ? 5.859 -8.129 -7.056 1.00 0.00 87 ALA A N 15
ATOM 21697 C CA . ALA A 1 89 ? 6.321 -8.361 -5.685 1.00 0.00 87 ALA A CA 15
ATOM 21698 C C . ALA A 1 89 ? 6.826 -9.799 -5.501 1.00 0.00 87 ALA A C 15
ATOM 21699 O O . ALA A 1 89 ? 7.657 -10.069 -4.635 1.00 0.00 87 ALA A O 15
ATOM 21706 N N . GLU A 1 90 ? 6.305 -10.714 -6.312 1.00 0.00 88 GLU A N 15
ATOM 21707 C CA . GLU A 1 90 ? 6.699 -12.117 -6.221 1.00 0.00 88 GLU A CA 15
ATOM 21708 C C . GLU A 1 90 ? 8.217 -12.269 -6.266 1.00 0.00 88 GLU A C 15
ATOM 21709 O O . GLU A 1 90 ? 8.825 -12.784 -5.327 1.00 0.00 88 GLU A O 15
ATOM 21721 N N . VAL A 1 91 ? 8.825 -11.831 -7.364 1.00 0.00 89 VAL A N 15
ATOM 21722 C CA . VAL A 1 91 ? 10.273 -11.938 -7.517 1.00 0.00 89 VAL A CA 15
ATOM 21723 C C . VAL A 1 91 ? 10.992 -10.902 -6.659 1.00 0.00 89 VAL A C 15
ATOM 21724 O O . VAL A 1 91 ? 11.974 -10.300 -7.093 1.00 0.00 89 VAL A O 15
ATOM 21737 N N . ASP A 1 92 ? 10.504 -10.700 -5.439 1.00 0.00 90 ASP A N 15
ATOM 21738 C CA . ASP A 1 92 ? 11.115 -9.735 -4.528 1.00 0.00 90 ASP A CA 15
ATOM 21739 C C . ASP A 1 92 ? 12.233 -10.397 -3.724 1.00 0.00 90 ASP A C 15
ATOM 21740 O O . ASP A 1 92 ? 11.974 -11.128 -2.770 1.00 0.00 90 ASP A O 15
ATOM 21749 N N . SER A 1 93 ? 13.476 -10.129 -4.115 1.00 0.00 91 SER A N 15
ATOM 21750 C CA . SER A 1 93 ? 14.622 -10.700 -3.419 1.00 0.00 91 SER A CA 15
ATOM 21751 C C . SER A 1 93 ? 14.846 -9.981 -2.095 1.00 0.00 91 SER A C 15
ATOM 21752 O O . SER A 1 93 ? 14.395 -8.851 -1.908 1.00 0.00 91 SER A O 15
ATOM 21760 N N . LEU A 1 94 ? 15.540 -10.643 -1.175 1.00 0.00 92 LEU A N 15
ATOM 21761 C CA . LEU A 1 94 ? 15.810 -10.052 0.131 1.00 0.00 92 LEU A CA 15
ATOM 21762 C C . LEU A 1 94 ? 16.966 -9.051 0.025 1.00 0.00 92 LEU A C 15
ATOM 21763 O O . LEU A 1 94 ? 17.856 -9.223 -0.807 1.00 0.00 92 LEU A O 15
ATOM 21779 N N . PRO A 1 95 ? 16.982 -8.020 0.843 1.00 0.00 93 PRO A N 15
ATOM 21780 C CA . PRO A 1 95 ? 18.070 -7.003 0.815 1.00 0.00 93 PRO A CA 15
ATOM 21781 C C . PRO A 1 95 ? 19.437 -7.628 0.545 1.00 0.00 93 PRO A C 15
ATOM 21782 O O . PRO A 1 95 ? 20.223 -7.112 -0.250 1.00 0.00 93 PRO A O 15
ATOM 21793 N N . GLN A 1 96 ? 19.711 -8.743 1.214 1.00 0.00 94 GLN A N 15
ATOM 21794 C CA . GLN A 1 96 ? 20.982 -9.435 1.044 1.00 0.00 94 GLN A CA 15
ATOM 21795 C C . GLN A 1 96 ? 21.001 -10.181 -0.295 1.00 0.00 94 GLN A C 15
ATOM 21796 O O . GLN A 1 96 ? 19.949 -10.563 -0.808 1.00 0.00 94 GLN A O 15
ATOM 21810 N N . PRO A 1 97 ? 22.162 -10.399 -0.868 1.00 0.00 95 PRO A N 15
ATOM 21811 C CA . PRO A 1 97 ? 22.284 -11.121 -2.171 1.00 0.00 95 PRO A CA 15
ATOM 21812 C C . PRO A 1 97 ? 21.987 -12.614 -2.024 1.00 0.00 95 PRO A C 15
ATOM 21813 O O . PRO A 1 97 ? 22.834 -13.383 -1.570 1.00 0.00 95 PRO A O 15
ATOM 21824 N N . VAL A 1 98 ? 20.781 -13.014 -2.411 1.00 0.00 96 VAL A N 15
ATOM 21825 C CA . VAL A 1 98 ? 20.383 -14.414 -2.316 1.00 0.00 96 VAL A CA 15
ATOM 21826 C C . VAL A 1 98 ? 21.108 -15.249 -3.367 1.00 0.00 96 VAL A C 15
ATOM 21827 O O . VAL A 1 98 ? 21.570 -16.325 -3.024 1.00 0.00 96 VAL A O 15
ATOM 21841 N N . MET A 1 3 ? -9.836 -9.150 -24.989 1.00 0.00 1 MET A N 16
ATOM 21842 C CA . MET A 1 3 ? -9.300 -8.565 -23.727 1.00 0.00 1 MET A CA 16
ATOM 21843 C C . MET A 1 3 ? -10.456 -8.224 -22.794 1.00 0.00 1 MET A C 16
ATOM 21844 O O . MET A 1 3 ? -10.259 -7.624 -21.738 1.00 0.00 1 MET A O 16
ATOM 21858 N N . VAL A 1 4 ? -11.664 -8.611 -23.191 1.00 0.00 2 VAL A N 16
ATOM 21859 C CA . VAL A 1 4 ? -12.844 -8.339 -22.381 1.00 0.00 2 VAL A CA 16
ATOM 21860 C C . VAL A 1 4 ? -12.857 -9.227 -21.140 1.00 0.00 2 VAL A C 16
ATOM 21861 O O . VAL A 1 4 ? -11.935 -10.011 -20.917 1.00 0.00 2 VAL A O 16
ATOM 21874 N N . THR A 1 5 ? -13.907 -9.098 -20.336 1.00 0.00 3 THR A N 16
ATOM 21875 C CA . THR A 1 5 ? -14.026 -9.895 -19.120 1.00 0.00 3 THR A CA 16
ATOM 21876 C C . THR A 1 5 ? -12.734 -9.828 -18.309 1.00 0.00 3 THR A C 16
ATOM 21877 O O . THR A 1 5 ? -12.016 -10.820 -18.185 1.00 0.00 3 THR A O 16
ATOM 21888 N N . PRO A 1 6 ? -12.431 -8.680 -17.760 1.00 0.00 4 PRO A N 16
ATOM 21889 C CA . PRO A 1 6 ? -11.198 -8.472 -16.944 1.00 0.00 4 PRO A CA 16
ATOM 21890 C C . PRO A 1 6 ? -10.979 -9.596 -15.932 1.00 0.00 4 PRO A C 16
ATOM 21891 O O . PRO A 1 6 ? -11.854 -10.437 -15.722 1.00 0.00 4 PRO A O 16
ATOM 21902 N N . VAL A 1 7 ? -9.804 -9.603 -15.308 1.00 0.00 5 VAL A N 16
ATOM 21903 C CA . VAL A 1 7 ? -9.471 -10.626 -14.319 1.00 0.00 5 VAL A CA 16
ATOM 21904 C C . VAL A 1 7 ? -8.467 -10.077 -13.309 1.00 0.00 5 VAL A C 16
ATOM 21905 O O . VAL A 1 7 ? -8.253 -8.868 -13.227 1.00 0.00 5 VAL A O 16
ATOM 21918 N N . ASN A 1 8 ? -7.854 -10.972 -12.540 1.00 0.00 6 ASN A N 16
ATOM 21919 C CA . ASN A 1 8 ? -6.876 -10.558 -11.539 1.00 0.00 6 ASN A CA 16
ATOM 21920 C C . ASN A 1 8 ? -7.453 -9.461 -10.652 1.00 0.00 6 ASN A C 16
ATOM 21921 O O . ASN A 1 8 ? -7.398 -8.280 -10.997 1.00 0.00 6 ASN A O 16
ATOM 21932 N N . MET A 1 9 ? -8.007 -9.856 -9.510 1.00 0.00 7 MET A N 16
ATOM 21933 C CA . MET A 1 9 ? -8.593 -8.891 -8.587 1.00 0.00 7 MET A CA 16
ATOM 21934 C C . MET A 1 9 ? -8.833 -9.527 -7.221 1.00 0.00 7 MET A C 16
ATOM 21935 O O . MET A 1 9 ? -9.569 -8.985 -6.395 1.00 0.00 7 MET A O 16
ATOM 21949 N N . SER A 1 10 ? -8.210 -10.679 -6.988 1.00 0.00 8 SER A N 16
ATOM 21950 C CA . SER A 1 10 ? -8.366 -11.377 -5.715 1.00 0.00 8 SER A CA 16
ATOM 21951 C C . SER A 1 10 ? -7.705 -10.591 -4.587 1.00 0.00 8 SER A C 16
ATOM 21952 O O . SER A 1 10 ? -7.125 -9.529 -4.816 1.00 0.00 8 SER A O 16
ATOM 21960 N N . ARG A 1 11 ? -7.796 -11.117 -3.369 1.00 0.00 9 ARG A N 16
ATOM 21961 C CA . ARG A 1 11 ? -7.209 -10.461 -2.217 1.00 0.00 9 ARG A CA 16
ATOM 21962 C C . ARG A 1 11 ? -5.755 -10.097 -2.489 1.00 0.00 9 ARG A C 16
ATOM 21963 O O . ARG A 1 11 ? -5.380 -8.934 -2.403 1.00 0.00 9 ARG A O 16
ATOM 21984 N N . GLU A 1 12 ? -4.947 -11.098 -2.821 1.00 0.00 10 GLU A N 16
ATOM 21985 C CA . GLU A 1 12 ? -3.526 -10.889 -3.100 1.00 0.00 10 GLU A CA 16
ATOM 21986 C C . GLU A 1 12 ? -3.276 -9.664 -3.980 1.00 0.00 10 GLU A C 16
ATOM 21987 O O . GLU A 1 12 ? -2.271 -8.973 -3.814 1.00 0.00 10 GLU A O 16
ATOM 21999 N N . THR A 1 13 ? -4.174 -9.400 -4.922 1.00 0.00 11 THR A N 16
ATOM 22000 C CA . THR A 1 13 ? -4.004 -8.256 -5.814 1.00 0.00 11 THR A CA 16
ATOM 22001 C C . THR A 1 13 ? -4.257 -6.970 -5.051 1.00 0.00 11 THR A C 16
ATOM 22002 O O . THR A 1 13 ? -3.856 -5.885 -5.468 1.00 0.00 11 THR A O 16
ATOM 22013 N N . ALA A 1 14 ? -4.944 -7.123 -3.934 1.00 0.00 12 ALA A N 16
ATOM 22014 C CA . ALA A 1 14 ? -5.296 -6.005 -3.072 1.00 0.00 12 ALA A CA 16
ATOM 22015 C C . ALA A 1 14 ? -4.220 -5.742 -2.010 1.00 0.00 12 ALA A C 16
ATOM 22016 O O . ALA A 1 14 ? -3.513 -4.736 -2.065 1.00 0.00 12 ALA A O 16
ATOM 22023 N N . LEU A 1 15 ? -4.128 -6.643 -1.035 1.00 0.00 13 LEU A N 16
ATOM 22024 C CA . LEU A 1 15 ? -3.163 -6.503 0.062 1.00 0.00 13 LEU A CA 16
ATOM 22025 C C . LEU A 1 15 ? -1.806 -6.000 -0.449 1.00 0.00 13 LEU A C 16
ATOM 22026 O O . LEU A 1 15 ? -1.252 -5.038 0.081 1.00 0.00 13 LEU A O 16
ATOM 22042 N N . ARG A 1 16 ? -1.275 -6.667 -1.466 1.00 0.00 14 ARG A N 16
ATOM 22043 C CA . ARG A 1 16 ? 0.023 -6.292 -2.024 1.00 0.00 14 ARG A CA 16
ATOM 22044 C C . ARG A 1 16 ? 0.152 -4.777 -2.183 1.00 0.00 14 ARG A C 16
ATOM 22045 O O . ARG A 1 16 ? 1.198 -4.202 -1.883 1.00 0.00 14 ARG A O 16
ATOM 22066 N N . ILE A 1 17 ? -0.902 -4.140 -2.678 1.00 0.00 15 ILE A N 16
ATOM 22067 C CA . ILE A 1 17 ? -0.877 -2.695 -2.898 1.00 0.00 15 ILE A CA 16
ATOM 22068 C C . ILE A 1 17 ? -0.714 -1.930 -1.589 1.00 0.00 15 ILE A C 16
ATOM 22069 O O . ILE A 1 17 ? -0.300 -0.771 -1.589 1.00 0.00 15 ILE A O 16
ATOM 22085 N N . ALA A 1 18 ? -1.059 -2.571 -0.476 1.00 0.00 16 ALA A N 16
ATOM 22086 C CA . ALA A 1 18 ? -0.965 -1.928 0.832 1.00 0.00 16 ALA A CA 16
ATOM 22087 C C . ALA A 1 18 ? 0.319 -2.301 1.552 1.00 0.00 16 ALA A C 16
ATOM 22088 O O . ALA A 1 18 ? 0.734 -1.617 2.485 1.00 0.00 16 ALA A O 16
ATOM 22095 N N . LEU A 1 19 ? 0.965 -3.365 1.109 1.00 0.00 17 LEU A N 16
ATOM 22096 C CA . LEU A 1 19 ? 2.222 -3.766 1.725 1.00 0.00 17 LEU A CA 16
ATOM 22097 C C . LEU A 1 19 ? 3.284 -2.730 1.364 1.00 0.00 17 LEU A C 16
ATOM 22098 O O . LEU A 1 19 ? 4.196 -2.453 2.141 1.00 0.00 17 LEU A O 16
ATOM 22114 N N . ALA A 1 20 ? 3.140 -2.159 0.174 1.00 0.00 18 ALA A N 16
ATOM 22115 C CA . ALA A 1 20 ? 4.069 -1.146 -0.305 1.00 0.00 18 ALA A CA 16
ATOM 22116 C C . ALA A 1 20 ? 4.188 -0.016 0.709 1.00 0.00 18 ALA A C 16
ATOM 22117 O O . ALA A 1 20 ? 5.288 0.428 1.029 1.00 0.00 18 ALA A O 16
ATOM 22124 N N . ALA A 1 21 ? 3.045 0.444 1.210 1.00 0.00 19 ALA A N 16
ATOM 22125 C CA . ALA A 1 21 ? 3.033 1.526 2.196 1.00 0.00 19 ALA A CA 16
ATOM 22126 C C . ALA A 1 21 ? 4.180 1.349 3.194 1.00 0.00 19 ALA A C 16
ATOM 22127 O O . ALA A 1 21 ? 4.794 2.322 3.631 1.00 0.00 19 ALA A O 16
ATOM 22134 N N . ARG A 1 22 ? 4.470 0.094 3.534 1.00 0.00 20 ARG A N 16
ATOM 22135 C CA . ARG A 1 22 ? 5.554 -0.202 4.464 1.00 0.00 20 ARG A CA 16
ATOM 22136 C C . ARG A 1 22 ? 6.888 0.224 3.857 1.00 0.00 20 ARG A C 16
ATOM 22137 O O . ARG A 1 22 ? 7.735 0.807 4.534 1.00 0.00 20 ARG A O 16
ATOM 22158 N N . ALA A 1 23 ? 7.059 -0.066 2.568 1.00 0.00 21 ALA A N 16
ATOM 22159 C CA . ALA A 1 23 ? 8.282 0.295 1.861 1.00 0.00 21 ALA A CA 16
ATOM 22160 C C . ALA A 1 23 ? 8.505 1.791 1.925 1.00 0.00 21 ALA A C 16
ATOM 22161 O O . ALA A 1 23 ? 9.521 2.300 1.451 1.00 0.00 21 ALA A O 16
ATOM 22168 N N . LEU A 1 24 ? 7.541 2.498 2.500 1.00 0.00 22 LEU A N 16
ATOM 22169 C CA . LEU A 1 24 ? 7.613 3.948 2.615 1.00 0.00 22 LEU A CA 16
ATOM 22170 C C . LEU A 1 24 ? 7.501 4.354 4.096 1.00 0.00 22 LEU A C 16
ATOM 22171 O O . LEU A 1 24 ? 6.440 4.177 4.695 1.00 0.00 22 LEU A O 16
ATOM 22187 N N . PRO A 1 25 ? 8.541 4.877 4.707 1.00 0.00 23 PRO A N 16
ATOM 22188 C CA . PRO A 1 25 ? 8.486 5.281 6.140 1.00 0.00 23 PRO A CA 16
ATOM 22189 C C . PRO A 1 25 ? 7.833 6.650 6.330 1.00 0.00 23 PRO A C 16
ATOM 22190 O O . PRO A 1 25 ? 8.491 7.610 6.731 1.00 0.00 23 PRO A O 16
ATOM 22201 N N . GLY A 1 26 ? 6.533 6.734 6.045 1.00 0.00 24 GLY A N 16
ATOM 22202 C CA . GLY A 1 26 ? 5.808 7.994 6.197 1.00 0.00 24 GLY A CA 16
ATOM 22203 C C . GLY A 1 26 ? 4.590 8.058 5.276 1.00 0.00 24 GLY A C 16
ATOM 22204 O O . GLY A 1 26 ? 3.514 8.488 5.689 1.00 0.00 24 GLY A O 16
ATOM 22208 N N . THR A 1 27 ? 4.770 7.642 4.026 1.00 0.00 25 THR A N 16
ATOM 22209 C CA . THR A 1 27 ? 3.680 7.674 3.053 1.00 0.00 25 THR A CA 16
ATOM 22210 C C . THR A 1 27 ? 2.677 6.553 3.306 1.00 0.00 25 THR A C 16
ATOM 22211 O O . THR A 1 27 ? 3.055 5.399 3.506 1.00 0.00 25 THR A O 16
ATOM 22222 N N . THR A 1 28 ? 1.394 6.905 3.286 1.00 0.00 26 THR A N 16
ATOM 22223 C CA . THR A 1 28 ? 0.333 5.936 3.504 1.00 0.00 26 THR A CA 16
ATOM 22224 C C . THR A 1 28 ? 0.008 5.209 2.196 1.00 0.00 26 THR A C 16
ATOM 22225 O O . THR A 1 28 ? 0.536 5.546 1.136 1.00 0.00 26 THR A O 16
ATOM 22236 N N . VAL A 1 29 ? -0.849 4.202 2.293 1.00 0.00 27 VAL A N 16
ATOM 22237 C CA . VAL A 1 29 ? -1.232 3.412 1.126 1.00 0.00 27 VAL A CA 16
ATOM 22238 C C . VAL A 1 29 ? -1.947 4.260 0.083 1.00 0.00 27 VAL A C 16
ATOM 22239 O O . VAL A 1 29 ? -1.480 4.398 -1.048 1.00 0.00 27 VAL A O 16
ATOM 22252 N N . GLY A 1 30 ? -3.095 4.800 0.466 1.00 0.00 28 GLY A N 16
ATOM 22253 C CA . GLY A 1 30 ? -3.893 5.607 -0.445 1.00 0.00 28 GLY A CA 16
ATOM 22254 C C . GLY A 1 30 ? -3.255 6.965 -0.717 1.00 0.00 28 GLY A C 16
ATOM 22255 O O . GLY A 1 30 ? -3.898 7.844 -1.289 1.00 0.00 28 GLY A O 16
ATOM 22259 N N . GLN A 1 31 ? -1.997 7.148 -0.308 1.00 0.00 29 GLN A N 16
ATOM 22260 C CA . GLN A 1 31 ? -1.318 8.428 -0.529 1.00 0.00 29 GLN A CA 16
ATOM 22261 C C . GLN A 1 31 ? -0.389 8.350 -1.739 1.00 0.00 29 GLN A C 16
ATOM 22262 O O . GLN A 1 31 ? -0.075 9.372 -2.345 1.00 0.00 29 GLN A O 16
ATOM 22276 N N . LEU A 1 32 ? 0.065 7.143 -2.086 1.00 0.00 30 LEU A N 16
ATOM 22277 C CA . LEU A 1 32 ? 0.977 6.987 -3.225 1.00 0.00 30 LEU A CA 16
ATOM 22278 C C . LEU A 1 32 ? 0.227 6.690 -4.521 1.00 0.00 30 LEU A C 16
ATOM 22279 O O . LEU A 1 32 ? 0.740 6.947 -5.609 1.00 0.00 30 LEU A O 16
ATOM 22295 N N . LEU A 1 33 ? -0.981 6.149 -4.411 1.00 0.00 31 LEU A N 16
ATOM 22296 C CA . LEU A 1 33 ? -1.763 5.829 -5.601 1.00 0.00 31 LEU A CA 16
ATOM 22297 C C . LEU A 1 33 ? -2.366 7.090 -6.210 1.00 0.00 31 LEU A C 16
ATOM 22298 O O . LEU A 1 33 ? -2.461 7.214 -7.431 1.00 0.00 31 LEU A O 16
ATOM 22314 N N . GLU A 1 34 ? -2.787 8.011 -5.351 1.00 0.00 32 GLU A N 16
ATOM 22315 C CA . GLU A 1 34 ? -3.399 9.261 -5.800 1.00 0.00 32 GLU A CA 16
ATOM 22316 C C . GLU A 1 34 ? -2.753 9.784 -7.085 1.00 0.00 32 GLU A C 16
ATOM 22317 O O . GLU A 1 34 ? -3.389 10.507 -7.850 1.00 0.00 32 GLU A O 16
ATOM 22329 N N . ILE A 1 35 ? -1.497 9.417 -7.326 1.00 0.00 33 ILE A N 16
ATOM 22330 C CA . ILE A 1 35 ? -0.809 9.870 -8.534 1.00 0.00 33 ILE A CA 16
ATOM 22331 C C . ILE A 1 35 ? -1.702 9.651 -9.757 1.00 0.00 33 ILE A C 16
ATOM 22332 O O . ILE A 1 35 ? -2.176 10.606 -10.370 1.00 0.00 33 ILE A O 16
ATOM 22348 N N . LEU A 1 36 ? -1.917 8.389 -10.106 1.00 0.00 34 LEU A N 16
ATOM 22349 C CA . LEU A 1 36 ? -2.744 8.057 -11.260 1.00 0.00 34 LEU A CA 16
ATOM 22350 C C . LEU A 1 36 ? -4.202 8.421 -10.995 1.00 0.00 34 LEU A C 16
ATOM 22351 O O . LEU A 1 36 ? -4.782 9.246 -11.697 1.00 0.00 34 LEU A O 16
ATOM 22367 N N . HIS A 1 37 ? -4.787 7.797 -9.979 1.00 0.00 35 HIS A N 16
ATOM 22368 C CA . HIS A 1 37 ? -6.178 8.057 -9.631 1.00 0.00 35 HIS A CA 16
ATOM 22369 C C . HIS A 1 37 ? -6.474 9.555 -9.647 1.00 0.00 35 HIS A C 16
ATOM 22370 O O . HIS A 1 37 ? -5.581 10.377 -9.439 1.00 0.00 35 HIS A O 16
ATOM 22385 N N . GLN A 1 38 ? -7.734 9.898 -9.890 1.00 0.00 36 GLN A N 16
ATOM 22386 C CA . GLN A 1 38 ? -8.144 11.296 -9.928 1.00 0.00 36 GLN A CA 16
ATOM 22387 C C . GLN A 1 38 ? -7.384 12.052 -11.015 1.00 0.00 36 GLN A C 16
ATOM 22388 O O . GLN A 1 38 ? -6.334 11.605 -11.473 1.00 0.00 36 GLN A O 16
ATOM 22402 N N . ARG A 1 39 ? -7.927 13.199 -11.420 1.00 0.00 37 ARG A N 16
ATOM 22403 C CA . ARG A 1 39 ? -7.304 14.019 -12.455 1.00 0.00 37 ARG A CA 16
ATOM 22404 C C . ARG A 1 39 ? -7.324 13.292 -13.796 1.00 0.00 37 ARG A C 16
ATOM 22405 O O . ARG A 1 39 ? -6.907 13.837 -14.818 1.00 0.00 37 ARG A O 16
ATOM 22426 N N . ILE A 1 40 ? -7.824 12.061 -13.784 1.00 0.00 38 ILE A N 16
ATOM 22427 C CA . ILE A 1 40 ? -7.913 11.264 -15.002 1.00 0.00 38 ILE A CA 16
ATOM 22428 C C . ILE A 1 40 ? -8.880 10.106 -14.792 1.00 0.00 38 ILE A C 16
ATOM 22429 O O . ILE A 1 40 ? -9.685 9.788 -15.666 1.00 0.00 38 ILE A O 16
ATOM 22445 N N . GLU A 1 41 ? -8.799 9.485 -13.620 1.00 0.00 39 GLU A N 16
ATOM 22446 C CA . GLU A 1 41 ? -9.674 8.367 -13.293 1.00 0.00 39 GLU A CA 16
ATOM 22447 C C . GLU A 1 41 ? -9.581 7.277 -14.354 1.00 0.00 39 GLU A C 16
ATOM 22448 O O . GLU A 1 41 ? -9.091 7.510 -15.460 1.00 0.00 39 GLU A O 16
ATOM 22460 N N . GLY A 1 42 ? -10.050 6.084 -14.004 1.00 0.00 40 GLY A N 16
ATOM 22461 C CA . GLY A 1 42 ? -10.017 4.947 -14.919 1.00 0.00 40 GLY A CA 16
ATOM 22462 C C . GLY A 1 42 ? -9.894 3.644 -14.134 1.00 0.00 40 GLY A C 16
ATOM 22463 O O . GLY A 1 42 ? -10.165 3.611 -12.933 1.00 0.00 40 GLY A O 16
ATOM 22467 N N . PRO A 1 43 ? -9.488 2.581 -14.776 1.00 0.00 41 PRO A N 16
ATOM 22468 C CA . PRO A 1 43 ? -9.324 1.259 -14.105 1.00 0.00 41 PRO A CA 16
ATOM 22469 C C . PRO A 1 43 ? -8.563 1.384 -12.784 1.00 0.00 41 PRO A C 16
ATOM 22470 O O . PRO A 1 43 ? -7.989 2.432 -12.487 1.00 0.00 41 PRO A O 16
ATOM 22481 N N . LEU A 1 44 ? -8.564 0.311 -11.993 1.00 0.00 42 LEU A N 16
ATOM 22482 C CA . LEU A 1 44 ? -7.872 0.311 -10.703 1.00 0.00 42 LEU A CA 16
ATOM 22483 C C . LEU A 1 44 ? -7.162 -1.021 -10.481 1.00 0.00 42 LEU A C 16
ATOM 22484 O O . LEU A 1 44 ? -6.959 -1.447 -9.344 1.00 0.00 42 LEU A O 16
ATOM 22500 N N . THR A 1 45 ? -6.788 -1.672 -11.577 1.00 0.00 43 THR A N 16
ATOM 22501 C CA . THR A 1 45 ? -6.101 -2.954 -11.493 1.00 0.00 43 THR A CA 16
ATOM 22502 C C . THR A 1 45 ? -4.666 -2.763 -11.018 1.00 0.00 43 THR A C 16
ATOM 22503 O O . THR A 1 45 ? -4.158 -1.644 -10.978 1.00 0.00 43 THR A O 16
ATOM 22514 N N . GLU A 1 46 ? -4.018 -3.866 -10.666 1.00 0.00 44 GLU A N 16
ATOM 22515 C CA . GLU A 1 46 ? -2.639 -3.811 -10.200 1.00 0.00 44 GLU A CA 16
ATOM 22516 C C . GLU A 1 46 ? -1.698 -3.540 -11.368 1.00 0.00 44 GLU A C 16
ATOM 22517 O O . GLU A 1 46 ? -0.582 -3.053 -11.183 1.00 0.00 44 GLU A O 16
ATOM 22529 N N . GLU A 1 47 ? -2.159 -3.860 -12.574 1.00 0.00 45 GLU A N 16
ATOM 22530 C CA . GLU A 1 47 ? -1.358 -3.651 -13.777 1.00 0.00 45 GLU A CA 16
ATOM 22531 C C . GLU A 1 47 ? -1.569 -2.244 -14.314 1.00 0.00 45 GLU A C 16
ATOM 22532 O O . GLU A 1 47 ? -0.668 -1.643 -14.896 1.00 0.00 45 GLU A O 16
ATOM 22544 N N . SER A 1 48 ? -2.773 -1.739 -14.118 1.00 0.00 46 SER A N 16
ATOM 22545 C CA . SER A 1 48 ? -3.126 -0.404 -14.590 1.00 0.00 46 SER A CA 16
ATOM 22546 C C . SER A 1 48 ? -2.129 0.642 -14.089 1.00 0.00 46 SER A C 16
ATOM 22547 O O . SER A 1 48 ? -1.674 1.492 -14.856 1.00 0.00 46 SER A O 16
ATOM 22555 N N . LEU A 1 49 ? -1.797 0.583 -12.802 1.00 0.00 47 LEU A N 16
ATOM 22556 C CA . LEU A 1 49 ? -0.857 1.541 -12.219 1.00 0.00 47 LEU A CA 16
ATOM 22557 C C . LEU A 1 49 ? 0.418 1.638 -13.061 1.00 0.00 47 LEU A C 16
ATOM 22558 O O . LEU A 1 49 ? 1.144 2.628 -12.983 1.00 0.00 47 LEU A O 16
ATOM 22574 N N . GLN A 1 50 ? 0.685 0.613 -13.862 1.00 0.00 48 GLN A N 16
ATOM 22575 C CA . GLN A 1 50 ? 1.879 0.618 -14.704 1.00 0.00 48 GLN A CA 16
ATOM 22576 C C . GLN A 1 50 ? 1.732 1.639 -15.827 1.00 0.00 48 GLN A C 16
ATOM 22577 O O . GLN A 1 50 ? 1.576 1.275 -16.993 1.00 0.00 48 GLN A O 16
ATOM 22591 N N . GLY A 1 51 ? 1.779 2.921 -15.469 1.00 0.00 49 GLY A N 16
ATOM 22592 C CA . GLY A 1 51 ? 1.645 3.990 -16.459 1.00 0.00 49 GLY A CA 16
ATOM 22593 C C . GLY A 1 51 ? 2.412 5.241 -16.039 1.00 0.00 49 GLY A C 16
ATOM 22594 O O . GLY A 1 51 ? 2.301 6.285 -16.680 1.00 0.00 49 GLY A O 16
ATOM 22598 N N . VAL A 1 52 ? 3.190 5.134 -14.959 1.00 0.00 50 VAL A N 16
ATOM 22599 C CA . VAL A 1 52 ? 3.974 6.273 -14.463 1.00 0.00 50 VAL A CA 16
ATOM 22600 C C . VAL A 1 52 ? 5.427 5.845 -14.220 1.00 0.00 50 VAL A C 16
ATOM 22601 O O . VAL A 1 52 ? 5.765 4.670 -14.359 1.00 0.00 50 VAL A O 16
ATOM 22614 N N . SER A 1 53 ? 6.276 6.805 -13.851 1.00 0.00 51 SER A N 16
ATOM 22615 C CA . SER A 1 53 ? 7.690 6.531 -13.579 1.00 0.00 51 SER A CA 16
ATOM 22616 C C . SER A 1 53 ? 7.962 6.754 -12.100 1.00 0.00 51 SER A C 16
ATOM 22617 O O . SER A 1 53 ? 7.159 7.386 -11.426 1.00 0.00 51 SER A O 16
ATOM 22625 N N . VAL A 1 54 ? 9.089 6.245 -11.605 1.00 0.00 52 VAL A N 16
ATOM 22626 C CA . VAL A 1 54 ? 9.439 6.399 -10.190 1.00 0.00 52 VAL A CA 16
ATOM 22627 C C . VAL A 1 54 ? 9.470 7.881 -9.777 1.00 0.00 52 VAL A C 16
ATOM 22628 O O . VAL A 1 54 ? 8.987 8.240 -8.702 1.00 0.00 52 VAL A O 16
ATOM 22641 N N . THR A 1 55 ? 10.063 8.723 -10.614 1.00 0.00 53 THR A N 16
ATOM 22642 C CA . THR A 1 55 ? 10.178 10.150 -10.305 1.00 0.00 53 THR A CA 16
ATOM 22643 C C . THR A 1 55 ? 8.816 10.789 -10.010 1.00 0.00 53 THR A C 16
ATOM 22644 O O . THR A 1 55 ? 8.746 11.796 -9.324 1.00 0.00 53 THR A O 16
ATOM 22655 N N . ASP A 1 56 ? 7.752 10.226 -10.541 1.00 0.00 54 ASP A N 16
ATOM 22656 C CA . ASP A 1 56 ? 6.423 10.790 -10.329 1.00 0.00 54 ASP A CA 16
ATOM 22657 C C . ASP A 1 56 ? 5.894 10.469 -8.934 1.00 0.00 54 ASP A C 16
ATOM 22658 O O . ASP A 1 56 ? 5.098 11.222 -8.370 1.00 0.00 54 ASP A O 16
ATOM 22667 N N . LEU A 1 57 ? 6.295 9.327 -8.403 1.00 0.00 55 LEU A N 16
ATOM 22668 C CA . LEU A 1 57 ? 5.818 8.891 -7.091 1.00 0.00 55 LEU A CA 16
ATOM 22669 C C . LEU A 1 57 ? 6.295 9.812 -5.968 1.00 0.00 55 LEU A C 16
ATOM 22670 O O . LEU A 1 57 ? 5.484 10.453 -5.304 1.00 0.00 55 LEU A O 16
ATOM 22686 N N . LYS A 1 58 ? 7.609 9.854 -5.740 1.00 0.00 56 LYS A N 16
ATOM 22687 C CA . LYS A 1 58 ? 8.172 10.675 -4.662 1.00 0.00 56 LYS A CA 16
ATOM 22688 C C . LYS A 1 58 ? 7.673 12.119 -4.696 1.00 0.00 56 LYS A C 16
ATOM 22689 O O . LYS A 1 58 ? 7.496 12.741 -3.649 1.00 0.00 56 LYS A O 16
ATOM 22708 N N . ILE A 1 59 ? 7.459 12.650 -5.888 1.00 0.00 57 ILE A N 16
ATOM 22709 C CA . ILE A 1 59 ? 6.993 14.027 -6.022 1.00 0.00 57 ILE A CA 16
ATOM 22710 C C . ILE A 1 59 ? 5.481 14.092 -5.859 1.00 0.00 57 ILE A C 16
ATOM 22711 O O . ILE A 1 59 ? 4.930 15.139 -5.540 1.00 0.00 57 ILE A O 16
ATOM 22727 N N . GLY A 1 60 ? 4.818 12.964 -6.077 1.00 0.00 58 GLY A N 16
ATOM 22728 C CA . GLY A 1 60 ? 3.368 12.904 -5.951 1.00 0.00 58 GLY A CA 16
ATOM 22729 C C . GLY A 1 60 ? 2.915 13.218 -4.526 1.00 0.00 58 GLY A C 16
ATOM 22730 O O . GLY A 1 60 ? 1.889 13.870 -4.325 1.00 0.00 58 GLY A O 16
ATOM 22734 N N . LEU A 1 61 ? 3.672 12.747 -3.537 1.00 0.00 59 LEU A N 16
ATOM 22735 C CA . LEU A 1 61 ? 3.313 12.984 -2.141 1.00 0.00 59 LEU A CA 16
ATOM 22736 C C . LEU A 1 61 ? 3.608 14.426 -1.746 1.00 0.00 59 LEU A C 16
ATOM 22737 O O . LEU A 1 61 ? 2.696 15.174 -1.395 1.00 0.00 59 LEU A O 16
ATOM 22753 N N . ALA A 1 62 ? 4.875 14.820 -1.802 1.00 0.00 60 ALA A N 16
ATOM 22754 C CA . ALA A 1 62 ? 5.241 16.182 -1.442 1.00 0.00 60 ALA A CA 16
ATOM 22755 C C . ALA A 1 62 ? 4.669 17.168 -2.452 1.00 0.00 60 ALA A C 16
ATOM 22756 O O . ALA A 1 62 ? 4.290 18.283 -2.094 1.00 0.00 60 ALA A O 16
ATOM 22763 N N . GLY A 1 63 ? 4.601 16.753 -3.717 1.00 0.00 61 GLY A N 16
ATOM 22764 C CA . GLY A 1 63 ? 4.057 17.627 -4.759 1.00 0.00 61 GLY A CA 16
ATOM 22765 C C . GLY A 1 63 ? 5.134 18.535 -5.345 1.00 0.00 61 GLY A C 16
ATOM 22766 O O . GLY A 1 63 ? 4.892 19.231 -6.331 1.00 0.00 61 GLY A O 16
ATOM 22770 N N . SER A 1 64 ? 6.322 18.544 -4.733 1.00 0.00 62 SER A N 16
ATOM 22771 C CA . SER A 1 64 ? 7.414 19.399 -5.216 1.00 0.00 62 SER A CA 16
ATOM 22772 C C . SER A 1 64 ? 8.755 18.676 -5.201 1.00 0.00 62 SER A C 16
ATOM 22773 O O . SER A 1 64 ? 9.368 18.505 -4.149 1.00 0.00 62 SER A O 16
ATOM 22781 N N . GLU A 1 65 ? 9.211 18.276 -6.386 1.00 0.00 63 GLU A N 16
ATOM 22782 C CA . GLU A 1 65 ? 10.490 17.591 -6.519 1.00 0.00 63 GLU A CA 16
ATOM 22783 C C . GLU A 1 65 ? 11.599 18.418 -5.881 1.00 0.00 63 GLU A C 16
ATOM 22784 O O . GLU A 1 65 ? 12.738 17.967 -5.766 1.00 0.00 63 GLU A O 16
ATOM 22796 N N . GLU A 1 66 ? 11.255 19.626 -5.457 1.00 0.00 64 GLU A N 16
ATOM 22797 C CA . GLU A 1 66 ? 12.225 20.507 -4.821 1.00 0.00 64 GLU A CA 16
ATOM 22798 C C . GLU A 1 66 ? 12.355 20.184 -3.336 1.00 0.00 64 GLU A C 16
ATOM 22799 O O . GLU A 1 66 ? 13.461 20.136 -2.798 1.00 0.00 64 GLU A O 16
ATOM 22811 N N . ASP A 1 67 ? 11.216 20.002 -2.669 1.00 0.00 65 ASP A N 16
ATOM 22812 C CA . ASP A 1 67 ? 11.205 19.729 -1.230 1.00 0.00 65 ASP A CA 16
ATOM 22813 C C . ASP A 1 67 ? 11.242 18.236 -0.901 1.00 0.00 65 ASP A C 16
ATOM 22814 O O . ASP A 1 67 ? 11.459 17.870 0.254 1.00 0.00 65 ASP A O 16
ATOM 22823 N N . VAL A 1 68 ? 11.016 17.372 -1.882 1.00 0.00 66 VAL A N 16
ATOM 22824 C CA . VAL A 1 68 ? 11.021 15.941 -1.596 1.00 0.00 66 VAL A CA 16
ATOM 22825 C C . VAL A 1 68 ? 12.281 15.537 -0.835 1.00 0.00 66 VAL A C 16
ATOM 22826 O O . VAL A 1 68 ? 12.263 14.581 -0.060 1.00 0.00 66 VAL A O 16
ATOM 22839 N N . ASP A 1 69 ? 13.370 16.260 -1.061 1.00 0.00 67 ASP A N 16
ATOM 22840 C CA . ASP A 1 69 ? 14.624 15.947 -0.387 1.00 0.00 67 ASP A CA 16
ATOM 22841 C C . ASP A 1 69 ? 14.408 15.840 1.120 1.00 0.00 67 ASP A C 16
ATOM 22842 O O . ASP A 1 69 ? 15.257 15.319 1.842 1.00 0.00 67 ASP A O 16
ATOM 22851 N N . MET A 1 70 ? 13.263 16.338 1.586 1.00 0.00 68 MET A N 16
ATOM 22852 C CA . MET A 1 70 ? 12.931 16.299 3.013 1.00 0.00 68 MET A CA 16
ATOM 22853 C C . MET A 1 70 ? 11.893 15.217 3.297 1.00 0.00 68 MET A C 16
ATOM 22854 O O . MET A 1 70 ? 11.819 14.694 4.408 1.00 0.00 68 MET A O 16
ATOM 22868 N N . LEU A 1 71 ? 11.095 14.885 2.287 1.00 0.00 69 LEU A N 16
ATOM 22869 C CA . LEU A 1 71 ? 10.067 13.862 2.445 1.00 0.00 69 LEU A CA 16
ATOM 22870 C C . LEU A 1 71 ? 10.678 12.586 3.023 1.00 0.00 69 LEU A C 16
ATOM 22871 O O . LEU A 1 71 ? 11.574 11.989 2.427 1.00 0.00 69 LEU A O 16
ATOM 22887 N N . ASP A 1 72 ? 10.194 12.184 4.195 1.00 0.00 70 ASP A N 16
ATOM 22888 C CA . ASP A 1 72 ? 10.701 10.986 4.863 1.00 0.00 70 ASP A CA 16
ATOM 22889 C C . ASP A 1 72 ? 10.989 9.869 3.863 1.00 0.00 70 ASP A C 16
ATOM 22890 O O . ASP A 1 72 ? 11.866 9.035 4.086 1.00 0.00 70 ASP A O 16
ATOM 22899 N N . THR A 1 73 ? 10.241 9.854 2.767 1.00 0.00 71 THR A N 16
ATOM 22900 C CA . THR A 1 73 ? 10.420 8.829 1.745 1.00 0.00 71 THR A CA 16
ATOM 22901 C C . THR A 1 73 ? 11.796 8.968 1.073 1.00 0.00 71 THR A C 16
ATOM 22902 O O . THR A 1 73 ? 12.046 9.972 0.405 1.00 0.00 71 THR A O 16
ATOM 22913 N N . PRO A 1 74 ? 12.697 8.010 1.211 1.00 0.00 72 PRO A N 16
ATOM 22914 C CA . PRO A 1 74 ? 14.040 8.111 0.567 1.00 0.00 72 PRO A CA 16
ATOM 22915 C C . PRO A 1 74 ? 13.946 7.943 -0.953 1.00 0.00 72 PRO A C 16
ATOM 22916 O O . PRO A 1 74 ? 12.895 8.187 -1.544 1.00 0.00 72 PRO A O 16
ATOM 22927 N N . MET A 1 75 ? 15.051 7.545 -1.578 1.00 0.00 73 MET A N 16
ATOM 22928 C CA . MET A 1 75 ? 15.094 7.368 -3.032 1.00 0.00 73 MET A CA 16
ATOM 22929 C C . MET A 1 75 ? 15.005 5.897 -3.419 1.00 0.00 73 MET A C 16
ATOM 22930 O O . MET A 1 75 ? 14.726 5.564 -4.569 1.00 0.00 73 MET A O 16
ATOM 22944 N N . SER A 1 76 ? 15.267 5.024 -2.458 1.00 0.00 74 SER A N 16
ATOM 22945 C CA . SER A 1 76 ? 15.233 3.583 -2.706 1.00 0.00 74 SER A CA 16
ATOM 22946 C C . SER A 1 76 ? 13.856 3.015 -2.391 1.00 0.00 74 SER A C 16
ATOM 22947 O O . SER A 1 76 ? 13.476 1.963 -2.904 1.00 0.00 74 SER A O 16
ATOM 22955 N N . ALA A 1 77 ? 13.111 3.718 -1.547 1.00 0.00 75 ALA A N 16
ATOM 22956 C CA . ALA A 1 77 ? 11.780 3.273 -1.173 1.00 0.00 75 ALA A CA 16
ATOM 22957 C C . ALA A 1 77 ? 10.866 3.255 -2.388 1.00 0.00 75 ALA A C 16
ATOM 22958 O O . ALA A 1 77 ? 9.970 2.419 -2.487 1.00 0.00 75 ALA A O 16
ATOM 22965 N N . LEU A 1 78 ? 11.088 4.178 -3.318 1.00 0.00 76 LEU A N 16
ATOM 22966 C CA . LEU A 1 78 ? 10.251 4.210 -4.507 1.00 0.00 76 LEU A CA 16
ATOM 22967 C C . LEU A 1 78 ? 10.505 2.954 -5.322 1.00 0.00 76 LEU A C 16
ATOM 22968 O O . LEU A 1 78 ? 9.572 2.270 -5.741 1.00 0.00 76 LEU A O 16
ATOM 22984 N N . LYS A 1 79 ? 11.781 2.652 -5.531 1.00 0.00 77 LYS A N 16
ATOM 22985 C CA . LYS A 1 79 ? 12.153 1.469 -6.286 1.00 0.00 77 LYS A CA 16
ATOM 22986 C C . LYS A 1 79 ? 11.538 0.238 -5.616 1.00 0.00 77 LYS A C 16
ATOM 22987 O O . LYS A 1 79 ? 11.182 -0.734 -6.283 1.00 0.00 77 LYS A O 16
ATOM 23006 N N . ASP A 1 80 ? 11.414 0.294 -4.289 1.00 0.00 78 ASP A N 16
ATOM 23007 C CA . ASP A 1 80 ? 10.841 -0.811 -3.534 1.00 0.00 78 ASP A CA 16
ATOM 23008 C C . ASP A 1 80 ? 9.336 -0.900 -3.784 1.00 0.00 78 ASP A C 16
ATOM 23009 O O . ASP A 1 80 ? 8.835 -1.928 -4.239 1.00 0.00 78 ASP A O 16
ATOM 23018 N N . ALA A 1 81 ? 8.621 0.178 -3.472 1.00 0.00 79 ALA A N 16
ATOM 23019 C CA . ALA A 1 81 ? 7.174 0.205 -3.656 1.00 0.00 79 ALA A CA 16
ATOM 23020 C C . ALA A 1 81 ? 6.795 0.042 -5.131 1.00 0.00 79 ALA A C 16
ATOM 23021 O O . ALA A 1 81 ? 6.130 -0.925 -5.495 1.00 0.00 79 ALA A O 16
ATOM 23028 N N . VAL A 1 82 ? 7.204 1.006 -5.967 1.00 0.00 80 VAL A N 16
ATOM 23029 C CA . VAL A 1 82 ? 6.895 0.982 -7.406 1.00 0.00 80 VAL A CA 16
ATOM 23030 C C . VAL A 1 82 ? 6.879 -0.446 -7.957 1.00 0.00 80 VAL A C 16
ATOM 23031 O O . VAL A 1 82 ? 6.225 -0.731 -8.960 1.00 0.00 80 VAL A O 16
ATOM 23044 N N . ARG A 1 83 ? 7.600 -1.330 -7.284 1.00 0.00 81 ARG A N 16
ATOM 23045 C CA . ARG A 1 83 ? 7.668 -2.726 -7.693 1.00 0.00 81 ARG A CA 16
ATOM 23046 C C . ARG A 1 83 ? 6.407 -3.453 -7.256 1.00 0.00 81 ARG A C 16
ATOM 23047 O O . ARG A 1 83 ? 5.696 -4.051 -8.064 1.00 0.00 81 ARG A O 16
ATOM 23068 N N . ILE A 1 84 ? 6.162 -3.410 -5.957 1.00 0.00 82 ILE A N 16
ATOM 23069 C CA . ILE A 1 84 ? 5.012 -4.073 -5.371 1.00 0.00 82 ILE A CA 16
ATOM 23070 C C . ILE A 1 84 ? 3.716 -3.767 -6.135 1.00 0.00 82 ILE A C 16
ATOM 23071 O O . ILE A 1 84 ? 2.905 -4.668 -6.346 1.00 0.00 82 ILE A O 16
ATOM 23087 N N . LEU A 1 85 ? 3.507 -2.515 -6.558 1.00 0.00 83 LEU A N 16
ATOM 23088 C CA . LEU A 1 85 ? 2.279 -2.200 -7.294 1.00 0.00 83 LEU A CA 16
ATOM 23089 C C . LEU A 1 85 ? 2.412 -2.689 -8.728 1.00 0.00 83 LEU A C 16
ATOM 23090 O O . LEU A 1 85 ? 1.444 -3.162 -9.323 1.00 0.00 83 LEU A O 16
ATOM 23106 N N . TRP A 1 86 ? 3.615 -2.583 -9.277 1.00 0.00 84 TRP A N 16
ATOM 23107 C CA . TRP A 1 86 ? 3.845 -3.037 -10.648 1.00 0.00 84 TRP A CA 16
ATOM 23108 C C . TRP A 1 86 ? 3.290 -4.454 -10.814 1.00 0.00 84 TRP A C 16
ATOM 23109 O O . TRP A 1 86 ? 3.131 -4.945 -11.932 1.00 0.00 84 TRP A O 16
ATOM 23130 N N . GLY A 1 87 ? 3.015 -5.106 -9.690 1.00 0.00 85 GLY A N 16
ATOM 23131 C CA . GLY A 1 87 ? 2.497 -6.467 -9.714 1.00 0.00 85 GLY A CA 16
ATOM 23132 C C . GLY A 1 87 ? 3.631 -7.454 -9.953 1.00 0.00 85 GLY A C 16
ATOM 23133 O O . GLY A 1 87 ? 3.405 -8.592 -10.362 1.00 0.00 85 GLY A O 16
ATOM 23137 N N . GLU A 1 88 ? 4.858 -7.001 -9.693 1.00 0.00 86 GLU A N 16
ATOM 23138 C CA . GLU A 1 88 ? 6.047 -7.835 -9.876 1.00 0.00 86 GLU A CA 16
ATOM 23139 C C . GLU A 1 88 ? 6.691 -8.137 -8.530 1.00 0.00 86 GLU A C 16
ATOM 23140 O O . GLU A 1 88 ? 7.780 -8.709 -8.470 1.00 0.00 86 GLU A O 16
ATOM 23152 N N . ALA A 1 89 ? 6.010 -7.739 -7.454 1.00 0.00 87 ALA A N 16
ATOM 23153 C CA . ALA A 1 89 ? 6.509 -7.962 -6.096 1.00 0.00 87 ALA A CA 16
ATOM 23154 C C . ALA A 1 89 ? 7.250 -9.301 -5.988 1.00 0.00 87 ALA A C 16
ATOM 23155 O O . ALA A 1 89 ? 8.118 -9.472 -5.133 1.00 0.00 87 ALA A O 16
ATOM 23162 N N . GLU A 1 90 ? 6.891 -10.241 -6.863 1.00 0.00 88 GLU A N 16
ATOM 23163 C CA . GLU A 1 90 ? 7.516 -11.564 -6.870 1.00 0.00 88 GLU A CA 16
ATOM 23164 C C . GLU A 1 90 ? 9.009 -11.472 -6.559 1.00 0.00 88 GLU A C 16
ATOM 23165 O O . GLU A 1 90 ? 9.457 -11.900 -5.496 1.00 0.00 88 GLU A O 16
ATOM 23177 N N . VAL A 1 91 ? 9.771 -10.908 -7.490 1.00 0.00 89 VAL A N 16
ATOM 23178 C CA . VAL A 1 91 ? 11.210 -10.766 -7.298 1.00 0.00 89 VAL A CA 16
ATOM 23179 C C . VAL A 1 91 ? 11.501 -9.904 -6.075 1.00 0.00 89 VAL A C 16
ATOM 23180 O O . VAL A 1 91 ? 11.869 -8.736 -6.199 1.00 0.00 89 VAL A O 16
ATOM 23193 N N . ASP A 1 92 ? 11.330 -10.488 -4.892 1.00 0.00 90 ASP A N 16
ATOM 23194 C CA . ASP A 1 92 ? 11.573 -9.768 -3.644 1.00 0.00 90 ASP A CA 16
ATOM 23195 C C . ASP A 1 92 ? 13.011 -9.974 -3.178 1.00 0.00 90 ASP A C 16
ATOM 23196 O O . ASP A 1 92 ? 13.556 -11.073 -3.287 1.00 0.00 90 ASP A O 16
ATOM 23205 N N . SER A 1 93 ? 13.618 -8.913 -2.659 1.00 0.00 91 SER A N 16
ATOM 23206 C CA . SER A 1 93 ? 14.993 -8.995 -2.181 1.00 0.00 91 SER A CA 16
ATOM 23207 C C . SER A 1 93 ? 15.098 -9.975 -1.022 1.00 0.00 91 SER A C 16
ATOM 23208 O O . SER A 1 93 ? 14.129 -10.223 -0.305 1.00 0.00 91 SER A O 16
ATOM 23216 N N . LEU A 1 94 ? 16.288 -10.537 -0.858 1.00 0.00 92 LEU A N 16
ATOM 23217 C CA . LEU A 1 94 ? 16.544 -11.505 0.200 1.00 0.00 92 LEU A CA 16
ATOM 23218 C C . LEU A 1 94 ? 16.988 -10.789 1.478 1.00 0.00 92 LEU A C 16
ATOM 23219 O O . LEU A 1 94 ? 17.521 -9.681 1.413 1.00 0.00 92 LEU A O 16
ATOM 23235 N N . PRO A 1 95 ? 16.781 -11.389 2.628 1.00 0.00 93 PRO A N 16
ATOM 23236 C CA . PRO A 1 95 ? 17.175 -10.782 3.929 1.00 0.00 93 PRO A CA 16
ATOM 23237 C C . PRO A 1 95 ? 18.469 -9.976 3.823 1.00 0.00 93 PRO A C 16
ATOM 23238 O O . PRO A 1 95 ? 19.566 -10.526 3.915 1.00 0.00 93 PRO A O 16
ATOM 23249 N N . GLN A 1 96 ? 18.327 -8.668 3.624 1.00 0.00 94 GLN A N 16
ATOM 23250 C CA . GLN A 1 96 ? 19.485 -7.792 3.498 1.00 0.00 94 GLN A CA 16
ATOM 23251 C C . GLN A 1 96 ? 20.416 -7.965 4.708 1.00 0.00 94 GLN A C 16
ATOM 23252 O O . GLN A 1 96 ? 19.956 -7.904 5.847 1.00 0.00 94 GLN A O 16
ATOM 23266 N N . PRO A 1 97 ? 21.704 -8.177 4.507 1.00 0.00 95 PRO A N 16
ATOM 23267 C CA . PRO A 1 97 ? 22.658 -8.353 5.642 1.00 0.00 95 PRO A CA 16
ATOM 23268 C C . PRO A 1 97 ? 22.975 -7.025 6.329 1.00 0.00 95 PRO A C 16
ATOM 23269 O O . PRO A 1 97 ? 23.464 -6.089 5.696 1.00 0.00 95 PRO A O 16
ATOM 23280 N N . VAL A 1 98 ? 22.691 -6.953 7.625 1.00 0.00 96 VAL A N 16
ATOM 23281 C CA . VAL A 1 98 ? 22.948 -5.737 8.389 1.00 0.00 96 VAL A CA 16
ATOM 23282 C C . VAL A 1 98 ? 24.448 -5.519 8.559 1.00 0.00 96 VAL A C 16
ATOM 23283 O O . VAL A 1 98 ? 24.867 -4.374 8.527 1.00 0.00 96 VAL A O 16
ATOM 23297 N N . MET A 1 3 ? -23.512 -18.604 -16.742 1.00 0.00 1 MET A N 17
ATOM 23298 C CA . MET A 1 3 ? -22.904 -17.970 -17.946 1.00 0.00 1 MET A CA 17
ATOM 23299 C C . MET A 1 3 ? -22.144 -16.716 -17.529 1.00 0.00 1 MET A C 17
ATOM 23300 O O . MET A 1 3 ? -20.926 -16.633 -17.689 1.00 0.00 1 MET A O 17
ATOM 23314 N N . VAL A 1 4 ? -22.873 -15.741 -16.996 1.00 0.00 2 VAL A N 17
ATOM 23315 C CA . VAL A 1 4 ? -22.260 -14.490 -16.560 1.00 0.00 2 VAL A CA 17
ATOM 23316 C C . VAL A 1 4 ? -21.621 -14.654 -15.185 1.00 0.00 2 VAL A C 17
ATOM 23317 O O . VAL A 1 4 ? -22.190 -15.285 -14.295 1.00 0.00 2 VAL A O 17
ATOM 23330 N N . THR A 1 5 ? -20.436 -14.075 -15.019 1.00 0.00 3 THR A N 17
ATOM 23331 C CA . THR A 1 5 ? -19.724 -14.155 -13.748 1.00 0.00 3 THR A CA 17
ATOM 23332 C C . THR A 1 5 ? -18.707 -13.021 -13.636 1.00 0.00 3 THR A C 17
ATOM 23333 O O . THR A 1 5 ? -17.502 -13.261 -13.568 1.00 0.00 3 THR A O 17
ATOM 23344 N N . PRO A 1 6 ? -19.174 -11.800 -13.616 1.00 0.00 4 PRO A N 17
ATOM 23345 C CA . PRO A 1 6 ? -18.293 -10.601 -13.511 1.00 0.00 4 PRO A CA 17
ATOM 23346 C C . PRO A 1 6 ? -17.167 -10.793 -12.495 1.00 0.00 4 PRO A C 17
ATOM 23347 O O . PRO A 1 6 ? -17.243 -11.662 -11.626 1.00 0.00 4 PRO A O 17
ATOM 23358 N N . VAL A 1 7 ? -16.125 -9.975 -12.613 1.00 0.00 5 VAL A N 17
ATOM 23359 C CA . VAL A 1 7 ? -14.988 -10.057 -11.704 1.00 0.00 5 VAL A CA 17
ATOM 23360 C C . VAL A 1 7 ? -14.178 -8.763 -11.749 1.00 0.00 5 VAL A C 17
ATOM 23361 O O . VAL A 1 7 ? -14.178 -8.057 -12.756 1.00 0.00 5 VAL A O 17
ATOM 23374 N N . ASN A 1 8 ? -13.494 -8.456 -10.653 1.00 0.00 6 ASN A N 17
ATOM 23375 C CA . ASN A 1 8 ? -12.690 -7.242 -10.583 1.00 0.00 6 ASN A CA 17
ATOM 23376 C C . ASN A 1 8 ? -11.822 -7.252 -9.327 1.00 0.00 6 ASN A C 17
ATOM 23377 O O . ASN A 1 8 ? -10.833 -7.980 -9.252 1.00 0.00 6 ASN A O 17
ATOM 23388 N N . MET A 1 9 ? -12.198 -6.442 -8.343 1.00 0.00 7 MET A N 17
ATOM 23389 C CA . MET A 1 9 ? -11.442 -6.370 -7.099 1.00 0.00 7 MET A CA 17
ATOM 23390 C C . MET A 1 9 ? -11.121 -7.769 -6.578 1.00 0.00 7 MET A C 17
ATOM 23391 O O . MET A 1 9 ? -12.020 -8.532 -6.221 1.00 0.00 7 MET A O 17
ATOM 23405 N N . SER A 1 10 ? -9.829 -8.093 -6.528 1.00 0.00 8 SER A N 17
ATOM 23406 C CA . SER A 1 10 ? -9.395 -9.397 -6.037 1.00 0.00 8 SER A CA 17
ATOM 23407 C C . SER A 1 10 ? -9.319 -9.377 -4.514 1.00 0.00 8 SER A C 17
ATOM 23408 O O . SER A 1 10 ? -9.993 -8.575 -3.865 1.00 0.00 8 SER A O 17
ATOM 23416 N N . ARG A 1 11 ? -8.506 -10.268 -3.942 1.00 0.00 9 ARG A N 17
ATOM 23417 C CA . ARG A 1 11 ? -8.364 -10.348 -2.490 1.00 0.00 9 ARG A CA 17
ATOM 23418 C C . ARG A 1 11 ? -6.903 -10.512 -2.087 1.00 0.00 9 ARG A C 17
ATOM 23419 O O . ARG A 1 11 ? -6.517 -10.118 -0.995 1.00 0.00 9 ARG A O 17
ATOM 23440 N N . GLU A 1 12 ? -6.094 -11.118 -2.955 1.00 0.00 10 GLU A N 17
ATOM 23441 C CA . GLU A 1 12 ? -4.677 -11.325 -2.639 1.00 0.00 10 GLU A CA 17
ATOM 23442 C C . GLU A 1 12 ? -3.832 -10.197 -3.227 1.00 0.00 10 GLU A C 17
ATOM 23443 O O . GLU A 1 12 ? -2.766 -9.870 -2.708 1.00 0.00 10 GLU A O 17
ATOM 23455 N N . THR A 1 13 ? -4.324 -9.601 -4.306 1.00 0.00 11 THR A N 17
ATOM 23456 C CA . THR A 1 13 ? -3.619 -8.499 -4.962 1.00 0.00 11 THR A CA 17
ATOM 23457 C C . THR A 1 13 ? -3.961 -7.175 -4.280 1.00 0.00 11 THR A C 17
ATOM 23458 O O . THR A 1 13 ? -3.090 -6.349 -4.009 1.00 0.00 11 THR A O 17
ATOM 23469 N N . ALA A 1 14 ? -5.246 -6.998 -4.015 1.00 0.00 12 ALA A N 17
ATOM 23470 C CA . ALA A 1 14 ? -5.759 -5.793 -3.369 1.00 0.00 12 ALA A CA 17
ATOM 23471 C C . ALA A 1 14 ? -5.268 -5.677 -1.930 1.00 0.00 12 ALA A C 17
ATOM 23472 O O . ALA A 1 14 ? -5.785 -4.881 -1.147 1.00 0.00 12 ALA A O 17
ATOM 23479 N N . LEU A 1 15 ? -4.262 -6.473 -1.604 1.00 0.00 13 LEU A N 17
ATOM 23480 C CA . LEU A 1 15 ? -3.669 -6.492 -0.265 1.00 0.00 13 LEU A CA 17
ATOM 23481 C C . LEU A 1 15 ? -2.206 -6.057 -0.337 1.00 0.00 13 LEU A C 17
ATOM 23482 O O . LEU A 1 15 ? -1.691 -5.418 0.581 1.00 0.00 13 LEU A O 17
ATOM 23498 N N . ARG A 1 16 ? -1.539 -6.438 -1.421 1.00 0.00 14 ARG A N 17
ATOM 23499 C CA . ARG A 1 16 ? -0.126 -6.116 -1.593 1.00 0.00 14 ARG A CA 17
ATOM 23500 C C . ARG A 1 16 ? 0.072 -4.627 -1.874 1.00 0.00 14 ARG A C 17
ATOM 23501 O O . ARG A 1 16 ? 1.078 -4.040 -1.476 1.00 0.00 14 ARG A O 17
ATOM 23522 N N . ILE A 1 17 ? -0.894 -4.017 -2.551 1.00 0.00 15 ILE A N 17
ATOM 23523 C CA . ILE A 1 17 ? -0.803 -2.594 -2.858 1.00 0.00 15 ILE A CA 17
ATOM 23524 C C . ILE A 1 17 ? -0.576 -1.806 -1.573 1.00 0.00 15 ILE A C 17
ATOM 23525 O O . ILE A 1 17 ? -0.180 -0.640 -1.606 1.00 0.00 15 ILE A O 17
ATOM 23541 N N . ALA A 1 18 ? -0.835 -2.456 -0.438 1.00 0.00 16 ALA A N 17
ATOM 23542 C CA . ALA A 1 18 ? -0.667 -1.823 0.864 1.00 0.00 16 ALA A CA 17
ATOM 23543 C C . ALA A 1 18 ? 0.668 -2.193 1.488 1.00 0.00 16 ALA A C 17
ATOM 23544 O O . ALA A 1 18 ? 1.212 -1.431 2.286 1.00 0.00 16 ALA A O 17
ATOM 23551 N N . LEU A 1 19 ? 1.219 -3.336 1.109 1.00 0.00 17 LEU A N 17
ATOM 23552 C CA . LEU A 1 19 ? 2.513 -3.724 1.646 1.00 0.00 17 LEU A CA 17
ATOM 23553 C C . LEU A 1 19 ? 3.522 -2.660 1.240 1.00 0.00 17 LEU A C 17
ATOM 23554 O O . LEU A 1 19 ? 4.399 -2.286 2.018 1.00 0.00 17 LEU A O 17
ATOM 23570 N N . ALA A 1 20 ? 3.367 -2.160 0.019 1.00 0.00 18 ALA A N 17
ATOM 23571 C CA . ALA A 1 20 ? 4.246 -1.117 -0.484 1.00 0.00 18 ALA A CA 17
ATOM 23572 C C . ALA A 1 20 ? 4.254 0.052 0.493 1.00 0.00 18 ALA A C 17
ATOM 23573 O O . ALA A 1 20 ? 5.303 0.615 0.797 1.00 0.00 18 ALA A O 17
ATOM 23580 N N . ALA A 1 21 ? 3.074 0.398 0.997 1.00 0.00 19 ALA A N 17
ATOM 23581 C CA . ALA A 1 21 ? 2.960 1.490 1.961 1.00 0.00 19 ALA A CA 17
ATOM 23582 C C . ALA A 1 21 ? 4.099 1.417 2.974 1.00 0.00 19 ALA A C 17
ATOM 23583 O O . ALA A 1 21 ? 4.663 2.438 3.370 1.00 0.00 19 ALA A O 17
ATOM 23590 N N . ARG A 1 22 ? 4.441 0.194 3.374 1.00 0.00 20 ARG A N 17
ATOM 23591 C CA . ARG A 1 22 ? 5.526 -0.010 4.325 1.00 0.00 20 ARG A CA 17
ATOM 23592 C C . ARG A 1 22 ? 6.850 0.406 3.696 1.00 0.00 20 ARG A C 17
ATOM 23593 O O . ARG A 1 22 ? 7.681 1.045 4.340 1.00 0.00 20 ARG A O 17
ATOM 23614 N N . ALA A 1 23 ? 7.041 0.038 2.430 1.00 0.00 21 ALA A N 17
ATOM 23615 C CA . ALA A 1 23 ? 8.271 0.374 1.718 1.00 0.00 21 ALA A CA 17
ATOM 23616 C C . ALA A 1 23 ? 8.510 1.872 1.724 1.00 0.00 21 ALA A C 17
ATOM 23617 O O . ALA A 1 23 ? 9.539 2.343 1.245 1.00 0.00 21 ALA A O 17
ATOM 23624 N N . LEU A 1 24 ? 7.545 2.617 2.244 1.00 0.00 22 LEU A N 17
ATOM 23625 C CA . LEU A 1 24 ? 7.639 4.075 2.286 1.00 0.00 22 LEU A CA 17
ATOM 23626 C C . LEU A 1 24 ? 7.519 4.579 3.734 1.00 0.00 22 LEU A C 17
ATOM 23627 O O . LEU A 1 24 ? 6.420 4.582 4.288 1.00 0.00 22 LEU A O 17
ATOM 23643 N N . PRO A 1 25 ? 8.592 5.006 4.367 1.00 0.00 23 PRO A N 17
ATOM 23644 C CA . PRO A 1 25 ? 8.523 5.507 5.768 1.00 0.00 23 PRO A CA 17
ATOM 23645 C C . PRO A 1 25 ? 8.030 6.955 5.838 1.00 0.00 23 PRO A C 17
ATOM 23646 O O . PRO A 1 25 ? 8.822 7.881 6.017 1.00 0.00 23 PRO A O 17
ATOM 23657 N N . GLY A 1 26 ? 6.717 7.140 5.700 1.00 0.00 24 GLY A N 17
ATOM 23658 C CA . GLY A 1 26 ? 6.128 8.478 5.756 1.00 0.00 24 GLY A CA 17
ATOM 23659 C C . GLY A 1 26 ? 4.888 8.579 4.870 1.00 0.00 24 GLY A C 17
ATOM 23660 O O . GLY A 1 26 ? 3.969 9.346 5.158 1.00 0.00 24 GLY A O 17
ATOM 23664 N N . THR A 1 27 ? 4.872 7.808 3.781 1.00 0.00 25 THR A N 17
ATOM 23665 C CA . THR A 1 27 ? 3.742 7.827 2.846 1.00 0.00 25 THR A CA 17
ATOM 23666 C C . THR A 1 27 ? 2.757 6.700 3.144 1.00 0.00 25 THR A C 17
ATOM 23667 O O . THR A 1 27 ? 3.151 5.595 3.516 1.00 0.00 25 THR A O 17
ATOM 23678 N N . THR A 1 28 ? 1.466 6.995 2.983 1.00 0.00 26 THR A N 17
ATOM 23679 C CA . THR A 1 28 ? 0.415 6.024 3.237 1.00 0.00 26 THR A CA 17
ATOM 23680 C C . THR A 1 28 ? 0.116 5.188 1.984 1.00 0.00 26 THR A C 17
ATOM 23681 O O . THR A 1 28 ? 0.722 5.384 0.933 1.00 0.00 26 THR A O 17
ATOM 23692 N N . VAL A 1 29 ? -0.812 4.248 2.122 1.00 0.00 27 VAL A N 17
ATOM 23693 C CA . VAL A 1 29 ? -1.180 3.370 1.011 1.00 0.00 27 VAL A CA 17
ATOM 23694 C C . VAL A 1 29 ? -1.858 4.137 -0.120 1.00 0.00 27 VAL A C 17
ATOM 23695 O O . VAL A 1 29 ? -1.346 4.213 -1.237 1.00 0.00 27 VAL A O 17
ATOM 23708 N N . GLY A 1 30 ? -3.038 4.669 0.179 1.00 0.00 28 GLY A N 17
ATOM 23709 C CA . GLY A 1 30 ? -3.817 5.396 -0.817 1.00 0.00 28 GLY A CA 17
ATOM 23710 C C . GLY A 1 30 ? -3.230 6.768 -1.114 1.00 0.00 28 GLY A C 17
ATOM 23711 O O . GLY A 1 30 ? -3.890 7.606 -1.729 1.00 0.00 28 GLY A O 17
ATOM 23715 N N . GLN A 1 31 ? -1.994 7.007 -0.681 1.00 0.00 29 GLN A N 17
ATOM 23716 C CA . GLN A 1 31 ? -1.351 8.299 -0.923 1.00 0.00 29 GLN A CA 17
ATOM 23717 C C . GLN A 1 31 ? -0.387 8.203 -2.103 1.00 0.00 29 GLN A C 17
ATOM 23718 O O . GLN A 1 31 ? 0.039 9.221 -2.647 1.00 0.00 29 GLN A O 17
ATOM 23732 N N . LEU A 1 32 ? -0.031 6.977 -2.488 1.00 0.00 30 LEU A N 17
ATOM 23733 C CA . LEU A 1 32 ? 0.906 6.775 -3.598 1.00 0.00 30 LEU A CA 17
ATOM 23734 C C . LEU A 1 32 ? 0.183 6.553 -4.927 1.00 0.00 30 LEU A C 17
ATOM 23735 O O . LEU A 1 32 ? 0.770 6.742 -5.992 1.00 0.00 30 LEU A O 17
ATOM 23751 N N . LEU A 1 33 ? -1.086 6.149 -4.874 1.00 0.00 31 LEU A N 17
ATOM 23752 C CA . LEU A 1 33 ? -1.854 5.907 -6.103 1.00 0.00 31 LEU A CA 17
ATOM 23753 C C . LEU A 1 33 ? -2.766 7.091 -6.429 1.00 0.00 31 LEU A C 17
ATOM 23754 O O . LEU A 1 33 ? -2.918 7.459 -7.595 1.00 0.00 31 LEU A O 17
ATOM 23770 N N . GLU A 1 34 ? -3.377 7.679 -5.407 1.00 0.00 32 GLU A N 17
ATOM 23771 C CA . GLU A 1 34 ? -4.279 8.811 -5.622 1.00 0.00 32 GLU A CA 17
ATOM 23772 C C . GLU A 1 34 ? -3.599 9.950 -6.385 1.00 0.00 32 GLU A C 17
ATOM 23773 O O . GLU A 1 34 ? -4.257 10.916 -6.776 1.00 0.00 32 GLU A O 17
ATOM 23785 N N . ILE A 1 35 ? -2.289 9.847 -6.593 1.00 0.00 33 ILE A N 17
ATOM 23786 C CA . ILE A 1 35 ? -1.560 10.895 -7.310 1.00 0.00 33 ILE A CA 17
ATOM 23787 C C . ILE A 1 35 ? -2.339 11.351 -8.542 1.00 0.00 33 ILE A C 17
ATOM 23788 O O . ILE A 1 35 ? -2.563 12.544 -8.740 1.00 0.00 33 ILE A O 17
ATOM 23804 N N . LEU A 1 36 ? -2.751 10.392 -9.366 1.00 0.00 34 LEU A N 17
ATOM 23805 C CA . LEU A 1 36 ? -3.506 10.711 -10.574 1.00 0.00 34 LEU A CA 17
ATOM 23806 C C . LEU A 1 36 ? -4.854 11.326 -10.208 1.00 0.00 34 LEU A C 17
ATOM 23807 O O . LEU A 1 36 ? -5.141 12.471 -10.556 1.00 0.00 34 LEU A O 17
ATOM 23823 N N . HIS A 1 37 ? -5.676 10.555 -9.501 1.00 0.00 35 HIS A N 17
ATOM 23824 C CA . HIS A 1 37 ? -6.994 11.030 -9.090 1.00 0.00 35 HIS A CA 17
ATOM 23825 C C . HIS A 1 37 ? -7.492 10.237 -7.884 1.00 0.00 35 HIS A C 17
ATOM 23826 O O . HIS A 1 37 ? -6.940 10.346 -6.789 1.00 0.00 35 HIS A O 17
ATOM 23841 N N . GLN A 1 38 ? -8.537 9.438 -8.088 1.00 0.00 36 GLN A N 17
ATOM 23842 C CA . GLN A 1 38 ? -9.091 8.634 -7.005 1.00 0.00 36 GLN A CA 17
ATOM 23843 C C . GLN A 1 38 ? -9.956 7.505 -7.566 1.00 0.00 36 GLN A C 17
ATOM 23844 O O . GLN A 1 38 ? -9.565 6.824 -8.514 1.00 0.00 36 GLN A O 17
ATOM 23858 N N . ARG A 1 39 ? -11.132 7.310 -6.970 1.00 0.00 37 ARG A N 17
ATOM 23859 C CA . ARG A 1 39 ? -12.051 6.258 -7.409 1.00 0.00 37 ARG A CA 17
ATOM 23860 C C . ARG A 1 39 ? -13.117 6.826 -8.342 1.00 0.00 37 ARG A C 17
ATOM 23861 O O . ARG A 1 39 ? -14.249 7.074 -7.928 1.00 0.00 37 ARG A O 17
ATOM 23882 N N . ILE A 1 40 ? -12.749 7.026 -9.605 1.00 0.00 38 ILE A N 17
ATOM 23883 C CA . ILE A 1 40 ? -13.683 7.561 -10.591 1.00 0.00 38 ILE A CA 17
ATOM 23884 C C . ILE A 1 40 ? -14.550 6.443 -11.163 1.00 0.00 38 ILE A C 17
ATOM 23885 O O . ILE A 1 40 ? -15.730 6.327 -10.834 1.00 0.00 38 ILE A O 17
ATOM 23901 N N . GLU A 1 41 ? -13.952 5.624 -12.021 1.00 0.00 39 GLU A N 17
ATOM 23902 C CA . GLU A 1 41 ? -14.672 4.515 -12.636 1.00 0.00 39 GLU A CA 17
ATOM 23903 C C . GLU A 1 41 ? -13.692 3.498 -13.210 1.00 0.00 39 GLU A C 17
ATOM 23904 O O . GLU A 1 41 ? -12.487 3.579 -12.971 1.00 0.00 39 GLU A O 17
ATOM 23916 N N . GLY A 1 42 ? -14.215 2.539 -13.966 1.00 0.00 40 GLY A N 17
ATOM 23917 C CA . GLY A 1 42 ? -13.373 1.511 -14.566 1.00 0.00 40 GLY A CA 17
ATOM 23918 C C . GLY A 1 42 ? -12.697 0.665 -13.491 1.00 0.00 40 GLY A C 17
ATOM 23919 O O . GLY A 1 42 ? -12.842 0.929 -12.298 1.00 0.00 40 GLY A O 17
ATOM 23923 N N . PRO A 1 43 ? -11.967 -0.342 -13.894 1.00 0.00 41 PRO A N 17
ATOM 23924 C CA . PRO A 1 43 ? -11.251 -1.250 -12.952 1.00 0.00 41 PRO A CA 17
ATOM 23925 C C . PRO A 1 43 ? -9.948 -0.637 -12.440 1.00 0.00 41 PRO A C 17
ATOM 23926 O O . PRO A 1 43 ? -9.621 0.506 -12.756 1.00 0.00 41 PRO A O 17
ATOM 23937 N N . LEU A 1 44 ? -9.208 -1.412 -11.652 1.00 0.00 42 LEU A N 17
ATOM 23938 C CA . LEU A 1 44 ? -7.939 -0.945 -11.103 1.00 0.00 42 LEU A CA 17
ATOM 23939 C C . LEU A 1 44 ? -7.077 -2.139 -10.693 1.00 0.00 42 LEU A C 17
ATOM 23940 O O . LEU A 1 44 ? -7.043 -2.525 -9.524 1.00 0.00 42 LEU A O 17
ATOM 23956 N N . THR A 1 45 ? -6.387 -2.725 -11.669 1.00 0.00 43 THR A N 17
ATOM 23957 C CA . THR A 1 45 ? -5.527 -3.881 -11.411 1.00 0.00 43 THR A CA 17
ATOM 23958 C C . THR A 1 45 ? -4.090 -3.436 -11.169 1.00 0.00 43 THR A C 17
ATOM 23959 O O . THR A 1 45 ? -3.694 -2.337 -11.559 1.00 0.00 43 THR A O 17
ATOM 23970 N N . GLU A 1 46 ? -3.316 -4.301 -10.527 1.00 0.00 44 GLU A N 17
ATOM 23971 C CA . GLU A 1 46 ? -1.922 -3.996 -10.237 1.00 0.00 44 GLU A CA 17
ATOM 23972 C C . GLU A 1 46 ? -1.187 -3.598 -11.514 1.00 0.00 44 GLU A C 17
ATOM 23973 O O . GLU A 1 46 ? -0.149 -2.937 -11.465 1.00 0.00 44 GLU A O 17
ATOM 23985 N N . GLU A 1 47 ? -1.733 -4.007 -12.656 1.00 0.00 45 GLU A N 17
ATOM 23986 C CA . GLU A 1 47 ? -1.121 -3.693 -13.944 1.00 0.00 45 GLU A CA 17
ATOM 23987 C C . GLU A 1 47 ? -1.492 -2.283 -14.397 1.00 0.00 45 GLU A C 17
ATOM 23988 O O . GLU A 1 47 ? -0.695 -1.597 -15.037 1.00 0.00 45 GLU A O 17
ATOM 24000 N N . SER A 1 48 ? -2.708 -1.860 -14.072 1.00 0.00 46 SER A N 17
ATOM 24001 C CA . SER A 1 48 ? -3.177 -0.534 -14.462 1.00 0.00 46 SER A CA 17
ATOM 24002 C C . SER A 1 48 ? -2.289 0.564 -13.880 1.00 0.00 46 SER A C 17
ATOM 24003 O O . SER A 1 48 ? -2.116 1.619 -14.490 1.00 0.00 46 SER A O 17
ATOM 24011 N N . LEU A 1 49 ? -1.736 0.320 -12.696 1.00 0.00 47 LEU A N 17
ATOM 24012 C CA . LEU A 1 49 ? -0.879 1.309 -12.048 1.00 0.00 47 LEU A CA 17
ATOM 24013 C C . LEU A 1 49 ? 0.444 1.456 -12.801 1.00 0.00 47 LEU A C 17
ATOM 24014 O O . LEU A 1 49 ? 1.264 2.314 -12.474 1.00 0.00 47 LEU A O 17
ATOM 24030 N N . GLN A 1 50 ? 0.637 0.617 -13.816 1.00 0.00 48 GLN A N 17
ATOM 24031 C CA . GLN A 1 50 ? 1.857 0.661 -14.621 1.00 0.00 48 GLN A CA 17
ATOM 24032 C C . GLN A 1 50 ? 1.723 1.692 -15.740 1.00 0.00 48 GLN A C 17
ATOM 24033 O O . GLN A 1 50 ? 1.593 1.330 -16.910 1.00 0.00 48 GLN A O 17
ATOM 24047 N N . GLY A 1 51 ? 1.747 2.978 -15.384 1.00 0.00 49 GLY A N 17
ATOM 24048 C CA . GLY A 1 51 ? 1.619 4.040 -16.386 1.00 0.00 49 GLY A CA 17
ATOM 24049 C C . GLY A 1 51 ? 2.378 5.298 -15.973 1.00 0.00 49 GLY A C 17
ATOM 24050 O O . GLY A 1 51 ? 2.265 6.338 -16.624 1.00 0.00 49 GLY A O 17
ATOM 24054 N N . VAL A 1 52 ? 3.147 5.203 -14.885 1.00 0.00 50 VAL A N 17
ATOM 24055 C CA . VAL A 1 52 ? 3.922 6.347 -14.387 1.00 0.00 50 VAL A CA 17
ATOM 24056 C C . VAL A 1 52 ? 5.394 5.950 -14.188 1.00 0.00 50 VAL A C 17
ATOM 24057 O O . VAL A 1 52 ? 5.766 4.794 -14.392 1.00 0.00 50 VAL A O 17
ATOM 24070 N N . SER A 1 53 ? 6.217 6.918 -13.777 1.00 0.00 51 SER A N 17
ATOM 24071 C CA . SER A 1 53 ? 7.645 6.683 -13.531 1.00 0.00 51 SER A CA 17
ATOM 24072 C C . SER A 1 53 ? 7.918 6.831 -12.042 1.00 0.00 51 SER A C 17
ATOM 24073 O O . SER A 1 53 ? 7.105 7.412 -11.335 1.00 0.00 51 SER A O 17
ATOM 24081 N N . VAL A 1 54 ? 9.055 6.314 -11.572 1.00 0.00 52 VAL A N 17
ATOM 24082 C CA . VAL A 1 54 ? 9.398 6.406 -10.152 1.00 0.00 52 VAL A CA 17
ATOM 24083 C C . VAL A 1 54 ? 9.425 7.869 -9.682 1.00 0.00 52 VAL A C 17
ATOM 24084 O O . VAL A 1 54 ? 8.933 8.190 -8.601 1.00 0.00 52 VAL A O 17
ATOM 24097 N N . THR A 1 55 ? 10.031 8.738 -10.479 1.00 0.00 53 THR A N 17
ATOM 24098 C CA . THR A 1 55 ? 10.144 10.147 -10.108 1.00 0.00 53 THR A CA 17
ATOM 24099 C C . THR A 1 55 ? 8.779 10.779 -9.842 1.00 0.00 53 THR A C 17
ATOM 24100 O O . THR A 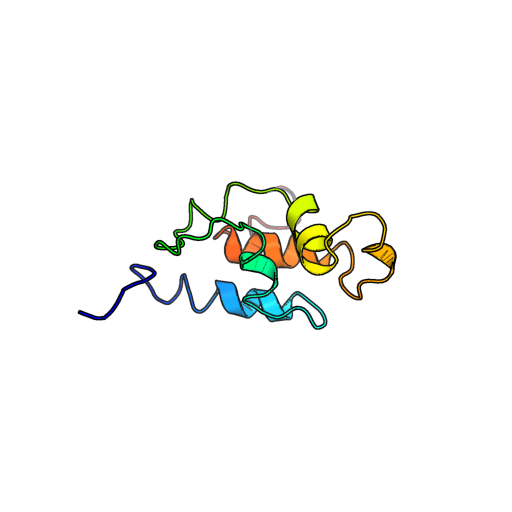1 55 ? 8.693 11.792 -9.169 1.00 0.00 53 THR A O 17
ATOM 24111 N N . ASP A 1 56 ? 7.725 10.203 -10.377 1.00 0.00 54 ASP A N 17
ATOM 24112 C CA . ASP A 1 56 ? 6.393 10.764 -10.179 1.00 0.00 54 ASP A CA 17
ATOM 24113 C C . ASP A 1 56 ? 5.855 10.433 -8.788 1.00 0.00 54 ASP A C 17
ATOM 24114 O O . ASP A 1 56 ? 5.050 11.177 -8.225 1.00 0.00 54 ASP A O 17
ATOM 24123 N N . LEU A 1 57 ? 6.268 9.290 -8.265 1.00 0.00 55 LEU A N 17
ATOM 24124 C CA . LEU A 1 57 ? 5.794 8.830 -6.959 1.00 0.00 55 LEU A CA 17
ATOM 24125 C C . LEU A 1 57 ? 6.262 9.740 -5.820 1.00 0.00 55 LEU A C 17
ATOM 24126 O O . LEU A 1 57 ? 5.443 10.351 -5.137 1.00 0.00 55 LEU A O 17
ATOM 24142 N N . LYS A 1 58 ? 7.575 9.804 -5.595 1.00 0.00 56 LYS A N 17
ATOM 24143 C CA . LYS A 1 58 ? 8.118 10.617 -4.499 1.00 0.00 56 LYS A CA 17
ATOM 24144 C C . LYS A 1 58 ? 7.630 12.065 -4.530 1.00 0.00 56 LYS A C 17
ATOM 24145 O O . LYS A 1 58 ? 7.450 12.681 -3.480 1.00 0.00 56 LYS A O 17
ATOM 24164 N N . ILE A 1 59 ? 7.430 12.606 -5.723 1.00 0.00 57 ILE A N 17
ATOM 24165 C CA . ILE A 1 59 ? 6.975 13.988 -5.860 1.00 0.00 57 ILE A CA 17
ATOM 24166 C C . ILE A 1 59 ? 5.461 14.079 -5.722 1.00 0.00 57 ILE A C 17
ATOM 24167 O O . ILE A 1 59 ? 4.919 15.150 -5.468 1.00 0.00 57 ILE A O 17
ATOM 24183 N N . GLY A 1 60 ? 4.780 12.953 -5.895 1.00 0.00 58 GLY A N 17
ATOM 24184 C CA . GLY A 1 60 ? 3.328 12.932 -5.789 1.00 0.00 58 GLY A CA 17
ATOM 24185 C C . GLY A 1 60 ? 2.870 13.279 -4.375 1.00 0.00 58 GLY A C 17
ATOM 24186 O O . GLY A 1 60 ? 1.809 13.876 -4.192 1.00 0.00 58 GLY A O 17
ATOM 24190 N N . LEU A 1 61 ? 3.658 12.889 -3.375 1.00 0.00 59 LEU A N 17
ATOM 24191 C CA . LEU A 1 61 ? 3.294 13.158 -1.985 1.00 0.00 59 LEU A CA 17
ATOM 24192 C C . LEU A 1 61 ? 3.608 14.595 -1.592 1.00 0.00 59 LEU A C 17
ATOM 24193 O O . LEU A 1 61 ? 2.716 15.325 -1.160 1.00 0.00 59 LEU A O 17
ATOM 24209 N N . ALA A 1 62 ? 4.864 15.007 -1.730 1.00 0.00 60 ALA A N 17
ATOM 24210 C CA . ALA A 1 62 ? 5.235 16.367 -1.370 1.00 0.00 60 ALA A CA 17
ATOM 24211 C C . ALA A 1 62 ? 4.711 17.345 -2.410 1.00 0.00 60 ALA A C 17
ATOM 24212 O O . ALA A 1 62 ? 4.351 18.476 -2.085 1.00 0.00 60 ALA A O 17
ATOM 24219 N N . GLY A 1 63 ? 4.657 16.902 -3.666 1.00 0.00 61 GLY A N 17
ATOM 24220 C CA . GLY A 1 63 ? 4.156 17.760 -4.740 1.00 0.00 61 GLY A CA 17
ATOM 24221 C C . GLY A 1 63 ? 5.254 18.666 -5.292 1.00 0.00 61 GLY A C 17
ATOM 24222 O O . GLY A 1 63 ? 5.033 19.394 -6.260 1.00 0.00 61 GLY A O 17
ATOM 24226 N N . SER A 1 64 ? 6.435 18.628 -4.672 1.00 0.00 62 SER A N 17
ATOM 24227 C CA . SER A 1 64 ? 7.553 19.467 -5.118 1.00 0.00 62 SER A CA 17
ATOM 24228 C C . SER A 1 64 ? 8.868 18.700 -5.111 1.00 0.00 62 SER A C 17
ATOM 24229 O O . SER A 1 64 ? 9.510 18.555 -4.072 1.00 0.00 62 SER A O 17
ATOM 24237 N N . GLU A 1 65 ? 9.269 18.226 -6.287 1.00 0.00 63 GLU A N 17
ATOM 24238 C CA . GLU A 1 65 ? 10.516 17.489 -6.422 1.00 0.00 63 GLU A CA 17
ATOM 24239 C C . GLU A 1 65 ? 11.667 18.258 -5.790 1.00 0.00 63 GLU A C 17
ATOM 24240 O O . GLU A 1 65 ? 12.774 17.739 -5.660 1.00 0.00 63 GLU A O 17
ATOM 24252 N N . GLU A 1 66 ? 11.400 19.499 -5.395 1.00 0.00 64 GLU A N 17
ATOM 24253 C CA . GLU A 1 66 ? 12.422 20.329 -4.774 1.00 0.00 64 GLU A CA 17
ATOM 24254 C C . GLU A 1 66 ? 12.461 20.104 -3.265 1.00 0.00 64 GLU A C 17
ATOM 24255 O O . GLU A 1 66 ? 13.537 20.055 -2.667 1.00 0.00 64 GLU A O 17
ATOM 24267 N N . ASP A 1 67 ? 11.285 19.994 -2.642 1.00 0.00 65 ASP A N 17
ATOM 24268 C CA . ASP A 1 67 ? 11.203 19.808 -1.193 1.00 0.00 65 ASP A CA 17
ATOM 24269 C C . ASP A 1 67 ? 11.212 18.336 -0.790 1.00 0.00 65 ASP A C 17
ATOM 24270 O O . ASP A 1 67 ? 11.476 18.016 0.367 1.00 0.00 65 ASP A O 17
ATOM 24279 N N . VAL A 1 68 ? 10.920 17.439 -1.725 1.00 0.00 66 VAL A N 17
ATOM 24280 C CA . VAL A 1 68 ? 10.900 16.015 -1.395 1.00 0.00 66 VAL A CA 17
ATOM 24281 C C . VAL A 1 68 ? 12.137 15.623 -0.596 1.00 0.00 66 VAL A C 17
ATOM 24282 O O . VAL A 1 68 ? 12.132 14.626 0.125 1.00 0.00 66 VAL A O 17
ATOM 24295 N N . ASP A 1 69 ? 13.196 16.409 -0.728 1.00 0.00 67 ASP A N 17
ATOM 24296 C CA . ASP A 1 69 ? 14.431 16.125 -0.011 1.00 0.00 67 ASP A CA 17
ATOM 24297 C C . ASP A 1 69 ? 14.148 15.906 1.474 1.00 0.00 67 ASP A C 17
ATOM 24298 O O . ASP A 1 69 ? 14.802 15.091 2.125 1.00 0.00 67 ASP A O 17
ATOM 24307 N N . MET A 1 70 ? 13.168 16.634 2.003 1.00 0.00 68 MET A N 17
ATOM 24308 C CA . MET A 1 70 ? 12.806 16.504 3.414 1.00 0.00 68 MET A CA 17
ATOM 24309 C C . MET A 1 70 ? 11.872 15.312 3.623 1.00 0.00 68 MET A C 17
ATOM 24310 O O . MET A 1 70 ? 11.910 14.658 4.665 1.00 0.00 68 MET A O 17
ATOM 24324 N N . LEU A 1 71 ? 11.036 15.039 2.625 1.00 0.00 69 LEU A N 17
ATOM 24325 C CA . LEU A 1 71 ? 10.097 13.926 2.711 1.00 0.00 69 LEU A CA 17
ATOM 24326 C C . LEU A 1 71 ? 10.827 12.655 3.139 1.00 0.00 69 LEU A C 17
ATOM 24327 O O . LEU A 1 71 ? 11.709 12.164 2.435 1.00 0.00 69 LEU A O 17
ATOM 24343 N N . ASP A 1 72 ? 10.461 12.143 4.309 1.00 0.00 70 ASP A N 17
ATOM 24344 C CA . ASP A 1 72 ? 11.087 10.940 4.849 1.00 0.00 70 ASP A CA 17
ATOM 24345 C C . ASP A 1 72 ? 11.291 9.873 3.775 1.00 0.00 70 ASP A C 17
ATOM 24346 O O . ASP A 1 72 ? 12.188 9.042 3.891 1.00 0.00 70 ASP A O 17
ATOM 24355 N N . THR A 1 73 ? 10.457 9.894 2.739 1.00 0.00 71 THR A N 17
ATOM 24356 C CA . THR A 1 73 ? 10.566 8.905 1.664 1.00 0.00 71 THR A CA 17
ATOM 24357 C C . THR A 1 73 ? 11.926 9.022 0.953 1.00 0.00 71 THR A C 17
ATOM 24358 O O . THR A 1 73 ? 12.171 10.024 0.280 1.00 0.00 71 THR A O 17
ATOM 24369 N N . PRO A 1 74 ? 12.816 8.048 1.061 1.00 0.00 72 PRO A N 17
ATOM 24370 C CA . PRO A 1 74 ? 14.142 8.127 0.376 1.00 0.00 72 PRO A CA 17
ATOM 24371 C C . PRO A 1 74 ? 14.014 7.911 -1.135 1.00 0.00 72 PRO A C 17
ATOM 24372 O O . PRO A 1 74 ? 12.944 8.117 -1.708 1.00 0.00 72 PRO A O 17
ATOM 24383 N N . MET A 1 75 ? 15.110 7.504 -1.778 1.00 0.00 73 MET A N 17
ATOM 24384 C CA . MET A 1 75 ? 15.111 7.273 -3.225 1.00 0.00 73 MET A CA 17
ATOM 24385 C C . MET A 1 75 ? 15.071 5.778 -3.535 1.00 0.00 73 MET A C 17
ATOM 24386 O O . MET A 1 75 ? 14.859 5.383 -4.678 1.00 0.00 73 MET A O 17
ATOM 24400 N N . SER A 1 76 ? 15.266 4.942 -2.516 1.00 0.00 74 SER A N 17
ATOM 24401 C CA . SER A 1 76 ? 15.243 3.491 -2.712 1.00 0.00 74 SER A CA 17
ATOM 24402 C C . SER A 1 76 ? 13.859 2.939 -2.417 1.00 0.00 74 SER A C 17
ATOM 24403 O O . SER A 1 76 ? 13.491 1.868 -2.897 1.00 0.00 74 SER A O 17
ATOM 24411 N N . ALA A 1 77 ? 13.096 3.676 -1.618 1.00 0.00 75 ALA A N 17
ATOM 24412 C CA . ALA A 1 77 ? 11.751 3.255 -1.252 1.00 0.00 75 ALA A CA 17
ATOM 24413 C C . ALA A 1 77 ? 10.843 3.195 -2.474 1.00 0.00 75 ALA A C 17
ATOM 24414 O O . ALA A 1 77 ? 9.978 2.325 -2.569 1.00 0.00 75 ALA A O 17
ATOM 24421 N N . LEU A 1 78 ? 11.025 4.118 -3.409 1.00 0.00 76 LEU A N 17
ATOM 24422 C CA . LEU A 1 78 ? 10.192 4.110 -4.598 1.00 0.00 76 LEU A CA 17
ATOM 24423 C C . LEU A 1 78 ? 10.518 2.875 -5.426 1.00 0.00 76 LEU A C 17
ATOM 24424 O O . LEU A 1 78 ? 9.623 2.151 -5.859 1.00 0.00 76 LEU A O 17
ATOM 24440 N N . LYS A 1 79 ? 11.811 2.631 -5.627 1.00 0.00 77 LYS A N 17
ATOM 24441 C CA . LYS A 1 79 ? 12.240 1.467 -6.387 1.00 0.00 77 LYS A CA 17
ATOM 24442 C C . LYS A 1 79 ? 11.684 0.207 -5.724 1.00 0.00 77 LYS A C 17
ATOM 24443 O O . LYS A 1 79 ? 11.486 -0.816 -6.379 1.00 0.00 77 LYS A O 17
ATOM 24462 N N . ASP A 1 80 ? 11.433 0.295 -4.418 1.00 0.00 78 ASP A N 17
ATOM 24463 C CA . ASP A 1 80 ? 10.895 -0.834 -3.673 1.00 0.00 78 ASP A CA 17
ATOM 24464 C C . ASP A 1 80 ? 9.396 -0.953 -3.930 1.00 0.00 78 ASP A C 17
ATOM 24465 O O . ASP A 1 80 ? 8.916 -1.988 -4.390 1.00 0.00 78 ASP A O 17
ATOM 24474 N N . ALA A 1 81 ? 8.661 0.113 -3.625 1.00 0.00 79 ALA A N 17
ATOM 24475 C CA . ALA A 1 81 ? 7.218 0.119 -3.823 1.00 0.00 79 ALA A CA 17
ATOM 24476 C C . ALA A 1 81 ? 6.865 -0.079 -5.297 1.00 0.00 79 ALA A C 17
ATOM 24477 O O . ALA A 1 81 ? 6.244 -1.078 -5.659 1.00 0.00 79 ALA A O 17
ATOM 24484 N N . VAL A 1 82 ? 7.252 0.890 -6.134 1.00 0.00 80 VAL A N 17
ATOM 24485 C CA . VAL A 1 82 ? 6.973 0.841 -7.573 1.00 0.00 80 VAL A CA 17
ATOM 24486 C C . VAL A 1 82 ? 7.033 -0.594 -8.098 1.00 0.00 80 VAL A C 17
ATOM 24487 O O . VAL A 1 82 ? 6.377 -0.944 -9.079 1.00 0.00 80 VAL A O 17
ATOM 24500 N N . ARG A 1 83 ? 7.822 -1.412 -7.416 1.00 0.00 81 ARG A N 17
ATOM 24501 C CA . ARG A 1 83 ? 7.973 -2.811 -7.787 1.00 0.00 81 ARG A CA 17
ATOM 24502 C C . ARG A 1 83 ? 6.768 -3.604 -7.297 1.00 0.00 81 ARG A C 17
ATOM 24503 O O . ARG A 1 83 ? 6.098 -4.293 -8.066 1.00 0.00 81 ARG A O 17
ATOM 24524 N N . ILE A 1 84 ? 6.523 -3.513 -5.999 1.00 0.00 82 ILE A N 17
ATOM 24525 C CA . ILE A 1 84 ? 5.423 -4.232 -5.374 1.00 0.00 82 ILE A CA 17
ATOM 24526 C C . ILE A 1 84 ? 4.105 -4.071 -6.153 1.00 0.00 82 ILE A C 17
ATOM 24527 O O . ILE A 1 84 ? 3.367 -5.044 -6.309 1.00 0.00 82 ILE A O 17
ATOM 24543 N N . LEU A 1 85 ? 3.797 -2.863 -6.644 1.00 0.00 83 LEU A N 17
ATOM 24544 C CA . LEU A 1 85 ? 2.546 -2.682 -7.391 1.00 0.00 83 LEU A CA 17
ATOM 24545 C C . LEU A 1 85 ? 2.711 -3.218 -8.807 1.00 0.00 83 LEU A C 17
ATOM 24546 O O . LEU A 1 85 ? 1.772 -3.758 -9.389 1.00 0.00 83 LEU A O 17
ATOM 24562 N N . TRP A 1 86 ? 3.905 -3.063 -9.361 1.00 0.00 84 TRP A N 17
ATOM 24563 C CA . TRP A 1 86 ? 4.152 -3.545 -10.720 1.00 0.00 84 TRP A CA 17
ATOM 24564 C C . TRP A 1 86 ? 3.737 -5.014 -10.831 1.00 0.00 84 TRP A C 17
ATOM 24565 O O . TRP A 1 86 ? 3.615 -5.553 -11.932 1.00 0.00 84 TRP A O 17
ATOM 24586 N N . GLY A 1 87 ? 3.529 -5.653 -9.684 1.00 0.00 85 GLY A N 17
ATOM 24587 C CA . GLY A 1 87 ? 3.137 -7.059 -9.661 1.00 0.00 85 GLY A CA 17
ATOM 24588 C C . GLY A 1 87 ? 4.355 -7.956 -9.837 1.00 0.00 85 GLY A C 17
ATOM 24589 O O . GLY A 1 87 ? 4.231 -9.135 -10.166 1.00 0.00 85 GLY A O 17
ATOM 24593 N N . GLU A 1 88 ? 5.538 -7.382 -9.611 1.00 0.00 86 GLU A N 17
ATOM 24594 C CA . GLU A 1 88 ? 6.796 -8.120 -9.737 1.00 0.00 86 GLU A CA 17
ATOM 24595 C C . GLU A 1 88 ? 7.464 -8.244 -8.376 1.00 0.00 86 GLU A C 17
ATOM 24596 O O . GLU A 1 88 ? 8.612 -8.679 -8.275 1.00 0.00 86 GLU A O 17
ATOM 24608 N N . ALA A 1 89 ? 6.732 -7.848 -7.333 1.00 0.00 87 ALA A N 17
ATOM 24609 C CA . ALA A 1 89 ? 7.238 -7.899 -5.960 1.00 0.00 87 ALA A CA 17
ATOM 24610 C C . ALA A 1 89 ? 8.210 -9.067 -5.755 1.00 0.00 87 ALA A C 17
ATOM 24611 O O . ALA A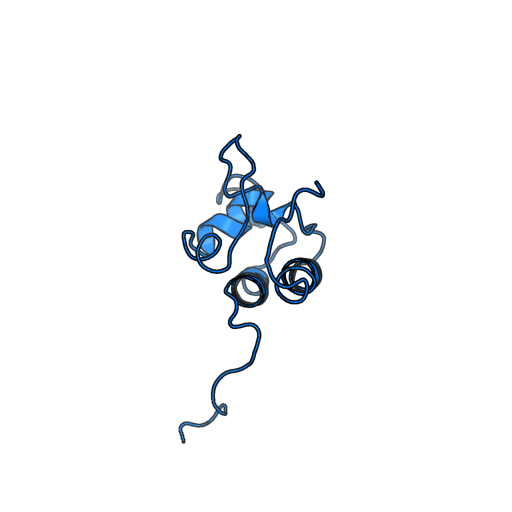 1 89 ? 9.300 -8.891 -5.210 1.00 0.00 87 ALA A O 17
ATOM 24618 N N . GLU A 1 90 ? 7.804 -10.253 -6.194 1.00 0.00 88 GLU A N 17
ATOM 24619 C CA . GLU A 1 90 ? 8.644 -11.439 -6.051 1.00 0.00 88 GLU A CA 17
ATOM 24620 C C . GLU A 1 90 ? 10.011 -11.212 -6.693 1.00 0.00 88 GLU A C 17
ATOM 24621 O O . GLU A 1 90 ? 10.112 -10.617 -7.766 1.00 0.00 88 GLU A O 17
ATOM 24633 N N . VAL A 1 91 ? 11.059 -11.691 -6.027 1.00 0.00 89 VAL A N 17
ATOM 24634 C CA . VAL A 1 91 ? 12.420 -11.538 -6.536 1.00 0.00 89 VAL A CA 17
ATOM 24635 C C . VAL A 1 91 ? 12.766 -12.668 -7.503 1.00 0.00 89 VAL A C 17
ATOM 24636 O O . VAL A 1 91 ? 11.951 -13.557 -7.751 1.00 0.00 89 VAL A O 17
ATOM 24649 N N . ASP A 1 92 ? 13.980 -12.623 -8.048 1.00 0.00 90 ASP A N 17
ATOM 24650 C CA . ASP A 1 92 ? 14.436 -13.643 -8.993 1.00 0.00 90 ASP A CA 17
ATOM 24651 C C . ASP A 1 92 ? 15.239 -14.726 -8.276 1.00 0.00 90 ASP A C 17
ATOM 24652 O O . ASP A 1 92 ? 14.673 -15.674 -7.732 1.00 0.00 90 ASP A O 17
ATOM 24661 N N . SER A 1 93 ? 16.560 -14.578 -8.283 1.00 0.00 91 SER A N 17
ATOM 24662 C CA . SER A 1 93 ? 17.434 -15.550 -7.636 1.00 0.00 91 SER A CA 17
ATOM 24663 C C . SER A 1 93 ? 17.156 -15.613 -6.138 1.00 0.00 91 SER A C 17
ATOM 24664 O O . SER A 1 93 ? 16.277 -14.918 -5.630 1.00 0.00 91 SER A O 17
ATOM 24672 N N . LEU A 1 94 ? 17.911 -16.455 -5.436 1.00 0.00 92 LEU A N 17
ATOM 24673 C CA . LEU A 1 94 ? 17.737 -16.608 -3.996 1.00 0.00 92 LEU A CA 17
ATOM 24674 C C . LEU A 1 94 ? 18.459 -15.473 -3.256 1.00 0.00 92 LEU A C 17
ATOM 24675 O O . LEU A 1 94 ? 19.468 -14.964 -3.743 1.00 0.00 92 LEU A O 17
ATOM 24691 N N . PRO A 1 95 ? 17.979 -15.071 -2.098 1.00 0.00 93 PRO A N 17
ATOM 24692 C CA . PRO A 1 95 ? 18.620 -13.982 -1.309 1.00 0.00 93 PRO A CA 17
ATOM 24693 C C . PRO A 1 95 ? 20.146 -14.033 -1.385 1.00 0.00 93 PRO A C 17
ATOM 24694 O O . PRO A 1 95 ? 20.775 -14.923 -0.811 1.00 0.00 93 PRO A O 17
ATOM 24705 N N . GLN A 1 96 ? 20.735 -13.074 -2.094 1.00 0.00 94 GLN A N 17
ATOM 24706 C CA . GLN A 1 96 ? 22.188 -13.022 -2.234 1.00 0.00 94 GLN A CA 17
ATOM 24707 C C . GLN A 1 96 ? 22.847 -12.434 -0.980 1.00 0.00 94 GLN A C 17
ATOM 24708 O O . GLN A 1 96 ? 23.931 -12.866 -0.590 1.00 0.00 94 GLN A O 17
ATOM 24722 N N . PRO A 1 97 ? 22.228 -11.465 -0.341 1.00 0.00 95 PRO A N 17
ATOM 24723 C CA . PRO A 1 97 ? 22.797 -10.831 0.889 1.00 0.00 95 PRO A CA 17
ATOM 24724 C C . PRO A 1 97 ? 23.056 -11.856 1.994 1.00 0.00 95 PRO A C 17
ATOM 24725 O O . PRO A 1 97 ? 22.666 -13.018 1.880 1.00 0.00 95 PRO A O 17
ATOM 24736 N N . VAL A 1 98 ? 23.716 -11.416 3.062 1.00 0.00 96 VAL A N 17
ATOM 24737 C CA . VAL A 1 98 ? 24.020 -12.301 4.183 1.00 0.00 96 VAL A CA 17
ATOM 24738 C C . VAL A 1 98 ? 22.818 -12.414 5.116 1.00 0.00 96 VAL A C 17
ATOM 24739 O O . VAL A 1 98 ? 22.793 -13.344 5.905 1.00 0.00 96 VAL A O 17
ATOM 24753 N N . MET A 1 3 ? -18.480 -21.989 -7.618 1.00 0.00 1 MET A N 18
ATOM 24754 C CA . MET A 1 3 ? -18.067 -22.347 -9.004 1.00 0.00 1 MET A CA 18
ATOM 24755 C C . MET A 1 3 ? -17.124 -21.276 -9.544 1.00 0.00 1 MET A C 18
ATOM 24756 O O . MET A 1 3 ? -15.916 -21.488 -9.635 1.00 0.00 1 MET A O 18
ATOM 24770 N N . VAL A 1 4 ? -17.687 -20.125 -9.901 1.00 0.00 2 VAL A N 18
ATOM 24771 C CA . VAL A 1 4 ? -16.885 -19.030 -10.431 1.00 0.00 2 VAL A CA 18
ATOM 24772 C C . VAL A 1 4 ? -16.006 -18.432 -9.334 1.00 0.00 2 VAL A C 18
ATOM 24773 O O . VAL A 1 4 ? -16.355 -18.474 -8.154 1.00 0.00 2 VAL A O 18
ATOM 24786 N N . THR A 1 5 ? -14.862 -17.879 -9.732 1.00 0.00 3 THR A N 18
ATOM 24787 C CA . THR A 1 5 ? -13.930 -17.277 -8.779 1.00 0.00 3 THR A CA 18
ATOM 24788 C C . THR A 1 5 ? -13.190 -16.105 -9.427 1.00 0.00 3 THR A C 18
ATOM 24789 O O . THR A 1 5 ? -12.080 -16.273 -9.932 1.00 0.00 3 THR A O 18
ATOM 24800 N N . PRO A 1 6 ? -13.777 -14.933 -9.432 1.00 0.00 4 PRO A N 18
ATOM 24801 C CA . PRO A 1 6 ? -13.149 -13.723 -10.043 1.00 0.00 4 PRO A CA 18
ATOM 24802 C C . PRO A 1 6 ? -11.696 -13.539 -9.602 1.00 0.00 4 PRO A C 18
ATOM 24803 O O . PRO A 1 6 ? -11.314 -13.942 -8.503 1.00 0.00 4 PRO A O 18
ATOM 24814 N N . VAL A 1 7 ? -10.895 -12.923 -10.470 1.00 0.00 5 VAL A N 18
ATOM 24815 C CA . VAL A 1 7 ? -9.481 -12.679 -10.177 1.00 0.00 5 VAL A CA 18
ATOM 24816 C C . VAL A 1 7 ? -9.068 -11.305 -10.692 1.00 0.00 5 VAL A C 18
ATOM 24817 O O . VAL A 1 7 ? -7.935 -10.867 -10.486 1.00 0.00 5 VAL A O 18
ATOM 24830 N N . ASN A 1 8 ? -9.995 -10.630 -11.364 1.00 0.00 6 ASN A N 18
ATOM 24831 C CA . ASN A 1 8 ? -9.721 -9.306 -11.906 1.00 0.00 6 ASN A CA 18
ATOM 24832 C C . ASN A 1 8 ? -9.140 -8.396 -10.828 1.00 0.00 6 ASN A C 18
ATOM 24833 O O . ASN A 1 8 ? -8.542 -7.363 -11.130 1.00 0.00 6 ASN A O 18
ATOM 24844 N N . MET A 1 9 ? -9.321 -8.789 -9.572 1.00 0.00 7 MET A N 18
ATOM 24845 C CA . MET A 1 9 ? -8.810 -8.002 -8.456 1.00 0.00 7 MET A CA 18
ATOM 24846 C C . MET A 1 9 ? -8.961 -8.768 -7.146 1.00 0.00 7 MET A C 18
ATOM 24847 O O . MET A 1 9 ? -9.555 -8.268 -6.190 1.00 0.00 7 MET A O 18
ATOM 24861 N N . SER A 1 10 ? -8.420 -9.981 -7.107 1.00 0.00 8 SER A N 18
ATOM 24862 C CA . SER A 1 10 ? -8.503 -10.799 -5.903 1.00 0.00 8 SER A CA 18
ATOM 24863 C C . SER A 1 10 ? -7.811 -10.098 -4.740 1.00 0.00 8 SER A C 18
ATOM 24864 O O . SER A 1 10 ? -7.285 -8.996 -4.893 1.00 0.00 8 SER A O 18
ATOM 24872 N N . ARG A 1 11 ? -7.817 -10.740 -3.578 1.00 0.00 9 ARG A N 18
ATOM 24873 C CA . ARG A 1 11 ? -7.193 -10.167 -2.402 1.00 0.00 9 ARG A CA 18
ATOM 24874 C C . ARG A 1 11 ? -5.769 -9.709 -2.719 1.00 0.00 9 ARG A C 18
ATOM 24875 O O . ARG A 1 11 ? -5.428 -8.551 -2.511 1.00 0.00 9 ARG A O 18
ATOM 24896 N N . GLU A 1 12 ? -4.948 -10.626 -3.217 1.00 0.00 10 GLU A N 18
ATOM 24897 C CA . GLU A 1 12 ? -3.561 -10.310 -3.542 1.00 0.00 10 GLU A CA 18
ATOM 24898 C C . GLU A 1 12 ? -3.433 -8.993 -4.309 1.00 0.00 10 GLU A C 18
ATOM 24899 O O . GLU A 1 12 ? -2.462 -8.259 -4.130 1.00 0.00 10 GLU A O 18
ATOM 24911 N N . THR A 1 13 ? -4.405 -8.699 -5.165 1.00 0.00 11 THR A N 18
ATOM 24912 C CA . THR A 1 13 ? -4.365 -7.467 -5.950 1.00 0.00 11 THR A CA 18
ATOM 24913 C C . THR A 1 13 ? -4.632 -6.277 -5.047 1.00 0.00 11 THR A C 18
ATOM 24914 O O . THR A 1 13 ? -4.378 -5.131 -5.406 1.00 0.00 11 THR A O 18
ATOM 24925 N N . ALA A 1 14 ? -5.174 -6.580 -3.882 1.00 0.00 12 ALA A N 18
ATOM 24926 C CA . ALA A 1 14 ? -5.513 -5.570 -2.888 1.00 0.00 12 ALA A CA 18
ATOM 24927 C C . ALA A 1 14 ? -4.387 -5.370 -1.867 1.00 0.00 12 ALA A C 18
ATOM 24928 O O . ALA A 1 14 ? -3.726 -4.331 -1.849 1.00 0.00 12 ALA A O 18
ATOM 24935 N N . LEU A 1 15 ? -4.204 -6.366 -1.001 1.00 0.00 13 LEU A N 18
ATOM 24936 C CA . LEU A 1 15 ? -3.187 -6.303 0.057 1.00 0.00 13 LEU A CA 18
ATOM 24937 C C . LEU A 1 15 ? -1.817 -5.903 -0.503 1.00 0.00 13 LEU A C 18
ATOM 24938 O O . LEU A 1 15 ? -1.155 -5.013 0.030 1.00 0.00 13 LEU A O 18
ATOM 24954 N N . ARG A 1 16 ? -1.390 -6.581 -1.562 1.00 0.00 14 ARG A N 18
ATOM 24955 C CA . ARG A 1 16 ? -0.091 -6.306 -2.167 1.00 0.00 14 ARG A CA 18
ATOM 24956 C C . ARG A 1 16 ? 0.142 -4.805 -2.302 1.00 0.00 14 ARG A C 18
ATOM 24957 O O . ARG A 1 16 ? 1.199 -4.292 -1.933 1.00 0.00 14 ARG A O 18
ATOM 24978 N N . ILE A 1 17 ? -0.848 -4.116 -2.847 1.00 0.00 15 ILE A N 18
ATOM 24979 C CA . ILE A 1 17 ? -0.759 -2.674 -3.054 1.00 0.00 15 ILE A CA 18
ATOM 24980 C C . ILE A 1 17 ? -0.688 -1.921 -1.731 1.00 0.00 15 ILE A C 18
ATOM 24981 O O . ILE A 1 17 ? -0.335 -0.742 -1.699 1.00 0.00 15 ILE A O 18
ATOM 24997 N N . ALA A 1 18 ? -1.031 -2.601 -0.641 1.00 0.00 16 ALA A N 18
ATOM 24998 C CA . ALA A 1 18 ? -1.009 -1.981 0.682 1.00 0.00 16 ALA A CA 18
ATOM 24999 C C . ALA A 1 18 ? 0.241 -2.377 1.451 1.00 0.00 16 ALA A C 18
ATOM 25000 O O . ALA A 1 18 ? 0.609 -1.725 2.426 1.00 0.00 16 ALA A O 18
ATOM 25007 N N . LEU A 1 19 ? 0.906 -3.428 1.002 1.00 0.00 17 LEU A N 18
ATOM 25008 C CA . LEU A 1 19 ? 2.133 -3.859 1.658 1.00 0.00 17 LEU A CA 18
ATOM 25009 C C . LEU A 1 19 ? 3.223 -2.842 1.343 1.00 0.00 17 LEU A C 18
ATOM 25010 O O . LEU A 1 19 ? 4.134 -2.616 2.138 1.00 0.00 17 LEU A O 18
ATOM 25026 N N . ALA A 1 20 ? 3.104 -2.228 0.173 1.00 0.00 18 ALA A N 18
ATOM 25027 C CA . ALA A 1 20 ? 4.063 -1.227 -0.258 1.00 0.00 18 ALA A CA 18
ATOM 25028 C C . ALA A 1 20 ? 4.108 -0.072 0.730 1.00 0.00 18 ALA A C 18
ATOM 25029 O O . ALA A 1 20 ? 5.180 0.423 1.061 1.00 0.00 18 ALA A O 18
ATOM 25036 N N . ALA A 1 21 ? 2.937 0.354 1.203 1.00 0.00 19 ALA A N 18
ATOM 25037 C CA . ALA A 1 21 ? 2.878 1.455 2.168 1.00 0.00 19 ALA A CA 18
ATOM 25038 C C . ALA A 1 21 ? 4.013 1.313 3.186 1.00 0.00 19 ALA A C 18
ATOM 25039 O O . ALA A 1 21 ? 4.570 2.306 3.655 1.00 0.00 19 ALA A O 18
ATOM 25046 N N . ARG A 1 22 ? 4.360 0.064 3.500 1.00 0.00 20 ARG A N 18
ATOM 25047 C CA . ARG A 1 22 ? 5.443 -0.200 4.440 1.00 0.00 20 ARG A CA 18
ATOM 25048 C C . ARG A 1 22 ? 6.786 0.192 3.825 1.00 0.00 20 ARG A C 18
ATOM 25049 O O . ARG A 1 22 ? 7.631 0.793 4.488 1.00 0.00 20 ARG A O 18
ATOM 25070 N N . ALA A 1 23 ? 6.973 -0.148 2.548 1.00 0.00 21 ALA A N 18
ATOM 25071 C CA . ALA A 1 23 ? 8.214 0.177 1.848 1.00 0.00 21 ALA A CA 18
ATOM 25072 C C . ALA A 1 23 ? 8.468 1.669 1.899 1.00 0.00 21 ALA A C 18
ATOM 25073 O O . ALA A 1 23 ? 9.516 2.149 1.473 1.00 0.00 21 ALA A O 18
ATOM 25080 N N . LEU A 1 24 ? 7.484 2.400 2.402 1.00 0.00 22 LEU A N 18
ATOM 25081 C CA . LEU A 1 24 ? 7.566 3.848 2.490 1.00 0.00 22 LEU A CA 18
ATOM 25082 C C . LEU A 1 24 ? 7.599 4.279 3.960 1.00 0.00 22 LEU A C 18
ATOM 25083 O O . LEU A 1 24 ? 7.032 3.599 4.815 1.00 0.00 22 LEU A O 18
ATOM 25099 N N . PRO A 1 25 ? 8.245 5.376 4.279 1.00 0.00 23 PRO A N 18
ATOM 25100 C CA . PRO A 1 25 ? 8.330 5.866 5.688 1.00 0.00 23 PRO A CA 18
ATOM 25101 C C . PRO A 1 25 ? 6.955 6.185 6.283 1.00 0.00 23 PRO A C 18
ATOM 25102 O O . PRO A 1 25 ? 6.330 5.331 6.913 1.00 0.00 23 PRO A O 18
ATOM 25113 N N . GLY A 1 26 ? 6.499 7.424 6.100 1.00 0.00 24 GLY A N 18
ATOM 25114 C CA . GLY A 1 26 ? 5.207 7.852 6.645 1.00 0.00 24 GLY A CA 18
ATOM 25115 C C . GLY A 1 26 ? 4.102 7.848 5.589 1.00 0.00 24 GLY A C 18
ATOM 25116 O O . GLY A 1 26 ? 2.934 8.062 5.910 1.00 0.00 24 GLY A O 18
ATOM 25120 N N . THR A 1 27 ? 4.465 7.612 4.332 1.00 0.00 25 THR A N 18
ATOM 25121 C CA . THR A 1 27 ? 3.470 7.597 3.263 1.00 0.00 25 THR A CA 18
ATOM 25122 C C . THR A 1 27 ? 2.430 6.509 3.512 1.00 0.00 25 THR A C 18
ATOM 25123 O O . THR A 1 27 ? 2.767 5.390 3.904 1.00 0.00 25 THR A O 18
ATOM 25134 N N . THR A 1 28 ? 1.165 6.846 3.277 1.00 0.00 26 THR A N 18
ATOM 25135 C CA . THR A 1 28 ? 0.069 5.899 3.469 1.00 0.00 26 THR A CA 18
ATOM 25136 C C . THR A 1 28 ? -0.254 5.200 2.150 1.00 0.00 26 THR A C 18
ATOM 25137 O O . THR A 1 28 ? 0.157 5.642 1.079 1.00 0.00 26 THR A O 18
ATOM 25148 N N . VAL A 1 29 ? -0.991 4.105 2.242 1.00 0.00 27 VAL A N 18
ATOM 25149 C CA . VAL A 1 29 ? -1.363 3.357 1.053 1.00 0.00 27 VAL A CA 18
ATOM 25150 C C . VAL A 1 29 ? -2.065 4.279 0.067 1.00 0.00 27 VAL A C 18
ATOM 25151 O O . VAL A 1 29 ? -1.697 4.356 -1.105 1.00 0.00 27 VAL A O 18
ATOM 25164 N N . GLY A 1 30 ? -3.099 4.959 0.549 1.00 0.00 28 GLY A N 18
ATOM 25165 C CA . GLY A 1 30 ? -3.875 5.855 -0.295 1.00 0.00 28 GLY A CA 18
ATOM 25166 C C . GLY A 1 30 ? -3.129 7.150 -0.612 1.00 0.00 28 GLY A C 18
ATOM 25167 O O . GLY A 1 30 ? -3.695 8.048 -1.234 1.00 0.00 28 GLY A O 18
ATOM 25171 N N . GLN A 1 31 ? -1.864 7.258 -0.193 1.00 0.00 29 GLN A N 18
ATOM 25172 C CA . GLN A 1 31 ? -1.088 8.474 -0.467 1.00 0.00 29 GLN A CA 18
ATOM 25173 C C . GLN A 1 31 ? -0.213 8.277 -1.703 1.00 0.00 29 GLN A C 18
ATOM 25174 O O . GLN A 1 31 ? 0.158 9.244 -2.367 1.00 0.00 29 GLN A O 18
ATOM 25188 N N . LEU A 1 32 ? 0.112 7.025 -2.013 1.00 0.00 30 LEU A N 18
ATOM 25189 C CA . LEU A 1 32 ? 0.940 6.737 -3.180 1.00 0.00 30 LEU A CA 18
ATOM 25190 C C . LEU A 1 32 ? 0.080 6.671 -4.437 1.00 0.00 30 LEU A C 18
ATOM 25191 O O . LEU A 1 32 ? 0.569 6.891 -5.545 1.00 0.00 30 LEU A O 18
ATOM 25207 N N . LEU A 1 33 ? -1.206 6.367 -4.261 1.00 0.00 31 LEU A N 18
ATOM 25208 C CA . LEU A 1 33 ? -2.128 6.272 -5.393 1.00 0.00 31 LEU A CA 18
ATOM 25209 C C . LEU A 1 33 ? -2.810 7.614 -5.654 1.00 0.00 31 LEU A C 18
ATOM 25210 O O . LEU A 1 33 ? -3.099 7.952 -6.800 1.00 0.00 31 LEU A O 18
ATOM 25226 N N . GLU A 1 34 ? -3.085 8.359 -4.582 1.00 0.00 32 GLU A N 18
ATOM 25227 C CA . GLU A 1 34 ? -3.759 9.658 -4.696 1.00 0.00 32 GLU A CA 18
ATOM 25228 C C . GLU A 1 34 ? -3.359 10.394 -5.974 1.00 0.00 32 GLU A C 18
ATOM 25229 O O . GLU A 1 34 ? -4.218 10.861 -6.721 1.00 0.00 32 GLU A O 18
ATOM 25241 N N . ILE A 1 35 ? -2.057 10.497 -6.221 1.00 0.00 33 ILE A N 18
ATOM 25242 C CA . ILE A 1 35 ? -1.576 11.183 -7.417 1.00 0.00 33 ILE A CA 18
ATOM 25243 C C . ILE A 1 35 ? -1.998 10.422 -8.675 1.00 0.00 33 ILE A C 18
ATOM 25244 O O . ILE A 1 35 ? -2.333 11.028 -9.694 1.00 0.00 33 ILE A O 18
ATOM 25260 N N . LEU A 1 36 ? -1.978 9.094 -8.599 1.00 0.00 34 LEU A N 18
ATOM 25261 C CA . LEU A 1 36 ? -2.360 8.263 -9.739 1.00 0.00 34 LEU A CA 18
ATOM 25262 C C . LEU A 1 36 ? -3.877 8.107 -9.807 1.00 0.00 34 LEU A C 18
ATOM 25263 O O . LEU A 1 36 ? -4.405 7.491 -10.733 1.00 0.00 34 LEU A O 18
ATOM 25279 N N . HIS A 1 37 ? -4.571 8.672 -8.824 1.00 0.00 35 HIS A N 18
ATOM 25280 C CA . HIS A 1 37 ? -6.028 8.597 -8.782 1.00 0.00 35 HIS A CA 18
ATOM 25281 C C . HIS A 1 37 ? -6.624 9.341 -9.972 1.00 0.00 35 HIS A C 18
ATOM 25282 O O . HIS A 1 37 ? -7.841 9.405 -10.137 1.00 0.00 35 HIS A O 18
ATOM 25297 N N . GLN A 1 38 ? -5.746 9.901 -10.799 1.00 0.00 36 GLN A N 18
ATOM 25298 C CA . GLN A 1 38 ? -6.166 10.647 -11.983 1.00 0.00 36 GLN A CA 18
ATOM 25299 C C . GLN A 1 38 ? -6.261 9.723 -13.194 1.00 0.00 36 GLN A C 18
ATOM 25300 O O . GLN A 1 38 ? -5.850 8.565 -13.134 1.00 0.00 36 GLN A O 18
ATOM 25314 N N . ARG A 1 39 ? -6.800 10.244 -14.292 1.00 0.00 37 ARG A N 18
ATOM 25315 C CA . ARG A 1 39 ? -6.935 9.455 -15.512 1.00 0.00 37 ARG A CA 18
ATOM 25316 C C . ARG A 1 39 ? -7.487 8.066 -15.203 1.00 0.00 37 ARG A C 18
ATOM 25317 O O . ARG A 1 39 ? -7.415 7.161 -16.034 1.00 0.00 37 ARG A O 18
ATOM 25338 N N . ILE A 1 40 ? -8.037 7.904 -13.999 1.00 0.00 38 ILE A N 18
ATOM 25339 C CA . ILE A 1 40 ? -8.605 6.624 -13.574 1.00 0.00 38 ILE A CA 18
ATOM 25340 C C . ILE A 1 40 ? -10.124 6.726 -13.480 1.00 0.00 38 ILE A C 18
ATOM 25341 O O . ILE A 1 40 ? -10.676 7.820 -13.358 1.00 0.00 38 ILE A O 18
ATOM 25357 N N . GLU A 1 41 ? -10.792 5.577 -13.529 1.00 0.00 39 GLU A N 18
ATOM 25358 C CA . GLU A 1 41 ? -12.248 5.528 -13.440 1.00 0.00 39 GLU A CA 18
ATOM 25359 C C . GLU A 1 41 ? -12.707 4.274 -12.702 1.00 0.00 39 GLU A C 18
ATOM 25360 O O . GLU A 1 41 ? -12.526 4.155 -11.490 1.00 0.00 39 GLU A O 18
ATOM 25372 N N . GLY A 1 42 ? -13.301 3.341 -13.440 1.00 0.00 40 GLY A N 18
ATOM 25373 C CA . GLY A 1 42 ? -13.775 2.104 -12.828 1.00 0.00 40 GLY A CA 18
ATOM 25374 C C . GLY A 1 42 ? -12.637 1.380 -12.110 1.00 0.00 40 GLY A C 18
ATOM 25375 O O . GLY A 1 42 ? -11.622 1.990 -11.773 1.00 0.00 40 GLY A O 18
ATOM 25379 N N . PRO A 1 43 ? -12.788 0.102 -11.859 1.00 0.00 41 PRO A N 18
ATOM 25380 C CA . PRO A 1 43 ? -11.750 -0.702 -11.155 1.00 0.00 41 PRO A CA 18
ATOM 25381 C C . PRO A 1 43 ? -10.634 -1.161 -12.095 1.00 0.00 41 PRO A C 18
ATOM 25382 O O . PRO A 1 43 ? -10.639 -2.297 -12.572 1.00 0.00 41 PRO A O 18
ATOM 25393 N N . LEU A 1 44 ? -9.677 -0.270 -12.348 1.00 0.00 42 LEU A N 18
ATOM 25394 C CA . LEU A 1 44 ? -8.556 -0.598 -13.225 1.00 0.00 42 LEU A CA 18
ATOM 25395 C C . LEU A 1 44 ? -7.750 -1.751 -12.627 1.00 0.00 42 LEU A C 18
ATOM 25396 O O . LEU A 1 44 ? -7.821 -2.016 -11.427 1.00 0.00 42 LEU A O 18
ATOM 25412 N N . THR A 1 45 ? -6.987 -2.435 -13.477 1.00 0.00 43 THR A N 18
ATOM 25413 C CA . THR A 1 45 ? -6.172 -3.561 -13.029 1.00 0.00 43 THR A CA 18
ATOM 25414 C C . THR A 1 45 ? -4.810 -3.080 -12.553 1.00 0.00 43 THR A C 18
ATOM 25415 O O . THR A 1 45 ? -4.346 -2.010 -12.947 1.00 0.00 43 THR A O 18
ATOM 25426 N N . GLU A 1 46 ? -4.165 -3.886 -11.716 1.00 0.00 44 GLU A N 18
ATOM 25427 C CA . GLU A 1 46 ? -2.846 -3.536 -11.205 1.00 0.00 44 GLU A CA 18
ATOM 25428 C C . GLU A 1 46 ? -1.869 -3.387 -12.365 1.00 0.00 44 GLU A C 18
ATOM 25429 O O . GLU A 1 46 ? -0.836 -2.728 -12.242 1.00 0.00 44 GLU A O 18
ATOM 25441 N N . GLU A 1 47 ? -2.210 -4.009 -13.490 1.00 0.00 45 GLU A N 18
ATOM 25442 C CA . GLU A 1 47 ? -1.363 -3.947 -14.676 1.00 0.00 45 GLU A CA 18
ATOM 25443 C C . GLU A 1 47 ? -1.353 -2.537 -15.257 1.00 0.00 45 GLU A C 18
ATOM 25444 O O . GLU A 1 47 ? -0.301 -2.013 -15.623 1.00 0.00 45 GLU A O 18
ATOM 25456 N N . SER A 1 48 ? -2.531 -1.928 -15.347 1.00 0.00 46 SER A N 18
ATOM 25457 C CA . SER A 1 48 ? -2.641 -0.582 -15.891 1.00 0.00 46 SER A CA 18
ATOM 25458 C C . SER A 1 48 ? -1.742 0.382 -15.125 1.00 0.00 46 SER A C 18
ATOM 25459 O O . SER A 1 48 ? -1.152 1.291 -15.710 1.00 0.00 46 SER A O 18
ATOM 25467 N N . LEU A 1 49 ? -1.639 0.179 -13.814 1.00 0.00 47 LEU A N 18
ATOM 25468 C CA . LEU A 1 49 ? -0.807 1.041 -12.981 1.00 0.00 47 LEU A CA 18
ATOM 25469 C C . LEU A 1 49 ? 0.552 1.267 -13.652 1.00 0.00 47 LEU A C 18
ATOM 25470 O O . LEU A 1 49 ? 1.079 2.377 -13.644 1.00 0.00 47 LEU A O 18
ATOM 25486 N N . GLN A 1 50 ? 1.102 0.204 -14.233 1.00 0.00 48 GLN A N 18
ATOM 25487 C CA . GLN A 1 50 ? 2.392 0.292 -14.914 1.00 0.00 48 GLN A CA 18
ATOM 25488 C C . GLN A 1 50 ? 2.315 1.273 -16.081 1.00 0.00 48 GLN A C 18
ATOM 25489 O O . GLN A 1 50 ? 2.354 0.876 -17.245 1.00 0.00 48 GLN A O 18
ATOM 25503 N N . GLY A 1 51 ? 2.202 2.555 -15.752 1.00 0.00 49 GLY A N 18
ATOM 25504 C CA . GLY A 1 51 ? 2.117 3.604 -16.763 1.00 0.00 49 GLY A CA 18
ATOM 25505 C C . GLY A 1 51 ? 2.677 4.912 -16.214 1.00 0.00 49 GLY A C 18
ATOM 25506 O O . GLY A 1 51 ? 2.484 5.978 -16.798 1.00 0.00 49 GLY A O 18
ATOM 25510 N N . VAL A 1 52 ? 3.377 4.816 -15.082 1.00 0.00 50 VAL A N 18
ATOM 25511 C CA . VAL A 1 52 ? 3.981 5.985 -14.435 1.00 0.00 50 VAL A CA 18
ATOM 25512 C C . VAL A 1 52 ? 5.460 5.697 -14.157 1.00 0.00 50 VAL A C 18
ATOM 25513 O O . VAL A 1 52 ? 5.921 4.573 -14.352 1.00 0.00 50 VAL A O 18
ATOM 25526 N N . SER A 1 53 ? 6.201 6.708 -13.699 1.00 0.00 51 SER A N 18
ATOM 25527 C CA . SER A 1 53 ? 7.627 6.542 -13.396 1.00 0.00 51 SER A CA 18
ATOM 25528 C C . SER A 1 53 ? 7.842 6.677 -11.899 1.00 0.00 51 SER A C 18
ATOM 25529 O O . SER A 1 53 ? 6.992 7.221 -11.205 1.00 0.00 51 SER A O 18
ATOM 25537 N N . VAL A 1 54 ? 8.980 6.191 -11.409 1.00 0.00 52 VAL A N 18
ATOM 25538 C CA . VAL A 1 54 ? 9.281 6.276 -9.981 1.00 0.00 52 VAL A CA 18
ATOM 25539 C C . VAL A 1 54 ? 9.206 7.733 -9.500 1.00 0.00 52 VAL A C 18
ATOM 25540 O O . VAL A 1 54 ? 8.734 8.009 -8.398 1.00 0.00 52 VAL A O 18
ATOM 25553 N N . THR A 1 55 ? 9.701 8.649 -10.323 1.00 0.00 53 THR A N 18
ATOM 25554 C CA . THR A 1 55 ? 9.714 10.069 -9.967 1.00 0.00 53 THR A CA 18
ATOM 25555 C C . THR A 1 55 ? 8.307 10.604 -9.685 1.00 0.00 53 THR A C 18
ATOM 25556 O O . THR A 1 55 ? 8.154 11.589 -8.980 1.00 0.00 53 THR A O 18
ATOM 25567 N N . ASP A 1 56 ? 7.294 9.982 -10.248 1.00 0.00 54 ASP A N 18
ATOM 25568 C CA . ASP A 1 56 ? 5.929 10.454 -10.045 1.00 0.00 54 ASP A CA 18
ATOM 25569 C C . ASP A 1 56 ? 5.418 10.084 -8.653 1.00 0.00 54 ASP A C 18
ATOM 25570 O O . ASP A 1 56 ? 4.591 10.789 -8.075 1.00 0.00 54 ASP A O 18
ATOM 25579 N N . LEU A 1 57 ? 5.889 8.958 -8.142 1.00 0.00 55 LEU A N 18
ATOM 25580 C CA . LEU A 1 57 ? 5.455 8.465 -6.831 1.00 0.00 55 LEU A CA 18
ATOM 25581 C C . LEU A 1 57 ? 5.905 9.378 -5.684 1.00 0.00 55 LEU A C 18
ATOM 25582 O O . LEU A 1 57 ? 5.076 9.892 -4.934 1.00 0.00 55 LEU A O 18
ATOM 25598 N N . LYS A 1 58 ? 7.219 9.546 -5.528 1.00 0.00 56 LYS A N 18
ATOM 25599 C CA . LYS A 1 58 ? 7.762 10.365 -4.436 1.00 0.00 56 LYS A CA 18
ATOM 25600 C C . LYS A 1 58 ? 7.231 11.798 -4.442 1.00 0.00 56 LYS A C 18
ATOM 25601 O O . LYS A 1 58 ? 7.028 12.392 -3.384 1.00 0.00 56 LYS A O 18
ATOM 25620 N N . ILE A 1 59 ? 7.026 12.356 -5.623 1.00 0.00 57 ILE A N 18
ATOM 25621 C CA . ILE A 1 59 ? 6.540 13.728 -5.722 1.00 0.00 57 ILE A CA 18
ATOM 25622 C C . ILE A 1 59 ? 5.055 13.794 -5.405 1.00 0.00 57 ILE A C 18
ATOM 25623 O O . ILE A 1 59 ? 4.574 14.794 -4.888 1.00 0.00 57 ILE A O 18
ATOM 25639 N N . GLY A 1 60 ? 4.336 12.719 -5.691 1.00 0.00 58 GLY A N 18
ATOM 25640 C CA . GLY A 1 60 ? 2.909 12.681 -5.400 1.00 0.00 58 GLY A CA 18
ATOM 25641 C C . GLY A 1 60 ? 2.652 13.008 -3.941 1.00 0.00 58 GLY A C 18
ATOM 25642 O O . GLY A 1 60 ? 1.573 13.466 -3.566 1.00 0.00 58 GLY A O 18
ATOM 25646 N N . LEU A 1 61 ? 3.642 12.707 -3.124 1.00 0.00 59 LEU A N 18
ATOM 25647 C CA . LEU A 1 61 ? 3.542 12.892 -1.684 1.00 0.00 59 LEU A CA 18
ATOM 25648 C C . LEU A 1 61 ? 3.851 14.317 -1.260 1.00 0.00 59 LEU A C 18
ATOM 25649 O O . LEU A 1 61 ? 2.972 15.011 -0.746 1.00 0.00 59 LEU A O 18
ATOM 25665 N N . ALA A 1 62 ? 5.078 14.770 -1.474 1.00 0.00 60 ALA A N 18
ATOM 25666 C CA . ALA A 1 62 ? 5.425 16.131 -1.101 1.00 0.00 60 ALA A CA 18
ATOM 25667 C C . ALA A 1 62 ? 4.791 17.095 -2.087 1.00 0.00 60 ALA A C 18
ATOM 25668 O O . ALA A 1 62 ? 4.606 18.276 -1.792 1.00 0.00 60 ALA A O 18
ATOM 25675 N N . GLY A 1 63 ? 4.454 16.577 -3.265 1.00 0.00 61 GLY A N 18
ATOM 25676 C CA . GLY A 1 63 ? 3.828 17.407 -4.291 1.00 0.00 61 GLY A CA 18
ATOM 25677 C C . GLY A 1 63 ? 4.820 18.406 -4.881 1.00 0.00 61 GLY A C 18
ATOM 25678 O O . GLY A 1 63 ? 4.468 19.184 -5.766 1.00 0.00 61 GLY A O 18
ATOM 25682 N N . SER A 1 64 ? 6.061 18.389 -4.388 1.00 0.00 62 SER A N 18
ATOM 25683 C CA . SER A 1 64 ? 7.087 19.315 -4.881 1.00 0.00 62 SER A CA 18
ATOM 25684 C C . SER A 1 64 ? 8.416 18.605 -5.106 1.00 0.00 62 SER A C 18
ATOM 25685 O O . SER A 1 64 ? 9.211 18.443 -4.181 1.00 0.00 62 SER A O 18
ATOM 25693 N N . GLU A 1 65 ? 8.651 18.194 -6.349 1.00 0.00 63 GLU A N 18
ATOM 25694 C CA . GLU A 1 65 ? 9.888 17.511 -6.699 1.00 0.00 63 GLU A CA 18
ATOM 25695 C C . GLU A 1 65 ? 11.096 18.339 -6.284 1.00 0.00 63 GLU A C 18
ATOM 25696 O O . GLU A 1 65 ? 12.236 17.885 -6.378 1.00 0.00 63 GLU A O 18
ATOM 25708 N N . GLU A 1 66 ? 10.842 19.556 -5.816 1.00 0.00 64 GLU A N 18
ATOM 25709 C CA . GLU A 1 66 ? 11.917 20.438 -5.378 1.00 0.00 64 GLU A CA 18
ATOM 25710 C C . GLU A 1 66 ? 12.208 20.239 -3.892 1.00 0.00 64 GLU A C 18
ATOM 25711 O O . GLU A 1 66 ? 13.346 20.400 -3.450 1.00 0.00 64 GLU A O 18
ATOM 25723 N N . ASP A 1 67 ? 11.170 19.912 -3.114 1.00 0.00 65 ASP A N 18
ATOM 25724 C CA . ASP A 1 67 ? 11.325 19.723 -1.667 1.00 0.00 65 ASP A CA 18
ATOM 25725 C C . ASP A 1 67 ? 11.381 18.246 -1.274 1.00 0.00 65 ASP A C 18
ATOM 25726 O O . ASP A 1 67 ? 11.715 17.925 -0.132 1.00 0.00 65 ASP A O 18
ATOM 25735 N N . VAL A 1 68 ? 11.054 17.347 -2.195 1.00 0.00 66 VAL A N 18
ATOM 25736 C CA . VAL A 1 68 ? 11.085 15.923 -1.866 1.00 0.00 66 VAL A CA 18
ATOM 25737 C C . VAL A 1 68 ? 12.438 15.542 -1.278 1.00 0.00 66 VAL A C 18
ATOM 25738 O O . VAL A 1 68 ? 12.547 14.576 -0.524 1.00 0.00 66 VAL A O 18
ATOM 25751 N N . ASP A 1 69 ? 13.464 16.308 -1.625 1.00 0.00 67 ASP A N 18
ATOM 25752 C CA . ASP A 1 69 ? 14.803 16.039 -1.121 1.00 0.00 67 ASP A CA 18
ATOM 25753 C C . ASP A 1 69 ? 14.787 15.962 0.402 1.00 0.00 67 ASP A C 18
ATOM 25754 O O . ASP A 1 69 ? 15.660 15.346 1.012 1.00 0.00 67 ASP A O 18
ATOM 25763 N N . MET A 1 70 ? 13.784 16.594 1.010 1.00 0.00 68 MET A N 18
ATOM 25764 C CA . MET A 1 70 ? 13.649 16.599 2.466 1.00 0.00 68 MET A CA 18
ATOM 25765 C C . MET A 1 70 ? 12.712 15.484 2.924 1.00 0.00 68 MET A C 18
ATOM 25766 O O . MET A 1 70 ? 12.872 14.936 4.015 1.00 0.00 68 MET A O 18
ATOM 25780 N N . LEU A 1 71 ? 11.735 15.152 2.085 1.00 0.00 69 LEU A N 18
ATOM 25781 C CA . LEU A 1 71 ? 10.778 14.101 2.416 1.00 0.00 69 LEU A CA 18
ATOM 25782 C C . LEU A 1 71 ? 11.513 12.845 2.881 1.00 0.00 69 LEU A C 18
ATOM 25783 O O . LEU A 1 71 ? 12.415 12.355 2.202 1.00 0.00 69 LEU A O 18
ATOM 25799 N N . ASP A 1 72 ? 11.125 12.337 4.049 1.00 0.00 70 ASP A N 18
ATOM 25800 C CA . ASP A 1 72 ? 11.755 11.142 4.610 1.00 0.00 70 ASP A CA 18
ATOM 25801 C C . ASP A 1 72 ? 12.049 10.107 3.527 1.00 0.00 70 ASP A C 18
ATOM 25802 O O . ASP A 1 72 ? 13.013 9.349 3.628 1.00 0.00 70 ASP A O 18
ATOM 25811 N N . THR A 1 73 ? 11.216 10.079 2.494 1.00 0.00 71 THR A N 18
ATOM 25812 C CA . THR A 1 73 ? 11.407 9.128 1.405 1.00 0.00 71 THR A CA 18
ATOM 25813 C C . THR A 1 73 ? 12.875 9.159 0.934 1.00 0.00 71 THR A C 18
ATOM 25814 O O . THR A 1 73 ? 13.311 10.157 0.361 1.00 0.00 71 THR A O 18
ATOM 25825 N N . PRO A 1 74 ? 13.655 8.121 1.180 1.00 0.00 72 PRO A N 18
ATOM 25826 C CA . PRO A 1 74 ? 15.099 8.092 0.782 1.00 0.00 72 PRO A CA 18
ATOM 25827 C C . PRO A 1 74 ? 15.319 7.748 -0.694 1.00 0.00 72 PRO A C 18
ATOM 25828 O O . PRO A 1 74 ? 16.348 7.173 -1.052 1.00 0.00 72 PRO A O 18
ATOM 25839 N N . MET A 1 75 ? 14.362 8.099 -1.544 1.00 0.00 73 MET A N 18
ATOM 25840 C CA . MET A 1 75 ? 14.478 7.820 -2.975 1.00 0.00 73 MET A CA 18
ATOM 25841 C C . MET A 1 75 ? 14.712 6.333 -3.248 1.00 0.00 73 MET A C 18
ATOM 25842 O O . MET A 1 75 ? 14.699 5.905 -4.399 1.00 0.00 73 MET A O 18
ATOM 25856 N N . SER A 1 76 ? 14.924 5.546 -2.192 1.00 0.00 74 SER A N 18
ATOM 25857 C CA . SER A 1 76 ? 15.157 4.109 -2.341 1.00 0.00 74 SER A CA 18
ATOM 25858 C C . SER A 1 76 ? 13.882 3.342 -2.025 1.00 0.00 74 SER A C 18
ATOM 25859 O O . SER A 1 76 ? 13.750 2.164 -2.353 1.00 0.00 74 SER A O 18
ATOM 25867 N N . ALA A 1 77 ? 12.948 4.026 -1.375 1.00 0.00 75 ALA A N 18
ATOM 25868 C CA . ALA A 1 77 ? 11.682 3.416 -1.000 1.00 0.00 75 ALA A CA 18
ATOM 25869 C C . ALA A 1 77 ? 10.771 3.239 -2.214 1.00 0.00 75 ALA A C 18
ATOM 25870 O O . ALA A 1 77 ? 9.984 2.297 -2.267 1.00 0.00 75 ALA A O 18
ATOM 25877 N N . LEU A 1 78 ? 10.877 4.132 -3.193 1.00 0.00 76 LEU A N 18
ATOM 25878 C CA . LEU A 1 78 ? 10.043 4.002 -4.379 1.00 0.00 76 LEU A CA 18
ATOM 25879 C C . LEU A 1 78 ? 10.445 2.739 -5.121 1.00 0.00 76 LEU A C 18
ATOM 25880 O O . LEU A 1 78 ? 9.604 1.894 -5.432 1.00 0.00 76 LEU A O 18
ATOM 25896 N N . LYS A 1 79 ? 11.744 2.608 -5.388 1.00 0.00 77 LYS A N 18
ATOM 25897 C CA . LYS A 1 79 ? 12.249 1.432 -6.080 1.00 0.00 77 LYS A CA 18
ATOM 25898 C C . LYS A 1 79 ? 11.676 0.183 -5.422 1.00 0.00 77 LYS A C 18
ATOM 25899 O O . LYS A 1 79 ? 11.346 -0.797 -6.091 1.00 0.00 77 LYS A O 18
ATOM 25918 N N . ASP A 1 80 ? 11.549 0.242 -4.098 1.00 0.00 78 ASP A N 18
ATOM 25919 C CA . ASP A 1 80 ? 11.003 -0.867 -3.339 1.00 0.00 78 ASP A CA 18
ATOM 25920 C C . ASP A 1 80 ? 9.506 -0.986 -3.621 1.00 0.00 78 ASP A C 18
ATOM 25921 O O . ASP A 1 80 ? 9.034 -2.022 -4.090 1.00 0.00 78 ASP A O 18
ATOM 25930 N N . ALA A 1 81 ? 8.766 0.080 -3.329 1.00 0.00 79 ALA A N 18
ATOM 25931 C CA . ALA A 1 81 ? 7.325 0.086 -3.550 1.00 0.00 79 ALA A CA 18
ATOM 25932 C C . ALA A 1 81 ? 6.984 -0.106 -5.030 1.00 0.00 79 ALA A C 18
ATOM 25933 O O . ALA A 1 81 ? 6.331 -1.083 -5.391 1.00 0.00 79 ALA A O 18
ATOM 25940 N N . VAL A 1 82 ? 7.409 0.845 -5.872 1.00 0.00 80 VAL A N 18
ATOM 25941 C CA . VAL A 1 82 ? 7.127 0.790 -7.314 1.00 0.00 80 VAL A CA 18
ATOM 25942 C C . VAL A 1 82 ? 7.143 -0.648 -7.833 1.00 0.00 80 VAL A C 18
ATOM 25943 O O . VAL A 1 82 ? 6.495 -0.970 -8.829 1.00 0.00 80 VAL A O 18
ATOM 25956 N N . ARG A 1 83 ? 7.883 -1.500 -7.141 1.00 0.00 81 ARG A N 18
ATOM 25957 C CA . ARG A 1 83 ? 7.982 -2.902 -7.520 1.00 0.00 81 ARG A CA 18
ATOM 25958 C C . ARG A 1 83 ? 6.735 -3.644 -7.064 1.00 0.00 81 ARG A C 18
ATOM 25959 O O . ARG A 1 83 ? 6.046 -4.290 -7.853 1.00 0.00 81 ARG A O 18
ATOM 25980 N N . ILE A 1 84 ? 6.476 -3.560 -5.770 1.00 0.00 82 ILE A N 18
ATOM 25981 C CA . ILE A 1 84 ? 5.336 -4.234 -5.177 1.00 0.00 82 ILE A CA 18
ATOM 25982 C C . ILE A 1 84 ? 4.048 -3.991 -5.978 1.00 0.00 82 ILE A C 18
ATOM 25983 O O . ILE A 1 84 ? 3.283 -4.930 -6.199 1.00 0.00 82 ILE A O 18
ATOM 25999 N N . LEU A 1 85 ? 3.787 -2.752 -6.413 1.00 0.00 83 LEU A N 18
ATOM 26000 C CA . LEU A 1 85 ? 2.559 -2.504 -7.176 1.00 0.00 83 LEU A CA 18
ATOM 26001 C C . LEU A 1 85 ? 2.718 -3.035 -8.593 1.00 0.00 83 LEU A C 18
ATOM 26002 O O . LEU A 1 85 ? 1.766 -3.555 -9.178 1.00 0.00 83 LEU A O 18
ATOM 26018 N N . TRP A 1 86 ? 3.920 -2.908 -9.146 1.00 0.00 84 TRP A N 18
ATOM 26019 C CA . TRP A 1 86 ? 4.166 -3.394 -10.507 1.00 0.00 84 TRP A CA 18
ATOM 26020 C C . TRP A 1 86 ? 3.594 -4.807 -10.666 1.00 0.00 84 TRP A C 18
ATOM 26021 O O . TRP A 1 86 ? 3.324 -5.256 -11.781 1.00 0.00 84 TRP A O 18
ATOM 26042 N N . GLY A 1 87 ? 3.421 -5.499 -9.543 1.00 0.00 85 GLY A N 18
ATOM 26043 C CA . GLY A 1 87 ? 2.890 -6.860 -9.560 1.00 0.00 85 GLY A CA 18
ATOM 26044 C C . GLY A 1 87 ? 4.018 -7.873 -9.725 1.00 0.00 85 GLY A C 18
ATOM 26045 O O . GLY A 1 87 ? 3.776 -9.046 -10.009 1.00 0.00 85 GLY A O 18
ATOM 26049 N N . GLU A 1 88 ? 5.253 -7.410 -9.536 1.00 0.00 86 GLU A N 18
ATOM 26050 C CA . GLU A 1 88 ? 6.431 -8.272 -9.658 1.00 0.00 86 GLU A CA 18
ATOM 26051 C C . GLU A 1 88 ? 7.039 -8.513 -8.279 1.00 0.00 86 GLU A C 18
ATOM 26052 O O . GLU A 1 88 ? 8.072 -9.169 -8.149 1.00 0.00 86 GLU A O 18
ATOM 26064 N N . ALA A 1 89 ? 6.380 -7.962 -7.256 1.00 0.00 87 ALA A N 18
ATOM 26065 C CA . ALA A 1 89 ? 6.828 -8.093 -5.867 1.00 0.00 87 ALA A CA 18
ATOM 26066 C C . ALA A 1 89 ? 7.599 -9.397 -5.633 1.00 0.00 87 ALA A C 18
ATOM 26067 O O . ALA A 1 89 ? 8.625 -9.408 -4.953 1.00 0.00 87 ALA A O 18
ATOM 26074 N N . GLU A 1 90 ? 7.094 -10.489 -6.197 1.00 0.00 88 GLU A N 18
ATOM 26075 C CA . GLU A 1 90 ? 7.743 -11.785 -6.038 1.00 0.00 88 GLU A CA 18
ATOM 26076 C C . GLU A 1 90 ? 9.193 -11.724 -6.503 1.00 0.00 88 GLU A C 18
ATOM 26077 O O . GLU A 1 90 ? 9.495 -11.158 -7.554 1.00 0.00 88 GLU A O 18
ATOM 26089 N N . VAL A 1 91 ? 10.087 -12.313 -5.716 1.00 0.00 89 VAL A N 18
ATOM 26090 C CA . VAL A 1 91 ? 11.506 -12.326 -6.056 1.00 0.00 89 VAL A CA 18
ATOM 26091 C C . VAL A 1 91 ? 11.811 -13.479 -7.007 1.00 0.00 89 VAL A C 18
ATOM 26092 O O . VAL A 1 91 ? 11.456 -14.626 -6.741 1.00 0.00 89 VAL A O 18
ATOM 26105 N N . ASP A 1 92 ? 12.465 -13.164 -8.122 1.00 0.00 90 ASP A N 18
ATOM 26106 C CA . ASP A 1 92 ? 12.807 -14.181 -9.114 1.00 0.00 90 ASP A CA 18
ATOM 26107 C C . ASP A 1 92 ? 14.115 -14.879 -8.748 1.00 0.00 90 ASP A C 18
ATOM 26108 O O . ASP A 1 92 ? 14.110 -16.017 -8.277 1.00 0.00 90 ASP A O 18
ATOM 26117 N N . SER A 1 93 ? 15.232 -14.193 -8.972 1.00 0.00 91 SER A N 18
ATOM 26118 C CA . SER A 1 93 ? 16.541 -14.760 -8.665 1.00 0.00 91 SER A CA 18
ATOM 26119 C C . SER A 1 93 ? 16.765 -14.817 -7.158 1.00 0.00 91 SER A C 18
ATOM 26120 O O . SER A 1 93 ? 15.812 -14.860 -6.380 1.00 0.00 91 SER A O 18
ATOM 26128 N N . LEU A 1 94 ? 18.032 -14.819 -6.754 1.00 0.00 92 LEU A N 18
ATOM 26129 C CA . LEU A 1 94 ? 18.369 -14.873 -5.336 1.00 0.00 92 LEU A CA 18
ATOM 26130 C C . LEU A 1 94 ? 18.163 -13.494 -4.697 1.00 0.00 92 LEU A C 18
ATOM 26131 O O . LEU A 1 94 ? 18.320 -12.473 -5.367 1.00 0.00 92 LEU A O 18
ATOM 26147 N N . PRO A 1 95 ? 17.819 -13.435 -3.430 1.00 0.00 93 PRO A N 18
ATOM 26148 C CA . PRO A 1 95 ? 17.600 -12.134 -2.727 1.00 0.00 93 PRO A CA 18
ATOM 26149 C C . PRO A 1 95 ? 18.916 -11.396 -2.473 1.00 0.00 93 PRO A C 18
ATOM 26150 O O . PRO A 1 95 ? 19.379 -10.627 -3.315 1.00 0.00 93 PRO A O 18
ATOM 26161 N N . GLN A 1 96 ? 19.508 -11.638 -1.309 1.00 0.00 94 GLN A N 18
ATOM 26162 C CA . GLN A 1 96 ? 20.766 -10.994 -0.955 1.00 0.00 94 GLN A CA 18
ATOM 26163 C C . GLN A 1 96 ? 21.922 -11.623 -1.740 1.00 0.00 94 GLN A C 18
ATOM 26164 O O . GLN A 1 96 ? 21.854 -12.795 -2.111 1.00 0.00 94 GLN A O 18
ATOM 26178 N N . PRO A 1 97 ? 22.975 -10.882 -2.000 1.00 0.00 95 PRO A N 18
ATOM 26179 C CA . PRO A 1 97 ? 24.151 -11.407 -2.757 1.00 0.00 95 PRO A CA 18
ATOM 26180 C C . PRO A 1 97 ? 24.966 -12.398 -1.924 1.00 0.00 95 PRO A C 18
ATOM 26181 O O . PRO A 1 97 ? 25.709 -12.004 -1.025 1.00 0.00 95 PRO A O 18
ATOM 26192 N N . VAL A 1 98 ? 24.819 -13.682 -2.231 1.00 0.00 96 VAL A N 18
ATOM 26193 C CA . VAL A 1 98 ? 25.544 -14.719 -1.505 1.00 0.00 96 VAL A CA 18
ATOM 26194 C C . VAL A 1 98 ? 27.018 -14.716 -1.896 1.00 0.00 96 VAL A C 18
ATOM 26195 O O . VAL A 1 98 ? 27.296 -14.664 -3.082 1.00 0.00 96 VAL A O 18
ATOM 26209 N N . MET A 1 3 ? -15.294 -2.656 3.539 1.00 0.00 1 MET A N 19
ATOM 26210 C CA . MET A 1 3 ? -16.622 -3.209 3.152 1.00 0.00 1 MET A CA 19
ATOM 26211 C C . MET A 1 3 ? -16.503 -3.914 1.805 1.00 0.00 1 MET A C 19
ATOM 26212 O O . MET A 1 3 ? -15.612 -3.610 1.013 1.00 0.00 1 MET A O 19
ATOM 26226 N N . VAL A 1 4 ? -17.406 -4.856 1.552 1.00 0.00 2 VAL A N 19
ATOM 26227 C CA . VAL A 1 4 ? -17.388 -5.595 0.295 1.00 0.00 2 VAL A CA 19
ATOM 26228 C C . VAL A 1 4 ? -17.662 -4.660 -0.878 1.00 0.00 2 VAL A C 19
ATOM 26229 O O . VAL A 1 4 ? -18.741 -4.078 -0.987 1.00 0.00 2 VAL A O 19
ATOM 26242 N N . THR A 1 5 ? -16.672 -4.519 -1.753 1.00 0.00 3 THR A N 19
ATOM 26243 C CA . THR A 1 5 ? -16.807 -3.652 -2.919 1.00 0.00 3 THR A CA 19
ATOM 26244 C C . THR A 1 5 ? -15.668 -3.909 -3.903 1.00 0.00 3 THR A C 19
ATOM 26245 O O . THR A 1 5 ? -14.825 -3.041 -4.130 1.00 0.00 3 THR A O 19
ATOM 26256 N N . PRO A 1 6 ? -15.624 -5.081 -4.482 1.00 0.00 4 PRO A N 19
ATOM 26257 C CA . PRO A 1 6 ? -14.559 -5.456 -5.457 1.00 0.00 4 PRO A CA 19
ATOM 26258 C C . PRO A 1 6 ? -14.780 -4.815 -6.826 1.00 0.00 4 PRO A C 19
ATOM 26259 O O . PRO A 1 6 ? -15.892 -4.408 -7.163 1.00 0.00 4 PRO A O 19
ATOM 26270 N N . VAL A 1 7 ? -13.705 -4.731 -7.610 1.00 0.00 5 VAL A N 19
ATOM 26271 C CA . VAL A 1 7 ? -13.771 -4.138 -8.946 1.00 0.00 5 VAL A CA 19
ATOM 26272 C C . VAL A 1 7 ? -12.852 -4.891 -9.905 1.00 0.00 5 VAL A C 19
ATOM 26273 O O . VAL A 1 7 ? -13.296 -5.404 -10.931 1.00 0.00 5 VAL A O 19
ATOM 26286 N N . ASN A 1 8 ? -11.569 -4.948 -9.563 1.00 0.00 6 ASN A N 19
ATOM 26287 C CA . ASN A 1 8 ? -10.593 -5.637 -10.400 1.00 0.00 6 ASN A CA 19
ATOM 26288 C C . ASN A 1 8 ? -11.010 -7.088 -10.636 1.00 0.00 6 ASN A C 19
ATOM 26289 O O . ASN A 1 8 ? -11.992 -7.355 -11.329 1.00 0.00 6 ASN A O 19
ATOM 26300 N N . MET A 1 9 ? -10.251 -8.024 -10.061 1.00 0.00 7 MET A N 19
ATOM 26301 C CA . MET A 1 9 ? -10.540 -9.451 -10.215 1.00 0.00 7 MET A CA 19
ATOM 26302 C C . MET A 1 9 ? -10.354 -10.184 -8.889 1.00 0.00 7 MET A C 19
ATOM 26303 O O . MET A 1 9 ? -11.296 -10.772 -8.359 1.00 0.00 7 MET A O 19
ATOM 26317 N N . SER A 1 10 ? -9.129 -10.147 -8.356 1.00 0.00 8 SER A N 19
ATOM 26318 C CA . SER A 1 10 ? -8.820 -10.816 -7.089 1.00 0.00 8 SER A CA 19
ATOM 26319 C C . SER A 1 10 ? -8.321 -9.800 -6.068 1.00 0.00 8 SER A C 19
ATOM 26320 O O . SER A 1 10 ? -7.850 -8.722 -6.431 1.00 0.00 8 SER A O 19
ATOM 26328 N N . ARG A 1 11 ? -8.423 -10.147 -4.788 1.00 0.00 9 ARG A N 19
ATOM 26329 C CA . ARG A 1 11 ? -7.976 -9.259 -3.731 1.00 0.00 9 ARG A CA 19
ATOM 26330 C C . ARG A 1 11 ? -6.460 -9.344 -3.581 1.00 0.00 9 ARG A C 19
ATOM 26331 O O . ARG A 1 11 ? -5.822 -8.400 -3.136 1.00 0.00 9 ARG A O 19
ATOM 26352 N N . GLU A 1 12 ? -5.882 -10.473 -3.968 1.00 0.00 10 GLU A N 19
ATOM 26353 C CA . GLU A 1 12 ? -4.436 -10.634 -3.870 1.00 0.00 10 GLU A CA 19
ATOM 26354 C C . GLU A 1 12 ? -3.736 -9.435 -4.512 1.00 0.00 10 GLU A C 19
ATOM 26355 O O . GLU A 1 12 ? -2.645 -9.045 -4.098 1.00 0.00 10 GLU A O 19
ATOM 26367 N N . THR A 1 13 ? -4.387 -8.841 -5.507 1.00 0.00 11 THR A N 19
ATOM 26368 C CA . THR A 1 13 ? -3.839 -7.671 -6.181 1.00 0.00 11 THR A CA 19
ATOM 26369 C C . THR A 1 13 ? -3.914 -6.491 -5.227 1.00 0.00 11 THR A C 19
ATOM 26370 O O . THR A 1 13 ? -3.145 -5.536 -5.311 1.00 0.00 11 THR A O 19
ATOM 26381 N N . ALA A 1 14 ? -4.861 -6.605 -4.317 1.00 0.00 12 ALA A N 19
ATOM 26382 C CA . ALA A 1 14 ? -5.103 -5.595 -3.297 1.00 0.00 12 ALA A CA 19
ATOM 26383 C C . ALA A 1 14 ? -4.130 -5.760 -2.127 1.00 0.00 12 ALA A C 19
ATOM 26384 O O . ALA A 1 14 ? -3.226 -4.948 -1.927 1.00 0.00 12 ALA A O 19
ATOM 26391 N N . LEU A 1 15 ? -4.345 -6.816 -1.362 1.00 0.00 13 LEU A N 19
ATOM 26392 C CA . LEU A 1 15 ? -3.528 -7.133 -0.191 1.00 0.00 13 LEU A CA 19
ATOM 26393 C C . LEU A 1 15 ? -2.059 -6.708 -0.350 1.00 0.00 13 LEU A C 19
ATOM 26394 O O . LEU A 1 15 ? -1.442 -6.251 0.612 1.00 0.00 13 LEU A O 19
ATOM 26410 N N . ARG A 1 16 ? -1.484 -6.911 -1.532 1.00 0.00 14 ARG A N 19
ATOM 26411 C CA . ARG A 1 16 ? -0.066 -6.593 -1.739 1.00 0.00 14 ARG A CA 19
ATOM 26412 C C . ARG A 1 16 ? 0.195 -5.096 -1.939 1.00 0.00 14 ARG A C 19
ATOM 26413 O O . ARG A 1 16 ? 1.258 -4.603 -1.561 1.00 0.00 14 ARG A O 19
ATOM 26434 N N . ILE A 1 17 ? -0.743 -4.374 -2.537 1.00 0.00 15 ILE A N 19
ATOM 26435 C CA . ILE A 1 17 ? -0.537 -2.950 -2.767 1.00 0.00 15 ILE A CA 19
ATOM 26436 C C . ILE A 1 17 ? -0.472 -2.169 -1.457 1.00 0.00 15 ILE A C 19
ATOM 26437 O O . ILE A 1 17 ? -0.019 -1.025 -1.436 1.00 0.00 15 ILE A O 19
ATOM 26453 N N . ALA A 1 18 ? -0.927 -2.780 -0.363 1.00 0.00 16 ALA A N 19
ATOM 26454 C CA . ALA A 1 18 ? -0.911 -2.113 0.936 1.00 0.00 16 ALA A CA 19
ATOM 26455 C C . ALA A 1 18 ? 0.329 -2.483 1.730 1.00 0.00 16 ALA A C 19
ATOM 26456 O O . ALA A 1 18 ? 0.697 -1.787 2.674 1.00 0.00 16 ALA A O 19
ATOM 26463 N N . LEU A 1 19 ? 0.990 -3.558 1.338 1.00 0.00 17 LEU A N 19
ATOM 26464 C CA . LEU A 1 19 ? 2.206 -3.962 2.026 1.00 0.00 17 LEU A CA 19
ATOM 26465 C C . LEU A 1 19 ? 3.314 -2.989 1.639 1.00 0.00 17 LEU A C 19
ATOM 26466 O O . LEU A 1 19 ? 4.223 -2.714 2.422 1.00 0.00 17 LEU A O 19
ATOM 26482 N N . ALA A 1 20 ? 3.212 -2.462 0.423 1.00 0.00 18 ALA A N 19
ATOM 26483 C CA . ALA A 1 20 ? 4.189 -1.508 -0.073 1.00 0.00 18 ALA A CA 19
ATOM 26484 C C . ALA A 1 20 ? 4.306 -0.332 0.887 1.00 0.00 18 ALA A C 19
ATOM 26485 O O . ALA A 1 20 ? 5.403 0.138 1.173 1.00 0.00 18 ALA A O 19
ATOM 26492 N N . ALA A 1 21 ? 3.164 0.139 1.383 1.00 0.00 19 ALA A N 19
ATOM 26493 C CA . ALA A 1 21 ? 3.161 1.263 2.321 1.00 0.00 19 ALA A CA 19
ATOM 26494 C C . ALA A 1 21 ? 4.305 1.114 3.327 1.00 0.00 19 ALA A C 19
ATOM 26495 O O . ALA A 1 21 ? 4.929 2.099 3.720 1.00 0.00 19 ALA A O 19
ATOM 26502 N N . ARG A 1 22 ? 4.586 -0.128 3.723 1.00 0.00 20 ARG A N 19
ATOM 26503 C CA . ARG A 1 22 ? 5.672 -0.383 4.663 1.00 0.00 20 ARG A CA 19
ATOM 26504 C C . ARG A 1 22 ? 6.999 0.024 4.032 1.00 0.00 20 ARG A C 19
ATOM 26505 O O . ARG A 1 22 ? 7.861 0.606 4.691 1.00 0.00 20 ARG A O 19
ATOM 26526 N N . ALA A 1 23 ? 7.147 -0.279 2.745 1.00 0.00 21 ALA A N 19
ATOM 26527 C CA . ALA A 1 23 ? 8.360 0.062 2.013 1.00 0.00 21 ALA A CA 19
ATOM 26528 C C . ALA A 1 23 ? 8.599 1.559 2.052 1.00 0.00 21 ALA A C 19
ATOM 26529 O O . ALA A 1 23 ? 9.608 2.051 1.548 1.00 0.00 21 ALA A O 19
ATOM 26536 N N . LEU A 1 24 ? 7.655 2.281 2.641 1.00 0.00 22 LEU A N 19
ATOM 26537 C CA . LEU A 1 24 ? 7.743 3.734 2.740 1.00 0.00 22 LEU A CA 19
ATOM 26538 C C . LEU A 1 24 ? 7.665 4.149 4.220 1.00 0.00 22 LEU A C 19
ATOM 26539 O O . LEU A 1 24 ? 6.639 3.924 4.861 1.00 0.00 22 LEU A O 19
ATOM 26555 N N . PRO A 1 25 ? 8.699 4.731 4.788 1.00 0.00 23 PRO A N 19
ATOM 26556 C CA . PRO A 1 25 ? 8.680 5.143 6.221 1.00 0.00 23 PRO A CA 19
ATOM 26557 C C . PRO A 1 25 ? 7.986 6.488 6.432 1.00 0.00 23 PRO A C 19
ATOM 26558 O O . PRO A 1 25 ? 8.610 7.457 6.865 1.00 0.00 23 PRO A O 19
ATOM 26569 N N . GLY A 1 26 ? 6.688 6.540 6.133 1.00 0.00 24 GLY A N 19
ATOM 26570 C CA . GLY A 1 26 ? 5.926 7.774 6.305 1.00 0.00 24 GLY A CA 19
ATOM 26571 C C . GLY A 1 26 ? 4.703 7.810 5.392 1.00 0.00 24 GLY A C 19
ATOM 26572 O O . GLY A 1 26 ? 3.596 8.114 5.835 1.00 0.00 24 GLY A O 19
ATOM 26576 N N . THR A 1 27 ? 4.911 7.511 4.114 1.00 0.00 25 THR A N 19
ATOM 26577 C CA . THR A 1 27 ? 3.816 7.526 3.147 1.00 0.00 25 THR A CA 19
ATOM 26578 C C . THR A 1 27 ? 2.825 6.400 3.418 1.00 0.00 25 THR A C 19
ATOM 26579 O O . THR A 1 27 ? 3.214 5.252 3.632 1.00 0.00 25 THR A O 19
ATOM 26590 N N . THR A 1 28 ? 1.539 6.742 3.402 1.00 0.00 26 THR A N 19
ATOM 26591 C CA . THR A 1 28 ? 0.483 5.770 3.637 1.00 0.00 26 THR A CA 19
ATOM 26592 C C . THR A 1 28 ? 0.128 5.055 2.330 1.00 0.00 26 THR A C 19
ATOM 26593 O O . THR A 1 28 ? 0.602 5.426 1.257 1.00 0.00 26 THR A O 19
ATOM 26604 N N . VAL A 1 29 ? -0.697 4.021 2.439 1.00 0.00 27 VAL A N 19
ATOM 26605 C CA . VAL A 1 29 ? -1.098 3.245 1.270 1.00 0.00 27 VAL A CA 19
ATOM 26606 C C . VAL A 1 29 ? -1.833 4.109 0.254 1.00 0.00 27 VAL A C 19
ATOM 26607 O O . VAL A 1 29 ? -1.415 4.228 -0.898 1.00 0.00 27 VAL A O 19
ATOM 26620 N N . GLY A 1 30 ? -2.951 4.678 0.682 1.00 0.00 28 GLY A N 19
ATOM 26621 C CA . GLY A 1 30 ? -3.771 5.495 -0.201 1.00 0.00 28 GLY A CA 19
ATOM 26622 C C . GLY A 1 30 ? -3.141 6.851 -0.497 1.00 0.00 28 GLY A C 19
ATOM 26623 O O . GLY A 1 30 ? -3.791 7.713 -1.090 1.00 0.00 28 GLY A O 19
ATOM 26627 N N . GLN A 1 31 ? -1.881 7.057 -0.099 1.00 0.00 29 GLN A N 19
ATOM 26628 C CA . GLN A 1 31 ? -1.222 8.341 -0.360 1.00 0.00 29 GLN A CA 19
ATOM 26629 C C . GLN A 1 31 ? -0.317 8.235 -1.579 1.00 0.00 29 GLN A C 19
ATOM 26630 O O . GLN A 1 31 ? 0.059 9.246 -2.173 1.00 0.00 29 GLN A O 19
ATOM 26644 N N . LEU A 1 32 ? 0.037 7.008 -1.945 1.00 0.00 30 LEU A N 19
ATOM 26645 C CA . LEU A 1 32 ? 0.914 6.780 -3.091 1.00 0.00 30 LEU A CA 19
ATOM 26646 C C . LEU A 1 32 ? 0.103 6.539 -4.364 1.00 0.00 30 LEU A C 19
ATOM 26647 O O . LEU A 1 32 ? 0.620 6.683 -5.472 1.00 0.00 30 LEU A O 19
ATOM 26663 N N . LEU A 1 33 ? -1.168 6.171 -4.207 1.00 0.00 31 LEU A N 19
ATOM 26664 C CA . LEU A 1 33 ? -2.033 5.912 -5.361 1.00 0.00 31 LEU A CA 19
ATOM 26665 C C . LEU A 1 33 ? -2.847 7.154 -5.720 1.00 0.00 31 LEU A C 19
ATOM 26666 O O . LEU A 1 33 ? -3.002 7.489 -6.895 1.00 0.00 31 LEU A O 19
ATOM 26682 N N . GLU A 1 34 ? -3.371 7.827 -4.702 1.00 0.00 32 GLU A N 19
ATOM 26683 C CA . GLU A 1 34 ? -4.177 9.024 -4.918 1.00 0.00 32 GLU A CA 19
ATOM 26684 C C . GLU A 1 34 ? -3.417 10.054 -5.753 1.00 0.00 32 GLU A C 19
ATOM 26685 O O . GLU A 1 34 ? -4.019 10.943 -6.356 1.00 0.00 32 GLU A O 19
ATOM 26697 N N . ILE A 1 35 ? -2.094 9.934 -5.783 1.00 0.00 33 ILE A N 19
ATOM 26698 C CA . ILE A 1 35 ? -1.271 10.870 -6.544 1.00 0.00 33 ILE A CA 19
ATOM 26699 C C . ILE A 1 35 ? -1.807 11.041 -7.963 1.00 0.00 33 ILE A C 19
ATOM 26700 O O . ILE A 1 35 ? -1.470 12.007 -8.646 1.00 0.00 33 ILE A O 19
ATOM 26716 N N . LEU A 1 36 ? -2.641 10.105 -8.406 1.00 0.00 34 LEU A N 19
ATOM 26717 C CA . LEU A 1 36 ? -3.207 10.180 -9.751 1.00 0.00 34 LEU A CA 19
ATOM 26718 C C . LEU A 1 36 ? -4.029 11.457 -9.912 1.00 0.00 34 LEU A C 19
ATOM 26719 O O . LEU A 1 36 ? -3.506 12.493 -10.323 1.00 0.00 34 LEU A O 19
ATOM 26735 N N . HIS A 1 37 ? -5.315 11.376 -9.586 1.00 0.00 35 HIS A N 19
ATOM 26736 C CA . HIS A 1 37 ? -6.198 12.531 -9.699 1.00 0.00 35 HIS A CA 19
ATOM 26737 C C . HIS A 1 37 ? -7.529 12.253 -8.994 1.00 0.00 35 HIS A C 19
ATOM 26738 O O . HIS A 1 37 ? -7.549 11.728 -7.881 1.00 0.00 35 HIS A O 19
ATOM 26753 N N . GLN A 1 38 ? -8.637 12.602 -9.647 1.00 0.00 36 GLN A N 19
ATOM 26754 C CA . GLN A 1 38 ? -9.956 12.378 -9.067 1.00 0.00 36 GLN A CA 19
ATOM 26755 C C . GLN A 1 38 ? -10.052 10.967 -8.494 1.00 0.00 36 GLN A C 19
ATOM 26756 O O . GLN A 1 38 ? -9.190 10.126 -8.743 1.00 0.00 36 GLN A O 19
ATOM 26770 N N . ARG A 1 39 ? -11.103 10.719 -7.717 1.00 0.00 37 ARG A N 19
ATOM 26771 C CA . ARG A 1 39 ? -11.301 9.409 -7.103 1.00 0.00 37 ARG A CA 19
ATOM 26772 C C . ARG A 1 39 ? -11.968 8.451 -8.088 1.00 0.00 37 ARG A C 19
ATOM 26773 O O . ARG A 1 39 ? -11.311 7.578 -8.655 1.00 0.00 37 ARG A O 19
ATOM 26794 N N . ILE A 1 40 ? -13.274 8.616 -8.285 1.00 0.00 38 ILE A N 19
ATOM 26795 C CA . ILE A 1 40 ? -14.012 7.749 -9.201 1.00 0.00 38 ILE A CA 19
ATOM 26796 C C . ILE A 1 40 ? -13.235 7.548 -10.501 1.00 0.00 38 ILE A C 19
ATOM 26797 O O . ILE A 1 40 ? -12.620 8.480 -11.020 1.00 0.00 38 ILE A O 19
ATOM 26813 N N . GLU A 1 41 ? -13.267 6.323 -11.020 1.00 0.00 39 GLU A N 19
ATOM 26814 C CA . GLU A 1 41 ? -12.564 6.005 -12.260 1.00 0.00 39 GLU A CA 19
ATOM 26815 C C . GLU A 1 41 ? -11.083 6.362 -12.152 1.00 0.00 39 GLU A C 19
ATOM 26816 O O . GLU A 1 41 ? -10.721 7.534 -12.055 1.00 0.00 39 GLU A O 19
ATOM 26828 N N . GLY A 1 42 ? -10.231 5.340 -12.172 1.00 0.00 40 GLY A N 19
ATOM 26829 C CA . GLY A 1 42 ? -8.790 5.551 -12.080 1.00 0.00 40 GLY A CA 19
ATOM 26830 C C . GLY A 1 42 ? -8.091 4.298 -11.555 1.00 0.00 40 GLY A C 19
ATOM 26831 O O . GLY A 1 42 ? -7.483 3.550 -12.320 1.00 0.00 40 GLY A O 19
ATOM 26835 N N . PRO A 1 43 ? -8.172 4.059 -10.272 1.00 0.00 41 PRO A N 19
ATOM 26836 C CA . PRO A 1 43 ? -7.536 2.868 -9.632 1.00 0.00 41 PRO A CA 19
ATOM 26837 C C . PRO A 1 43 ? -8.251 1.572 -10.022 1.00 0.00 41 PRO A C 19
ATOM 26838 O O . PRO A 1 43 ? -8.912 0.939 -9.198 1.00 0.00 41 PRO A O 19
ATOM 26849 N N . LEU A 1 44 ? -8.117 1.189 -11.289 1.00 0.00 42 LEU A N 19
ATOM 26850 C CA . LEU A 1 44 ? -8.756 -0.025 -11.787 1.00 0.00 42 LEU A CA 19
ATOM 26851 C C . LEU A 1 44 ? -7.895 -1.255 -11.502 1.00 0.00 42 LEU A C 19
ATOM 26852 O O . LEU A 1 44 ? -7.794 -1.702 -10.359 1.00 0.00 42 LEU A O 19
ATOM 26868 N N . THR A 1 45 ? -7.289 -1.808 -12.551 1.00 0.00 43 THR A N 19
ATOM 26869 C CA . THR A 1 45 ? -6.449 -3.000 -12.410 1.00 0.00 43 THR A CA 19
ATOM 26870 C C . THR A 1 45 ? -4.999 -2.611 -12.137 1.00 0.00 43 THR A C 19
ATOM 26871 O O . THR A 1 45 ? -4.626 -1.445 -12.251 1.00 0.00 43 THR A O 19
ATOM 26882 N N . GLU A 1 46 ? -4.189 -3.603 -11.778 1.00 0.00 44 GLU A N 19
ATOM 26883 C CA . GLU A 1 46 ? -2.780 -3.366 -11.492 1.00 0.00 44 GLU A CA 19
ATOM 26884 C C . GLU A 1 46 ? -2.062 -2.854 -12.735 1.00 0.00 44 GLU A C 19
ATOM 26885 O O . GLU A 1 46 ? -1.060 -2.145 -12.640 1.00 0.00 44 GLU A O 19
ATOM 26897 N N . GLU A 1 47 ? -2.581 -3.222 -13.902 1.00 0.00 45 GLU A N 19
ATOM 26898 C CA . GLU A 1 47 ? -1.983 -2.799 -15.160 1.00 0.00 45 GLU A CA 19
ATOM 26899 C C . GLU A 1 47 ? -2.070 -1.283 -15.312 1.00 0.00 45 GLU A C 19
ATOM 26900 O O . GLU A 1 47 ? -1.135 -0.643 -15.797 1.00 0.00 45 GLU A O 19
ATOM 26912 N N . SER A 1 48 ? -3.196 -0.715 -14.894 1.00 0.00 46 SER A N 19
ATOM 26913 C CA . SER A 1 48 ? -3.392 0.727 -14.990 1.00 0.00 46 SER A CA 19
ATOM 26914 C C . SER A 1 48 ? -2.320 1.467 -14.191 1.00 0.00 46 SER A C 19
ATOM 26915 O O . SER A 1 48 ? -1.755 2.455 -14.662 1.00 0.00 46 SER A O 19
ATOM 26923 N N . LEU A 1 49 ? -2.037 0.983 -12.985 1.00 0.00 47 LEU A N 19
ATOM 26924 C CA . LEU A 1 49 ? -1.023 1.611 -12.140 1.00 0.00 47 LEU A CA 19
ATOM 26925 C C . LEU A 1 49 ? 0.333 1.608 -12.846 1.00 0.00 47 LEU A C 19
ATOM 26926 O O . LEU A 1 49 ? 1.134 2.527 -12.679 1.00 0.00 47 LEU A O 19
ATOM 26942 N N . GLN A 1 50 ? 0.583 0.563 -13.629 1.00 0.00 48 GLN A N 19
ATOM 26943 C CA . GLN A 1 50 ? 1.846 0.441 -14.350 1.00 0.00 48 GLN A CA 19
ATOM 26944 C C . GLN A 1 50 ? 1.872 1.370 -15.558 1.00 0.00 48 GLN A C 19
ATOM 26945 O O . GLN A 1 50 ? 1.756 0.926 -16.701 1.00 0.00 48 GLN A O 19
ATOM 26959 N N . GLY A 1 51 ? 2.028 2.660 -15.293 1.00 0.00 49 GLY A N 19
ATOM 26960 C CA . GLY A 1 51 ? 2.074 3.656 -16.359 1.00 0.00 49 GLY A CA 19
ATOM 26961 C C . GLY A 1 51 ? 2.785 4.917 -15.885 1.00 0.00 49 GLY A C 19
ATOM 26962 O O . GLY A 1 51 ? 2.697 5.967 -16.520 1.00 0.00 49 GLY A O 19
ATOM 26966 N N . VAL A 1 52 ? 3.487 4.806 -14.755 1.00 0.00 50 VAL A N 19
ATOM 26967 C CA . VAL A 1 52 ? 4.215 5.942 -14.181 1.00 0.00 50 VAL A CA 19
ATOM 26968 C C . VAL A 1 52 ? 5.688 5.571 -13.978 1.00 0.00 50 VAL A C 19
ATOM 26969 O O . VAL A 1 52 ? 6.076 4.418 -14.166 1.00 0.00 50 VAL A O 19
ATOM 26982 N N . SER A 1 53 ? 6.496 6.551 -13.573 1.00 0.00 51 SER A N 19
ATOM 26983 C CA . SER A 1 53 ? 7.921 6.323 -13.319 1.00 0.00 51 SER A CA 19
ATOM 26984 C C . SER A 1 53 ? 8.191 6.549 -11.840 1.00 0.00 51 SER A C 19
ATOM 26985 O O . SER A 1 53 ? 7.413 7.219 -11.174 1.00 0.00 51 SER A O 19
ATOM 26993 N N . VAL A 1 54 ? 9.299 6.013 -11.335 1.00 0.00 52 VAL A N 19
ATOM 26994 C CA . VAL A 1 54 ? 9.643 6.188 -9.924 1.00 0.00 52 VAL A CA 19
ATOM 26995 C C . VAL A 1 54 ? 9.640 7.676 -9.551 1.00 0.00 52 VAL A C 19
ATOM 26996 O O . VAL A 1 54 ? 9.244 8.048 -8.446 1.00 0.00 52 VAL A O 19
ATOM 27009 N N . THR A 1 55 ? 10.108 8.512 -10.468 1.00 0.00 53 THR A N 19
ATOM 27010 C CA . THR A 1 55 ? 10.182 9.951 -10.220 1.00 0.00 53 THR A CA 19
ATOM 27011 C C . THR A 1 55 ? 8.802 10.559 -9.955 1.00 0.00 53 THR A C 19
ATOM 27012 O O . THR A 1 55 ? 8.701 11.591 -9.309 1.00 0.00 53 THR A O 19
ATOM 27023 N N . ASP A 1 56 ? 7.752 9.938 -10.456 1.00 0.00 54 ASP A N 19
ATOM 27024 C CA . ASP A 1 56 ? 6.410 10.472 -10.254 1.00 0.00 54 ASP A CA 19
ATOM 27025 C C . ASP A 1 56 ? 5.942 10.224 -8.822 1.00 0.00 54 ASP A C 19
ATOM 27026 O O . ASP A 1 56 ? 5.132 10.977 -8.280 1.00 0.00 54 ASP A O 19
ATOM 27035 N N . LEU A 1 57 ? 6.417 9.136 -8.237 1.00 0.00 55 LEU A N 19
ATOM 27036 C CA . LEU A 1 57 ? 6.013 8.752 -6.887 1.00 0.00 55 LEU A CA 19
ATOM 27037 C C . LEU A 1 57 ? 6.498 9.736 -5.823 1.00 0.00 55 LEU A C 19
ATOM 27038 O O . LEU A 1 57 ? 5.688 10.393 -5.174 1.00 0.00 55 LEU A O 19
ATOM 27054 N N . LYS A 1 58 ? 7.813 9.819 -5.621 1.00 0.00 56 LYS A N 19
ATOM 27055 C CA . LYS A 1 58 ? 8.359 10.710 -4.590 1.00 0.00 56 LYS A CA 19
ATOM 27056 C C . LYS A 1 58 ? 7.821 12.136 -4.707 1.00 0.00 56 LYS A C 19
ATOM 27057 O O . LYS A 1 58 ? 7.619 12.813 -3.699 1.00 0.00 56 LYS A O 19
ATOM 27076 N N . ILE A 1 59 ? 7.592 12.587 -5.928 1.00 0.00 57 ILE A N 19
ATOM 27077 C CA . ILE A 1 59 ? 7.083 13.938 -6.152 1.00 0.00 57 ILE A CA 19
ATOM 27078 C C . ILE A 1 59 ? 5.567 13.949 -5.964 1.00 0.00 57 ILE A C 19
ATOM 27079 O O . ILE A 1 59 ? 4.953 15.003 -5.803 1.00 0.00 57 ILE A O 19
ATOM 27095 N N . GLY A 1 60 ? 4.975 12.756 -6.005 1.00 0.00 58 GLY A N 19
ATOM 27096 C CA . GLY A 1 60 ? 3.531 12.611 -5.855 1.00 0.00 58 GLY A CA 19
ATOM 27097 C C . GLY A 1 60 ? 3.073 12.933 -4.434 1.00 0.00 58 GLY A C 19
ATOM 27098 O O . GLY A 1 60 ? 2.046 13.582 -4.243 1.00 0.00 58 GLY A O 19
ATOM 27102 N N . LEU A 1 61 ? 3.833 12.480 -3.438 1.00 0.00 59 LEU A N 19
ATOM 27103 C CA . LEU A 1 61 ? 3.470 12.744 -2.049 1.00 0.00 59 LEU A CA 19
ATOM 27104 C C . LEU A 1 61 ? 3.777 14.193 -1.703 1.00 0.00 59 LEU A C 19
ATOM 27105 O O . LEU A 1 61 ? 2.907 14.918 -1.220 1.00 0.00 59 LEU A O 19
ATOM 27121 N N . ALA A 1 62 ? 5.006 14.621 -1.967 1.00 0.00 60 ALA A N 19
ATOM 27122 C CA . ALA A 1 62 ? 5.384 15.997 -1.690 1.00 0.00 60 ALA A CA 19
ATOM 27123 C C . ALA A 1 62 ? 4.679 16.921 -2.673 1.00 0.00 60 ALA A C 19
ATOM 27124 O O . ALA A 1 62 ? 4.239 18.012 -2.309 1.00 0.00 60 ALA A O 19
ATOM 27131 N N . GLY A 1 63 ? 4.562 16.465 -3.923 1.00 0.00 61 GLY A N 19
ATOM 27132 C CA . GLY A 1 63 ? 3.889 17.251 -4.965 1.00 0.00 61 GLY A CA 19
ATOM 27133 C C . GLY A 1 63 ? 4.849 17.630 -6.089 1.00 0.00 61 GLY A C 19
ATOM 27134 O O . GLY A 1 63 ? 4.553 17.409 -7.264 1.00 0.00 61 GLY A O 19
ATOM 27138 N N . SER A 1 64 ? 5.996 18.213 -5.730 1.00 0.00 62 SER A N 19
ATOM 27139 C CA . SER A 1 64 ? 6.984 18.629 -6.731 1.00 0.00 62 SER A CA 19
ATOM 27140 C C . SER A 1 64 ? 8.393 18.237 -6.307 1.00 0.00 62 SER A C 19
ATOM 27141 O O . SER A 1 64 ? 8.750 18.322 -5.132 1.00 0.00 62 SER A O 19
ATOM 27149 N N . GLU A 1 65 ? 9.188 17.807 -7.282 1.00 0.00 63 GLU A N 19
ATOM 27150 C CA . GLU A 1 65 ? 10.560 17.396 -7.026 1.00 0.00 63 GLU A CA 19
ATOM 27151 C C . GLU A 1 65 ? 11.367 18.522 -6.388 1.00 0.00 63 GLU A C 19
ATOM 27152 O O . GLU A 1 65 ? 12.559 18.366 -6.124 1.00 0.00 63 GLU A O 19
ATOM 27164 N N . GLU A 1 66 ? 10.721 19.654 -6.148 1.00 0.00 64 GLU A N 19
ATOM 27165 C CA . GLU A 1 66 ? 11.406 20.788 -5.548 1.00 0.00 64 GLU A CA 19
ATOM 27166 C C . GLU A 1 66 ? 11.623 20.580 -4.050 1.00 0.00 64 GLU A C 19
ATOM 27167 O O . GLU A 1 66 ? 12.741 20.722 -3.555 1.00 0.00 64 GLU A O 19
ATOM 27179 N N . ASP A 1 67 ? 10.543 20.289 -3.320 1.00 0.00 65 ASP A N 19
ATOM 27180 C CA . ASP A 1 67 ? 10.623 20.119 -1.866 1.00 0.00 65 ASP A CA 19
ATOM 27181 C C . ASP A 1 67 ? 10.830 18.662 -1.434 1.00 0.00 65 ASP A C 19
ATOM 27182 O O . ASP A 1 67 ? 11.068 18.404 -0.254 1.00 0.00 65 ASP A O 19
ATOM 27191 N N . VAL A 1 68 ? 10.733 17.708 -2.354 1.00 0.00 66 VAL A N 19
ATOM 27192 C CA . VAL A 1 68 ? 10.914 16.312 -1.960 1.00 0.00 66 VAL A CA 19
ATOM 27193 C C . VAL A 1 68 ? 12.196 16.147 -1.150 1.00 0.00 66 VAL A C 19
ATOM 27194 O O . VAL A 1 68 ? 12.327 15.209 -0.364 1.00 0.00 66 VAL A O 19
ATOM 27207 N N . ASP A 1 69 ? 13.137 17.063 -1.346 1.00 0.00 67 ASP A N 19
ATOM 27208 C CA . ASP A 1 69 ? 14.405 17.007 -0.626 1.00 0.00 67 ASP A CA 19
ATOM 27209 C C . ASP A 1 69 ? 14.166 16.967 0.881 1.00 0.00 67 ASP A C 19
ATOM 27210 O O . ASP A 1 69 ? 15.067 16.641 1.653 1.00 0.00 67 ASP A O 19
ATOM 27219 N N . MET A 1 70 ? 12.944 17.303 1.293 1.00 0.00 68 MET A N 19
ATOM 27220 C CA . MET A 1 70 ? 12.587 17.304 2.713 1.00 0.00 68 MET A CA 19
ATOM 27221 C C . MET A 1 70 ? 11.837 16.028 3.079 1.00 0.00 68 MET A C 19
ATOM 27222 O O . MET A 1 70 ? 11.984 15.506 4.183 1.00 0.00 68 MET A O 19
ATOM 27236 N N . LEU A 1 71 ? 11.032 15.531 2.145 1.00 0.00 69 LEU A N 19
ATOM 27237 C CA . LEU A 1 71 ? 10.263 14.315 2.381 1.00 0.00 69 LEU A CA 19
ATOM 27238 C C . LEU A 1 71 ? 11.177 13.203 2.893 1.00 0.00 69 LEU A C 19
ATOM 27239 O O . LEU A 1 71 ? 12.178 12.869 2.260 1.00 0.00 69 LEU A O 19
ATOM 27255 N N . ASP A 1 72 ? 10.828 12.643 4.047 1.00 0.00 70 ASP A N 19
ATOM 27256 C CA . ASP A 1 72 ? 11.628 11.578 4.646 1.00 0.00 70 ASP A CA 19
ATOM 27257 C C . ASP A 1 72 ? 11.696 10.356 3.736 1.00 0.00 70 ASP A C 19
ATOM 27258 O O . ASP A 1 72 ? 12.626 9.559 3.834 1.00 0.00 70 ASP A O 19
ATOM 27267 N N . THR A 1 73 ? 10.717 10.222 2.846 1.00 0.00 71 THR A N 19
ATOM 27268 C CA . THR A 1 73 ? 10.688 9.091 1.919 1.00 0.00 71 THR A CA 19
ATOM 27269 C C . THR A 1 73 ? 12.047 8.933 1.225 1.00 0.00 71 THR A C 19
ATOM 27270 O O . THR A 1 73 ? 12.388 9.747 0.366 1.00 0.00 71 THR A O 19
ATOM 27281 N N . PRO A 1 74 ? 12.837 7.927 1.553 1.00 0.00 72 PRO A N 19
ATOM 27282 C CA . PRO A 1 74 ? 14.166 7.741 0.898 1.00 0.00 72 PRO A CA 19
ATOM 27283 C C . PRO A 1 74 ? 14.051 7.727 -0.625 1.00 0.00 72 PRO A C 19
ATOM 27284 O O . PRO A 1 74 ? 12.990 8.006 -1.186 1.00 0.00 72 PRO A O 19
ATOM 27295 N N . MET A 1 75 ? 15.153 7.385 -1.284 1.00 0.00 73 MET A N 19
ATOM 27296 C CA . MET A 1 75 ? 15.188 7.313 -2.742 1.00 0.00 73 MET A CA 19
ATOM 27297 C C . MET A 1 75 ? 15.008 5.871 -3.189 1.00 0.00 73 MET A C 19
ATOM 27298 O O . MET A 1 75 ? 14.611 5.599 -4.322 1.00 0.00 73 MET A O 19
ATOM 27312 N N . SER A 1 76 ? 15.311 4.952 -2.279 1.00 0.00 74 SER A N 19
ATOM 27313 C CA . SER A 1 76 ? 15.195 3.526 -2.559 1.00 0.00 74 SER A CA 19
ATOM 27314 C C . SER A 1 76 ? 13.798 3.029 -2.216 1.00 0.00 74 SER A C 19
ATOM 27315 O O . SER A 1 76 ? 13.329 2.037 -2.775 1.00 0.00 74 SER A O 19
ATOM 27323 N N . ALA A 1 77 ? 13.134 3.723 -1.297 1.00 0.00 75 ALA A N 19
ATOM 27324 C CA . ALA A 1 77 ? 11.792 3.338 -0.898 1.00 0.00 75 ALA A CA 19
ATOM 27325 C C . ALA A 1 77 ? 10.862 3.337 -2.104 1.00 0.00 75 ALA A C 19
ATOM 27326 O O . ALA A 1 77 ? 9.939 2.529 -2.189 1.00 0.00 75 ALA A O 19
ATOM 27333 N N . LEU A 1 78 ? 11.105 4.244 -3.041 1.00 0.00 76 LEU A N 19
ATOM 27334 C CA . LEU A 1 78 ? 10.269 4.301 -4.232 1.00 0.00 76 LEU A CA 19
ATOM 27335 C C . LEU A 1 78 ? 10.498 3.048 -5.059 1.00 0.00 76 LEU A C 19
ATOM 27336 O O . LEU A 1 78 ? 9.558 2.344 -5.426 1.00 0.00 76 LEU A O 19
ATOM 27352 N N . LYS A 1 79 ? 11.765 2.788 -5.351 1.00 0.00 77 LYS A N 19
ATOM 27353 C CA . LYS A 1 79 ? 12.137 1.629 -6.144 1.00 0.00 77 LYS A CA 19
ATOM 27354 C C . LYS A 1 79 ? 11.798 0.342 -5.399 1.00 0.00 77 LYS A C 19
ATOM 27355 O O . LYS A 1 79 ? 11.841 -0.746 -5.973 1.00 0.00 77 LYS A O 19
ATOM 27374 N N . ASP A 1 80 ? 11.425 0.477 -4.128 1.00 0.00 78 ASP A N 19
ATOM 27375 C CA . ASP A 1 80 ? 11.037 -0.675 -3.326 1.00 0.00 78 ASP A CA 19
ATOM 27376 C C . ASP A 1 80 ? 9.547 -0.931 -3.522 1.00 0.00 78 ASP A C 19
ATOM 27377 O O . ASP A 1 80 ? 9.128 -2.045 -3.840 1.00 0.00 78 ASP A O 19
ATOM 27386 N N . ALA A 1 81 ? 8.756 0.121 -3.326 1.00 0.00 79 ALA A N 19
ATOM 27387 C CA . ALA A 1 81 ? 7.309 0.036 -3.474 1.00 0.00 79 ALA A CA 19
ATOM 27388 C C . ALA A 1 81 ? 6.903 -0.141 -4.936 1.00 0.00 79 ALA A C 19
ATOM 27389 O O . ALA A 1 81 ? 6.214 -1.103 -5.278 1.00 0.00 79 ALA A O 19
ATOM 27396 N N . VAL A 1 82 ? 7.312 0.809 -5.789 1.00 0.00 80 VAL A N 19
ATOM 27397 C CA . VAL A 1 82 ? 6.971 0.772 -7.219 1.00 0.00 80 VAL A CA 19
ATOM 27398 C C . VAL A 1 82 ? 6.930 -0.667 -7.734 1.00 0.00 80 VAL A C 19
ATOM 27399 O O . VAL A 1 82 ? 6.214 -0.986 -8.681 1.00 0.00 80 VAL A O 19
ATOM 27412 N N . ARG A 1 83 ? 7.717 -1.515 -7.088 1.00 0.00 81 ARG A N 19
ATOM 27413 C CA . ARG A 1 83 ? 7.799 -2.922 -7.456 1.00 0.00 81 ARG A CA 19
ATOM 27414 C C . ARG A 1 83 ? 6.546 -3.673 -7.011 1.00 0.00 81 ARG A C 19
ATOM 27415 O O . ARG A 1 83 ? 5.818 -4.237 -7.829 1.00 0.00 81 ARG A O 19
ATOM 27436 N N . ILE A 1 84 ? 6.327 -3.697 -5.702 1.00 0.00 82 ILE A N 19
ATOM 27437 C CA . ILE A 1 84 ? 5.192 -4.402 -5.117 1.00 0.00 82 ILE A CA 19
ATOM 27438 C C . ILE A 1 84 ? 3.873 -4.136 -5.863 1.00 0.00 82 ILE A C 19
ATOM 27439 O O . ILE A 1 84 ? 3.088 -5.065 -6.050 1.00 0.00 82 ILE A O 19
ATOM 27455 N N . LEU A 1 85 ? 3.614 -2.899 -6.305 1.00 0.00 83 LEU A N 19
ATOM 27456 C CA . LEU A 1 85 ? 2.358 -2.643 -7.034 1.00 0.00 83 LEU A CA 19
ATOM 27457 C C . LEU A 1 85 ? 2.521 -3.063 -8.490 1.00 0.00 83 LEU A C 19
ATOM 27458 O O . LEU A 1 85 ? 1.551 -3.439 -9.147 1.00 0.00 83 LEU A O 19
ATOM 27474 N N . TRP A 1 86 ? 3.748 -3.000 -8.995 1.00 0.00 84 TRP A N 19
ATOM 27475 C CA . TRP A 1 86 ? 4.000 -3.388 -10.382 1.00 0.00 84 TRP A CA 19
ATOM 27476 C C . TRP A 1 86 ? 3.717 -4.881 -10.562 1.00 0.00 84 TRP A C 19
ATOM 27477 O O . TRP A 1 86 ? 3.921 -5.434 -11.642 1.00 0.00 84 TRP A O 19
ATOM 27498 N N . GLY A 1 87 ? 3.255 -5.524 -9.497 1.00 0.00 85 GLY A N 19
ATOM 27499 C CA . GLY A 1 87 ? 2.961 -6.949 -9.554 1.00 0.00 85 GLY A CA 19
ATOM 27500 C C . GLY A 1 87 ? 4.240 -7.748 -9.764 1.00 0.00 85 GLY A C 19
ATOM 27501 O O . GLY A 1 87 ? 4.206 -8.885 -10.235 1.00 0.00 85 GLY A O 19
ATOM 27505 N N . GLU A 1 88 ? 5.373 -7.143 -9.408 1.00 0.00 86 GLU A N 19
ATOM 27506 C CA . GLU A 1 88 ? 6.677 -7.793 -9.551 1.00 0.00 86 GLU A CA 19
ATOM 27507 C C . GLU A 1 88 ? 7.214 -8.198 -8.185 1.00 0.00 86 GLU A C 19
ATOM 27508 O O . GLU A 1 88 ? 8.321 -8.722 -8.071 1.00 0.00 86 GLU A O 19
ATOM 27520 N N . ALA A 1 89 ? 6.420 -7.946 -7.149 1.00 0.00 87 ALA A N 19
ATOM 27521 C CA . ALA A 1 89 ? 6.818 -8.280 -5.785 1.00 0.00 87 ALA A CA 19
ATOM 27522 C C . ALA A 1 89 ? 7.534 -9.634 -5.739 1.00 0.00 87 ALA A C 19
ATOM 27523 O O . ALA A 1 89 ? 8.736 -9.704 -5.479 1.00 0.00 87 ALA A O 19
ATOM 27530 N N . GLU A 1 90 ? 6.784 -10.704 -5.987 1.00 0.00 88 GLU A N 19
ATOM 27531 C CA . GLU A 1 90 ? 7.354 -12.048 -5.969 1.00 0.00 88 GLU A CA 19
ATOM 27532 C C . GLU A 1 90 ? 8.615 -12.111 -6.825 1.00 0.00 88 GLU A C 19
ATOM 27533 O O . GLU A 1 90 ? 9.557 -12.836 -6.506 1.00 0.00 88 GLU A O 19
ATOM 27545 N N . VAL A 1 91 ? 8.623 -11.352 -7.915 1.00 0.00 89 VAL A N 19
ATOM 27546 C CA . VAL A 1 91 ? 9.773 -11.334 -8.811 1.00 0.00 89 VAL A CA 19
ATOM 27547 C C . VAL A 1 91 ? 10.894 -10.477 -8.236 1.00 0.00 89 VAL A C 19
ATOM 27548 O O . VAL A 1 91 ? 11.021 -9.299 -8.572 1.00 0.00 89 VAL A O 19
ATOM 27561 N N . ASP A 1 92 ? 11.708 -11.074 -7.368 1.00 0.00 90 ASP A N 19
ATOM 27562 C CA . ASP A 1 92 ? 12.822 -10.359 -6.750 1.00 0.00 90 ASP A CA 19
ATOM 27563 C C . ASP A 1 92 ? 14.114 -10.609 -7.523 1.00 0.00 90 ASP A C 19
ATOM 27564 O O . ASP A 1 92 ? 14.288 -11.664 -8.133 1.00 0.00 90 ASP A O 19
ATOM 27573 N N . SER A 1 93 ? 15.017 -9.634 -7.493 1.00 0.00 91 SER A N 19
ATOM 27574 C CA . SER A 1 93 ? 16.288 -9.763 -8.196 1.00 0.00 91 SER A CA 19
ATOM 27575 C C . SER A 1 93 ? 17.158 -10.829 -7.538 1.00 0.00 91 SER A C 19
ATOM 27576 O O . SER A 1 93 ? 16.836 -11.328 -6.460 1.00 0.00 91 SER A O 19
ATOM 27584 N N . LEU A 1 94 ? 18.262 -11.171 -8.193 1.00 0.00 92 LEU A N 19
ATOM 27585 C CA . LEU A 1 94 ? 19.171 -12.179 -7.660 1.00 0.00 92 LEU A CA 19
ATOM 27586 C C . LEU A 1 94 ? 20.001 -11.579 -6.518 1.00 0.00 92 LEU A C 19
ATOM 27587 O O . LEU A 1 94 ? 20.278 -10.379 -6.522 1.00 0.00 92 LEU A O 19
ATOM 27603 N N . PRO A 1 95 ? 20.401 -12.370 -5.548 1.00 0.00 93 PRO A N 19
ATOM 27604 C CA . PRO A 1 95 ? 21.214 -11.868 -4.397 1.00 0.00 93 PRO A CA 19
ATOM 27605 C C . PRO A 1 95 ? 22.658 -11.569 -4.802 1.00 0.00 93 PRO A C 19
ATOM 27606 O O . PRO A 1 95 ? 23.238 -10.570 -4.377 1.00 0.00 93 PRO A O 19
ATOM 27617 N N . GLN A 1 96 ? 23.229 -12.442 -5.625 1.00 0.00 94 GLN A N 19
ATOM 27618 C CA . GLN A 1 96 ? 24.604 -12.265 -6.080 1.00 0.00 94 GLN A CA 19
ATOM 27619 C C . GLN A 1 96 ? 24.688 -11.095 -7.076 1.00 0.00 94 GLN A C 19
ATOM 27620 O O . GLN A 1 96 ? 23.916 -11.053 -8.033 1.00 0.00 94 GLN A O 19
ATOM 27634 N N . PRO A 1 97 ? 25.591 -10.150 -6.891 1.00 0.00 95 PRO A N 19
ATOM 27635 C CA . PRO A 1 97 ? 25.719 -8.991 -7.826 1.00 0.00 95 PRO A CA 19
ATOM 27636 C C . PRO A 1 97 ? 26.415 -9.385 -9.128 1.00 0.00 95 PRO A C 19
ATOM 27637 O O . PRO A 1 97 ? 27.612 -9.153 -9.298 1.00 0.00 95 PRO A O 19
ATOM 27648 N N . VAL A 1 98 ? 25.657 -9.987 -10.040 1.00 0.00 96 VAL A N 19
ATOM 27649 C CA . VAL A 1 98 ? 26.213 -10.409 -11.320 1.00 0.00 96 VAL A CA 19
ATOM 27650 C C . VAL A 1 98 ? 26.495 -9.203 -12.208 1.00 0.00 96 VAL A C 19
ATOM 27651 O O . VAL A 1 98 ? 25.543 -8.599 -12.674 1.00 0.00 96 VAL A O 19
ATOM 27665 N N . MET A 1 3 ? -26.828 4.231 -10.143 1.00 0.00 1 MET A N 20
ATOM 27666 C CA . MET A 1 3 ? -25.603 3.450 -10.469 1.00 0.00 1 MET A CA 20
ATOM 27667 C C . MET A 1 3 ? -25.970 2.292 -11.392 1.00 0.00 1 MET A C 20
ATOM 27668 O O . MET A 1 3 ? -27.119 1.852 -11.423 1.00 0.00 1 MET A O 20
ATOM 27682 N N . VAL A 1 4 ? -24.987 1.806 -12.139 1.00 0.00 2 VAL A N 20
ATOM 27683 C CA . VAL A 1 4 ? -25.214 0.700 -13.060 1.00 0.00 2 VAL A CA 20
ATOM 27684 C C . VAL A 1 4 ? -23.885 0.052 -13.439 1.00 0.00 2 VAL A C 20
ATOM 27685 O O . VAL A 1 4 ? -23.800 -0.706 -14.403 1.00 0.00 2 VAL A O 20
ATOM 27698 N N . THR A 1 5 ? -22.846 0.353 -12.661 1.00 0.00 3 THR A N 20
ATOM 27699 C CA . THR A 1 5 ? -21.513 -0.203 -12.904 1.00 0.00 3 THR A CA 20
ATOM 27700 C C . THR A 1 5 ? -20.871 -0.618 -11.584 1.00 0.00 3 THR A C 20
ATOM 27701 O O . THR A 1 5 ? -19.911 0.002 -11.129 1.00 0.00 3 THR A O 20
ATOM 27712 N N . PRO A 1 6 ? -21.387 -1.648 -10.967 1.00 0.00 4 PRO A N 20
ATOM 27713 C CA . PRO A 1 6 ? -20.860 -2.155 -9.664 1.00 0.00 4 PRO A CA 20
ATOM 27714 C C . PRO A 1 6 ? -19.341 -2.306 -9.671 1.00 0.00 4 PRO A C 20
ATOM 27715 O O . PRO A 1 6 ? -18.786 -3.065 -10.467 1.00 0.00 4 PRO A O 20
ATOM 27726 N N . VAL A 1 7 ? -18.675 -1.586 -8.774 1.00 0.00 5 VAL A N 20
ATOM 27727 C CA . VAL A 1 7 ? -17.222 -1.658 -8.685 1.00 0.00 5 VAL A CA 20
ATOM 27728 C C . VAL A 1 7 ? -16.776 -3.106 -8.510 1.00 0.00 5 VAL A C 20
ATOM 27729 O O . VAL A 1 7 ? -17.430 -3.888 -7.820 1.00 0.00 5 VAL A O 20
ATOM 27742 N N . ASN A 1 8 ? -15.664 -3.459 -9.141 1.00 0.00 6 ASN A N 20
ATOM 27743 C CA . ASN A 1 8 ? -15.144 -4.818 -9.046 1.00 0.00 6 ASN A CA 20
ATOM 27744 C C . ASN A 1 8 ? -13.670 -4.858 -9.435 1.00 0.00 6 ASN A C 20
ATOM 27745 O O . ASN A 1 8 ? -13.315 -4.618 -10.589 1.00 0.00 6 ASN A O 20
ATOM 27756 N N . MET A 1 9 ? -12.816 -5.166 -8.460 1.00 0.00 7 MET A N 20
ATOM 27757 C CA . MET A 1 9 ? -11.371 -5.243 -8.691 1.00 0.00 7 MET A CA 20
ATOM 27758 C C . MET A 1 9 ? -10.818 -6.554 -8.140 1.00 0.00 7 MET A C 20
ATOM 27759 O O . MET A 1 9 ? -11.542 -7.331 -7.517 1.00 0.00 7 MET A O 20
ATOM 27773 N N . SER A 1 10 ? -9.531 -6.796 -8.376 1.00 0.00 8 SER A N 20
ATOM 27774 C CA . SER A 1 10 ? -8.883 -8.017 -7.902 1.00 0.00 8 SER A CA 20
ATOM 27775 C C . SER A 1 10 ? -8.335 -7.821 -6.493 1.00 0.00 8 SER A C 20
ATOM 27776 O O . SER A 1 10 ? -7.478 -6.967 -6.267 1.00 0.00 8 SER A O 20
ATOM 27784 N N . ARG A 1 11 ? -8.827 -8.614 -5.545 1.00 0.00 9 ARG A N 20
ATOM 27785 C CA . ARG A 1 11 ? -8.373 -8.512 -4.176 1.00 0.00 9 ARG A CA 20
ATOM 27786 C C . ARG A 1 11 ? -6.853 -8.567 -4.118 1.00 0.00 9 ARG A C 20
ATOM 27787 O O . ARG A 1 11 ? -6.232 -7.652 -3.611 1.00 0.00 9 ARG A O 20
ATOM 27808 N N . GLU A 1 12 ? -6.263 -9.637 -4.650 1.00 0.00 10 GLU A N 20
ATOM 27809 C CA . GLU A 1 12 ? -4.806 -9.799 -4.644 1.00 0.00 10 GLU A CA 20
ATOM 27810 C C . GLU A 1 12 ? -4.070 -8.470 -4.819 1.00 0.00 10 GLU A C 20
ATOM 27811 O O . GLU A 1 12 ? -2.941 -8.318 -4.350 1.00 0.00 10 GLU A O 20
ATOM 27823 N N . THR A 1 13 ? -4.698 -7.515 -5.497 1.00 0.00 11 THR A N 20
ATOM 27824 C CA . THR A 1 13 ? -4.068 -6.213 -5.723 1.00 0.00 11 THR A CA 20
ATOM 27825 C C . THR A 1 13 ? -4.298 -5.294 -4.529 1.00 0.00 11 THR A C 20
ATOM 27826 O O . THR A 1 13 ? -3.484 -4.431 -4.227 1.00 0.00 11 THR A O 20
ATOM 27837 N N . ALA A 1 14 ? -5.428 -5.474 -3.876 1.00 0.00 12 ALA A N 20
ATOM 27838 C CA . ALA A 1 14 ? -5.800 -4.660 -2.732 1.00 0.00 12 ALA A CA 20
ATOM 27839 C C . ALA A 1 14 ? -5.190 -5.168 -1.425 1.00 0.00 12 ALA A C 20
ATOM 27840 O O . ALA A 1 14 ? -5.482 -4.633 -0.355 1.00 0.00 12 ALA A O 20
ATOM 27847 N N . LEU A 1 15 ? -4.346 -6.196 -1.509 1.00 0.00 13 LEU A N 20
ATOM 27848 C CA . LEU A 1 15 ? -3.699 -6.767 -0.307 1.00 0.00 13 LEU A CA 20
ATOM 27849 C C . LEU A 1 15 ? -2.182 -6.561 -0.366 1.00 0.00 13 LEU A C 20
ATOM 27850 O O . LEU A 1 15 ? -1.537 -6.334 0.656 1.00 0.00 13 LEU A O 20
ATOM 27866 N N . ARG A 1 16 ? -1.620 -6.669 -1.567 1.00 0.00 14 ARG A N 20
ATOM 27867 C CA . ARG A 1 16 ? -0.173 -6.523 -1.748 1.00 0.00 14 ARG A CA 20
ATOM 27868 C C . ARG A 1 16 ? 0.247 -5.061 -1.891 1.00 0.00 14 ARG A C 20
ATOM 27869 O O . ARG A 1 16 ? 1.313 -4.667 -1.419 1.00 0.00 14 ARG A O 20
ATOM 27890 N N . ILE A 1 17 ? -0.582 -4.265 -2.553 1.00 0.00 15 ILE A N 20
ATOM 27891 C CA . ILE A 1 17 ? -0.266 -2.853 -2.758 1.00 0.00 15 ILE A CA 20
ATOM 27892 C C . ILE A 1 17 ? -0.243 -2.116 -1.419 1.00 0.00 15 ILE A C 20
ATOM 27893 O O . ILE A 1 17 ? 0.165 -0.956 -1.349 1.00 0.00 15 ILE A O 20
ATOM 27909 N N . ALA A 1 18 ? -0.678 -2.791 -0.357 1.00 0.00 16 ALA A N 20
ATOM 27910 C CA . ALA A 1 18 ? -0.696 -2.176 0.967 1.00 0.00 16 ALA A CA 20
ATOM 27911 C C . ALA A 1 18 ? 0.593 -2.468 1.715 1.00 0.00 16 ALA A C 20
ATOM 27912 O O . ALA A 1 18 ? 0.927 -1.785 2.681 1.00 0.00 16 ALA A O 20
ATOM 27919 N N . LEU A 1 19 ? 1.334 -3.460 1.247 1.00 0.00 17 LEU A N 20
ATOM 27920 C CA . LEU A 1 19 ? 2.607 -3.789 1.870 1.00 0.00 17 LEU A CA 20
ATOM 27921 C C . LEU A 1 19 ? 3.614 -2.711 1.500 1.00 0.00 17 LEU A C 20
ATOM 27922 O O . LEU A 1 19 ? 4.524 -2.397 2.267 1.00 0.00 17 LEU A O 20
ATOM 27938 N N . ALA A 1 20 ? 3.423 -2.138 0.318 1.00 0.00 18 ALA A N 20
ATOM 27939 C CA . ALA A 1 20 ? 4.296 -1.080 -0.159 1.00 0.00 18 ALA A CA 20
ATOM 27940 C C . ALA A 1 20 ? 4.349 0.046 0.868 1.00 0.00 18 ALA A C 20
ATOM 27941 O O . ALA A 1 20 ? 5.422 0.551 1.189 1.00 0.00 18 ALA A O 20
ATOM 27948 N N . ALA A 1 21 ? 3.181 0.425 1.389 1.00 0.00 19 ALA A N 20
ATOM 27949 C CA . ALA A 1 21 ? 3.117 1.486 2.396 1.00 0.00 19 ALA A CA 20
ATOM 27950 C C . ALA A 1 21 ? 4.268 1.334 3.388 1.00 0.00 19 ALA A C 20
ATOM 27951 O O . ALA A 1 21 ? 4.836 2.322 3.855 1.00 0.00 19 ALA A O 20
ATOM 27958 N N . ARG A 1 22 ? 4.612 0.086 3.695 1.00 0.00 20 ARG A N 20
ATOM 27959 C CA . ARG A 1 22 ? 5.704 -0.186 4.619 1.00 0.00 20 ARG A CA 20
ATOM 27960 C C . ARG A 1 22 ? 7.036 0.227 3.996 1.00 0.00 20 ARG A C 20
ATOM 27961 O O . ARG A 1 22 ? 7.897 0.791 4.671 1.00 0.00 20 ARG A O 20
ATOM 27982 N N . ALA A 1 23 ? 7.197 -0.053 2.703 1.00 0.00 21 ALA A N 20
ATOM 27983 C CA . ALA A 1 23 ? 8.427 0.300 1.995 1.00 0.00 21 ALA A CA 20
ATOM 27984 C C . ALA A 1 23 ? 8.678 1.792 2.079 1.00 0.00 21 ALA A C 20
ATOM 27985 O O . ALA A 1 23 ? 9.716 2.285 1.638 1.00 0.00 21 ALA A O 20
ATOM 27992 N N . LEU A 1 24 ? 7.709 2.510 2.629 1.00 0.00 22 LEU A N 20
ATOM 27993 C CA . LEU A 1 24 ? 7.803 3.960 2.755 1.00 0.00 22 LEU A CA 20
ATOM 27994 C C . LEU A 1 24 ? 7.756 4.359 4.242 1.00 0.00 22 LEU A C 20
ATOM 27995 O O . LEU A 1 24 ? 6.777 4.051 4.923 1.00 0.00 22 LEU A O 20
ATOM 28011 N N . PRO A 1 25 ? 8.768 5.017 4.774 1.00 0.00 23 PRO A N 20
ATOM 28012 C CA . PRO A 1 25 ? 8.778 5.420 6.211 1.00 0.00 23 PRO A CA 20
ATOM 28013 C C . PRO A 1 25 ? 7.940 6.670 6.475 1.00 0.00 23 PRO A C 20
ATOM 28014 O O . PRO A 1 25 ? 8.478 7.742 6.752 1.00 0.00 23 PRO A O 20
ATOM 28025 N N . GLY A 1 26 ? 6.616 6.525 6.394 1.00 0.00 24 GLY A N 20
ATOM 28026 C CA . GLY A 1 26 ? 5.708 7.648 6.635 1.00 0.00 24 GLY A CA 20
ATOM 28027 C C . GLY A 1 26 ? 4.512 7.603 5.690 1.00 0.00 24 GLY A C 20
ATOM 28028 O O . GLY A 1 26 ? 3.362 7.623 6.128 1.00 0.00 24 GLY A O 20
ATOM 28032 N N . THR A 1 27 ? 4.793 7.548 4.395 1.00 0.00 25 THR A N 20
ATOM 28033 C CA . THR A 1 27 ? 3.736 7.509 3.390 1.00 0.00 25 THR A CA 20
ATOM 28034 C C . THR A 1 27 ? 2.841 6.290 3.587 1.00 0.00 25 THR A C 20
ATOM 28035 O O . THR A 1 27 ? 3.322 5.162 3.687 1.00 0.00 25 THR A O 20
ATOM 28046 N N . THR A 1 28 ? 1.532 6.527 3.645 1.00 0.00 26 THR A N 20
ATOM 28047 C CA . THR A 1 28 ? 0.567 5.452 3.835 1.00 0.00 26 THR A CA 20
ATOM 28048 C C . THR A 1 28 ? 0.172 4.830 2.493 1.00 0.00 26 THR A C 20
ATOM 28049 O O . THR A 1 28 ? 0.629 5.256 1.431 1.00 0.00 26 THR A O 20
ATOM 28060 N N . VAL A 1 29 ? -0.678 3.814 2.572 1.00 0.00 27 VAL A N 20
ATOM 28061 C CA . VAL A 1 29 ? -1.145 3.109 1.384 1.00 0.00 27 VAL A CA 20
ATOM 28062 C C . VAL A 1 29 ? -1.909 4.049 0.459 1.00 0.00 27 VAL A C 20
ATOM 28063 O O . VAL A 1 29 ? -1.554 4.211 -0.708 1.00 0.00 27 VAL A O 20
ATOM 28076 N N . GLY A 1 30 ? -2.977 4.642 0.979 1.00 0.00 28 GLY A N 20
ATOM 28077 C CA . GLY A 1 30 ? -3.807 5.537 0.179 1.00 0.00 28 GLY A CA 20
ATOM 28078 C C . GLY A 1 30 ? -3.074 6.814 -0.227 1.00 0.00 28 GLY A C 20
ATOM 28079 O O . GLY A 1 30 ? -3.668 7.697 -0.844 1.00 0.00 28 GLY A O 20
ATOM 28083 N N . GLN A 1 31 ? -1.796 6.931 0.129 1.00 0.00 29 GLN A N 20
ATOM 28084 C CA . GLN A 1 31 ? -1.027 8.125 -0.201 1.00 0.00 29 GLN A CA 20
ATOM 28085 C C . GLN A 1 31 ? -0.138 7.891 -1.422 1.00 0.00 29 GLN A C 20
ATOM 28086 O O . GLN A 1 31 ? 0.154 8.823 -2.172 1.00 0.00 29 GLN A O 20
ATOM 28100 N N . LEU A 1 32 ? 0.306 6.650 -1.607 1.00 0.00 30 LEU A N 20
ATOM 28101 C CA . LEU A 1 32 ? 1.184 6.317 -2.730 1.00 0.00 30 LEU A CA 20
ATOM 28102 C C . LEU A 1 32 ? 0.395 5.939 -3.983 1.00 0.00 30 LEU A C 20
ATOM 28103 O O . LEU A 1 32 ? 0.886 6.106 -5.099 1.00 0.00 30 LEU A O 20
ATOM 28119 N N . LEU A 1 33 ? -0.817 5.418 -3.811 1.00 0.00 31 LEU A N 20
ATOM 28120 C CA . LEU A 1 33 ? -1.633 5.013 -4.958 1.00 0.00 31 LEU A CA 20
ATOM 28121 C C . LEU A 1 33 ? -2.427 6.202 -5.505 1.00 0.00 31 LEU A C 20
ATOM 28122 O O . LEU A 1 33 ? -2.549 6.372 -6.718 1.00 0.00 31 LEU A O 20
ATOM 28138 N N . GLU A 1 34 ? -2.967 7.014 -4.603 1.00 0.00 32 GLU A N 20
ATOM 28139 C CA . GLU A 1 34 ? -3.755 8.178 -5.003 1.00 0.00 32 GLU A CA 20
ATOM 28140 C C . GLU A 1 34 ? -3.116 8.900 -6.188 1.00 0.00 32 GLU A C 20
ATOM 28141 O O . GLU A 1 34 ? -3.801 9.566 -6.963 1.00 0.00 32 GLU A O 20
ATOM 28153 N N . ILE A 1 35 ? -1.799 8.770 -6.322 1.00 0.00 33 ILE A N 20
ATOM 28154 C CA . ILE A 1 35 ? -1.083 9.423 -7.415 1.00 0.00 33 ILE A CA 20
ATOM 28155 C C . ILE A 1 35 ? -1.808 9.232 -8.746 1.00 0.00 33 ILE A C 20
ATOM 28156 O O . ILE A 1 35 ? -1.494 9.899 -9.732 1.00 0.00 33 ILE A O 20
ATOM 28172 N N . LEU A 1 36 ? -2.776 8.322 -8.774 1.00 0.00 34 LEU A N 20
ATOM 28173 C CA . LEU A 1 36 ? -3.527 8.065 -9.999 1.00 0.00 34 LEU A CA 20
ATOM 28174 C C . LEU A 1 36 ? -4.330 9.303 -10.397 1.00 0.00 34 LEU A C 20
ATOM 28175 O O . LEU A 1 36 ? -4.629 9.509 -11.573 1.00 0.00 34 LEU A O 20
ATOM 28191 N N . HIS A 1 37 ? -4.671 10.124 -9.408 1.00 0.00 35 HIS A N 20
ATOM 28192 C CA . HIS A 1 37 ? -5.437 11.341 -9.664 1.00 0.00 35 HIS A CA 20
ATOM 28193 C C . HIS A 1 37 ? -6.733 11.015 -10.401 1.00 0.00 35 HIS A C 20
ATOM 28194 O O . HIS A 1 37 ? -7.465 10.104 -10.014 1.00 0.00 35 HIS A O 20
ATOM 28209 N N . GLN A 1 38 ? -7.015 11.767 -11.463 1.00 0.00 36 GLN A N 20
ATOM 28210 C CA . GLN A 1 38 ? -8.229 11.554 -12.247 1.00 0.00 36 GLN A CA 20
ATOM 28211 C C . GLN A 1 38 ? -8.514 10.062 -12.418 1.00 0.00 36 GLN A C 20
ATOM 28212 O O . GLN A 1 38 ? -7.777 9.349 -13.100 1.00 0.00 36 GLN A O 20
ATOM 28226 N N . ARG A 1 39 ? -9.586 9.597 -11.786 1.00 0.00 37 ARG A N 20
ATOM 28227 C CA . ARG A 1 39 ? -9.958 8.190 -11.867 1.00 0.00 37 ARG A CA 20
ATOM 28228 C C . ARG A 1 39 ? -10.521 7.864 -13.245 1.00 0.00 37 ARG A C 20
ATOM 28229 O O . ARG A 1 39 ? -11.735 7.842 -13.443 1.00 0.00 37 ARG A O 20
ATOM 28250 N N . ILE A 1 40 ? -9.624 7.614 -14.194 1.00 0.00 38 ILE A N 20
ATOM 28251 C CA . ILE A 1 40 ? -10.033 7.291 -15.554 1.00 0.00 38 ILE A CA 20
ATOM 28252 C C . ILE A 1 40 ? -10.770 5.952 -15.579 1.00 0.00 38 ILE A C 20
ATOM 28253 O O . ILE A 1 40 ? -10.198 4.911 -15.259 1.00 0.00 38 ILE A O 20
ATOM 28269 N N . GLU A 1 41 ? -12.048 5.995 -15.948 1.00 0.00 39 GLU A N 20
ATOM 28270 C CA . GLU A 1 41 ? -12.865 4.786 -16.000 1.00 0.00 39 GLU A CA 20
ATOM 28271 C C . GLU A 1 41 ? -12.862 4.079 -14.646 1.00 0.00 39 GLU A C 20
ATOM 28272 O O . GLU A 1 41 ? -11.969 4.289 -13.825 1.00 0.00 39 GLU A O 20
ATOM 28284 N N . GLY A 1 42 ? -13.874 3.251 -14.413 1.00 0.00 40 GLY A N 20
ATOM 28285 C CA . GLY A 1 42 ? -13.986 2.531 -13.148 1.00 0.00 40 GLY A CA 20
ATOM 28286 C C . GLY A 1 42 ? -12.824 1.554 -12.943 1.00 0.00 40 GLY A C 20
ATOM 28287 O O . GLY A 1 42 ? -11.857 1.871 -12.251 1.00 0.00 40 GLY A O 20
ATOM 28291 N N . PRO A 1 43 ? -12.903 0.379 -13.517 1.00 0.00 41 PRO A N 20
ATOM 28292 C CA . PRO A 1 43 ? -11.842 -0.658 -13.384 1.00 0.00 41 PRO A CA 20
ATOM 28293 C C . PRO A 1 43 ? -10.434 -0.066 -13.298 1.00 0.00 41 PRO A C 20
ATOM 28294 O O . PRO A 1 43 ? -10.143 0.969 -13.899 1.00 0.00 41 PRO A O 20
ATOM 28305 N N . LEU A 1 44 ? -9.572 -0.738 -12.541 1.00 0.00 42 LEU A N 20
ATOM 28306 C CA . LEU A 1 44 ? -8.194 -0.291 -12.367 1.00 0.00 42 LEU A CA 20
ATOM 28307 C C . LEU A 1 44 ? -7.366 -1.400 -11.722 1.00 0.00 42 LEU A C 20
ATOM 28308 O O . LEU A 1 44 ? -7.318 -1.516 -10.498 1.00 0.00 42 LEU A O 20
ATOM 28324 N N . THR A 1 45 ? -6.718 -2.215 -12.552 1.00 0.00 43 THR A N 20
ATOM 28325 C CA . THR A 1 45 ? -5.893 -3.318 -12.048 1.00 0.00 43 THR A CA 20
ATOM 28326 C C . THR A 1 45 ? -4.442 -2.870 -11.908 1.00 0.00 43 THR A C 20
ATOM 28327 O O . THR A 1 45 ? -4.054 -1.824 -12.427 1.00 0.00 43 THR A O 20
ATOM 28338 N N . GLU A 1 46 ? -3.643 -3.670 -11.208 1.00 0.00 44 GLU A N 20
ATOM 28339 C CA . GLU A 1 46 ? -2.235 -3.343 -11.012 1.00 0.00 44 GLU A CA 20
ATOM 28340 C C . GLU A 1 46 ? -1.528 -3.199 -12.357 1.00 0.00 44 GLU A C 20
ATOM 28341 O O . GLU A 1 46 ? -0.503 -2.523 -12.462 1.00 0.00 44 GLU A O 20
ATOM 28353 N N . GLU A 1 47 ? -2.083 -3.833 -13.385 1.00 0.00 45 GLU A N 20
ATOM 28354 C CA . GLU A 1 47 ? -1.496 -3.759 -14.718 1.00 0.00 45 GLU A CA 20
ATOM 28355 C C . GLU A 1 47 ? -1.472 -2.315 -15.204 1.00 0.00 45 GLU A C 20
ATOM 28356 O O . GLU A 1 47 ? -0.453 -1.830 -15.696 1.00 0.00 45 GLU A O 20
ATOM 28368 N N . SER A 1 48 ? -2.606 -1.637 -15.064 1.00 0.00 46 SER A N 20
ATOM 28369 C CA . SER A 1 48 ? -2.715 -0.247 -15.490 1.00 0.00 46 SER A CA 20
ATOM 28370 C C . SER A 1 48 ? -1.703 0.629 -14.756 1.00 0.00 46 SER A C 20
ATOM 28371 O O . SER A 1 48 ? -1.004 1.431 -15.374 1.00 0.00 46 SER A O 20
ATOM 28379 N N . LEU A 1 49 ? -1.629 0.474 -13.436 1.00 0.00 47 LEU A N 20
ATOM 28380 C CA . LEU A 1 49 ? -0.696 1.264 -12.636 1.00 0.00 47 LEU A CA 20
ATOM 28381 C C . LEU A 1 49 ? 0.675 1.311 -13.308 1.00 0.00 47 LEU A C 20
ATOM 28382 O O . LEU A 1 49 ? 1.445 2.248 -13.097 1.00 0.00 47 LEU A O 20
ATOM 28398 N N . GLN A 1 50 ? 0.974 0.302 -14.117 1.00 0.00 48 GLN A N 20
ATOM 28399 C CA . GLN A 1 50 ? 2.256 0.257 -14.808 1.00 0.00 48 GLN A CA 20
ATOM 28400 C C . GLN A 1 50 ? 2.266 1.245 -15.972 1.00 0.00 48 GLN A C 20
ATOM 28401 O O . GLN A 1 50 ? 2.582 0.882 -17.105 1.00 0.00 48 GLN A O 20
ATOM 28415 N N . GLY A 1 51 ? 1.915 2.499 -15.681 1.00 0.00 49 GLY A N 20
ATOM 28416 C CA . GLY A 1 51 ? 1.881 3.546 -16.704 1.00 0.00 49 GLY A CA 20
ATOM 28417 C C . GLY A 1 51 ? 2.512 4.835 -16.185 1.00 0.00 49 GLY A C 20
ATOM 28418 O O . GLY A 1 51 ? 2.332 5.905 -16.768 1.00 0.00 49 GLY A O 20
ATOM 28422 N N . VAL A 1 52 ? 3.258 4.723 -15.084 1.00 0.00 50 VAL A N 20
ATOM 28423 C CA . VAL A 1 52 ? 3.927 5.881 -14.479 1.00 0.00 50 VAL A CA 20
ATOM 28424 C C . VAL A 1 52 ? 5.411 5.563 -14.264 1.00 0.00 50 VAL A C 20
ATOM 28425 O O . VAL A 1 52 ? 5.858 4.453 -14.549 1.00 0.00 50 VAL A O 20
ATOM 28438 N N . SER A 1 53 ? 6.168 6.535 -13.758 1.00 0.00 51 SER A N 20
ATOM 28439 C CA . SER A 1 53 ? 7.598 6.347 -13.496 1.00 0.00 51 SER A CA 20
ATOM 28440 C C . SER A 1 53 ? 7.848 6.543 -12.010 1.00 0.00 51 SER A C 20
ATOM 28441 O O . SER A 1 53 ? 6.996 7.089 -11.321 1.00 0.00 51 SER A O 20
ATOM 28449 N N . VAL A 1 54 ? 9.005 6.101 -11.520 1.00 0.00 52 VAL A N 20
ATOM 28450 C CA . VAL A 1 54 ? 9.323 6.241 -10.098 1.00 0.00 52 VAL A CA 20
ATOM 28451 C C . VAL A 1 54 ? 9.245 7.709 -9.654 1.00 0.00 52 VAL A C 20
ATOM 28452 O O . VAL A 1 54 ? 8.669 8.020 -8.612 1.00 0.00 52 VAL A O 20
ATOM 28465 N N . THR A 1 55 ? 9.851 8.600 -10.428 1.00 0.00 53 THR A N 20
ATOM 28466 C CA . THR A 1 55 ? 9.861 10.019 -10.078 1.00 0.00 53 THR A CA 20
ATOM 28467 C C . THR A 1 55 ? 8.448 10.558 -9.845 1.00 0.00 53 THR A C 20
ATOM 28468 O O . THR A 1 55 ? 8.277 11.554 -9.154 1.00 0.00 53 THR A O 20
ATOM 28479 N N . ASP A 1 56 ? 7.450 9.921 -10.427 1.00 0.00 54 ASP A N 20
ATOM 28480 C CA . ASP A 1 56 ? 6.079 10.388 -10.268 1.00 0.00 54 ASP A CA 20
ATOM 28481 C C . ASP A 1 56 ? 5.543 10.054 -8.878 1.00 0.00 54 ASP A C 20
ATOM 28482 O O . ASP A 1 56 ? 4.696 10.765 -8.339 1.00 0.00 54 ASP A O 20
ATOM 28491 N N . LEU A 1 57 ? 6.012 8.945 -8.327 1.00 0.00 55 LEU A N 20
ATOM 28492 C CA . LEU A 1 57 ? 5.550 8.486 -7.016 1.00 0.00 55 LEU A CA 20
ATOM 28493 C C . LEU A 1 57 ? 5.933 9.451 -5.892 1.00 0.00 55 LEU A C 20
ATOM 28494 O O . LEU A 1 57 ? 5.061 10.026 -5.247 1.00 0.00 55 LEU A O 20
ATOM 28510 N N . LYS A 1 58 ? 7.233 9.603 -5.642 1.00 0.00 56 LYS A N 20
ATOM 28511 C CA . LYS A 1 58 ? 7.711 10.475 -4.559 1.00 0.00 56 LYS A CA 20
ATOM 28512 C C . LYS A 1 58 ? 7.181 11.901 -4.652 1.00 0.00 56 LYS A C 20
ATOM 28513 O O . LYS A 1 58 ? 6.853 12.518 -3.639 1.00 0.00 56 LYS A O 20
ATOM 28532 N N . ILE A 1 59 ? 7.112 12.422 -5.861 1.00 0.00 57 ILE A N 20
ATOM 28533 C CA . ILE A 1 59 ? 6.634 13.785 -6.051 1.00 0.00 57 ILE A CA 20
ATOM 28534 C C . ILE A 1 59 ? 5.134 13.859 -5.800 1.00 0.00 57 ILE A C 20
ATOM 28535 O O . ILE A 1 59 ? 4.604 14.917 -5.480 1.00 0.00 57 ILE A O 20
ATOM 28551 N N . GLY A 1 60 ? 4.456 12.728 -5.947 1.00 0.00 58 GLY A N 20
ATOM 28552 C CA . GLY A 1 60 ? 3.013 12.680 -5.737 1.00 0.00 58 GLY A CA 20
ATOM 28553 C C . GLY A 1 60 ? 2.640 13.002 -4.290 1.00 0.00 58 GLY A C 20
ATOM 28554 O O . GLY A 1 60 ? 1.564 13.538 -4.026 1.00 0.00 58 GLY A O 20
ATOM 28558 N N . LEU A 1 61 ? 3.523 12.659 -3.354 1.00 0.00 59 LEU A N 20
ATOM 28559 C CA . LEU A 1 61 ? 3.253 12.907 -1.937 1.00 0.00 59 LEU A CA 20
ATOM 28560 C C . LEU A 1 61 ? 3.522 14.359 -1.569 1.00 0.00 59 LEU A C 20
ATOM 28561 O O . LEU A 1 61 ? 2.656 15.024 -0.998 1.00 0.00 59 LEU A O 20
ATOM 28577 N N . ALA A 1 62 ? 4.712 14.858 -1.885 1.00 0.00 60 ALA A N 20
ATOM 28578 C CA . ALA A 1 62 ? 5.049 16.240 -1.564 1.00 0.00 60 ALA A CA 20
ATOM 28579 C C . ALA A 1 62 ? 4.477 17.188 -2.610 1.00 0.00 60 ALA A C 20
ATOM 28580 O O . ALA A 1 62 ? 4.148 18.335 -2.306 1.00 0.00 60 ALA A O 20
ATOM 28587 N N . GLY A 1 63 ? 4.358 16.709 -3.846 1.00 0.00 61 GLY A N 20
ATOM 28588 C CA . GLY A 1 63 ? 3.819 17.546 -4.916 1.00 0.00 61 GLY A CA 20
ATOM 28589 C C . GLY A 1 63 ? 4.834 18.595 -5.363 1.00 0.00 61 GLY A C 20
ATOM 28590 O O . GLY A 1 63 ? 4.524 19.451 -6.192 1.00 0.00 61 GLY A O 20
ATOM 28594 N N . SER A 1 64 ? 6.050 18.533 -4.810 1.00 0.00 62 SER A N 20
ATOM 28595 C CA . SER A 1 64 ? 7.099 19.497 -5.165 1.00 0.00 62 SER A CA 20
ATOM 28596 C C . SER A 1 64 ? 8.438 18.803 -5.383 1.00 0.00 62 SER A C 20
ATOM 28597 O O . SER A 1 64 ? 9.202 18.597 -4.441 1.00 0.00 62 SER A O 20
ATOM 28605 N N . GLU A 1 65 ? 8.723 18.458 -6.636 1.00 0.00 63 GLU A N 20
ATOM 28606 C CA . GLU A 1 65 ? 9.979 17.797 -6.976 1.00 0.00 63 GLU A CA 20
ATOM 28607 C C . GLU A 1 65 ? 11.164 18.532 -6.352 1.00 0.00 63 GLU A C 20
ATOM 28608 O O . GLU A 1 65 ? 12.291 18.037 -6.368 1.00 0.00 63 GLU A O 20
ATOM 28620 N N . GLU A 1 66 ? 10.904 19.723 -5.820 1.00 0.00 64 GLU A N 20
ATOM 28621 C CA . GLU A 1 66 ? 11.957 20.529 -5.209 1.00 0.00 64 GLU A CA 20
ATOM 28622 C C . GLU A 1 66 ? 12.131 20.202 -3.727 1.00 0.00 64 GLU A C 20
ATOM 28623 O O . GLU A 1 66 ? 13.256 20.124 -3.234 1.00 0.00 64 GLU A O 20
ATOM 28635 N N . ASP A 1 67 ? 11.020 20.043 -3.009 1.00 0.00 65 ASP A N 20
ATOM 28636 C CA . ASP A 1 67 ? 11.075 19.764 -1.573 1.00 0.00 65 ASP A CA 20
ATOM 28637 C C . ASP A 1 67 ? 11.141 18.266 -1.276 1.00 0.00 65 ASP A C 20
ATOM 28638 O O . ASP A 1 67 ? 11.457 17.871 -0.153 1.00 0.00 65 ASP A O 20
ATOM 28647 N N . VAL A 1 68 ? 10.837 17.431 -2.261 1.00 0.00 66 VAL A N 20
ATOM 28648 C CA . VAL A 1 68 ? 10.870 15.990 -2.038 1.00 0.00 66 VAL A CA 20
ATOM 28649 C C . VAL A 1 68 ? 12.183 15.574 -1.385 1.00 0.00 66 VAL A C 20
ATOM 28650 O O . VAL A 1 68 ? 12.235 14.588 -0.651 1.00 0.00 66 VAL A O 20
ATOM 28663 N N . ASP A 1 69 ? 13.241 16.330 -1.654 1.00 0.00 67 ASP A N 20
ATOM 28664 C CA . ASP A 1 69 ? 14.542 16.023 -1.077 1.00 0.00 67 ASP A CA 20
ATOM 28665 C C . ASP A 1 69 ? 14.442 15.954 0.444 1.00 0.00 67 ASP A C 20
ATOM 28666 O O . ASP A 1 69 ? 15.212 15.251 1.097 1.00 0.00 67 ASP A O 20
ATOM 28675 N N . MET A 1 70 ? 13.481 16.692 0.998 1.00 0.00 68 MET A N 20
ATOM 28676 C CA . MET A 1 70 ? 13.272 16.717 2.446 1.00 0.00 68 MET A CA 20
ATOM 28677 C C . MET A 1 70 ? 12.244 15.667 2.863 1.00 0.00 68 MET A C 20
ATOM 28678 O O . MET A 1 70 ? 12.239 15.214 4.008 1.00 0.00 68 MET A O 20
ATOM 28692 N N . LEU A 1 71 ? 11.374 15.285 1.931 1.00 0.00 69 LEU A N 20
ATOM 28693 C CA . LEU A 1 71 ? 10.347 14.286 2.218 1.00 0.00 69 LEU A CA 20
ATOM 28694 C C . LEU A 1 71 ? 10.989 13.024 2.794 1.00 0.00 69 LEU A C 20
ATOM 28695 O O . LEU A 1 71 ? 11.871 12.426 2.179 1.00 0.00 69 LEU A O 20
ATOM 28711 N N . ASP A 1 72 ? 10.544 12.638 3.985 1.00 0.00 70 ASP A N 20
ATOM 28712 C CA . ASP A 1 72 ? 11.080 11.457 4.657 1.00 0.00 70 ASP A CA 20
ATOM 28713 C C . ASP A 1 72 ? 11.312 10.308 3.678 1.00 0.00 70 ASP A C 20
ATOM 28714 O O . ASP A 1 72 ? 12.302 9.590 3.787 1.00 0.00 70 ASP A O 20
ATOM 28723 N N . THR A 1 73 ? 10.400 10.150 2.722 1.00 0.00 71 THR A N 20
ATOM 28724 C CA . THR A 1 73 ? 10.511 9.083 1.726 1.00 0.00 71 THR A CA 20
ATOM 28725 C C . THR A 1 73 ? 11.886 9.111 1.041 1.00 0.00 71 THR A C 20
ATOM 28726 O O . THR A 1 73 ? 12.140 9.999 0.227 1.00 0.00 71 THR A O 20
ATOM 28737 N N . PRO A 1 74 ? 12.778 8.175 1.317 1.00 0.00 72 PRO A N 20
ATOM 28738 C CA . PRO A 1 74 ? 14.120 8.165 0.655 1.00 0.00 72 PRO A CA 20
ATOM 28739 C C . PRO A 1 74 ? 13.991 8.119 -0.870 1.00 0.00 72 PRO A C 20
ATOM 28740 O O . PRO A 1 74 ? 12.924 8.388 -1.422 1.00 0.00 72 PRO A O 20
ATOM 28751 N N . MET A 1 75 ? 15.083 7.753 -1.541 1.00 0.00 73 MET A N 20
ATOM 28752 C CA . MET A 1 75 ? 15.096 7.642 -3.001 1.00 0.00 73 MET A CA 20
ATOM 28753 C C . MET A 1 75 ? 15.175 6.172 -3.388 1.00 0.00 73 MET A C 20
ATOM 28754 O O . MET A 1 75 ? 15.079 5.821 -4.561 1.00 0.00 73 MET A O 20
ATOM 28768 N N . SER A 1 76 ? 15.350 5.319 -2.377 1.00 0.00 74 SER A N 20
ATOM 28769 C CA . SER A 1 76 ? 15.439 3.875 -2.586 1.00 0.00 74 SER A CA 20
ATOM 28770 C C . SER A 1 76 ? 14.107 3.212 -2.247 1.00 0.00 74 SER A C 20
ATOM 28771 O O . SER A 1 76 ? 13.827 2.100 -2.693 1.00 0.00 74 SER A O 20
ATOM 28779 N N . ALA A 1 77 ? 13.292 3.904 -1.453 1.00 0.00 75 ALA A N 20
ATOM 28780 C CA . ALA A 1 77 ? 11.993 3.375 -1.056 1.00 0.00 75 ALA A CA 20
ATOM 28781 C C . ALA A 1 77 ? 11.054 3.290 -2.253 1.00 0.00 75 ALA A C 20
ATOM 28782 O O . ALA A 1 77 ? 10.233 2.378 -2.338 1.00 0.00 75 ALA A O 20
ATOM 28789 N N . LEU A 1 78 ? 11.173 4.230 -3.182 1.00 0.00 76 LEU A N 20
ATOM 28790 C CA . LEU A 1 78 ? 10.312 4.190 -4.352 1.00 0.00 76 LEU A CA 20
ATOM 28791 C C . LEU A 1 78 ? 10.622 2.933 -5.146 1.00 0.00 76 LEU A C 20
ATOM 28792 O O . LEU A 1 78 ? 9.720 2.208 -5.564 1.00 0.00 76 LEU A O 20
ATOM 28808 N N . LYS A 1 79 ? 11.913 2.676 -5.338 1.00 0.00 77 LYS A N 20
ATOM 28809 C CA . LYS A 1 79 ? 12.340 1.497 -6.072 1.00 0.00 77 LYS A CA 20
ATOM 28810 C C . LYS A 1 79 ? 11.744 0.256 -5.422 1.00 0.00 77 LYS A C 20
ATOM 28811 O O . LYS A 1 79 ? 11.393 -0.710 -6.099 1.00 0.00 77 LYS A O 20
ATOM 28830 N N . ASP A 1 80 ? 11.628 0.299 -4.097 1.00 0.00 78 ASP A N 20
ATOM 28831 C CA . ASP A 1 80 ? 11.068 -0.815 -3.354 1.00 0.00 78 ASP A CA 20
ATOM 28832 C C . ASP A 1 80 ? 9.567 -0.901 -3.619 1.00 0.00 78 ASP A C 20
ATOM 28833 O O . ASP A 1 80 ? 9.072 -1.912 -4.119 1.00 0.00 78 ASP A O 20
ATOM 28842 N N . ALA A 1 81 ? 8.849 0.164 -3.280 1.00 0.00 79 ALA A N 20
ATOM 28843 C CA . ALA A 1 81 ? 7.405 0.201 -3.479 1.00 0.00 79 ALA A CA 20
ATOM 28844 C C . ALA A 1 81 ? 7.038 0.005 -4.953 1.00 0.00 79 ALA A C 20
ATOM 28845 O O . ALA A 1 81 ? 6.358 -0.961 -5.295 1.00 0.00 79 ALA A O 20
ATOM 28852 N N . VAL A 1 82 ? 7.467 0.938 -5.813 1.00 0.00 80 VAL A N 20
ATOM 28853 C CA . VAL A 1 82 ? 7.159 0.871 -7.250 1.00 0.00 80 VAL A CA 20
ATOM 28854 C C . VAL A 1 82 ? 7.140 -0.571 -7.758 1.00 0.00 80 VAL A C 20
ATOM 28855 O O . VAL A 1 82 ? 6.483 -0.883 -8.750 1.00 0.00 80 VAL A O 20
ATOM 28868 N N . ARG A 1 83 ? 7.869 -1.438 -7.067 1.00 0.00 81 ARG A N 20
ATOM 28869 C CA . ARG A 1 83 ? 7.935 -2.844 -7.448 1.00 0.00 81 ARG A CA 20
ATOM 28870 C C . ARG A 1 83 ? 6.673 -3.564 -7.005 1.00 0.00 81 ARG A C 20
ATOM 28871 O O . ARG A 1 83 ? 5.966 -4.179 -7.803 1.00 0.00 81 ARG A O 20
ATOM 28892 N N . ILE A 1 84 ? 6.423 -3.492 -5.709 1.00 0.00 82 ILE A N 20
ATOM 28893 C CA . ILE A 1 84 ? 5.273 -4.144 -5.117 1.00 0.00 82 ILE A CA 20
ATOM 28894 C C . ILE A 1 84 ? 3.984 -3.860 -5.904 1.00 0.00 82 ILE A C 20
ATOM 28895 O O . ILE A 1 84 ? 3.198 -4.779 -6.136 1.00 0.00 82 ILE A O 20
ATOM 28911 N N . LEU A 1 85 ? 3.751 -2.610 -6.322 1.00 0.00 83 LEU A N 20
ATOM 28912 C CA . LEU A 1 85 ? 2.526 -2.324 -7.077 1.00 0.00 83 LEU A CA 20
ATOM 28913 C C . LEU A 1 85 ? 2.668 -2.853 -8.499 1.00 0.00 83 LEU A C 20
ATOM 28914 O O . LEU A 1 85 ? 1.705 -3.349 -9.083 1.00 0.00 83 LEU A O 20
ATOM 28930 N N . TRP A 1 86 ? 3.872 -2.750 -9.050 1.00 0.00 84 TRP A N 20
ATOM 28931 C CA . TRP A 1 86 ? 4.115 -3.232 -10.412 1.00 0.00 84 TRP A CA 20
ATOM 28932 C C . TRP A 1 86 ? 3.527 -4.635 -10.581 1.00 0.00 84 TRP A C 20
ATOM 28933 O O . TRP A 1 86 ? 3.330 -5.106 -11.702 1.00 0.00 84 TRP A O 20
ATOM 28954 N N . GLY A 1 87 ? 3.268 -5.299 -9.460 1.00 0.00 85 GLY A N 20
ATOM 28955 C CA . GLY A 1 87 ? 2.724 -6.653 -9.494 1.00 0.00 85 GLY A CA 20
ATOM 28956 C C . GLY A 1 87 ? 3.848 -7.662 -9.687 1.00 0.00 85 GLY A C 20
ATOM 28957 O O . GLY A 1 87 ? 3.610 -8.821 -10.025 1.00 0.00 85 GLY A O 20
ATOM 28961 N N . GLU A 1 88 ? 5.082 -7.203 -9.466 1.00 0.00 86 GLU A N 20
ATOM 28962 C CA . GLU A 1 88 ? 6.265 -8.053 -9.609 1.00 0.00 86 GLU A CA 20
ATOM 28963 C C . GLU A 1 88 ? 6.811 -8.426 -8.235 1.00 0.00 86 GLU A C 20
ATOM 28964 O O . GLU A 1 88 ? 7.803 -9.146 -8.126 1.00 0.00 86 GLU A O 20
ATOM 28976 N N . ALA A 1 89 ? 6.153 -7.924 -7.190 1.00 0.00 87 ALA A N 20
ATOM 28977 C CA . ALA A 1 89 ? 6.564 -8.199 -5.813 1.00 0.00 87 ALA A CA 20
ATOM 28978 C C . ALA A 1 89 ? 7.081 -9.635 -5.668 1.00 0.00 87 ALA A C 20
ATOM 28979 O O . ALA A 1 89 ? 7.884 -9.931 -4.782 1.00 0.00 87 ALA A O 20
ATOM 28986 N N . GLU A 1 90 ? 6.611 -10.518 -6.543 1.00 0.00 88 GLU A N 20
ATOM 28987 C CA . GLU A 1 90 ? 7.026 -11.917 -6.506 1.00 0.00 88 GLU A CA 20
ATOM 28988 C C . GLU A 1 90 ? 8.548 -12.033 -6.529 1.00 0.00 88 GLU A C 20
ATOM 28989 O O . GLU A 1 90 ? 9.177 -12.272 -5.498 1.00 0.00 88 GLU A O 20
ATOM 29001 N N . VAL A 1 91 ? 9.133 -11.868 -7.712 1.00 0.00 89 VAL A N 20
ATOM 29002 C CA . VAL A 1 91 ? 10.583 -11.961 -7.857 1.00 0.00 89 VAL A CA 20
ATOM 29003 C C . VAL A 1 91 ? 11.267 -10.728 -7.281 1.00 0.00 89 VAL A C 20
ATOM 29004 O O . VAL A 1 91 ? 11.986 -10.018 -7.986 1.00 0.00 89 VAL A O 20
ATOM 29017 N N . ASP A 1 92 ? 11.042 -10.479 -5.997 1.00 0.00 90 ASP A N 20
ATOM 29018 C CA . ASP A 1 92 ? 11.646 -9.328 -5.336 1.00 0.00 90 ASP A CA 20
ATOM 29019 C C . ASP A 1 92 ? 13.112 -9.603 -5.017 1.00 0.00 90 ASP A C 20
ATOM 29020 O O . ASP A 1 92 ? 13.945 -8.698 -5.046 1.00 0.00 90 ASP A O 20
ATOM 29029 N N . SER A 1 93 ? 13.418 -10.861 -4.713 1.00 0.00 91 SER A N 20
ATOM 29030 C CA . SER A 1 93 ? 14.788 -11.248 -4.389 1.00 0.00 91 SER A CA 20
ATOM 29031 C C . SER A 1 93 ? 15.670 -11.199 -5.632 1.00 0.00 91 SER A C 20
ATOM 29032 O O . SER A 1 93 ? 15.176 -11.250 -6.759 1.00 0.00 91 SER A O 20
ATOM 29040 N N . LEU A 1 94 ? 16.978 -11.097 -5.417 1.00 0.00 92 LEU A N 20
ATOM 29041 C CA . LEU A 1 94 ? 17.926 -11.042 -6.524 1.00 0.00 92 LEU A CA 20
ATOM 29042 C C . LEU A 1 94 ? 18.155 -12.451 -7.083 1.00 0.00 92 LEU A C 20
ATOM 29043 O O . LEU A 1 94 ? 18.055 -13.431 -6.346 1.00 0.00 92 LEU A O 20
ATOM 29059 N N . PRO A 1 95 ? 18.457 -12.581 -8.356 1.00 0.00 93 PRO A N 20
ATOM 29060 C CA . PRO A 1 95 ? 18.696 -13.916 -8.985 1.00 0.00 93 PRO A CA 20
ATOM 29061 C C . PRO A 1 95 ? 20.023 -14.529 -8.539 1.00 0.00 93 PRO A C 20
ATOM 29062 O O . PRO A 1 95 ? 21.052 -14.354 -9.192 1.00 0.00 93 PRO A O 20
ATOM 29073 N N . GLN A 1 96 ? 19.989 -15.250 -7.422 1.00 0.00 94 GLN A N 20
ATOM 29074 C CA . GLN A 1 96 ? 21.192 -15.885 -6.895 1.00 0.00 94 GLN A CA 20
ATOM 29075 C C . GLN A 1 96 ? 21.796 -16.827 -7.943 1.00 0.00 94 GLN A C 20
ATOM 29076 O O . GLN A 1 96 ? 21.076 -17.359 -8.788 1.00 0.00 94 GLN A O 20
ATOM 29090 N N . PRO A 1 97 ? 23.092 -17.046 -7.912 1.00 0.00 95 PRO A N 20
ATOM 29091 C CA . PRO A 1 97 ? 23.774 -17.947 -8.890 1.00 0.00 95 PRO A CA 20
ATOM 29092 C C . PRO A 1 97 ? 23.459 -19.420 -8.625 1.00 0.00 95 PRO A C 20
ATOM 29093 O O . PRO A 1 97 ? 22.593 -19.744 -7.813 1.00 0.00 95 PRO A O 20
ATOM 29104 N N . VAL A 1 98 ? 24.170 -20.305 -9.317 1.00 0.00 96 VAL A N 20
ATOM 29105 C CA . VAL A 1 98 ? 23.959 -21.738 -9.151 1.00 0.00 96 VAL A CA 20
ATOM 29106 C C . VAL A 1 98 ? 24.506 -22.207 -7.806 1.00 0.00 96 VAL A C 20
ATOM 29107 O O . VAL A 1 98 ? 25.712 -22.163 -7.630 1.00 0.00 96 VAL A O 20
#

Sequence (96 aa):
MVTPVNMSRETALRIALAARALPGTTVGQLLEILHQRIEGPLTEESLQGVSVTDLKIGLAGSEEDVDMLDTPMSALKDAVRILWGEAEVDSLPQPVMVTPVNMSRETALRIALAARALPGTTVGQLLEILHQRIEGPLTEESLQGVSVTDLKIGLAGSEEDVDMLDTPMSALKDAVRILWGEAEVDSLPQPVMVTPVNMSRETALRIALAARALPGTTVGQLLEILHQRIEGPLTEESLQGVSVTDLKIGLAGSEEDVDMLDTPMSALKDAVRILWGEAEVDSLPQPVMVTPVNMSRETALRIALAARALPGTTVGQLLEILHQRIEGPLTEESLQGVSVTDLKIGLAGSEEDVDMLDTPMSALKDAVRILWGEAEVDSLPQPVMVTPVNMSRETALRIALAARALPGTTVGQLLEILHQRIEGPLTEESLQGVSVTDLKIGLAGSEEDVDMLDTPMSALKDAVRILWGEAEVDSLPQPVMVTPVNMSRETALRIALAARALPGTTVGQLLEILHQRIEGPLTEESLQGVSVTDLKIGLAGSEEDVDMLDTPMSALKDAVRILWGEAEVDSLPQPVMVTPVNMSRETALRIALAARALPGTTVGQLLEILHQRIEGPLTEESLQGVSVTDLKIGLAGSEEDVDMLDTPMSALKDAVRILWGEAEVDSLPQPVMVTPVNMSRETALRIALAARALPGTTVGQLLEILHQRIEGPLTEESLQGVSVTDLKIGLAGSEEDVDMLDTPMSALKDAVRILWGEAEVDSLPQPVMVTPVNMSRETALRIALAARALPGTTVGQLLEILHQRIEGPLTEESLQGVSVTDLKIGLAGSEEDVDMLDTPMSALKDAVRILWGEAEVDSLPQPVMVTPVNMSRETALRIALAARALPGTTVGQLLEILHQRIEGPLTEESLQGVSVTDLKIGLAGSEEDVDMLDTPMSALKDAVRILWGEAEVDSLPQPVMVTPVNMSRETALRIALAARALPGTTVGQLLEILHQRIEGPLTEESLQGVSVTDLKIGLAGSEEDVDMLDTPMSALKDAVRILWGEAEVDSLPQPVMVTPVNMSRETALRIALAARALPGTTVGQLLEILHQRIEGPLTEESLQGVSVTDLKIGLAGSEEDVDMLDTPMSALKDAVRILWGEAEVDSLPQPVMVTPVNMSRETALRIALAARALPGTTVGQLLEILHQRIEGPLTEESLQGVSVTDLKIGLAGSEEDVDMLDTPMSALKDAVRILWGEAEVDSLPQPVMVTPVNMSRETALRIALAARALPGTTVGQLLEILHQRIEGPLTEESLQGVSVTDLKIGLAGSEEDVDMLDTPMSALKDAVRILWGEAEVDSLPQPVMVTPVNMSRETALRIALAARALPGTTVGQLLEILHQRIEGPLTEESLQGVSVTDLKIGLAGSEEDVDMLDTPMSALKDAVRILWGEAEVDSLPQPVMVTPVNMSRETALRIALAARALPGTTVGQLLEILHQRIEGPLTEESLQGVSVTDLKIGLAGSEEDVDMLDTPMSALKDAVRILWGEAEVDSLPQPVMVTPVNMSRETALRIALAARALPGTTVGQLLEILHQRIEGPLTEESLQGVSVTDLKIGLAGSEEDVDMLDTPMSALKDAVRILWGEAEVDSLPQPVMVTPVNMSRETALRIALAARALPGTTVGQLLEILHQRIEGPLTEESLQGVSVTDLKIGLAGSEEDVDMLDTPMSALKDAVRILWGEAEVDSLPQPVMVTPVNMSRETALRIALAARALPGTTVGQLLEILHQRIEGPLTEESLQGVSVTDLKIGLAGSEEDVDMLDTPMSALKDAVRILWGEAEVDSLPQPVMVTPVNMSRETALRIALAARALPGTTVGQLLEILHQRIEGPLTEESLQGVSVTDLKIGLAGSEEDVDMLDTPMSALKDAVRILWGEAEVDSLPQPV

Solvent-accessible surface area: 7336 Å² total; per-residue (Å²): 240,119,122,102,75,33,192,52,183,115,23,34,94,57,21,45,108,4,19,201,28,7,76,70,17,83,52,41,97,20,46,119,47,78,142,116,229,137,160,38,86,33,61,85,137,40,22,78,67,45,74,42,75,43,5,21,40,21,40,40,52,48,109,145,86,10,120,142,36,117,5,68,133,72,8,0,100,76,0,18,112,36,8,61,25,94,37,139,123,115,65,114,137,130,132,161

Nearest PDB structures (foldseek):
  2kic-assembly1_A  TM=8.648E-01  e=2.816E-13  Azotobacter vinelandii
  2kic-assembly1_A  TM=8.983E-01  e=7.329E-14  Azotobacter vinelandii
  8tqv-assembly1_A  TM=3.443E-01  e=2.873E+00  Mycobacterium tuberculosis H37Rv
  2kic-assembly1_A  TM=8.535E-01  e=1.301E-13  Azotobacter vinelandii
  2kic-assembly1_A  TM=8.568E-01  e=2.522E-14  Azotobacter vinelandii

Secondary structure (DSSP, 8-state):
----S-S-THHHHHHTTHHHHSSS--HHHHHGGG--SS-----HHHHTTS-HHHHHHHHHSSTTTGGGSS--SSHHHHHHHHHHT--S--S-SS--

Organism: Azotobacter vinelandii (NCBI:txid354)

Foldseek 3Di:
DPDPADADVVLVPQLQVLLVLFPPQGSCQQQCLVPPPDDRYDALCNVVPDDLLSRLCSNVVDSPCSPVVSGDSVSSVVSVCSSNVNPPPSDDDDDD

CATH classification: 1.10.150.590

InterPro domains:
  IPR003731 Dinitrogenase iron-molybdenum cofactor biosynthesis [PF02579] (115-206)
  IPR013480 Nitrogen fixation protein NifX [TIGR02663] (106-220)
  IPR031763 Dinitrogenase iron-molybdenum cofactor, N-terminal [PF16844] (7-91)
  IPR034169 NifX-like domain [cd00853] (107-206)
  IPR036105 Dinitrogenase iron-molybdenum cofactor biosynthesis superfamily [G3DSA:3.30.420.130] (99-221)
  IPR036105 Dinitrogenase iron-molybdenum cofactor biosynthesis superfamily [SSF53146] (102-219)
  IPR038127 Dinitrogenase iron-molybdenum cofactor, N-terminal domain superfamily [G3DSA:1.10.150.590] (1-96)
  IPR051840 NifX/NifY domain-containing protein [PTHR33937] (106-219)